Protein 4ZAC (pdb70)

Organism: Saccharomyces cerevisiae (strain ATCC 204508 / S288c) (NCBI:txid559292)

Solvent-accessible surface area: 74533 Å² total; per-residue (Å²): 164,131,195,38,53,14,4,24,49,7,69,10,0,10,35,17,0,69,81,39,111,0,14,22,69,1,95,47,98,1,45,11,86,27,7,0,0,0,0,0,1,44,0,2,39,70,73,49,26,0,0,2,0,97,62,5,110,63,40,65,183,20,20,5,14,0,0,0,0,0,0,0,11,3,45,165,146,61,7,41,14,0,2,4,0,6,2,5,45,35,92,34,139,18,73,11,54,94,3,3,30,44,1,17,47,1,50,77,33,118,80,43,79,44,97,87,32,92,84,115,63,6,36,0,13,70,57,84,40,72,81,120,111,3,85,4,105,79,16,8,4,0,50,0,3,39,33,8,40,14,92,0,0,0,12,6,0,0,1,0,1,37,17,42,88,142,166,20,26,3,4,19,45,17,37,0,10,12,30,56,45,48,41,0,0,0,37,2,57,160,44,73,14,4,71,72,0,0,47,36,34,38,87,94,70,104,21,81,109,0,30,0,0,0,0,0,2,3,1,2,0,0,5,1,0,6,21,7,23,4,75,116,43,61,18,4,6,38,15,0,0,6,7,26,60,73,30,0,29,2,1,94,2,77,78,23,106,7,58,0,0,2,20,0,0,0,0,0,0,2,28,0,9,24,100,74,65,71,106,3,4,16,10,0,31,5,3,0,7,0,22,85,111,71,18,118,102,8,9,14,1,38,0,73,2,4,0,23,43,66,90,0,14,0,1,0,4,0,5,0,20,35,8,0,6,13,0,1,2,50,0,4,4,10,0,0,10,0,2,46,40,0,45,84,34,8,5,4,14,18,7,1,8,1,2,16,57,0,1,1,2,4,1,0,0,26,0,28,21,85,3,0,25,14,45,142,24,50,25,129,102,2,5,116,90,0,0,41,38,0,5,163,48,62,22,1,25,19,0,2,2,0,0,0,0,0,33,54,0,57,1,47,54,27,159,30,0,5,7,0,1,4,0,4,3,5,6,34,62,43,18,44,41,19,108,121,10,60,0,9,63,47,0,1,8,2,34,27,36,92,58,44,176,87,110,90,0,6,0,0,0,0,9,0,3,6,96,40,4,3,109,148,76,27,79,29,24,15,3,26,2,117,100,5,14,68,125,53,28,14,51,94,0,65,138,15,32,172,161,7,36,12,152,164,138,198,38,54,15,5,23,48,9,67,10,1,10,33,19,0,66,87,42,107,1,13,91,77,31,98,122,104,14,39,10,83,68,82,0,0,63,55,0,36,148,8,1,93,71,71,71,36,0,3,2,0,97,65,5,114,66,39,68,170,31,20,4,17,0,0,0,0,0,0,0,11,4,38,172,135,48,6,38,13,0,1,3,0,8,1,5,46,32,91,34,134,21,72,10,76,94,2,4,36,44,1,21,104,1,60,164,88,112,83,27,25,25,46,22,26,51,23,104,63,5,37,0,15,73,57,35,25,8,69,95,105,0,91,2,115,80,14,9,4,0,49,6,26,101,34,8,38,14,100,0,0,0,12,6,0,0,1,0,2,40,16,41,90,75,126,19,25,3,4,20,43,18,35,0,11,17,28,52,44,47,45,0,0,0,33,6,44,134,44,64,13,4,66,71,0,0,45,34,33,37,70,80,68,96,23,78,106,0,29,0,0,0,0,0,2,3,1,2,0,0,6,0,0,5,22,8,20,4,73,117,42,64,15,4,5,34,16,0,0,6,11,25,60,74,16,0,30,1,4,29,2,40,36,19,50,6,41,0,0,1,18,0,0,0,0,0,0,0,25,0,8,39,97,72,68,71,108,3,4,15,9,2,27,3,12,22,116,39,57,146,110,72,16,123,105,8,16,14,0,38,0,72,2,5,0,23,43,64,65,0,15,0,1,0,4,1,6,9,102,38,9,0,6,14,1,0,3,48,0,4,4,8,0,0,9,0,21,37,41,0,100,124,40,58,10,19,14,72,10,2,8,1,1,18,92,15,22,1,24,45,2,0,0,37,0,44,25,145,21,0,28,81,75,183,25,51,24,131,107,1,5,120,91,0,0,41,38,0,7,124,59,52,22,2,12,15,1,8,26,0,0,0,0,0,58,59,0,59,1,52,55,49,169,29,0,68,92,0,33,94,77,13,19,73,98,120,81,46,60,42,68,11,109,86,5,69,0,9,34,37,0,20,105,0,35,83,48,101,91,40,193,93,57,100,0,33,3,18,0,0,9,0,3,68,116,45,4,2,104,146,73,72,143,71,128,24,122,65,73,119,109,19,120,94,167,54,80,13,66,115,31,85,137,9,105,175,192,118,59,131,154,253,86,49,16,4,23,47,8,74,31,1,8,70,18,0,62,93,39,107,1,13,92,74,32,100,124,101,12,44,10,90,68,77,0,1,64,51,0,37,147,8,2,94,69,68,69,38,0,4,1,0,93,60,6,117,63,39,69,93,32,21,5,14,0,0,0,0,0,0,0,10,3,52,169,113,64,7,39,13,0,1,3,0,7,1,5,47,36,91,34,139,19,71,12,78,95,3,5,35,40,0,19,99,1,55,158,91,136,80,45,78,49,100,92,33,91,90,113,66,5,35,0,12,74,57,84,41,74,84,75,136,3,86,4,100,80,15,8,4,0,51,6,25,100,36,8,36,14,89,0,0,0,12,5,0,0,1,0,2,39,16,43,90,141,144,22,26,3,4,21,46,17,36,0,9,12,30,57,44,47,48,0,0,0,33,4,46,138,49,66,13,5,48,56,1,0,39,15,29,8,43,50,9,83,10,75,85,0,33,0,0,0,0,0,1,2,1,2,0,0,5,0,0,5,20,7,21,5,54,66,43,58,18,4,6,35,16,0,0,7,9,25,60,80,28,0,29,2,1,94,2,79,78,21,102,7,57,0,0,2,18,0,0,0,0,1,0,3,30,0,10,14,18,71,71,70,114,2,2,15,11,2,27,3,12,22,115,41,55,142,111,69,14,118,102,8,8,30,0,38,0,83,2,4,0,22,40,68,84,0,11,0,2,0,4,0,6,9,101,37,9,0,7,13,0,1,4,50,0,3,5,9,0,0,9,0,24,39,3,0,105,73,25,52,11,20,15,75,11,2,9,1,2,18,94,16,21,1,25,45,0,0,0,37,0,41,26,168,20,0,41,73,72,183,25,49,23,130,104,1,5,92,83,0,0,9,23,0,4,91,19,48,20,1,16,16,0,8,26,0,0,0,0,1,55,54,0,58,1,51,55,48,171,32,0,67,91,0,34,92,76,12,19,73,100,119,80,47,60,43,71,10,105,79,4,68,3,9,40,40,0,21,105,1,35,85,45,94,90,40,128,37,80,73,0,34,2,18,0,0,8,0,2,67,122,50,4,2,99,150,86,74,141,70,131,26,122,67,71,120,108,18,122,96,145,56,78,8,60,122,30,84,146,17,108,167,189,115,60,123,149,179,123,194,42,53,15,5,23,47,8,66,9,1,8,33,18,0,67,91,41,110,0,14,22,67,0,100,45,106,1,47,11,85,30,7,0,0,0,0,0,0,42,0,2,46,70,74,49,26,0,0,2,0,96,66,4,115,63,39,67,168,7,23,4,13,0,0,0,0,0,0,0,10,4,46,162,143,61,7,43,13,0,2,3,0,7,1,6,47,36,92,36,137,19,72,11,80,94,2,4,36,44,0,20,104,1,55,155,89,135,80,46,80,45,104,91,39,92,79,110,82,5,34,0,13,73,51,82,38,57,80,116,128,1,86,3,111,80,15,8,5,0,48,0,4,38,34,9,39,13,97,0,0,0,13,6,0,0,1,0,2,34,18,44,84,133,134,18,26,3,4,20,45,17,37,0,8,15,32,52,44,47,48,0,0,0,34,4,48,136,46,69,14,5,48,53,1,0,36,14,30,8,42,48,11,81,10,80,95,0,31,0,0,0,0,0,2,2,1,1,0,0,5,0,0,6,21,7,22,3,51,67,43,60,17,4,7,36,16,0,0,6,9,26,59,74,30,0,28,4,1,95,2,78,75,25,92,6,59,0,0,4,20,0,0,0,0,0,0,2,31,0,9,13,17,68,67,69,111,3,3,15,11,0,28,4,3,0,7,0,20,82,112,62,17,121,94,9,7,30,1,39,1,80,2,5,0,21,44,72,84,0,15,0,2,0,4,0,5,0,21,38,9,0,7,12,1,1,2,51,0,3,5,9,0,0,9,0,22,36,4,0,104,69,17,58,11,20,17,73,8,2,8,1,2,18,62,0,0,0,2,4,1,0,0,38,0,44,24,160,20,0,24,81,76,170,20,49,26,134,106,1,6,96,87,0,0,9,26,0,7,92,20,50,20,1,14,16,0,1,1,0,0,0,0,0,58,50,0,60,1,50,55,26,152,30,0,6,3,0,1,5,0,4,3,5,6,34,64,43,18,41,42,11,106,75,5,56,0,9,40,38,0,2,9,2,38,26,39,93,59,45,138,36,65,70,0,6,1,0,0,0,10,0,2,7,100,45,5,1,90,149,79,29,102,30,21,11,2,18,2,113,81,4,14,68,160,54,25,14,51,93,0,69,136,13,31,171,163,8,38,10,152

Sequence (2010 aa):
MRKLNPALEFRDFIQVVLKDEDDLIEITEEIDPNLEVGAIMRKAYESHLPAPLFKNLKGASKDLFSILGCPAGLRSKEKGDHGRIAHHLGLDPKTTIIKEIIDYLLECKEKEPLPPITVPVSSAPCKTHILSEEKIHLQSSLPTPYLHVSDGGKYLQTYGMWILQTPDKKWTNWSIARGMVVDDKHITGLVIKPQHIRRQIADSSWAAIGKANNEIPFALCFGVPPAAILVSSSMPIPEGVSESDYVGAILGESVPVVKCETNDLMVPATSEMVFEGTLSLTDTHLLEGPFGEMHGYVFKSQGHPCPLYTVKAMMSYRDNAILPVSNPGLCTDETHTLIGSLVATEAKELAIESSGLPILDAFMPYEAQALWLILKVDLKGLQALKTTPEEFCKKVGDIYFRRTKVGFIVHEIILVADDIDIFNFKEVIWAYVTRHTPVADQMAFDDDVTSFPLAPFVSQSSRSKTMKGGKCCVTNCIFRQQYERSSFDYITCNFEKGYPKGLVDKVNENWKRYGYKMRKLNPALEFRDFIQVLKDEDDLIEITEEEIDPNLEEVGAIMRKAYESHLPAPLFKNLKGASKDLFSILGCPAGLRSKEKGDHGRIAHHLGLDPKTTIKEIIDYLLECKEKEPLPPITVPVSSAPCKTHILSEEKIHLQQSSLPTPYLHVSDGGKYLQTYGMWILQTPDKKWTNWSIARGMVVDDKHITGLVIKPQHIRQIADSSWAAIGKANNEIPFALCFGVPPAAILVSSSMPIPEGVSESDYVGAILGESVPVVKCETNDLMVPATSEMVFEGTLSLTDTHLLEGPFGEMHGYVFKSQGHPCPLYTVKAMMSYRDNAILPVSNPGLCTDETHTLIGSLVATEAKELAIESGLPILDAFMPYEAQALWLILKVDLKGLQALKTTPEEFCKKVGDIYFRTKVGFIVHEIILVADDIDIFNFKEVIWAYVTRHTPVADQMAFDDVTSFPLAPFVSQSSRSKTMKGGKCVTNCIFRQQYERSFDYITCNFEKGYPKGLVDKVNENWKRYYGGYKKLNPALEFRDFIQVVLKDEDDLIEITEEIDPNLEVGAIMRKAYESHLPAPLFKNLKGASKDLFSILGCPAGLRSKEKGDHGRIAHHLGLDPKTTIKEIIDYLLECKEKEPLPPITVPVSSAPCKTHILSEEKIHLQSSLPTPYLHVSDGGKYLQTYGMWILQTPDKKWTNWSIARGMVVDDKHITGLVIKPQHIRQIADSSWAAIGKANEIPFALCFGVPPAAILVSSSMPIPEGVSESDYVGAILGESVPVVKCETNDLMVPATSEMVFEGTLSLTDTHLEGPFGEEMHGYVFKSQGHPCPLYTVKAMMSYRDNAILPVSNPGLCTDETHTLIGSLVATEAKELAIESGLPILDAFMPYEAQALWLILKVDLKGLQALKTTPEEFCKKVGDIYFRTKVGFIVHEIILVADDIDIFNFKEVIWAYVTRHTPVADQMAFDDVTTSFPLAPFVSQSSRSKTMKGGKCCVTNCIFRQQYERSSFDYITCNFEKGYPKGLVDKVNENWKRYGYKMRKLNPALEFRDFIQVVLKDEDDLIEITEEIDPNLEEVGAIMRKAYESHLPAPLFKNLKGASKDLFSILGCPAGLRSKEKGDHGRIAHHLGLDPKTTIKEIIDYLLECKEKEEPLPPITVPVSSAPCKTHILSEEKIHLQSSLPTPYLHVSDGGKYLQTYGMWILQTPDKKWTNWSIARGMVVDDKHITGLVIKPQHIRQIADSSWAAIGKANEIPFALCFGVPPAAILVSSSMPIPEGVSESDYVGAILGESVPVVKCETNDLMVPATSEMVFEGTLSLTDTHLLEGPFGEMHGYVFKSQGHPCPLYTVKAMMSYRDNAILPVSNPGLCTDETHTLIGSLVATEAKELAIESSGLPILDAFMPYEAQALWLILKVDLKGLQALKTTPEEFCKKVGDIYFRTKVGFIVHEIILVADDIDIFNFKEVIWAYVTRHTPVADQMAFDDVTSSFPLAPFVSQSSRSKTMMKGGKCCVTNCIFRQQYERSFDYITCNFEKGYPKGLVDKVNENWKRYGYK

CATH classification: 1.20.5.4570

GO terms:
  GO:1901067 ferulate catabolic process (P, EXP)
  GO:0016831 carboxy-lyase activity (F, IDA)
  GO:0033494 ferulate metabolic process (P, IDA)
  GO:0005737 cytoplasm (C, HDA)
  GO:0016831 carboxy-lyase activity (F, IMP)
  GO:0033494 ferulate metabolic process (P, IMP)
  GO:0046281 cinnamic acid catabolic process (P, IMP)

InterPro domains:
  IPR002830 UbiD decarboxylyase family [PTHR30108] (6-501)
  IPR002830 UbiD decarboxylyase family [TIGR00148] (10-463)
  IPR032903 Ferulic acid decarboxylase-like [MF_01983] (6-502)
  IPR048304 3-octaprenyl-4-hydroxybenzoate carboxy-lyase-like, Rift-related domain [PF01977] (119-320)
  IPR049381 3-octaprenyl-4-hydroxybenzoate carboxy-lyase-like, C-terminal domain [PF20696] (328-464)
  IPR049383 3-octaprenyl-4-hydroxybenzoate carboxy-lyase-like, N-terminal domain [PF20695] (14-102)

B-factor: mean 24.87, std 8.39, range [11.47, 72.24]

Secondary structure (DSSP, 8-state):
-PPP-TTT-HHHHHHHHHHTT-EEEE-S-B-TBTHHHHHHHHHHHTTPPEEEE--BTT--SSEEEEEE-TT----GGG-TTHHHHHHTT--TT--HHHHHHHHHHHTTSPP---EE--GGG-GGGSEEE-GGG--GGGS---B-STT-SS-EEESSEEEEEE-TTSS-EEEE---EEE-SSSEEEE---TTSHHHHHHHHHHTTT-TT-EEEEEEES--HHHHHHHTS-PPTT--HHHHHHHHHTSPPEEEE-SSSS-EEETT-SEEEEEEEEEEEEEEE-----TTSEEETT--EEEEEEEEEEEEE-TTEEEEE----SSSSHHHHTHHHHHHHHHHHHHHHHT--EEEEE--GGGTT-EEEEEE-HHHHHHT---HHHHHHHHHHHHTTSSTTTT--EEEEEETTS-TT-HHHHHHHHHHHS-TTTTEEEE-SSBPPTTSHHHHTSTHHHH-B--EEEEEES-GGGGTS----EE-SHHHHS-HHHHHHHHHHHHHHT--/-----TTT-HHHHHHHHHHTT-EEEE-S-B-TBTHHHHHHHHHHHTTPPEEEE--BTT--SSS-EEEE-TT----GGG-TTHHHHHHTT--TT--HHHHHHHHHHHTTSPP---EE--GGG-GGGSEEE-GGG--GGGS---B-STT-SS---BSS-EEEEE-TTSS-EEEE---EEE-SSSEEEE---TTSHHHHHHHHHHTTT-TT-EEEEEEES--HHHHHHHTS-PPTT--HHHHHHHHHTSPPEEEE-SSSS-EEETT-SEEEEEEEEEEEEEEE-----TTS---TT--EEEEEEEEEEEEE-TT-EEEE----SSSSHHHHTHHHHHHHHHHHHHHHTT--EEEEE--GGGTT-EEEEEE-HHHHHHT---HHHHHHHHHHHHHTSGGGTT--EEEEEETTS-TT-HHHHHHHHHHHS-TTTTEEEE-SSBPPTTSHHHHTSTHHHH-B--EEEEEES-GGGGTS-------SHHHHS-HHHHHHHHHHHHHHT--/---TTT-HHHHHHHHHHTT-EEEE-S-B-TBTHHHHHHHHHHHTT-PEEEE--BTT--SSEEEEEE-TT----GGG-TTHHHHHHTT--TT--HHHHHHHHHHHTTSPP---EE--GGG-GGGSEEE-GGG--GGGS---B-STT-SS---BSS-EEEEE-TTSS-EEEE---EEE-SSSEEEE---TTSHHHHHHHHHHTTT-TT-EEEEEEES--HHHHHHHTS-PPTT--HHHHHHHHHTSPPEEEE-SSSS-EEETT-SEEEEEEEEEEEEEEE-----TTS---TT--EEEEEEEEEEEEE-TTEEEEE----SSSSHIIIIIIHHHHHHHHHHHHHHT--EEEEE--GGGTT-EEEEEE-HHHHHHT---HHHHHHHHHHHHHTSGGGTT--EEEEEETTS-TT-HHHHHHHHHHHS-TTTTEEEE-SSBP-TTSHHHHTSTHHHH-B--EEEEEES-GGGGTS-------SHHHHS-HHHHHHHHHHHHHHT--/-----TTT-HHHHHHHHHHTT-EEEE-S-B-TBTHHHHHHHHHHHTTPPEEEES-BTT--SSS-EEEE-TT----GGG-TTHHHHHHTT--TT--HHHHHHHHHHHTTSPP---EE--GGG-GGGSEEE-GGG--GGGS---B-STT-SS-EEESSEEEEEE-TTSS-EEEE---EEE-SSSEEEE---TTSHHHHHHHHHHTTT-TT-EEEEEEES--HHHHHHHTS-PPTT--HHHHHHHHHTSPPEEEE-SSSS-EEETT-SEEEEEEEEEEEEEEE-----TTSEE-TT--EEEEEEEEEEEEE-TT-EEEE----SSSSHHHHTHHHHHHHHHHHHHHHTT--EEEEE--GGGTT-EEEEEE-HHHHHHT---HHHHHHHHHHHHHTSGGGTT--EEEEEETTS-TT-HHHHHHHHHHHS-TTTTEEEE-SSBPPTTSHHHHTSTHHHH-B--EEEEEES-GGGGTS---EEE-SHHHHS-HHHHHHHHHHHHHHT--

Foldseek 3Di:
DDDAQLLAALVSLQVVCVVVVQEDEAADEAELEARLLVVLVVCLVQQGHWYWDLHYVLDDQFQAIETEFQQGAHDQVQARRQSVCSNLRHRSNDDLQRSLVLLVVLVPFFFAAADEDDLVPFQQFVFKFFQVPQFPVSHSAHPNDPQKPARWLFDQKWKWFAAPVRQAIEIAGWIWGDDGRFKIFTDLDPPDVSVVRLVNCVVVPRQAFGKMKIFFRGSSLRSLLNLACDDPSHHSQRSSCSSSVHHFHWHADPPDGDTHRRNTAKMWIGGKHQPDWDWHTDAADLAADGDHPPTDIGIMTGTGMMGGHGNGYGYHYRHHQDDGCCFSRNFSNLQSVLVVLCVVVVFQFDGWTQDRNNSSQEIETAGALVSLQVVVDFLVVVFVVSCVSQLADPSNARYAEYEYEYNVAPVHDVVRVVVLVVPQFDPPVQKDWDFAGFHNLPPCVCVVDCVNVVRTTNGIYGYSYHRCSSHDDDDDADPDLCGRDDPVVSVVCVVCVVVVPDD/DPDAQQLFALVSLQVVCVVLVQEDEAADEAELEARVQVVLVVCQVQQGHWYWDCHYDLADQFQAIATEFQQGFHDQVQARRQSLCSNLRHRSNQDLQRVLVVLVVLVPFFFAAADEDPLVLFLQFPDKFFQVRQFPVSHSAHPNDPQKPARWLFDQWWKWFAAPVRQEIETAGWIWGDDGRFKIWTDQDPPDVSVVRLVNCVVVPRQAFGKMKIFFRGRSNRSLLNLACDDPSYYSQRSSCSSSVHHFYWHADPPDGDTDGRNTAKMWIGGKHQPAWDFHTDAADLAADGDHPPTDIGIMGGTRMMTGHGRGYGYHYRHHQDDGCQFSRNFSNLFSVLVVLCVVVVFQFDGWGQASNNSSQEIETAGELVSLQVVVDFLVVVFVVSCVSQQADPSNASYAEYEYHYNVAPVHPVVRVVVLVVPQFDPPVQKAWDFAGAHRLPPVVCVVDPVNVVRTTNGIYGYSYHRCSSHDDDDDADPDLCGRDPPVVSVVCVVCVVVVPDD/DQQLLQALVSLQVVCVVLVQEDEDADEAELEARVQVVLVVCLVQQGHWYWYCHYVLADQFQAIETEFQQRAHDQVQQRRQSVCSNLRHRSVDDLQNSLVLLVVLVVFFFAAADEDDLVVFQLFVFKFFQVRQFPVSHSAHPNDPQKPARKQFAQKWKWFAAPVRQEIEIAGWIWGDDGRFKIWTDDDPPDVSVVRLVNCVVVPRQAFTKMKIFFRGRSNLSLLNLACDDPSDHSQRSSCSSSVHGQYWHADPPDGDTGRRHTAKMWIFGKHQPPWDFHDDAADLAADGDHPPTDIGIMTGTGMMTGHGNGYGYHWRHHQDDGCLFSRNFSNLQSVLVVLCVVVVAQFDGWGQDSNNSSQEIETAGELVSLLVVVDFLVVVFVVSCCSQQQDPSNASHAEYEYHYNVAPVHDVVRVVVLQVPQFDPPVQKAWDFAGFHNLPDCVCVVDPVNVVRTTNGIYGYSYHRCSSHDDDDDADPDLCGRDPNVVSVVCVVCVVVVPHD/DDDAQLQQALVSLQVVCVVLVQEAEAADEAALEARVQVVLVVCLVVQGHWYWDLHYVLADQFQAIATEFQQGFHDQVQARRQSVCSNLRHRSNQHLQNVLVLLVVLVVFFFAAADEDDLVPQQQFVDKFFQVRQFPVSGSQHPNDPQKPARKLFAQKWKWFAAPVRQEIETAGWIWGDDGRFKIWTDQDPPDVSVVRLVNCVVVPNQAFGKIKIFFRGSSNLSLVNLACDDPSYHSQRSSCSSSVHHFYWHADPPDGDTDRSNTAKMWIGGKHQVDWDFHTDAADLAADGDHPPTDIGIMTGTGMMTGGGRGYGYHWRHHQDDGCQFSRNFSSLQSVLVVLCVVVVFQFDGWGQDSNNSSQEIETAGALVSLLVVVDFLVVVFVVSCVSQQADDSNASYAEYEYEYNVAPVHDVVRVVVLQVPQFDPPVQKAWDFAGFHNLPPCVCVVDPVNVVRTTNHIYGYSYHRCSSHDDDDDADPDLCGRDDPVVSVVCVVCVVVVPPD

Nearest PDB structures (foldseek):
  4zac-assembly2_B  TM=1.002E+00  e=0.000E+00  Saccharomyces cerevisiae S288C
  6evf-assembly1_B  TM=9.993E-01  e=0.000E+00  Saccharomyces cerevisiae S288C
  6eve-assembly3_C  TM=9.989E-01  e=0.000E+00  Saccharomyces cerevisiae S288C
  8y64-assembly1_B  TM=9.781E-01  e=0.000E+00  Saccharomyces cerevisiae
  4s13-assembly4_H  TM=9.914E-01  e=1.159E-102  Saccharomyces cerevisiae S288C

Structure (mmCIF, N/CA/C/O backbone):
data_4ZAC
#
_entry.id   4ZAC
#
_cell.length_a   114.410
_cell.length_b   96.180
_cell.length_c   116.640
_cell.angle_alpha   90.00
_cell.angle_beta   96.58
_cell.angle_gamma   90.00
#
_symmetry.space_group_name_H-M   'P 1 21 1'
#
loop_
_entity.id
_entity.type
_entity.pdbx_description
1 polymer 'Ferulic acid decarboxylase 1'
2 non-polymer 'SODIUM ION'
3 non-polymer 'POTASSIUM ION'
4 non-polymer 'MANGANESE (II) ION'
5 non-polymer '1-deoxy-5-O-phosphono-1-(3,3,4,5-tetramethyl-9,11-dioxo-2,3,8,9,10,11-hexahydro-7H-quinolino[1,8-fg]pteridin-12-ium-7-y l)-D-ribitol'
6 water water
#
loop_
_atom_site.group_PDB
_atom_site.id
_atom_site.type_symbol
_atom_site.label_atom_id
_atom_site.label_alt_id
_atom_site.label_comp_id
_atom_site.label_asym_id
_atom_site.label_entity_id
_atom_site.label_seq_id
_atom_site.pdbx_PDB_ins_code
_atom_site.Cartn_x
_atom_site.Cartn_y
_atom_site.Cartn_z
_atom_site.occupancy
_atom_site.B_iso_or_equiv
_atom_site.auth_seq_id
_atom_site.auth_comp_id
_atom_site.auth_asym_id
_atom_site.auth_atom_id
_atom_site.pdbx_PDB_model_num
ATOM 1 N N . MET A 1 1 ? 62.775 32.459 57.129 1.00 26.22 1 MET A N 1
ATOM 2 C CA . MET A 1 1 ? 63.130 30.988 57.282 1.00 25.52 1 MET A CA 1
ATOM 3 C C . MET A 1 1 ? 62.744 30.190 55.984 1.00 20.51 1 MET A C 1
ATOM 4 O O . MET A 1 1 ? 61.757 30.500 55.313 1.00 20.96 1 MET A O 1
ATOM 9 N N . ARG A 1 2 ? 63.535 29.157 55.629 1.00 20.96 2 ARG A N 1
ATOM 10 C CA . ARG A 1 2 ? 63.213 28.273 54.507 1.00 21.19 2 ARG A CA 1
ATOM 11 C C . ARG A 1 2 ? 61.820 27.631 54.673 1.00 20.63 2 ARG A C 1
ATOM 12 O O . ARG A 1 2 ? 61.304 27.539 55.775 1.00 20.18 2 ARG A O 1
ATOM 20 N N . LYS A 1 3 ? 61.264 27.135 53.577 1.00 20.40 3 LYS A N 1
ATOM 21 C CA . LYS A 1 3 ? 60.013 26.432 53.646 1.00 22.31 3 LYS A CA 1
ATOM 22 C C . LYS A 1 3 ? 60.377 25.065 54.343 1.00 21.91 3 LYS A C 1
ATOM 23 O O . LYS A 1 3 ? 61.313 24.388 53.913 1.00 22.22 3 LYS A O 1
ATOM 29 N N . LEU A 1 4 ? 59.608 24.726 55.373 1.00 20.83 4 LEU A N 1
ATOM 30 C CA . LEU A 1 4 ? 59.995 23.521 56.162 1.00 20.75 4 LEU A CA 1
ATOM 31 C C . LEU A 1 4 ? 59.218 22.331 55.613 1.00 18.03 4 LEU A C 1
ATOM 32 O O . LEU A 1 4 ? 58.004 22.439 55.305 1.00 20.72 4 LEU A O 1
ATOM 37 N N . ASN A 1 5 ? 59.926 21.189 55.561 1.00 19.48 5 ASN A N 1
ATOM 38 C CA . ASN A 1 5 ? 59.335 19.946 55.113 1.00 17.67 5 ASN A CA 1
ATOM 39 C C . ASN A 1 5 ? 59.666 18.900 56.210 1.00 16.97 5 ASN A C 1
ATOM 40 O O . ASN A 1 5 ? 60.638 18.149 56.081 1.00 19.81 5 ASN A O 1
ATOM 45 N N . PRO A 1 6 ? 58.875 18.958 57.256 1.00 18.12 6 PRO A N 1
ATOM 46 C CA . PRO A 1 6 ? 59.233 18.121 58.441 1.00 16.49 6 PRO A CA 1
ATOM 47 C C . PRO A 1 6 ? 59.021 16.611 58.115 1.00 18.45 6 PRO A C 1
ATOM 48 O O . PRO A 1 6 ? 59.597 15.813 58.913 1.00 18.49 6 PRO A O 1
ATOM 52 N N . ALA A 1 7 ? 58.230 16.229 57.127 1.00 17.09 7 ALA A N 1
ATOM 53 C CA . ALA A 1 7 ? 58.145 14.755 56.786 1.00 17.49 7 ALA A CA 1
ATOM 54 C C . ALA A 1 7 ? 59.437 14.279 56.201 1.00 16.77 7 ALA A C 1
ATOM 55 O O . ALA A 1 7 ? 59.838 13.094 56.354 1.00 16.48 7 ALA A O 1
ATOM 57 N N . LEU A 1 8 ? 60.112 15.143 55.419 1.00 15.79 8 LEU A N 1
ATOM 58 C CA . LEU A 1 8 ? 61.259 14.767 54.716 1.00 16.83 8 LEU A CA 1
ATOM 59 C C . LEU A 1 8 ? 62.601 14.974 55.429 1.00 15.55 8 LEU A C 1
ATOM 60 O O . LEU A 1 8 ? 63.583 14.326 55.122 1.00 18.42 8 LEU A O 1
ATOM 65 N N . GLU A 1 9 ? 62.663 15.968 56.327 1.00 15.60 9 GLU A N 1
ATOM 66 C CA . GLU A 1 9 ? 63.916 16.393 56.930 1.00 15.94 9 GLU A CA 1
ATOM 67 C C . GLU A 1 9 ? 63.754 16.432 58.414 1.00 15.59 9 GLU A C 1
ATOM 68 O O . GLU A 1 9 ? 62.937 17.157 59.024 1.00 16.31 9 GLU A O 1
ATOM 74 N N . PHE A 1 10 ? 64.562 15.591 59.088 1.00 16.01 10 PHE A N 1
ATOM 75 C CA . PHE A 1 10 ? 64.522 15.600 60.557 1.00 14.78 10 PHE A CA 1
ATOM 76 C C . PHE A 1 10 ? 64.808 16.937 61.211 1.00 16.36 10 PHE A C 1
ATOM 77 O O . PHE A 1 10 ? 64.119 17.306 62.165 1.00 16.51 10 PHE A O 1
ATOM 85 N N . ARG A 1 11 ? 65.686 17.685 60.570 1.00 18.17 11 ARG A N 1
ATOM 86 C CA . ARG A 1 11 ? 65.993 19.011 61.109 1.00 21.65 11 ARG A CA 1
ATOM 87 C C . ARG A 1 11 ? 64.910 20.030 60.850 1.00 18.80 11 ARG A C 1
ATOM 88 O O . ARG A 1 11 ? 64.756 20.984 61.671 1.00 19.65 11 ARG A O 1
ATOM 96 N N . ASP A 1 12 ? 64.133 19.844 59.779 1.00 19.91 12 ASP A N 1
ATOM 97 C CA . ASP A 1 12 ? 62.935 20.703 59.588 1.00 17.69 12 ASP A CA 1
ATOM 98 C C . ASP A 1 12 ? 61.878 20.374 60.608 1.00 19.30 12 ASP A C 1
ATOM 99 O O . ASP A 1 12 ? 61.145 21.242 61.048 1.00 18.62 12 ASP A O 1
ATOM 104 N N . PHE A 1 13 ? 61.760 19.048 60.962 1.00 16.50 13 PHE A N 1
ATOM 105 C CA . PHE A 1 13 ? 60.834 18.635 62.051 1.00 16.69 13 PHE A CA 1
ATOM 106 C C . PHE A 1 13 ? 61.162 19.305 63.363 1.00 15.78 13 PHE A C 1
ATOM 107 O O . PHE A 1 13 ? 60.318 19.876 63.994 1.00 16.99 13 PHE A O 1
ATOM 115 N N . ILE A 1 14 ? 62.462 19.346 63.677 1.00 16.93 14 ILE A N 1
ATOM 116 C CA . ILE A 1 14 ? 62.873 19.977 64.896 1.00 18.19 14 ILE A CA 1
ATOM 117 C C . ILE A 1 14 ? 62.574 21.483 64.835 1.00 19.87 14 ILE A C 1
ATOM 118 O O . ILE A 1 14 ? 62.047 22.080 65.791 1.00 17.80 14 ILE A O 1
ATOM 123 N N . GLN A 1 15 ? 62.819 22.043 63.669 1.00 19.19 15 GLN A N 1
ATOM 124 C CA . GLN A 1 15 ? 62.498 23.532 63.565 1.00 19.02 15 GLN A CA 1
ATOM 125 C C . GLN A 1 15 ? 60.998 23.805 63.672 1.00 19.85 15 GLN A C 1
ATOM 126 O O . GLN A 1 15 ? 60.584 24.807 64.300 1.00 21.30 15 GLN A O 1
ATOM 132 N N A VAL A 1 16 ? 60.142 22.964 63.074 0.50 19.61 16 VAL A N 1
ATOM 133 N N B VAL A 1 16 ? 60.135 22.968 63.052 0.50 19.37 16 VAL A N 1
ATOM 134 C CA A VAL A 1 16 ? 58.725 23.263 63.130 0.50 20.60 16 VAL A CA 1
ATOM 135 C CA B VAL A 1 16 ? 58.708 23.253 63.146 0.50 19.89 16 VAL A CA 1
ATOM 136 C C A VAL A 1 16 ? 58.233 23.117 64.600 0.50 19.65 16 VAL A C 1
ATOM 137 C C B VAL A 1 16 ? 58.294 23.170 64.627 0.50 19.32 16 VAL A C 1
ATOM 138 O O A VAL A 1 16 ? 57.338 23.828 65.022 0.50 20.62 16 VAL A O 1
ATOM 139 O O B VAL A 1 16 ? 57.493 23.950 65.076 0.50 20.38 16 VAL A O 1
ATOM 146 N N . LEU A 1 17 ? 58.837 22.191 65.383 1.00 17.58 17 LEU A N 1
ATOM 147 C CA . LEU A 1 17 ? 58.476 22.077 66.805 1.00 17.87 17 LEU A CA 1
ATOM 148 C C . LEU A 1 17 ? 58.901 23.378 67.582 1.00 19.04 17 LEU A C 1
ATOM 149 O O . LEU A 1 17 ? 58.102 23.880 68.358 1.00 20.86 17 LEU A O 1
ATOM 154 N N . LYS A 1 18 ? 60.064 23.876 67.229 1.00 19.61 18 LYS A N 1
ATOM 155 C CA . LYS A 1 18 ? 60.510 25.173 67.863 1.00 23.23 18 LYS A CA 1
ATOM 156 C C . LYS A 1 18 ? 59.551 26.295 67.504 1.00 23.90 18 LYS A C 1
ATOM 157 O O . LYS A 1 18 ? 59.107 27.071 68.375 1.00 26.48 18 LYS A O 1
ATOM 163 N N . ASP A 1 19 ? 59.133 26.371 66.230 1.00 23.91 19 ASP A N 1
ATOM 164 C CA . ASP A 1 19 ? 58.167 27.381 65.806 1.00 25.57 19 ASP A CA 1
ATOM 165 C C . ASP A 1 19 ? 56.818 27.272 66.465 1.00 25.18 19 ASP A C 1
ATOM 166 O O . ASP A 1 19 ? 56.086 28.277 66.629 1.00 24.32 19 ASP A O 1
ATOM 171 N N . GLU A 1 20 ? 56.422 26.073 66.892 1.00 22.32 20 GLU A N 1
ATOM 172 C CA . GLU A 1 20 ? 55.186 25.936 67.678 1.00 21.85 20 GLU A CA 1
ATOM 173 C C . GLU A 1 20 ? 55.388 25.942 69.204 1.00 21.78 20 GLU A C 1
ATOM 174 O O . GLU A 1 20 ? 54.463 25.534 69.957 1.00 23.47 20 GLU A O 1
ATOM 180 N N . ASP A 1 21 ? 56.587 26.312 69.670 1.00 22.77 21 ASP A N 1
ATOM 181 C CA . ASP A 1 21 ? 56.896 26.375 71.100 1.00 22.99 21 ASP A CA 1
ATOM 182 C C . ASP A 1 21 ? 56.719 24.968 71.732 1.00 24.95 21 ASP A C 1
ATOM 183 O O . ASP A 1 21 ? 56.165 24.837 72.839 1.00 25.35 21 ASP A O 1
ATOM 188 N N . ASP A 1 22 ? 57.163 23.958 70.979 1.00 20.73 22 ASP A N 1
ATOM 189 C CA . ASP A 1 22 ? 56.898 22.569 71.415 1.00 20.56 22 ASP A CA 1
ATOM 190 C C . ASP A 1 22 ? 58.195 21.818 71.503 1.00 20.28 22 ASP A C 1
ATOM 191 O O . ASP A 1 22 ? 58.221 20.561 71.420 1.00 19.62 22 ASP A O 1
ATOM 196 N N . LEU A 1 23 ? 59.289 22.560 71.680 1.00 20.31 23 LEU A N 1
ATOM 197 C CA . LEU A 1 23 ? 60.615 21.988 71.800 1.00 20.75 23 LEU A CA 1
ATOM 198 C C . LEU A 1 23 ? 61.427 22.852 72.777 1.00 24.29 23 LEU A C 1
ATOM 199 O O . LEU A 1 23 ? 61.480 24.063 72.588 1.00 23.37 23 LEU A O 1
ATOM 204 N N . ILE A 1 24 ? 62.027 22.223 73.767 1.00 20.84 24 ILE A N 1
ATOM 205 C CA . ILE A 1 24 ? 62.821 22.979 74.796 1.00 20.59 24 ILE A CA 1
ATOM 206 C C . ILE A 1 24 ? 64.267 22.576 74.525 1.00 23.89 24 ILE A C 1
ATOM 207 O O . ILE A 1 24 ? 64.641 21.435 74.671 1.00 22.83 24 ILE A O 1
ATOM 212 N N . GLU A 1 25 ? 65.159 23.537 74.204 1.00 23.89 25 GLU A N 1
ATOM 213 C CA . GLU A 1 25 ? 66.554 23.199 73.984 1.00 24.84 25 GLU A CA 1
ATOM 214 C C . GLU A 1 25 ? 67.246 23.363 75.326 1.00 25.51 25 GLU A C 1
ATOM 215 O O . GLU A 1 25 ? 67.299 24.514 75.883 1.00 26.43 25 GLU A O 1
ATOM 221 N N . ILE A 1 26 ? 67.723 22.261 75.847 1.00 23.43 26 ILE A N 1
ATOM 222 C CA . ILE A 1 26 ? 68.229 22.213 77.202 1.00 23.82 26 ILE A CA 1
ATOM 223 C C . ILE A 1 26 ? 69.750 22.294 77.066 1.00 25.35 26 ILE A C 1
ATOM 224 O O . ILE A 1 26 ? 70.391 21.443 76.525 1.00 25.79 26 ILE A O 1
ATOM 229 N N . THR A 1 27 ? 70.322 23.455 77.499 1.00 26.74 27 THR A N 1
ATOM 230 C CA . THR A 1 27 ? 71.769 23.638 77.259 1.00 28.63 27 THR A CA 1
ATOM 231 C C . THR A 1 27 ? 72.625 23.404 78.505 1.00 27.82 27 THR A C 1
ATOM 232 O O . THR A 1 27 ? 73.805 23.247 78.378 1.00 29.50 27 THR A O 1
ATOM 236 N N . GLU A 1 28 ? 72.021 23.288 79.667 1.00 27.26 28 GLU A N 1
ATOM 237 C CA . GLU A 1 28 ? 72.819 22.798 80.794 1.00 27.60 28 GLU A CA 1
ATOM 238 C C . GLU A 1 28 ? 73.201 21.327 80.671 1.00 31.00 28 GLU A C 1
ATOM 239 O O . GLU A 1 28 ? 72.586 20.614 79.834 1.00 27.95 28 GLU A O 1
ATOM 245 N N . GLU A 1 29 ? 74.226 20.889 81.419 1.00 26.43 29 GLU A N 1
ATOM 246 C CA . GLU A 1 29 ? 74.654 19.521 81.281 1.00 26.45 29 GLU A CA 1
ATOM 247 C C . GLU A 1 29 ? 73.686 18.553 81.964 1.00 24.15 29 GLU A C 1
ATOM 248 O O . GLU A 1 29 ? 73.192 18.757 83.093 1.00 25.51 29 GLU A O 1
ATOM 254 N N . ILE A 1 30 ? 73.309 17.548 81.142 1.00 23.72 30 ILE A N 1
ATOM 255 C CA . ILE A 1 30 ? 72.376 16.523 81.538 1.00 20.94 30 ILE A CA 1
ATOM 256 C C . ILE A 1 30 ? 73.082 15.189 81.350 1.00 18.90 30 ILE A C 1
ATOM 257 O O . ILE A 1 30 ? 73.811 14.911 80.362 1.00 21.31 30 ILE A O 1
ATOM 262 N N . ASP A 1 31 ? 72.877 14.348 82.365 1.00 19.31 31 ASP A N 1
ATOM 263 C CA . ASP A 1 31 ? 73.521 13.053 82.391 1.00 21.00 31 ASP A CA 1
ATOM 264 C C . ASP A 1 31 ? 72.696 12.002 81.615 1.00 19.51 31 ASP A C 1
ATOM 265 O O . ASP A 1 31 ? 71.523 11.849 81.918 1.00 20.43 31 ASP A O 1
ATOM 270 N N . PRO A 1 32 ? 73.276 11.353 80.660 1.00 20.94 32 PRO A N 1
ATOM 271 C CA . PRO A 1 32 ? 72.546 10.238 79.977 1.00 18.25 32 PRO A CA 1
ATOM 272 C C . PRO A 1 32 ? 72.199 9.085 80.902 1.00 21.73 32 PRO A C 1
ATOM 273 O O . PRO A 1 32 ? 71.323 8.303 80.564 1.00 20.14 32 PRO A O 1
ATOM 277 N N . ASN A 1 33 ? 72.864 8.990 82.098 1.00 18.97 33 ASN A N 1
ATOM 278 C CA . ASN A 1 33 ? 72.468 7.970 83.080 1.00 21.96 33 ASN A CA 1
ATOM 279 C C . ASN A 1 33 ? 71.282 8.475 83.902 1.00 20.75 33 ASN A C 1
ATOM 280 O O . ASN A 1 33 ? 71.379 9.389 84.738 1.00 20.74 33 ASN A O 1
ATOM 285 N N . LEU A 1 34 ? 70.094 7.977 83.501 1.00 19.33 34 LEU A N 1
ATOM 286 C CA . LEU A 1 34 ? 68.780 8.224 84.091 1.00 18.87 34 LEU A CA 1
ATOM 287 C C . LEU A 1 34 ? 68.152 9.603 83.883 1.00 18.11 34 LEU A C 1
ATOM 288 O O . LEU A 1 34 ? 66.919 9.737 83.781 1.00 18.50 34 LEU A O 1
ATOM 293 N N . GLU A 1 35 ? 69.002 10.662 83.875 1.00 17.78 35 GLU A N 1
ATOM 294 C CA . GLU A 1 35 ? 68.416 11.976 83.935 1.00 18.72 35 GLU A CA 1
ATOM 295 C C . GLU A 1 35 ? 67.676 12.330 82.637 1.00 18.12 35 GLU A C 1
ATOM 296 O O . GLU A 1 35 ? 66.629 12.869 82.715 1.00 19.85 35 GLU A O 1
ATOM 302 N N . VAL A 1 36 ? 68.246 11.953 81.484 1.00 17.98 36 VAL A N 1
ATOM 303 C CA . VAL A 1 36 ? 67.532 12.129 80.222 1.00 18.25 36 VAL A CA 1
ATOM 304 C C . VAL A 1 36 ? 66.174 11.336 80.278 1.00 16.65 36 VAL A C 1
ATOM 305 O O . VAL A 1 36 ? 65.133 11.961 79.980 1.00 16.90 36 VAL A O 1
ATOM 309 N N . GLY A 1 37 ? 66.210 10.093 80.731 1.00 16.65 37 GLY A N 1
ATOM 310 C CA . GLY A 1 37 ? 64.933 9.293 80.731 1.00 17.04 37 GLY A CA 1
ATOM 311 C C . GLY A 1 37 ? 63.934 9.924 81.650 1.00 16.59 37 GLY A C 1
ATOM 312 O O . GLY A 1 37 ? 62.734 10.024 81.345 1.00 16.31 37 GLY A O 1
ATOM 313 N N . ALA A 1 38 ? 64.365 10.397 82.865 1.00 16.75 38 ALA A N 1
ATOM 314 C CA . ALA A 1 38 ? 63.394 11.052 83.751 1.00 16.74 38 ALA A CA 1
ATOM 315 C C . ALA A 1 38 ? 62.798 12.319 83.268 1.00 16.63 38 ALA A C 1
ATOM 316 O O . ALA A 1 38 ? 61.560 12.502 83.384 1.00 18.07 38 ALA A O 1
ATOM 318 N N . ILE A 1 39 ? 63.618 13.176 82.639 1.00 15.78 39 ILE A N 1
ATOM 319 C CA . ILE A 1 39 ? 63.086 14.400 82.034 1.00 16.63 39 ILE A CA 1
ATOM 320 C C . ILE A 1 39 ? 62.041 14.030 80.921 1.00 14.83 39 ILE A C 1
ATOM 321 O O . ILE A 1 39 ? 60.932 14.593 80.895 1.00 16.69 39 ILE A O 1
ATOM 326 N N . MET A 1 40 ? 62.430 13.030 80.140 1.00 16.84 40 MET A N 1
ATOM 327 C CA . MET A 1 40 ? 61.450 12.556 79.104 1.00 15.76 40 MET A CA 1
ATOM 328 C C . MET A 1 40 ? 60.188 12.042 79.712 1.00 16.90 40 MET A C 1
ATOM 329 O O . MET A 1 40 ? 59.092 12.419 79.211 1.00 16.93 40 MET A O 1
ATOM 334 N N . ARG A 1 41 ? 60.218 11.231 80.773 1.00 15.36 41 ARG A N 1
ATOM 335 C CA . ARG A 1 41 ? 58.970 10.784 81.317 1.00 15.66 41 ARG A CA 1
ATOM 336 C C . ARG A 1 41 ? 58.116 11.914 81.868 1.00 16.62 41 ARG A C 1
ATOM 337 O O . ARG A 1 41 ? 56.895 11.881 81.746 1.00 17.29 41 ARG A O 1
ATOM 345 N N . LYS A 1 42 ? 58.752 12.887 82.558 1.00 16.86 42 LYS A N 1
ATOM 346 C CA . LYS A 1 42 ? 57.928 14.011 83.057 1.00 17.41 42 LYS A CA 1
ATOM 347 C C . LYS A 1 42 ? 57.268 14.765 81.881 1.00 16.50 42 LYS A C 1
ATOM 348 O O . LYS A 1 42 ? 56.143 15.102 81.981 1.00 18.68 42 LYS A O 1
ATOM 354 N N . ALA A 1 43 ? 57.993 14.907 80.775 1.00 17.32 43 ALA A N 1
ATOM 355 C CA . ALA A 1 43 ? 57.433 15.633 79.615 1.00 16.42 43 ALA A CA 1
ATOM 356 C C . ALA A 1 43 ? 56.300 14.804 78.974 1.00 17.39 43 ALA A C 1
ATOM 357 O O . ALA A 1 43 ? 55.230 15.333 78.697 1.00 18.05 43 ALA A O 1
ATOM 359 N N . TYR A 1 44 ? 56.551 13.517 78.745 1.00 16.76 44 TYR A N 1
ATOM 360 C CA . TYR A 1 44 ? 55.404 12.693 78.163 1.00 16.75 44 TYR A CA 1
ATOM 361 C C . TYR A 1 44 ? 54.134 12.766 78.970 1.00 17.49 44 TYR A C 1
ATOM 362 O O . TYR A 1 44 ? 52.991 12.875 78.464 1.00 18.67 44 TYR A O 1
ATOM 371 N N . GLU A 1 45 ? 54.313 12.702 80.298 1.00 16.91 45 GLU A N 1
ATOM 372 C CA . GLU A 1 45 ? 53.160 12.410 81.172 1.00 18.76 45 GLU A CA 1
ATOM 373 C C . GLU A 1 45 ? 52.347 13.661 81.363 1.00 19.20 45 GLU A C 1
ATOM 374 O O . GLU A 1 45 ? 51.188 13.552 81.749 1.00 22.85 45 GLU A O 1
ATOM 380 N N . SER A 1 46 ? 52.906 14.828 81.124 1.00 19.23 46 SER A N 1
ATOM 381 C CA . SER A 1 46 ? 52.076 16.074 81.216 1.00 21.87 46 SER A CA 1
ATOM 382 C C . SER A 1 46 ? 51.847 16.638 79.857 1.00 21.34 46 SER A C 1
ATOM 383 O O . SER A 1 46 ? 51.390 17.797 79.703 1.00 20.75 46 SER A O 1
ATOM 386 N N . HIS A 1 47 ? 52.149 15.848 78.816 1.00 19.29 47 HIS A N 1
ATOM 387 C CA . HIS A 1 47 ? 51.978 16.311 77.403 1.00 18.46 47 HIS A CA 1
ATOM 388 C C . HIS A 1 47 ? 52.686 17.626 77.122 1.00 20.06 47 HIS A C 1
ATOM 389 O O . HIS A 1 47 ? 52.137 18.612 76.583 1.00 20.49 47 HIS A O 1
ATOM 396 N N . LEU A 1 48 ? 53.937 17.690 77.571 1.00 16.76 48 LEU A N 1
ATOM 397 C CA . LEU A 1 48 ? 54.704 18.956 77.497 1.00 18.26 48 LEU A CA 1
ATOM 398 C C . LEU A 1 48 ? 55.625 18.964 76.317 1.00 18.27 48 LEU A C 1
ATOM 399 O O . LEU A 1 48 ? 55.853 17.900 75.699 1.00 19.48 48 LEU A O 1
ATOM 404 N N . PRO A 1 49 ? 56.189 20.126 75.946 1.00 18.56 49 PRO A N 1
ATOM 405 C CA . PRO A 1 49 ? 57.161 20.186 74.874 1.00 18.48 49 PRO A CA 1
ATOM 406 C C . PRO A 1 49 ? 58.297 19.138 74.911 1.00 18.01 49 PRO A C 1
ATOM 407 O O . PRO A 1 49 ? 58.791 18.670 75.985 1.00 20.16 49 PRO A O 1
ATOM 411 N N . ALA A 1 50 ? 58.736 18.787 73.736 1.00 18.92 50 ALA A N 1
ATOM 412 C CA . ALA A 1 50 ? 59.784 17.757 73.609 1.00 18.38 50 ALA A CA 1
ATOM 413 C C . ALA A 1 50 ? 61.153 18.357 74.068 1.00 19.20 50 ALA A C 1
ATOM 414 O O . ALA A 1 50 ? 61.519 19.442 73.662 1.00 19.20 50 ALA A O 1
ATOM 416 N N . PRO A 1 51 ? 61.913 17.620 74.898 1.00 18.03 51 PRO A N 1
ATOM 417 C CA . PRO A 1 51 ? 63.278 18.077 75.302 1.00 17.41 51 PRO A CA 1
ATOM 418 C C . PRO A 1 51 ? 64.270 17.799 74.255 1.00 19.60 51 PRO A C 1
ATOM 419 O O . PRO A 1 51 ? 64.382 16.675 73.713 1.00 17.82 51 PRO A O 1
ATOM 423 N N . LEU A 1 52 ? 65.090 18.805 73.934 1.00 17.58 52 LEU A N 1
ATOM 424 C CA . LEU A 1 52 ? 66.244 18.591 73.121 1.00 17.72 52 LEU A CA 1
ATOM 425 C C . LEU A 1 52 ? 67.510 18.841 73.972 1.00 20.20 52 LEU A C 1
ATOM 426 O O . LEU A 1 52 ? 67.859 19.997 74.268 1.00 20.08 52 LEU A O 1
ATOM 431 N N . PHE A 1 53 ? 68.212 17.776 74.242 1.00 19.83 53 PHE A N 1
ATOM 432 C CA . PHE A 1 53 ? 69.373 17.831 75.151 1.00 20.42 53 PHE A CA 1
ATOM 433 C C . PHE A 1 53 ? 70.579 18.130 74.320 1.00 20.38 53 PHE A C 1
ATOM 434 O O . PHE A 1 53 ? 71.114 17.305 73.597 1.00 20.29 53 PHE A O 1
ATOM 442 N N . LYS A 1 54 ? 71.091 19.385 74.439 1.00 22.87 54 LYS A N 1
ATOM 443 C CA . LYS A 1 54 ? 72.171 19.830 73.615 1.00 22.67 54 LYS A CA 1
ATOM 444 C C . LYS A 1 54 ? 73.520 19.625 74.272 1.00 26.12 54 LYS A C 1
ATOM 445 O O . LYS A 1 54 ? 74.590 19.763 73.601 1.00 28.82 54 LYS A O 1
ATOM 451 N N . ASN A 1 55 ? 73.526 19.292 75.560 1.00 22.88 55 ASN A N 1
ATOM 452 C CA . ASN A 1 55 ? 74.779 19.204 76.295 1.00 24.28 55 ASN A CA 1
ATOM 453 C C . ASN A 1 55 ? 74.701 17.975 77.187 1.00 20.85 55 ASN A C 1
ATOM 454 O O . ASN A 1 55 ? 74.444 18.080 78.408 1.00 24.42 55 ASN A O 1
ATOM 459 N N . LEU A 1 56 ? 75.074 16.809 76.642 1.00 20.86 56 LEU A N 1
ATOM 460 C CA . LEU A 1 56 ? 75.043 15.630 77.481 1.00 22.16 56 LEU A CA 1
ATOM 461 C C . LEU A 1 56 ? 76.420 15.410 78.072 1.00 22.62 56 LEU A C 1
ATOM 462 O O . LEU A 1 56 ? 77.439 15.485 77.364 1.00 22.98 56 LEU A O 1
ATOM 467 N N . LYS A 1 57 ? 76.399 15.008 79.350 1.00 22.77 57 LYS A N 1
ATOM 468 C CA . LYS A 1 57 ? 77.669 14.590 79.993 1.00 25.78 57 LYS A CA 1
ATOM 469 C C . LYS A 1 57 ? 78.362 13.499 79.180 1.00 26.56 57 LYS A C 1
ATOM 470 O O . LYS A 1 57 ? 77.768 12.472 78.786 1.00 26.26 57 LYS A O 1
ATOM 476 N N . GLY A 1 58 ? 79.651 13.710 78.857 1.00 25.47 58 GLY A N 1
ATOM 477 C CA . GLY A 1 58 ? 80.338 12.723 78.051 1.00 26.38 58 GLY A CA 1
ATOM 478 C C . GLY A 1 58 ? 80.220 12.845 76.527 1.00 25.50 58 GLY A C 1
ATOM 479 O O . GLY A 1 58 ? 80.828 12.045 75.828 1.00 27.92 58 GLY A O 1
ATOM 480 N N . ALA A 1 59 ? 79.419 13.768 75.990 1.00 23.16 59 ALA A N 1
ATOM 481 C CA . ALA A 1 59 ? 79.362 13.951 74.555 1.00 23.56 59 ALA A CA 1
ATOM 482 C C . ALA A 1 59 ? 80.535 14.738 73.947 1.00 26.84 59 ALA A C 1
ATOM 483 O O . ALA A 1 59 ? 81.154 15.553 74.660 1.00 28.45 59 ALA A O 1
ATOM 485 N N . SER A 1 60 ? 80.843 14.431 72.689 1.00 28.47 60 SER A N 1
ATOM 486 C CA . SER A 1 60 ? 81.715 15.216 71.834 1.00 29.70 60 SER A CA 1
ATOM 487 C C . SER A 1 60 ? 80.851 16.286 71.185 1.00 31.72 60 SER A C 1
ATOM 488 O O . SER A 1 60 ? 79.623 16.259 71.309 1.00 27.07 60 SER A O 1
ATOM 491 N N . LYS A 1 61 ? 81.445 17.251 70.479 1.00 30.86 61 LYS A N 1
ATOM 492 C CA . LYS A 1 61 ? 80.542 18.218 69.874 1.00 33.73 61 LYS A CA 1
ATOM 493 C C . LYS A 1 61 ? 79.678 17.583 68.801 1.00 29.28 61 LYS A C 1
ATOM 494 O O . LYS A 1 61 ? 78.518 18.031 68.670 1.00 33.07 61 LYS A O 1
ATOM 500 N N . ASP A 1 62 ? 80.131 16.546 68.103 1.00 24.59 62 ASP A N 1
ATOM 501 C CA . ASP A 1 62 ? 79.213 16.004 67.091 1.00 22.52 62 ASP A CA 1
ATOM 502 C C . ASP A 1 62 ? 78.380 14.814 67.619 1.00 22.25 62 ASP A C 1
ATOM 503 O O . ASP A 1 62 ? 77.356 14.534 67.006 1.00 24.82 62 ASP A O 1
ATOM 508 N N . LEU A 1 63 ? 78.864 14.096 68.639 1.00 21.19 63 LEU A N 1
ATOM 509 C CA . LEU A 1 63 ? 78.186 12.840 69.013 1.00 20.43 63 LEU A CA 1
ATOM 510 C C . LEU A 1 63 ? 77.884 12.940 70.514 1.00 20.33 63 LEU A C 1
ATOM 511 O O . LEU A 1 63 ? 78.766 12.624 71.372 1.00 20.81 63 LEU A O 1
ATOM 516 N N . PHE A 1 64 ? 76.645 13.282 70.949 1.00 21.88 64 PHE A N 1
ATOM 517 C CA . PHE A 1 64 ? 75.538 13.719 70.114 1.00 20.08 64 PHE A CA 1
ATOM 518 C C . PHE A 1 64 ? 74.660 14.432 71.043 1.00 18.93 64 PHE A C 1
ATOM 519 O O . PHE A 1 64 ? 74.858 14.374 72.271 1.00 19.68 64 PHE A O 1
ATOM 527 N N . SER A 1 65 ? 73.632 15.081 70.498 1.00 18.51 65 SER A N 1
ATOM 528 C CA . SER A 1 65 ? 72.534 15.666 71.241 1.00 17.63 65 SER A CA 1
ATOM 529 C C . SER A 1 65 ? 71.443 14.573 71.222 1.00 16.38 65 SER A C 1
ATOM 530 O O . SER A 1 65 ? 71.607 13.576 70.516 1.00 19.35 65 SER A O 1
ATOM 533 N N . ILE A 1 66 ? 70.486 14.722 72.052 1.00 16.87 66 ILE A N 1
ATOM 534 C CA . ILE A 1 66 ? 69.276 13.762 72.071 1.00 16.10 66 ILE A CA 1
ATOM 535 C C . ILE A 1 66 ? 68.020 14.606 71.904 1.00 17.74 66 ILE A C 1
ATOM 536 O O . ILE A 1 66 ? 67.783 15.603 72.640 1.00 18.54 66 ILE A O 1
ATOM 541 N N . LEU A 1 67 ? 67.122 14.185 71.001 1.00 15.68 67 LEU A N 1
ATOM 542 C CA . LEU A 1 67 ? 65.775 14.696 70.947 1.00 16.83 67 LEU A CA 1
ATOM 543 C C . LEU A 1 67 ? 64.855 13.619 71.598 1.00 16.87 67 LEU A C 1
ATOM 544 O O . LEU A 1 67 ? 64.775 12.513 71.086 1.00 17.34 67 LEU A O 1
ATOM 549 N N . GLY A 1 68 ? 64.279 13.938 72.743 1.00 16.25 68 GLY A N 1
ATOM 550 C CA . GLY A 1 68 ? 63.307 13.031 73.431 1.00 16.70 68 GLY A CA 1
ATOM 551 C C . GLY A 1 68 ? 61.901 13.300 72.907 1.00 15.89 68 GLY A C 1
ATOM 552 O O . GLY A 1 68 ? 61.490 14.417 72.563 1.00 17.50 68 GLY A O 1
ATOM 553 N N . CYS A 1 69 ? 61.068 12.257 73.051 1.00 15.04 69 CYS A N 1
ATOM 554 C CA . CYS A 1 69 ? 59.602 12.437 72.880 1.00 16.15 69 CYS A CA 1
ATOM 555 C C . CYS A 1 69 ? 59.191 12.875 71.464 1.00 14.67 69 CYS A C 1
ATOM 556 O O . CYS A 1 69 ? 58.315 13.687 71.358 1.00 17.60 69 CYS A O 1
ATOM 559 N N . PRO A 1 70 ? 59.810 12.346 70.387 1.00 15.04 70 PRO A N 1
AT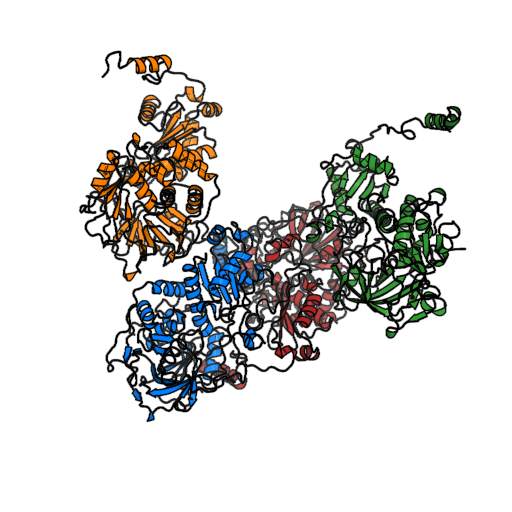OM 560 C CA . PRO A 1 70 ? 59.518 12.787 69.013 1.00 14.66 70 PRO A CA 1
ATOM 561 C C . PRO A 1 70 ? 58.079 12.567 68.587 1.00 16.28 70 PRO A C 1
ATOM 562 O O . PRO A 1 70 ? 57.590 13.300 67.730 1.00 16.37 70 PRO A O 1
ATOM 566 N N . ALA A 1 71 ? 57.363 11.615 69.202 1.00 15.98 71 ALA A N 1
ATOM 567 C CA . ALA A 1 71 ? 55.918 11.505 68.916 1.00 17.43 71 ALA A CA 1
ATOM 568 C C . ALA A 1 71 ? 55.068 11.433 70.149 1.00 17.72 71 ALA A C 1
ATOM 569 O O . ALA A 1 71 ? 53.970 10.825 70.205 1.00 18.43 71 ALA A O 1
ATOM 571 N N . GLY A 1 72 ? 55.500 12.143 71.154 1.00 17.26 72 GLY A N 1
ATOM 572 C CA . GLY A 1 72 ? 54.702 12.437 72.326 1.00 16.63 72 GLY A CA 1
ATOM 573 C C . GLY A 1 72 ? 53.513 13.370 72.004 1.00 17.01 72 GLY A C 1
ATOM 574 O O . GLY A 1 72 ? 53.451 13.970 70.925 1.00 17.13 72 GLY A O 1
ATOM 575 N N . LEU A 1 73 ? 52.514 13.373 72.898 1.00 16.70 73 LEU A N 1
ATOM 576 C CA . LEU A 1 73 ? 51.330 14.299 72.748 1.00 17.51 73 LEU A CA 1
ATOM 577 C C . LEU A 1 73 ? 51.631 15.623 73.393 1.00 17.55 73 LEU A C 1
ATOM 578 O O . LEU A 1 73 ? 52.579 15.766 74.233 1.00 19.10 73 LEU A O 1
ATOM 583 N N . ARG A 1 74 ? 50.879 16.599 72.929 1.00 17.03 74 ARG A N 1
ATOM 584 C CA . ARG A 1 74 ? 51.025 17.961 73.465 1.00 18.53 74 ARG A CA 1
ATOM 585 C C . ARG A 1 74 ? 49.686 18.606 73.695 1.00 19.95 74 ARG A C 1
ATOM 586 O O . ARG A 1 74 ? 48.637 18.040 73.466 1.00 20.08 74 ARG A O 1
ATOM 594 N N . SER A 1 75 ? 49.705 19.910 74.025 1.00 21.69 75 SER A N 1
ATOM 595 C CA . SER A 1 75 ? 48.398 20.513 74.372 1.00 25.45 75 SER A CA 1
ATOM 596 C C . SER A 1 75 ? 47.471 20.592 73.168 1.00 23.66 75 SER A C 1
ATOM 597 O O . SER A 1 75 ? 47.920 20.723 71.994 1.00 23.05 75 SER A O 1
ATOM 600 N N . LYS A 1 76 ? 46.206 20.400 73.504 1.00 26.17 76 LYS A N 1
ATOM 601 C CA . LYS A 1 76 ? 45.106 20.454 72.511 1.00 27.85 76 LYS A CA 1
ATOM 602 C C . LYS A 1 76 ? 45.088 21.728 71.730 1.00 28.75 76 LYS A C 1
ATOM 603 O O . LYS A 1 76 ? 44.878 21.687 70.528 1.00 28.42 76 LYS A O 1
ATOM 609 N N . GLU A 1 77 ? 45.448 22.875 72.354 1.00 30.46 77 GLU A N 1
ATOM 610 C CA . GLU A 1 77 ? 45.383 24.144 71.581 1.00 32.17 77 GLU A CA 1
ATOM 611 C C . GLU A 1 77 ? 46.318 24.137 70.382 1.00 30.96 77 GLU A C 1
ATOM 612 O O . GLU A 1 77 ? 46.027 24.764 69.409 1.00 31.87 77 GLU A O 1
ATOM 618 N N . LYS A 1 78 ? 47.425 23.422 70.428 1.00 27.98 78 LYS A N 1
ATOM 619 C CA . LYS A 1 78 ? 48.247 23.457 69.230 1.00 27.20 78 LYS A CA 1
ATOM 620 C C . LYS A 1 78 ? 48.138 22.198 68.332 1.00 24.41 78 LYS A C 1
ATOM 621 O O . LYS A 1 78 ? 48.919 22.102 67.405 1.00 23.56 78 LYS A O 1
ATOM 627 N N . GLY A 1 79 ? 47.185 21.321 68.630 1.00 23.57 79 GLY A N 1
ATOM 628 C CA . GLY A 1 79 ? 47.033 20.056 67.853 1.00 22.06 79 GLY A CA 1
ATOM 629 C C . GLY A 1 79 ? 47.680 19.008 68.738 1.00 18.40 79 GLY A C 1
ATOM 630 O O . GLY A 1 79 ? 48.906 18.933 68.753 1.00 19.41 79 GLY A O 1
ATOM 631 N N . ASP A 1 80 ? 46.895 18.270 69.490 1.00 20.04 80 ASP A N 1
ATOM 632 C CA . ASP A 1 80 ? 47.556 17.352 70.477 1.00 19.45 80 ASP A CA 1
ATOM 633 C C . ASP A 1 80 ? 48.362 16.244 69.797 1.00 16.86 80 ASP A C 1
ATOM 634 O O . ASP A 1 80 ? 49.343 15.797 70.382 1.00 17.29 80 ASP A O 1
ATOM 639 N N . HIS A 1 81 ? 48.063 15.892 68.518 1.00 17.32 81 HIS A N 1
ATOM 640 C CA . HIS A 1 81 ? 48.863 14.870 67.735 1.00 17.90 81 HIS A CA 1
ATOM 641 C C . HIS A 1 81 ? 49.695 15.592 66.743 1.00 16.58 81 HIS A C 1
ATOM 642 O O . HIS A 1 81 ? 50.158 14.976 65.764 1.00 17.20 81 HIS A O 1
ATOM 649 N N . GLY A 1 82 ? 50.029 16.895 67.030 1.00 15.58 82 GLY A N 1
ATOM 650 C CA . GLY A 1 82 ? 50.843 17.610 66.014 1.00 15.54 82 GLY A CA 1
ATOM 651 C C . GLY A 1 82 ? 52.177 17.012 65.710 1.00 16.31 82 GLY A C 1
ATOM 652 O O . GLY A 1 82 ? 52.617 17.009 64.542 1.00 18.09 82 GLY A O 1
ATOM 653 N N . ARG A 1 83 ? 52.823 16.354 66.679 1.00 15.72 83 ARG A N 1
ATOM 654 C CA . ARG A 1 83 ? 54.137 15.782 66.318 1.00 15.93 83 ARG A CA 1
ATOM 655 C C . ARG A 1 83 ? 54.034 14.621 65.373 1.00 15.25 83 ARG A C 1
ATOM 656 O O . ARG A 1 83 ? 54.850 14.464 64.488 1.00 16.19 83 ARG A O 1
ATOM 664 N N . ILE A 1 84 ? 52.941 13.833 65.563 1.00 16.72 84 ILE A N 1
ATOM 665 C CA . ILE A 1 84 ? 52.647 12.724 64.614 1.00 15.75 84 ILE A CA 1
ATOM 666 C C . ILE A 1 84 ? 52.268 13.305 63.260 1.00 15.71 84 ILE A C 1
ATOM 667 O O . ILE A 1 84 ? 52.789 12.880 62.225 1.00 16.50 84 ILE A O 1
ATOM 672 N N . ALA A 1 85 ? 51.426 14.347 63.270 1.00 15.42 85 ALA A N 1
ATOM 673 C CA . ALA A 1 85 ? 51.023 14.985 61.971 1.00 16.52 85 ALA A CA 1
ATOM 674 C C . ALA A 1 85 ? 52.281 15.487 61.214 1.00 16.40 85 ALA A C 1
ATOM 675 O O . ALA A 1 85 ? 52.380 15.298 59.978 1.00 15.88 85 ALA A O 1
ATOM 677 N N . HIS A 1 86 ? 53.249 16.011 61.940 1.00 15.40 86 HIS A N 1
ATOM 678 C CA . HIS A 1 86 ? 54.436 16.540 61.284 1.00 16.10 86 HIS A CA 1
ATOM 679 C C . HIS A 1 86 ? 55.296 15.467 60.717 1.00 16.86 86 HIS A C 1
ATOM 680 O O . HIS A 1 86 ? 56.028 15.731 59.753 1.00 18.52 86 HIS A O 1
ATOM 687 N N . HIS A 1 87 ? 55.204 14.210 61.260 1.00 16.01 87 HIS A N 1
ATOM 688 C CA . HIS A 1 87 ? 55.974 13.169 60.613 1.00 16.55 87 HIS A CA 1
ATOM 689 C C . HIS A 1 87 ? 55.448 12.865 59.190 1.00 16.36 87 HIS A C 1
ATOM 690 O O . HIS A 1 87 ? 56.155 12.248 58.369 1.00 18.57 87 HIS A O 1
ATOM 697 N N . LEU A 1 88 ? 54.208 13.302 58.917 1.00 16.12 88 LEU A N 1
ATOM 698 C CA . LEU A 1 88 ? 53.591 12.973 57.632 1.00 16.96 88 LEU A CA 1
ATOM 699 C C . LEU A 1 88 ? 53.396 14.271 56.816 1.00 18.02 88 LEU A C 1
ATOM 700 O O . LEU A 1 88 ? 52.822 14.166 55.703 1.00 20.76 88 LEU A O 1
ATOM 705 N N . GLY A 1 89 ? 53.876 15.396 57.320 1.00 17.41 89 GLY A N 1
ATOM 706 C CA . GLY A 1 89 ? 53.700 16.692 56.600 1.00 19.22 89 GLY A CA 1
ATOM 707 C C . GLY A 1 89 ? 52.293 17.182 56.631 1.00 20.90 89 GLY A C 1
ATOM 708 O O . GLY A 1 89 ? 51.889 17.959 55.716 1.00 23.92 89 GLY A O 1
ATOM 709 N N . LEU A 1 90 ? 51.443 16.773 57.554 1.00 17.09 90 LEU A N 1
ATOM 710 C CA . LEU A 1 90 ? 50.059 17.176 57.668 1.00 17.55 90 LEU A CA 1
ATOM 711 C C . LEU A 1 90 ? 49.972 18.403 58.552 1.00 19.14 90 LEU A C 1
ATOM 712 O O . LEU A 1 90 ? 50.838 18.687 59.404 1.00 19.43 90 LEU A O 1
ATOM 717 N N . ASP A 1 91 ? 48.810 19.090 58.465 1.00 18.74 91 ASP A N 1
ATOM 718 C CA . ASP A 1 91 ? 48.618 20.242 59.392 1.00 21.36 91 ASP A CA 1
ATOM 719 C C . ASP A 1 91 ? 48.749 19.788 60.811 1.00 21.69 91 ASP A C 1
ATOM 720 O O . ASP A 1 91 ? 48.246 18.698 61.192 1.00 18.84 91 ASP A O 1
ATOM 725 N N . PRO A 1 92 ? 49.316 20.638 61.671 1.00 19.47 92 PRO A N 1
ATOM 726 C CA . PRO A 1 92 ? 49.428 20.143 63.066 1.00 22.18 92 PRO A CA 1
ATOM 727 C C . PRO A 1 92 ? 48.153 19.915 63.798 1.00 20.95 92 PRO A C 1
ATOM 728 O O . PRO A 1 92 ? 48.241 19.255 64.811 1.00 21.40 92 PRO A O 1
ATOM 732 N N . LYS A 1 93 ? 46.995 20.509 63.402 1.00 20.16 93 LYS A N 1
ATOM 733 C CA . LYS A 1 93 ? 45.772 20.248 64.080 1.00 21.83 93 LYS A CA 1
ATOM 734 C C . LYS A 1 93 ? 44.998 19.056 63.508 1.00 19.74 93 LYS A C 1
ATOM 735 O O . LYS A 1 93 ? 43.850 18.853 63.875 1.00 21.25 93 LYS A O 1
ATOM 741 N N . THR A 1 94 ? 45.575 18.344 62.533 1.00 19.97 94 THR A N 1
ATOM 742 C CA . THR A 1 94 ? 44.966 17.087 61.989 1.00 20.01 94 THR A CA 1
ATOM 743 C C . THR A 1 94 ? 44.595 16.146 63.136 1.00 20.03 94 THR A C 1
ATOM 744 O O . THR A 1 94 ? 45.404 15.894 64.007 1.00 21.05 94 THR A O 1
ATOM 748 N N . THR A 1 95 ? 43.409 15.554 63.069 1.00 19.04 95 THR A N 1
ATOM 749 C CA . THR A 1 95 ? 42.985 14.592 64.076 1.00 18.59 95 THR A CA 1
ATOM 750 C C . THR A 1 95 ? 43.643 13.222 63.823 1.00 18.28 95 THR A C 1
ATOM 751 O O . THR A 1 95 ? 44.098 12.920 62.740 1.00 18.97 95 THR A O 1
ATOM 755 N N A ILE A 1 96 ? 43.624 12.386 64.847 0.50 17.79 96 ILE A N 1
ATOM 756 N N B ILE A 1 96 ? 43.570 12.369 64.849 0.50 18.44 96 ILE A N 1
ATOM 757 C CA A ILE A 1 96 ? 44.189 11.016 64.634 0.50 16.87 96 ILE A CA 1
ATOM 758 C CA B ILE A 1 96 ? 44.119 10.975 64.673 0.50 18.43 96 ILE A CA 1
ATOM 759 C C A ILE A 1 96 ? 43.392 10.250 63.568 0.50 16.02 96 ILE A C 1
ATOM 760 C C B ILE A 1 96 ? 43.383 10.249 63.569 0.50 16.74 96 ILE A C 1
ATOM 761 O O A ILE A 1 96 ? 44.006 9.510 62.778 0.50 16.07 96 ILE A O 1
ATOM 762 O O B ILE A 1 96 ? 44.021 9.544 62.766 0.50 16.67 96 ILE A O 1
ATOM 771 N N . LYS A 1 97 ? 42.071 10.409 63.491 1.00 16.30 97 LYS A N 1
ATOM 772 C CA . LYS A 1 97 ? 41.293 9.719 62.419 1.00 17.29 97 LYS A CA 1
ATOM 773 C C . LYS A 1 97 ? 41.820 10.162 61.090 1.00 16.41 97 LYS A C 1
ATOM 774 O O . LYS A 1 97 ? 42.012 9.381 60.145 1.00 17.96 97 LYS A O 1
ATOM 780 N N . GLU A 1 98 ? 42.093 11.499 60.941 1.00 15.25 98 GLU A N 1
ATOM 781 C CA . GLU A 1 98 ? 42.603 11.945 59.661 1.00 15.90 98 GLU A CA 1
ATOM 782 C C . GLU A 1 98 ? 43.989 11.477 59.338 1.00 16.20 98 GLU A C 1
ATOM 783 O O . GLU A 1 98 ? 44.324 11.262 58.160 1.00 16.37 98 GLU A O 1
ATOM 789 N N . ILE A 1 99 ? 44.843 11.358 60.352 1.00 15.44 99 ILE A N 1
ATOM 790 C CA . ILE A 1 99 ? 46.178 10.808 60.135 1.00 16.44 99 ILE A CA 1
ATOM 791 C C . ILE A 1 99 ? 46.052 9.345 59.628 1.00 14.65 99 ILE A C 1
ATOM 792 O O . ILE A 1 99 ? 46.681 8.955 58.641 1.00 15.14 99 ILE A O 1
ATOM 797 N N . ILE A 1 100 ? 45.223 8.564 60.282 1.00 14.83 100 ILE A N 1
ATOM 798 C CA . ILE A 1 100 ? 45.069 7.120 59.891 1.00 14.57 100 ILE A CA 1
ATOM 799 C C . ILE A 1 100 ? 44.478 7.059 58.494 1.00 14.44 100 ILE A C 1
ATOM 800 O O . ILE A 1 100 ? 44.977 6.300 57.699 1.00 16.14 100 ILE A O 1
ATOM 805 N N . ASP A 1 101 ? 43.484 7.888 58.181 1.00 14.80 101 ASP A N 1
ATOM 806 C CA . ASP A 1 101 ? 42.859 7.849 56.875 1.00 15.85 101 ASP A CA 1
ATOM 807 C C . ASP A 1 101 ? 43.844 8.282 55.784 1.00 14.78 101 ASP A C 1
ATOM 808 O O . ASP A 1 101 ? 43.769 7.737 54.665 1.00 17.46 101 ASP A O 1
ATOM 813 N N . TYR A 1 102 ? 44.721 9.253 56.081 1.00 15.26 102 TYR A N 1
ATOM 814 C CA . TYR A 1 102 ? 45.703 9.650 55.130 1.00 16.13 102 TYR A CA 1
ATOM 815 C C . TYR A 1 102 ? 46.658 8.484 54.883 1.00 17.70 102 TYR A C 1
ATOM 816 O O . TYR A 1 102 ? 47.063 8.229 53.739 1.00 16.21 102 TYR A O 1
ATOM 825 N N . LEU A 1 103 ? 47.082 7.792 55.941 1.00 15.79 103 LEU A N 1
ATOM 826 C CA . LEU A 1 103 ? 48.005 6.656 55.643 1.00 14.97 103 LEU A CA 1
ATOM 827 C C . LEU A 1 103 ? 47.327 5.579 54.787 1.00 15.61 103 LEU A C 1
ATOM 828 O O . LEU A 1 103 ? 47.973 5.039 53.843 1.00 15.95 103 LEU A O 1
ATOM 833 N N . LEU A 1 104 ? 46.039 5.360 54.982 1.00 16.09 104 LEU A N 1
ATOM 834 C CA . LEU A 1 104 ? 45.331 4.386 54.138 1.00 16.91 104 LEU A CA 1
ATOM 835 C C . LEU A 1 104 ? 45.242 4.855 52.683 1.00 17.23 104 LEU A C 1
ATOM 836 O O . LEU A 1 104 ? 45.491 4.084 51.739 1.00 17.87 104 LEU A O 1
ATOM 841 N N . GLU A 1 105 ? 44.967 6.156 52.537 1.00 17.56 105 GLU A N 1
ATOM 842 C CA . GLU A 1 105 ? 44.870 6.683 51.134 1.00 17.76 105 GLU A CA 1
ATOM 843 C C . GLU A 1 105 ? 46.218 6.542 50.465 1.00 19.13 105 GLU A C 1
ATOM 844 O O . GLU A 1 105 ? 46.230 6.341 49.215 1.00 20.24 105 GLU A O 1
ATOM 850 N N . CYS A 1 106 ? 47.294 6.791 51.183 1.00 15.93 106 CYS A N 1
ATOM 851 C CA . CYS A 1 106 ? 48.617 6.687 50.576 1.00 17.33 106 CYS A CA 1
ATOM 852 C C . CYS A 1 106 ? 48.986 5.291 50.061 1.00 17.46 106 CYS A C 1
ATOM 853 O O . CYS A 1 106 ? 49.880 5.181 49.213 1.00 17.75 106 CYS A O 1
ATOM 856 N N . LYS A 1 107 ? 48.290 4.255 50.503 1.00 17.60 107 LYS A N 1
ATOM 857 C CA . LYS A 1 107 ? 48.517 2.854 50.009 1.00 17.59 107 LYS A CA 1
ATOM 858 C C . LYS A 1 107 ? 48.084 2.747 48.548 1.00 19.01 107 LYS A C 1
ATOM 859 O O . LYS A 1 107 ? 48.648 1.887 47.898 1.00 20.82 107 LYS A O 1
ATOM 865 N N . GLU A 1 108 ? 47.199 3.644 48.085 1.00 18.71 108 GLU A N 1
ATOM 866 C CA . GLU A 1 108 ? 46.856 3.584 46.622 1.00 21.78 108 GLU A CA 1
ATOM 867 C C . GLU A 1 108 ? 47.584 4.555 45.775 1.00 22.14 108 GLU A C 1
ATOM 868 O O . GLU A 1 108 ? 47.404 4.594 44.503 1.00 23.17 108 GLU A O 1
ATOM 874 N N . LYS A 1 109 ? 48.397 5.381 46.377 1.00 17.62 109 LYS A N 1
ATOM 875 C CA . LYS A 1 109 ? 49.282 6.253 45.593 1.00 19.06 109 LYS A CA 1
ATOM 876 C C . LYS A 1 109 ? 50.390 5.450 44.921 1.00 21.54 109 LYS A C 1
ATOM 877 O O . LYS A 1 109 ? 50.863 4.390 45.368 1.00 21.26 109 LYS A O 1
ATOM 883 N N . GLU A 1 110 ? 50.873 5.936 43.774 1.00 19.69 110 GLU A N 1
ATOM 884 C CA . GLU A 1 110 ? 52.014 5.271 43.156 1.00 22.11 110 GLU A CA 1
ATOM 885 C C . GLU A 1 110 ? 53.231 5.204 44.093 1.00 21.15 110 GLU A C 1
ATOM 886 O O . GLU A 1 110 ? 53.646 6.208 44.629 1.00 19.38 110 GLU A O 1
ATOM 892 N N . PRO A 1 111 ? 53.785 4.016 44.293 1.00 21.94 111 PRO A N 1
ATOM 893 C CA . PRO A 1 111 ? 54.985 3.933 45.144 1.00 23.24 111 PRO A CA 1
ATOM 894 C C . PRO A 1 111 ? 56.118 4.617 44.452 1.00 23.30 111 PRO A C 1
ATOM 895 O O . PRO A 1 111 ? 56.270 4.525 43.209 1.00 22.50 111 PRO A O 1
ATOM 899 N N . LEU A 1 112 ? 56.986 5.281 45.220 1.00 22.02 112 LEU A N 1
ATOM 900 C CA . LEU A 1 112 ? 58.124 6.058 44.614 1.00 21.35 112 LEU A CA 1
ATOM 901 C C . LEU A 1 112 ? 59.390 5.508 45.291 1.00 22.14 112 LEU A C 1
ATOM 902 O O . LEU A 1 112 ? 59.673 5.862 46.405 1.00 21.10 112 LEU A O 1
ATOM 907 N N . PRO A 1 113 ? 60.136 4.674 44.613 1.00 22.67 113 PRO A N 1
ATOM 908 C CA . PRO A 1 113 ? 61.357 4.084 45.218 1.00 22.23 113 PRO A CA 1
ATOM 909 C C . PRO A 1 113 ? 62.409 5.120 45.446 1.00 22.83 113 PRO A C 1
ATOM 910 O O . PRO A 1 113 ? 62.369 6.188 44.849 1.00 24.09 113 PRO A O 1
ATOM 914 N N . PRO A 1 114 ? 63.374 4.833 46.320 1.00 20.77 114 PRO A N 1
ATOM 915 C CA . PRO A 1 114 ? 64.346 5.844 46.711 1.00 20.06 114 PRO A CA 1
ATOM 916 C C . PRO A 1 114 ? 65.183 6.282 45.525 1.00 21.37 114 PRO A C 1
ATOM 917 O O . PRO A 1 114 ? 65.355 5.519 44.587 1.00 23.05 114 PRO A O 1
ATOM 921 N N . ILE A 1 115 ? 65.733 7.473 45.673 1.00 21.45 115 ILE A N 1
ATOM 922 C CA . ILE A 1 115 ? 66.654 7.973 44.612 1.00 21.27 115 ILE A CA 1
ATOM 923 C C . ILE A 1 115 ? 68.012 8.167 45.224 1.00 21.39 115 ILE A C 1
ATOM 924 O O . ILE A 1 115 ? 68.161 8.847 46.211 1.00 20.80 115 ILE A O 1
ATOM 929 N N . THR A 1 116 ? 69.012 7.687 44.494 1.00 23.24 116 THR A N 1
ATOM 930 C CA . THR A 1 116 ? 70.412 7.796 44.898 1.00 25.24 116 THR A CA 1
ATOM 931 C C . THR A 1 116 ? 70.867 9.190 44.555 1.00 27.52 116 THR A C 1
ATOM 932 O O . THR A 1 116 ? 70.600 9.656 43.450 1.00 27.46 116 THR A O 1
ATOM 936 N N . VAL A 1 117 ? 71.485 9.829 45.524 1.00 25.66 117 VAL A N 1
ATOM 937 C CA . VAL A 1 117 ? 71.995 11.174 45.367 1.00 26.02 117 VAL A CA 1
ATOM 938 C C . VAL A 1 117 ? 73.469 11.116 45.565 1.00 26.49 117 VAL A C 1
ATOM 939 O O . VAL A 1 117 ? 74.006 10.165 46.128 1.00 26.00 117 VAL A O 1
ATOM 943 N N . PRO A 1 118 ? 74.183 12.161 45.081 1.00 27.23 118 PRO A N 1
ATOM 944 C CA . PRO A 1 118 ? 75.641 12.043 45.279 1.00 29.58 118 PRO A CA 1
ATOM 945 C C . PRO A 1 118 ? 76.097 12.132 46.766 1.00 29.32 118 PRO A C 1
ATOM 946 O O . PRO A 1 118 ? 75.472 12.831 47.619 1.00 30.73 118 PRO A O 1
ATOM 950 N N . VAL A 1 119 ? 77.180 11.442 47.093 1.00 29.86 119 VAL A N 1
ATOM 951 C CA . VAL A 1 119 ? 77.742 11.517 48.455 1.00 30.68 119 VAL A CA 1
ATOM 952 C C . VAL A 1 119 ? 78.073 12.906 48.942 1.00 34.99 119 VAL A C 1
ATOM 953 O O . VAL A 1 119 ? 77.843 13.270 50.107 1.00 29.66 119 VAL A O 1
ATOM 957 N N . SER A 1 120 ? 78.601 13.730 48.034 1.00 36.41 120 SER A N 1
ATOM 958 C CA . SER A 1 120 ? 78.926 15.106 48.404 1.00 39.38 120 SER A CA 1
ATOM 959 C C . SER A 1 120 ? 77.639 15.898 48.812 1.00 40.91 120 SER A C 1
ATOM 960 O O . SER A 1 120 ? 77.681 16.902 49.508 1.00 42.92 120 SER A O 1
ATOM 963 N N . SER A 1 121 ? 76.473 15.443 48.385 1.00 40.47 121 SER A N 1
ATOM 964 C CA . SER A 1 121 ? 75.230 16.107 48.751 1.00 41.30 121 SER A CA 1
ATOM 965 C C . SER A 1 121 ? 74.489 15.377 49.942 1.00 40.48 121 SER A C 1
ATOM 966 O O . SER A 1 121 ? 73.289 15.620 50.197 1.00 42.78 121 SER A O 1
ATOM 969 N N . ALA A 1 122 ? 75.199 14.496 50.680 1.00 33.88 122 ALA A N 1
ATOM 970 C CA . ALA A 1 122 ? 74.517 13.713 51.762 1.00 27.41 122 ALA A CA 1
ATOM 971 C C . ALA A 1 122 ? 75.081 14.097 53.095 1.00 24.44 122 ALA A C 1
ATOM 972 O O . ALA A 1 122 ? 76.247 13.748 53.412 1.00 25.00 122 ALA A O 1
ATOM 974 N N . PRO A 1 123 ? 74.304 14.774 53.913 1.00 22.93 123 PRO A N 1
ATOM 975 C CA . PRO A 1 123 ? 74.874 15.146 55.200 1.00 21.69 123 PRO A CA 1
ATOM 976 C C . PRO A 1 123 ? 75.345 13.968 56.091 1.00 22.01 123 PRO A C 1
ATOM 977 O O . PRO A 1 123 ? 76.278 14.094 56.913 1.00 23.00 123 PRO A O 1
ATOM 981 N N . CYS A 1 124 ? 74.686 12.809 55.890 1.00 22.38 124 CYS A N 1
ATOM 982 C CA . CYS A 1 124 ? 75.066 11.615 56.692 1.00 22.40 124 CYS A CA 1
ATOM 983 C C . CYS A 1 124 ? 76.479 11.130 56.420 1.00 23.96 124 CYS A C 1
ATOM 984 O O . CYS A 1 124 ? 77.000 10.281 57.164 1.00 23.50 124 CYS A O 1
ATOM 987 N N . LYS A 1 125 ? 77.150 11.712 55.394 1.00 22.52 125 LYS A N 1
ATOM 988 C CA . LYS A 1 125 ? 78.438 11.252 55.014 1.00 23.56 125 LYS A CA 1
ATOM 989 C C . LYS A 1 125 ? 79.473 12.287 55.339 1.00 24.08 125 LYS A C 1
ATOM 990 O O . LYS A 1 125 ? 80.643 12.127 54.944 1.00 25.40 125 LYS A O 1
ATOM 996 N N . THR A 1 126 ? 79.102 13.261 56.159 1.00 22.68 126 THR A N 1
ATOM 997 C CA . THR A 1 126 ? 80.034 14.313 56.522 1.00 25.15 126 THR A CA 1
ATOM 998 C C . THR A 1 126 ? 81.267 13.773 57.198 1.00 26.23 126 THR A C 1
ATOM 999 O O . THR A 1 126 ? 82.392 14.269 56.942 1.00 26.91 126 THR A O 1
ATOM 1003 N N . HIS A 1 127 ? 81.086 12.909 58.207 1.00 23.80 127 HIS A N 1
ATOM 1004 C CA . HIS A 1 127 ? 82.201 12.240 58.909 1.00 22.60 127 HIS A CA 1
ATOM 1005 C C . HIS A 1 127 ? 82.042 10.769 58.726 1.00 25.71 127 HIS A C 1
ATOM 1006 O O . HIS A 1 127 ? 80.884 10.251 58.868 1.00 23.65 127 HIS A O 1
ATOM 1013 N N . ILE A 1 128 ? 83.108 10.111 58.336 1.00 22.86 128 ILE A N 1
ATOM 1014 C CA . ILE A 1 128 ? 83.039 8.642 58.056 1.00 24.21 128 ILE A CA 1
ATOM 1015 C C . ILE A 1 128 ? 84.092 7.965 58.927 1.00 27.85 128 ILE A C 1
ATOM 1016 O O . ILE A 1 128 ? 85.285 8.329 58.896 1.00 27.01 128 ILE A O 1
ATOM 1021 N N . LEU A 1 129 ? 83.694 6.955 59.712 1.00 24.93 129 LEU A N 1
ATOM 1022 C CA . LEU A 1 129 ? 84.627 6.237 60.549 1.00 26.28 129 LEU A CA 1
ATOM 1023 C C . LEU A 1 129 ? 84.760 4.788 60.084 1.00 28.20 129 LEU A C 1
ATOM 1024 O O . LEU A 1 129 ? 83.753 4.072 59.877 1.00 28.06 129 LEU A O 1
ATOM 1029 N N . SER A 1 130 ? 86.003 4.305 59.936 1.00 27.17 130 SER A N 1
ATOM 1030 C CA . SER A 1 130 ? 86.195 2.915 59.622 1.00 26.94 130 SER A CA 1
ATOM 1031 C C . SER A 1 130 ? 86.238 2.116 60.968 1.00 25.67 130 SER A C 1
ATOM 1032 O O . SER A 1 130 ? 86.152 2.657 62.071 1.00 27.24 130 SER A O 1
ATOM 1035 N N . GLU A 1 131 ? 86.368 0.843 60.806 1.00 26.73 131 GLU A N 1
ATOM 1036 C CA . GLU A 1 131 ? 86.126 -0.113 61.893 1.00 28.47 131 GLU A CA 1
ATOM 1037 C C . GLU A 1 131 ? 86.981 0.163 63.109 1.00 29.77 131 GLU A C 1
ATOM 1038 O O . GLU A 1 131 ? 86.519 0.112 64.274 1.00 27.48 131 GLU A O 1
ATOM 1044 N N . GLU A 1 132 ? 88.255 0.581 62.891 1.00 30.25 132 GLU A N 1
ATOM 1045 C CA . GLU A 1 132 ? 89.117 0.755 64.002 1.00 32.23 132 GLU A CA 1
ATOM 1046 C C . GLU A 1 132 ? 88.744 1.962 64.851 1.00 32.16 132 GLU A C 1
ATOM 1047 O O . GLU A 1 132 ? 89.114 2.019 66.049 1.00 33.15 132 GLU A O 1
ATOM 1053 N N . LYS A 1 133 ? 87.925 2.902 64.303 1.00 28.26 133 LYS A N 1
ATOM 1054 C CA . LYS A 1 133 ? 87.547 4.084 65.026 1.00 28.30 133 LYS A CA 1
ATOM 1055 C C . LYS A 1 133 ? 86.166 3.908 65.676 1.00 25.65 133 LYS A C 1
ATOM 1056 O O . LYS A 1 133 ? 85.672 4.808 66.271 1.00 30.20 133 LYS A O 1
ATOM 1062 N N . ILE A 1 134 ? 85.598 2.724 65.543 1.00 26.91 134 ILE A N 1
ATOM 1063 C CA . ILE A 1 134 ? 84.276 2.489 66.228 1.00 25.81 134 ILE A CA 1
ATOM 1064 C C . ILE A 1 134 ? 84.526 2.290 67.699 1.00 25.46 134 ILE A C 1
ATOM 1065 O O . ILE A 1 134 ? 85.187 1.294 68.043 1.00 25.38 134 ILE A O 1
ATOM 1070 N N . HIS A 1 135 ? 83.907 3.113 68.547 1.00 24.42 135 HIS A N 1
ATOM 1071 C CA . HIS A 1 135 ? 83.999 2.966 70.016 1.00 25.08 135 HIS A CA 1
ATOM 1072 C C . HIS A 1 135 ? 82.634 3.284 70.616 1.00 21.91 135 HIS A C 1
ATOM 1073 O O . HIS A 1 135 ? 82.394 4.385 71.085 1.00 25.39 135 HIS A O 1
ATOM 1080 N N . LEU A 1 136 ? 81.754 2.283 70.532 1.00 24.57 136 LEU A N 1
ATOM 1081 C CA . LEU A 1 136 ? 80.361 2.502 70.950 1.00 23.07 136 LEU A CA 1
ATOM 1082 C C . LEU A 1 136 ? 80.268 2.889 72.409 1.00 22.33 136 LEU A C 1
ATOM 1083 O O . LEU A 1 136 ? 79.365 3.613 72.835 1.00 22.08 136 LEU A O 1
ATOM 1088 N N . GLN A 1 137 ? 81.204 2.399 73.259 1.00 23.03 137 GLN A N 1
ATOM 1089 C CA . GLN A 1 137 ? 81.154 2.761 74.659 1.00 25.72 137 GLN A CA 1
ATOM 1090 C C . GLN A 1 137 ? 81.532 4.215 74.926 1.00 27.29 137 GLN A C 1
ATOM 1091 O O . GLN A 1 137 ? 81.264 4.714 76.007 1.00 29.61 137 GLN A O 1
ATOM 1097 N N A SER A 1 138 ? 82.080 4.891 73.905 0.50 26.28 138 SER A N 1
ATOM 1098 N N B SER A 1 138 ? 82.047 4.949 73.947 0.50 27.43 138 SER A N 1
ATOM 1099 C CA A SER A 1 138 ? 82.389 6.314 74.021 0.50 25.33 138 SER A CA 1
ATOM 1100 C CA B SER A 1 138 ? 82.333 6.354 74.209 0.50 27.04 138 SER A CA 1
ATOM 1101 C C A SER A 1 138 ? 81.195 7.200 73.955 0.50 23.65 138 SER A C 1
ATOM 1102 C C B SER A 1 138 ? 81.235 7.280 73.779 0.50 25.08 138 SER A C 1
ATOM 1103 O O A SER A 1 138 ? 81.247 8.313 74.459 0.50 23.33 138 SER A O 1
ATOM 1104 O O B SER A 1 138 ? 81.388 8.496 73.823 0.50 23.49 138 SER A O 1
ATOM 1109 N N . LEU A 1 139 ? 80.127 6.716 73.293 1.00 24.23 139 LEU A N 1
ATOM 1110 C CA . LEU A 1 139 ? 78.956 7.530 72.979 1.00 21.82 139 LEU A CA 1
ATOM 1111 C C . LEU A 1 139 ? 78.204 7.806 74.244 1.00 22.90 139 LEU A C 1
ATOM 1112 O O . LEU A 1 139 ? 78.200 6.901 75.095 1.00 21.39 139 LEU A O 1
ATOM 1117 N N . PRO A 1 140 ? 77.513 8.956 74.336 1.00 21.00 140 PRO A N 1
ATOM 1118 C CA . PRO A 1 140 ? 76.716 9.239 75.547 1.00 20.66 140 PRO A CA 1
ATOM 1119 C C . PRO A 1 140 ? 75.310 8.603 75.431 1.00 19.84 140 PRO A C 1
ATOM 1120 O O . PRO A 1 140 ? 74.313 9.298 75.529 1.00 20.07 140 PRO A O 1
ATOM 1124 N N . THR A 1 141 ? 75.338 7.315 75.228 1.00 20.76 141 THR A N 1
ATOM 1125 C CA . THR A 1 141 ? 74.061 6.523 75.129 1.00 19.20 141 THR A CA 1
ATOM 1126 C C . THR A 1 141 ? 73.312 6.673 76.430 1.00 18.60 141 THR A C 1
ATOM 1127 O O . THR A 1 141 ? 73.902 6.513 77.499 1.00 19.43 141 THR A O 1
ATOM 1131 N N . PRO A 1 142 ? 71.972 6.842 76.383 1.00 18.28 142 PRO A N 1
ATOM 1132 C CA . PRO A 1 142 ? 71.193 6.929 77.598 1.00 16.61 142 PRO A CA 1
ATOM 1133 C C . PRO A 1 142 ? 70.968 5.582 78.290 1.00 17.47 142 PRO A C 1
ATOM 1134 O O . PRO A 1 142 ? 70.827 4.586 77.619 1.00 18.73 142 PRO A O 1
ATOM 1138 N N . TYR A 1 143 ? 70.950 5.633 79.639 1.00 16.59 143 TYR A N 1
ATOM 1139 C CA . TYR A 1 143 ? 70.450 4.535 80.458 1.00 16.18 143 TYR A CA 1
ATOM 1140 C C . TYR A 1 143 ? 69.111 4.984 80.965 1.00 15.53 143 TYR A C 1
ATOM 1141 O O . TYR A 1 143 ? 68.947 5.930 81.763 1.00 18.58 143 TYR A O 1
ATOM 1150 N N . LEU A 1 144 ? 68.088 4.452 80.270 1.00 14.95 144 LEU A N 1
ATOM 1151 C CA . LEU A 1 144 ? 66.734 5.061 80.281 1.00 16.87 144 LEU A CA 1
ATOM 1152 C C . LEU A 1 144 ? 65.843 4.743 81.454 1.00 16.73 144 LEU A C 1
ATOM 1153 O O . LEU A 1 144 ? 65.159 5.699 81.895 1.00 18.30 144 LEU A O 1
ATOM 1158 N N . HIS A 1 145 ? 65.883 3.521 81.960 1.00 16.63 145 HIS A N 1
ATOM 1159 C CA . HIS A 1 145 ? 65.031 3.213 83.144 1.00 17.49 145 HIS A CA 1
ATOM 1160 C C . HIS A 1 145 ? 65.941 2.501 84.165 1.00 17.26 145 HIS A C 1
ATOM 1161 O O . HIS A 1 145 ? 66.846 1.729 83.807 1.00 18.37 145 HIS A O 1
ATOM 1168 N N . VAL A 1 146 ? 65.561 2.701 85.408 1.00 16.20 146 VAL A N 1
ATOM 1169 C CA . VAL A 1 146 ? 66.168 1.877 86.476 1.00 16.60 146 VAL A CA 1
ATOM 1170 C C . VAL A 1 146 ? 66.027 0.400 86.144 1.00 17.72 146 VAL A C 1
ATOM 1171 O O . VAL A 1 146 ? 64.917 -0.039 85.702 1.00 18.27 146 VAL A O 1
ATOM 1175 N N . SER A 1 147 ? 67.079 -0.415 86.319 1.00 18.84 147 SER A N 1
ATOM 1176 C CA . SER A 1 147 ? 67.029 -1.834 86.052 1.00 19.21 147 SER A CA 1
ATOM 1177 C C . SER A 1 147 ? 67.016 -2.261 84.623 1.00 17.97 147 SER A C 1
ATOM 1178 O O . SER A 1 147 ? 66.991 -3.493 84.364 1.00 19.21 147 SER A O 1
ATOM 1181 N N . ASP A 1 148 ? 67.144 -1.334 83.677 1.00 17.72 148 ASP A N 1
ATOM 1182 C CA . ASP A 1 148 ? 67.353 -1.746 82.338 1.00 16.36 148 ASP A CA 1
ATOM 1183 C C . ASP A 1 148 ? 68.660 -2.594 82.263 1.00 17.64 148 ASP A C 1
ATOM 1184 O O . ASP A 1 148 ? 69.632 -2.367 83.011 1.00 18.77 148 ASP A O 1
ATOM 1189 N N . GLY A 1 149 ? 68.708 -3.520 81.323 1.00 18.30 149 GLY A N 1
ATOM 1190 C CA . GLY A 1 149 ? 69.920 -4.382 81.267 1.00 19.86 149 GLY A CA 1
ATOM 1191 C C . GLY A 1 149 ? 71.117 -3.752 80.538 1.00 22.07 149 GLY A C 1
ATOM 1192 O O . GLY A 1 149 ? 72.184 -4.426 80.443 1.00 24.28 149 GLY A O 1
ATOM 1193 N N . GLY A 1 150 ? 70.936 -2.588 79.906 1.00 20.94 150 GLY A N 1
ATOM 1194 C CA . GLY A 1 150 ? 72.064 -1.865 79.307 1.00 19.76 150 GLY A CA 1
ATOM 1195 C C . GLY A 1 150 ? 71.607 -0.505 78.848 1.00 18.26 150 GLY A C 1
ATOM 1196 O O . GLY A 1 150 ? 70.460 -0.059 79.147 1.00 17.50 150 GLY A O 1
ATOM 1197 N N . LYS A 1 151 ? 72.553 0.142 78.169 1.00 18.97 151 LYS A N 1
ATOM 1198 C CA . LYS A 1 151 ? 72.232 1.435 77.616 1.00 17.40 151 LYS A CA 1
ATOM 1199 C C . LYS A 1 151 ? 71.639 1.273 76.216 1.00 18.06 151 LYS A C 1
ATOM 1200 O O . LYS A 1 151 ? 72.273 0.716 75.313 1.00 18.53 151 LYS A O 1
ATOM 1206 N N . TYR A 1 152 ? 70.407 1.794 76.016 1.00 16.63 152 TYR A N 1
ATOM 1207 C CA . TYR A 1 152 ? 69.710 1.511 74.763 1.00 16.88 152 TYR A CA 1
ATOM 1208 C C . TYR A 1 152 ? 69.945 2.654 73.789 1.00 17.07 152 TYR A C 1
ATOM 1209 O O . TYR A 1 152 ? 69.331 3.710 73.912 1.00 20.37 152 TYR A O 1
ATOM 1218 N N . LEU A 1 153 ? 70.867 2.443 72.914 1.00 17.05 153 LEU A N 1
ATOM 1219 C CA . LEU A 1 153 ? 71.186 3.388 71.792 1.00 17.09 153 LEU A CA 1
ATOM 1220 C C . LEU A 1 153 ? 70.052 3.439 70.771 1.00 17.51 153 LEU A C 1
ATOM 1221 O O . LEU A 1 153 ? 69.695 4.516 70.239 1.00 17.31 153 LEU A O 1
ATOM 1226 N N . GLN A 1 154 ? 69.433 2.293 70.520 1.00 15.16 154 GLN A N 1
ATOM 1227 C CA . GLN A 1 154 ? 68.408 2.171 69.465 1.00 14.45 154 GLN A CA 1
ATOM 1228 C C . GLN A 1 154 ? 66.991 2.065 70.103 1.00 16.59 154 GLN A C 1
ATOM 1229 O O . GLN A 1 154 ? 66.514 0.965 70.522 1.00 15.70 154 GLN A O 1
ATOM 1235 N N . THR A 1 155 ? 66.358 3.255 70.186 1.00 14.06 155 THR A N 1
ATOM 1236 C CA . THR A 1 155 ? 64.939 3.250 70.502 1.00 14.74 155 THR A CA 1
ATOM 1237 C C . THR A 1 155 ? 64.123 3.970 69.443 1.00 16.03 155 THR A C 1
ATOM 1238 O O . THR A 1 155 ? 62.901 3.900 69.492 1.00 16.49 155 THR A O 1
ATOM 1242 N N . TYR A 1 156 ? 64.764 4.778 68.574 1.00 14.26 156 TYR A N 1
ATOM 1243 C CA . TYR A 1 156 ? 63.949 5.511 67.555 1.00 13.94 156 TYR A CA 1
ATOM 1244 C C . TYR A 1 156 ? 64.745 5.708 66.284 1.00 15.75 156 TYR A C 1
ATOM 1245 O O . TYR A 1 156 ? 64.679 6.764 65.577 1.00 15.74 156 TYR A O 1
ATOM 1254 N N . GLY A 1 157 ? 65.503 4.681 65.997 1.00 14.24 157 GLY A N 1
ATOM 1255 C CA . GLY A 1 157 ? 66.239 4.536 64.698 1.00 15.85 157 GLY A CA 1
ATOM 1256 C C . GLY A 1 157 ? 65.637 3.440 63.857 1.00 16.93 157 GLY A C 1
ATOM 1257 O O . GLY A 1 157 ? 64.744 2.660 64.302 1.00 16.21 157 GLY A O 1
ATOM 1258 N N . MET A 1 158 ? 66.144 3.359 62.648 1.00 15.52 158 MET A N 1
ATOM 1259 C CA . MET A 1 158 ? 65.617 2.449 61.667 1.00 15.47 158 MET A CA 1
ATOM 1260 C C . MET A 1 158 ? 66.655 1.434 61.330 1.00 17.39 158 MET A C 1
ATOM 1261 O O . MET A 1 158 ? 67.748 1.792 60.848 1.00 15.27 158 MET A O 1
ATOM 1266 N N . TRP A 1 159 ? 66.263 0.154 61.474 1.00 16.48 159 TRP A N 1
ATOM 1267 C CA . TRP A 1 159 ? 67.069 -0.940 60.949 1.00 15.45 159 TRP A CA 1
ATOM 1268 C C . TRP A 1 159 ? 66.671 -1.179 59.495 1.00 15.66 159 TRP A C 1
ATOM 1269 O O . TRP A 1 159 ? 65.516 -1.277 59.146 1.00 16.15 159 TRP A O 1
ATOM 1280 N N . ILE A 1 160 ? 67.714 -1.405 58.669 1.00 14.59 160 ILE A N 1
ATOM 1281 C CA . ILE A 1 160 ? 67.557 -1.676 57.267 1.00 15.31 160 ILE A CA 1
ATOM 1282 C C . ILE A 1 160 ? 68.188 -3.031 57.007 1.00 15.04 160 ILE A C 1
ATOM 1283 O O . ILE A 1 160 ? 69.375 -3.245 57.328 1.00 16.73 160 ILE A O 1
ATOM 1288 N N . LEU A 1 161 ? 67.369 -3.935 56.645 1.00 15.32 161 LEU A N 1
ATOM 1289 C CA . LEU A 1 161 ? 67.846 -5.299 56.162 1.00 16.37 161 LEU A CA 1
ATOM 1290 C C . LEU A 1 161 ? 67.231 -5.551 54.840 1.00 18.31 161 LEU A C 1
ATOM 1291 O O . LEU A 1 161 ? 66.091 -5.156 54.582 1.00 20.08 161 LEU A O 1
ATOM 1296 N N . GLN A 1 162 ? 67.913 -6.342 54.005 1.00 16.68 162 GLN A N 1
ATOM 1297 C CA . GLN A 1 162 ? 67.372 -6.663 52.677 1.00 16.47 162 GLN A CA 1
ATOM 1298 C C . GLN A 1 162 ? 67.499 -8.184 52.451 1.00 17.58 162 GLN A C 1
ATOM 1299 O O . GLN A 1 162 ? 68.448 -8.822 52.967 1.00 20.07 162 GLN A O 1
ATOM 1305 N N . THR A 1 163 ? 66.570 -8.743 51.745 1.00 18.79 163 THR A N 1
ATOM 1306 C CA . THR A 1 163 ? 66.586 -10.241 51.447 1.00 19.43 163 THR A CA 1
ATOM 1307 C C . THR A 1 163 ? 67.778 -10.544 50.541 1.00 20.11 163 THR A C 1
ATOM 1308 O O . THR A 1 163 ? 68.335 -9.655 49.821 1.00 19.32 163 THR A O 1
ATOM 1312 N N . PRO A 1 164 ? 68.185 -11.825 50.531 1.00 20.67 164 PRO A N 1
ATOM 1313 C CA . PRO A 1 164 ? 69.403 -12.103 49.740 1.00 22.36 164 PRO A CA 1
ATOM 1314 C C . PRO A 1 164 ? 69.156 -11.905 48.245 1.00 21.85 164 PRO A C 1
ATOM 1315 O O . PRO A 1 164 ? 70.129 -11.557 47.560 1.00 22.31 164 PRO A O 1
ATOM 1319 N N . ASP A 1 165 ? 67.936 -12.059 47.827 1.00 23.06 165 ASP A N 1
ATOM 1320 C CA . ASP A 1 165 ? 67.535 -11.902 46.376 1.00 25.06 165 ASP A CA 1
ATOM 1321 C C . ASP A 1 165 ? 67.325 -10.433 46.005 1.00 26.23 165 ASP A C 1
ATOM 1322 O O . ASP A 1 165 ? 67.056 -10.129 44.835 1.00 25.26 165 ASP A O 1
ATOM 1327 N N . LYS A 1 166 ? 67.475 -9.544 47.000 1.00 23.93 166 LYS A N 1
ATOM 1328 C CA . LYS A 1 166 ? 67.429 -8.059 46.869 1.00 23.85 166 LYS A CA 1
ATOM 1329 C C . LYS A 1 166 ? 66.065 -7.555 46.544 1.00 22.88 166 LYS A C 1
ATOM 1330 O O . LYS A 1 166 ? 65.962 -6.337 46.267 1.00 24.87 166 LYS A O 1
ATOM 1336 N N . LYS A 1 167 ? 65.030 -8.365 46.593 1.00 21.78 167 LYS A N 1
ATOM 1337 C CA . LYS A 1 167 ? 63.708 -7.909 46.142 1.00 21.37 167 LYS A CA 1
ATOM 1338 C C . LYS A 1 167 ? 62.995 -7.081 47.206 1.00 22.72 167 LYS A C 1
ATOM 1339 O O . LYS A 1 167 ? 61.995 -6.445 46.882 1.00 23.34 167 LYS A O 1
ATOM 1345 N N . TRP A 1 168 ? 63.402 -7.250 48.471 1.00 19.82 168 TRP A N 1
ATOM 1346 C CA . TRP A 1 168 ? 62.575 -6.681 49.646 1.00 17.58 168 TRP A CA 1
ATOM 1347 C C . TRP A 1 168 ? 63.581 -6.081 50.569 1.00 16.36 168 TRP A C 1
ATOM 1348 O O . TRP A 1 168 ? 64.500 -6.743 51.116 1.00 17.91 168 TRP A O 1
ATOM 1359 N N . THR A 1 169 ? 63.402 -4.771 50.802 1.00 18.10 169 THR A N 1
ATOM 1360 C CA . THR A 1 169 ? 64.241 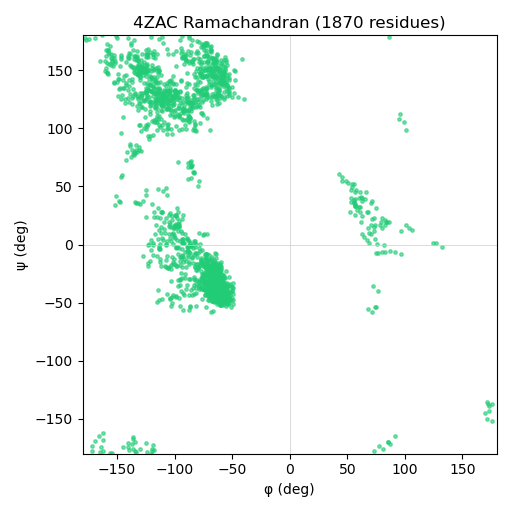-4.122 51.755 1.00 15.91 169 THR A CA 1
ATOM 1361 C C . THR A 1 169 ? 63.294 -3.661 52.846 1.00 17.07 169 THR A C 1
ATOM 1362 O O . THR A 1 169 ? 62.354 -2.912 52.611 1.00 15.79 169 THR A O 1
ATOM 1366 N N . ASN A 1 170 ? 63.598 -4.077 54.082 1.00 15.74 170 ASN A N 1
ATOM 1367 C CA . ASN A 1 170 ? 62.641 -3.717 55.167 1.00 16.29 170 ASN A CA 1
ATOM 1368 C C . ASN A 1 170 ? 63.253 -2.665 56.080 1.00 15.29 170 ASN A C 1
ATOM 1369 O O . ASN A 1 170 ? 64.431 -2.704 56.373 1.00 15.99 170 ASN A O 1
ATOM 1374 N N . TRP A 1 171 ? 62.437 -1.685 56.450 1.00 14.12 171 TRP A N 1
ATOM 1375 C CA . TRP A 1 171 ? 62.810 -0.675 57.436 1.00 14.16 171 TRP A CA 1
ATOM 1376 C C . TRP A 1 171 ? 61.866 -0.900 58.666 1.00 14.54 171 TRP A C 1
ATOM 1377 O O . TRP A 1 171 ? 60.643 -0.845 58.554 1.00 13.96 171 TRP A O 1
ATOM 1388 N N . SER A 1 172 ? 62.494 -0.999 59.833 1.00 14.51 172 SER A N 1
ATOM 1389 C CA . SER A 1 172 ? 61.728 -1.242 61.080 1.00 14.84 172 SER A CA 1
ATOM 1390 C C . SER A 1 172 ? 62.449 -0.792 62.313 1.00 14.41 172 SER A C 1
ATOM 1391 O O . SER A 1 172 ? 63.634 -0.570 62.341 1.00 16.54 172 SER A O 1
ATOM 1394 N N . ILE A 1 173 ? 61.648 -0.512 63.331 1.00 14.41 173 ILE A N 1
ATOM 1395 C CA . ILE A 1 173 ? 62.199 -0.166 64.651 1.00 14.73 173 ILE A CA 1
ATOM 1396 C C . ILE A 1 173 ? 62.165 -1.475 65.513 1.00 14.82 173 ILE A C 1
ATOM 1397 O O . ILE A 1 173 ? 61.158 -2.150 65.597 1.00 16.75 173 ILE A O 1
ATOM 1402 N N . ALA A 1 174 ? 63.304 -1.751 66.145 1.00 14.55 174 ALA A N 1
ATOM 1403 C CA . ALA A 1 174 ? 63.365 -2.801 67.200 1.00 14.57 174 ALA A CA 1
ATOM 1404 C C . ALA A 1 174 ? 64.422 -2.347 68.158 1.00 15.46 174 ALA A C 1
ATOM 1405 O O . ALA A 1 174 ? 65.467 -1.777 67.790 1.00 17.09 174 ALA A O 1
ATOM 1407 N N . ARG A 1 175 ? 64.199 -2.576 69.437 1.00 15.74 175 ARG A N 1
ATOM 1408 C CA . ARG A 1 175 ? 65.152 -1.961 70.420 1.00 14.00 175 ARG A CA 1
ATOM 1409 C C . ARG A 1 175 ? 66.553 -2.626 70.318 1.00 16.55 175 ARG A C 1
ATOM 1410 O O . ARG A 1 175 ? 66.695 -3.739 69.900 1.00 17.70 175 ARG A O 1
ATOM 1418 N N . GLY A 1 176 ? 67.528 -1.795 70.637 1.00 15.68 176 GLY A N 1
ATOM 1419 C CA . GLY A 1 176 ? 68.933 -2.285 70.662 1.00 15.33 176 GLY A CA 1
ATOM 1420 C C . GLY A 1 176 ? 69.760 -1.591 71.710 1.00 14.69 176 GLY A C 1
ATOM 1421 O O . GLY A 1 176 ? 69.722 -0.341 71.925 1.00 16.31 176 GLY A O 1
ATOM 1422 N N . MET A 1 177 ? 70.534 -2.456 72.440 1.00 16.77 177 MET A N 1
ATOM 1423 C CA . MET A 1 177 ? 71.404 -1.918 73.536 1.00 17.45 177 MET A CA 1
ATOM 1424 C C . MET A 1 177 ? 72.861 -2.196 73.162 1.00 17.17 177 MET A C 1
ATOM 1425 O O . MET A 1 177 ? 73.200 -3.167 72.512 1.00 16.34 177 MET A O 1
ATOM 1430 N N . VAL A 1 178 ? 73.699 -1.289 73.690 1.00 17.24 178 VAL A N 1
ATOM 1431 C CA . VAL A 1 178 ? 75.143 -1.417 73.482 1.00 18.43 178 VAL A CA 1
ATOM 1432 C C . VAL A 1 178 ? 75.660 -2.536 74.417 1.00 18.39 178 VAL A C 1
ATOM 1433 O O . VAL A 1 178 ? 75.318 -2.551 75.597 1.00 21.15 178 VAL A O 1
ATOM 1437 N N . VAL A 1 179 ? 76.417 -3.420 73.827 1.00 18.92 179 VAL A N 1
ATOM 1438 C CA . VAL A 1 179 ? 77.074 -4.604 74.525 1.00 20.36 179 VAL A CA 1
ATOM 1439 C C . VAL A 1 179 ? 78.527 -4.299 74.844 1.00 22.84 179 VAL A C 1
ATOM 1440 O O . VAL A 1 179 ? 78.987 -4.535 75.962 1.00 23.87 179 VAL A O 1
ATOM 1444 N N . ASP A 1 180 ? 79.247 -3.747 73.901 1.00 21.10 180 ASP A N 1
ATOM 1445 C CA . ASP A 1 180 ? 80.671 -3.462 74.136 1.00 23.67 180 ASP A CA 1
ATOM 1446 C C . ASP A 1 180 ? 81.053 -2.456 73.068 1.00 25.09 180 ASP A C 1
ATOM 1447 O O . ASP A 1 180 ? 80.194 -1.846 72.428 1.00 24.63 180 ASP A O 1
ATOM 1452 N N . ASP A 1 181 ? 82.353 -2.205 72.902 1.00 24.86 181 ASP A N 1
ATOM 1453 C CA . ASP A 1 181 ? 82.708 -1.094 72.001 1.00 24.38 181 ASP A CA 1
ATOM 1454 C C . ASP A 1 181 ? 82.368 -1.352 70.548 1.00 24.28 181 ASP A C 1
ATOM 1455 O O . ASP A 1 181 ? 82.404 -0.420 69.780 1.00 26.54 181 ASP A O 1
ATOM 1460 N N . LYS A 1 182 ? 82.132 -2.594 70.123 1.00 22.01 182 LYS A N 1
ATOM 1461 C CA . LYS A 1 182 ? 81.867 -2.868 68.770 1.00 23.00 182 LYS A CA 1
ATOM 1462 C C . LYS A 1 182 ? 80.463 -3.509 68.500 1.00 21.16 182 LYS A C 1
ATOM 1463 O O . LYS A 1 182 ? 80.172 -3.794 67.349 1.00 23.36 182 LYS A O 1
ATOM 1469 N N . HIS A 1 183 ? 79.760 -3.898 69.539 1.00 20.11 183 HIS A N 1
ATOM 1470 C CA . HIS A 1 183 ? 78.496 -4.627 69.321 1.00 19.06 183 HIS A CA 1
ATOM 1471 C C . HIS A 1 183 ? 77.279 -4.080 69.989 1.00 18.33 183 HIS A C 1
ATOM 1472 O O . HIS A 1 183 ? 77.362 -3.480 71.024 1.00 18.10 183 HIS A O 1
ATOM 1479 N N . ILE A 1 184 ? 76.127 -4.351 69.339 1.00 19.13 184 ILE A N 1
ATOM 1480 C CA . ILE A 1 184 ? 74.774 -4.037 69.874 1.00 17.28 184 ILE A CA 1
ATOM 1481 C C . ILE A 1 184 ? 73.990 -5.362 69.870 1.00 16.90 184 ILE A C 1
ATOM 1482 O O . ILE A 1 184 ? 74.225 -6.275 69.056 1.00 18.56 184 ILE A O 1
ATOM 1487 N N . THR A 1 185 ? 73.084 -5.482 70.826 1.00 16.93 185 THR A N 1
ATOM 1488 C CA . THR A 1 185 ? 72.148 -6.635 70.778 1.00 17.68 185 THR A CA 1
ATOM 1489 C C . THR A 1 185 ? 70.766 -6.073 70.901 1.00 17.17 185 THR A C 1
ATOM 1490 O O . THR A 1 185 ? 70.526 -5.038 71.509 1.00 18.65 185 THR A O 1
ATOM 1494 N N . GLY A 1 186 ? 69.793 -6.815 70.349 1.00 18.40 186 GLY A N 1
ATOM 1495 C CA . GLY A 1 186 ? 68.393 -6.267 70.422 1.00 20.20 186 GLY A CA 1
ATOM 1496 C C . GLY A 1 186 ? 67.430 -7.360 69.985 1.00 21.76 186 GLY A C 1
ATOM 1497 O O . GLY A 1 186 ? 67.879 -8.428 69.520 1.00 21.78 186 GLY A O 1
ATOM 1498 N N . LEU A 1 187 ? 66.145 -7.024 70.045 1.00 20.37 187 LEU A N 1
ATOM 1499 C CA . LEU A 1 187 ? 65.084 -7.993 69.721 1.00 19.29 187 LEU A CA 1
ATOM 1500 C C . LEU A 1 187 ? 65.028 -8.255 68.197 1.00 21.04 187 LEU A C 1
ATOM 1501 O O . LEU A 1 187 ? 64.966 -7.311 67.352 1.00 19.90 187 LEU A O 1
ATOM 1506 N N . VAL A 1 188 ? 65.122 -9.537 67.805 1.00 20.14 188 VAL A N 1
ATOM 1507 C CA . VAL A 1 188 ? 64.932 -9.920 66.445 1.00 19.84 188 VAL A CA 1
ATOM 1508 C C . VAL A 1 188 ? 63.949 -11.166 66.497 1.00 21.76 188 VAL A C 1
ATOM 1509 O O . VAL A 1 188 ? 64.377 -12.328 66.382 1.00 23.29 188 VAL A O 1
ATOM 1513 N N . ILE A 1 189 ? 62.696 -10.852 66.650 1.00 20.04 189 ILE A N 1
ATOM 1514 C CA . ILE A 1 189 ? 61.692 -11.865 67.038 1.00 22.94 189 ILE A CA 1
ATOM 1515 C C . ILE A 1 189 ? 60.608 -12.096 66.037 1.00 21.83 189 ILE A C 1
ATOM 1516 O O . ILE A 1 189 ? 60.163 -11.155 65.378 1.00 18.88 189 ILE A O 1
ATOM 1521 N N . LYS A 1 190 ? 60.136 -13.351 65.881 1.00 21.45 190 LYS A N 1
ATOM 1522 C CA . LYS A 1 190 ? 58.858 -13.546 65.155 1.00 21.63 190 LYS A CA 1
ATOM 1523 C C . LYS A 1 190 ? 57.748 -12.771 65.845 1.00 22.42 190 LYS A C 1
ATOM 1524 O O . LYS A 1 190 ? 57.754 -12.684 67.100 1.00 25.21 190 LYS A O 1
ATOM 1530 N N . PRO A 1 191 ? 56.745 -12.260 65.085 1.00 21.07 191 PRO A N 1
ATOM 1531 C CA . PRO A 1 191 ? 56.552 -12.395 63.630 1.00 18.49 191 PRO A CA 1
ATOM 1532 C C . PRO A 1 191 ? 57.168 -11.211 62.832 1.00 16.63 191 PRO A C 1
ATOM 1533 O O . PRO A 1 191 ? 56.792 -10.988 61.672 1.00 18.37 191 PRO A O 1
ATOM 1537 N N . GLN A 1 192 ? 58.114 -10.542 63.440 1.00 16.84 192 GLN A N 1
ATOM 1538 C CA . GLN A 1 192 ? 58.602 -9.272 62.850 1.00 16.83 192 GLN A CA 1
ATOM 1539 C C . GLN A 1 192 ? 59.373 -9.511 61.562 1.00 17.08 192 GLN A C 1
ATOM 1540 O O . GLN A 1 192 ? 60.080 -10.546 61.398 1.00 16.57 192 GLN A O 1
ATOM 1546 N N . HIS A 1 193 ? 59.326 -8.503 60.659 1.00 15.99 193 HIS A N 1
ATOM 1547 C CA . HIS A 1 193 ? 60.021 -8.724 59.389 1.00 14.76 193 HIS A CA 1
ATOM 1548 C C . HIS A 1 193 ? 61.539 -8.746 59.535 1.00 15.68 193 HIS A C 1
ATOM 1549 O O . HIS A 1 193 ? 62.195 -9.334 58.661 1.00 16.14 193 HIS A O 1
ATOM 1556 N N . ILE A 1 194 ? 62.096 -8.067 60.502 1.00 15.35 194 ILE A N 1
ATOM 1557 C CA . ILE A 1 194 ? 63.569 -8.108 60.654 1.00 17.11 194 ILE A CA 1
ATOM 1558 C C . ILE A 1 194 ? 64.000 -9.595 60.869 1.00 18.53 194 ILE A C 1
ATOM 1559 O O . ILE A 1 194 ? 64.994 -10.024 60.370 1.00 17.21 194 ILE A O 1
ATOM 1564 N N A ARG A 1 195 ? 63.213 -10.392 61.573 0.50 17.34 195 ARG A N 1
ATOM 1565 N N B ARG A 1 195 ? 63.179 -10.319 61.624 0.50 17.07 195 ARG A N 1
ATOM 1566 C CA A ARG A 1 195 ? 63.580 -11.815 61.733 0.50 17.77 195 ARG A CA 1
ATOM 1567 C CA B ARG A 1 195 ? 63.360 -11.757 61.866 0.50 17.64 195 ARG A CA 1
ATOM 1568 C C A ARG A 1 195 ? 63.167 -12.665 60.556 0.50 18.36 195 ARG A C 1
ATOM 1569 C C B ARG A 1 195 ? 63.214 -12.534 60.602 0.50 17.90 195 ARG A C 1
ATOM 1570 O O A ARG A 1 195 ? 63.751 -13.702 60.287 0.50 17.07 195 ARG A O 1
ATOM 1571 O O B ARG A 1 195 ? 64.096 -13.358 60.310 0.50 16.15 195 ARG A O 1
ATOM 1586 N N . GLN A 1 196 ? 62.111 -12.264 59.863 1.00 17.81 196 GLN A N 1
ATOM 1587 C CA . GLN A 1 196 ? 61.811 -12.991 58.619 1.00 19.58 196 GLN A CA 1
ATOM 1588 C C . GLN A 1 196 ? 62.960 -12.809 57.606 1.00 19.81 196 GLN A C 1
ATOM 1589 O O . GLN A 1 196 ? 63.420 -13.795 56.991 1.00 19.57 196 GLN A O 1
ATOM 1595 N N . ILE A 1 197 ? 63.497 -11.609 57.514 1.00 19.06 197 ILE A N 1
ATOM 1596 C CA . ILE A 1 197 ? 64.572 -11.413 56.539 1.00 17.71 197 ILE A CA 1
ATOM 1597 C C . ILE A 1 197 ? 65.902 -12.104 57.096 1.00 18.37 197 ILE A C 1
ATOM 1598 O O . ILE A 1 197 ? 66.599 -12.774 56.339 1.00 20.04 197 ILE A O 1
ATOM 1603 N N . ALA A 1 198 ? 66.143 -11.997 58.403 1.00 17.37 198 ALA A N 1
ATOM 1604 C CA . ALA A 1 198 ? 67.393 -12.614 58.932 1.00 17.69 198 ALA A CA 1
ATOM 1605 C C . ALA A 1 198 ? 67.254 -14.145 58.704 1.00 19.75 198 ALA A C 1
ATOM 1606 O O . ALA A 1 198 ? 68.231 -14.769 58.340 1.00 19.69 198 ALA A O 1
ATOM 1608 N N . ASP A 1 199 ? 66.056 -14.680 58.817 1.00 20.33 199 ASP A N 1
ATOM 1609 C CA . ASP A 1 199 ? 65.840 -16.130 58.614 1.00 22.03 199 ASP A CA 1
ATOM 1610 C C . ASP A 1 199 ? 66.101 -16.493 57.173 1.00 22.84 199 ASP A C 1
ATOM 1611 O O . ASP A 1 199 ? 66.521 -17.644 56.882 1.00 24.23 199 ASP A O 1
ATOM 1616 N N A SER A 1 200 ? 65.850 -15.565 56.259 0.50 20.51 200 SER A N 1
ATOM 1617 N N B SER A 1 200 ? 65.880 -15.556 56.262 0.50 21.28 200 SER A N 1
ATOM 1618 C CA A SER A 1 200 ? 66.105 -15.845 54.812 0.50 20.38 200 SER A CA 1
ATOM 1619 C CA B SER A 1 200 ? 66.137 -15.812 54.810 0.50 21.69 200 SER A CA 1
ATOM 1620 C C A SER A 1 200 ? 67.585 -15.998 54.563 0.50 20.02 200 SER A C 1
ATOM 1621 C C B SER A 1 200 ? 67.601 -15.960 54.528 0.50 20.85 200 SER A C 1
ATOM 1622 O O A SER A 1 200 ? 67.973 -16.857 53.726 0.50 22.24 200 SER A O 1
ATOM 1623 O O B SER A 1 200 ? 67.998 -16.751 53.636 0.50 23.00 200 SER A O 1
ATOM 1628 N N . TRP A 1 201 ? 68.429 -15.243 55.255 1.00 19.57 201 TRP A N 1
ATOM 1629 C CA . TRP A 1 201 ? 69.870 -15.338 55.140 1.00 20.09 201 TRP A CA 1
ATOM 1630 C C . TRP A 1 201 ? 70.289 -16.684 55.784 1.00 21.02 201 TRP A C 1
ATOM 1631 O O . TRP A 1 201 ? 71.234 -17.297 55.304 1.00 23.43 201 TRP A O 1
ATOM 1642 N N . ALA A 1 202 ? 69.666 -16.999 56.913 1.00 20.89 202 ALA A N 1
ATOM 1643 C CA . ALA A 1 202 ? 70.080 -18.256 57.535 1.00 20.91 202 ALA A CA 1
ATOM 1644 C C . ALA A 1 202 ? 69.790 -19.392 56.576 1.00 22.33 202 ALA A C 1
ATOM 1645 O O . ALA A 1 202 ? 70.560 -20.350 56.577 1.00 23.19 202 ALA A O 1
ATOM 1647 N N . ALA A 1 203 ? 68.696 -19.294 55.852 1.00 21.95 203 ALA A N 1
ATOM 1648 C CA . ALA A 1 203 ? 68.240 -20.408 54.971 1.00 23.03 203 ALA A CA 1
ATOM 1649 C C . ALA A 1 203 ? 69.236 -20.646 53.873 1.00 24.20 203 ALA A C 1
ATOM 1650 O O . ALA A 1 203 ? 69.193 -21.720 53.290 1.00 26.40 203 ALA A O 1
ATOM 1652 N N . ILE A 1 204 ? 70.125 -19.717 53.542 1.00 26.15 204 ILE A N 1
ATOM 1653 C CA . ILE A 1 204 ? 71.132 -19.964 52.498 1.00 27.91 204 ILE A CA 1
ATOM 1654 C C . ILE A 1 204 ? 72.514 -20.096 53.109 1.00 27.84 204 ILE A C 1
ATOM 1655 O O . ILE A 1 204 ? 73.556 -19.933 52.432 1.00 26.75 204 ILE A O 1
ATOM 1660 N N . GLY A 1 205 ? 72.584 -20.383 54.433 1.00 26.22 205 GLY A N 1
ATOM 1661 C CA . GLY A 1 205 ? 73.918 -20.595 55.011 1.00 25.78 205 GLY A CA 1
ATOM 1662 C C . GLY A 1 205 ? 74.685 -19.411 55.477 1.00 26.06 205 GLY A C 1
ATOM 1663 O O . GLY A 1 205 ? 75.867 -19.438 55.704 1.00 26.66 205 GLY A O 1
ATOM 1664 N N . LYS A 1 206 ? 73.947 -18.295 55.706 1.00 23.19 206 LYS A N 1
ATOM 1665 C CA . LYS A 1 206 ? 74.619 -17.036 56.059 1.00 23.09 206 LYS A CA 1
ATOM 1666 C C . LYS A 1 206 ? 74.025 -16.459 57.328 1.00 25.74 206 LYS A C 1
ATOM 1667 O O . LYS A 1 206 ? 73.910 -15.200 57.530 1.00 28.11 206 LYS A O 1
ATOM 1673 N N . ALA A 1 207 ? 73.685 -17.339 58.271 1.00 23.60 207 ALA A N 1
ATOM 1674 C CA . ALA A 1 207 ? 73.099 -16.807 59.534 1.00 22.68 207 ALA A CA 1
ATOM 1675 C C . ALA A 1 207 ? 74.019 -15.889 60.373 1.00 23.24 207 ALA A C 1
ATOM 1676 O O . ALA A 1 207 ? 73.537 -15.167 61.288 1.00 24.80 207 ALA A O 1
ATOM 1678 N N A ASN A 1 208 ? 75.337 -15.958 60.195 0.50 23.81 208 ASN A N 1
ATOM 1679 N N B ASN A 1 208 ? 75.316 -15.984 60.128 0.50 23.96 208 ASN A N 1
ATOM 1680 C CA A ASN A 1 208 ? 76.288 -15.186 61.005 0.50 25.40 208 ASN A CA 1
ATOM 1681 C CA B ASN A 1 208 ? 76.294 -15.268 60.882 0.50 25.30 208 ASN A CA 1
ATOM 1682 C C A ASN A 1 208 ? 76.796 -13.936 60.278 0.50 25.46 208 ASN A C 1
ATOM 1683 C C B ASN A 1 208 ? 76.714 -13.939 60.320 0.50 25.01 208 ASN A C 1
ATOM 1684 O O A ASN A 1 208 ? 77.638 -13.200 60.805 0.50 25.20 208 ASN A O 1
ATOM 1685 O O B ASN A 1 208 ? 77.414 -13.167 61.029 0.50 22.80 208 ASN A O 1
ATOM 1694 N N . GLU A 1 209 ? 76.250 -13.639 59.090 1.00 24.22 209 GLU A N 1
ATOM 1695 C CA . GLU A 1 209 ? 76.831 -12.541 58.309 1.00 26.46 209 GLU A CA 1
ATOM 1696 C C . GLU A 1 209 ? 75.737 -11.712 57.551 1.00 25.74 209 GLU A C 1
ATOM 1697 O O . GLU A 1 209 ? 75.790 -11.513 56.336 1.00 30.19 209 GLU A O 1
ATOM 1703 N N . ILE A 1 210 ? 74.716 -11.307 58.268 1.00 23.39 210 ILE A N 1
ATOM 1704 C CA . ILE A 1 210 ? 73.568 -10.641 57.626 1.00 20.15 210 ILE A CA 1
ATOM 1705 C C . ILE A 1 210 ? 73.836 -9.118 57.564 1.00 21.29 210 ILE A C 1
ATOM 1706 O O . ILE A 1 210 ? 73.996 -8.493 58.603 1.00 18.17 210 ILE A O 1
ATOM 1711 N N . PRO A 1 211 ? 73.974 -8.517 56.372 1.00 21.05 211 PRO A N 1
ATOM 1712 C CA . PRO A 1 211 ? 74.302 -7.071 56.353 1.00 19.76 211 PRO A CA 1
ATOM 1713 C C . PRO A 1 211 ? 73.116 -6.267 56.994 1.00 18.37 211 PRO A C 1
ATOM 1714 O O . PRO A 1 211 ? 71.954 -6.627 56.797 1.00 17.71 211 PRO A O 1
ATOM 1718 N N . PHE A 1 212 ? 73.477 -5.207 57.688 1.00 16.89 212 PHE A N 1
ATOM 1719 C CA . PHE A 1 212 ? 72.450 -4.259 58.177 1.00 18.37 212 PHE A CA 1
ATOM 1720 C C . PHE A 1 212 ? 72.996 -2.869 58.172 1.00 16.20 212 PHE A C 1
ATOM 1721 O O . PHE A 1 212 ? 74.222 -2.597 58.079 1.00 18.00 212 PHE A O 1
ATOM 1729 N N . ALA A 1 213 ? 72.051 -1.914 58.204 1.00 15.60 213 ALA A N 1
ATOM 1730 C CA . ALA A 1 213 ? 72.405 -0.598 58.605 1.00 17.06 213 ALA A CA 1
ATOM 1731 C C . ALA A 1 213 ? 71.387 -0.127 59.653 1.00 17.09 213 ALA A C 1
ATOM 1732 O O . ALA A 1 213 ? 70.297 -0.670 59.718 1.00 17.35 213 ALA A O 1
ATOM 1734 N N . LEU A 1 214 ? 71.839 0.775 60.473 1.00 17.13 214 LEU A N 1
ATOM 1735 C CA . LEU A 1 214 ? 71.028 1.378 61.536 1.00 16.07 214 LEU A CA 1
ATOM 1736 C C . LEU A 1 214 ? 71.121 2.862 61.425 1.00 18.06 214 LEU A C 1
ATOM 1737 O O . LEU A 1 214 ? 72.190 3.423 61.549 1.00 16.84 214 LEU A O 1
ATOM 1742 N N . CYS A 1 215 ? 69.979 3.497 61.184 1.00 16.79 215 CYS A N 1
ATOM 1743 C CA . CYS A 1 215 ? 69.976 4.934 60.853 1.00 16.55 215 CYS A CA 1
ATOM 1744 C C . CYS A 1 215 ? 69.179 5.721 61.835 1.00 16.49 215 CYS A C 1
ATOM 1745 O O . CYS A 1 215 ? 68.028 5.363 62.175 1.00 17.23 215 CYS A O 1
ATOM 1748 N N . PHE A 1 216 ? 69.742 6.819 62.336 1.00 15.30 216 PHE A N 1
ATOM 1749 C CA . PHE A 1 216 ? 69.051 7.667 63.290 1.00 14.48 216 PHE A CA 1
ATOM 1750 C C . PHE A 1 216 ? 68.767 9.049 62.693 1.00 19.00 216 PHE A C 1
ATOM 1751 O O . PHE A 1 216 ? 69.642 9.551 61.951 1.00 16.76 216 PHE A O 1
ATOM 1759 N N . GLY A 1 217 ? 67.666 9.672 63.075 1.00 17.20 217 GLY A N 1
ATOM 1760 C CA . GLY A 1 217 ? 67.297 10.989 62.510 1.00 17.37 217 GLY A CA 1
ATOM 1761 C C . GLY A 1 217 ? 67.051 10.909 61.067 1.00 18.50 217 GLY A C 1
ATOM 1762 O O . GLY A 1 217 ? 67.346 11.875 60.285 1.00 17.83 217 GLY A O 1
ATOM 1763 N N . VAL A 1 218 ? 66.427 9.807 60.586 1.00 15.35 218 VAL A N 1
ATOM 1764 C CA . VAL A 1 218 ? 65.973 9.641 59.222 1.00 16.70 218 VAL A CA 1
ATOM 1765 C C . VAL A 1 218 ? 64.806 10.598 59.008 1.00 15.98 218 VAL A C 1
ATOM 1766 O O . VAL A 1 218 ? 64.232 11.162 59.984 1.00 16.72 218 VAL A O 1
ATOM 1770 N N . PRO A 1 219 ? 64.418 10.795 57.722 1.00 18.54 219 PRO A N 1
ATOM 1771 C CA . PRO A 1 219 ? 63.155 11.518 57.388 1.00 17.83 219 PRO A CA 1
ATOM 1772 C C . PRO A 1 219 ? 62.059 11.024 58.273 1.00 18.70 219 PRO A C 1
ATOM 1773 O O . PRO A 1 219 ? 61.845 9.788 58.375 1.00 16.81 219 PRO A O 1
ATOM 1777 N N . PRO A 1 220 ? 61.380 11.919 58.956 1.00 16.78 220 PRO A N 1
ATOM 1778 C CA . PRO A 1 220 ? 60.372 11.514 59.905 1.00 16.38 220 PRO A CA 1
ATOM 1779 C C . PRO A 1 220 ? 59.336 10.589 59.327 1.00 15.31 220 PRO A C 1
ATOM 1780 O O . PRO A 1 220 ? 58.836 9.668 59.976 1.00 16.76 220 PRO A O 1
ATOM 1784 N N . ALA A 1 221 ? 58.982 10.801 58.051 1.00 13.65 221 ALA A N 1
ATOM 1785 C CA . ALA A 1 221 ? 57.989 9.873 57.454 1.00 15.57 221 ALA A CA 1
ATOM 1786 C C . ALA A 1 221 ? 58.514 8.432 57.462 1.00 14.31 221 ALA A C 1
ATOM 1787 O O . ALA A 1 221 ? 57.673 7.495 57.622 1.00 13.92 221 ALA A O 1
ATOM 1789 N N . ALA A 1 222 ? 59.808 8.260 57.255 1.00 14.42 222 ALA A N 1
ATOM 1790 C CA . ALA A 1 222 ? 60.443 6.901 57.215 1.00 14.18 222 ALA A CA 1
ATOM 1791 C C . ALA A 1 222 ? 60.414 6.279 58.641 1.00 15.95 222 ALA A C 1
ATOM 1792 O O . ALA A 1 222 ? 60.183 5.047 58.729 1.00 16.42 222 ALA A O 1
ATOM 1794 N N . ILE A 1 223 ? 60.677 7.048 59.699 1.00 14.58 223 ILE A N 1
ATOM 1795 C CA . ILE A 1 223 ? 60.646 6.400 61.062 1.00 14.64 223 ILE A CA 1
ATOM 1796 C C . ILE A 1 223 ? 59.239 5.999 61.422 1.00 14.57 223 ILE A C 1
ATOM 1797 O O . ILE A 1 223 ? 58.998 4.939 62.046 1.00 15.07 223 ILE A O 1
ATOM 1802 N N . LEU A 1 224 ? 58.257 6.756 60.953 1.00 14.47 224 LEU A N 1
ATOM 1803 C CA . LEU A 1 224 ? 56.923 6.376 61.235 1.00 14.70 224 LEU A CA 1
ATOM 1804 C C . LEU A 1 224 ? 56.530 5.069 60.530 1.00 14.10 224 LEU A C 1
ATOM 1805 O O . LEU A 1 224 ? 55.964 4.157 61.144 1.00 15.05 224 LEU A O 1
ATOM 1810 N N . VAL A 1 225 ? 56.823 4.997 59.235 1.00 13.76 225 VAL A N 1
ATOM 1811 C CA . VAL A 1 225 ? 56.457 3.728 58.519 1.00 14.29 225 VAL A CA 1
ATOM 1812 C C . VAL A 1 225 ? 57.361 2.545 59.013 1.00 13.35 225 VAL A C 1
ATOM 1813 O O . VAL A 1 225 ? 56.869 1.377 59.009 1.00 15.01 225 VAL A O 1
ATOM 1817 N N . SER A 1 226 ? 58.568 2.845 59.523 1.00 14.27 226 SER A N 1
ATOM 1818 C CA . SER A 1 226 ? 59.379 1.796 60.198 1.00 14.45 226 SER A CA 1
ATOM 1819 C C . SER A 1 226 ? 58.571 1.142 61.330 1.00 14.61 226 SER A C 1
ATOM 1820 O O . SER A 1 226 ? 58.801 -0.089 61.594 1.00 14.52 226 SER A O 1
ATOM 1823 N N A SER A 1 227 ? 57.685 1.884 62.019 0.50 14.19 227 SER A N 1
ATOM 1824 N N B SER A 1 227 ? 57.681 1.904 61.976 0.50 15.75 227 SER A N 1
ATOM 1825 C CA A SER A 1 227 ? 56.913 1.356 63.134 0.50 13.59 227 SER A CA 1
ATOM 1826 C CA B SER A 1 227 ? 56.914 1.472 63.113 0.50 16.22 227 SER A CA 1
ATOM 1827 C C A SER A 1 227 ? 55.567 0.742 62.704 0.50 13.76 227 SER A C 1
ATOM 1828 C C B SER A 1 227 ? 55.600 0.796 62.707 0.50 15.38 227 SER A C 1
ATOM 1829 O O A SER A 1 227 ? 54.746 0.310 63.547 0.50 15.17 227 SER A O 1
ATOM 1830 O O B SER A 1 227 ? 54.844 0.368 63.586 0.50 16.71 227 SER A O 1
ATOM 1835 N N . MET A 1 228 ? 55.325 0.719 61.390 1.00 13.27 228 MET A N 1
ATOM 1836 C CA . MET A 1 228 ? 54.002 0.276 60.884 1.00 12.97 228 MET A CA 1
ATOM 1837 C C . MET A 1 228 ? 54.055 -1.141 60.282 1.00 14.67 228 MET A C 1
ATOM 1838 O O . MET A 1 228 ? 55.008 -1.443 59.534 1.00 15.36 228 MET A O 1
ATOM 1843 N N . PRO A 1 229 ? 53.086 -1.988 60.594 1.00 15.78 229 PRO A N 1
ATOM 1844 C CA . PRO A 1 229 ? 53.114 -3.365 60.104 1.00 15.94 229 PRO A CA 1
ATOM 1845 C C . PRO A 1 229 ? 52.483 -3.440 58.720 1.00 15.71 229 PRO A C 1
ATOM 1846 O O . PRO A 1 229 ? 51.389 -3.996 58.588 1.00 17.10 229 PRO A O 1
ATOM 1850 N N . ILE A 1 230 ? 53.187 -2.911 57.722 1.00 14.83 230 ILE A N 1
ATOM 1851 C CA . ILE A 1 230 ? 52.689 -3.049 56.336 1.00 15.58 230 ILE A CA 1
ATOM 1852 C C . ILE A 1 230 ? 52.998 -4.491 55.878 1.00 16.59 230 ILE A C 1
ATOM 1853 O O . ILE A 1 230 ? 53.666 -5.237 56.573 1.00 17.85 230 ILE A O 1
ATOM 1858 N N . PRO A 1 231 ? 52.449 -4.895 54.737 1.00 19.16 231 PRO A N 1
ATOM 1859 C CA . PRO A 1 231 ? 52.519 -6.302 54.389 1.00 18.66 231 PRO A CA 1
ATOM 1860 C C . PRO A 1 231 ? 53.894 -6.834 54.123 1.00 19.73 231 PRO A C 1
ATOM 1861 O O . PRO A 1 231 ? 54.818 -6.133 53.745 1.00 19.23 231 PRO A O 1
ATOM 1865 N N . GLU A 1 232 ? 54.056 -8.144 54.391 1.00 20.32 232 GLU A N 1
ATOM 1866 C CA . GLU A 1 232 ? 55.324 -8.748 54.024 1.00 22.24 232 GLU A CA 1
ATOM 1867 C C . GLU A 1 232 ? 55.658 -8.605 52.543 1.00 21.34 232 GLU A C 1
ATOM 1868 O O . GLU A 1 232 ? 54.746 -8.604 51.691 1.00 22.30 232 GLU A O 1
ATOM 1874 N N . GLY A 1 233 ? 56.961 -8.502 52.302 1.00 22.02 233 GLY A N 1
ATOM 1875 C CA . GLY A 1 233 ? 57.457 -8.346 50.974 1.00 22.70 233 GLY A CA 1
ATOM 1876 C C . GLY A 1 233 ? 57.370 -6.929 50.430 1.00 23.46 233 GLY A C 1
ATOM 1877 O O . GLY A 1 233 ? 57.809 -6.679 49.322 1.00 24.65 233 GLY A O 1
ATOM 1878 N N . VAL A 1 234 ? 56.737 -6.003 51.148 1.00 20.67 234 VAL A N 1
ATOM 1879 C CA . VAL A 1 234 ? 56.543 -4.625 50.670 1.00 19.84 234 VAL A CA 1
ATOM 1880 C C . VAL A 1 234 ? 57.667 -3.791 51.259 1.00 18.05 234 VAL A C 1
ATOM 1881 O O . VAL A 1 234 ? 57.875 -3.781 52.449 1.00 19.52 234 VAL A O 1
ATOM 1885 N N . SER A 1 235 ? 58.468 -3.068 50.438 1.00 18.63 235 SER A N 1
ATOM 1886 C CA . SER A 1 235 ? 59.600 -2.341 50.979 1.00 17.48 235 SER A CA 1
ATOM 1887 C C . SER A 1 235 ? 59.024 -1.000 51.502 1.00 18.92 235 SER A C 1
ATOM 1888 O O . SER A 1 235 ? 58.431 -0.221 50.696 1.00 19.08 235 SER A O 1
ATOM 1891 N N . GLU A 1 236 ? 59.302 -0.719 52.785 1.00 17.35 236 GLU A N 1
ATOM 1892 C CA . GLU A 1 236 ? 58.753 0.499 53.434 1.00 17.33 236 GLU A CA 1
ATOM 1893 C C . GLU A 1 236 ? 59.139 1.721 52.560 1.00 15.44 236 GLU A C 1
ATOM 1894 O O . GLU A 1 236 ? 58.360 2.649 52.456 1.00 16.52 236 GLU A O 1
ATOM 1900 N N . SER A 1 237 ? 60.360 1.741 52.028 1.00 15.84 237 SER A N 1
ATOM 1901 C CA . SER A 1 237 ? 60.897 2.925 51.340 1.00 16.13 237 SER A CA 1
ATOM 1902 C C . SER A 1 237 ? 59.935 3.411 50.276 1.00 16.13 237 SER A C 1
ATOM 1903 O O . SER A 1 237 ? 59.876 4.654 50.111 1.00 17.38 237 SER A O 1
ATOM 1906 N N . ASP A 1 238 ? 59.292 2.491 49.533 1.00 16.45 238 ASP A N 1
ATOM 1907 C CA . ASP A 1 238 ? 58.489 2.937 48.377 1.00 18.19 238 ASP A CA 1
ATOM 1908 C C . ASP A 1 238 ? 57.120 3.562 48.839 1.00 17.01 238 ASP A C 1
ATOM 1909 O O . ASP A 1 238 ? 56.635 4.479 48.212 1.00 18.20 238 ASP A O 1
ATOM 1914 N N . TYR A 1 239 ? 56.623 3.105 49.982 1.00 15.72 239 TYR A N 1
ATOM 1915 C CA . TYR A 1 239 ? 55.373 3.699 50.551 1.00 15.33 239 TYR A CA 1
ATOM 1916 C C . TYR A 1 239 ? 55.716 5.010 51.240 1.00 14.84 239 TYR A C 1
ATOM 1917 O O . TYR A 1 239 ? 54.953 5.956 51.154 1.00 16.81 239 TYR A O 1
ATOM 1926 N N . VAL A 1 240 ? 56.895 5.062 51.880 1.00 14.40 240 VAL A N 1
ATOM 1927 C CA . VAL A 1 240 ? 57.409 6.372 52.396 1.00 14.44 240 VAL A CA 1
ATOM 1928 C C . VAL A 1 240 ? 57.464 7.376 51.223 1.00 13.30 240 VAL A C 1
ATOM 1929 O O . VAL A 1 240 ? 57.025 8.538 51.394 1.00 15.93 240 VAL A O 1
ATOM 1933 N N . GLY A 1 241 ? 57.969 6.968 50.060 1.00 14.82 241 GLY A N 1
ATOM 1934 C CA . GLY A 1 241 ? 58.106 7.943 48.924 1.00 16.75 241 GLY A CA 1
ATOM 1935 C C . GLY A 1 241 ? 56.674 8.377 48.484 1.00 17.88 241 GLY A C 1
ATOM 1936 O O . GLY A 1 241 ? 56.446 9.581 48.282 1.00 19.50 241 GLY A O 1
ATOM 1937 N N . ALA A 1 242 ? 55.674 7.474 48.492 1.00 16.75 242 ALA A N 1
ATOM 1938 C CA . ALA A 1 242 ? 54.268 7.895 48.179 1.00 17.52 242 ALA A CA 1
ATOM 1939 C C . ALA A 1 242 ? 53.738 8.849 49.240 1.00 19.46 242 ALA A C 1
ATOM 1940 O O . ALA A 1 242 ? 53.008 9.819 48.900 1.00 21.45 242 ALA A O 1
ATOM 1942 N N . ILE A 1 243 ? 54.076 8.626 50.516 1.00 17.16 243 ILE A N 1
ATOM 1943 C CA . ILE A 1 243 ? 53.615 9.588 51.568 1.00 16.61 243 ILE A CA 1
ATOM 1944 C C . ILE A 1 243 ? 54.273 10.970 51.361 1.00 17.60 243 ILE A C 1
ATOM 1945 O O . ILE A 1 243 ? 53.592 12.029 51.600 1.00 21.04 243 ILE A O 1
ATOM 1950 N N . LEU A 1 244 ? 55.522 10.996 50.948 1.00 17.38 244 LEU A N 1
ATOM 1951 C CA . LEU A 1 244 ? 56.281 12.229 50.882 1.00 18.31 244 LEU A CA 1
ATOM 1952 C C . LEU A 1 244 ? 55.906 12.925 49.552 1.00 19.67 244 LEU A C 1
ATOM 1953 O O . LEU A 1 244 ? 56.164 14.172 49.403 1.00 22.33 244 LEU A O 1
ATOM 1958 N N . GLY A 1 245 ? 55.360 12.191 48.615 1.00 21.92 245 GLY A N 1
ATOM 1959 C CA . GLY A 1 245 ? 55.204 12.743 47.223 1.00 20.70 245 GLY A CA 1
ATOM 1960 C C . GLY A 1 245 ? 56.525 12.830 46.482 1.00 23.21 245 GLY A C 1
ATOM 1961 O O . GLY A 1 245 ? 56.571 13.459 45.388 1.00 22.17 245 GLY A O 1
ATOM 1962 N N . GLU A 1 246 ? 57.633 12.215 47.002 1.00 19.02 246 GLU A N 1
ATOM 1963 C CA . GLU A 1 246 ? 58.894 12.230 46.345 1.00 19.31 246 GLU A CA 1
ATOM 1964 C C . GLU A 1 246 ? 59.733 11.065 46.879 1.00 20.09 246 GLU A C 1
ATOM 1965 O O . GLU A 1 246 ? 59.492 10.636 47.990 1.00 22.05 246 GLU A O 1
ATOM 1971 N N . SER A 1 247 ? 60.573 10.552 46.002 1.00 20.44 247 SER A N 1
ATOM 1972 C CA . SER A 1 247 ? 61.495 9.436 46.361 1.00 20.41 247 SER A CA 1
ATOM 1973 C C . SER A 1 247 ? 62.362 9.886 47.544 1.00 19.92 247 SER A C 1
ATOM 1974 O O . SER A 1 247 ? 62.881 11.009 47.619 1.00 21.89 247 SER A O 1
ATOM 1977 N N . VAL A 1 248 ? 62.534 8.991 48.521 1.00 18.67 248 VAL A N 1
ATOM 1978 C CA . VAL A 1 248 ? 63.567 9.289 49.581 1.00 18.70 248 VAL A CA 1
ATOM 1979 C C . VAL A 1 248 ? 64.967 9.346 48.998 1.00 17.34 248 VAL A C 1
ATOM 1980 O O . VAL A 1 248 ? 65.396 8.403 48.352 1.00 17.58 248 VAL A O 1
ATOM 1984 N N . PRO A 1 249 ? 65.692 10.426 49.270 1.00 17.92 249 PRO A N 1
ATOM 1985 C CA . PRO A 1 249 ? 67.102 10.523 48.797 1.00 19.51 249 PRO A CA 1
ATOM 1986 C C . PRO A 1 249 ? 67.976 9.596 49.649 1.00 19.30 249 PRO A C 1
ATOM 1987 O O . PRO A 1 249 ? 67.914 9.710 50.898 1.00 18.48 249 PRO A O 1
ATOM 1991 N N . VAL A 1 250 ? 68.727 8.780 48.978 1.00 18.48 250 VAL A N 1
ATOM 1992 C CA . VAL A 1 250 ? 69.542 7.761 49.675 1.00 18.97 250 VAL A CA 1
ATOM 1993 C C . VAL A 1 250 ? 70.972 7.773 49.099 1.00 21.69 250 VAL A C 1
ATOM 1994 O O . VAL A 1 250 ? 71.259 8.251 47.957 1.00 23.09 250 VAL A O 1
ATOM 1998 N N . VAL A 1 251 ? 71.861 7.197 49.892 1.00 20.02 251 VAL A N 1
ATOM 1999 C CA . VAL A 1 251 ? 73.232 6.934 49.487 1.00 21.27 251 VAL A CA 1
ATOM 2000 C C . VAL A 1 251 ? 73.682 5.593 49.927 1.00 21.70 251 VAL A C 1
ATOM 2001 O O . VAL A 1 251 ? 73.142 5.023 50.903 1.00 19.21 251 VAL A O 1
ATOM 2005 N N . LYS A 1 252 ? 74.640 5.004 49.215 1.00 22.82 252 LYS A N 1
ATOM 2006 C CA . LYS A 1 252 ? 75.076 3.695 49.593 1.00 21.45 252 LYS A CA 1
ATOM 2007 C C . LYS A 1 252 ? 75.910 3.645 50.882 1.00 21.17 252 LYS A C 1
ATOM 2008 O O . LYS A 1 252 ? 76.760 4.534 51.152 1.00 22.21 252 LYS A O 1
ATOM 2014 N N . CYS A 1 253 ? 75.752 2.569 51.634 1.00 21.61 253 CYS A N 1
ATOM 2015 C CA . CYS A 1 253 ? 76.622 2.355 52.764 1.00 22.95 253 CYS A CA 1
ATOM 2016 C C . CYS A 1 253 ? 78.139 2.254 52.315 1.00 25.12 253 CYS A C 1
ATOM 2017 O O . CYS A 1 253 ? 78.469 1.808 51.178 1.00 26.56 253 CYS A O 1
ATOM 2020 N N . GLU A 1 254 ? 78.988 2.549 53.280 1.00 26.40 254 GLU A N 1
ATOM 2021 C CA . GLU A 1 254 ? 80.452 2.350 53.102 1.00 28.01 254 GLU A CA 1
ATOM 2022 C C . GLU A 1 254 ? 80.805 0.902 52.896 1.00 29.16 254 GLU A C 1
ATOM 2023 O O . GLU A 1 254 ? 81.653 0.602 52.014 1.00 30.71 254 GLU A O 1
ATOM 2029 N N . THR A 1 255 ? 80.219 -0.017 53.678 1.00 27.42 255 THR A N 1
ATOM 2030 C CA . THR A 1 255 ? 80.705 -1.397 53.742 1.00 27.72 255 THR A CA 1
ATOM 2031 C C . THR A 1 255 ? 79.804 -2.493 53.210 1.00 26.54 255 THR A C 1
ATOM 2032 O O . THR A 1 255 ? 80.112 -3.722 53.264 1.00 25.79 255 THR A O 1
ATOM 2036 N N . ASN A 1 256 ? 78.603 -2.127 52.741 1.00 24.75 256 ASN A N 1
ATOM 2037 C CA . ASN A 1 256 ? 77.707 -3.067 52.118 1.00 21.84 256 ASN A CA 1
ATOM 2038 C C . ASN A 1 256 ? 76.842 -2.292 51.073 1.00 22.11 256 ASN A C 1
ATOM 2039 O O . ASN A 1 256 ? 77.056 -1.081 50.859 1.00 26.81 256 ASN A O 1
ATOM 2044 N N . ASP A 1 257 ? 75.998 -3.009 50.370 1.00 23.95 257 ASP A N 1
ATOM 2045 C CA . ASP A 1 257 ? 75.212 -2.441 49.283 1.00 26.50 257 ASP A CA 1
ATOM 2046 C C . ASP A 1 257 ? 73.836 -1.859 49.748 1.00 23.30 257 ASP A C 1
ATOM 2047 O O . ASP A 1 257 ? 73.084 -1.309 48.902 1.00 24.46 257 ASP A O 1
ATOM 2052 N N . LEU A 1 258 ? 73.605 -1.838 51.084 1.00 21.55 258 LEU A N 1
ATOM 2053 C CA . LEU A 1 258 ? 72.344 -1.116 51.517 1.00 18.89 258 LEU A CA 1
ATOM 2054 C C . LEU A 1 258 ? 72.369 0.411 51.286 1.00 19.46 258 LEU A C 1
ATOM 2055 O O . LEU A 1 258 ? 73.392 1.082 51.357 1.00 21.43 258 LEU A O 1
ATOM 2060 N N . MET A 1 259 ? 71.192 0.945 51.053 1.00 20.22 259 MET A N 1
ATOM 2061 C CA . MET A 1 259 ? 71.033 2.382 50.758 1.00 20.21 259 MET A CA 1
ATOM 2062 C C . MET A 1 259 ? 70.440 3.013 52.045 1.00 20.87 259 MET A C 1
ATOM 2063 O O . MET A 1 259 ? 69.478 2.428 52.587 1.00 23.38 259 MET A O 1
ATOM 2068 N N . VAL A 1 260 ? 70.966 4.108 52.543 1.00 17.95 260 VAL A N 1
ATOM 2069 C CA . VAL A 1 260 ? 70.512 4.738 53.742 1.00 17.42 260 VAL A CA 1
ATOM 2070 C C . VAL A 1 260 ? 70.043 6.174 53.404 1.00 20.07 260 VAL A C 1
ATOM 2071 O O . VAL A 1 260 ? 70.532 6.770 52.397 1.00 17.39 260 VAL A O 1
ATOM 2075 N N . PRO A 1 261 ? 69.141 6.744 54.187 1.00 18.88 261 PRO A N 1
ATOM 2076 C CA . PRO A 1 261 ? 68.626 8.096 53.874 1.00 18.07 261 PRO A CA 1
ATOM 2077 C C . PRO A 1 261 ? 69.792 9.065 53.954 1.00 19.37 261 PRO A C 1
ATOM 2078 O O . PRO A 1 261 ? 70.553 9.133 54.953 1.00 17.70 261 PRO A O 1
ATOM 2082 N N . ALA A 1 262 ? 69.942 9.888 52.874 1.00 19.65 262 ALA A N 1
ATOM 2083 C CA . ALA A 1 262 ? 71.043 10.811 52.860 1.00 20.37 262 ALA A CA 1
ATOM 2084 C C . ALA A 1 262 ? 71.063 11.832 53.975 1.00 20.98 262 ALA A C 1
ATOM 2085 O O . ALA A 1 262 ? 72.134 12.347 54.314 1.00 21.64 262 ALA A O 1
ATOM 2087 N N . THR A 1 263 ? 69.908 12.208 54.525 1.00 18.84 263 THR A N 1
ATOM 2088 C CA . THR A 1 263 ? 69.897 13.194 55.567 1.00 18.58 263 THR A CA 1
ATOM 2089 C C . THR A 1 263 ? 69.861 12.597 56.982 1.00 18.55 263 THR A C 1
ATOM 2090 O O . THR A 1 263 ? 69.611 13.307 57.927 1.00 20.96 263 THR A O 1
ATOM 2094 N N . SER A 1 264 ? 70.162 11.284 57.074 1.00 18.00 264 SER A N 1
ATOM 2095 C CA . SER A 1 264 ? 70.234 10.711 58.453 1.00 16.87 264 SER A CA 1
ATOM 2096 C C . SER A 1 264 ? 71.241 11.509 59.291 1.00 19.36 264 SER A C 1
ATOM 2097 O O . SER A 1 264 ? 72.321 11.969 58.805 1.00 19.86 264 SER A O 1
ATOM 2100 N N . GLU A 1 265 ? 71.000 11.550 60.579 1.00 18.41 265 GLU A N 1
ATOM 2101 C CA . GLU A 1 265 ? 71.951 12.147 61.502 1.00 17.95 265 GLU A CA 1
ATOM 2102 C C . GLU A 1 265 ? 73.189 11.264 61.731 1.00 19.81 265 GLU A C 1
ATOM 2103 O O . GLU A 1 265 ? 74.329 11.758 61.852 1.00 18.86 265 GLU A O 1
ATOM 2109 N N . MET A 1 266 ? 72.946 9.949 61.896 1.00 18.84 266 MET A N 1
ATOM 2110 C CA . MET A 1 266 ? 74.014 8.954 62.186 1.00 18.07 266 MET A CA 1
ATOM 2111 C C . MET A 1 266 ? 73.637 7.673 61.471 1.00 18.51 266 MET A C 1
ATOM 2112 O O . MET A 1 266 ? 72.404 7.313 61.430 1.00 18.27 266 MET A O 1
ATOM 2117 N N . VAL A 1 267 ? 74.644 6.974 60.917 1.00 17.10 267 VAL A N 1
ATOM 2118 C CA . VAL A 1 267 ? 74.396 5.701 60.313 1.00 16.94 267 VAL A CA 1
ATOM 2119 C C . VAL A 1 267 ? 75.408 4.735 60.893 1.00 19.01 267 VAL A C 1
ATOM 2120 O O . VAL A 1 267 ? 76.601 5.019 60.802 1.00 19.67 267 VAL A O 1
ATOM 2124 N N . PHE A 1 268 ? 74.915 3.578 61.360 1.00 17.96 268 PHE A N 1
ATOM 2125 C CA . PHE A 1 268 ? 75.879 2.485 61.763 1.00 19.16 268 PHE A CA 1
ATOM 2126 C C . PHE A 1 268 ? 75.697 1.377 60.764 1.00 19.16 268 PHE A C 1
ATOM 2127 O O . PHE A 1 268 ? 74.567 1.083 60.338 1.00 20.64 268 PHE A O 1
ATOM 2135 N N . GLU A 1 269 ? 76.764 0.658 60.429 1.00 18.04 269 GLU A N 1
ATOM 2136 C CA . GLU A 1 269 ? 76.645 -0.404 59.434 1.00 19.95 269 GLU A CA 1
ATOM 2137 C C . GLU A 1 269 ? 77.441 -1.597 59.950 1.00 18.46 269 GLU A C 1
ATOM 2138 O O . GLU A 1 269 ? 78.411 -1.409 60.682 1.00 21.10 269 GLU A O 1
ATOM 2144 N N . GLY A 1 270 ? 77.028 -2.751 59.526 1.00 18.43 270 GLY A N 1
ATOM 2145 C CA . GLY A 1 270 ? 77.816 -4.014 59.881 1.00 17.35 270 GLY A CA 1
ATOM 2146 C C . GLY A 1 270 ? 77.102 -5.243 59.502 1.00 19.35 270 GLY A C 1
ATOM 2147 O O . GLY A 1 270 ? 76.391 -5.324 58.457 1.00 20.83 270 GLY A O 1
ATOM 2148 N N . THR A 1 271 ? 77.371 -6.295 60.301 1.00 19.63 271 THR A N 1
ATOM 2149 C CA . THR A 1 271 ? 76.657 -7.556 60.075 1.00 19.92 271 THR A CA 1
ATOM 2150 C C . THR A 1 271 ? 76.037 -8.039 61.373 1.00 16.21 271 THR A C 1
ATOM 2151 O O . THR A 1 271 ? 76.572 -7.756 62.487 1.00 19.03 271 THR A O 1
ATOM 2155 N N . LEU A 1 272 ? 74.903 -8.721 61.191 1.00 17.89 272 LEU A N 1
ATOM 2156 C CA . LEU A 1 272 ? 74.104 -9.292 62.305 1.00 20.22 272 LEU A CA 1
ATOM 2157 C C . LEU A 1 272 ? 74.445 -10.808 62.267 1.00 19.46 272 LEU A C 1
ATOM 2158 O O . LEU A 1 272 ? 74.419 -11.403 61.200 1.00 21.18 272 LEU A O 1
ATOM 2163 N N . SER A 1 273 ? 74.564 -11.398 63.499 1.00 20.01 273 SER A N 1
ATOM 2164 C CA . SER A 1 273 ? 74.675 -12.892 63.597 1.00 21.02 273 SER A CA 1
ATOM 2165 C C . SER A 1 273 ? 73.558 -13.481 64.448 1.00 20.89 273 SER A C 1
ATOM 2166 O O . SER A 1 273 ? 73.358 -12.933 65.545 1.00 20.76 273 SER A O 1
ATOM 2169 N N . LEU A 1 274 ? 72.776 -14.417 63.865 1.00 18.81 274 LEU A N 1
ATOM 2170 C CA . LEU A 1 274 ? 71.750 -15.157 64.630 1.00 20.95 274 LEU A CA 1
ATOM 2171 C C . LEU A 1 274 ? 72.386 -16.255 65.549 1.00 20.66 274 LEU A C 1
ATOM 2172 O O . LEU A 1 274 ? 71.708 -16.663 66.498 1.00 22.57 274 LEU A O 1
ATOM 2177 N N . THR A 1 275 ? 73.630 -16.598 65.270 1.00 21.44 275 THR A N 1
ATOM 2178 C CA . THR A 1 275 ? 74.262 -17.704 66.034 1.00 22.66 275 THR A CA 1
ATOM 2179 C C . THR A 1 275 ? 75.193 -17.188 67.092 1.00 24.24 275 THR A C 1
ATOM 2180 O O . THR A 1 275 ? 75.498 -17.943 68.048 1.00 26.60 275 THR A O 1
ATOM 2184 N N . ASP A 1 276 ? 75.600 -15.933 67.078 1.00 20.44 276 ASP A N 1
ATOM 2185 C CA . ASP A 1 276 ? 76.361 -15.369 68.181 1.00 23.22 276 ASP A CA 1
ATOM 2186 C C . ASP A 1 276 ? 75.402 -14.513 68.944 1.00 24.23 276 ASP A C 1
ATOM 2187 O O . ASP A 1 276 ? 74.971 -13.459 68.416 1.00 24.78 276 ASP A O 1
ATOM 2192 N N . THR A 1 277 ? 75.042 -14.920 70.161 1.00 20.69 277 THR A N 1
ATOM 2193 C CA . THR A 1 277 ? 73.986 -14.198 70.863 1.00 19.42 277 THR A CA 1
ATOM 2194 C C . THR A 1 277 ? 74.496 -13.686 72.240 1.00 21.72 277 THR A C 1
ATOM 2195 O O . THR A 1 277 ? 75.590 -14.034 72.778 1.00 22.05 277 THR A O 1
ATOM 2199 N N . HIS A 1 278 ? 73.730 -12.837 72.850 1.00 20.61 278 HIS A N 1
ATOM 2200 C CA . HIS A 1 278 ? 74.147 -12.191 74.054 1.00 19.83 278 HIS A CA 1
ATOM 2201 C C . HIS A 1 278 ? 72.932 -11.864 74.878 1.00 20.92 278 HIS A C 1
ATOM 2202 O O . HIS A 1 278 ? 71.841 -11.544 74.330 1.00 20.03 278 HIS A O 1
ATOM 2209 N N A LEU A 1 279 ? 73.083 -11.888 76.210 0.50 20.83 279 LEU A N 1
ATOM 2210 N N B LEU A 1 279 ? 73.059 -11.879 76.218 0.50 20.29 279 LEU A N 1
ATOM 2211 C CA A LEU A 1 279 ? 72.016 -11.451 77.092 0.50 20.54 279 LEU A CA 1
ATOM 2212 C CA B LEU A 1 279 ? 71.921 -11.513 77.068 0.50 19.35 279 LEU A CA 1
ATOM 2213 C C A LEU A 1 279 ? 71.553 -10.036 76.707 0.50 19.37 279 LEU A C 1
ATOM 2214 C C B LEU A 1 279 ? 71.522 -10.054 76.799 0.50 18.50 279 LEU A C 1
ATOM 2215 O O A LEU A 1 279 ? 72.391 -9.119 76.500 0.50 20.85 279 LEU A O 1
ATOM 2216 O O B LEU A 1 279 ? 72.351 -9.132 76.786 0.50 19.69 279 LEU A O 1
ATOM 2225 N N . GLU A 1 280 ? 70.232 -9.852 76.575 1.00 18.76 280 GLU A N 1
ATOM 2226 C CA . GLU A 1 280 ? 69.679 -8.505 76.204 1.00 19.09 280 GLU A CA 1
ATOM 2227 C C . GLU A 1 280 ? 68.528 -8.268 77.167 1.00 19.35 280 GLU A C 1
ATOM 2228 O O . GLU A 1 280 ? 67.817 -9.209 77.564 1.00 19.54 280 GLU A O 1
ATOM 2234 N N . GLY A 1 281 ? 68.334 -6.979 77.441 1.00 18.90 281 GLY A N 1
ATOM 2235 C CA . GLY A 1 281 ? 67.260 -6.559 78.325 1.00 19.85 281 GLY A CA 1
ATOM 2236 C C . GLY A 1 281 ? 67.604 -6.906 79.811 1.00 18.89 281 GLY A C 1
ATOM 2237 O O . GLY A 1 281 ? 68.748 -7.243 80.144 1.00 20.25 281 GLY A O 1
ATOM 2238 N N . PRO A 1 282 ? 66.682 -6.613 80.702 1.00 19.89 282 PRO A N 1
ATOM 2239 C CA . PRO A 1 282 ? 65.337 -6.142 80.332 1.00 19.72 282 PRO A CA 1
ATOM 2240 C C . PRO A 1 282 ? 65.332 -4.650 79.947 1.00 17.57 282 PRO A C 1
ATOM 2241 O O . PRO A 1 282 ? 66.389 -3.939 79.991 1.00 19.27 282 PRO A O 1
ATOM 2245 N N . PHE A 1 283 ? 64.152 -4.229 79.485 1.00 17.52 283 PHE A N 1
ATOM 2246 C CA . PHE A 1 283 ? 64.032 -2.835 79.062 1.00 16.26 283 PHE A CA 1
ATOM 2247 C C . PHE A 1 283 ? 62.638 -2.372 79.432 1.00 18.01 283 PHE A C 1
ATOM 2248 O O . PHE A 1 283 ? 61.678 -3.149 79.286 1.00 19.66 283 PHE A O 1
ATOM 2256 N N . GLY A 1 284 ? 62.546 -1.181 80.015 1.00 16.88 284 GLY A N 1
ATOM 2257 C CA . GLY A 1 284 ? 61.188 -0.640 80.396 1.00 18.74 284 GLY A CA 1
ATOM 2258 C C . GLY A 1 284 ? 60.416 -0.533 79.108 1.00 20.09 284 GLY A C 1
ATOM 2259 O O . GLY A 1 284 ? 60.817 0.170 78.115 1.00 20.76 284 GLY A O 1
ATOM 2260 N N . GLU A 1 285 ? 59.253 -1.140 79.116 1.00 18.72 285 GLU A N 1
ATOM 2261 C CA . GLU A 1 285 ? 58.539 -1.356 77.859 1.00 18.93 285 GLU A CA 1
ATOM 2262 C C . GLU A 1 285 ? 57.104 -0.652 77.834 1.00 17.76 285 GLU A C 1
ATOM 2263 O O . GLU A 1 285 ? 56.687 0.053 78.757 1.00 17.33 285 GLU A O 1
ATOM 2269 N N . MET A 1 286 ? 56.430 -0.878 76.723 1.00 15.17 286 MET A N 1
ATOM 2270 C CA . MET A 1 286 ? 55.181 -0.268 76.351 1.00 14.32 286 MET A CA 1
ATOM 2271 C C . MET A 1 286 ? 54.049 -0.509 77.316 1.00 14.46 286 MET A C 1
ATOM 2272 O O . MET A 1 286 ? 53.052 0.190 77.270 1.00 15.46 286 MET A O 1
ATOM 2277 N N . HIS A 1 287 ? 54.172 -1.551 78.202 1.00 15.61 287 HIS A N 1
ATOM 2278 C CA . HIS A 1 287 ? 53.074 -1.731 79.155 1.00 14.57 287 HIS A CA 1
ATOM 2279 C C . HIS A 1 287 ? 53.337 -1.115 80.532 1.00 14.66 287 HIS A C 1
ATOM 2280 O O . HIS A 1 287 ? 52.511 -1.193 81.430 1.00 15.62 287 HIS A O 1
ATOM 2287 N N . GLY A 1 288 ? 54.550 -0.527 80.702 1.00 14.82 288 GLY A N 1
ATOM 2288 C CA . GLY A 1 288 ? 54.835 0.395 81.903 1.00 15.78 288 GLY A CA 1
ATOM 2289 C C . GLY A 1 288 ? 55.739 -0.312 82.932 1.00 15.38 288 GLY A C 1
ATOM 2290 O O . GLY A 1 288 ? 55.772 0.218 84.006 1.00 16.75 288 GLY A O 1
ATOM 2291 N N . TYR A 1 289 ? 56.369 -1.455 82.617 1.00 15.94 289 TYR A N 1
ATOM 2292 C CA . TYR A 1 289 ? 57.175 -2.171 83.649 1.00 14.95 289 TYR A CA 1
ATOM 2293 C C . TYR A 1 289 ? 58.605 -2.448 83.134 1.00 16.20 289 TYR A C 1
ATOM 2294 O O . TYR A 1 289 ? 58.832 -2.799 81.951 1.00 17.51 289 TYR A O 1
ATOM 2303 N N . VAL A 1 290 ? 59.547 -2.448 84.088 1.00 17.48 290 VAL A N 1
ATOM 2304 C CA . VAL A 1 290 ? 60.763 -3.227 83.970 1.00 16.66 290 VAL A CA 1
ATOM 2305 C C . VAL A 1 290 ? 60.637 -4.425 84.903 1.00 18.55 290 VAL A C 1
ATOM 2306 O O . VAL A 1 290 ? 60.535 -4.243 86.121 1.00 18.41 290 VAL A O 1
ATOM 2310 N N . PHE A 1 291 ? 60.644 -5.640 84.355 1.00 19.73 291 PHE A N 1
ATOM 2311 C CA . PHE A 1 291 ? 60.680 -6.871 85.210 1.00 19.06 291 PHE A CA 1
ATOM 2312 C C . PHE A 1 291 ? 62.135 -7.257 85.277 1.00 22.94 291 PHE A C 1
ATOM 2313 O O . PHE A 1 291 ? 62.805 -7.545 84.285 1.00 21.65 291 PHE A O 1
ATOM 2321 N N . LYS A 1 292 ? 62.592 -7.265 86.521 1.00 25.98 292 LYS A N 1
ATOM 2322 C CA . LYS A 1 292 ? 64.101 -7.309 86.821 1.00 28.71 292 LYS A CA 1
ATOM 2323 C C . LYS A 1 292 ? 64.650 -8.607 86.479 1.00 31.30 292 LYS A C 1
ATOM 2324 O O . LYS A 1 292 ? 64.043 -9.659 86.766 1.00 34.16 292 LYS A O 1
ATOM 2330 N N . SER A 1 293 ? 65.859 -8.535 85.846 1.00 33.14 293 SER A N 1
ATOM 2331 C CA . SER A 1 293 ? 66.780 -9.637 85.587 1.00 37.17 293 SER A CA 1
ATOM 2332 C C . SER A 1 293 ? 66.026 -10.579 84.743 1.00 39.46 293 SER A C 1
ATOM 2333 O O . SER A 1 293 ? 66.196 -11.814 84.786 1.00 39.71 293 SER A O 1
ATOM 2336 N N . GLN A 1 294 ? 65.143 -10.012 83.927 1.00 38.85 294 GLN A N 1
ATOM 2337 C CA . GLN A 1 294 ? 64.368 -10.860 83.063 1.00 40.00 294 GLN A CA 1
ATOM 2338 C C . GLN A 1 294 ? 64.869 -10.616 81.607 1.00 39.22 294 GLN A C 1
ATOM 2339 O O . GLN A 1 294 ? 64.064 -10.513 80.672 1.00 35.38 294 GLN A O 1
ATOM 2345 N N . GLY A 1 295 ? 66.207 -10.599 81.445 1.00 40.00 295 GLY A N 1
ATOM 2346 C CA . GLY A 1 295 ? 66.898 -10.562 80.120 1.00 38.59 295 GLY A CA 1
ATOM 2347 C C . GLY A 1 295 ? 67.201 -11.962 79.550 1.00 40.73 295 GLY A C 1
ATOM 2348 O O . GLY A 1 295 ? 67.372 -13.001 80.319 1.00 42.16 295 GLY A O 1
ATOM 2349 N N . HIS A 1 296 ? 67.392 -12.006 78.221 1.00 34.47 296 HIS A N 1
ATOM 2350 C CA . HIS A 1 296 ? 67.294 -13.321 77.502 1.00 33.37 296 HIS A CA 1
ATOM 2351 C C . HIS A 1 296 ? 68.161 -13.149 76.288 1.00 29.72 296 HIS A C 1
ATOM 2352 O O . HIS A 1 296 ? 68.261 -11.974 75.796 1.00 27.83 296 HIS A O 1
ATOM 2359 N N . PRO A 1 297 ? 68.722 -14.266 75.734 1.00 26.10 297 PRO A N 1
ATOM 2360 C CA . PRO A 1 297 ? 69.693 -14.018 74.709 1.00 22.17 297 PRO A CA 1
ATOM 2361 C C . PRO A 1 297 ? 69.072 -13.512 73.398 1.00 19.35 297 PRO A C 1
ATOM 2362 O O . PRO A 1 297 ? 67.995 -13.927 72.998 1.00 24.37 297 PRO A O 1
ATOM 2366 N N . CYS A 1 298 ? 69.806 -12.630 72.736 1.00 19.34 298 CYS A N 1
ATOM 2367 C CA . CYS A 1 298 ? 69.357 -12.089 71.438 1.00 19.11 298 CYS A CA 1
ATOM 2368 C C . CYS A 1 298 ? 70.571 -12.015 70.544 1.00 19.14 298 CYS A C 1
ATOM 2369 O O . CYS A 1 298 ? 71.734 -11.982 70.973 1.00 20.26 298 CYS A O 1
ATOM 2372 N N . PRO A 1 299 ? 70.316 -11.855 69.212 1.00 17.16 299 PRO A N 1
ATOM 2373 C CA . PRO A 1 299 ? 71.419 -11.812 68.245 1.00 18.83 299 PRO A CA 1
ATOM 2374 C C . PRO A 1 299 ? 72.368 -10.603 68.440 1.00 19.21 299 PRO A C 1
ATOM 2375 O O . PRO A 1 299 ? 72.002 -9.603 69.080 1.00 19.44 299 PRO A O 1
ATOM 2379 N N . LEU A 1 300 ? 73.595 -10.717 67.947 1.00 18.76 300 LEU A N 1
ATOM 2380 C CA . LEU A 1 300 ? 74.559 -9.654 68.078 1.00 18.06 300 LEU A CA 1
ATOM 2381 C C . LEU A 1 300 ? 74.790 -9.012 66.708 1.00 19.90 300 LEU A C 1
ATOM 2382 O O . LEU A 1 300 ? 75.082 -9.661 65.713 1.00 20.90 300 LEU A O 1
ATOM 2387 N N . TYR A 1 301 ? 74.763 -7.690 66.737 1.00 19.04 301 TYR A N 1
ATOM 2388 C CA . TYR A 1 301 ? 75.112 -6.830 65.572 1.00 17.39 301 TYR A CA 1
ATOM 2389 C C . TYR A 1 301 ? 76.542 -6.332 65.791 1.00 19.06 301 TYR A C 1
ATOM 2390 O O . TYR A 1 301 ? 76.839 -5.752 66.850 1.00 18.85 301 TYR A O 1
ATOM 2399 N N . THR A 1 302 ? 77.436 -6.588 64.800 1.00 19.08 302 THR A N 1
ATOM 2400 C CA . THR A 1 302 ? 78.788 -6.109 64.882 1.00 19.79 302 THR A CA 1
ATOM 2401 C C . THR A 1 302 ? 78.840 -4.835 63.987 1.00 18.70 302 THR A C 1
ATOM 2402 O O . THR A 1 302 ? 78.500 -4.942 62.816 1.00 21.36 302 THR A O 1
ATOM 2406 N N . VAL A 1 303 ? 79.207 -3.748 64.622 1.00 18.01 303 VAL A N 1
ATOM 2407 C CA . VAL A 1 303 ? 79.325 -2.434 63.930 1.00 18.66 303 VAL A CA 1
ATOM 2408 C C . VAL A 1 303 ? 80.731 -2.346 63.320 1.00 21.93 303 VAL A C 1
ATOM 2409 O O . VAL A 1 303 ? 81.756 -2.535 63.998 1.00 25.32 303 VAL A O 1
ATOM 2413 N N . LYS A 1 304 ? 80.716 -2.177 62.005 1.00 22.16 304 LYS A N 1
ATOM 2414 C CA . LYS A 1 304 ? 81.988 -2.120 61.205 1.00 23.01 304 LYS A CA 1
ATOM 2415 C C . LYS A 1 304 ? 82.267 -0.762 60.606 1.00 25.00 304 LYS A C 1
ATOM 2416 O O . LYS A 1 304 ? 83.419 -0.532 60.090 1.00 25.00 304 LYS A O 1
ATOM 2422 N N . ALA A 1 305 ? 81.272 0.124 60.624 1.00 21.41 305 ALA A N 1
ATOM 2423 C CA . ALA A 1 305 ? 81.488 1.477 60.054 1.00 20.70 305 ALA A CA 1
ATOM 2424 C C . ALA A 1 305 ? 80.396 2.373 60.561 1.00 21.96 305 ALA A C 1
ATOM 2425 O O . ALA A 1 305 ? 79.331 1.896 60.984 1.00 20.53 305 ALA A O 1
ATOM 2427 N N A MET A 1 306 ? 80.687 3.665 60.577 0.50 20.90 306 MET A N 1
ATOM 2428 N N B MET A 1 306 ? 80.682 3.669 60.640 0.50 21.33 306 MET A N 1
ATOM 2429 C CA A MET A 1 306 ? 79.747 4.651 61.029 0.50 20.50 306 MET A CA 1
ATOM 2430 C CA B MET A 1 306 ? 79.637 4.619 60.966 0.50 21.13 306 MET A CA 1
ATOM 2431 C C A MET A 1 306 ? 79.884 5.853 60.100 0.50 21.79 306 MET A C 1
ATOM 2432 C C B MET A 1 306 ? 79.890 5.978 60.342 0.50 22.62 306 MET A C 1
ATOM 2433 O O A MET A 1 306 ? 80.960 6.057 59.531 0.50 20.23 306 MET A O 1
ATOM 2434 O O B MET A 1 306 ? 81.028 6.424 60.214 0.50 21.46 306 MET A O 1
ATOM 2443 N N . SER A 1 307 ? 78.795 6.622 59.945 1.00 21.26 307 SER A N 1
ATOM 2444 C CA . SER A 1 307 ? 78.920 7.995 59.385 1.00 21.11 307 SER A CA 1
ATOM 2445 C C . SER A 1 307 ? 77.969 8.916 60.088 1.00 21.05 307 SER A C 1
ATOM 2446 O O . SER A 1 307 ? 76.961 8.448 60.666 1.00 20.78 307 SER A O 1
ATOM 2449 N N . TYR A 1 308 ? 78.270 10.204 60.122 1.00 19.51 308 TYR A N 1
ATOM 2450 C CA . TYR A 1 308 ? 77.378 11.070 60.799 1.00 18.78 308 TYR A CA 1
ATOM 2451 C C . TYR A 1 308 ? 77.533 12.479 60.318 1.00 21.51 308 TYR A C 1
ATOM 2452 O O . TYR A 1 308 ? 78.523 12.786 59.625 1.00 22.00 308 TYR A O 1
ATOM 2461 N N . ARG A 1 309 ? 76.545 13.269 60.674 1.00 22.15 309 ARG A N 1
ATOM 2462 C CA . ARG A 1 309 ? 76.468 14.753 60.445 1.00 22.48 309 ARG A CA 1
ATOM 2463 C C . ARG A 1 309 ? 77.295 15.469 61.467 1.00 23.35 309 ARG A C 1
ATOM 2464 O O . ARG A 1 309 ? 77.468 15.048 62.622 1.00 21.90 309 ARG A O 1
ATOM 2472 N N . ASP A 1 310 ? 77.698 16.703 61.115 1.00 24.76 310 ASP A N 1
ATOM 2473 C CA . ASP A 1 310 ? 78.054 17.596 62.238 1.00 24.89 310 ASP A CA 1
ATOM 2474 C C . ASP A 1 310 ? 76.935 17.835 63.226 1.00 22.60 310 ASP A C 1
ATOM 2475 O O . ASP A 1 310 ? 75.753 17.987 62.807 1.00 22.32 310 ASP A O 1
ATOM 2480 N N . ASN A 1 311 ? 77.234 17.931 64.536 1.00 20.85 311 ASN A N 1
ATOM 2481 C CA . ASN A 1 311 ? 76.313 18.327 65.598 1.00 20.48 311 ASN A CA 1
ATOM 2482 C C . ASN A 1 311 ? 75.102 17.313 65.543 1.00 21.56 311 ASN A C 1
ATOM 2483 O O . ASN A 1 311 ? 73.953 17.745 65.535 1.00 20.74 311 ASN A O 1
ATOM 2488 N N . ALA A 1 312 ? 75.461 16.036 65.458 1.00 20.09 312 ALA A N 1
ATOM 2489 C CA . ALA A 1 312 ? 74.387 14.983 65.261 1.00 19.91 312 ALA A CA 1
ATOM 2490 C C . ALA A 1 312 ? 73.415 14.908 66.417 1.00 19.35 312 ALA A C 1
ATOM 2491 O O . ALA A 1 312 ? 73.798 15.134 67.612 1.00 20.61 312 ALA A O 1
ATOM 2493 N N . ILE A 1 313 ? 72.129 14.473 66.095 1.00 18.95 313 ILE A N 1
ATOM 2494 C CA . ILE A 1 313 ? 71.089 14.421 67.072 1.00 18.36 313 ILE A CA 1
ATOM 2495 C C . ILE A 1 313 ? 70.541 12.948 67.045 1.00 17.92 313 ILE A C 1
ATOM 2496 O O . ILE A 1 313 ? 70.229 12.436 65.998 1.00 20.21 313 ILE A O 1
ATOM 2501 N N . LEU A 1 314 ? 70.527 12.297 68.209 1.00 18.54 314 LEU A N 1
ATOM 2502 C CA . LEU A 1 314 ? 69.904 10.948 68.421 1.00 16.23 314 LEU A CA 1
ATOM 2503 C C . LEU A 1 314 ? 68.515 11.167 68.918 1.00 16.03 314 LEU A C 1
ATOM 2504 O O . LEU A 1 314 ? 68.306 11.669 70.015 1.00 17.37 314 LEU A O 1
ATOM 2509 N N . PRO A 1 315 ? 67.467 10.797 68.118 1.00 14.73 315 PRO A N 1
ATOM 2510 C CA . PRO A 1 315 ? 66.125 10.831 68.682 1.00 15.35 315 PRO A CA 1
ATOM 2511 C C . PRO A 1 315 ? 65.951 9.545 69.575 1.00 14.69 315 PRO A C 1
ATOM 2512 O O . PRO A 1 315 ? 66.534 8.493 69.267 1.00 14.95 315 PRO A O 1
ATOM 2516 N N . VAL A 1 316 ? 65.168 9.679 70.642 1.00 14.60 316 VAL A N 1
ATOM 2517 C CA . VAL A 1 316 ? 65.059 8.609 71.681 1.00 13.96 316 VAL A CA 1
ATOM 2518 C C . VAL A 1 316 ? 63.585 8.572 72.053 1.00 15.74 316 VAL A C 1
ATOM 2519 O O . VAL A 1 316 ? 62.900 9.607 72.191 1.00 14.45 316 VAL A O 1
ATOM 2523 N N . SER A 1 317 ? 63.129 7.335 72.260 1.00 15.88 317 SER A N 1
ATOM 2524 C CA . SER A 1 317 ? 61.819 7.086 72.904 1.00 14.86 317 SER A CA 1
ATOM 2525 C C . SER A 1 317 ? 62.130 6.280 74.223 1.00 15.95 317 SER A C 1
ATOM 2526 O O . SER A 1 317 ? 62.959 5.405 74.275 1.00 17.26 317 SER A O 1
ATOM 2529 N N . ASN A 1 318 ? 61.447 6.717 75.271 1.00 16.16 318 ASN A N 1
ATOM 2530 C CA . ASN A 1 318 ? 61.618 6.105 76.578 1.00 15.39 318 ASN A CA 1
ATOM 2531 C C . ASN A 1 318 ? 60.263 5.596 77.077 1.00 15.36 318 ASN A C 1
ATOM 2532 O O . ASN A 1 318 ? 59.454 6.324 77.632 1.00 18.21 318 ASN A O 1
ATOM 2537 N N . PRO A 1 319 ? 59.975 4.314 76.752 1.00 16.00 319 PRO A N 1
ATOM 2538 C CA . PRO A 1 319 ? 58.613 3.764 76.919 1.00 16.09 319 PRO A CA 1
ATOM 2539 C C . PRO A 1 319 ? 58.259 3.566 78.357 1.00 16.48 319 PRO A C 1
ATOM 2540 O O . PRO A 1 319 ? 59.103 3.349 79.258 1.00 16.54 319 PRO A O 1
ATOM 2544 N N . GLY A 1 320 ? 56.962 3.557 78.559 1.00 15.31 320 GLY A N 1
ATOM 2545 C CA . GLY A 1 320 ? 56.445 3.275 79.917 1.00 16.27 320 GLY A CA 1
ATOM 2546 C C . GLY A 1 320 ? 54.965 3.469 79.996 1.00 16.61 320 GLY A C 1
ATOM 2547 O O . GLY A 1 320 ? 54.222 3.007 79.145 1.00 15.40 320 GLY A O 1
ATOM 2548 N N . LEU A 1 321 ? 54.502 4.057 81.089 1.00 15.37 321 LEU A N 1
ATOM 2549 C CA . LEU A 1 321 ? 53.082 4.396 81.234 1.00 17.22 321 LEU A CA 1
ATOM 2550 C C . LEU A 1 321 ? 52.682 5.281 80.057 1.00 18.28 321 LEU A C 1
ATOM 2551 O O . LEU A 1 321 ? 53.484 5.983 79.445 1.00 18.47 321 LEU A O 1
ATOM 2556 N N . CYS A 1 322 ? 51.417 5.231 79.716 1.00 16.05 322 CYS A N 1
ATOM 2557 C CA . CYS A 1 322 ? 50.994 6.094 78.628 1.00 16.49 322 CYS A CA 1
ATOM 2558 C C . CYS A 1 322 ? 51.287 7.605 78.961 1.00 19.06 322 CYS A C 1
ATOM 2559 O O . CYS A 1 322 ? 51.262 7.971 80.153 1.00 20.04 322 CYS A O 1
ATOM 2562 N N . THR A 1 323 ? 51.664 8.447 78.027 1.00 18.17 323 THR A N 1
ATOM 2563 C CA . THR A 1 323 ? 51.568 8.114 76.527 1.00 15.50 323 THR A CA 1
ATOM 2564 C C . THR A 1 323 ? 52.882 8.457 75.886 1.00 16.67 323 THR A C 1
ATOM 2565 O O . THR A 1 323 ? 53.412 9.588 76.022 1.00 18.37 323 THR A O 1
ATOM 2569 N N . ASP A 1 324 ? 53.496 7.474 75.181 1.00 15.41 324 ASP A N 1
ATOM 2570 C CA . ASP A 1 324 ? 54.729 7.764 74.477 1.00 14.81 324 ASP A CA 1
ATOM 2571 C C . ASP A 1 324 ? 54.616 7.083 73.058 1.00 14.46 324 ASP A C 1
ATOM 2572 O O . ASP A 1 324 ? 53.494 6.715 72.715 1.00 14.03 324 ASP A O 1
ATOM 2577 N N . GLU A 1 325 ? 55.737 7.001 72.337 1.00 14.89 325 GLU A N 1
ATOM 2578 C CA . GLU A 1 325 ? 55.702 6.491 70.984 1.00 15.63 325 GLU A CA 1
ATOM 2579 C C . GLU A 1 325 ? 55.168 5.062 70.879 1.00 15.15 325 GLU A C 1
ATOM 2580 O O . GLU A 1 325 ? 54.768 4.641 69.818 1.00 15.18 325 GLU A O 1
ATOM 2586 N N . THR A 1 326 ? 55.365 4.277 71.969 1.00 13.94 326 THR A N 1
ATOM 2587 C CA . THR A 1 326 ? 54.882 2.880 71.861 1.00 14.95 326 THR A CA 1
ATOM 2588 C C . THR A 1 326 ? 53.355 2.865 71.923 1.00 17.53 326 THR A C 1
ATOM 2589 O O . THR A 1 326 ? 52.787 1.799 71.748 1.00 19.25 326 THR A O 1
ATOM 2593 N N . HIS A 1 327 ? 52.700 3.994 72.212 1.00 12.92 327 HIS A N 1
ATOM 2594 C CA . HIS A 1 327 ? 51.253 4.078 72.151 1.00 13.84 327 HIS A CA 1
ATOM 2595 C C . HIS A 1 327 ? 50.816 4.816 70.931 1.00 15.88 327 HIS A C 1
ATOM 2596 O O . HIS A 1 327 ? 49.927 4.400 70.212 1.00 15.69 327 HIS A O 1
ATOM 2603 N N . THR A 1 328 ? 51.481 5.996 70.699 1.00 13.85 328 THR A N 1
ATOM 2604 C CA . THR A 1 328 ? 51.040 6.871 69.610 1.00 15.00 328 THR A CA 1
ATOM 2605 C C . THR A 1 328 ? 51.466 6.316 68.266 1.00 15.34 328 THR A C 1
ATOM 2606 O O . THR A 1 328 ? 50.760 6.606 67.246 1.00 18.86 328 THR A O 1
ATOM 2610 N N . LEU A 1 329 ? 52.573 5.602 68.151 1.00 12.62 329 LEU A N 1
ATOM 2611 C CA . LEU A 1 329 ? 52.967 5.056 66.862 1.00 15.34 329 LEU A CA 1
ATOM 2612 C C . LEU A 1 329 ? 52.617 3.560 66.876 1.00 16.00 329 LEU A C 1
ATOM 2613 O O . LEU A 1 329 ? 51.858 3.112 65.986 1.00 16.21 329 LEU A O 1
ATOM 2618 N N . ILE A 1 330 ? 53.032 2.753 67.851 1.00 15.74 330 ILE A N 1
ATOM 2619 C CA . ILE A 1 330 ? 52.809 1.336 67.672 1.00 14.30 330 ILE A CA 1
ATOM 2620 C C . ILE A 1 330 ? 51.280 1.094 67.612 1.00 15.87 330 ILE A C 1
ATOM 2621 O O . ILE A 1 330 ? 50.787 0.438 66.735 1.00 15.82 330 ILE A O 1
ATOM 2626 N N . GLY A 1 331 ? 50.578 1.611 68.586 1.00 16.21 331 GLY A N 1
ATOM 2627 C CA . GLY A 1 331 ? 49.099 1.365 68.673 1.00 16.70 331 GLY A CA 1
ATOM 2628 C C . GLY A 1 331 ? 48.364 1.978 67.504 1.00 16.77 331 GLY A C 1
ATOM 2629 O O . GLY A 1 331 ? 47.523 1.270 66.923 1.00 16.74 331 GLY A O 1
ATOM 2630 N N . SER A 1 332 ? 48.631 3.236 67.104 1.00 15.76 332 SER A N 1
ATOM 2631 C CA . SER A 1 332 ? 47.855 3.805 66.039 1.00 15.14 332 SER A CA 1
ATOM 2632 C C . SER A 1 332 ? 48.161 3.167 64.702 1.00 14.35 332 SER A C 1
ATOM 2633 O O . SER A 1 332 ? 47.308 3.157 63.808 1.00 14.92 332 SER A O 1
ATOM 2636 N N . LEU A 1 333 ? 49.385 2.662 64.558 1.00 12.75 333 LEU A N 1
ATOM 2637 C CA . LEU A 1 333 ? 49.702 2.072 63.261 1.00 12.90 333 LEU A CA 1
ATOM 2638 C C . LEU A 1 333 ? 49.208 0.616 63.158 1.00 13.26 333 LEU A C 1
ATOM 2639 O O . LEU A 1 333 ? 48.812 0.176 62.040 1.00 14.66 333 LEU A O 1
ATOM 2644 N N . VAL A 1 334 ? 49.097 -0.124 64.287 1.00 13.46 334 VAL A N 1
ATOM 2645 C CA . VAL A 1 334 ? 48.294 -1.402 64.302 1.00 13.09 334 VAL A CA 1
ATOM 2646 C C . VAL A 1 334 ? 46.866 -1.010 63.968 1.00 12.27 334 VAL A C 1
ATOM 2647 O O . VAL A 1 334 ? 46.239 -1.702 63.153 1.00 15.03 334 VAL A O 1
ATOM 2651 N N . ALA A 1 335 ? 46.338 0.082 64.587 1.00 12.60 335 ALA A N 1
ATOM 2652 C CA . ALA A 1 335 ? 44.888 0.419 64.320 1.00 14.53 335 ALA A CA 1
ATOM 2653 C C . ALA A 1 335 ? 44.710 0.738 62.813 1.00 13.67 335 ALA A C 1
ATOM 2654 O O . ALA A 1 335 ? 43.666 0.353 62.266 1.00 14.95 335 ALA A O 1
ATOM 2656 N N . THR A 1 336 ? 45.681 1.402 62.183 1.00 14.03 336 THR A N 1
ATOM 2657 C CA . THR A 1 336 ? 45.621 1.735 60.746 1.00 14.05 336 THR A CA 1
ATOM 2658 C C . THR A 1 336 ? 45.509 0.437 59.922 1.00 13.33 336 THR A C 1
ATOM 2659 O O . THR A 1 336 ? 44.609 0.285 59.014 1.00 14.15 336 THR A O 1
ATOM 2663 N N . GLU A 1 337 ? 46.426 -0.501 60.181 1.00 13.28 337 GLU A N 1
ATOM 2664 C CA . GLU A 1 337 ? 46.327 -1.783 59.461 1.00 14.59 337 GLU A CA 1
ATOM 2665 C C . GLU A 1 337 ? 45.130 -2.591 59.859 1.00 13.08 337 GLU A C 1
ATOM 2666 O O . GLU A 1 337 ? 44.647 -3.478 59.066 1.00 15.31 337 GLU A O 1
ATOM 2672 N N . ALA A 1 338 ? 44.618 -2.431 61.100 1.00 13.44 338 ALA A N 1
ATOM 2673 C CA . ALA A 1 338 ? 43.346 -3.172 61.500 1.00 15.04 338 ALA A CA 1
ATOM 2674 C C . ALA A 1 338 ? 42.166 -2.619 60.736 1.00 15.14 338 ALA A C 1
ATOM 2675 O O . ALA A 1 338 ? 41.273 -3.393 60.381 1.00 15.22 338 ALA A O 1
ATOM 2677 N N . LYS A 1 339 ? 42.180 -1.349 60.412 1.00 15.25 339 LYS A N 1
ATOM 2678 C CA . LYS A 1 339 ? 41.099 -0.743 59.571 1.00 15.06 339 LYS A CA 1
ATOM 2679 C C . LYS A 1 339 ? 41.234 -1.343 58.133 1.00 13.90 339 LYS A C 1
ATOM 2680 O O . LYS A 1 339 ? 40.225 -1.741 57.512 1.00 15.07 339 LYS A O 1
ATOM 2686 N N . GLU A 1 340 ? 42.452 -1.413 57.662 1.00 14.52 340 GLU A N 1
ATOM 2687 C CA . GLU A 1 340 ? 42.704 -1.972 56.333 1.00 15.05 340 GLU A CA 1
ATOM 2688 C C . GLU A 1 340 ? 42.264 -3.408 56.276 1.00 15.31 340 GLU A C 1
ATOM 2689 O O . GLU A 1 340 ? 41.663 -3.840 55.280 1.00 16.45 340 GLU A O 1
ATOM 2695 N N . LEU A 1 341 ? 42.495 -4.190 57.344 1.00 14.39 341 LEU A N 1
ATOM 2696 C CA . LEU A 1 341 ? 42.067 -5.590 57.355 1.00 14.83 341 LEU A CA 1
ATOM 2697 C C . LEU A 1 341 ? 40.506 -5.683 57.425 1.00 15.13 341 LEU A C 1
ATOM 2698 O O . LEU A 1 341 ? 39.920 -6.616 56.881 1.00 17.16 341 LEU A O 1
ATOM 2703 N N . ALA A 1 342 ? 39.869 -4.762 58.133 1.00 14.28 342 ALA A N 1
ATOM 2704 C CA . ALA A 1 342 ? 38.384 -4.741 58.158 1.00 15.01 342 ALA A CA 1
ATOM 2705 C C . ALA A 1 342 ? 37.853 -4.522 56.736 1.00 15.96 342 ALA A C 1
ATOM 2706 O O . ALA A 1 342 ? 36.864 -5.189 56.305 1.00 16.33 342 ALA A O 1
ATOM 2708 N N . ILE A 1 343 ? 38.480 -3.578 56.064 1.00 16.25 343 ILE A N 1
ATOM 2709 C CA . ILE A 1 343 ? 38.079 -3.290 54.644 1.00 16.75 343 ILE A CA 1
ATOM 2710 C C . ILE A 1 343 ? 38.297 -4.517 53.736 1.00 17.63 343 ILE A C 1
ATOM 2711 O O . ILE A 1 343 ? 37.415 -4.961 52.966 1.00 18.42 343 ILE A O 1
ATOM 2716 N N . GLU A 1 344 ? 39.467 -5.153 53.890 1.00 16.37 344 GLU A N 1
ATOM 2717 C CA . GLU A 1 344 ? 39.732 -6.334 53.079 1.00 20.18 344 GLU A CA 1
ATOM 2718 C C . GLU A 1 344 ? 38.842 -7.407 53.379 1.00 20.07 344 GLU A C 1
ATOM 2719 O O . GLU A 1 344 ? 38.472 -8.218 52.431 1.00 23.15 344 GLU A O 1
ATOM 2725 N N A SER A 1 345 ? 38.423 -7.550 54.645 0.50 17.20 345 SER A N 1
ATOM 2726 N N B SER A 1 345 ? 38.430 -7.564 54.650 0.50 19.01 345 SER A N 1
ATOM 2727 C CA A SER A 1 345 ? 37.608 -8.732 55.027 0.50 15.85 345 SER A CA 1
ATOM 2728 C CA B SER A 1 345 ? 37.574 -8.732 55.012 0.50 18.73 345 SER A CA 1
ATOM 2729 C C A SER A 1 345 ? 36.078 -8.468 54.955 0.50 16.81 345 SER A C 1
ATOM 2730 C C B SER A 1 345 ? 36.085 -8.487 54.784 0.50 18.84 345 SER A C 1
ATOM 2731 O O A SER A 1 345 ? 35.260 -9.387 55.206 0.50 17.17 345 SER A O 1
ATOM 2732 O O B SER A 1 345 ? 35.305 -9.435 54.754 0.50 19.55 345 SER A O 1
ATOM 2737 N N . GLY A 1 346 ? 35.704 -7.228 54.644 1.00 16.17 346 GLY A N 1
ATOM 2738 C CA . GLY A 1 346 ? 34.284 -6.784 54.543 1.00 17.01 346 GLY A CA 1
ATOM 2739 C C . GLY A 1 346 ? 33.515 -6.655 55.838 1.00 18.55 346 GLY A C 1
ATOM 2740 O O . GLY A 1 346 ? 32.283 -6.516 55.828 1.00 20.54 346 GLY A O 1
ATOM 2741 N N . LEU A 1 347 ? 34.257 -6.516 56.962 1.00 17.36 347 LEU A N 1
ATOM 2742 C CA . LEU A 1 347 ? 33.524 -6.266 58.246 1.00 15.35 347 LEU A CA 1
ATOM 2743 C C . LEU A 1 347 ? 32.949 -4.820 58.218 1.00 17.21 347 LEU A C 1
ATOM 2744 O O . LEU A 1 347 ? 33.597 -3.864 57.664 1.00 18.46 347 LEU A O 1
ATOM 2749 N N . PRO A 1 348 ? 31.814 -4.623 58.884 1.00 18.12 348 PRO A N 1
ATOM 2750 C CA . PRO A 1 348 ? 31.143 -3.344 58.808 1.00 15.74 348 PRO A CA 1
ATOM 2751 C C . PRO A 1 348 ? 31.722 -2.388 59.890 1.00 16.99 348 PRO A C 1
ATOM 2752 O O . PRO A 1 348 ? 31.077 -2.058 60.854 1.00 18.66 348 PRO A O 1
ATOM 2756 N N . ILE A 1 349 ? 32.952 -1.959 59.652 1.00 15.45 349 ILE A N 1
ATOM 2757 C CA . ILE A 1 349 ? 33.720 -1.143 60.599 1.00 16.76 349 ILE A CA 1
ATOM 2758 C C . ILE A 1 349 ? 33.949 0.243 60.039 1.00 19.62 349 ILE A C 1
ATOM 2759 O O . ILE A 1 349 ? 34.300 0.391 58.816 1.00 19.53 349 ILE A O 1
ATOM 2764 N N . LEU A 1 350 ? 33.751 1.280 60.847 1.00 17.03 350 LEU A N 1
ATOM 2765 C CA . LEU A 1 350 ? 34.001 2.652 60.402 1.00 18.08 350 LEU A CA 1
ATOM 2766 C C . LEU A 1 350 ? 35.397 3.070 60.743 1.00 18.91 350 LEU A C 1
ATOM 2767 O O . LEU A 1 350 ? 36.055 3.665 59.867 1.00 20.61 350 LEU A O 1
ATOM 2772 N N . ASP A 1 351 ? 35.878 2.719 61.968 1.00 17.12 351 ASP A N 1
ATOM 2773 C CA . ASP A 1 351 ? 37.232 3.147 62.406 1.00 16.29 351 ASP A CA 1
ATOM 2774 C C . ASP A 1 351 ? 37.763 2.186 63.469 1.00 14.13 351 ASP A C 1
ATOM 2775 O O . ASP A 1 351 ? 37.016 1.370 64.008 1.00 14.34 351 ASP A O 1
ATOM 2780 N N . ALA A 1 352 ? 39.087 2.241 63.615 1.00 13.07 352 ALA A N 1
ATOM 2781 C CA . ALA A 1 352 ? 39.737 1.414 64.631 1.00 14.61 352 ALA A CA 1
ATOM 2782 C C . ALA A 1 352 ? 40.758 2.298 65.364 1.00 13.75 352 ALA A C 1
ATOM 2783 O O . ALA A 1 352 ? 41.314 3.226 64.833 1.00 15.39 352 ALA A O 1
ATOM 2785 N N . PHE A 1 353 ? 40.989 1.949 66.649 1.00 12.42 353 PHE A N 1
ATOM 2786 C CA . PHE A 1 353 ? 41.929 2.709 67.457 1.00 12.62 353 PHE A CA 1
ATOM 2787 C C . PHE A 1 353 ? 42.403 1.909 68.648 1.00 14.22 353 PHE A C 1
ATOM 2788 O O . PHE A 1 353 ? 41.640 1.077 69.134 1.00 13.36 353 PHE A O 1
ATOM 2796 N N . MET A 1 354 ? 43.655 2.169 69.090 1.00 12.72 354 MET A N 1
ATOM 2797 C CA . MET A 1 354 ? 44.138 1.532 70.337 1.00 12.83 354 MET A CA 1
ATOM 2798 C C . MET A 1 354 ? 44.324 2.599 71.375 1.00 12.24 354 MET A C 1
ATOM 2799 O O . MET A 1 354 ? 45.307 3.350 71.345 1.00 14.24 354 MET A O 1
ATOM 2804 N N . PRO A 1 355 ? 43.391 2.714 72.273 1.00 12.60 355 PRO A N 1
ATOM 2805 C CA . PRO A 1 355 ? 43.530 3.806 73.287 1.00 15.80 355 PRO A CA 1
ATOM 2806 C C . PRO A 1 355 ? 44.831 3.736 74.052 1.00 12.17 355 PRO A C 1
ATOM 2807 O O . PRO A 1 355 ? 45.335 2.677 74.467 1.00 14.19 355 PRO A O 1
ATOM 2811 N N . TYR A 1 356 ? 45.381 4.917 74.234 1.00 13.70 356 TYR A N 1
ATOM 2812 C CA . TYR A 1 356 ? 46.706 5.038 74.891 1.00 15.81 356 TYR A CA 1
ATOM 2813 C C . TYR A 1 356 ? 46.645 4.602 76.345 1.00 14.81 356 TYR A C 1
ATOM 2814 O O . TYR A 1 356 ? 47.551 3.894 76.849 1.00 15.49 356 TYR A O 1
ATOM 2823 N N . GLU A 1 357 ? 45.485 4.898 76.938 1.00 14.75 357 GLU A N 1
ATOM 2824 C CA . GLU A 1 357 ? 45.328 4.488 78.372 1.00 14.64 357 GLU A CA 1
ATOM 2825 C C . GLU A 1 357 ? 45.311 3.014 78.562 1.00 16.20 357 GLU A C 1
ATOM 2826 O O . GLU A 1 357 ? 45.513 2.547 79.714 1.00 16.54 357 GLU A O 1
ATOM 2832 N N . ALA A 1 358 ? 45.036 2.218 77.532 1.00 14.90 358 ALA A N 1
ATOM 2833 C CA . ALA A 1 358 ? 45.090 0.763 77.644 1.00 14.51 358 ALA A CA 1
ATOM 2834 C C . ALA A 1 358 ? 46.427 0.172 77.165 1.00 13.60 358 ALA A C 1
ATOM 2835 O O . ALA A 1 358 ? 46.541 -1.018 77.012 1.00 15.23 358 ALA A O 1
ATOM 2837 N N . GLN A 1 359 ? 47.465 1.045 77.081 1.00 14.27 359 GLN A N 1
ATOM 2838 C CA . GLN A 1 359 ? 48.848 0.594 76.880 1.00 13.48 359 GLN A CA 1
ATOM 2839 C C . GLN A 1 359 ? 48.983 -0.264 75.651 1.00 13.85 359 GLN A C 1
ATOM 2840 O O . GLN A 1 359 ? 49.734 -1.186 75.594 1.00 15.03 359 GLN A O 1
ATOM 2846 N N . ALA A 1 360 ? 48.194 0.100 74.628 1.00 15.08 360 ALA A N 1
ATOM 2847 C CA . ALA A 1 360 ? 48.253 -0.618 73.328 1.00 13.02 360 ALA A CA 1
ATOM 2848 C C . ALA A 1 360 ? 47.968 -2.106 73.466 1.00 15.17 360 ALA A C 1
ATOM 2849 O O . ALA A 1 360 ? 48.442 -2.922 72.642 1.00 16.79 360 ALA A O 1
ATOM 2851 N N . LEU A 1 361 ? 47.092 -2.434 74.436 1.00 12.93 361 LEU A N 1
ATOM 2852 C CA . LEU A 1 361 ? 46.540 -3.793 74.572 1.00 11.90 361 LEU A CA 1
ATOM 2853 C C . LEU A 1 361 ? 45.083 -3.860 74.039 1.00 13.23 361 LEU A C 1
ATOM 2854 O O . LEU A 1 361 ? 44.667 -5.015 73.767 1.00 14.33 361 LEU A O 1
ATOM 2859 N N . TRP A 1 362 ? 44.361 -2.738 73.949 1.00 12.64 362 TRP A N 1
ATOM 2860 C CA . TRP A 1 362 ? 42.937 -2.801 73.547 1.00 12.51 362 TRP A CA 1
ATOM 2861 C C . TRP A 1 362 ? 42.874 -2.246 72.148 1.00 13.31 362 TRP A C 1
ATOM 2862 O O . TRP A 1 362 ? 43.379 -1.118 71.853 1.00 15.53 362 TRP A O 1
ATOM 2873 N N . LEU A 1 363 ? 42.098 -2.924 71.289 1.00 12.30 363 LEU A N 1
ATOM 2874 C CA . LEU A 1 363 ? 41.752 -2.369 69.953 1.00 12.85 363 LEU A CA 1
ATOM 2875 C C . LEU A 1 363 ? 40.255 -2.201 69.954 1.00 12.75 363 LEU A C 1
ATOM 2876 O O . LEU A 1 363 ? 39.498 -3.187 70.143 1.00 13.74 363 LEU A O 1
ATOM 2881 N N . ILE A 1 364 ? 39.849 -0.941 69.740 1.00 12.18 364 ILE A N 1
ATOM 2882 C CA . ILE A 1 364 ? 38.427 -0.639 69.729 1.00 12.24 364 ILE A CA 1
ATOM 2883 C C . ILE A 1 364 ? 38.036 -0.584 68.243 1.00 13.78 364 ILE A C 1
ATOM 2884 O O . ILE A 1 364 ? 38.712 0.109 67.424 1.00 14.06 364 ILE A O 1
ATOM 2889 N N . LEU A 1 365 ? 36.946 -1.264 67.889 1.00 13.05 365 LEU A N 1
ATOM 2890 C CA . LEU A 1 365 ? 36.385 -1.121 66.509 1.00 13.27 365 LEU A CA 1
ATOM 2891 C C . LEU A 1 365 ? 34.999 -0.492 66.594 1.00 15.25 365 LEU A C 1
ATOM 2892 O O . LEU A 1 365 ? 34.123 -0.995 67.304 1.00 14.70 365 LEU A O 1
ATOM 2897 N N . LYS A 1 366 ? 34.873 0.593 65.841 1.00 14.04 366 LYS A N 1
ATOM 2898 C CA . LYS A 1 366 ? 33.610 1.349 65.774 1.00 15.76 366 LYS A CA 1
ATOM 2899 C C . LYS A 1 366 ? 32.806 0.685 64.671 1.00 16.42 366 LYS A C 1
ATOM 2900 O O . LYS A 1 366 ? 33.214 0.774 63.513 1.00 15.94 366 LYS A O 1
ATOM 2906 N N . VAL A 1 367 ? 31.674 0.106 65.025 1.00 14.01 367 VAL A N 1
ATOM 2907 C CA . VAL A 1 367 ? 30.904 -0.701 64.086 1.00 13.87 367 VAL A CA 1
ATOM 2908 C C . VAL A 1 367 ? 29.747 0.164 63.523 1.00 15.46 367 VAL A C 1
ATOM 2909 O O . VAL A 1 367 ? 29.026 0.860 64.240 1.00 16.85 367 VAL A O 1
ATOM 2913 N N . ASP A 1 368 ? 29.657 0.067 62.162 1.00 15.52 368 ASP A N 1
ATOM 2914 C CA . ASP A 1 368 ? 28.511 0.679 61.420 1.00 15.12 368 ASP A CA 1
ATOM 2915 C C . ASP A 1 368 ? 27.251 -0.173 61.719 1.00 16.28 368 ASP A C 1
ATOM 2916 O O . ASP A 1 368 ? 27.161 -1.321 61.263 1.00 17.78 368 ASP A O 1
ATOM 2921 N N . LEU A 1 369 ? 26.296 0.375 62.508 1.00 16.03 369 LEU A N 1
ATOM 2922 C CA . LEU A 1 369 ? 25.209 -0.458 62.963 1.00 17.06 369 LEU A CA 1
ATOM 2923 C C . LEU A 1 369 ? 24.320 -0.868 61.809 1.00 17.01 369 LEU A C 1
ATOM 2924 O O . LEU A 1 369 ? 23.825 -1.946 61.817 1.00 16.14 369 LEU A O 1
ATOM 2929 N N . LYS A 1 370 ? 24.102 0.029 60.832 1.00 18.73 370 LYS A N 1
ATOM 2930 C CA . LYS A 1 370 ? 23.270 -0.481 59.702 1.00 19.76 370 LYS A CA 1
ATOM 2931 C C . LYS A 1 370 ? 23.937 -1.602 58.909 1.00 17.70 370 LYS A C 1
ATOM 2932 O O . LYS A 1 370 ? 23.275 -2.581 58.521 1.00 17.91 370 LYS A O 1
ATOM 2938 N N . GLY A 1 371 ? 25.280 -1.527 58.667 1.00 17.19 371 GLY A N 1
ATOM 2939 C CA . GLY A 1 371 ? 25.960 -2.646 58.102 1.00 17.32 371 GLY A CA 1
ATOM 2940 C C . GLY A 1 371 ? 25.887 -3.886 58.973 1.00 16.16 371 GLY A C 1
ATOM 2941 O O . GLY A 1 371 ? 25.795 -4.990 58.512 1.00 14.73 371 GLY A O 1
ATOM 2942 N N . LEU A 1 372 ? 25.988 -3.703 60.287 1.00 16.33 372 LEU A N 1
ATOM 2943 C CA . LEU A 1 372 ? 25.857 -4.899 61.152 1.00 16.60 372 LEU A CA 1
ATOM 2944 C C . LEU A 1 372 ? 24.436 -5.501 61.051 1.00 14.17 372 LEU A C 1
ATOM 2945 O O . LEU A 1 372 ? 24.274 -6.688 60.978 1.00 16.52 372 LEU A O 1
ATOM 2950 N N . GLN A 1 373 ? 23.426 -4.631 61.055 1.00 14.90 373 GLN A N 1
ATOM 2951 C CA . GLN A 1 373 ? 22.061 -5.085 60.922 1.00 17.89 373 GLN A CA 1
ATOM 2952 C C . GLN A 1 373 ? 21.835 -5.823 59.607 1.00 17.76 373 GLN A C 1
ATOM 2953 O O . GLN A 1 373 ? 21.069 -6.806 59.587 1.00 19.16 373 GLN A O 1
ATOM 2959 N N . ALA A 1 374 ? 22.531 -5.405 58.546 1.00 16.56 374 ALA A N 1
ATOM 2960 C CA . ALA A 1 374 ? 22.420 -6.134 57.252 1.00 19.73 374 ALA A CA 1
ATOM 2961 C C . ALA A 1 374 ? 22.870 -7.612 57.339 1.00 18.63 374 ALA A C 1
ATOM 2962 O O . ALA A 1 374 ? 22.492 -8.493 56.542 1.00 20.42 374 ALA A O 1
ATOM 2964 N N . LEU A 1 375 ? 23.786 -7.917 58.271 1.00 18.75 375 LEU A N 1
ATOM 2965 C CA . LEU A 1 375 ? 24.271 -9.269 58.445 1.00 17.80 375 LEU A CA 1
ATOM 2966 C C . LEU A 1 375 ? 23.238 -10.201 59.110 1.00 18.96 375 LEU A C 1
ATOM 2967 O O . LEU A 1 375 ? 23.444 -11.416 59.064 1.00 22.01 375 LEU A O 1
ATOM 2972 N N . LYS A 1 376 ? 22.244 -9.609 59.795 1.00 20.17 376 LYS A N 1
ATOM 2973 C CA . LYS A 1 376 ? 21.235 -10.377 60.585 1.00 20.70 376 LYS A CA 1
ATOM 2974 C C . LYS A 1 376 ? 21.929 -11.454 61.414 1.00 23.68 376 LYS A C 1
ATOM 2975 O O . LYS A 1 376 ? 21.616 -12.676 61.293 1.00 22.65 376 LYS A O 1
ATOM 2981 N N . THR A 1 377 ? 22.850 -10.995 62.268 1.00 19.91 377 THR A N 1
ATOM 2982 C CA . THR A 1 377 ? 23.655 -11.932 63.035 1.00 21.67 377 THR A CA 1
ATOM 2983 C C . THR A 1 377 ? 23.438 -11.745 64.561 1.00 21.71 377 THR A C 1
ATOM 2984 O O . THR A 1 377 ? 22.506 -11.084 65.011 1.00 23.23 377 THR A O 1
ATOM 2988 N N . THR A 1 378 ? 24.249 -12.452 65.357 1.00 22.18 378 THR A N 1
ATOM 2989 C CA . THR A 1 378 ? 24.123 -12.334 66.793 1.00 21.95 378 THR A CA 1
ATOM 2990 C C . THR A 1 378 ? 25.491 -11.952 67.339 1.00 21.60 378 THR A C 1
ATOM 2991 O O . THR A 1 378 ? 26.469 -12.114 66.641 1.00 20.42 378 THR A O 1
ATOM 2995 N N . PRO A 1 379 ? 25.530 -11.551 68.559 1.00 20.31 379 PRO A N 1
ATOM 2996 C CA . PRO A 1 379 ? 26.779 -11.152 69.154 1.00 20.63 379 PRO A CA 1
ATOM 2997 C C . PRO A 1 379 ? 27.745 -12.276 69.237 1.00 21.19 379 PRO A C 1
ATOM 2998 O O . PRO A 1 379 ? 28.950 -12.067 68.993 1.00 20.22 379 PRO A O 1
ATOM 3002 N N . GLU A 1 380 ? 27.255 -13.483 69.556 1.00 20.36 380 GLU A N 1
ATOM 3003 C CA . GLU A 1 380 ? 28.196 -14.611 69.643 1.00 23.21 380 GLU A CA 1
ATOM 3004 C C . GLU A 1 380 ? 28.845 -14.902 68.259 1.00 21.39 380 GLU A C 1
ATOM 3005 O O . GLU A 1 380 ? 30.051 -15.132 68.193 1.00 22.92 380 GLU A O 1
ATOM 3011 N N . GLU A 1 381 ? 28.078 -14.880 67.201 1.00 18.29 381 GLU A N 1
ATOM 3012 C CA . GLU A 1 381 ? 28.608 -15.185 65.880 1.00 17.12 381 GLU A CA 1
ATOM 3013 C C . GLU A 1 381 ? 29.543 -14.046 65.437 1.00 17.27 381 GLU A C 1
ATOM 3014 O O . GLU A 1 381 ? 30.585 -14.291 64.804 1.00 18.90 381 GLU A O 1
ATOM 3020 N N . PHE A 1 382 ? 29.145 -12.821 65.714 1.00 15.67 382 PHE A N 1
ATOM 3021 C CA . PHE A 1 382 ? 29.978 -11.667 65.226 1.00 15.40 382 PHE A CA 1
ATOM 3022 C C . PHE A 1 382 ? 31.300 -11.564 65.960 1.00 15.51 382 PHE A C 1
ATOM 3023 O O . PHE A 1 382 ? 32.335 -11.279 65.324 1.00 16.38 382 PHE A O 1
ATOM 3031 N N . CYS A 1 383 ? 3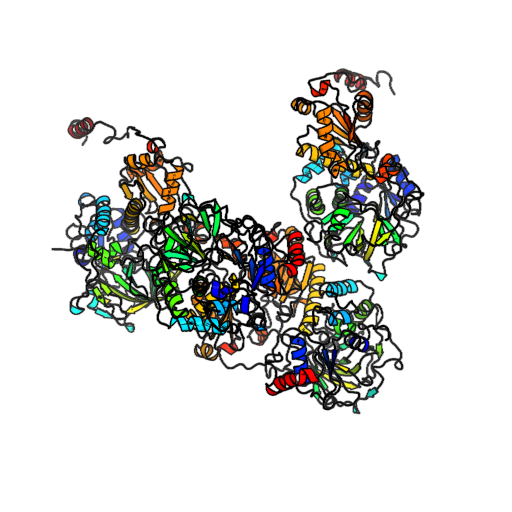1.261 -11.776 67.275 1.00 16.49 383 CYS A N 1
ATOM 3032 C CA . CYS A 1 383 ? 32.499 -11.765 68.096 1.00 17.96 383 CYS A CA 1
ATOM 3033 C C . CYS A 1 383 ? 33.443 -12.835 67.562 1.00 16.25 383 CYS A C 1
ATOM 3034 O O . CYS A 1 383 ? 34.659 -12.598 67.450 1.00 16.34 383 CYS A O 1
ATOM 3037 N N . LYS A 1 384 ? 32.888 -14.044 67.240 1.00 14.20 384 LYS A N 1
ATOM 3038 C CA . LYS A 1 384 ? 33.742 -15.080 66.694 1.00 15.43 384 LYS A CA 1
ATOM 3039 C C . LYS A 1 384 ? 34.336 -14.704 65.390 1.00 17.21 384 LYS A C 1
ATOM 3040 O O . LYS A 1 384 ? 35.537 -14.840 65.174 1.00 16.22 384 LYS A O 1
ATOM 3046 N N . LYS A 1 385 ? 33.504 -14.162 64.517 1.00 16.04 385 LYS A N 1
ATOM 3047 C CA . LYS A 1 385 ? 34.013 -13.746 63.209 1.00 16.68 385 LYS A CA 1
ATOM 3048 C C . LYS A 1 385 ? 35.162 -12.746 63.312 1.00 15.46 385 LYS A C 1
ATOM 3049 O O . LYS A 1 385 ? 36.159 -12.815 62.604 1.00 15.59 385 LYS A O 1
ATOM 3055 N N . VAL A 1 386 ? 34.947 -11.742 64.193 1.00 14.51 386 VAL A N 1
ATOM 3056 C CA . VAL A 1 386 ? 35.932 -10.680 64.336 1.00 13.52 386 VAL A CA 1
ATOM 3057 C C . VAL A 1 386 ? 37.274 -11.196 64.927 1.00 13.99 386 VAL A C 1
ATOM 3058 O O . VAL A 1 386 ? 38.334 -10.912 64.403 1.00 14.73 386 VAL A O 1
ATOM 3062 N N . GLY A 1 387 ? 37.184 -12.036 65.994 1.00 13.35 387 GLY A N 1
ATOM 3063 C CA . GLY A 1 387 ? 38.382 -12.549 66.642 1.00 13.69 387 GLY A CA 1
ATOM 3064 C C . GLY A 1 387 ? 39.125 -13.430 65.686 1.00 14.47 387 GLY A C 1
ATOM 3065 O O . GLY A 1 387 ? 40.378 -13.401 65.612 1.00 15.19 387 GLY A O 1
ATOM 3066 N N . ASP A 1 388 ? 38.361 -14.173 64.870 1.00 14.96 388 ASP A N 1
ATOM 3067 C CA . ASP A 1 388 ? 39.043 -15.053 63.853 1.00 15.84 388 ASP A CA 1
ATOM 3068 C C . ASP A 1 388 ? 39.756 -14.291 62.763 1.00 16.83 388 ASP A C 1
ATOM 3069 O O . ASP A 1 388 ? 40.808 -14.750 62.287 1.00 20.16 388 ASP A O 1
ATOM 3074 N N . ILE A 1 389 ? 39.248 -13.085 62.419 1.00 14.84 389 ILE A N 1
ATOM 3075 C CA . ILE A 1 389 ? 39.941 -12.257 61.468 1.00 15.00 389 ILE A CA 1
ATOM 3076 C C . ILE A 1 389 ? 41.206 -11.652 62.015 1.00 15.71 389 ILE A C 1
ATOM 3077 O O . ILE A 1 389 ? 42.189 -11.529 61.269 1.00 17.64 389 ILE A O 1
ATOM 3082 N N . TYR A 1 390 ? 41.217 -11.192 63.273 1.00 15.73 390 TYR A N 1
ATOM 3083 C CA . TYR A 1 390 ? 42.386 -10.485 63.770 1.00 14.62 390 TYR A CA 1
ATOM 3084 C C . TYR A 1 390 ? 43.400 -11.280 64.540 1.00 15.82 390 TYR A C 1
ATOM 3085 O O . TYR A 1 390 ? 44.613 -10.960 64.472 1.00 17.45 390 TYR A O 1
ATOM 3094 N N . PHE A 1 391 ? 42.950 -12.262 65.314 1.00 15.12 391 PHE A N 1
ATOM 3095 C CA . PHE A 1 391 ? 43.927 -12.817 66.299 1.00 15.09 391 PHE A CA 1
ATOM 3096 C C . PHE A 1 391 ? 44.867 -13.855 65.714 1.00 16.02 391 PHE A C 1
ATOM 3097 O O . PHE A 1 391 ? 45.707 -14.383 66.461 1.00 18.06 391 PHE A O 1
ATOM 3105 N N A ARG A 1 392 ? 44.801 -14.226 64.430 0.50 16.18 392 ARG A N 1
ATOM 3106 N N B ARG A 1 392 ? 44.639 -14.109 64.415 0.50 16.77 392 ARG A N 1
ATOM 3107 C CA A ARG A 1 392 ? 45.898 -15.111 63.993 0.50 15.69 392 ARG A CA 1
ATOM 3108 C CA B ARG A 1 392 ? 45.433 -15.028 63.681 0.50 17.71 392 ARG A CA 1
ATOM 3109 C C A ARG A 1 392 ? 46.738 -14.402 62.915 0.50 17.63 392 ARG A C 1
ATOM 3110 C C B ARG A 1 392 ? 46.243 -14.293 62.597 0.50 18.98 392 ARG A C 1
ATOM 3111 O O A ARG A 1 392 ? 47.368 -15.047 62.066 0.50 17.36 392 ARG A O 1
ATOM 3112 O O B ARG A 1 392 ? 46.552 -14.878 61.549 0.50 17.21 392 ARG A O 1
ATOM 3127 N N . THR A 1 393 ? 46.671 -13.058 62.902 1.00 17.79 393 THR A N 1
ATOM 3128 C CA . THR A 1 393 ? 47.438 -12.284 61.909 1.00 19.29 393 THR A CA 1
ATOM 3129 C C . THR A 1 393 ? 48.528 -11.510 62.646 1.00 16.61 393 THR A C 1
ATOM 3130 O O . THR A 1 393 ? 48.479 -11.302 63.890 1.00 19.15 393 THR A O 1
ATOM 3134 N N . LYS A 1 394 ? 49.563 -11.156 61.927 1.00 16.30 394 LYS A N 1
ATOM 3135 C CA . LYS A 1 394 ? 50.639 -10.375 62.528 1.00 16.34 394 LYS A CA 1
ATOM 3136 C C . LYS A 1 394 ? 50.029 -9.019 63.058 1.00 17.26 394 LYS A C 1
ATOM 3137 O O . LYS A 1 394 ? 50.490 -8.516 64.064 1.00 18.02 394 LYS A O 1
ATOM 3143 N N . VAL A 1 395 ? 49.142 -8.359 62.298 1.00 18.73 395 VAL A N 1
ATOM 3144 C CA . VAL A 1 395 ? 48.527 -7.101 62.751 1.00 18.73 395 VAL A CA 1
ATOM 3145 C C . VAL A 1 395 ? 47.892 -7.231 64.149 1.00 17.70 395 VAL A C 1
ATOM 3146 O O . VAL A 1 395 ? 47.921 -6.306 65.010 1.00 19.37 395 VAL A O 1
ATOM 3150 N N . GLY A 1 396 ? 47.323 -8.415 64.448 1.00 16.55 396 GLY A N 1
ATOM 3151 C CA . GLY A 1 396 ? 46.638 -8.664 65.733 1.00 16.33 396 GLY A CA 1
ATOM 3152 C C . GLY A 1 396 ? 47.573 -9.067 66.898 1.00 15.15 396 GLY A C 1
ATOM 3153 O O . GLY A 1 396 ? 47.075 -9.296 68.025 1.00 16.02 396 GLY A O 1
ATOM 3154 N N . PHE A 1 397 ? 48.879 -9.211 66.611 1.00 15.19 397 PHE A N 1
ATOM 3155 C CA . PHE A 1 397 ? 49.808 -9.848 67.583 1.00 16.27 397 PHE A CA 1
ATOM 3156 C C . PHE A 1 397 ? 49.812 -9.186 68.965 1.00 14.30 397 PHE A C 1
ATOM 3157 O O . PHE A 1 397 ? 49.626 -9.889 69.976 1.00 15.48 397 PHE A O 1
ATOM 3165 N N . ILE A 1 398 ? 49.912 -7.849 68.963 1.00 13.76 398 ILE A N 1
ATOM 3166 C CA . ILE A 1 398 ? 50.011 -7.150 70.225 1.00 13.35 398 ILE A CA 1
ATOM 3167 C C . ILE A 1 398 ? 48.678 -7.010 70.981 1.00 12.94 398 ILE A C 1
ATOM 3168 O O . ILE A 1 398 ? 48.678 -6.666 72.191 1.00 14.27 398 ILE A O 1
ATOM 3173 N N . VAL A 1 399 ? 47.596 -7.251 70.259 1.00 14.05 399 VAL A N 1
ATOM 3174 C CA . VAL A 1 399 ? 46.251 -6.939 70.823 1.00 13.84 399 VAL A CA 1
ATOM 3175 C C . VAL A 1 399 ? 45.780 -8.061 71.668 1.00 14.48 399 VAL A C 1
ATOM 3176 O O . VAL A 1 399 ? 45.701 -9.166 71.198 1.00 14.49 399 VAL A O 1
ATOM 3180 N N . HIS A 1 400 ? 45.346 -7.781 72.907 1.00 14.10 400 HIS A N 1
ATOM 3181 C CA . HIS A 1 400 ? 44.714 -8.797 73.701 1.00 14.36 400 HIS A CA 1
ATOM 3182 C C . HIS A 1 400 ? 43.236 -8.669 73.897 1.00 14.10 400 HIS A C 1
ATOM 3183 O O . HIS A 1 400 ? 42.629 -9.663 74.297 1.00 15.64 400 HIS A O 1
ATOM 3190 N N . GLU A 1 401 ? 42.643 -7.493 73.688 1.00 13.92 401 GLU A N 1
ATOM 3191 C CA . GLU A 1 401 ? 41.158 -7.375 73.863 1.00 14.32 401 GLU A CA 1
ATOM 3192 C C . GLU A 1 401 ? 40.724 -6.501 72.718 1.00 14.95 401 GLU A C 1
ATOM 3193 O O . GLU A 1 401 ? 41.197 -5.369 72.520 1.00 14.60 401 GLU A O 1
ATOM 3199 N N . ILE A 1 402 ? 39.792 -7.065 71.915 1.00 11.78 402 ILE A N 1
ATOM 3200 C CA . ILE A 1 402 ? 39.120 -6.280 70.836 1.00 11.92 402 ILE A CA 1
ATOM 3201 C C . ILE A 1 402 ? 37.734 -5.935 71.397 1.00 13.02 402 ILE A C 1
ATOM 3202 O O . ILE A 1 402 ? 37.035 -6.834 71.851 1.00 14.04 402 ILE A O 1
ATOM 3207 N N . ILE A 1 403 ? 37.438 -4.642 71.377 1.00 13.09 403 ILE A N 1
ATOM 3208 C CA . ILE A 1 403 ? 36.161 -4.146 71.971 1.00 13.58 403 ILE A CA 1
ATOM 3209 C C . ILE A 1 403 ? 35.314 -3.646 70.784 1.00 14.16 403 ILE A C 1
ATOM 3210 O O . ILE A 1 403 ? 35.773 -2.763 70.029 1.00 14.77 403 ILE A O 1
ATOM 3215 N N . LEU A 1 404 ? 34.074 -4.121 70.746 1.00 13.44 404 LEU A N 1
ATOM 3216 C CA . LEU A 1 404 ? 33.200 -3.689 69.619 1.00 14.09 404 LEU A CA 1
ATOM 3217 C C . LEU A 1 404 ? 32.163 -2.698 70.148 1.00 14.89 404 LEU A C 1
ATOM 3218 O O . LEU A 1 404 ? 31.522 -2.968 71.153 1.00 15.24 404 LEU A O 1
ATOM 3223 N N . VAL A 1 405 ? 32.108 -1.517 69.523 1.00 13.44 405 VAL A N 1
ATOM 3224 C CA . VAL A 1 405 ? 31.144 -0.518 70.012 1.00 14.39 405 VAL A CA 1
ATOM 3225 C C . VAL A 1 405 ? 30.373 0.040 68.854 1.00 14.29 405 VAL A C 1
ATOM 3226 O O . VAL A 1 405 ? 30.851 -0.011 67.678 1.00 14.00 405 VAL A O 1
ATOM 3230 N N . ALA A 1 406 ? 29.170 0.592 69.132 1.00 14.35 406 ALA A N 1
ATOM 3231 C CA . ALA A 1 406 ? 28.398 1.236 68.035 1.00 16.05 406 ALA A CA 1
ATOM 3232 C C . ALA A 1 406 ? 29.017 2.499 67.526 1.00 17.11 406 ALA A C 1
ATOM 3233 O O . ALA A 1 406 ? 29.885 3.125 68.141 1.00 15.82 406 ALA A O 1
ATOM 3235 N N . ASP A 1 407 ? 28.433 2.979 66.413 1.00 17.30 407 ASP A N 1
ATOM 3236 C CA . ASP A 1 407 ? 28.864 4.156 65.780 1.00 17.79 407 ASP A CA 1
ATOM 3237 C C . ASP A 1 407 ? 28.496 5.467 66.437 1.00 19.07 407 ASP A C 1
ATOM 3238 O O . ASP A 1 407 ? 28.774 6.553 65.870 1.00 20.40 407 ASP A O 1
ATOM 3243 N N . ASP A 1 408 ? 27.926 5.451 67.667 1.00 17.05 408 ASP A N 1
ATOM 3244 C CA . ASP A 1 408 ? 27.802 6.707 68.422 1.00 17.15 408 ASP A CA 1
ATOM 3245 C C . ASP A 1 408 ? 28.956 7.002 69.364 1.00 17.02 408 ASP A C 1
ATOM 3246 O O . ASP A 1 408 ? 28.982 8.054 70.038 1.00 21.23 408 ASP A O 1
ATOM 3251 N N . ILE A 1 409 ? 29.956 6.109 69.370 1.00 14.74 409 ILE A N 1
ATOM 3252 C CA . ILE A 1 409 ? 31.114 6.365 70.221 1.00 15.87 409 ILE A CA 1
ATOM 3253 C C . ILE A 1 409 ? 32.267 6.929 69.494 1.00 17.82 409 ILE A C 1
ATOM 3254 O O . ILE A 1 409 ? 32.730 6.342 68.466 1.00 17.31 409 ILE A O 1
ATOM 3259 N N . ASP A 1 410 ? 32.808 8.035 70.019 1.00 17.01 410 ASP A N 1
ATOM 3260 C CA . ASP A 1 410 ? 34.046 8.576 69.417 1.00 18.55 410 ASP A CA 1
ATOM 3261 C C . ASP A 1 410 ? 35.229 7.785 70.052 1.00 15.50 410 ASP A C 1
ATOM 3262 O O . ASP A 1 410 ? 35.645 7.986 71.217 1.00 15.66 410 ASP A O 1
ATOM 3267 N N . ILE A 1 411 ? 35.692 6.785 69.275 1.00 14.37 411 ILE A N 1
ATOM 3268 C CA . ILE A 1 411 ? 36.672 5.882 69.857 1.00 14.75 411 ILE A CA 1
ATOM 3269 C C . ILE A 1 411 ? 38.002 6.503 70.077 1.00 14.29 411 ILE A C 1
ATOM 3270 O O . ILE A 1 411 ? 38.899 5.893 70.706 1.00 15.29 411 ILE A O 1
ATOM 3275 N N . PHE A 1 412 ? 38.210 7.704 69.576 1.00 13.85 412 PHE A N 1
ATOM 3276 C CA . PHE A 1 412 ? 39.506 8.392 69.770 1.00 15.93 412 PHE A CA 1
ATOM 3277 C C . PHE A 1 412 ? 39.495 9.200 71.043 1.00 16.76 412 PHE A C 1
ATOM 3278 O O . PHE A 1 412 ? 40.475 9.878 71.352 1.00 17.75 412 PHE A O 1
ATOM 3286 N N . ASN A 1 413 ? 38.342 9.193 71.744 1.00 16.91 413 ASN A N 1
ATOM 3287 C CA . ASN A 1 413 ? 38.179 9.931 73.016 1.00 16.62 413 ASN A CA 1
ATOM 3288 C C . ASN A 1 413 ? 37.956 8.948 74.134 1.00 16.41 413 ASN A C 1
ATOM 3289 O O . ASN A 1 413 ? 36.918 8.277 74.184 1.00 15.95 413 ASN A O 1
ATOM 3294 N N . PHE A 1 414 ? 38.996 8.752 74.957 1.00 17.69 414 PHE A N 1
ATOM 3295 C CA . PHE A 1 414 ? 38.832 7.666 75.978 1.00 17.00 414 PHE A CA 1
ATOM 3296 C C . PHE A 1 414 ? 37.683 7.866 76.944 1.00 17.78 414 PHE A C 1
ATOM 3297 O O . PHE A 1 414 ? 37.188 6.882 77.498 1.00 17.74 414 PHE A O 1
ATOM 3305 N N . LYS A 1 415 ? 37.238 9.121 77.152 1.00 18.39 415 LYS A N 1
ATOM 3306 C CA . LYS A 1 415 ? 36.066 9.333 77.992 1.00 17.22 415 LYS A CA 1
ATOM 3307 C C . LYS A 1 415 ? 34.852 8.572 77.420 1.00 17.19 415 LYS A C 1
ATOM 3308 O O . LYS A 1 415 ? 34.053 7.988 78.182 1.00 19.79 415 LYS A O 1
ATOM 3314 N N . GLU A 1 416 ? 34.705 8.527 76.091 1.00 18.17 416 GLU A N 1
ATOM 3315 C CA . GLU A 1 416 ? 33.547 7.830 75.503 1.00 16.58 416 GLU A CA 1
ATOM 3316 C C . GLU A 1 416 ? 33.812 6.344 75.530 1.00 16.72 416 GLU A C 1
ATOM 3317 O O . GLU A 1 416 ? 32.891 5.537 75.711 1.00 15.73 416 GLU A O 1
ATOM 3323 N N . VAL A 1 417 ? 35.095 5.929 75.275 1.00 15.20 417 VAL A N 1
ATOM 3324 C CA . VAL A 1 417 ? 35.393 4.486 75.243 1.00 15.59 417 VAL A CA 1
ATOM 3325 C C . VAL A 1 417 ? 35.165 3.851 76.589 1.00 13.14 417 VAL A C 1
ATOM 3326 O O . VAL A 1 417 ? 34.480 2.807 76.663 1.00 14.99 417 VAL A O 1
ATOM 3330 N N . ILE A 1 418 ? 35.633 4.516 77.683 1.00 15.97 418 ILE A N 1
ATOM 3331 C CA . ILE A 1 418 ? 35.503 3.799 79.001 1.00 13.24 418 ILE A CA 1
ATOM 3332 C C . ILE A 1 418 ? 34.004 3.771 79.421 1.00 13.43 418 ILE A C 1
ATOM 3333 O O . ILE A 1 418 ? 33.534 2.796 79.934 1.00 14.48 418 ILE A O 1
ATOM 3338 N N . TRP A 1 419 ? 33.258 4.844 79.025 1.00 15.59 419 TRP A N 1
ATOM 3339 C CA . TRP A 1 419 ? 31.844 4.843 79.308 1.00 14.62 419 TRP A CA 1
ATOM 3340 C C . TRP A 1 419 ? 31.174 3.690 78.600 1.00 15.07 419 TRP A C 1
ATOM 3341 O O . TRP A 1 419 ? 30.406 2.902 79.188 1.00 16.39 419 TRP A O 1
ATOM 3352 N N . ALA A 1 420 ? 31.487 3.548 77.325 1.00 14.18 420 ALA A N 1
ATOM 3353 C CA . ALA A 1 420 ? 30.782 2.484 76.586 1.00 14.02 420 ALA A CA 1
ATOM 3354 C C . ALA A 1 420 ? 31.271 1.098 77.064 1.00 14.71 420 ALA A C 1
ATOM 3355 O O . ALA A 1 420 ? 30.485 0.171 77.170 1.00 15.61 420 ALA A O 1
ATOM 3357 N N . TYR A 1 421 ? 32.561 0.969 77.435 1.00 14.44 421 TYR A N 1
ATOM 3358 C CA . TYR A 1 421 ? 33.028 -0.309 77.939 1.00 13.00 421 TYR A CA 1
ATOM 3359 C C . TYR A 1 421 ? 32.276 -0.726 79.210 1.00 15.22 421 TYR A C 1
ATOM 3360 O O . TYR A 1 421 ? 31.780 -1.863 79.275 1.00 16.81 421 TYR A O 1
ATOM 3369 N N . VAL A 1 422 ? 32.217 0.172 80.188 1.00 14.70 422 VAL A N 1
ATOM 3370 C CA . VAL A 1 422 ? 31.645 -0.288 81.466 1.00 15.28 422 VAL A CA 1
ATOM 3371 C C . VAL A 1 422 ? 30.145 -0.407 81.366 1.00 15.62 422 VAL A C 1
ATOM 3372 O O . VAL A 1 422 ? 29.568 -1.233 82.093 1.00 15.43 422 VAL A O 1
ATOM 3376 N N . THR A 1 423 ? 29.516 0.434 80.552 1.00 15.70 423 THR A N 1
ATOM 3377 C CA . THR A 1 423 ? 28.043 0.379 80.570 1.00 13.21 423 THR A CA 1
ATOM 3378 C C . THR A 1 423 ? 27.368 -0.547 79.558 1.00 15.20 423 THR A C 1
ATOM 3379 O O . THR A 1 423 ? 26.174 -0.822 79.628 1.00 15.61 423 THR A O 1
ATOM 3383 N N . ARG A 1 424 ? 28.132 -1.037 78.571 1.00 13.09 424 ARG A N 1
ATOM 3384 C CA . ARG A 1 424 ? 27.458 -1.728 77.441 1.00 16.23 424 ARG A CA 1
ATOM 3385 C C . ARG A 1 424 ? 27.899 -3.192 77.310 1.00 17.31 424 ARG A C 1
ATOM 3386 O O . ARG A 1 424 ? 27.385 -3.894 76.467 1.00 18.74 424 ARG A O 1
ATOM 3394 N N . HIS A 1 425 ? 28.802 -3.702 78.153 1.00 16.76 425 HIS A N 1
ATOM 3395 C CA . HIS A 1 425 ? 29.083 -5.143 78.112 1.00 17.54 425 HIS A CA 1
ATOM 3396 C C . HIS A 1 425 ? 28.851 -5.752 79.537 1.00 16.99 425 HIS A C 1
ATOM 3397 O O . HIS A 1 425 ? 29.176 -5.099 80.540 1.00 15.98 425 HIS A O 1
ATOM 3404 N N . THR A 1 426 ? 28.242 -6.918 79.513 1.00 16.07 426 THR A N 1
ATOM 3405 C CA . THR A 1 426 ? 28.114 -7.668 80.762 1.00 15.68 426 THR A CA 1
ATOM 3406 C C . THR A 1 426 ? 29.454 -8.343 81.027 1.00 14.55 426 THR A C 1
ATOM 3407 O O . THR A 1 426 ? 29.970 -9.156 80.282 1.00 14.76 426 THR A O 1
ATOM 3411 N N . PRO A 1 427 ? 30.037 -8.106 82.220 1.00 13.97 427 PRO A N 1
ATOM 3412 C CA . PRO A 1 427 ? 31.296 -8.800 82.561 1.00 17.01 427 PRO A CA 1
ATOM 3413 C C . PRO A 1 427 ? 31.160 -10.291 82.390 1.00 17.21 427 PRO A C 1
ATOM 3414 O O . PRO A 1 427 ? 30.159 -10.918 82.865 1.00 18.60 427 PRO A O 1
ATOM 3418 N N . VAL A 1 428 ? 32.173 -10.860 81.693 1.00 16.19 428 VAL A N 1
ATOM 3419 C CA . VAL A 1 428 ? 32.310 -12.284 81.369 1.00 17.29 428 VAL A CA 1
ATOM 3420 C C . VAL A 1 428 ? 31.359 -12.782 80.257 1.00 18.76 428 VAL A C 1
ATOM 3421 O O . VAL A 1 428 ? 31.807 -13.308 79.224 1.00 18.14 428 VAL A O 1
ATOM 3425 N N . ALA A 1 429 ? 30.067 -12.523 80.474 1.00 18.93 429 ALA A N 1
ATOM 3426 C CA . ALA A 1 429 ? 29.018 -13.024 79.577 1.00 16.95 429 ALA A CA 1
ATOM 3427 C C . ALA A 1 429 ? 29.164 -12.426 78.209 1.00 18.38 429 ALA A C 1
ATOM 3428 O O . ALA A 1 429 ? 28.879 -13.162 77.271 1.00 18.41 429 ALA A O 1
ATOM 3430 N N . ASP A 1 430 ? 29.584 -11.188 78.091 1.00 16.56 430 ASP A N 1
ATOM 3431 C CA . ASP A 1 430 ? 29.749 -10.582 76.764 1.00 15.81 430 ASP A CA 1
ATOM 3432 C C . ASP A 1 430 ? 31.220 -10.610 76.293 1.00 16.45 430 ASP A C 1
ATOM 3433 O O . ASP A 1 430 ? 31.584 -9.898 75.360 1.00 17.57 430 ASP A O 1
ATOM 3438 N N . GLN A 1 431 ? 32.072 -11.448 76.894 1.00 15.34 431 GLN A N 1
ATOM 3439 C CA . GLN A 1 431 ? 33.416 -11.573 76.449 1.00 15.52 431 GLN A CA 1
ATOM 3440 C C . GLN A 1 431 ? 33.676 -12.975 75.863 1.00 18.21 431 GLN A C 1
ATOM 3441 O O . GLN A 1 431 ? 33.221 -14.000 76.452 1.00 21.20 431 GLN A O 1
ATOM 3447 N N . MET A 1 432 ? 34.265 -13.051 74.692 1.00 15.02 432 MET A N 1
ATOM 3448 C CA . MET A 1 432 ? 34.598 -14.352 74.098 1.00 15.36 432 MET A CA 1
ATOM 3449 C C . MET A 1 432 ? 36.098 -14.577 74.159 1.00 16.85 432 MET A C 1
ATOM 3450 O O . MET A 1 432 ? 36.898 -13.824 73.493 1.00 16.58 432 MET A O 1
ATOM 3455 N N . ALA A 1 433 ? 36.510 -15.605 74.910 1.00 14.71 433 ALA A N 1
ATOM 3456 C CA . ALA A 1 433 ? 37.934 -15.935 74.972 1.00 15.92 433 ALA A CA 1
ATOM 3457 C C . ALA A 1 433 ? 38.395 -16.630 73.681 1.00 15.75 433 ALA A C 1
ATOM 3458 O O . ALA A 1 433 ? 37.666 -17.433 73.111 1.00 18.10 433 ALA A O 1
ATOM 3460 N N . PHE A 1 434 ? 39.674 -16.402 73.335 1.00 15.11 434 PHE A N 1
ATOM 3461 C CA . PHE A 1 434 ? 40.306 -17.038 72.242 1.00 15.48 434 PHE A CA 1
ATOM 3462 C C . PHE A 1 434 ? 41.531 -17.697 72.847 1.00 17.72 434 PHE A C 1
ATOM 3463 O O . PHE A 1 434 ? 42.492 -17.007 73.233 1.00 19.16 434 PHE A O 1
ATOM 3471 N N . ASP A 1 435 ? 41.324 -19.033 73.027 1.00 20.48 435 ASP A N 1
ATOM 3472 C CA . ASP A 1 435 ? 42.336 -19.760 73.853 1.00 22.93 435 ASP A CA 1
ATOM 3473 C C . ASP A 1 435 ? 43.468 -20.332 73.033 1.00 23.32 435 ASP A C 1
ATOM 3474 O O . ASP A 1 435 ? 44.539 -20.663 73.630 1.00 26.78 435 ASP A O 1
ATOM 3479 N N A ASP A 1 436 ? 43.353 -20.468 71.726 0.50 22.75 436 ASP A N 1
ATOM 3480 N N B ASP A 1 436 ? 43.207 -20.403 71.718 0.50 23.87 436 ASP A N 1
ATOM 3481 C CA A ASP A 1 436 ? 44.422 -21.196 70.968 0.50 22.14 436 ASP A CA 1
ATOM 3482 C CA B ASP A 1 436 ? 43.956 -21.121 70.645 0.50 24.72 436 ASP A CA 1
ATOM 3483 C C A ASP A 1 436 ? 45.377 -20.224 70.318 0.50 21.91 436 ASP A C 1
ATOM 3484 C C B ASP A 1 436 ? 44.910 -20.214 69.887 0.50 24.46 436 ASP A C 1
ATOM 3485 O O A ASP A 1 436 ? 46.482 -20.585 69.850 0.50 22.65 436 ASP A O 1
ATOM 3486 O O B ASP A 1 436 ? 45.567 -20.628 68.892 0.50 26.79 436 ASP A O 1
ATOM 3495 N N . VAL A 1 437 ? 44.988 -18.955 70.265 1.00 21.01 437 VAL A N 1
ATOM 3496 C CA . VAL A 1 437 ? 45.750 -18.013 69.448 1.00 18.75 437 VAL A CA 1
ATOM 3497 C C . VAL A 1 437 ? 47.071 -17.596 70.124 1.00 17.48 437 VAL A C 1
ATOM 3498 O O . VAL A 1 437 ? 47.245 -17.830 71.305 1.00 22.03 437 VAL A O 1
ATOM 3502 N N . THR A 1 438 ? 48.028 -17.107 69.308 1.00 19.83 438 THR A N 1
ATOM 3503 C CA . THR A 1 438 ? 49.333 -16.717 69.924 1.00 20.21 438 THR A CA 1
ATOM 3504 C C . THR A 1 438 ? 49.219 -15.523 70.833 1.00 19.96 438 THR A C 1
ATOM 3505 O O . THR A 1 438 ? 48.652 -14.519 70.419 1.00 18.72 438 THR A O 1
ATOM 3509 N N . SER A 1 439 ? 49.717 -15.708 72.074 1.00 19.05 439 SER A N 1
ATOM 3510 C CA . SER A 1 439 ? 49.736 -14.585 73.037 1.00 18.54 439 SER A CA 1
ATOM 3511 C C . SER A 1 439 ? 50.813 -13.626 72.757 1.00 19.95 439 SER A C 1
ATOM 3512 O O . SER A 1 439 ? 51.847 -13.951 72.135 1.00 21.44 439 SER A O 1
ATOM 3515 N N . PHE A 1 440 ? 50.644 -12.382 73.182 1.00 16.98 440 PHE A N 1
ATOM 3516 C CA . PHE A 1 440 ? 51.746 -11.453 73.011 1.00 16.35 440 PHE A CA 1
ATOM 3517 C C . PHE A 1 440 ? 52.687 -11.619 74.229 1.00 18.09 440 PHE A C 1
ATOM 3518 O O . PHE A 1 440 ? 52.312 -11.381 75.361 1.00 18.20 440 PHE A O 1
ATOM 3526 N N . PRO A 1 441 ? 53.947 -12.015 73.967 1.00 20.00 441 PRO A N 1
ATOM 3527 C CA . PRO A 1 441 ? 54.796 -12.341 75.145 1.00 22.77 441 PRO A CA 1
ATOM 3528 C C . PRO A 1 441 ? 55.127 -11.192 76.067 1.00 20.60 441 PRO A C 1
ATOM 3529 O O . PRO A 1 441 ? 55.378 -11.484 77.270 1.00 24.23 441 PRO A O 1
ATOM 3533 N N . LEU A 1 442 ? 55.052 -9.959 75.604 1.00 20.25 442 LEU A N 1
ATOM 3534 C CA . LEU A 1 442 ? 55.365 -8.807 76.454 1.00 20.60 442 LEU A CA 1
ATOM 3535 C C . LEU A 1 442 ? 54.219 -8.428 77.328 1.00 17.15 442 LEU A C 1
ATOM 3536 O O . LEU A 1 442 ? 54.479 -7.714 78.304 1.00 19.80 442 LEU A O 1
ATOM 3541 N N . ALA A 1 443 ? 52.952 -8.863 77.093 1.00 16.52 443 ALA A N 1
ATOM 3542 C CA . ALA A 1 443 ? 51.878 -8.416 77.995 1.00 17.25 443 ALA A CA 1
ATOM 3543 C C . ALA A 1 443 ? 52.216 -8.914 79.406 1.00 17.40 443 ALA A C 1
ATOM 3544 O O . ALA A 1 443 ? 52.516 -10.078 79.580 1.00 17.84 443 ALA A O 1
ATOM 3546 N N . PRO A 1 444 ? 52.115 -8.028 80.387 1.00 16.64 444 PRO A N 1
ATOM 3547 C CA . PRO A 1 444 ? 52.606 -8.466 81.728 1.00 16.45 444 PRO A CA 1
ATOM 3548 C C . PRO A 1 444 ? 51.785 -9.586 82.290 1.00 18.13 444 PRO A C 1
ATOM 3549 O O . PRO A 1 444 ? 52.338 -10.418 83.031 1.00 16.09 444 PRO A O 1
ATOM 3553 N N . PHE A 1 445 ? 50.439 -9.634 82.075 1.00 16.60 445 PHE A N 1
ATOM 3554 C CA . PHE A 1 445 ? 49.728 -10.754 82.594 1.00 15.78 445 PHE A CA 1
ATOM 3555 C C . PHE A 1 445 ? 50.085 -12.053 81.929 1.00 17.53 445 PHE A C 1
ATOM 3556 O O . PHE A 1 445 ? 49.752 -13.123 82.471 1.00 18.81 445 PHE A O 1
ATOM 3564 N N . VAL A 1 446 ? 50.694 -12.004 80.726 1.00 16.20 446 VAL A N 1
ATOM 3565 C CA . VAL A 1 446 ? 51.227 -13.220 80.070 1.00 17.61 446 VAL A CA 1
ATOM 3566 C C . VAL A 1 446 ? 52.603 -13.525 80.681 1.00 20.41 446 VAL A C 1
ATOM 3567 O O . VAL A 1 446 ? 52.848 -14.630 81.154 1.00 19.54 446 VAL A O 1
ATOM 3571 N N . SER A 1 447 ? 53.471 -12.541 80.689 1.00 17.89 447 SER A N 1
ATOM 3572 C CA . SER A 1 447 ? 54.933 -12.835 80.991 1.00 18.90 447 SER A CA 1
ATOM 3573 C C . SER A 1 447 ? 55.057 -13.230 82.492 1.00 19.12 447 SER A C 1
ATOM 3574 O O . SER A 1 447 ? 55.973 -14.049 82.790 1.00 21.39 447 SER A O 1
ATOM 3577 N N . GLN A 1 448 ? 54.152 -12.737 83.332 1.00 17.55 448 GLN A N 1
ATOM 3578 C CA . GLN A 1 448 ? 54.230 -13.015 84.790 1.00 18.60 448 GLN A CA 1
ATOM 3579 C C . GLN A 1 448 ? 53.302 -14.133 85.155 1.00 20.55 448 GLN A C 1
ATOM 3580 O O . GLN A 1 448 ? 52.802 -14.179 86.319 1.00 24.96 448 GLN A O 1
ATOM 3586 N N . SER A 1 449 ? 52.986 -15.016 84.201 1.00 19.51 449 SER A N 1
ATOM 3587 C CA . SER A 1 449 ? 52.085 -16.114 84.488 1.00 20.76 449 SER A CA 1
ATOM 3588 C C . SER A 1 449 ? 52.645 -17.387 83.819 1.00 21.88 449 SER A C 1
ATOM 3589 O O . SER A 1 449 ? 53.509 -17.333 82.958 1.00 21.70 449 SER A O 1
ATOM 3592 N N . SER A 1 450 ? 52.010 -18.551 84.133 1.00 23.54 450 SER A N 1
ATOM 3593 C CA . SER A 1 450 ? 52.407 -19.778 83.410 1.00 27.34 450 SER A CA 1
ATOM 3594 C C . SER A 1 450 ? 52.110 -19.746 81.917 1.00 25.99 450 SER A C 1
ATOM 3595 O O . SER A 1 450 ? 52.674 -20.514 81.093 1.00 25.39 450 SER A O 1
ATOM 3598 N N . ARG A 1 451 ? 51.251 -18.793 81.475 1.00 23.78 451 ARG A N 1
ATOM 3599 C CA . ARG A 1 451 ? 51.086 -18.612 80.056 1.00 22.21 451 ARG A CA 1
ATOM 3600 C C . ARG A 1 451 ? 52.393 -18.239 79.299 1.00 23.23 451 ARG A C 1
ATOM 3601 O O . ARG A 1 451 ? 52.501 -18.404 78.101 1.00 24.71 451 ARG A O 1
ATOM 3609 N N . SER A 1 452 ? 53.398 -17.718 80.011 1.00 21.94 452 SER A N 1
ATOM 3610 C CA . SER A 1 452 ? 54.627 -17.360 79.360 1.00 23.97 452 SER A CA 1
ATOM 3611 C C . SER A 1 452 ? 55.233 -18.675 78.780 1.00 24.97 452 SER A C 1
ATOM 3612 O O . SER A 1 452 ? 56.048 -18.562 77.893 1.00 27.62 452 SER A O 1
ATOM 3615 N N . LYS A 1 453 ? 54.948 -19.801 79.413 1.00 25.91 453 LYS A N 1
ATOM 3616 C CA . LYS A 1 453 ? 55.490 -21.098 78.872 1.00 30.39 453 LYS A CA 1
ATOM 3617 C C . LYS A 1 453 ? 54.703 -21.664 77.753 1.00 31.70 453 LYS A C 1
ATOM 3618 O O . LYS A 1 453 ? 55.291 -22.289 76.891 1.00 30.70 453 LYS A O 1
ATOM 3624 N N . THR A 1 454 ? 53.375 -21.496 77.728 1.00 31.10 454 THR A N 1
ATOM 3625 C CA . THR A 1 454 ? 52.564 -22.103 76.614 1.00 33.35 454 THR A CA 1
ATOM 3626 C C . THR A 1 454 ? 52.452 -21.168 75.448 1.00 33.14 454 THR A C 1
ATOM 3627 O O . THR A 1 454 ? 52.390 -21.554 74.271 1.00 34.88 454 THR A O 1
ATOM 3631 N N . MET A 1 455 ? 52.376 -19.874 75.755 1.00 27.12 455 MET A N 1
ATOM 3632 C CA . MET A 1 455 ? 52.367 -18.822 74.750 1.00 29.19 455 MET A CA 1
ATOM 3633 C C . MET A 1 455 ? 51.059 -18.802 73.951 1.00 22.51 455 MET A C 1
ATOM 3634 O O . MET A 1 455 ? 51.086 -18.265 72.852 1.00 22.25 455 MET A O 1
ATOM 3639 N N . LYS A 1 456 ? 50.031 -19.440 74.461 1.00 22.10 456 LYS A N 1
ATOM 3640 C CA . LYS A 1 456 ? 48.751 -19.428 73.778 1.00 21.71 456 LYS A CA 1
ATOM 3641 C C . LYS A 1 456 ? 47.654 -18.844 74.656 1.00 19.82 456 LYS A C 1
ATOM 3642 O O . LYS A 1 456 ? 47.544 -19.099 75.879 1.00 19.41 456 LYS A O 1
ATOM 3648 N N . GLY A 1 457 ? 46.757 -18.156 73.965 1.00 20.03 457 GLY A N 1
ATOM 3649 C CA . GLY A 1 457 ? 45.487 -17.755 74.622 1.00 18.43 457 GLY A CA 1
ATOM 3650 C C . GLY A 1 457 ? 45.591 -16.452 75.405 1.00 17.51 457 GLY A C 1
ATOM 3651 O O . GLY A 1 457 ? 46.452 -15.641 75.162 1.00 17.99 457 GLY A O 1
ATOM 3652 N N . GLY A 1 458 ? 44.529 -16.172 76.174 1.00 16.77 458 GLY A N 1
ATOM 3653 C CA . GLY A 1 458 ? 44.491 -14.974 76.969 1.00 16.26 458 GLY A CA 1
ATOM 3654 C C . GLY A 1 458 ? 44.047 -13.723 76.153 1.00 15.64 458 GLY A C 1
ATOM 3655 O O . GLY A 1 458 ? 44.253 -12.630 76.630 1.00 16.41 458 GLY A O 1
ATOM 3656 N N . LYS A 1 459 ? 43.374 -13.943 75.030 1.00 15.77 459 LYS A N 1
ATOM 3657 C CA . LYS A 1 459 ? 42.874 -12.821 74.245 1.00 13.03 459 LYS A CA 1
ATOM 3658 C C . LYS A 1 459 ? 41.362 -12.925 74.269 1.00 14.50 459 LYS A C 1
ATOM 3659 O O . LYS A 1 459 ? 40.796 -13.986 74.554 1.00 16.41 459 LYS A O 1
ATOM 3665 N N A CYS A 1 460 ? 40.672 -11.793 74.168 0.50 14.25 460 CYS A N 1
ATOM 3666 N N B CYS A 1 460 ? 40.731 -11.856 73.782 0.50 14.57 460 CYS A N 1
ATOM 3667 C CA A CYS A 1 460 ? 39.194 -11.862 74.021 0.50 13.16 460 CYS A CA 1
ATOM 3668 C CA B CYS A 1 460 ? 39.292 -11.673 73.998 0.50 13.63 460 CYS A CA 1
ATOM 3669 C C A CYS A 1 460 ? 38.630 -10.785 73.116 0.50 13.30 460 CYS A C 1
ATOM 3670 C C B CYS A 1 460 ? 38.657 -10.762 72.967 0.50 13.98 460 CYS A C 1
ATOM 3671 O O A CYS A 1 460 ? 39.286 -9.768 72.890 0.50 11.72 460 CYS A O 1
ATOM 3672 O O B CYS A 1 460 ? 39.257 -9.839 72.525 0.50 14.28 460 CYS A O 1
ATOM 3677 N N . VAL A 1 461 ? 37.428 -11.078 72.556 1.00 14.25 461 VAL A N 1
ATOM 3678 C CA . VAL A 1 461 ? 36.564 -10.035 71.902 1.00 13.84 461 VAL A CA 1
ATOM 3679 C C . VAL A 1 461 ? 35.434 -9.720 72.875 1.00 15.82 461 VAL A C 1
ATOM 3680 O O . VAL A 1 461 ? 34.758 -10.617 73.399 1.00 15.79 461 VAL A O 1
ATOM 3684 N N . THR A 1 462 ? 35.303 -8.423 73.172 1.00 13.88 462 THR A N 1
ATOM 3685 C CA . THR A 1 462 ? 34.248 -7.991 74.107 1.00 16.29 462 THR A CA 1
ATOM 3686 C C . THR A 1 462 ? 33.208 -7.204 73.362 1.00 14.82 462 THR A C 1
ATOM 3687 O O . THR A 1 462 ? 33.487 -6.235 72.661 1.00 16.31 462 THR A O 1
ATOM 3691 N N . ASN A 1 463 ? 31.975 -7.660 73.500 1.00 13.64 463 ASN A N 1
ATOM 3692 C CA . ASN A 1 463 ? 30.830 -7.048 72.819 1.00 14.85 463 ASN A CA 1
ATOM 3693 C C . ASN A 1 463 ? 30.241 -5.918 73.654 1.00 15.58 463 ASN A C 1
ATOM 3694 O O . ASN A 1 463 ? 29.646 -6.174 74.712 1.00 15.74 463 ASN A O 1
ATOM 3699 N N . CYS A 1 464 ? 30.402 -4.660 73.186 1.00 13.36 464 CYS A N 1
ATOM 3700 C CA . CYS A 1 464 ? 29.824 -3.543 73.850 1.00 15.07 464 CYS A CA 1
ATOM 3701 C C . CYS A 1 464 ? 28.746 -2.926 72.895 1.00 14.88 464 CYS A C 1
ATOM 3702 O O . CYS A 1 464 ? 28.554 -1.700 72.911 1.00 17.08 464 CYS A O 1
ATOM 3705 N N . ILE A 1 465 ? 28.124 -3.808 72.091 1.00 13.44 465 ILE A N 1
ATOM 3706 C CA . ILE A 1 465 ? 26.978 -3.428 71.246 1.00 14.35 465 ILE A CA 1
ATOM 3707 C C . ILE A 1 465 ? 25.726 -3.994 71.947 1.00 14.56 465 ILE A C 1
ATOM 3708 O O . ILE A 1 465 ? 25.592 -5.179 72.117 1.00 16.25 465 ILE A O 1
ATOM 3713 N N . PHE A 1 466 ? 24.725 -3.099 72.210 1.00 15.57 466 PHE A N 1
ATOM 3714 C CA . PHE A 1 466 ? 23.506 -3.605 72.842 1.00 16.99 466 PHE A CA 1
ATOM 3715 C C . PHE A 1 466 ? 22.817 -4.608 71.901 1.00 17.31 466 PHE A C 1
ATOM 3716 O O . PHE A 1 466 ? 22.855 -4.460 70.683 1.00 16.78 466 PHE A O 1
ATOM 3724 N N . ARG A 1 467 ? 22.082 -5.573 72.445 1.00 17.33 467 ARG A N 1
ATOM 3725 C CA . ARG A 1 467 ? 21.491 -6.609 71.608 1.00 19.73 467 ARG A CA 1
ATOM 3726 C C . ARG A 1 467 ? 20.558 -5.987 70.560 1.00 16.88 467 ARG A C 1
ATOM 3727 O O . ARG A 1 467 ? 20.605 -6.416 69.384 1.00 17.56 467 ARG A O 1
ATOM 3735 N N . GLN A 1 468 ? 19.837 -4.907 70.923 1.00 16.92 468 GLN A N 1
ATOM 3736 C CA . GLN A 1 468 ? 18.939 -4.283 69.935 1.00 17.74 468 GLN A CA 1
ATOM 3737 C C . GLN A 1 468 ? 19.664 -3.679 68.753 1.00 17.42 468 GLN A C 1
ATOM 3738 O O . GLN A 1 468 ? 19.146 -3.665 67.622 1.00 19.91 468 GLN A O 1
ATOM 3744 N N . GLN A 1 469 ? 20.890 -3.249 68.978 1.00 16.53 469 GLN A N 1
ATOM 3745 C CA . GLN A 1 469 ? 21.703 -2.601 67.914 1.00 15.98 469 GLN A CA 1
ATOM 3746 C C . GLN A 1 469 ? 22.081 -3.625 66.864 1.00 16.49 469 GLN A C 1
ATOM 3747 O O . GLN A 1 469 ? 22.444 -3.166 65.739 1.00 16.80 469 GLN A O 1
ATOM 3753 N N . TYR A 1 470 ? 22.053 -4.948 67.169 1.00 17.02 470 TYR A N 1
ATOM 3754 C CA . TYR A 1 470 ? 22.279 -5.939 66.101 1.00 17.22 470 TYR A CA 1
ATOM 3755 C C . TYR A 1 470 ? 21.066 -6.034 65.140 1.00 18.62 470 TYR A C 1
ATOM 3756 O O . TYR A 1 470 ? 21.122 -6.642 64.053 1.00 18.92 470 TYR A O 1
ATOM 3765 N N . GLU A 1 471 ? 19.929 -5.494 65.592 1.00 18.60 471 GLU A N 1
ATOM 3766 C CA . GLU A 1 471 ? 18.634 -5.720 64.867 1.00 22.16 471 GLU A CA 1
ATOM 3767 C C . GLU A 1 471 ? 18.017 -4.457 64.244 1.00 22.10 471 GLU A C 1
ATOM 3768 O O . GLU A 1 471 ? 17.508 -4.550 63.099 1.00 21.81 471 GLU A O 1
ATOM 3774 N N . ARG A 1 472 ? 18.055 -3.294 64.890 1.00 19.80 472 ARG A N 1
ATOM 3775 C CA . ARG A 1 472 ? 17.257 -2.129 64.397 1.00 20.32 472 ARG A CA 1
ATOM 3776 C C . ARG A 1 472 ? 17.705 -0.901 65.111 1.00 22.53 472 ARG A C 1
ATOM 3777 O O . ARG A 1 472 ? 18.494 -0.998 66.056 1.00 20.40 472 ARG A O 1
ATOM 3785 N N A SER A 1 473 ? 17.165 0.250 64.694 0.50 21.00 473 SER A N 1
ATOM 3786 N N B SER A 1 473 ? 17.211 0.268 64.677 0.50 21.46 473 SER A N 1
ATOM 3787 C CA A SER A 1 473 ? 17.378 1.530 65.345 0.50 22.89 473 SER A CA 1
ATOM 3788 C CA B SER A 1 473 ? 17.513 1.537 65.334 0.50 23.76 473 SER A CA 1
ATOM 3789 C C A SER A 1 473 ? 17.133 1.433 66.838 0.50 21.43 473 SER A C 1
ATOM 3790 C C B SER A 1 473 ? 17.187 1.416 66.810 0.50 22.10 473 SER A C 1
ATOM 3791 O O A SER A 1 473 ? 16.185 0.761 67.281 0.50 22.41 473 SER A O 1
ATOM 3792 O O B SER A 1 473 ? 16.236 0.725 67.216 0.50 22.85 473 SER A O 1
ATOM 3797 N N . PHE A 1 474 ? 18.007 2.105 67.571 1.00 22.11 474 PHE A N 1
ATOM 3798 C CA . PHE A 1 474 ? 17.834 2.081 69.042 1.00 18.96 474 PHE A CA 1
ATOM 3799 C C . PHE A 1 474 ? 18.221 3.449 69.554 1.00 19.86 474 PHE A C 1
ATOM 3800 O O . PHE A 1 474 ? 19.386 3.802 69.656 1.00 21.60 474 PHE A O 1
ATOM 3808 N N . ASP A 1 475 ? 17.200 4.335 69.714 1.00 20.11 475 ASP A N 1
ATOM 3809 C CA . ASP A 1 475 ? 17.486 5.749 69.953 1.00 22.34 475 ASP A CA 1
ATOM 3810 C C . ASP A 1 475 ? 17.328 5.972 71.462 1.00 23.02 475 ASP A C 1
ATOM 3811 O O . ASP A 1 475 ? 16.267 5.751 71.991 1.00 24.53 475 ASP A O 1
ATOM 3816 N N . TYR A 1 476 ? 18.434 6.307 72.113 1.00 19.07 476 TYR A N 1
ATOM 3817 C CA . TYR A 1 476 ? 18.497 6.663 73.546 1.00 17.11 476 TYR A CA 1
ATOM 3818 C C . TYR A 1 476 ? 19.210 7.973 73.651 1.00 17.97 476 TYR A C 1
ATOM 3819 O O . TYR A 1 476 ? 19.905 8.520 72.744 1.00 18.55 476 TYR A O 1
ATOM 3828 N N . ILE A 1 477 ? 19.058 8.602 74.818 1.00 18.72 477 ILE A N 1
ATOM 3829 C CA . ILE A 1 477 ? 19.664 9.855 75.049 1.00 17.47 477 ILE A CA 1
ATOM 3830 C C . ILE A 1 477 ? 20.959 9.633 75.858 1.00 16.06 477 ILE A C 1
ATOM 3831 O O . ILE A 1 477 ? 20.947 8.916 76.881 1.00 18.41 477 ILE A O 1
ATOM 3836 N N . THR A 1 478 ? 22.001 10.284 75.393 1.00 17.83 478 THR A N 1
ATOM 3837 C CA . THR A 1 478 ? 23.321 10.269 76.089 1.00 17.59 478 THR A CA 1
ATOM 3838 C C . THR A 1 478 ? 23.356 11.493 77.004 1.00 20.62 478 THR A C 1
ATOM 3839 O O . THR A 1 478 ? 23.212 12.628 76.573 1.00 19.76 478 THR A O 1
ATOM 3843 N N . CYS A 1 479 ? 23.432 11.209 78.315 1.00 17.81 479 CYS A N 1
ATOM 3844 C CA . CYS A 1 479 ? 23.176 12.244 79.368 1.00 19.79 479 CYS A CA 1
ATOM 3845 C C . CYS A 1 479 ? 24.430 13.037 79.639 1.00 22.56 479 CYS A C 1
ATOM 3846 O O . CYS A 1 479 ? 25.037 12.962 80.725 1.00 19.28 479 CYS A O 1
ATOM 3849 N N . ASN A 1 480 ? 24.854 13.854 78.659 1.00 19.93 480 ASN A N 1
ATOM 3850 C CA . ASN A 1 480 ? 25.902 14.820 78.986 1.00 20.45 480 ASN A CA 1
ATOM 3851 C C . ASN A 1 480 ? 25.455 16.165 78.334 1.00 18.74 480 ASN A C 1
ATOM 3852 O O . ASN A 1 480 ? 24.314 16.256 77.850 1.00 23.16 480 ASN A O 1
ATOM 3857 N N . PHE A 1 481 ? 26.276 17.188 78.412 1.00 20.45 481 PHE A N 1
ATOM 3858 C CA . PHE A 1 481 ? 25.803 18.469 77.967 1.00 20.16 481 PHE A CA 1
ATOM 3859 C C . PHE A 1 481 ? 25.698 18.524 76.449 1.00 21.08 481 PHE A C 1
ATOM 3860 O O . PHE A 1 481 ? 24.622 18.836 75.942 1.00 24.45 481 PHE A O 1
ATOM 3868 N N . GLU A 1 482 ? 26.818 18.188 75.793 1.00 22.49 482 GLU A N 1
ATOM 3869 C CA . GLU A 1 482 ? 26.904 18.355 74.294 1.00 24.75 482 GLU A CA 1
ATOM 3870 C C . GLU A 1 482 ? 25.983 17.471 73.518 1.00 25.32 482 GLU A C 1
ATOM 3871 O O . GLU A 1 482 ? 25.427 17.917 72.471 1.00 25.65 482 GLU A O 1
ATOM 3877 N N . LYS A 1 483 ? 25.730 16.233 74.000 1.00 22.28 483 LYS A N 1
ATOM 3878 C CA . LYS A 1 483 ? 24.847 15.271 73.326 1.00 20.97 483 LYS A CA 1
ATOM 3879 C C . LYS A 1 483 ? 23.439 15.154 73.871 1.00 22.86 483 LYS A C 1
ATOM 3880 O O . LYS A 1 483 ? 22.540 14.653 73.213 1.00 23.10 483 LYS A O 1
ATOM 3886 N N . GLY A 1 484 ? 23.253 15.655 75.096 1.00 21.12 484 GLY A N 1
ATOM 3887 C CA . GLY A 1 484 ? 22.014 15.303 75.766 1.00 20.88 484 GLY A CA 1
ATOM 3888 C C . GLY A 1 484 ? 20.938 16.319 75.444 1.00 21.53 484 GLY A C 1
ATOM 3889 O O . GLY A 1 484 ? 19.782 16.032 75.647 1.00 22.56 484 GLY A O 1
ATOM 3890 N N . TYR A 1 485 ? 21.311 17.490 74.891 1.00 20.44 485 TYR A N 1
ATOM 3891 C CA . TYR A 1 485 ? 20.299 18.582 74.820 1.00 20.01 485 TYR A CA 1
ATOM 3892 C C . TYR A 1 485 ? 20.284 19.072 73.339 1.00 22.82 485 TYR A C 1
ATOM 3893 O O . TYR A 1 485 ? 21.268 18.883 72.633 1.00 24.37 485 TYR A O 1
ATOM 3902 N N . PRO A 1 486 ? 19.172 19.660 72.898 1.00 24.42 486 PRO A N 1
ATOM 3903 C CA . PRO A 1 486 ? 19.134 20.158 71.492 1.00 25.36 486 PRO A CA 1
ATOM 3904 C C . PRO A 1 486 ? 20.215 21.269 71.226 1.00 26.85 486 PRO A C 1
ATOM 3905 O O . PRO A 1 486 ? 20.620 22.018 72.101 1.00 24.06 486 PRO A O 1
ATOM 3909 N N . LYS A 1 487 ? 20.681 21.340 69.981 1.00 26.82 487 LYS A N 1
ATOM 3910 C CA . LYS A 1 487 ? 21.793 22.207 69.642 1.00 29.80 487 LYS A CA 1
ATOM 3911 C C . LYS A 1 487 ? 21.438 23.664 69.994 1.00 28.29 487 LYS A C 1
ATOM 3912 O O . LYS A 1 487 ? 22.290 24.392 70.446 1.00 28.68 487 LYS A O 1
ATOM 3918 N N . GLY A 1 488 ? 20.164 24.037 69.865 1.00 26.08 488 GLY A N 1
ATOM 3919 C CA . GLY A 1 488 ? 19.803 25.467 70.058 1.00 28.84 488 GLY A CA 1
ATOM 3920 C C . GLY A 1 488 ? 20.004 25.796 71.547 1.00 28.10 488 GLY A C 1
ATOM 3921 O O . GLY A 1 488 ? 20.443 26.911 71.928 1.00 29.97 488 GLY A O 1
ATOM 3922 N N . LEU A 1 489 ? 19.672 24.813 72.401 1.00 27.30 489 LEU A N 1
ATOM 3923 C CA . LEU A 1 489 ? 19.849 24.998 73.831 1.00 25.75 489 LEU A CA 1
ATOM 3924 C C . LEU A 1 489 ? 21.304 24.996 74.232 1.00 23.45 489 LEU A C 1
ATOM 3925 O O . LEU A 1 489 ? 21.763 25.839 75.047 1.00 24.17 489 LEU A O 1
ATOM 3930 N N . VAL A 1 490 ? 22.087 24.033 73.757 1.00 22.98 490 VAL A N 1
ATOM 3931 C CA . VAL A 1 490 ? 23.515 24.036 73.957 1.00 24.85 490 VAL A CA 1
ATOM 3932 C C . VAL A 1 490 ? 24.144 25.394 73.562 1.00 26.31 490 VAL A C 1
ATOM 3933 O O . VAL A 1 490 ? 24.957 25.996 74.285 1.00 24.72 490 VAL A O 1
ATOM 3937 N N . ASP A 1 491 ? 23.727 25.871 72.402 1.00 28.30 491 ASP A N 1
ATOM 3938 C CA . ASP A 1 491 ? 24.324 27.161 71.958 1.00 28.89 491 ASP A CA 1
ATOM 3939 C C . ASP A 1 491 ? 23.877 28.324 72.834 1.00 27.72 491 ASP A C 1
ATOM 3940 O O . ASP A 1 491 ? 24.668 29.236 73.137 1.00 31.55 491 ASP A O 1
ATOM 3945 N N . LYS A 1 492 ? 22.617 28.323 73.229 1.00 27.59 492 LYS A N 1
ATOM 3946 C CA . LYS A 1 492 ? 22.113 29.369 74.132 1.00 28.57 492 LYS A CA 1
ATOM 3947 C C . LYS A 1 492 ? 22.914 29.340 75.431 1.00 27.84 492 LYS A C 1
ATOM 3948 O O . LYS A 1 492 ? 23.396 30.378 75.964 1.00 27.20 492 LYS A O 1
ATOM 3954 N N . VAL A 1 493 ? 23.014 28.132 76.002 1.00 26.82 493 VAL A N 1
ATOM 3955 C CA . VAL A 1 493 ? 23.786 28.041 77.229 1.00 24.78 493 VAL A CA 1
ATOM 3956 C C . VAL A 1 493 ? 25.217 28.538 77.113 1.00 26.87 493 VAL A C 1
ATOM 3957 O O . VAL A 1 493 ? 25.752 29.315 77.960 1.00 25.10 493 VAL A O 1
ATOM 3961 N N . ASN A 1 494 ? 25.887 28.096 76.041 1.00 28.13 494 ASN A N 1
ATOM 3962 C CA . ASN A 1 494 ? 27.275 28.548 75.806 1.00 30.50 494 ASN A CA 1
ATOM 3963 C C . ASN A 1 494 ? 27.342 30.074 75.588 1.00 31.39 494 ASN A C 1
ATOM 3964 O O . ASN A 1 494 ? 28.272 30.674 76.084 1.00 31.41 494 ASN A O 1
ATOM 3969 N N . GLU A 1 495 ? 26.328 30.656 74.962 1.00 31.32 495 GLU A N 1
ATOM 3970 C CA . GLU A 1 495 ? 26.372 32.111 74.637 1.00 35.57 495 GLU A CA 1
ATOM 3971 C C . GLU A 1 495 ? 26.200 32.894 75.892 1.00 33.98 495 GLU A C 1
ATOM 3972 O O . GLU A 1 495 ? 26.805 33.954 76.010 1.00 32.69 495 GLU A O 1
ATOM 3978 N N . ASN A 1 496 ? 25.310 32.423 76.798 1.00 31.25 496 ASN A N 1
ATOM 3979 C CA . ASN A 1 496 ? 24.986 33.125 78.079 1.00 30.45 496 ASN A CA 1
ATOM 3980 C C . ASN A 1 496 ? 25.844 32.839 79.277 1.00 29.71 496 ASN A C 1
ATOM 3981 O O . ASN A 1 496 ? 25.657 33.448 80.330 1.00 31.06 496 ASN A O 1
ATOM 3986 N N . TRP A 1 497 ? 26.799 31.957 79.071 1.00 28.00 497 TRP A N 1
ATOM 3987 C CA . TRP A 1 497 ? 27.634 31.390 80.153 1.00 29.88 497 TRP A CA 1
ATOM 3988 C C . TRP A 1 497 ? 28.211 32.501 80.989 1.00 31.59 497 TRP A C 1
ATOM 3989 O O . TRP A 1 497 ? 28.065 32.570 82.234 1.00 30.29 497 TRP A O 1
ATOM 4000 N N . LYS A 1 498 ? 28.886 33.430 80.299 1.00 32.35 498 LYS A N 1
ATOM 4001 C CA . LYS A 1 498 ? 29.534 34.526 80.996 1.00 33.96 498 LYS A CA 1
ATOM 4002 C C . LYS A 1 498 ? 28.493 35.439 81.672 1.00 31.80 498 LYS A C 1
ATOM 4003 O O . LYS A 1 498 ? 28.724 35.832 82.812 1.00 33.69 498 LYS A O 1
ATOM 4009 N N . ARG A 1 499 ? 27.403 35.774 81.001 1.00 31.58 499 ARG A N 1
ATOM 4010 C CA . ARG A 1 499 ? 26.372 36.614 81.544 1.00 32.61 499 ARG A CA 1
ATOM 4011 C C . ARG A 1 499 ? 25.745 35.965 82.818 1.00 33.34 499 ARG A C 1
ATOM 4012 O O . ARG A 1 499 ? 25.395 36.676 83.795 1.00 32.03 499 ARG A O 1
ATOM 4020 N N . TYR A 1 500 ? 25.649 34.615 82.848 1.00 31.79 500 TYR A N 1
ATOM 4021 C CA . TYR A 1 500 ? 25.131 33.980 84.082 1.00 31.88 500 TYR A CA 1
ATOM 4022 C C . TYR A 1 500 ? 25.994 34.366 85.284 1.00 31.17 500 TYR A C 1
ATOM 4023 O O . TYR A 1 500 ? 25.487 34.442 86.419 1.00 33.30 500 TYR A O 1
ATOM 4032 N N . GLY A 1 501 ? 27.290 34.559 85.028 1.00 32.18 501 GLY A N 1
ATOM 4033 C CA . GLY A 1 501 ? 28.249 34.797 86.071 1.00 32.73 501 GLY A CA 1
ATOM 4034 C C . GLY A 1 501 ? 29.424 33.857 86.099 1.00 33.50 501 GLY A C 1
ATOM 4035 O O . GLY A 1 501 ? 30.262 34.014 86.999 1.00 35.15 501 GLY A O 1
ATOM 4036 N N . TYR A 1 502 ? 29.529 32.901 85.164 1.00 32.90 502 TYR A N 1
ATOM 4037 C CA . TYR A 1 502 ? 30.692 31.982 85.170 1.00 33.12 502 TYR A CA 1
ATOM 4038 C C . TYR A 1 502 ? 31.960 32.762 84.676 1.00 36.91 502 TYR A C 1
ATOM 4039 O O . TYR A 1 502 ? 31.830 33.503 83.689 1.00 38.34 502 TYR A O 1
ATOM 4048 N N . LYS A 1 503 ? 33.093 32.612 85.387 1.00 41.70 503 LYS A N 1
ATOM 4049 C CA . LYS A 1 503 ? 34.336 33.441 85.252 1.00 45.36 503 LYS A CA 1
ATOM 4050 C C . LYS A 1 503 ? 35.453 32.592 84.728 1.00 46.52 503 LYS A C 1
ATOM 4051 O O . LYS A 1 503 ? 35.241 31.881 83.759 1.00 49.65 503 LYS A O 1
ATOM 4053 N N . MET B 1 1 ? 25.295 -18.622 29.435 1.00 62.42 1 MET B N 1
ATOM 4054 C CA . MET B 1 1 ? 24.790 -17.424 30.184 1.00 61.88 1 MET B CA 1
ATOM 4055 C C . MET B 1 1 ? 24.263 -17.807 31.577 1.00 60.40 1 MET B C 1
ATOM 4056 O O . MET B 1 1 ? 23.347 -18.650 31.670 1.00 61.37 1 MET B O 1
ATOM 4061 N N . ARG B 1 2 ? 24.858 -17.218 32.635 1.00 57.82 2 ARG B N 1
ATOM 4062 C CA . ARG B 1 2 ? 24.282 -17.131 34.029 1.00 54.77 2 ARG B CA 1
ATOM 4063 C C . ARG B 1 2 ? 22.745 -16.803 34.019 1.00 51.56 2 ARG B C 1
ATOM 4064 O O . ARG B 1 2 ? 22.225 -16.293 33.008 1.00 53.05 2 ARG B O 1
ATOM 4072 N N . LYS B 1 3 ? 22.010 -17.091 35.087 1.00 47.46 3 LYS B N 1
ATOM 4073 C CA . LYS B 1 3 ? 20.706 -16.458 35.257 1.00 43.94 3 LYS B CA 1
ATOM 4074 C C . LYS B 1 3 ? 20.924 -14.908 35.397 1.00 40.06 3 LYS B C 1
ATOM 4075 O O . LYS B 1 3 ? 21.705 -14.485 36.224 1.00 39.97 3 LYS B O 1
ATOM 4081 N N . LEU B 1 4 ? 20.241 -14.096 34.616 1.00 33.68 4 LEU B N 1
ATOM 4082 C CA . LEU B 1 4 ? 20.520 -12.645 34.671 1.00 28.45 4 LEU B CA 1
ATOM 4083 C C . LEU B 1 4 ? 19.648 -11.992 35.712 1.00 26.38 4 LEU B C 1
ATOM 4084 O O . LEU B 1 4 ? 18.489 -12.351 35.914 1.00 25.13 4 LEU B O 1
ATOM 4089 N N . ASN B 1 5 ? 20.193 -10.925 36.363 1.00 23.27 5 ASN B N 1
ATOM 4090 C CA . ASN B 1 5 ? 19.391 -10.181 37.347 1.00 22.30 5 ASN B CA 1
ATOM 4091 C C . ASN B 1 5 ? 19.601 -8.681 37.030 1.00 21.36 5 ASN B C 1
ATOM 4092 O O . ASN B 1 5 ? 20.570 -8.033 37.507 1.00 19.95 5 ASN B O 1
ATOM 4097 N N . PRO B 1 6 ? 18.805 -8.160 36.108 1.00 18.72 6 PRO B N 1
ATOM 4098 C CA . PRO B 1 6 ? 19.098 -6.853 35.550 1.00 17.72 6 PRO B CA 1
ATOM 4099 C C . PRO B 1 6 ? 18.769 -5.709 36.606 1.00 18.07 6 PRO B C 1
ATOM 4100 O O . PRO B 1 6 ? 19.296 -4.633 36.410 1.00 19.40 6 PRO B O 1
ATOM 4104 N N . ALA B 1 7 ? 17.951 -5.998 37.622 1.00 17.30 7 ALA B N 1
ATOM 4105 C CA . ALA B 1 7 ? 17.685 -4.952 38.681 1.00 17.33 7 ALA B CA 1
ATOM 4106 C C . ALA B 1 7 ? 18.927 -4.766 39.495 1.00 17.78 7 ALA B C 1
ATOM 4107 O O . ALA B 1 7 ? 19.178 -3.632 40.041 1.00 17.96 7 ALA B O 1
ATOM 4109 N N . LEU B 1 8 ? 19.691 -5.856 39.643 1.00 16.66 8 LEU B N 1
ATOM 4110 C CA . LEU B 1 8 ? 20.849 -5.899 40.594 1.00 16.49 8 LEU B CA 1
ATOM 4111 C C . LEU B 1 8 ? 22.164 -5.586 39.979 1.00 19.04 8 LEU B C 1
ATOM 4112 O O . LEU B 1 8 ? 23.038 -5.018 40.626 1.00 19.66 8 LEU B O 1
ATOM 4117 N N . GLU B 1 9 ? 22.304 -5.928 38.672 1.00 18.22 9 GLU B N 1
ATOM 4118 C CA . GLU B 1 9 ? 23.573 -5.795 38.013 1.00 19.31 9 GLU B CA 1
ATOM 4119 C C . GLU B 1 9 ? 23.469 -5.049 36.703 1.00 19.35 9 GLU B C 1
ATOM 4120 O O . GLU B 1 9 ? 22.720 -5.455 35.802 1.00 19.90 9 GLU B O 1
ATOM 4126 N N . PHE B 1 10 ? 24.206 -3.948 36.597 1.00 17.66 10 PHE B N 1
ATOM 4127 C CA . PHE B 1 10 ? 24.149 -3.106 35.370 1.00 16.27 10 PHE B CA 1
ATOM 4128 C C . PHE B 1 10 ? 24.558 -3.924 34.128 1.00 17.83 10 PHE B C 1
ATOM 4129 O O . PHE B 1 10 ? 23.948 -3.757 33.050 1.00 18.07 10 PHE B O 1
ATOM 4137 N N . ARG B 1 11 ? 25.564 -4.775 34.276 1.00 20.27 11 ARG B N 1
ATOM 4138 C CA . ARG B 1 11 ? 26.026 -5.551 33.092 1.00 21.31 11 ARG B CA 1
ATOM 4139 C C . ARG B 1 11 ? 24.922 -6.616 32.760 1.00 22.27 11 ARG B C 1
ATOM 4140 O O . ARG B 1 11 ? 24.834 -6.986 31.564 1.00 21.03 11 ARG B O 1
ATOM 4148 N N . ASP B 1 12 ? 24.124 -7.091 33.685 1.00 18.77 12 ASP B N 1
ATOM 4149 C CA . ASP B 1 12 ? 23.017 -8.001 33.344 1.00 19.80 12 ASP B CA 1
ATOM 4150 C C . ASP B 1 12 ? 21.910 -7.265 32.668 1.00 21.63 12 ASP B C 1
ATOM 4151 O O . ASP B 1 12 ? 21.253 -7.823 31.755 1.00 21.50 12 ASP B O 1
ATOM 4156 N N . PHE B 1 13 ? 21.700 -5.989 33.044 1.00 20.00 13 PHE B N 1
ATOM 4157 C CA . PHE B 1 13 ? 20.725 -5.127 32.331 1.00 19.99 13 PHE B CA 1
ATOM 4158 C C . PHE B 1 13 ? 21.185 -4.970 30.868 1.00 20.22 13 PHE B C 1
ATOM 4159 O O . PHE B 1 13 ? 20.341 -5.113 29.928 1.00 23.04 13 PHE B O 1
ATOM 4167 N N . ILE B 1 14 ? 22.467 -4.741 30.629 1.00 18.12 14 ILE B N 1
ATOM 4168 C CA . ILE B 1 14 ? 22.969 -4.513 29.224 1.00 19.73 14 ILE B CA 1
ATOM 4169 C C . ILE B 1 14 ? 22.649 -5.904 28.515 1.00 21.37 14 ILE B C 1
ATOM 4170 O O . ILE B 1 14 ? 22.212 -5.920 27.375 1.00 24.06 14 ILE B O 1
ATOM 4175 N N . GLN B 1 15 ? 23.005 -7.032 29.164 1.00 21.06 15 GLN B N 1
ATOM 4176 C CA . GLN B 1 15 ? 22.843 -8.342 28.489 1.00 22.06 15 GLN B CA 1
ATOM 4177 C C . GLN B 1 15 ? 21.375 -8.590 28.160 1.00 22.86 15 GLN B C 1
ATOM 4178 O O . GLN B 1 15 ? 21.084 -9.081 27.010 1.00 25.76 15 GLN B O 1
ATOM 4184 N N . VAL B 1 16 ? 20.429 -8.320 29.064 1.00 21.15 16 VAL B N 1
ATOM 4185 C CA . VAL B 1 16 ? 19.013 -8.541 28.770 1.00 22.71 16 VAL B CA 1
ATOM 4186 C C . VAL B 1 16 ? 18.564 -7.702 27.548 1.00 24.44 16 VAL B C 1
ATOM 4187 O O . VAL B 1 16 ? 17.728 -8.170 26.729 1.00 24.82 16 VAL B O 1
ATOM 4191 N N . LEU B 1 17 ? 19.035 -6.451 27.451 1.00 21.99 17 LEU B N 1
ATOM 4192 C CA . LEU B 1 17 ? 18.671 -5.635 26.315 1.00 20.97 17 LEU B CA 1
ATOM 4193 C C . LEU B 1 17 ? 19.244 -6.279 25.016 1.00 23.12 17 LEU B C 1
ATOM 4194 O O . LEU B 1 17 ? 18.563 -6.201 23.972 1.00 25.10 17 LEU B O 1
ATOM 4199 N N . LYS B 1 18 ? 20.466 -6.758 25.066 1.00 22.19 18 LYS B N 1
ATOM 4200 C CA . LYS B 1 18 ? 21.064 -7.463 23.862 1.00 24.60 18 LYS B CA 1
ATOM 4201 C C . LYS B 1 18 ? 20.198 -8.640 23.499 1.00 26.90 18 LYS B C 1
ATOM 4202 O O . LYS B 1 18 ? 19.948 -8.898 22.308 1.00 27.44 18 LYS B O 1
ATOM 4208 N N . ASP B 1 19 ? 19.749 -9.379 24.479 1.00 26.47 19 ASP B N 1
ATOM 4209 C CA . ASP B 1 19 ? 18.866 -10.545 24.226 1.00 27.27 19 ASP B CA 1
ATOM 4210 C C . ASP B 1 19 ? 17.548 -10.213 23.636 1.00 29.50 19 ASP B C 1
ATOM 4211 O O . ASP B 1 19 ? 16.903 -11.105 23.026 1.00 31.97 19 ASP B O 1
ATOM 4216 N N . GLU B 1 20 ? 17.103 -8.969 23.756 1.00 25.61 20 GLU B N 1
ATOM 4217 C CA . GLU B 1 20 ? 15.828 -8.532 23.272 1.00 24.83 20 GLU B CA 1
ATOM 4218 C C . GLU B 1 20 ? 16.036 -7.720 22.015 1.00 24.80 20 GLU B C 1
ATOM 4219 O O . GLU B 1 20 ? 15.111 -7.038 21.608 1.00 26.07 20 GLU B O 1
ATOM 4225 N N . ASP B 1 21 ? 17.219 -7.714 21.501 1.00 24.07 21 ASP B N 1
ATOM 4226 C CA . ASP B 1 21 ? 17.531 -6.949 20.268 1.00 25.97 21 ASP B CA 1
ATOM 4227 C C . ASP B 1 21 ? 17.271 -5.473 20.459 1.00 26.89 21 ASP B C 1
ATOM 4228 O O . ASP B 1 21 ? 16.927 -4.722 19.498 1.00 26.60 21 ASP B O 1
ATOM 4233 N N . ASP B 1 22 ? 17.503 -5.056 21.719 1.00 22.63 22 ASP B N 1
ATOM 4234 C CA . ASP B 1 22 ? 17.184 -3.643 22.091 1.00 21.49 22 ASP B CA 1
ATOM 4235 C C . ASP B 1 22 ? 18.461 -2.886 22.449 1.00 23.13 22 ASP B C 1
ATOM 4236 O O . ASP B 1 22 ? 18.406 -1.843 23.154 1.00 22.64 22 ASP B O 1
ATOM 4241 N N . LEU B 1 23 ? 19.581 -3.326 21.952 1.00 22.26 23 LEU B N 1
ATOM 4242 C CA . LEU B 1 23 ? 20.842 -2.736 22.213 1.00 24.43 23 LEU B CA 1
ATOM 4243 C C . LEU B 1 23 ? 21.742 -2.857 21.003 1.00 25.89 23 LEU B C 1
ATOM 4244 O O . LEU B 1 23 ? 21.967 -3.960 20.560 1.00 26.69 23 LEU B O 1
ATOM 4249 N N . ILE B 1 24 ? 22.278 -1.761 20.516 1.00 22.45 24 ILE B N 1
ATOM 4250 C CA . ILE B 1 24 ? 23.194 -1.811 19.384 1.00 22.82 24 ILE B CA 1
ATOM 4251 C C . ILE B 1 24 ? 24.574 -1.472 19.843 1.00 22.85 24 ILE B C 1
ATOM 4252 O O . ILE B 1 24 ? 24.852 -0.312 20.309 1.00 23.91 24 ILE B O 1
ATOM 4257 N N . GLU B 1 25 ? 25.514 -2.430 19.618 1.00 23.42 25 GLU B N 1
ATOM 4258 C CA . GLU B 1 25 ? 26.916 -2.242 19.922 1.00 27.34 25 GLU B CA 1
ATOM 4259 C C . GLU B 1 25 ? 27.636 -1.511 18.803 1.00 28.38 25 GLU B C 1
ATOM 4260 O O . GLU B 1 25 ? 27.878 -2.089 17.736 1.00 28.06 25 GLU B O 1
ATOM 4266 N N . ILE B 1 26 ? 27.974 -0.259 19.006 1.00 24.27 26 ILE B N 1
ATOM 4267 C CA . ILE B 1 26 ? 28.500 0.572 17.919 1.00 22.91 26 ILE B CA 1
ATOM 4268 C C . ILE B 1 26 ? 29.991 0.499 18.045 1.00 25.19 26 ILE B C 1
ATOM 4269 O O . ILE B 1 26 ? 30.569 1.022 19.009 1.00 22.20 26 ILE B O 1
ATOM 4274 N N . THR B 1 27 ? 30.640 -0.190 17.060 1.00 25.35 27 THR B N 1
ATOM 4275 C CA . THR B 1 27 ? 32.066 -0.327 17.048 1.00 26.24 27 THR B CA 1
ATOM 4276 C C . THR B 1 27 ? 32.846 0.678 16.243 1.00 27.03 27 THR B C 1
ATOM 4277 O O . THR B 1 27 ? 34.050 0.794 16.436 1.00 27.20 27 THR B O 1
ATOM 4281 N N A GLU B 1 28 ? 32.230 1.421 15.357 0.50 26.75 28 GLU B N 1
ATOM 4282 N N B GLU B 1 28 ? 32.154 1.408 15.373 0.50 27.43 28 GLU B N 1
ATOM 4283 C CA A GLU B 1 28 ? 33.084 2.382 14.689 0.50 27.33 28 GLU B CA 1
ATOM 4284 C CA B GLU B 1 28 ? 32.789 2.513 14.647 0.50 28.65 28 GLU B CA 1
ATOM 4285 C C A GLU B 1 28 ? 33.271 3.558 15.631 0.50 27.39 28 GLU B C 1
ATOM 4286 C C B GLU B 1 28 ? 33.213 3.615 15.634 0.50 28.07 28 GLU B C 1
ATOM 4287 O O A GLU B 1 28 ? 32.506 3.691 16.638 0.50 25.60 28 GLU B O 1
ATOM 4288 O O B GLU B 1 28 ? 32.576 3.726 16.716 0.50 26.09 28 GLU B O 1
ATOM 4299 N N . GLU B 1 29 ? 34.278 4.367 15.293 1.00 26.72 29 GLU B N 1
ATOM 4300 C CA . GLU B 1 29 ? 34.675 5.470 16.087 1.00 26.26 29 GLU B CA 1
ATOM 4301 C C . GLU B 1 29 ? 33.599 6.577 16.090 1.00 25.81 29 GLU B C 1
ATOM 4302 O O . GLU B 1 29 ? 33.160 7.054 15.074 1.00 26.60 29 GLU B O 1
ATOM 4308 N N . ILE B 1 30 ? 33.199 7.012 17.288 1.00 24.68 30 ILE B N 1
ATOM 4309 C CA . ILE B 1 30 ? 32.124 8.044 17.444 1.00 21.60 30 ILE B CA 1
ATOM 4310 C C . ILE B 1 30 ? 32.692 9.137 18.315 1.00 21.79 30 ILE B C 1
ATOM 4311 O O . ILE B 1 30 ? 33.422 8.848 19.290 1.00 22.23 30 ILE B O 1
ATOM 4316 N N . ASP B 1 31 ? 32.423 10.405 17.997 1.00 20.19 31 ASP B N 1
ATOM 4317 C CA . ASP B 1 31 ? 33.012 11.480 18.688 1.00 20.81 31 ASP B CA 1
ATOM 4318 C C . ASP B 1 31 ? 32.057 11.808 19.864 1.00 20.54 31 ASP B C 1
ATOM 4319 O O . ASP B 1 31 ? 30.911 12.112 19.678 1.00 21.51 31 ASP B O 1
ATOM 4324 N N . PRO B 1 32 ? 32.599 11.817 21.067 1.00 19.92 32 PRO B N 1
ATOM 4325 C CA . PRO B 1 32 ? 31.747 12.338 22.179 1.00 20.15 32 PRO B CA 1
ATOM 4326 C C . PRO B 1 32 ? 31.325 13.779 22.044 1.00 19.90 32 PRO B C 1
ATOM 4327 O O . PRO B 1 32 ? 30.311 14.152 22.645 1.00 20.28 32 PRO B O 1
ATOM 4331 N N . ASN B 1 33 ? 31.947 14.582 21.188 1.00 21.47 33 ASN B N 1
ATOM 4332 C CA . ASN B 1 33 ? 31.517 15.960 20.894 1.00 20.30 33 ASN B CA 1
ATOM 4333 C C . ASN B 1 33 ? 30.399 15.891 19.869 1.00 21.71 33 ASN B C 1
ATOM 4334 O O . ASN B 1 33 ? 30.653 15.595 18.700 1.00 20.87 33 ASN B O 1
ATOM 4339 N N . LEU B 1 34 ? 29.152 16.067 20.337 1.00 18.77 34 LEU B N 1
ATOM 4340 C CA . LEU B 1 34 ? 27.854 16.073 19.597 1.00 18.70 34 LEU B CA 1
ATOM 4341 C C . LEU B 1 34 ? 27.388 14.777 19.014 1.00 17.57 34 LEU B C 1
ATOM 4342 O O . LEU B 1 34 ? 26.229 14.542 19.026 1.00 18.03 34 LEU B O 1
ATOM 4347 N N A GLU B 1 35 ? 28.280 13.929 18.487 0.50 17.81 35 GLU B N 1
ATOM 4348 N N B GLU B 1 35 ? 28.303 13.955 18.511 0.50 18.82 35 GLU B N 1
ATOM 4349 C CA A GLU B 1 35 ? 27.780 12.715 17.787 0.50 17.04 35 GLU B CA 1
ATOM 4350 C CA B GLU B 1 35 ? 27.843 12.767 17.802 0.50 18.96 35 GLU B CA 1
ATOM 4351 C C A GLU B 1 35 ? 27.076 11.747 18.683 0.50 17.64 35 GLU B C 1
ATOM 4352 C C B GLU B 1 35 ? 27.112 11.778 18.670 0.50 18.74 35 GLU B C 1
ATOM 4353 O O A GLU B 1 35 ? 26.005 11.222 18.317 0.50 17.14 35 GLU B O 1
ATOM 4354 O O B GLU B 1 35 ? 26.042 11.291 18.269 0.50 18.44 35 GLU B O 1
ATOM 4365 N N . VAL B 1 36 ? 27.625 11.514 19.885 1.00 16.74 36 VAL B N 1
ATOM 4366 C CA . VAL B 1 36 ? 26.916 10.649 20.821 1.00 18.15 36 VAL B CA 1
ATOM 4367 C C . VAL B 1 36 ? 25.500 11.217 21.036 1.00 16.97 36 VAL B C 1
ATOM 4368 O O . VAL B 1 36 ? 24.530 10.451 21.031 1.00 16.98 36 VAL B O 1
ATOM 4372 N N . GLY B 1 37 ? 25.431 12.471 21.410 1.00 17.34 37 GLY B N 1
ATOM 4373 C CA . GLY B 1 37 ? 24.115 13.088 21.730 1.00 14.44 37 GLY B CA 1
ATOM 4374 C C . GLY B 1 37 ? 23.124 12.989 20.547 1.00 16.12 37 GLY B C 1
ATOM 4375 O O . GLY B 1 37 ? 21.963 12.699 20.748 1.00 17.69 37 GLY B O 1
ATOM 4376 N N . ALA B 1 38 ? 23.649 13.199 19.312 1.00 16.65 38 ALA B N 1
ATOM 4377 C CA . ALA B 1 38 ? 22.709 13.143 18.178 1.00 16.67 38 ALA B CA 1
ATOM 4378 C C . ALA B 1 38 ? 22.186 11.761 17.883 1.00 16.97 38 ALA B C 1
ATOM 4379 O O . ALA B 1 38 ? 21.044 11.557 17.644 1.00 16.86 38 ALA B O 1
ATOM 4381 N N . ILE B 1 39 ? 23.044 10.749 17.944 1.00 17.26 39 ILE B N 1
ATOM 4382 C CA . ILE B 1 39 ? 22.644 9.331 17.799 1.00 16.49 39 ILE B CA 1
ATOM 4383 C C . ILE B 1 39 ? 21.669 9.011 18.891 1.00 18.66 39 ILE B C 1
ATOM 4384 O O . ILE B 1 39 ? 20.667 8.382 18.635 1.00 18.14 39 ILE B O 1
ATOM 4389 N N . MET B 1 40 ? 21.931 9.504 20.157 1.00 17.13 40 MET B N 1
ATOM 4390 C CA . MET B 1 40 ? 20.934 9.234 21.188 1.00 18.06 40 MET B CA 1
ATOM 4391 C C . MET B 1 40 ? 19.527 9.859 20.911 1.00 14.71 40 MET B C 1
ATOM 4392 O O . MET B 1 40 ? 18.507 9.201 21.099 1.00 16.60 40 MET B O 1
ATOM 4397 N N . ARG B 1 41 ? 19.541 11.099 20.491 1.00 16.73 41 ARG B N 1
ATOM 4398 C CA . ARG B 1 41 ? 18.290 11.821 20.151 1.00 17.19 41 ARG B CA 1
ATOM 4399 C C . ARG B 1 41 ? 17.517 11.065 19.035 1.00 17.51 41 ARG B C 1
ATOM 4400 O O . ARG B 1 41 ? 16.324 10.899 19.191 1.00 18.19 41 ARG B O 1
ATOM 4408 N N . LYS B 1 42 ? 18.220 10.624 18.015 1.00 18.14 42 LYS B N 1
ATOM 4409 C CA . LYS B 1 42 ? 17.548 9.879 16.956 1.00 18.79 42 LYS B CA 1
ATOM 4410 C C . LYS B 1 42 ? 16.892 8.644 17.537 1.00 18.50 42 LYS B C 1
ATOM 4411 O O . LYS B 1 42 ? 15.702 8.369 17.257 1.00 19.07 42 LYS B O 1
ATOM 4417 N N . ALA B 1 43 ? 17.653 7.892 18.378 1.00 17.91 43 ALA B N 1
ATOM 4418 C CA . ALA B 1 43 ? 17.119 6.643 18.955 1.00 19.87 43 ALA B CA 1
ATOM 4419 C C . ALA B 1 43 ? 15.939 6.905 19.889 1.00 19.91 43 ALA B C 1
ATOM 4420 O O . ALA B 1 43 ? 14.921 6.182 19.874 1.00 20.65 43 ALA B O 1
ATOM 4422 N N . TYR B 1 44 ? 16.051 7.912 20.765 1.00 19.57 44 TYR B N 1
ATOM 4423 C CA . TYR B 1 44 ? 14.880 8.135 21.655 1.00 19.60 44 TYR B CA 1
ATOM 4424 C C . TYR B 1 44 ? 13.606 8.494 20.872 1.00 18.65 44 TYR B C 1
ATOM 4425 O O . TYR B 1 44 ? 12.520 8.003 21.209 1.00 19.97 44 TYR B O 1
ATOM 4434 N N . GLU B 1 45 ? 13.752 9.361 19.875 1.00 19.93 45 GLU B N 1
ATOM 4435 C CA . GLU B 1 45 ? 12.615 10.016 19.227 1.00 20.86 45 GLU B CA 1
ATOM 4436 C C . GLU B 1 45 ? 11.857 9.001 18.323 1.00 23.63 45 GLU B C 1
ATOM 4437 O O . GLU B 1 45 ? 10.654 9.195 18.142 1.00 26.22 45 GLU B O 1
ATOM 4443 N N . SER B 1 46 ? 12.555 7.982 17.845 1.00 20.78 46 SER B N 1
ATOM 4444 C CA . SER B 1 46 ? 11.804 6.883 17.155 1.00 22.83 46 SER B CA 1
ATOM 4445 C C . SER B 1 46 ? 11.658 5.627 17.966 1.00 24.79 46 SER B C 1
ATOM 4446 O O . SER B 1 46 ? 11.251 4.620 17.417 1.00 23.36 46 SER B O 1
ATOM 4449 N N . HIS B 1 47 ? 11.909 5.718 19.302 1.00 21.71 47 HIS B N 1
ATOM 4450 C CA . HIS B 1 47 ? 11.737 4.515 20.152 1.00 21.30 47 HIS B CA 1
ATOM 4451 C C . HIS B 1 47 ? 12.563 3.330 19.698 1.00 20.73 47 HIS B C 1
ATOM 4452 O O . HIS B 1 47 ? 12.087 2.194 19.590 1.00 23.22 47 HIS B O 1
ATOM 4459 N N . LEU B 1 48 ? 13.830 3.582 19.386 1.00 20.10 48 LEU B N 1
ATOM 4460 C CA . LEU B 1 48 ? 14.732 2.614 18.802 1.00 21.10 48 LEU B CA 1
ATOM 4461 C C . LEU B 1 48 ? 15.672 2.027 19.826 1.00 20.99 48 LEU B C 1
ATOM 4462 O O . LEU B 1 48 ? 15.807 2.637 20.944 1.00 22.40 48 LEU B O 1
ATOM 4467 N N . PRO B 1 49 ? 16.344 0.895 19.531 1.00 20.98 49 PRO B N 1
ATOM 4468 C CA . PRO B 1 49 ? 17.314 0.273 20.494 1.00 19.36 49 PRO B CA 1
ATOM 4469 C C . PRO B 1 49 ? 18.309 1.319 21.064 1.00 19.49 49 PRO B C 1
ATOM 4470 O O . PRO B 1 49 ? 18.742 2.327 20.435 1.00 20.66 49 PRO B O 1
ATOM 4474 N N . ALA B 1 50 ? 18.711 0.987 22.290 1.00 20.92 50 ALA B N 1
ATOM 4475 C CA . ALA B 1 50 ? 19.750 1.817 22.898 1.00 19.84 50 ALA B CA 1
ATOM 4476 C C . ALA B 1 50 ? 21.117 1.669 22.319 1.00 18.22 50 ALA B C 1
ATOM 4477 O O . ALA B 1 50 ? 21.544 0.548 22.044 1.00 21.23 50 ALA B O 1
ATOM 4479 N N . PRO B 1 51 ? 21.824 2.807 22.067 1.00 18.63 51 PRO B N 1
ATOM 4480 C CA . PRO B 1 51 ? 23.173 2.680 21.536 1.00 19.35 51 PRO B CA 1
ATOM 4481 C C . PRO B 1 51 ? 24.184 2.416 22.645 1.00 21.36 51 PRO B C 1
ATOM 4482 O O . PRO B 1 51 ? 24.171 3.109 23.694 1.00 19.86 51 PRO B O 1
ATOM 4486 N N . LEU B 1 52 ? 25.125 1.503 22.403 1.00 20.16 52 LEU B N 1
ATOM 4487 C CA . LEU B 1 52 ? 26.235 1.227 23.364 1.00 20.94 52 LEU B CA 1
ATOM 4488 C C . LEU B 1 52 ? 27.441 1.612 22.513 1.00 23.03 52 LEU B C 1
ATOM 4489 O O . LEU B 1 52 ? 27.827 0.865 21.564 1.00 23.81 52 LEU B O 1
ATOM 4494 N N . PHE B 1 53 ? 28.060 2.756 22.836 1.00 19.35 53 PHE B N 1
ATOM 4495 C CA . PHE B 1 53 ? 29.189 3.219 22.055 1.00 19.20 53 PHE B CA 1
ATOM 4496 C C . PHE B 1 53 ? 30.455 2.594 22.610 1.00 21.46 53 PHE B C 1
ATOM 4497 O O . PHE B 1 53 ? 30.908 2.917 23.680 1.00 21.58 53 PHE B O 1
ATOM 4505 N N . LYS B 1 54 ? 31.033 1.610 21.894 1.00 20.54 54 LYS B N 1
ATOM 4506 C CA . LYS B 1 54 ? 32.252 0.950 22.365 1.00 23.94 54 LYS B CA 1
ATOM 4507 C C . LYS B 1 54 ? 33.533 1.586 21.966 1.00 23.22 54 LYS B C 1
ATOM 4508 O O . LYS B 1 54 ? 34.588 1.092 22.444 1.00 26.94 54 LYS B O 1
ATOM 4514 N N . ASN B 1 55 ? 33.526 2.565 21.047 1.00 23.49 55 ASN B N 1
ATOM 4515 C CA . ASN B 1 55 ? 34.745 3.153 20.525 1.00 24.75 55 ASN B CA 1
ATOM 4516 C C . ASN B 1 55 ? 34.624 4.617 20.402 1.00 23.09 55 ASN B C 1
ATOM 4517 O O . ASN B 1 55 ? 34.433 5.154 19.311 1.00 26.62 55 ASN B O 1
ATOM 4522 N N . LEU B 1 56 ? 34.696 5.320 21.559 1.00 22.03 56 LEU B N 1
ATOM 4523 C CA . LEU B 1 56 ? 34.720 6.740 21.551 1.00 22.42 56 LEU B CA 1
ATOM 4524 C C . LEU B 1 56 ? 36.018 7.303 21.200 1.00 23.06 56 LEU B C 1
ATOM 4525 O O . LEU B 1 56 ? 37.067 6.920 21.750 1.00 23.25 56 LEU B O 1
ATOM 4530 N N . LYS B 1 57 ? 35.985 8.368 20.405 1.00 22.71 57 LYS B N 1
ATOM 4531 C CA . LYS B 1 57 ? 37.186 9.073 20.129 1.00 26.05 57 LYS B CA 1
ATOM 4532 C C . LYS B 1 57 ? 37.760 9.596 21.440 1.00 26.08 57 LYS B C 1
ATOM 4533 O O . LYS B 1 57 ? 37.046 10.273 22.218 1.00 26.81 57 LYS B O 1
ATOM 4539 N N . GLY B 1 58 ? 39.062 9.302 21.681 1.00 24.89 58 GLY B N 1
ATOM 4540 C CA . GLY B 1 58 ? 39.731 9.832 22.860 1.00 26.59 58 GLY B CA 1
ATOM 4541 C C . GLY B 1 58 ? 39.615 8.845 24.053 1.00 26.87 58 GLY B C 1
ATOM 4542 O O . GLY B 1 58 ? 40.242 9.100 25.054 1.00 29.48 58 GLY B O 1
ATOM 4543 N N . ALA B 1 59 ? 38.861 7.756 23.970 1.00 23.44 59 ALA B N 1
ATOM 4544 C CA . ALA B 1 59 ? 38.750 6.827 25.155 1.00 23.37 59 ALA B CA 1
ATOM 4545 C C . ALA B 1 59 ? 40.026 5.997 25.341 1.00 26.53 59 ALA B C 1
ATOM 4546 O O . ALA B 1 59 ? 40.786 5.744 24.343 1.00 24.51 59 ALA B O 1
ATOM 4548 N N . SER B 1 60 ? 40.241 5.527 26.570 1.00 23.86 60 SER B N 1
ATOM 4549 C CA . SER B 1 60 ? 41.203 4.420 26.770 1.00 25.43 60 SER B CA 1
ATOM 4550 C C . SER B 1 60 ? 40.412 3.170 26.745 1.00 25.06 60 SER B C 1
ATOM 4551 O O . SER B 1 60 ? 39.148 3.169 26.688 1.00 26.14 60 SER B O 1
ATOM 4554 N N . LYS B 1 61 ? 41.063 2.017 26.886 1.00 26.99 61 LYS B N 1
ATOM 4555 C CA . LYS B 1 61 ? 40.310 0.797 26.833 1.00 26.69 61 LYS B CA 1
ATOM 4556 C C . LYS B 1 61 ? 39.320 0.664 28.042 1.00 23.48 61 LYS B C 1
ATOM 4557 O O . LYS B 1 61 ? 38.180 0.156 27.901 1.00 28.09 61 LYS B O 1
ATOM 4563 N N . ASP B 1 62 ? 39.757 1.166 29.184 1.00 22.86 62 ASP B N 1
ATOM 4564 C CA . ASP B 1 62 ? 38.856 1.049 30.329 1.00 21.65 62 ASP B CA 1
ATOM 4565 C C . ASP B 1 62 ? 37.914 2.281 30.497 1.00 21.28 62 ASP B C 1
ATOM 4566 O O . ASP B 1 62 ? 36.835 2.067 31.124 1.00 21.41 62 ASP B O 1
ATOM 4571 N N . LEU B 1 63 ? 38.315 3.459 30.000 1.00 19.28 63 LEU B N 1
ATOM 4572 C CA . LEU B 1 63 ? 37.520 4.716 30.350 1.00 19.44 63 LEU B CA 1
ATOM 4573 C C . LEU B 1 63 ? 37.271 5.442 28.989 1.00 19.14 63 LEU B C 1
ATOM 4574 O O . LEU B 1 63 ? 38.136 6.145 28.548 1.00 18.34 63 LEU B O 1
ATOM 4579 N N . PHE B 1 64 ? 36.085 5.350 28.441 1.00 18.54 64 PHE B N 1
ATOM 4580 C CA . PHE B 1 64 ? 35.025 4.387 28.875 1.00 17.16 64 PHE B CA 1
ATOM 4581 C C . PHE B 1 64 ? 34.083 4.250 27.631 1.00 18.63 64 PHE B C 1
ATOM 4582 O O . PHE B 1 64 ? 34.299 4.984 26.637 1.00 18.72 64 PHE B O 1
ATOM 4590 N N . SER B 1 65 ? 33.214 3.245 27.672 1.00 18.08 65 SER B N 1
ATOM 4591 C CA . SER B 1 65 ? 32.140 3.087 26.661 1.00 18.02 65 SER B CA 1
ATOM 4592 C C . SER B 1 65 ? 30.977 3.956 27.205 1.00 18.59 65 SER B C 1
ATOM 4593 O O . SER B 1 65 ? 31.044 4.358 28.364 1.00 18.93 65 SER B O 1
ATOM 4596 N N . ILE B 1 66 ? 30.017 4.270 26.345 1.00 17.32 66 ILE B N 1
ATOM 4597 C CA . ILE B 1 66 ? 28.782 4.941 26.798 1.00 18.06 66 ILE B CA 1
ATOM 4598 C C . ILE B 1 66 ? 27.605 4.093 26.503 1.00 18.75 66 ILE B C 1
ATOM 4599 O O . ILE B 1 66 ? 27.510 3.612 25.356 1.00 20.13 66 ILE B O 1
ATOM 4604 N N . LEU B 1 67 ? 26.639 3.950 27.472 1.00 16.48 67 LEU B N 1
ATOM 4605 C CA . LEU B 1 67 ? 25.337 3.374 27.162 1.00 16.51 67 LEU B CA 1
ATOM 4606 C C . LEU B 1 67 ? 24.392 4.530 27.100 1.00 18.48 67 LEU B C 1
ATOM 4607 O O . LEU B 1 67 ? 24.167 5.146 28.170 1.00 17.45 67 LEU B O 1
ATOM 4612 N N . GLY B 1 68 ? 23.793 4.824 25.913 1.00 16.62 68 GLY B N 1
ATOM 4613 C CA . GLY B 1 68 ? 22.754 5.938 25.831 1.00 16.61 68 GLY B CA 1
ATOM 4614 C C . GLY B 1 68 ? 21.387 5.349 26.040 1.00 18.33 68 GLY B C 1
ATOM 4615 O O . GLY B 1 68 ? 21.115 4.205 25.798 1.00 19.19 68 GLY B O 1
ATOM 4616 N N . CYS B 1 69 ? 20.469 6.215 26.503 1.00 18.12 69 CYS B N 1
ATOM 4617 C CA . CYS B 1 69 ? 19.054 5.886 26.518 1.00 18.61 69 CYS B CA 1
ATOM 4618 C C . CYS B 1 69 ? 18.672 4.713 27.338 1.00 17.08 69 CYS B C 1
ATOM 4619 O O . CYS B 1 69 ? 17.845 3.888 27.019 1.00 17.03 69 CYS B O 1
ATOM 4622 N N . PRO B 1 70 ? 19.233 4.639 28.577 1.00 1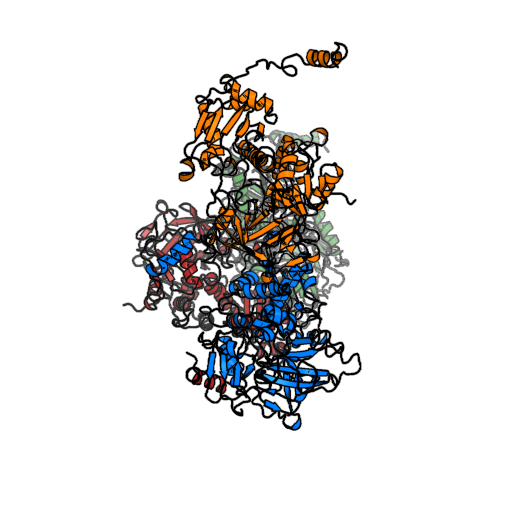6.94 70 PRO B N 1
ATOM 4623 C CA . PRO B 1 70 ? 18.949 3.506 29.455 1.00 16.75 70 PRO B CA 1
ATOM 4624 C C . PRO B 1 70 ? 17.488 3.355 29.844 1.00 16.41 70 PRO B C 1
ATOM 4625 O O . PRO B 1 70 ? 17.105 2.234 30.227 1.00 17.91 70 PRO B O 1
ATOM 4629 N N . ALA B 1 71 ? 16.709 4.429 29.811 1.00 17.29 71 ALA B N 1
ATOM 4630 C CA . ALA B 1 71 ? 15.295 4.280 30.078 1.00 18.27 71 ALA B CA 1
ATOM 4631 C C . ALA B 1 71 ? 14.406 4.977 29.037 1.00 19.92 71 ALA B C 1
ATOM 4632 O O . ALA B 1 71 ? 13.301 5.440 29.321 1.00 20.18 71 ALA B O 1
ATOM 4634 N N . GLY B 1 72 ? 14.910 4.914 27.789 1.00 18.43 72 GLY B N 1
ATOM 4635 C CA . GLY B 1 72 ? 14.071 5.373 26.645 1.00 17.79 72 GLY B CA 1
ATOM 4636 C C . GLY B 1 72 ? 13.039 4.263 26.409 1.00 16.74 72 GLY B C 1
ATOM 4637 O O . GLY B 1 72 ? 13.069 3.081 26.864 1.00 19.67 72 GLY B O 1
ATOM 4638 N N . LEU B 1 73 ? 12.081 4.652 25.546 1.00 18.90 73 LEU B N 1
ATOM 4639 C CA . LEU B 1 73 ? 11.016 3.661 25.120 1.00 19.55 73 LEU B CA 1
ATOM 4640 C C . LEU B 1 73 ? 11.424 2.959 23.840 1.00 19.54 73 LEU B C 1
ATOM 4641 O O . LEU B 1 73 ? 12.319 3.397 23.110 1.00 22.52 73 LEU B O 1
ATOM 4646 N N . ARG B 1 74 ? 10.726 1.822 23.657 1.00 20.73 74 ARG B N 1
ATOM 4647 C CA . ARG B 1 74 ? 11.009 1.002 22.512 1.00 20.93 74 ARG B CA 1
ATOM 4648 C C . ARG B 1 74 ? 9.684 0.457 21.947 1.00 20.94 74 ARG B C 1
ATOM 4649 O O . ARG B 1 74 ? 8.604 0.881 22.317 1.00 22.74 74 ARG B O 1
ATOM 4657 N N . SER B 1 75 ? 9.886 -0.410 20.955 1.00 23.87 75 SER B N 1
ATOM 4658 C CA . SER B 1 75 ? 8.666 -0.873 20.242 1.00 27.87 75 SER B CA 1
ATOM 4659 C C . SER B 1 75 ? 7.683 -1.564 21.156 1.00 27.43 75 SER B C 1
ATOM 4660 O O . SER B 1 75 ? 8.057 -2.307 22.066 1.00 26.47 75 SER B O 1
ATOM 4663 N N . LYS B 1 76 ? 6.409 -1.314 20.887 1.00 28.72 76 LYS B N 1
ATOM 4664 C CA . LYS B 1 76 ? 5.358 -1.984 21.634 1.00 30.18 76 LYS B CA 1
ATOM 4665 C C . LYS B 1 76 ? 5.441 -3.509 21.633 1.00 30.33 76 LYS B C 1
ATOM 4666 O O . LYS B 1 76 ? 5.076 -4.085 22.620 1.00 28.79 76 LYS B O 1
ATOM 4672 N N . GLU B 1 77 ? 5.865 -4.161 20.548 1.00 30.85 77 GLU B N 1
ATOM 4673 C CA . GLU B 1 77 ? 5.889 -5.625 20.475 1.00 35.26 77 GLU B CA 1
ATOM 4674 C C . GLU B 1 77 ? 6.830 -6.223 21.551 1.00 35.51 77 GLU B C 1
ATOM 4675 O O . GLU B 1 77 ? 6.559 -7.293 22.126 1.00 35.85 77 GLU B O 1
ATOM 4681 N N . LYS B 1 78 ? 7.910 -5.482 21.849 1.00 33.47 78 LYS B N 1
ATOM 4682 C CA . LYS B 1 78 ? 8.930 -5.910 22.884 1.00 32.97 78 LYS B CA 1
ATOM 4683 C C . LYS B 1 78 ? 8.547 -5.474 24.296 1.00 29.83 78 LYS B C 1
ATOM 4684 O O . LYS B 1 78 ? 9.228 -5.922 25.222 1.00 31.07 78 LYS B O 1
ATOM 4690 N N . GLY B 1 79 ? 7.489 -4.663 24.466 1.00 26.04 79 GLY B N 1
ATOM 4691 C CA . GLY B 1 79 ? 7.042 -4.033 25.763 1.00 24.72 79 GLY B CA 1
ATOM 4692 C C . GLY B 1 79 ? 7.714 -2.639 25.709 1.00 24.15 79 GLY B C 1
ATOM 4693 O O . GLY B 1 79 ? 8.971 -2.507 25.752 1.00 23.41 79 GLY B O 1
ATOM 4694 N N . ASP B 1 80 ? 6.867 -1.638 25.498 1.00 22.39 80 ASP B N 1
ATOM 4695 C CA . ASP B 1 80 ? 7.415 -0.315 25.200 1.00 24.00 80 ASP B CA 1
ATOM 4696 C C . ASP B 1 80 ? 8.170 0.316 26.388 1.00 21.18 80 ASP B C 1
ATOM 4697 O O . ASP B 1 80 ? 9.160 1.053 26.132 1.00 21.16 80 ASP B O 1
ATOM 4702 N N . HIS B 1 81 ? 7.781 -0.118 27.576 1.00 22.07 81 HIS B N 1
ATOM 4703 C CA . HIS B 1 81 ? 8.506 0.343 28.818 1.00 20.46 81 HIS B CA 1
ATOM 4704 C C . HIS B 1 81 ? 9.442 -0.726 29.318 1.00 20.00 81 HIS B C 1
ATOM 4705 O O . HIS B 1 81 ? 9.770 -0.658 30.527 1.00 19.62 81 HIS B O 1
ATOM 4712 N N . GLY B 1 82 ? 9.942 -1.676 28.451 1.00 18.66 82 GLY B N 1
ATOM 4713 C CA . GLY B 1 82 ? 10.696 -2.815 28.956 1.00 18.88 82 GLY B CA 1
ATOM 4714 C C . GLY B 1 82 ? 11.981 -2.295 29.591 1.00 18.77 82 GLY B C 1
ATOM 4715 O O . GLY B 1 82 ? 12.432 -2.977 30.550 1.00 20.76 82 GLY B O 1
ATOM 4716 N N . ARG B 1 83 ? 12.549 -1.161 29.123 1.00 19.76 83 ARG B N 1
ATOM 4717 C CA . ARG B 1 83 ? 13.816 -0.799 29.784 1.00 20.35 83 ARG B CA 1
ATOM 4718 C C . ARG B 1 83 ? 13.541 -0.425 31.239 1.00 20.09 83 ARG B C 1
ATOM 4719 O O . ARG B 1 83 ? 14.388 -0.724 32.094 1.00 21.04 83 ARG B O 1
ATOM 4727 N N . ILE B 1 84 ? 12.482 0.332 31.503 1.00 20.18 84 ILE B N 1
ATOM 4728 C CA . ILE B 1 84 ? 12.177 0.688 32.875 1.00 20.38 84 ILE B CA 1
ATOM 4729 C C . ILE B 1 84 ? 11.834 -0.585 33.682 1.00 22.96 84 ILE B C 1
ATOM 4730 O O . ILE B 1 84 ? 12.272 -0.803 34.839 1.00 19.90 84 ILE B O 1
ATOM 4735 N N . ALA B 1 85 ? 11.008 -1.488 33.092 1.00 18.62 85 ALA B N 1
ATOM 4736 C CA . ALA B 1 85 ? 10.683 -2.728 33.754 1.00 20.44 85 ALA B CA 1
ATOM 4737 C C . ALA B 1 85 ? 11.938 -3.468 34.169 1.00 18.91 85 ALA B C 1
ATOM 4738 O O . ALA B 1 85 ? 11.967 -4.037 35.298 1.00 20.19 85 ALA B O 1
ATOM 4740 N N . HIS B 1 86 ? 12.935 -3.553 33.289 1.00 20.05 86 HIS B N 1
ATOM 4741 C CA . HIS B 1 86 ? 14.141 -4.258 33.632 1.00 19.34 86 HIS B CA 1
ATOM 4742 C C . HIS B 1 86 ? 14.945 -3.587 34.794 1.00 21.06 86 HIS B C 1
ATOM 4743 O O . HIS B 1 86 ? 15.669 -4.301 35.461 1.00 21.50 86 HIS B O 1
ATOM 4750 N N . HIS B 1 87 ? 14.872 -2.273 34.992 1.00 19.72 87 HIS B N 1
ATOM 4751 C CA . HIS B 1 87 ? 15.529 -1.715 36.195 1.00 18.84 87 HIS B CA 1
ATOM 4752 C C . HIS B 1 87 ? 14.937 -2.326 37.497 1.00 19.36 87 HIS B C 1
ATOM 4753 O O . HIS B 1 87 ? 15.597 -2.237 38.556 1.00 19.23 87 HIS B O 1
ATOM 4760 N N . LEU B 1 88 ? 13.711 -2.866 37.477 1.00 19.32 88 LEU B N 1
ATOM 4761 C CA . LEU B 1 88 ? 13.048 -3.432 38.615 1.00 17.93 88 LEU B CA 1
ATOM 4762 C C . LEU B 1 88 ? 12.961 -4.975 38.555 1.00 19.75 88 LEU B C 1
ATOM 4763 O O . LEU B 1 88 ? 12.335 -5.559 39.465 1.00 21.48 88 LEU B O 1
ATOM 4768 N N . GLY B 1 89 ? 13.482 -5.590 37.501 1.00 21.31 89 GLY B N 1
ATOM 4769 C CA . GLY B 1 89 ? 13.440 -7.081 37.421 1.00 24.70 89 GLY B CA 1
ATOM 4770 C C . GLY B 1 89 ? 12.069 -7.603 37.002 1.00 26.17 89 GLY B C 1
ATOM 4771 O O . GLY B 1 89 ? 11.775 -8.771 37.218 1.00 26.30 89 GLY B O 1
ATOM 4772 N N . LEU B 1 90 ? 11.237 -6.721 36.441 1.00 24.32 90 LEU B N 1
ATOM 4773 C CA . LEU B 1 90 ? 9.877 -7.107 36.051 1.00 23.15 90 LEU B CA 1
ATOM 4774 C C . LEU B 1 90 ? 9.859 -7.606 34.609 1.00 21.55 90 LEU B C 1
ATOM 4775 O O . LEU B 1 90 ? 10.766 -7.379 33.810 1.00 24.02 90 LEU B O 1
ATOM 4780 N N . ASP B 1 91 ? 8.740 -8.295 34.267 1.00 22.48 91 ASP B N 1
ATOM 4781 C CA . ASP B 1 91 ? 8.608 -8.749 32.889 1.00 23.91 91 ASP B CA 1
ATOM 4782 C C . ASP B 1 91 ? 8.716 -7.536 31.954 1.00 23.40 91 ASP B C 1
ATOM 4783 O O . ASP B 1 91 ? 8.095 -6.528 32.206 1.00 24.23 91 ASP B O 1
ATOM 4788 N N . PRO B 1 92 ? 9.372 -7.710 30.811 1.00 24.04 92 PRO B N 1
ATOM 4789 C CA . PRO B 1 92 ? 9.532 -6.554 29.894 1.00 25.02 92 PRO B CA 1
ATOM 4790 C C . PRO B 1 92 ? 8.189 -5.996 29.348 1.00 24.42 92 PRO B C 1
ATOM 4791 O O . PRO B 1 92 ? 8.182 -4.855 28.871 1.00 24.44 92 PRO B O 1
ATOM 4795 N N . LYS B 1 93 ? 7.066 -6.764 29.363 1.00 23.62 93 LYS B N 1
ATOM 4796 C CA . LYS B 1 93 ? 5.832 -6.209 28.858 1.00 26.62 93 LYS B CA 1
ATOM 4797 C C . LYS B 1 93 ? 4.957 -5.589 29.873 1.00 25.18 93 LYS B C 1
ATOM 4798 O O . LYS B 1 93 ? 3.834 -5.158 29.589 1.00 26.16 93 LYS B O 1
ATOM 4804 N N . THR B 1 94 ? 5.427 -5.522 31.136 1.00 25.06 94 THR B N 1
ATOM 4805 C CA . THR B 1 94 ? 4.734 -4.796 32.160 1.00 23.86 94 THR B CA 1
ATOM 4806 C C . THR B 1 94 ? 4.436 -3.342 31.736 1.00 23.73 94 THR B C 1
ATOM 4807 O O . THR B 1 94 ? 5.333 -2.652 31.262 1.00 23.66 94 THR B O 1
ATOM 4811 N N . THR B 1 95 ? 3.183 -2.919 31.900 1.00 21.47 95 THR B N 1
ATOM 4812 C CA . THR B 1 95 ? 2.791 -1.552 31.583 1.00 23.85 95 THR B CA 1
ATOM 4813 C C . THR B 1 95 ? 3.298 -0.561 32.639 1.00 22.81 95 THR B C 1
ATOM 4814 O O . THR B 1 95 ? 3.600 -0.967 33.755 1.00 23.57 95 THR B O 1
ATOM 4818 N N . ILE B 1 96 ? 3.320 0.721 32.287 1.00 24.87 96 ILE B N 1
ATOM 4819 C CA . ILE B 1 96 ? 3.781 1.717 33.240 1.00 22.97 96 ILE B CA 1
ATOM 4820 C C . ILE B 1 96 ? 2.824 1.784 34.410 1.00 22.59 96 ILE B C 1
ATOM 4821 O O . ILE B 1 96 ? 3.298 1.966 35.546 1.00 20.01 96 ILE B O 1
ATOM 4826 N N . LYS B 1 97 ? 1.503 1.630 34.218 1.00 21.40 97 LYS B N 1
ATOM 4827 C CA . LYS B 1 97 ? 0.612 1.562 35.347 1.00 23.99 97 LYS B CA 1
ATOM 4828 C C . LYS B 1 97 ? 1.013 0.412 36.305 1.00 23.17 97 LYS B C 1
ATOM 4829 O O . LYS B 1 97 ? 0.998 0.556 37.561 1.00 22.92 97 LYS B O 1
ATOM 4835 N N . GLU B 1 98 ? 1.301 -0.752 35.753 1.00 22.57 98 GLU B N 1
ATOM 4836 C CA . GLU B 1 98 ? 1.742 -1.869 36.550 1.00 23.13 98 GLU B CA 1
ATOM 4837 C C . GLU B 1 98 ? 3.108 -1.578 37.300 1.00 21.19 98 GLU B C 1
ATOM 4838 O O . GLU B 1 98 ? 3.278 -2.056 38.405 1.00 22.77 98 GLU B O 1
ATOM 4844 N N . ILE B 1 99 ? 4.012 -0.898 36.617 1.00 19.89 99 ILE B N 1
ATOM 4845 C CA . ILE B 1 99 ? 5.350 -0.551 37.254 1.00 19.45 99 ILE B CA 1
ATOM 4846 C C . ILE B 1 99 ? 5.086 0.342 38.445 1.00 19.62 99 ILE B C 1
ATOM 4847 O O . ILE B 1 99 ? 5.627 0.105 39.562 1.00 20.90 99 ILE B O 1
ATOM 4852 N N . ILE B 1 100 ? 4.261 1.393 38.241 1.00 18.70 100 ILE B N 1
ATOM 4853 C CA . ILE B 1 100 ? 3.944 2.318 39.319 1.00 19.02 100 ILE B CA 1
ATOM 4854 C C . ILE B 1 100 ? 3.335 1.524 40.495 1.00 20.46 100 ILE B C 1
ATOM 4855 O O . ILE B 1 100 ? 3.746 1.643 41.619 1.00 19.24 100 ILE B O 1
ATOM 4860 N N . ASP B 1 101 ? 2.312 0.667 40.235 1.00 20.50 101 ASP B N 1
ATOM 4861 C CA . ASP B 1 101 ? 1.729 -0.063 41.323 1.00 20.15 101 ASP B CA 1
ATOM 4862 C C . ASP B 1 101 ? 2.718 -1.019 42.052 1.00 20.31 101 ASP B C 1
ATOM 4863 O O . ASP B 1 101 ? 2.590 -1.203 43.283 1.00 22.56 101 ASP B O 1
ATOM 4868 N N . TYR B 1 102 ? 3.643 -1.591 41.298 1.00 20.20 102 TYR B N 1
ATOM 4869 C CA . TYR B 1 102 ? 4.672 -2.468 41.838 1.00 20.48 102 TYR B CA 1
ATOM 4870 C C . TYR B 1 102 ? 5.558 -1.638 42.777 1.00 19.50 102 TYR B C 1
ATOM 4871 O O . TYR B 1 102 ? 5.889 -2.099 43.898 1.00 20.10 102 TYR B O 1
ATOM 4880 N N . LEU B 1 103 ? 5.959 -0.423 42.337 1.00 19.95 103 LEU B N 1
ATOM 4881 C CA . LEU B 1 103 ? 6.758 0.433 43.272 1.00 20.07 103 LEU B CA 1
ATOM 4882 C C . LEU B 1 103 ? 6.026 0.717 44.573 1.00 19.17 103 LEU B C 1
ATOM 4883 O O . LEU B 1 103 ? 6.626 0.721 45.664 1.00 19.30 103 LEU B O 1
ATOM 4888 N N . LEU B 1 104 ? 4.698 0.990 44.512 1.00 20.85 104 LEU B N 1
ATOM 4889 C CA . LEU B 1 104 ? 3.875 1.158 45.708 1.00 22.42 104 LEU B CA 1
ATOM 4890 C C . LEU B 1 104 ? 3.791 -0.111 46.516 1.00 22.01 104 LEU B C 1
ATOM 4891 O O . LEU B 1 104 ? 3.881 0.023 47.725 1.00 23.21 104 LEU B O 1
ATOM 4896 N N . GLU B 1 105 ? 3.677 -1.295 45.862 1.00 23.98 105 GLU B N 1
ATOM 4897 C CA . GLU B 1 105 ? 3.726 -2.578 46.627 1.00 24.21 105 GLU B CA 1
ATOM 4898 C C . GLU B 1 105 ? 5.053 -2.753 47.394 1.00 24.81 105 GLU B C 1
ATOM 4899 O O . GLU B 1 105 ? 5.053 -3.268 48.515 1.00 26.07 105 GLU B O 1
ATOM 4905 N N . CYS B 1 106 ? 6.153 -2.284 46.809 1.00 22.33 106 CYS B N 1
ATOM 4906 C CA . CYS B 1 106 ? 7.458 -2.498 47.391 1.00 22.37 106 CYS B CA 1
ATOM 4907 C C . CYS B 1 106 ? 7.587 -1.638 48.657 1.00 21.38 106 CYS B C 1
ATOM 4908 O O . CYS B 1 106 ? 8.470 -1.892 49.480 1.00 22.54 106 CYS B O 1
ATOM 4911 N N . LYS B 1 107 ? 6.773 -0.584 48.806 1.00 22.05 107 LYS B N 1
ATOM 4912 C CA . LYS B 1 107 ? 6.842 0.238 49.999 1.00 22.14 107 LYS B CA 1
ATOM 4913 C C . LYS B 1 107 ? 6.425 -0.537 51.248 1.00 26.76 107 LYS B C 1
ATOM 4914 O O . LYS B 1 107 ? 6.727 -0.080 52.374 1.00 27.51 107 LYS B O 1
ATOM 4920 N N . GLU B 1 108 ? 5.717 -1.652 51.047 1.00 26.81 108 GLU B N 1
ATOM 4921 C CA . GLU B 1 108 ? 5.174 -2.426 52.136 1.00 31.27 108 GLU B CA 1
ATOM 4922 C C . GLU B 1 108 ? 6.134 -3.560 52.490 1.00 30.98 108 GLU B C 1
ATOM 4923 O O . GLU B 1 108 ? 5.967 -4.258 53.533 1.00 32.01 108 GLU B O 1
ATOM 4929 N N . LYS B 1 109 ? 7.137 -3.788 51.656 1.00 28.51 109 LYS B N 1
ATOM 4930 C CA . LYS B 1 109 ? 8.116 -4.811 51.947 1.00 26.66 109 LYS B CA 1
ATOM 4931 C C . LYS B 1 109 ? 9.164 -4.356 53.001 1.00 26.94 109 LYS B C 1
ATOM 4932 O O . LYS B 1 109 ? 9.369 -3.133 53.220 1.00 25.54 109 LYS B O 1
ATOM 4938 N N . GLU B 1 110 ? 9.825 -5.336 53.629 1.00 27.70 110 GLU B N 1
ATOM 4939 C CA . GLU B 1 110 ? 10.843 -5.023 54.627 1.00 29.48 110 GLU B CA 1
ATOM 4940 C C . GLU B 1 110 ? 12.024 -4.265 53.994 1.00 24.28 110 GLU B C 1
ATOM 4941 O O . GLU B 1 110 ? 12.621 -4.790 53.108 1.00 25.73 110 GLU B O 1
ATOM 4947 N N . PRO B 1 111 ? 12.326 -3.060 54.462 1.00 26.11 111 PRO B N 1
ATOM 4948 C CA . PRO B 1 111 ? 13.556 -2.390 53.904 1.00 23.95 111 PRO B CA 1
ATOM 4949 C C . PRO B 1 111 ? 14.797 -3.150 54.270 1.00 22.94 111 PRO B C 1
ATOM 4950 O O . PRO B 1 111 ? 14.837 -3.680 55.371 1.00 25.59 111 PRO B O 1
ATOM 4954 N N . LEU B 1 112 ? 15.796 -3.218 53.415 1.00 20.31 112 LEU B N 1
ATOM 4955 C CA . LEU B 1 112 ? 17.032 -4.034 53.704 1.00 21.09 112 LEU B CA 1
ATOM 4956 C C . LEU B 1 112 ? 18.172 -3.032 53.538 1.00 19.20 112 LEU B C 1
ATOM 4957 O O . LEU B 1 112 ? 18.409 -2.565 52.433 1.00 21.24 112 LEU B O 1
ATOM 4962 N N . PRO B 1 113 ? 18.918 -2.737 54.583 1.00 21.84 113 PRO B N 1
ATOM 4963 C CA . PRO B 1 113 ? 20.059 -1.837 54.445 1.00 21.51 113 PRO B CA 1
ATOM 4964 C C . PRO B 1 113 ? 21.196 -2.491 53.665 1.00 19.72 113 PRO B C 1
ATOM 4965 O O . PRO B 1 113 ? 21.284 -3.704 53.664 1.00 19.15 113 PRO B O 1
ATOM 4969 N N . PRO B 1 114 ? 22.068 -1.661 53.097 1.00 18.33 114 PRO B N 1
ATOM 4970 C CA . PRO B 1 114 ? 23.174 -2.290 52.300 1.00 16.88 114 PRO B CA 1
ATOM 4971 C C . PRO B 1 114 ? 24.138 -3.117 53.159 1.00 17.05 114 PRO B C 1
ATOM 4972 O O . PRO B 1 114 ? 24.346 -2.836 54.379 1.00 17.95 114 PRO B O 1
ATOM 4976 N N . ILE B 1 115 ? 24.668 -4.145 52.491 1.00 16.36 115 ILE B N 1
ATOM 4977 C CA . ILE B 1 115 ? 25.651 -5.033 53.127 1.00 15.27 115 ILE B CA 1
ATOM 4978 C C . ILE B 1 115 ? 27.015 -4.841 52.578 1.00 16.81 115 ILE B C 1
ATOM 4979 O O . ILE B 1 115 ? 27.316 -4.743 51.369 1.00 15.67 115 ILE B O 1
ATOM 4984 N N . THR B 1 116 ? 27.940 -4.672 53.519 1.00 15.43 116 THR B N 1
ATOM 4985 C CA . THR B 1 116 ? 29.339 -4.417 53.188 1.00 13.96 116 THR B CA 1
ATOM 4986 C C . THR B 1 116 ? 29.942 -5.772 52.777 1.00 15.64 116 THR B C 1
ATOM 4987 O O . THR B 1 116 ? 29.636 -6.851 53.395 1.00 17.77 116 THR B O 1
ATOM 4991 N N . VAL B 1 117 ? 30.668 -5.706 51.648 1.00 16.05 117 VAL B N 1
ATOM 4992 C CA . VAL B 1 117 ? 31.361 -6.956 51.157 1.00 16.43 117 VAL B CA 1
ATOM 4993 C C . VAL B 1 117 ? 32.859 -6.755 51.126 1.00 16.33 117 VAL B C 1
ATOM 4994 O O . VAL B 1 117 ? 33.394 -5.611 51.149 1.00 18.44 117 VAL B O 1
ATOM 4998 N N . PRO B 1 118 ? 33.632 -7.864 51.030 1.00 16.20 118 PRO B N 1
ATOM 4999 C CA . PRO B 1 118 ? 35.084 -7.675 50.978 1.00 16.95 118 PRO B CA 1
ATOM 5000 C C . PRO B 1 118 ? 35.516 -6.938 49.744 1.00 18.32 118 PRO B C 1
ATOM 5001 O O . PRO B 1 118 ? 34.868 -7.070 48.672 1.00 19.82 118 PRO B O 1
ATOM 5005 N N . VAL B 1 119 ? 36.512 -6.128 49.862 1.00 19.41 119 VAL B N 1
ATOM 5006 C CA . VAL B 1 119 ? 36.921 -5.214 48.762 1.00 20.54 119 VAL B CA 1
ATOM 5007 C C . VAL B 1 119 ? 37.281 -6.012 47.463 1.00 23.55 119 VAL B C 1
ATOM 5008 O O . VAL B 1 119 ? 36.955 -5.575 46.316 1.00 22.31 119 VAL B O 1
ATOM 5012 N N . SER B 1 120 ? 37.804 -7.235 47.623 1.00 23.37 120 SER B N 1
ATOM 5013 C CA . SER B 1 120 ? 38.072 -8.158 46.460 1.00 27.93 120 SER B CA 1
ATOM 5014 C C . SER B 1 120 ? 36.805 -8.669 45.731 1.00 25.78 120 SER B C 1
ATOM 5015 O O . SER B 1 120 ? 36.894 -9.050 44.557 1.00 29.01 120 SER B O 1
ATOM 5018 N N . SER B 1 121 ? 35.587 -8.560 46.314 1.00 24.56 121 SER B N 1
ATOM 5019 C CA . SER B 1 121 ? 34.314 -8.890 45.730 1.00 25.53 121 SER B CA 1
ATOM 5020 C C . SER B 1 121 ? 33.699 -7.701 44.957 1.00 23.46 121 SER B C 1
ATOM 5021 O O . SER B 1 121 ? 32.556 -7.815 44.539 1.00 28.05 121 SER B O 1
ATOM 5024 N N . ALA B 1 122 ? 34.372 -6.583 44.969 1.00 20.40 122 ALA B N 1
ATOM 5025 C CA . ALA B 1 122 ? 33.805 -5.337 44.325 1.00 18.24 122 ALA B CA 1
ATOM 5026 C C . ALA B 1 122 ? 34.529 -4.981 43.078 1.00 17.57 122 ALA B C 1
ATOM 5027 O O . ALA B 1 122 ? 35.657 -4.387 43.011 1.00 20.17 122 ALA B O 1
ATOM 5029 N N . PRO B 1 123 ? 33.850 -5.262 41.919 1.00 19.61 123 PRO B N 1
ATOM 5030 C CA . PRO B 1 123 ? 34.472 -4.869 40.661 1.00 21.14 123 PRO B CA 1
ATOM 5031 C C . PRO B 1 123 ? 34.800 -3.390 40.547 1.00 21.07 123 PRO B C 1
ATOM 5032 O O . PRO B 1 123 ? 35.793 -3.054 39.890 1.00 20.41 123 PRO B O 1
ATOM 5036 N N . CYS B 1 124 ? 34.046 -2.486 41.277 1.00 19.47 124 CYS B N 1
ATOM 5037 C CA . CYS B 1 124 ? 34.339 -1.049 41.196 1.00 18.61 124 CYS B CA 1
ATOM 5038 C C . CYS B 1 124 ? 35.646 -0.692 41.803 1.00 18.07 124 CYS B C 1
ATOM 5039 O O . CYS B 1 124 ? 36.093 0.428 41.623 1.00 20.70 124 CYS B O 1
ATOM 5042 N N . LYS B 1 125 ? 36.277 -1.657 42.531 1.00 18.35 125 LYS B N 1
ATOM 5043 C CA . LYS B 1 125 ? 37.616 -1.353 43.089 1.00 18.44 125 LYS B CA 1
ATOM 5044 C C . LYS B 1 125 ? 38.740 -1.996 42.332 1.00 21.04 125 LYS B C 1
ATOM 5045 O O . LYS B 1 125 ? 39.873 -1.968 42.784 1.00 21.00 125 LYS B O 1
ATOM 5051 N N . THR B 1 126 ? 38.437 -2.422 41.105 1.00 19.81 126 THR B N 1
ATOM 5052 C CA . THR B 1 126 ? 39.502 -3.148 40.301 1.00 19.54 126 THR B CA 1
ATOM 5053 C C . THR B 1 126 ? 40.651 -2.212 40.042 1.00 19.81 126 THR B C 1
ATOM 5054 O O . THR B 1 126 ? 41.873 -2.592 40.218 1.00 21.58 126 THR B O 1
ATOM 5058 N N . HIS B 1 127 ? 40.399 -0.947 39.650 1.00 18.80 127 HIS B N 1
ATOM 5059 C CA . HIS B 1 127 ? 41.408 0.038 39.512 1.00 18.80 127 HIS B CA 1
ATOM 5060 C C . HIS B 1 127 ? 41.109 1.242 40.412 1.00 22.39 127 HIS B C 1
ATOM 5061 O O . HIS B 1 127 ? 39.953 1.716 40.429 1.00 19.74 127 HIS B O 1
ATOM 5068 N N . ILE B 1 128 ? 42.153 1.770 41.082 1.00 18.78 128 ILE B N 1
ATOM 5069 C CA . ILE B 1 128 ? 41.943 2.901 41.971 1.00 20.34 128 ILE B CA 1
ATOM 5070 C C . ILE B 1 128 ? 42.935 3.972 41.581 1.00 21.97 128 ILE B C 1
ATOM 5071 O O . ILE B 1 128 ? 44.178 3.693 41.483 1.00 23.36 128 ILE B O 1
ATOM 5076 N N . LEU B 1 129 ? 42.468 5.215 41.396 1.00 18.78 129 LEU B N 1
ATOM 5077 C CA . LEU B 1 129 ? 43.315 6.352 41.128 1.00 21.32 129 LEU B CA 1
ATOM 5078 C C . LEU B 1 129 ? 43.299 7.299 42.337 1.00 22.11 129 LEU B C 1
ATOM 5079 O O . LEU B 1 129 ? 42.247 7.708 42.855 1.00 21.65 129 LEU B O 1
ATOM 5084 N N . SER B 1 130 ? 44.511 7.631 42.819 1.00 20.34 130 SER B N 1
ATOM 5085 C CA . SER B 1 130 ? 44.611 8.642 43.801 1.00 21.90 130 SER B CA 1
ATOM 5086 C C . SER B 1 130 ? 44.569 10.016 43.252 1.00 23.39 130 SER B C 1
ATOM 5087 O O . SER B 1 130 ? 44.485 10.178 42.019 1.00 22.16 130 SER B O 1
ATOM 5090 N N . GLU B 1 131 ? 44.563 10.991 44.132 1.00 22.24 131 GLU B N 1
ATOM 5091 C CA . GLU B 1 131 ? 44.307 12.359 43.752 1.00 24.95 131 GLU B CA 1
ATOM 5092 C C . GLU B 1 131 ? 45.194 12.816 42.631 1.00 25.66 131 GLU B C 1
ATOM 5093 O O . GLU B 1 131 ? 44.746 13.447 41.694 1.00 24.73 131 GLU B O 1
ATOM 5099 N N . GLU B 1 132 ? 46.509 12.503 42.712 1.00 25.20 132 GLU B N 1
ATOM 5100 C CA . GLU B 1 132 ? 47.430 12.984 41.709 1.00 27.69 132 GLU B CA 1
ATOM 5101 C C . GLU B 1 132 ? 47.120 12.451 40.305 1.00 26.78 132 GLU B C 1
ATOM 5102 O O . GLU B 1 132 ? 47.526 13.060 39.335 1.00 29.81 132 GLU B O 1
ATOM 5108 N N . LYS B 1 133 ? 46.418 11.326 40.185 1.00 23.07 133 LYS B N 1
ATOM 5109 C CA . LYS B 1 133 ? 46.198 10.714 38.912 1.00 22.54 133 LYS B CA 1
ATOM 5110 C C . LYS B 1 133 ? 44.758 11.061 38.398 1.00 22.35 133 LYS B C 1
ATOM 5111 O O . LYS B 1 133 ? 44.348 10.545 37.377 1.00 24.40 133 LYS B O 1
ATOM 5117 N N . ILE B 1 134 ? 44.067 11.926 39.121 1.00 21.58 134 ILE B N 1
ATOM 5118 C CA . ILE B 1 134 ? 42.703 12.361 38.650 1.00 20.77 134 ILE B CA 1
ATOM 5119 C C . ILE B 1 134 ? 42.958 13.423 37.523 1.00 18.56 134 ILE B C 1
ATOM 5120 O O . ILE B 1 134 ? 43.451 14.533 37.791 1.00 22.94 134 ILE B O 1
ATOM 5125 N N . HIS B 1 135 ? 42.471 13.048 36.305 1.00 22.33 135 HIS B N 1
ATOM 5126 C CA . HIS B 1 135 ? 42.512 13.962 35.152 1.00 21.65 135 HIS B CA 1
ATOM 5127 C C . HIS B 1 135 ? 41.160 13.944 34.422 1.00 19.54 135 HIS B C 1
ATOM 5128 O O . HIS B 1 135 ? 41.025 13.366 33.421 1.00 21.20 135 HIS B O 1
ATOM 5135 N N . LEU B 1 136 ? 40.184 14.670 34.994 1.00 19.24 136 LEU B N 1
ATOM 5136 C CA . LEU B 1 136 ? 38.824 14.572 34.432 1.00 18.81 136 LEU B CA 1
ATOM 5137 C C . LEU B 1 136 ? 38.782 15.071 32.956 1.00 20.76 136 LEU B C 1
ATOM 5138 O O . LEU B 1 136 ? 37.909 14.602 32.223 1.00 20.63 136 LEU B O 1
ATOM 5143 N N A GLN B 1 137 ? 39.636 16.025 32.605 0.50 20.53 137 GLN B N 1
ATOM 5144 N N B GLN B 1 137 ? 39.670 15.960 32.517 0.50 20.20 137 GLN B N 1
ATOM 5145 C CA A GLN B 1 137 ? 39.579 16.630 31.264 0.50 22.19 137 GLN B CA 1
ATOM 5146 C CA B GLN B 1 137 ? 39.620 16.410 31.083 0.50 21.12 137 GLN B CA 1
ATOM 5147 C C A GLN B 1 137 ? 40.176 15.731 30.230 0.50 20.93 137 GLN B C 1
ATOM 5148 C C B GLN B 1 137 ? 40.026 15.316 30.072 0.50 20.20 137 GLN B C 1
ATOM 5149 O O A GLN B 1 137 ? 40.204 16.109 29.067 0.50 21.24 137 GLN B O 1
ATOM 5150 O O B GLN B 1 137 ? 39.579 15.352 28.920 0.50 20.30 137 GLN B O 1
ATOM 5161 N N A SER B 1 138 ? 40.696 14.575 30.674 0.50 21.80 138 SER B N 1
ATOM 5162 N N B SER B 1 138 ? 40.836 14.339 30.507 0.50 20.75 138 SER B N 1
ATOM 5163 C CA A SER B 1 138 ? 41.199 13.522 29.828 0.50 21.10 138 SER B CA 1
ATOM 5164 C CA B SER B 1 138 ? 41.267 13.229 29.689 0.50 21.68 138 SER B CA 1
ATOM 5165 C C A SER B 1 138 ? 40.152 12.503 29.438 0.50 21.64 138 SER B C 1
ATOM 5166 C C B SER B 1 138 ? 40.169 12.230 29.463 0.50 21.45 138 SER B C 1
ATOM 5167 O O A SER B 1 138 ? 40.355 11.802 28.483 0.50 22.83 138 SER B O 1
ATOM 5168 O O B SER B 1 138 ? 40.324 11.276 28.648 0.50 20.27 138 SER B O 1
ATOM 5173 N N . LEU B 1 139 ? 39.057 12.352 30.205 1.00 20.06 139 LEU B N 1
ATOM 5174 C CA . LEU B 1 139 ? 38.001 11.345 29.918 1.00 19.74 139 LEU B CA 1
ATOM 5175 C C . LEU B 1 139 ? 37.150 11.744 28.640 1.00 19.24 139 LEU B C 1
ATOM 5176 O O . LEU B 1 139 ? 37.007 12.941 28.360 1.00 20.90 139 LEU B O 1
ATOM 5181 N N . PRO B 1 140 ? 36.608 10.750 27.946 1.00 19.42 140 PRO B N 1
ATOM 5182 C CA . PRO B 1 140 ? 35.769 11.071 26.732 1.00 19.99 140 PRO B CA 1
ATOM 5183 C C . PRO B 1 140 ? 34.354 11.501 27.079 1.00 17.89 140 PRO B C 1
ATOM 5184 O O . PRO B 1 140 ? 33.377 10.908 26.604 1.00 21.14 140 PRO B O 1
ATOM 5188 N N . THR B 1 141 ? 34.293 12.475 28.006 1.00 19.27 141 THR B N 1
ATOM 5189 C CA . THR B 1 141 ? 32.957 12.965 28.404 1.00 18.18 141 THR B CA 1
ATOM 5190 C C . THR B 1 141 ? 32.217 13.501 27.199 1.00 17.94 141 THR B C 1
ATOM 5191 O O . THR B 1 141 ? 32.762 14.261 26.455 1.00 20.01 141 THR B O 1
ATOM 5195 N N . PRO B 1 142 ? 30.922 13.236 27.122 1.00 18.34 142 PRO B N 1
ATOM 5196 C CA . PRO B 1 142 ? 30.179 13.791 25.982 1.00 17.84 142 PRO B CA 1
ATOM 5197 C C . PRO B 1 142 ? 29.837 15.288 26.113 1.00 19.17 142 PRO B C 1
ATOM 5198 O O . PRO B 1 142 ? 29.542 15.781 27.211 1.00 18.78 142 PRO B O 1
ATOM 5202 N N . TYR B 1 143 ? 29.809 15.949 24.968 1.00 16.81 143 TYR B N 1
ATOM 5203 C CA . TYR B 1 143 ? 29.284 17.282 24.839 1.00 15.60 143 TYR B CA 1
ATOM 5204 C C . TYR B 1 143 ? 27.933 17.042 24.113 1.00 18.02 143 TYR B C 1
ATOM 5205 O O . TYR B 1 143 ? 27.876 16.727 22.889 1.00 17.69 143 TYR B O 1
ATOM 5214 N N . LEU B 1 144 ? 26.844 17.118 24.895 1.00 16.98 144 LEU B N 1
ATOM 5215 C CA . LEU B 1 144 ? 25.643 16.442 24.473 1.00 15.48 144 LEU B CA 1
ATOM 5216 C C . LEU B 1 144 ? 24.760 17.323 23.549 1.00 17.74 144 LEU B C 1
ATOM 5217 O O . LEU B 1 144 ? 24.115 16.761 22.704 1.00 18.28 144 LEU B O 1
ATOM 5222 N N . HIS B 1 145 ? 24.591 18.588 23.896 1.00 16.90 145 HIS B N 1
ATOM 5223 C CA . HIS B 1 145 ? 23.827 19.464 23.032 1.00 16.39 145 HIS B CA 1
ATOM 5224 C C . HIS B 1 145 ? 24.623 20.652 22.597 1.00 17.96 145 HIS B C 1
ATOM 5225 O O . HIS B 1 145 ? 25.459 21.176 23.358 1.00 18.28 145 HIS B O 1
ATOM 5232 N N . VAL B 1 146 ? 24.310 21.171 21.385 1.00 17.82 146 VAL B N 1
ATOM 5233 C CA . VAL B 1 146 ? 24.871 22.422 20.965 1.00 16.99 146 VAL B CA 1
ATOM 5234 C C . VAL B 1 146 ? 24.568 23.482 22.023 1.00 18.68 146 VAL B C 1
ATOM 5235 O O . VAL B 1 146 ? 23.441 23.539 22.570 1.00 18.66 146 VAL B O 1
ATOM 5239 N N . SER B 1 147 ? 25.534 24.311 22.346 1.00 17.43 147 SER B N 1
ATOM 5240 C CA . SER B 1 147 ? 25.457 25.401 23.271 1.00 19.01 147 SER B CA 1
ATOM 5241 C C . SER B 1 147 ? 25.345 24.975 24.739 1.00 17.40 147 SER B C 1
ATOM 5242 O O . SER B 1 147 ? 25.249 25.873 25.604 1.00 19.27 147 SER B O 1
ATOM 5245 N N . ASP B 1 148 ? 25.519 23.662 25.019 1.00 17.82 148 ASP B N 1
ATOM 5246 C CA . ASP B 1 148 ? 25.720 23.292 26.472 1.00 16.93 148 ASP B CA 1
ATOM 5247 C C . ASP B 1 148 ? 26.947 24.058 27.009 1.00 18.44 148 ASP B C 1
ATOM 5248 O O . ASP B 1 148 ? 27.896 24.362 26.285 1.00 20.52 148 ASP B O 1
ATOM 5253 N N . GLY B 1 149 ? 26.884 24.369 28.332 1.00 17.07 149 GLY B N 1
ATOM 5254 C CA . GLY B 1 149 ? 27.969 25.160 28.970 1.00 17.89 149 GLY B CA 1
ATOM 5255 C C . GLY B 1 149 ? 29.197 24.314 29.303 1.00 20.75 149 GLY B C 1
ATOM 5256 O O . GLY B 1 149 ? 30.222 24.852 29.813 1.00 21.08 149 GLY B O 1
ATOM 5257 N N . GLY B 1 150 ? 29.124 23.024 29.140 1.00 19.48 150 GLY B N 1
ATOM 5258 C CA . GLY B 1 150 ? 30.323 22.170 29.469 1.00 19.23 150 GLY B CA 1
ATOM 5259 C C . GLY B 1 150 ? 29.971 20.756 29.049 1.00 18.10 150 GLY B C 1
ATOM 5260 O O . GLY B 1 150 ? 28.852 20.465 28.489 1.00 16.39 150 GLY B O 1
ATOM 5261 N N . LYS B 1 151 ? 30.947 19.858 29.200 1.00 16.42 151 LYS B N 1
ATOM 5262 C CA . LYS B 1 151 ? 30.743 18.443 29.001 1.00 16.47 151 LYS B CA 1
ATOM 5263 C C . LYS B 1 151 ? 30.132 17.815 30.200 1.00 16.74 151 LYS B C 1
ATOM 5264 O O . LYS B 1 151 ? 30.666 17.868 31.350 1.00 17.59 151 LYS B O 1
ATOM 5270 N N . TYR B 1 152 ? 28.938 17.262 30.032 1.00 16.08 152 TYR B N 1
ATOM 5271 C CA . TYR B 1 152 ? 28.219 16.653 31.171 1.00 15.83 152 TYR B CA 1
ATOM 5272 C C . TYR B 1 152 ? 28.499 15.204 31.402 1.00 17.97 152 TYR B C 1
ATOM 5273 O O . TYR B 1 152 ? 27.957 14.327 30.757 1.00 21.24 152 TYR B O 1
ATOM 5282 N N . LEU B 1 153 ? 29.378 14.959 32.361 1.00 16.06 153 LEU B N 1
ATOM 5283 C CA . LEU B 1 153 ? 29.688 13.604 32.765 1.00 15.81 153 LEU B CA 1
ATOM 5284 C C . LEU B 1 153 ? 28.595 12.958 33.532 1.00 16.39 153 LEU B C 1
ATOM 5285 O O . LEU B 1 153 ? 28.407 11.725 33.436 1.00 16.06 153 LEU B O 1
ATOM 5290 N N . GLN B 1 154 ? 27.942 13.764 34.369 1.00 14.23 154 GLN B N 1
ATOM 5291 C CA . GLN B 1 154 ? 26.876 13.200 35.221 1.00 14.27 154 GLN B CA 1
ATOM 5292 C C . GLN B 1 154 ? 25.495 13.517 34.705 1.00 14.93 154 GLN B C 1
ATOM 5293 O O . GLN B 1 154 ? 24.986 14.604 34.911 1.00 14.93 154 GLN B O 1
ATOM 5299 N N . THR B 1 155 ? 24.931 12.565 33.926 1.00 13.36 155 THR B N 1
ATOM 5300 C CA . THR B 1 155 ? 23.536 12.588 33.615 1.00 13.06 155 THR B CA 1
ATOM 5301 C C . THR B 1 155 ? 22.804 11.359 34.041 1.00 14.90 155 THR B C 1
ATOM 5302 O O . THR B 1 155 ? 21.573 11.372 34.027 1.00 17.49 155 THR B O 1
ATOM 5306 N N . TYR B 1 156 ? 23.466 10.255 34.391 1.00 15.05 156 TYR B N 1
ATOM 5307 C CA . TYR B 1 156 ? 22.754 9.066 34.862 1.00 14.42 156 TYR B CA 1
ATOM 5308 C C . TYR B 1 156 ? 23.545 8.301 35.870 1.00 15.91 156 TYR B C 1
ATOM 5309 O O . TYR B 1 156 ? 23.529 7.086 35.908 1.00 16.72 156 TYR B O 1
ATOM 5318 N N . GLY B 1 157 ? 24.255 9.058 36.700 1.00 15.74 157 GLY B N 1
ATOM 5319 C CA . GLY B 1 157 ? 24.850 8.417 37.913 1.00 14.50 157 GLY B CA 1
ATOM 5320 C C . GLY B 1 157 ? 24.184 8.905 39.165 1.00 14.07 157 GLY B C 1
ATOM 5321 O O . GLY B 1 157 ? 23.268 9.757 39.129 1.00 15.40 157 GLY B O 1
ATOM 5322 N N . MET B 1 158 ? 24.647 8.346 40.286 1.00 14.80 158 MET B N 1
ATOM 5323 C CA . MET B 1 158 ? 23.961 8.542 41.584 1.00 15.15 158 MET B CA 1
ATOM 5324 C C . MET B 1 158 ? 24.958 9.349 42.437 1.00 14.18 158 MET B C 1
ATOM 5325 O O . MET B 1 158 ? 26.099 8.891 42.701 1.00 15.28 158 MET B O 1
ATOM 5330 N N . TRP B 1 159 ? 24.517 10.511 42.923 1.00 12.71 159 TRP B N 1
ATOM 5331 C CA . TRP B 1 159 ? 25.201 11.220 44.039 1.00 12.89 159 TRP B CA 1
ATOM 5332 C C . TRP B 1 159 ? 24.756 10.598 45.357 1.00 12.74 159 TRP B C 1
ATOM 5333 O O . TRP B 1 159 ? 23.593 10.306 45.613 1.00 15.60 159 TRP B O 1
ATOM 5344 N N . ILE B 1 160 ? 25.815 10.338 46.169 1.00 14.06 160 ILE B N 1
ATOM 5345 C CA . ILE B 1 160 ? 25.600 9.749 47.543 1.00 13.44 160 ILE B CA 1
ATOM 5346 C C . ILE B 1 160 ? 26.108 10.806 48.542 1.00 14.77 160 ILE B C 1
ATOM 5347 O O . ILE B 1 160 ? 27.270 11.222 48.483 1.00 14.96 160 ILE B O 1
ATOM 5352 N N . LEU B 1 161 ? 25.185 11.282 49.371 1.00 15.19 161 LEU B N 1
ATOM 5353 C CA . LEU B 1 161 ? 25.561 12.209 50.503 1.00 15.49 161 LEU B CA 1
ATOM 5354 C C . LEU B 1 161 ? 24.945 11.602 51.719 1.00 15.59 161 LEU B C 1
ATOM 5355 O O . LEU B 1 161 ? 23.872 10.988 51.661 1.00 18.79 161 LEU B O 1
ATOM 5360 N N . GLN B 1 162 ? 25.545 11.825 52.914 1.00 15.38 162 GLN B N 1
ATOM 5361 C CA . GLN B 1 162 ? 24.933 11.353 54.118 1.00 16.14 162 GLN B CA 1
ATOM 5362 C C . GLN B 1 162 ? 24.909 12.521 55.169 1.00 15.77 162 GLN B C 1
ATOM 5363 O O . GLN B 1 162 ? 25.837 13.368 55.129 1.00 17.94 162 GLN B O 1
ATOM 5369 N N . THR B 1 163 ? 23.872 12.506 55.965 1.00 18.03 163 THR B N 1
ATOM 5370 C CA . THR B 1 163 ? 23.825 13.553 57.045 1.00 20.39 163 THR B CA 1
ATOM 5371 C C . THR B 1 163 ? 24.976 13.410 58.009 1.00 22.03 163 THR B C 1
ATOM 5372 O O . THR B 1 163 ? 25.513 12.329 58.225 1.00 21.91 163 THR B O 1
ATOM 5376 N N . PRO B 1 164 ? 25.353 14.532 58.656 1.00 22.72 164 PRO B N 1
ATOM 5377 C CA . PRO B 1 164 ? 26.429 14.440 59.679 1.00 25.31 164 PRO B CA 1
ATOM 5378 C C . PRO B 1 164 ? 26.096 13.506 60.791 1.00 24.83 164 PRO B C 1
ATOM 5379 O O . PRO B 1 164 ? 27.000 12.907 61.301 1.00 26.90 164 PRO B O 1
ATOM 5383 N N . ASP B 1 165 ? 24.828 13.314 61.147 1.00 22.25 165 ASP B N 1
ATOM 5384 C CA . ASP B 1 165 ? 24.437 12.396 62.212 1.00 25.73 165 ASP B CA 1
ATOM 5385 C C . ASP B 1 165 ? 24.368 10.931 61.786 1.00 26.81 165 ASP B C 1
ATOM 5386 O O . ASP B 1 165 ? 23.959 10.029 62.584 1.00 25.97 165 ASP B O 1
ATOM 5391 N N . LYS B 1 166 ? 24.692 10.698 60.485 1.00 25.99 166 LYS B N 1
ATOM 5392 C CA . LYS B 1 166 ? 24.688 9.334 59.855 1.00 25.85 166 LYS B CA 1
ATOM 5393 C C . LYS B 1 166 ? 23.367 8.695 59.674 1.00 24.90 166 LYS B C 1
ATOM 5394 O O . LYS B 1 166 ? 23.264 7.517 59.222 1.00 25.52 166 LYS B O 1
ATOM 5400 N N . LYS B 1 167 ? 22.261 9.351 60.051 1.00 21.11 167 LYS B N 1
ATOM 5401 C CA . LYS B 1 167 ? 20.998 8.678 60.129 1.00 22.74 167 LYS B CA 1
ATOM 5402 C C . LYS B 1 167 ? 20.352 8.508 58.711 1.00 20.88 167 LYS B C 1
ATOM 5403 O O . LYS B 1 167 ? 19.438 7.697 58.537 1.00 23.57 167 LYS B O 1
ATOM 5409 N N . TRP B 1 168 ? 20.843 9.323 57.785 1.00 20.01 168 TRP B N 1
ATOM 5410 C CA . TRP B 1 168 ? 20.142 9.389 56.464 1.00 18.08 168 TRP B CA 1
ATOM 5411 C C . TRP B 1 168 ? 21.227 9.478 55.416 1.00 16.14 168 TRP B C 1
ATOM 5412 O O . TRP B 1 168 ? 22.012 10.418 55.397 1.00 16.09 168 TRP B O 1
ATOM 5423 N N . THR B 1 169 ? 21.139 8.547 54.452 1.00 15.48 169 THR B N 1
ATOM 5424 C CA . THR B 1 169 ? 22.077 8.579 53.329 1.00 16.04 169 THR B CA 1
ATOM 5425 C C . THR B 1 169 ? 21.164 8.683 52.106 1.00 14.72 169 THR B C 1
ATOM 5426 O O . THR B 1 169 ? 20.226 7.849 51.959 1.00 16.44 169 THR B O 1
ATOM 5430 N N . ASN B 1 170 ? 21.384 9.735 51.337 1.00 14.56 170 ASN B N 1
ATOM 5431 C CA . ASN B 1 170 ? 20.508 10.026 50.190 1.00 15.06 170 ASN B CA 1
ATOM 5432 C C . ASN B 1 170 ? 21.246 9.653 48.851 1.00 13.35 170 ASN B C 1
ATOM 5433 O O . ASN B 1 170 ? 22.406 9.922 48.662 1.00 14.32 170 ASN B O 1
ATOM 5438 N N . TRP B 1 171 ? 20.509 8.905 47.994 1.00 13.80 171 TRP B N 1
ATOM 5439 C CA . TRP B 1 171 ? 20.956 8.638 46.626 1.00 13.30 171 TRP B CA 1
ATOM 5440 C C . TRP B 1 171 ? 20.030 9.406 45.663 1.00 12.30 171 TRP B C 1
ATOM 5441 O O . TRP B 1 171 ? 18.808 9.249 45.754 1.00 13.49 171 TRP B O 1
ATOM 5452 N N . SER B 1 172 ? 20.649 10.204 44.800 1.00 13.82 172 SER B N 1
ATOM 5453 C CA . SER B 1 172 ? 19.863 10.990 43.868 1.00 14.01 172 SER B CA 1
ATOM 5454 C C . SER B 1 172 ? 20.677 11.287 42.585 1.00 15.02 172 SER B C 1
ATOM 5455 O O . SER B 1 172 ? 21.898 11.283 42.522 1.00 15.27 172 SER B O 1
ATOM 5458 N N . ILE B 1 173 ? 19.900 11.692 41.532 1.00 14.13 173 ILE B N 1
ATOM 5459 C CA . ILE B 1 173 ? 20.509 12.162 40.267 1.00 14.10 173 ILE B CA 1
ATOM 5460 C C . ILE B 1 173 ? 20.335 13.684 40.202 1.00 14.88 173 ILE B C 1
ATOM 5461 O O . ILE B 1 173 ? 19.251 14.180 40.499 1.00 16.65 173 ILE B O 1
ATOM 5466 N N . ALA B 1 174 ? 21.425 14.376 39.857 1.00 13.21 174 ALA B N 1
ATOM 5467 C CA . ALA B 1 174 ? 21.393 15.788 39.527 1.00 14.82 174 ALA B CA 1
ATOM 5468 C C . ALA B 1 174 ? 22.479 15.995 38.531 1.00 15.00 174 ALA B C 1
ATOM 5469 O O . ALA B 1 174 ? 23.516 15.309 38.620 1.00 18.27 174 ALA B O 1
ATOM 5471 N N . ARG B 1 175 ? 22.280 16.915 37.598 1.00 14.19 175 ARG B N 1
ATOM 5472 C CA . ARG B 1 175 ? 23.275 16.964 36.468 1.00 14.66 175 ARG B CA 1
ATOM 5473 C C . ARG B 1 175 ? 24.610 17.503 36.980 1.00 15.60 175 ARG B C 1
ATOM 5474 O O . ARG B 1 175 ? 24.688 18.282 38.005 1.00 16.38 175 ARG B O 1
ATOM 5482 N N . GLY B 1 176 ? 25.683 17.060 36.363 1.00 14.74 176 GLY B N 1
ATOM 5483 C CA . GLY B 1 176 ? 27.015 17.542 36.726 1.00 14.69 176 GLY B CA 1
ATOM 5484 C C . GLY B 1 176 ? 27.895 17.648 35.512 1.00 14.67 176 GLY B C 1
ATOM 5485 O O . GLY B 1 176 ? 27.967 16.709 34.680 1.00 16.35 176 GLY B O 1
ATOM 5486 N N . MET B 1 177 ? 28.601 18.766 35.427 1.00 13.68 177 MET B N 1
ATOM 5487 C CA . MET B 1 177 ? 29.524 18.976 34.262 1.00 15.74 177 MET B CA 1
ATOM 5488 C C . MET B 1 177 ? 30.993 19.164 34.761 1.00 18.14 177 MET B C 1
ATOM 5489 O O . MET B 1 177 ? 31.237 19.697 35.843 1.00 18.33 177 MET B O 1
ATOM 5494 N N . VAL B 1 178 ? 31.898 18.735 33.911 1.00 17.38 178 VAL B N 1
ATOM 5495 C CA . VAL B 1 178 ? 33.318 18.839 34.258 1.00 17.01 178 VAL B CA 1
ATOM 5496 C C . VAL B 1 178 ? 33.758 20.292 34.110 1.00 18.97 178 VAL B C 1
ATOM 5497 O O . VAL B 1 178 ? 33.431 20.947 33.121 1.00 20.82 178 VAL B O 1
ATOM 5501 N N . VAL B 1 179 ? 34.495 20.781 35.122 1.00 19.43 179 VAL B N 1
ATOM 5502 C CA . VAL B 1 179 ? 35.003 22.136 35.169 1.00 18.77 179 VAL B CA 1
ATOM 5503 C C . VAL B 1 179 ? 36.441 22.203 34.809 1.00 23.38 179 VAL B C 1
ATOM 5504 O O . VAL B 1 179 ? 36.856 23.042 33.978 1.00 22.65 179 VAL B O 1
ATOM 5508 N N . ASP B 1 180 ? 37.178 21.274 35.344 1.00 21.62 180 ASP B N 1
ATOM 5509 C CA . ASP B 1 180 ? 38.629 21.226 35.030 1.00 23.19 180 ASP B CA 1
ATOM 5510 C C . ASP B 1 180 ? 39.122 19.849 35.400 1.00 23.27 180 ASP B C 1
ATOM 5511 O O . ASP B 1 180 ? 38.348 18.912 35.663 1.00 22.84 180 ASP B O 1
ATOM 5516 N N . ASP B 1 181 ? 40.465 19.670 35.551 1.00 22.99 181 ASP B N 1
ATOM 5517 C CA . ASP B 1 181 ? 40.902 18.335 35.787 1.00 23.62 181 ASP B CA 1
ATOM 5518 C C . ASP B 1 181 ? 40.504 17.705 37.118 1.00 20.76 181 ASP B C 1
ATOM 5519 O O . ASP B 1 181 ? 40.533 16.456 37.176 1.00 22.43 181 ASP B O 1
ATOM 5524 N N . LYS B 1 182 ? 40.121 18.478 38.116 1.00 20.04 182 LYS B N 1
ATOM 5525 C CA . LYS B 1 182 ? 39.766 17.915 39.396 1.00 21.45 182 LYS B CA 1
ATOM 5526 C C . LYS B 1 182 ? 38.351 18.256 39.882 1.00 19.39 182 LYS B C 1
ATOM 5527 O O . LYS B 1 182 ? 37.948 17.772 40.941 1.00 21.37 182 LYS B O 1
ATOM 5533 N N . HIS B 1 183 ? 37.593 19.029 39.124 1.00 18.80 183 HIS B N 1
ATOM 5534 C CA . HIS B 1 183 ? 36.288 19.519 39.654 1.00 18.41 183 HIS B CA 1
ATOM 5535 C C . HIS B 1 183 ? 35.148 19.291 38.694 1.00 18.58 183 HIS B C 1
ATOM 5536 O O . HIS B 1 183 ? 35.316 19.323 37.460 1.00 16.83 183 HIS B O 1
ATOM 5543 N N . ILE B 1 184 ? 33.994 19.123 39.348 1.00 17.31 184 ILE B N 1
ATOM 5544 C CA . ILE B 1 184 ? 32.688 19.038 38.675 1.00 15.48 184 ILE B CA 1
ATOM 5545 C C . ILE B 1 184 ? 31.827 20.102 39.319 1.00 18.03 184 ILE B C 1
ATOM 5546 O O . ILE B 1 184 ? 32.029 20.359 40.499 1.00 18.10 184 ILE B O 1
ATOM 5551 N N . THR B 1 185 ? 30.859 20.666 38.556 1.00 15.21 185 THR B N 1
ATOM 5552 C CA . THR B 1 185 ? 29.832 21.516 39.162 1.00 15.92 185 THR B CA 1
ATOM 5553 C C . THR B 1 185 ? 28.492 21.033 38.685 1.00 18.12 185 THR B C 1
ATOM 5554 O O . THR B 1 185 ? 28.395 20.491 37.586 1.00 17.95 185 THR B O 1
ATOM 5558 N N . GLY B 1 186 ? 27.498 21.226 39.506 1.00 19.71 186 GLY B N 1
ATOM 5559 C CA . GLY B 1 186 ? 26.158 20.824 39.126 1.00 19.32 186 GLY B CA 1
ATOM 5560 C C . GLY B 1 186 ? 25.100 21.412 39.981 1.00 19.87 186 GLY B C 1
ATOM 5561 O O . GLY B 1 186 ? 25.379 22.089 40.965 1.00 21.65 186 GLY B O 1
ATOM 5562 N N . LEU B 1 187 ? 23.858 21.039 39.676 1.00 21.12 187 LEU B N 1
ATOM 5563 C CA . LEU B 1 187 ? 22.684 21.657 40.386 1.00 20.07 187 LEU B CA 1
ATOM 5564 C C . LEU B 1 187 ? 22.557 21.052 41.729 1.00 20.27 187 LEU B C 1
ATOM 5565 O O . LEU B 1 187 ? 22.524 19.795 41.960 1.00 18.75 187 LEU B O 1
ATOM 5570 N N . VAL B 1 188 ? 22.494 21.970 42.738 1.00 18.03 188 VAL B N 1
ATOM 5571 C CA . VAL B 1 188 ? 22.236 21.549 44.112 1.00 19.19 188 VAL B CA 1
ATOM 5572 C C . VAL B 1 188 ? 21.168 22.511 44.645 1.00 20.37 188 VAL B C 1
ATOM 5573 O O . VAL B 1 188 ? 21.474 23.491 45.436 1.00 23.31 188 VAL B O 1
ATOM 5577 N N . ILE B 1 189 ? 19.921 22.205 44.294 1.00 18.14 189 ILE B N 1
ATOM 5578 C CA . ILE B 1 189 ? 18.890 23.269 44.478 1.00 20.13 189 ILE B CA 1
ATOM 5579 C C . ILE B 1 189 ? 17.876 22.794 45.459 1.00 19.33 189 ILE B C 1
ATOM 5580 O O . ILE B 1 189 ? 17.554 21.642 45.553 1.00 17.85 189 ILE B O 1
ATOM 5585 N N . LYS B 1 190 ? 17.266 23.770 46.184 1.00 21.15 190 LYS B N 1
ATOM 5586 C CA . LYS B 1 190 ? 16.126 23.410 47.003 1.00 20.55 190 LYS B CA 1
ATOM 5587 C C . LYS B 1 190 ? 14.980 23.059 46.090 1.00 19.04 190 LYS B C 1
ATOM 5588 O O . LYS B 1 190 ? 14.865 23.666 45.022 1.00 22.90 190 LYS B O 1
ATOM 5594 N N . PRO B 1 191 ? 14.086 22.220 46.501 1.00 18.22 191 PRO B N 1
ATOM 5595 C CA . PRO B 1 191 ? 13.963 21.478 47.753 1.00 17.89 191 PRO B CA 1
ATOM 5596 C C . PRO B 1 191 ? 14.598 20.104 47.674 1.00 16.91 191 PRO B C 1
ATOM 5597 O O . PRO B 1 191 ? 14.229 19.199 48.465 1.00 17.38 191 PRO B O 1
ATOM 5601 N N . GLN B 1 192 ? 15.580 19.956 46.774 1.00 17.84 192 GLN B N 1
ATOM 5602 C CA . GLN B 1 192 ? 16.091 18.569 46.564 1.00 16.74 192 GLN B CA 1
ATOM 5603 C C . GLN B 1 192 ? 16.912 18.098 47.786 1.00 17.75 192 GLN B C 1
ATOM 5604 O O . GLN B 1 192 ? 17.465 18.897 48.555 1.00 17.27 192 GLN B O 1
ATOM 5610 N N . HIS B 1 193 ? 16.895 16.784 48.005 1.00 15.40 193 HIS B N 1
ATOM 5611 C CA . HIS B 1 193 ? 17.588 16.256 49.170 1.00 15.19 193 HIS B CA 1
ATOM 5612 C C . HIS B 1 193 ? 19.091 16.424 49.121 1.00 15.23 193 HIS B C 1
ATOM 5613 O O . HIS B 1 193 ? 19.682 16.536 50.199 1.00 16.42 193 HIS B O 1
ATOM 5620 N N . ILE B 1 194 ? 19.715 16.447 47.962 1.00 14.75 194 ILE B N 1
ATOM 5621 C CA . ILE B 1 194 ? 21.135 16.689 47.935 1.00 15.90 194 ILE B CA 1
ATOM 5622 C C . ILE B 1 194 ? 21.399 18.069 48.644 1.00 17.98 194 ILE B C 1
ATOM 5623 O O . ILE B 1 194 ? 22.370 18.209 49.358 1.00 18.31 194 ILE B O 1
ATOM 5628 N N . ARG B 1 195 ? 20.603 19.095 48.335 1.00 16.72 195 ARG B N 1
ATOM 5629 C CA . ARG B 1 195 ? 20.789 20.469 48.915 1.00 17.18 195 ARG B CA 1
ATOM 5630 C C . ARG B 1 195 ? 20.411 20.404 50.393 1.00 17.44 195 ARG B C 1
ATOM 5631 O O . ARG B 1 195 ? 21.088 21.017 51.229 1.00 19.04 195 ARG B O 1
ATOM 5639 N N . GLN B 1 196 ? 19.368 19.654 50.722 1.00 16.15 196 GLN B N 1
ATOM 5640 C CA . GLN B 1 196 ? 18.991 19.570 52.153 1.00 18.70 196 GLN B CA 1
ATOM 5641 C C . GLN B 1 196 ? 20.118 18.993 52.983 1.00 19.78 196 GLN B C 1
ATOM 5642 O O . GLN B 1 196 ? 20.457 19.511 54.119 1.00 20.18 196 GLN B O 1
ATOM 5648 N N . ILE B 1 197 ? 20.697 17.896 52.514 1.00 17.61 197 ILE B N 1
ATOM 5649 C CA . ILE B 1 197 ? 21.823 17.336 53.267 1.00 20.00 197 ILE B CA 1
ATOM 5650 C C . ILE B 1 197 ? 23.034 18.270 53.231 1.00 18.02 197 ILE B C 1
ATOM 5651 O O . ILE B 1 197 ? 23.680 18.380 54.263 1.00 19.30 197 ILE B O 1
ATOM 5656 N N . ALA B 1 198 ? 23.383 18.868 52.099 1.00 17.23 198 ALA B N 1
ATOM 5657 C CA . ALA B 1 198 ? 24.502 19.823 52.036 1.00 17.35 198 ALA B CA 1
ATOM 5658 C C . ALA B 1 198 ? 24.279 20.927 53.066 1.00 19.70 198 ALA B C 1
ATOM 5659 O O . ALA B 1 198 ? 25.249 21.327 53.768 1.00 19.45 198 ALA B O 1
ATOM 5661 N N . ASP B 1 199 ? 23.069 21.414 53.110 1.00 21.26 199 ASP B N 1
ATOM 5662 C CA . ASP B 1 199 ? 22.779 22.466 54.107 1.00 21.03 199 ASP B CA 1
ATOM 5663 C C . ASP B 1 199 ? 22.932 21.991 55.548 1.00 23.16 199 ASP B C 1
ATOM 5664 O O . ASP B 1 199 ? 23.323 22.807 56.438 1.00 23.32 199 ASP B O 1
ATOM 5669 N N A SER B 1 200 ? 22.666 20.714 55.806 0.50 20.50 200 SER B N 1
ATOM 5670 N N B SER B 1 200 ? 22.653 20.733 55.816 0.50 20.95 200 SER B N 1
ATOM 5671 C CA A SER B 1 200 ? 22.896 20.119 57.150 0.50 21.19 200 SER B CA 1
ATOM 5672 C CA B SER B 1 200 ? 22.926 20.233 57.161 0.50 21.64 200 SER B CA 1
ATOM 5673 C C A SER B 1 200 ? 24.388 20.059 57.549 0.50 21.61 200 SER B C 1
ATOM 5674 C C B SER B 1 200 ? 24.401 20.353 57.510 0.50 21.89 200 SER B C 1
ATOM 5675 O O A SER B 1 200 ? 24.712 20.081 58.782 0.50 21.26 200 SER B O 1
ATOM 5676 O O B SER B 1 200 ? 24.719 20.759 58.650 0.50 19.50 200 SER B O 1
ATOM 5681 N N . TRP B 1 201 ? 25.273 20.048 56.550 1.00 21.54 201 TRP B N 1
ATOM 5682 C CA . TRP B 1 201 ? 26.754 20.088 56.801 1.00 19.96 201 TRP B CA 1
ATOM 5683 C C . TRP B 1 201 ? 27.097 21.591 57.009 1.00 20.87 201 TRP B C 1
ATOM 5684 O O . TRP B 1 201 ? 27.920 21.903 57.915 1.00 22.33 201 TRP B O 1
ATOM 5695 N N . ALA B 1 202 ? 26.511 22.462 56.195 1.00 19.48 202 ALA B N 1
ATOM 5696 C CA . ALA B 1 202 ? 26.802 23.919 56.352 1.00 21.58 202 ALA B CA 1
ATOM 5697 C C . ALA B 1 202 ? 26.355 24.281 57.807 1.00 23.09 202 ALA B C 1
ATOM 5698 O O . ALA B 1 202 ? 27.047 25.106 58.461 1.00 26.43 202 ALA B O 1
ATOM 5700 N N . ALA B 1 203 ? 25.221 23.769 58.291 1.00 21.89 203 ALA B N 1
ATOM 5701 C CA . ALA B 1 203 ? 24.729 24.130 59.670 1.00 24.24 203 ALA B CA 1
ATOM 5702 C C . ALA B 1 203 ? 25.702 23.758 60.781 1.00 25.62 203 ALA B C 1
ATOM 5703 O O . ALA B 1 203 ? 25.562 24.359 61.870 1.00 27.13 203 ALA B O 1
ATOM 5705 N N . ILE B 1 204 ? 26.553 22.751 60.601 1.00 23.45 204 ILE B N 1
ATOM 5706 C CA . ILE B 1 204 ? 27.591 22.407 61.609 1.00 25.94 204 ILE B CA 1
ATOM 5707 C C . ILE B 1 204 ? 28.967 22.932 61.339 1.00 25.57 204 ILE B C 1
ATOM 5708 O O . ILE B 1 204 ? 29.991 22.389 61.862 1.00 27.06 204 ILE B O 1
ATOM 5713 N N . GLY B 1 205 ? 29.049 23.907 60.416 1.00 26.08 205 GLY B N 1
ATOM 5714 C CA . GLY B 1 205 ? 30.270 24.561 60.042 1.00 24.45 205 GLY B CA 1
ATOM 5715 C C . GLY B 1 205 ? 31.131 23.942 59.020 1.00 26.71 205 GLY B C 1
ATOM 5716 O O . GLY B 1 205 ? 32.317 24.201 58.945 1.00 25.59 205 GLY B O 1
ATOM 5717 N N . LYS B 1 206 ? 30.547 23.019 58.194 1.00 24.37 206 LYS B N 1
ATOM 5718 C CA . LYS B 1 206 ? 31.344 22.277 57.211 1.00 24.28 206 LYS B CA 1
ATOM 5719 C C . LYS B 1 206 ? 30.733 22.463 55.822 1.00 22.75 206 LYS B C 1
ATOM 5720 O O . LYS B 1 206 ? 30.863 21.569 54.991 1.00 26.01 206 LYS B O 1
ATOM 5726 N N . ALA B 1 207 ? 30.417 23.728 55.517 1.00 21.53 207 ALA B N 1
ATOM 5727 C CA . ALA B 1 207 ? 29.888 24.051 54.172 1.00 23.54 207 ALA B CA 1
ATOM 5728 C C . ALA B 1 207 ? 30.895 23.796 53.053 1.00 23.63 207 ALA B C 1
ATOM 5729 O O . ALA B 1 207 ? 30.448 23.620 51.888 1.00 26.70 207 ALA B O 1
ATOM 5731 N N A ASN B 1 208 ? 32.229 23.811 53.305 0.50 23.51 208 ASN B N 1
ATOM 5732 N N B ASN B 1 208 ? 32.185 23.748 53.373 0.50 22.62 208 ASN B N 1
ATOM 5733 C CA A ASN B 1 208 ? 33.253 23.662 52.237 0.50 24.83 208 ASN B CA 1
ATOM 5734 C CA B ASN B 1 208 ? 33.143 23.705 52.341 0.50 23.36 208 ASN B CA 1
ATOM 5735 C C A ASN B 1 208 ? 33.824 22.245 52.134 0.50 23.44 208 ASN B C 1
ATOM 5736 C C B ASN B 1 208 ? 33.713 22.312 52.106 0.50 22.20 208 ASN B C 1
ATOM 5737 O O A ASN B 1 208 ? 34.734 21.988 51.369 0.50 25.83 208 ASN B O 1
ATOM 5738 O O B ASN B 1 208 ? 34.479 22.164 51.174 0.50 23.96 208 ASN B O 1
ATOM 5747 N N . GLU B 1 209 ? 33.328 21.339 52.951 1.00 24.08 209 GLU B N 1
ATOM 5748 C CA . GLU B 1 209 ? 33.945 19.949 53.015 1.00 25.31 209 GLU B CA 1
ATOM 5749 C C . GLU B 1 209 ? 32.909 18.865 53.216 1.00 25.69 209 GLU B C 1
ATOM 5750 O O . GLU B 1 209 ? 32.997 18.009 54.076 1.00 27.72 209 GLU B O 1
ATOM 5756 N N . ILE B 1 210 ? 31.956 18.799 52.290 1.00 21.50 210 ILE B N 1
ATOM 5757 C CA . ILE B 1 210 ? 30.874 17.886 52.460 1.00 19.29 210 ILE B CA 1
ATOM 5758 C C . ILE B 1 210 ? 31.265 16.605 51.686 1.00 20.69 210 ILE B C 1
ATOM 5759 O O . ILE B 1 210 ? 31.423 16.650 50.471 1.00 18.88 210 ILE B O 1
ATOM 5764 N N . PRO B 1 211 ? 31.331 15.443 52.356 1.00 20.45 211 PRO B N 1
ATOM 5765 C CA . PRO B 1 211 ? 31.754 14.223 51.633 1.00 18.23 211 PRO B CA 1
ATOM 5766 C C . PRO B 1 211 ? 30.722 13.783 50.608 1.00 15.96 211 PRO B C 1
ATOM 5767 O O . PRO B 1 211 ? 29.543 13.961 50.829 1.00 14.35 211 PRO B O 1
ATOM 5771 N N . PHE B 1 212 ? 31.238 13.392 49.427 1.00 16.33 212 PHE B N 1
ATOM 5772 C CA . PHE B 1 212 ? 30.250 12.840 48.454 1.00 15.52 212 PHE B CA 1
ATOM 5773 C C . PHE B 1 212 ? 30.905 11.627 47.738 1.00 14.85 212 PHE B C 1
ATOM 5774 O O . PHE B 1 212 ? 32.119 11.479 47.689 1.00 15.26 212 PHE B O 1
ATOM 5782 N N . ALA B 1 213 ? 30.018 10.844 47.142 1.00 13.60 213 ALA B N 1
ATOM 5783 C CA . ALA B 1 213 ? 30.515 9.985 46.062 1.00 14.15 213 ALA B CA 1
ATOM 5784 C C . ALA B 1 213 ? 29.542 10.118 44.872 1.00 14.44 213 ALA B C 1
ATOM 5785 O O . ALA B 1 213 ? 28.414 10.506 45.038 1.00 15.96 213 ALA B O 1
ATOM 5787 N N . LEU B 1 214 ? 30.069 9.781 43.710 1.00 13.96 214 LEU B N 1
ATOM 5788 C CA . LEU B 1 214 ? 29.268 9.882 42.427 1.00 13.82 214 LEU B CA 1
ATOM 5789 C C . LEU B 1 214 ? 29.534 8.515 41.764 1.00 13.29 214 LEU B C 1
ATOM 5790 O O . LEU B 1 214 ? 30.676 8.213 41.393 1.00 14.63 214 LEU B O 1
ATOM 5795 N N . CYS B 1 215 ? 28.439 7.771 41.559 1.00 13.80 215 CYS B N 1
ATOM 5796 C CA . CYS B 1 215 ? 28.644 6.330 41.090 1.00 13.31 215 CYS B CA 1
ATOM 5797 C C . CYS B 1 215 ? 27.830 6.135 39.766 1.00 14.57 215 CYS B C 1
ATOM 5798 O O . CYS B 1 215 ? 26.654 6.551 39.640 1.00 16.20 215 CYS B O 1
ATOM 5801 N N . PHE B 1 216 ? 28.547 5.550 38.795 1.00 14.97 216 PHE B N 1
ATOM 5802 C CA . PHE B 1 216 ? 27.936 5.302 37.465 1.00 13.14 216 PHE B CA 1
ATOM 5803 C C . PHE B 1 216 ? 27.875 3.800 37.235 1.00 16.44 216 PHE B C 1
ATOM 5804 O O . PHE B 1 216 ? 28.755 3.027 37.693 1.00 16.32 216 PHE B O 1
ATOM 5812 N N . GLY B 1 217 ? 26.757 3.375 36.634 1.00 16.53 217 GLY B N 1
ATOM 5813 C CA . GLY B 1 217 ? 26.569 1.948 36.344 1.00 17.53 217 GLY B CA 1
ATOM 5814 C C . GLY B 1 217 ? 26.250 1.226 37.590 1.00 15.85 217 GLY B C 1
ATOM 5815 O O . GLY B 1 217 ? 26.604 0.043 37.763 1.00 16.85 217 GLY B O 1
ATOM 5816 N N . VAL B 1 218 ? 25.557 1.922 38.533 1.00 14.67 218 VAL B N 1
ATOM 5817 C CA . VAL B 1 218 ? 25.092 1.239 39.723 1.00 14.91 218 VAL B CA 1
ATOM 5818 C C . VAL B 1 218 ? 23.981 0.234 39.390 1.00 16.48 218 VAL B C 1
ATOM 5819 O O . VAL B 1 218 ? 23.431 0.234 38.278 1.00 17.22 218 VAL B O 1
ATOM 5823 N N . PRO B 1 219 ? 23.654 -0.681 40.323 1.00 18.20 219 PRO B N 1
ATOM 5824 C CA . PRO B 1 219 ? 22.447 -1.522 40.160 1.00 18.53 219 PRO B CA 1
ATOM 5825 C C . PRO B 1 219 ? 21.285 -0.698 39.584 1.00 18.24 219 PRO B C 1
ATOM 5826 O O . PRO B 1 219 ? 20.901 0.406 40.087 1.00 17.15 219 PRO B O 1
ATOM 5830 N N . PRO B 1 220 ? 20.705 -1.134 38.493 1.00 17.08 220 PRO B N 1
ATOM 5831 C CA . PRO B 1 220 ? 19.581 -0.420 37.904 1.00 16.86 220 PRO B CA 1
ATOM 5832 C C . PRO B 1 220 ? 18.497 -0.067 38.850 1.00 17.37 220 PRO B C 1
ATOM 5833 O O . PRO B 1 220 ? 17.967 1.056 38.724 1.00 16.54 220 PRO B O 1
ATOM 5837 N N . ALA B 1 221 ? 18.145 -0.905 39.821 1.00 16.73 221 ALA B N 1
ATOM 5838 C CA . ALA B 1 221 ? 17.074 -0.489 40.730 1.00 16.18 221 ALA B CA 1
ATOM 5839 C C . ALA B 1 221 ? 17.498 0.729 41.531 1.00 15.44 221 ALA B C 1
ATOM 5840 O O . ALA B 1 221 ? 16.676 1.579 41.846 1.00 17.62 221 ALA B O 1
ATOM 5842 N N . ALA B 1 222 ? 18.816 0.828 41.814 1.00 15.36 222 ALA B N 1
ATOM 5843 C CA . ALA B 1 222 ? 19.285 2.004 42.560 1.00 14.80 222 ALA B CA 1
ATOM 5844 C C . ALA B 1 222 ? 19.231 3.304 41.766 1.00 15.93 222 ALA B C 1
ATOM 5845 O O . ALA B 1 222 ? 18.897 4.362 42.316 1.00 16.68 222 ALA B O 1
ATOM 5847 N N . ILE B 1 223 ? 19.548 3.257 40.473 1.00 14.75 223 ILE B N 1
ATOM 5848 C CA . ILE B 1 223 ? 19.463 4.529 39.734 1.00 14.07 223 ILE B CA 1
ATOM 5849 C C . ILE B 1 223 ? 18.033 4.936 39.544 1.00 14.40 223 ILE B C 1
ATOM 5850 O O . ILE B 1 223 ? 17.724 6.115 39.545 1.00 15.61 223 ILE B O 1
ATOM 5855 N N . LEU B 1 224 ? 17.116 3.939 39.433 1.00 15.25 224 LEU B N 1
ATOM 5856 C CA . LEU B 1 224 ? 15.750 4.317 39.311 1.00 16.58 224 LEU B CA 1
ATOM 5857 C C . LEU B 1 224 ? 15.276 5.006 40.602 1.00 18.02 224 LEU B C 1
ATOM 5858 O O . LEU B 1 224 ? 14.677 6.104 40.550 1.00 16.94 224 LEU B O 1
ATOM 5863 N N . VAL B 1 225 ? 15.556 4.418 41.799 1.00 15.78 225 VAL B N 1
ATOM 5864 C CA . VAL B 1 225 ? 15.077 5.062 43.048 1.00 16.28 225 VAL B CA 1
ATOM 5865 C C . VAL B 1 225 ? 15.846 6.394 43.310 1.00 15.20 225 VAL B C 1
ATOM 5866 O O . VAL B 1 225 ? 15.303 7.323 43.948 1.00 16.26 225 VAL B O 1
ATOM 5870 N N . SER B 1 226 ? 17.029 6.509 42.757 1.00 15.65 226 SER B N 1
ATOM 5871 C CA . SER B 1 226 ? 17.754 7.767 42.809 1.00 14.54 226 SER B CA 1
ATOM 5872 C C . SER B 1 226 ? 16.963 8.896 42.157 1.00 16.46 226 SER B C 1
ATOM 5873 O O . SER B 1 226 ? 17.065 10.057 42.556 1.00 16.54 226 SER B O 1
ATOM 5876 N N A SER B 1 227 ? 16.140 8.572 41.131 0.50 15.04 227 SER B N 1
ATOM 5877 N N B SER B 1 227 ? 16.101 8.536 41.173 0.50 16.99 227 SER B N 1
ATOM 5878 C CA A SER B 1 227 ? 15.345 9.622 40.471 0.50 11.66 227 SER B CA 1
ATOM 5879 C CA B SER B 1 227 ? 15.275 9.517 40.447 0.50 16.06 227 SER B CA 1
ATOM 5880 C C A SER B 1 227 ? 13.951 9.746 41.104 0.50 14.07 227 SER B C 1
ATOM 5881 C C B SER B 1 227 ? 13.942 9.785 41.143 0.50 16.33 227 SER B C 1
ATOM 5882 O O A SER B 1 227 ? 13.135 10.420 40.537 0.50 15.94 227 SER B O 1
ATOM 5883 O O B SER B 1 227 ? 13.158 10.592 40.673 0.50 18.06 227 SER B O 1
ATOM 5888 N N . MET B 1 228 ? 13.677 9.110 42.254 1.00 14.43 228 MET B N 1
ATOM 5889 C CA . MET B 1 228 ? 12.305 9.035 42.787 1.00 15.88 228 MET B CA 1
ATOM 5890 C C . MET B 1 228 ? 12.256 9.936 44.057 1.00 13.94 228 MET B C 1
ATOM 5891 O O . MET B 1 228 ? 13.196 9.849 44.937 1.00 17.97 228 MET B O 1
ATOM 5896 N N . PRO B 1 229 ? 11.210 10.721 44.197 1.00 15.57 229 PRO B N 1
ATOM 5897 C CA . PRO B 1 229 ? 11.102 11.588 45.330 1.00 15.84 229 PRO B CA 1
ATOM 5898 C C . PRO B 1 229 ? 10.420 10.893 46.532 1.00 16.03 229 PRO B C 1
ATOM 5899 O O . PRO B 1 229 ? 9.284 11.255 46.980 1.00 19.78 229 PRO B O 1
ATOM 5903 N N . ILE B 1 230 ? 11.162 9.947 47.108 1.00 15.83 230 ILE B N 1
ATOM 5904 C CA . ILE B 1 230 ? 10.731 9.300 48.347 1.00 17.26 230 ILE B CA 1
ATOM 5905 C C . ILE B 1 230 ? 10.889 10.278 49.507 1.00 18.19 230 ILE B C 1
ATOM 5906 O O . ILE B 1 230 ? 11.499 11.314 49.381 1.00 17.66 230 ILE B O 1
ATOM 5911 N N . PRO B 1 231 ? 10.304 9.949 50.685 1.00 19.39 231 PRO B N 1
ATOM 5912 C CA . PRO B 1 231 ? 10.276 10.958 51.711 1.00 20.94 231 PRO B CA 1
ATOM 5913 C C . PRO B 1 231 ? 11.611 11.427 52.287 1.00 20.66 231 PRO B C 1
ATOM 5914 O O . PRO B 1 231 ? 12.625 10.683 52.265 1.00 20.31 231 PRO B O 1
ATOM 5918 N N . GLU B 1 232 ? 11.620 12.651 52.819 1.00 22.06 232 GLU B N 1
ATOM 5919 C CA . GLU B 1 232 ? 12.819 13.121 53.505 1.00 21.69 232 GLU B CA 1
ATOM 5920 C C . GLU B 1 232 ? 13.168 12.135 54.656 1.00 21.12 232 GLU B C 1
ATOM 5921 O O . GLU B 1 232 ? 12.259 11.547 55.342 1.00 21.17 232 GLU B O 1
ATOM 5927 N N . GLY B 1 233 ? 14.461 11.980 54.845 1.00 20.44 233 GLY B N 1
ATOM 5928 C CA . GLY B 1 233 ? 14.952 11.212 55.973 1.00 21.02 233 GLY B CA 1
ATOM 5929 C C . GLY B 1 233 ? 14.951 9.707 55.701 1.00 22.40 233 GLY B C 1
ATOM 5930 O O . GLY B 1 233 ? 15.383 8.971 56.544 1.00 24.24 233 GLY B O 1
ATOM 5931 N N . VAL B 1 234 ? 14.409 9.266 54.571 1.00 20.48 234 VAL B N 1
ATOM 5932 C CA . VAL B 1 234 ? 14.336 7.844 54.181 1.00 20.45 234 VAL B CA 1
ATOM 5933 C C . VAL B 1 234 ? 15.529 7.600 53.261 1.00 20.82 234 VAL B C 1
ATOM 5934 O O . VAL B 1 234 ? 15.649 8.277 52.202 1.00 19.67 234 VAL B O 1
ATOM 5938 N N . SER B 1 235 ? 16.351 6.584 53.569 1.00 17.78 235 SER B N 1
ATOM 5939 C CA . SER B 1 235 ? 17.502 6.323 52.737 1.00 16.97 235 SER B CA 1
ATOM 5940 C C . SER B 1 235 ? 17.104 5.463 51.558 1.00 18.22 235 SER B C 1
ATOM 5941 O O . SER B 1 235 ? 16.518 4.381 51.740 1.00 18.18 235 SER B O 1
ATOM 5944 N N . GLU B 1 236 ? 17.338 5.961 50.336 1.00 15.96 236 GLU B N 1
ATOM 5945 C CA . GLU B 1 236 ? 16.950 5.189 49.155 1.00 17.90 236 GLU B CA 1
ATOM 5946 C C . GLU B 1 236 ? 17.444 3.740 49.195 1.00 16.95 236 GLU B C 1
ATOM 5947 O O . GLU B 1 236 ? 16.759 2.824 48.717 1.00 17.87 236 GLU B O 1
ATOM 5953 N N . SER B 1 237 ? 18.644 3.556 49.735 1.00 16.51 237 SER B N 1
ATOM 5954 C CA . SER B 1 237 ? 19.281 2.268 49.735 1.00 16.70 237 SER B CA 1
ATOM 5955 C C . SER B 1 237 ? 18.436 1.175 50.333 1.00 18.94 237 SER B C 1
ATOM 5956 O O . SER B 1 237 ? 18.454 0.054 49.857 1.00 15.87 237 SER B O 1
ATOM 5959 N N . ASP B 1 238 ? 17.614 1.507 51.337 1.00 16.06 238 ASP B N 1
ATOM 5960 C CA . ASP B 1 238 ? 16.867 0.463 52.030 1.00 18.74 238 ASP B CA 1
ATOM 5961 C C . ASP B 1 238 ? 15.620 0.055 51.244 1.00 18.78 238 ASP B C 1
ATOM 5962 O O . ASP B 1 238 ? 15.257 -1.101 51.254 1.00 18.63 238 ASP B O 1
ATOM 5967 N N . TYR B 1 239 ? 15.054 1.013 50.491 1.00 17.92 239 TYR B N 1
ATOM 5968 C CA . TYR B 1 239 ? 13.896 0.713 49.630 1.00 17.98 239 TYR B CA 1
ATOM 5969 C C . TYR B 1 239 ? 14.419 -0.046 48.403 1.00 18.37 239 TYR B C 1
ATOM 5970 O O . TYR B 1 239 ? 13.793 -1.028 47.925 1.00 17.87 239 TYR B O 1
ATOM 5979 N N . VAL B 1 240 ? 15.582 0.352 47.908 1.00 17.02 240 VAL B N 1
ATOM 5980 C CA . VAL B 1 240 ? 16.207 -0.438 46.805 1.00 16.36 240 VAL B CA 1
ATOM 5981 C C . VAL B 1 240 ? 16.362 -1.890 47.264 1.00 18.50 240 VAL B C 1
ATOM 5982 O O . VAL B 1 240 ? 16.142 -2.861 46.458 1.00 18.87 240 VAL B O 1
ATOM 5986 N N . GLY B 1 241 ? 16.860 -2.057 48.490 1.00 16.73 241 GLY B N 1
ATOM 5987 C CA . GLY B 1 241 ? 16.981 -3.458 49.094 1.00 18.44 241 GLY B CA 1
ATOM 5988 C C . GLY B 1 241 ? 15.636 -4.188 48.981 1.00 19.36 241 GLY B C 1
ATOM 5989 O O . GLY B 1 241 ? 15.590 -5.336 48.582 1.00 22.38 241 GLY B O 1
ATOM 5990 N N . ALA B 1 242 ? 14.572 -3.525 49.356 1.00 19.39 242 ALA B N 1
ATOM 5991 C CA . ALA B 1 242 ? 13.204 -4.154 49.312 1.00 22.95 242 ALA B CA 1
ATOM 5992 C C . ALA B 1 242 ? 12.838 -4.536 47.884 1.00 24.03 242 ALA B C 1
ATOM 5993 O O . ALA B 1 242 ? 12.311 -5.652 47.634 1.00 24.89 242 ALA B O 1
ATOM 5995 N N . ILE B 1 243 ? 13.177 -3.657 46.935 1.00 21.54 243 ILE B N 1
ATOM 5996 C CA . ILE B 1 243 ? 12.877 -3.953 45.531 1.00 20.81 243 ILE B CA 1
ATOM 5997 C C . ILE B 1 243 ? 13.677 -5.117 45.054 1.00 21.19 243 ILE B C 1
ATOM 5998 O O . ILE B 1 243 ? 13.150 -6.005 44.297 1.00 22.49 243 ILE B O 1
ATOM 6003 N N . LEU B 1 244 ? 14.921 -5.187 45.457 1.00 19.81 244 LEU B N 1
ATOM 6004 C CA . LEU B 1 244 ? 15.795 -6.303 45.000 1.00 19.13 244 LEU B CA 1
ATOM 6005 C C . LEU B 1 244 ? 15.508 -7.644 45.715 1.00 21.64 244 LEU B C 1
ATOM 6006 O O . LEU B 1 244 ? 15.988 -8.678 45.215 1.00 24.29 244 LEU B O 1
ATOM 6011 N N . GLY B 1 245 ? 14.958 -7.522 46.916 1.00 19.70 245 GLY B N 1
ATOM 6012 C CA . GLY B 1 245 ? 14.751 -8.624 47.851 1.00 22.65 245 GLY B CA 1
ATOM 6013 C C . GLY B 1 245 ? 16.084 -9.053 48.479 1.00 25.62 245 GLY B C 1
ATOM 6014 O O . GLY B 1 245 ? 16.147 -10.135 49.063 1.00 27.07 245 GLY B O 1
ATOM 6015 N N . GLU B 1 246 ? 17.113 -8.215 48.396 1.00 22.12 246 GLU B N 1
ATOM 6016 C CA . GLU B 1 246 ? 18.364 -8.450 49.071 1.00 20.37 246 GLU B CA 1
ATOM 6017 C C . GLU B 1 246 ? 19.047 -7.098 49.286 1.00 21.06 246 GLU B C 1
ATOM 6018 O O . GLU B 1 246 ? 18.773 -6.126 48.537 1.00 19.67 246 GLU B O 1
ATOM 6024 N N . SER B 1 247 ? 19.904 -7.068 50.321 1.00 19.27 247 SER B N 1
ATOM 6025 C CA . SER B 1 247 ? 20.724 -5.867 50.570 1.00 18.51 247 SER B CA 1
ATOM 6026 C C . SER B 1 247 ? 21.576 -5.543 49.325 1.00 17.87 247 SER B C 1
ATOM 6027 O O . SER B 1 247 ? 22.238 -6.396 48.744 1.00 17.88 247 SER B O 1
ATOM 6030 N N . VAL B 1 248 ? 21.669 -4.264 49.036 1.00 18.62 248 VAL B N 1
ATOM 6031 C CA . VAL B 1 248 ? 22.656 -3.855 48.025 1.00 16.71 248 VAL B CA 1
ATOM 6032 C C . VAL B 1 248 ? 24.055 -4.091 48.528 1.00 18.28 248 VAL B C 1
ATOM 6033 O O . VAL B 1 248 ? 24.439 -3.602 49.599 1.00 16.36 248 VAL B O 1
ATOM 6037 N N . PRO B 1 249 ? 24.901 -4.793 47.777 1.00 15.37 249 PRO B N 1
ATOM 6038 C CA . PRO B 1 249 ? 26.333 -4.957 48.219 1.00 17.19 249 PRO B CA 1
ATOM 6039 C C . PRO B 1 249 ? 27.081 -3.672 48.007 1.00 15.30 249 PRO B C 1
ATOM 6040 O O . PRO B 1 249 ? 27.027 -3.112 46.894 1.00 15.84 249 PRO B O 1
ATOM 6044 N N . VAL B 1 250 ? 27.787 -3.243 49.105 1.00 14.94 250 VAL B N 1
ATOM 6045 C CA . VAL B 1 250 ? 28.545 -2.017 49.046 1.00 13.09 250 VAL B CA 1
ATOM 6046 C C . VAL B 1 250 ? 29.959 -2.131 49.583 1.00 13.85 250 VAL B C 1
ATOM 6047 O O . VAL B 1 250 ? 30.277 -3.070 50.286 1.00 15.89 250 VAL B O 1
ATOM 6051 N N . VAL B 1 251 ? 30.772 -1.172 49.217 1.00 12.67 251 VAL B N 1
ATOM 6052 C CA . VAL B 1 251 ? 32.098 -1.055 49.797 1.00 14.09 251 VAL B CA 1
ATOM 6053 C C . VAL B 1 251 ? 32.344 0.406 50.137 1.00 15.88 251 VAL B C 1
ATOM 6054 O O . VAL B 1 251 ? 31.713 1.322 49.554 1.00 15.49 251 VAL B O 1
ATOM 6058 N N . LYS B 1 252 ? 33.355 0.665 51.012 1.00 15.81 252 LYS B N 1
ATOM 6059 C CA . LYS B 1 252 ? 33.590 2.121 51.345 1.00 15.78 252 LYS B CA 1
ATOM 6060 C C . LYS B 1 252 ? 34.391 2.828 50.340 1.00 17.58 252 LYS B C 1
ATOM 6061 O O . LYS B 1 252 ? 35.242 2.225 49.711 1.00 17.49 252 LYS B O 1
ATOM 6067 N N . CYS B 1 253 ? 34.127 4.123 50.205 1.00 17.92 253 CYS B N 1
ATOM 6068 C CA . CYS B 1 253 ? 34.990 5.036 49.477 1.00 17.53 253 CYS B CA 1
ATOM 6069 C C . CYS B 1 253 ? 36.431 4.983 50.008 1.00 17.68 253 CYS B C 1
ATOM 6070 O O . CYS B 1 253 ? 36.703 4.485 51.140 1.00 17.47 253 CYS B O 1
ATOM 6073 N N . GLU B 1 254 ? 37.348 5.341 49.122 1.00 17.62 254 GLU B N 1
ATOM 6074 C CA . GLU B 1 254 ? 38.776 5.398 49.482 1.00 18.63 254 GLU B CA 1
ATOM 6075 C C . GLU B 1 254 ? 39.063 6.539 50.409 1.00 20.04 254 GLU B C 1
ATOM 6076 O O . GLU B 1 254 ? 40.031 6.407 51.265 1.00 20.88 254 GLU B O 1
ATOM 6082 N N . THR B 1 255 ? 38.358 7.659 50.272 1.00 19.71 255 THR B N 1
ATOM 6083 C CA . THR B 1 255 ? 38.786 8.919 50.978 1.00 19.14 255 THR B CA 1
ATOM 6084 C C . THR B 1 255 ? 37.726 9.447 51.939 1.00 17.94 255 THR B C 1
ATOM 6085 O O . THR B 1 255 ? 37.901 10.556 52.490 1.00 21.95 255 THR B O 1
ATOM 6089 N N . ASN B 1 256 ? 36.600 8.754 52.132 1.00 16.97 256 ASN B N 1
ATOM 6090 C CA . ASN B 1 256 ? 35.608 9.134 53.111 1.00 18.15 256 ASN B CA 1
ATOM 6091 C C . ASN B 1 256 ? 34.824 7.941 53.560 1.00 17.72 256 ASN B C 1
ATOM 6092 O O . ASN B 1 256 ? 35.172 6.767 53.199 1.00 18.65 256 ASN B O 1
ATOM 6097 N N . ASP B 1 257 ? 33.882 8.128 54.445 1.00 16.98 257 ASP B N 1
ATOM 6098 C CA . ASP B 1 257 ? 33.166 7.029 55.075 1.00 20.20 257 ASP B CA 1
ATOM 6099 C C . ASP B 1 257 ? 31.939 6.520 54.308 1.00 18.77 257 ASP B C 1
ATOM 6100 O O . ASP B 1 257 ? 31.287 5.572 54.717 1.00 19.78 257 ASP B O 1
ATOM 6105 N N . LEU B 1 258 ? 31.681 7.117 53.150 1.00 16.51 258 LEU B N 1
ATOM 6106 C CA . LEU B 1 258 ? 30.422 6.744 52.415 1.00 16.47 258 LEU B CA 1
ATOM 6107 C C . LEU B 1 258 ? 30.603 5.364 51.743 1.00 15.66 258 LEU B C 1
ATOM 6108 O O . LEU B 1 258 ? 31.710 4.967 51.398 1.00 17.72 258 LEU B O 1
ATOM 6113 N N . MET B 1 259 ? 29.480 4.696 51.592 1.00 16.03 259 MET B N 1
ATOM 6114 C CA . MET B 1 259 ? 29.485 3.364 50.971 1.00 16.63 259 MET B CA 1
ATOM 6115 C C . MET B 1 259 ? 28.896 3.459 49.564 1.00 17.41 259 MET B C 1
ATOM 6116 O O . MET B 1 259 ? 27.915 4.220 49.307 1.00 18.02 259 MET B O 1
ATOM 6121 N N . VAL B 1 260 ? 29.515 2.745 48.626 1.00 13.67 260 VAL B N 1
ATOM 6122 C CA . VAL B 1 260 ? 29.101 2.806 47.207 1.00 13.91 260 VAL B CA 1
ATOM 6123 C C . VAL B 1 260 ? 28.818 1.403 46.722 1.00 14.65 260 VAL B C 1
ATOM 6124 O O . VAL B 1 260 ? 29.382 0.401 47.222 1.00 14.05 260 VAL B O 1
ATOM 6128 N N . PRO B 1 261 ? 27.879 1.251 45.784 1.00 14.63 261 PRO B N 1
ATOM 6129 C CA . PRO B 1 261 ? 27.605 -0.126 45.263 1.00 14.33 261 PRO B CA 1
ATOM 6130 C C . PRO B 1 261 ? 28.846 -0.766 44.692 1.00 15.10 261 PRO B C 1
ATOM 6131 O O . PRO B 1 261 ? 29.610 -0.225 43.918 1.00 16.86 261 PRO B O 1
ATOM 6135 N N . ALA B 1 262 ? 29.020 -1.984 45.157 1.00 15.21 262 ALA B N 1
ATOM 6136 C CA . ALA B 1 262 ? 30.215 -2.804 44.796 1.00 16.37 262 ALA B CA 1
ATOM 6137 C C . ALA B 1 262 ? 30.333 -3.067 43.287 1.00 16.86 262 ALA B C 1
ATOM 6138 O O . ALA B 1 262 ? 31.413 -3.152 42.825 1.00 16.90 262 ALA B O 1
ATOM 6140 N N . THR B 1 263 ? 29.192 -3.053 42.625 1.00 15.75 263 THR B N 1
ATOM 6141 C CA . THR B 1 263 ? 29.265 -3.412 41.163 1.00 16.41 263 THR B CA 1
ATOM 6142 C C . THR B 1 263 ? 29.127 -2.185 40.328 1.00 17.85 263 THR B C 1
ATOM 6143 O O . THR B 1 263 ? 28.912 -2.316 39.087 1.00 20.66 263 THR B O 1
ATOM 6147 N N . SER B 1 264 ? 29.367 -0.984 40.885 1.00 17.09 264 SER B N 1
ATOM 6148 C CA . SER B 1 264 ? 29.422 0.239 40.022 1.00 15.59 264 SER B CA 1
ATOM 6149 C C . SER B 1 264 ? 30.466 0.154 38.959 1.00 17.01 264 SER B C 1
ATOM 6150 O O . SER B 1 264 ? 31.520 -0.495 39.145 1.00 17.31 264 SER B O 1
ATOM 6153 N N . GLU B 1 265 ? 30.223 0.749 37.805 1.00 17.38 265 GLU B N 1
ATOM 6154 C CA . GLU B 1 265 ? 31.272 0.810 36.818 1.00 14.73 265 GLU B CA 1
ATOM 6155 C C . GLU B 1 265 ? 32.359 1.729 37.186 1.00 15.56 265 GLU B C 1
ATOM 6156 O O . GLU B 1 265 ? 33.555 1.494 36.833 1.00 18.05 265 GLU B O 1
ATOM 6162 N N . MET B 1 266 ? 32.006 2.950 37.686 1.00 15.73 266 MET B N 1
ATOM 6163 C CA . MET B 1 266 ? 32.976 3.943 38.013 1.00 15.49 266 MET B CA 1
ATOM 6164 C C . MET B 1 266 ? 32.470 4.626 39.270 1.00 14.62 266 MET B C 1
ATOM 6165 O O . MET B 1 266 ? 31.252 4.883 39.372 1.00 15.56 266 MET B O 1
ATOM 6170 N N . VAL B 1 267 ? 33.422 5.014 40.102 1.00 15.65 267 VAL B N 1
ATOM 6171 C CA . VAL B 1 267 ? 33.074 5.773 41.376 1.00 15.01 267 VAL B CA 1
ATOM 6172 C C . VAL B 1 267 ? 34.031 6.952 41.394 1.00 15.70 267 VAL B C 1
ATOM 6173 O O . VAL B 1 267 ? 35.260 6.861 41.316 1.00 18.14 267 VAL B O 1
ATOM 6177 N N . PHE B 1 268 ? 33.477 8.138 41.559 1.00 14.97 268 PHE B N 1
ATOM 6178 C CA . PHE B 1 268 ? 34.299 9.313 41.790 1.00 15.45 268 PHE B CA 1
ATOM 6179 C C . PHE B 1 268 ? 33.946 9.835 43.204 1.00 17.06 268 PHE B C 1
ATOM 6180 O O . PHE B 1 268 ? 32.811 9.738 43.645 1.00 18.41 268 PHE B O 1
ATOM 6188 N N . GLU B 1 269 ? 34.958 10.274 43.991 1.00 15.84 269 GLU B N 1
ATOM 6189 C CA . GLU B 1 269 ? 34.618 10.615 45.409 1.00 15.27 269 GLU B CA 1
ATOM 6190 C C . GLU B 1 269 ? 35.423 11.828 45.801 1.00 16.39 269 GLU B C 1
ATOM 6191 O O . GLU B 1 269 ? 36.443 12.135 45.163 1.00 16.23 269 GLU B O 1
ATOM 6197 N N . GLY B 1 270 ? 34.962 12.551 46.791 1.00 16.69 270 GLY B N 1
ATOM 6198 C CA . GLY B 1 270 ? 35.744 13.748 47.188 1.00 17.40 270 GLY B CA 1
ATOM 6199 C C . GLY B 1 270 ? 34.863 14.550 48.160 1.00 17.33 270 GLY B C 1
ATOM 6200 O O . GLY B 1 270 ? 34.054 13.971 48.964 1.00 19.29 270 GLY B O 1
ATOM 6201 N N . THR B 1 271 ? 34.988 15.863 48.064 1.00 17.71 271 THR B N 1
ATOM 6202 C CA . THR B 1 271 ? 34.177 16.753 48.882 1.00 17.55 271 THR B CA 1
ATOM 6203 C C . THR B 1 271 ? 33.547 17.844 48.027 1.00 17.77 271 THR B C 1
ATOM 6204 O O . THR B 1 271 ? 34.114 18.283 46.988 1.00 19.32 271 THR B O 1
ATOM 6208 N N . LEU B 1 272 ? 32.319 18.218 48.451 1.00 18.40 272 LEU B N 1
ATOM 6209 C CA . LEU B 1 272 ? 31.546 19.264 47.786 1.00 17.72 272 LEU B CA 1
ATOM 6210 C C . LEU B 1 272 ? 31.721 20.554 48.690 1.00 17.98 272 LEU B C 1
ATOM 6211 O O . LEU B 1 272 ? 31.682 20.446 49.950 1.00 20.05 272 LEU B O 1
ATOM 6216 N N . SER B 1 273 ? 31.762 21.701 48.002 1.00 19.67 273 SER B N 1
ATOM 6217 C CA . SER B 1 273 ? 31.746 22.970 48.759 1.00 19.96 273 SER B CA 1
ATOM 6218 C C . SER B 1 273 ? 30.610 23.889 48.297 1.00 19.31 273 SER B C 1
ATOM 6219 O O . SER B 1 273 ? 30.484 24.150 47.084 1.00 20.68 273 SER B O 1
ATOM 6222 N N . LEU B 1 274 ? 29.836 24.407 49.250 1.00 19.18 274 LEU B N 1
ATOM 6223 C CA . LEU B 1 274 ? 28.810 25.391 48.887 1.00 19.04 274 LEU B CA 1
ATOM 6224 C C . LEU B 1 274 ? 29.383 26.817 48.823 1.00 21.34 274 LEU B C 1
ATOM 6225 O O . LEU B 1 274 ? 28.684 27.708 48.341 1.00 21.93 274 LEU B O 1
ATOM 6230 N N . THR B 1 275 ? 30.603 26.985 49.313 1.00 20.51 275 THR B N 1
ATOM 6231 C CA . THR B 1 275 ? 31.243 28.304 49.287 1.00 24.71 275 THR B CA 1
ATOM 6232 C C . THR B 1 275 ? 32.237 28.550 48.143 1.00 26.65 275 THR B C 1
ATOM 6233 O O . THR B 1 275 ? 32.736 29.664 47.969 1.00 29.82 275 THR B O 1
ATOM 6237 N N . ASP B 1 276 ? 32.491 27.553 47.310 1.00 22.73 276 ASP B N 1
ATOM 6238 C CA . ASP B 1 276 ? 33.433 27.698 46.199 1.00 24.61 276 ASP B CA 1
ATOM 6239 C C . ASP B 1 276 ? 32.514 27.267 45.044 1.00 24.17 276 ASP B C 1
ATOM 6240 O O . ASP B 1 276 ? 31.995 26.168 45.056 1.00 25.16 276 ASP B O 1
ATOM 6245 N N . THR B 1 277 ? 32.163 28.254 44.223 1.00 21.64 277 THR B N 1
ATOM 6246 C CA . THR B 1 277 ? 31.050 28.023 43.273 1.00 20.57 277 THR B CA 1
ATOM 6247 C C . THR B 1 277 ? 31.629 28.348 41.916 1.00 21.92 277 THR B C 1
ATOM 6248 O O . THR B 1 277 ? 32.704 29.042 41.758 1.00 22.01 277 THR B O 1
ATOM 6252 N N . HIS B 1 278 ? 30.929 27.899 40.870 1.00 20.05 278 HIS B N 1
ATOM 6253 C CA . HIS B 1 278 ? 31.415 28.143 39.523 1.00 19.84 278 HIS B CA 1
ATOM 6254 C C . HIS B 1 278 ? 30.218 28.224 38.585 1.00 20.87 278 HIS B C 1
ATOM 6255 O O . HIS B 1 278 ? 29.160 27.634 38.864 1.00 20.34 278 HIS B O 1
ATOM 6262 N N A LEU B 1 279 ? 30.428 28.934 37.475 0.50 20.10 279 LEU B N 1
ATOM 6263 N N B LEU B 1 279 ? 30.393 28.943 37.475 0.50 20.83 279 LEU B N 1
ATOM 6264 C CA A LEU B 1 279 ? 29.432 28.964 36.406 0.50 20.13 279 LEU B CA 1
ATOM 6265 C CA B LEU B 1 279 ? 29.297 29.087 36.498 0.50 21.06 279 LEU B CA 1
ATOM 6266 C C A LEU B 1 279 ? 29.037 27.538 36.043 0.50 19.37 279 LEU B C 1
ATOM 6267 C C B LEU B 1 279 ? 28.974 27.726 35.829 0.50 20.42 279 LEU B C 1
ATOM 6268 O O A LEU B 1 279 ? 29.935 26.682 35.818 0.50 18.63 279 LEU B O 1
ATOM 6269 O O B LEU B 1 279 ? 29.852 27.090 35.225 0.50 21.90 279 LEU B O 1
ATOM 6278 N N . GLU B 1 280 ? 27.734 27.267 36.005 1.00 18.61 280 GLU B N 1
ATOM 6279 C CA . GLU B 1 280 ? 27.326 25.900 35.554 1.00 19.01 280 GLU B CA 1
ATOM 6280 C C . GLU B 1 280 ? 26.231 26.092 34.478 1.00 18.19 280 GLU B C 1
ATOM 6281 O O . GLU B 1 280 ? 25.414 27.087 34.569 1.00 19.55 280 GLU B O 1
ATOM 6287 N N . GLY B 1 281 ? 26.233 25.144 33.542 1.00 18.16 281 GLY B N 1
ATOM 6288 C CA . GLY B 1 281 ? 25.151 25.185 32.484 1.00 18.28 281 GLY B CA 1
ATOM 6289 C C . GLY B 1 281 ? 25.495 26.261 31.431 1.00 20.03 281 GLY B C 1
ATOM 6290 O O . GLY B 1 281 ? 26.605 26.882 31.416 1.00 18.45 281 GLY B O 1
ATOM 6291 N N . PRO B 1 282 ? 24.585 26.520 30.514 1.00 18.19 282 PRO B N 1
ATOM 6292 C CA . PRO B 1 282 ? 23.273 25.848 30.428 1.00 19.21 282 PRO B CA 1
ATOM 6293 C C . PRO B 1 282 ? 23.407 24.376 30.001 1.00 17.12 282 PRO B C 1
ATOM 6294 O O . PRO B 1 282 ? 24.471 23.910 29.586 1.00 17.70 282 PRO B O 1
ATOM 6298 N N . PHE B 1 283 ? 22.292 23.638 30.101 1.00 18.23 283 PHE B N 1
ATOM 6299 C CA . PHE B 1 283 ? 22.232 22.243 29.691 1.00 16.87 283 PHE B CA 1
ATOM 6300 C C . PHE B 1 283 ? 20.889 22.076 29.017 1.00 18.88 283 PHE B C 1
ATOM 6301 O O . PHE B 1 283 ? 19.838 22.548 29.527 1.00 21.14 283 PHE B O 1
ATOM 6309 N N . GLY B 1 284 ? 20.940 21.370 27.908 1.00 17.14 284 GLY B N 1
ATOM 6310 C CA . GLY B 1 284 ? 19.625 20.994 27.258 1.00 18.83 284 GLY B CA 1
ATOM 6311 C C . GLY B 1 284 ? 18.846 20.120 28.155 1.00 20.92 284 GLY B C 1
ATOM 6312 O O . GLY B 1 284 ? 19.321 19.074 28.592 1.00 21.36 284 GLY B O 1
ATOM 6313 N N . GLU B 1 285 ? 17.618 20.541 28.460 1.00 19.07 285 GLU B N 1
ATOM 6314 C CA . GLU B 1 285 ? 16.950 20.009 29.630 1.00 19.55 285 GLU B CA 1
ATOM 6315 C C . GLU B 1 285 ? 15.601 19.387 29.273 1.00 18.75 285 GLU B C 1
ATOM 6316 O O . GLU B 1 285 ? 15.228 19.246 28.040 1.00 20.00 285 GLU B O 1
ATOM 6322 N N . MET B 1 286 ? 14.924 18.900 30.300 1.00 17.78 286 MET B N 1
ATOM 6323 C CA . MET B 1 286 ? 13.758 18.046 30.125 1.00 17.95 286 MET B CA 1
ATOM 6324 C C . MET B 1 286 ? 12.599 18.770 29.440 1.00 18.18 286 MET B C 1
ATOM 6325 O O . MET B 1 286 ? 11.623 18.046 29.061 1.00 18.48 286 MET B O 1
ATOM 6330 N N . HIS B 1 287 ? 12.667 20.067 29.303 1.00 17.57 287 HIS B N 1
ATOM 6331 C CA . HIS B 1 287 ? 11.541 20.681 28.611 1.00 16.50 287 HIS B CA 1
ATOM 6332 C C . HIS B 1 287 ? 11.833 20.987 27.152 1.00 18.98 287 HIS B C 1
ATOM 6333 O O . HIS B 1 287 ? 10.964 21.501 26.438 1.00 17.40 287 HIS B O 1
ATOM 6340 N N . GLY B 1 288 ? 13.023 20.550 26.681 1.00 18.15 288 GLY B N 1
ATOM 6341 C CA . GLY B 1 288 ? 13.402 20.611 25.192 1.00 17.10 288 GLY B CA 1
ATOM 6342 C C . GLY B 1 288 ? 14.238 21.797 24.747 1.00 16.01 288 GLY B C 1
ATOM 6343 O O . GLY B 1 288 ? 14.352 22.021 23.522 1.00 17.46 288 GLY B O 1
ATOM 6344 N N . TYR B 1 289 ? 14.809 22.594 25.674 1.00 15.34 289 TYR B N 1
ATOM 6345 C CA . TYR B 1 289 ? 15.550 23.757 25.276 1.00 15.62 289 TYR B CA 1
ATOM 6346 C C . TYR B 1 289 ? 17.036 23.803 25.844 1.00 17.14 289 TYR B C 1
ATOM 6347 O O . TYR B 1 289 ? 17.265 23.433 26.998 1.00 18.93 289 TYR B O 1
ATOM 6356 N N . VAL B 1 290 ? 17.956 24.348 25.039 1.00 16.34 290 VAL B N 1
ATOM 6357 C CA . VAL B 1 290 ? 19.134 24.993 25.661 1.00 17.25 290 VAL B CA 1
ATOM 6358 C C . VAL B 1 290 ? 18.949 26.500 25.520 1.00 19.19 290 VAL B C 1
ATOM 6359 O O . VAL B 1 290 ? 18.915 27.031 24.406 1.00 19.05 290 VAL B O 1
ATOM 6363 N N . PHE B 1 291 ? 18.833 27.191 26.620 1.00 19.13 291 PHE B N 1
ATOM 6364 C CA . PHE B 1 291 ? 18.890 28.653 26.635 1.00 19.46 291 PHE B CA 1
ATOM 6365 C C . PHE B 1 291 ? 20.325 29.131 26.762 1.00 23.33 291 PHE B C 1
ATOM 6366 O O . PHE B 1 291 ? 20.965 28.925 27.780 1.00 23.48 291 PHE B O 1
ATOM 6374 N N . LYS B 1 292 ? 20.801 29.690 25.646 1.00 25.75 292 LYS B N 1
ATOM 6375 C CA . LYS B 1 292 ? 22.277 29.972 25.428 1.00 28.00 292 LYS B CA 1
ATOM 6376 C C . LYS B 1 292 ? 22.762 30.947 26.385 1.00 28.84 292 LYS B C 1
ATOM 6377 O O . LYS B 1 292 ? 22.082 31.898 26.666 1.00 27.76 292 LYS B O 1
ATOM 6383 N N . SER B 1 293 ? 23.986 30.680 26.875 1.00 28.42 293 SER B N 1
ATOM 6384 C CA . SER B 1 293 ? 24.703 31.567 27.814 1.00 33.36 293 SER B CA 1
ATOM 6385 C C . SER B 1 293 ? 23.899 31.920 29.006 1.00 33.84 293 SER B C 1
ATOM 6386 O O . SER B 1 293 ? 24.042 33.032 29.563 1.00 38.30 293 SER B O 1
ATOM 6389 N N . GLN B 1 294 ? 22.982 31.068 29.424 1.00 30.33 294 GLN B N 1
ATOM 6390 C CA . GLN B 1 294 ? 22.243 31.317 30.647 1.00 31.67 294 GLN B CA 1
ATOM 6391 C C . GLN B 1 294 ? 22.708 30.371 31.735 1.00 33.17 294 GLN B C 1
ATOM 6392 O O . GLN B 1 294 ? 21.876 29.741 32.411 1.00 32.24 294 GLN B O 1
ATOM 6398 N N . GLY B 1 295 ? 24.032 30.276 31.911 1.00 34.64 295 GLY B N 1
ATOM 6399 C CA . GLY B 1 295 ? 24.575 29.520 33.091 1.00 31.84 295 GLY B CA 1
ATOM 6400 C C . GLY B 1 295 ? 24.396 30.313 34.391 1.00 32.55 295 GLY B C 1
ATOM 6401 O O . GLY B 1 295 ? 24.156 31.520 34.310 1.00 32.13 295 GLY B O 1
ATOM 6402 N N . HIS B 1 296 ? 24.589 29.713 35.569 1.00 29.95 296 HIS B N 1
ATOM 6403 C CA . HIS B 1 296 ? 24.339 30.409 36.867 1.00 31.84 296 HIS B CA 1
ATOM 6404 C C . HIS B 1 296 ? 25.309 29.724 37.823 1.00 28.45 296 HIS B C 1
ATOM 6405 O O . HIS B 1 296 ? 25.712 28.584 37.519 1.00 23.69 296 HIS B O 1
ATOM 6412 N N . PRO B 1 297 ? 25.679 30.386 38.960 1.00 27.03 297 PRO B N 1
ATOM 6413 C CA . PRO B 1 297 ? 26.755 29.719 39.767 1.00 24.30 297 PRO B CA 1
ATOM 6414 C C . PRO B 1 297 ? 26.182 28.523 40.533 1.00 20.97 297 PRO B C 1
ATOM 6415 O O . PRO B 1 297 ? 25.035 28.570 40.990 1.00 24.80 297 PRO B O 1
ATOM 6419 N N . CYS B 1 298 ? 26.975 27.499 40.675 1.00 20.10 298 CYS B N 1
ATOM 6420 C CA . CYS B 1 298 ? 26.637 26.288 41.386 1.00 18.50 298 CYS B CA 1
ATOM 6421 C C . CYS B 1 298 ? 27.839 25.824 42.220 1.00 17.01 298 CYS B C 1
ATOM 6422 O O . CYS B 1 298 ? 28.977 26.220 41.987 1.00 19.59 298 CYS B O 1
ATOM 6425 N N . PRO B 1 299 ? 27.616 24.937 43.179 1.00 17.73 299 PRO B N 1
ATOM 6426 C CA . PRO B 1 299 ? 28.713 24.456 44.036 1.00 19.35 299 PRO B CA 1
ATOM 6427 C C . PRO B 1 299 ? 29.716 23.658 43.251 1.00 19.22 299 PRO B C 1
ATOM 6428 O O . PRO B 1 299 ? 29.417 23.158 42.159 1.00 18.61 299 PRO B O 1
ATOM 6432 N N . LEU B 1 300 ? 30.913 23.529 43.808 1.00 17.91 300 LEU B N 1
ATOM 6433 C CA . LEU B 1 300 ? 31.979 22.794 43.179 1.00 18.39 300 LEU B CA 1
ATOM 6434 C C . LEU B 1 300 ? 32.290 21.495 43.930 1.00 18.10 300 LEU B C 1
ATOM 6435 O O . LEU B 1 300 ? 32.412 21.501 45.161 1.00 19.83 300 LEU B O 1
ATOM 6440 N N . TYR B 1 301 ? 32.364 20.356 43.207 1.00 18.42 301 TYR B N 1
ATOM 6441 C CA . TYR B 1 301 ? 32.737 19.139 43.748 1.00 16.93 301 TYR B CA 1
ATOM 6442 C C . TYR B 1 301 ? 34.182 18.913 43.395 1.00 18.97 301 TYR B C 1
ATOM 6443 O O . TYR B 1 301 ? 34.535 19.001 42.263 1.00 20.38 301 TYR B O 1
ATOM 6452 N N . THR B 1 302 ? 35.010 18.624 44.402 1.00 17.61 302 THR B N 1
ATOM 6453 C CA . THR B 1 302 ? 36.428 18.283 44.159 1.00 19.32 302 THR B CA 1
ATOM 6454 C C . THR B 1 302 ? 36.627 16.795 44.239 1.00 17.40 302 THR B C 1
ATOM 6455 O O . THR B 1 302 ? 36.252 16.134 45.225 1.00 19.03 302 THR B O 1
ATOM 6459 N N . VAL B 1 303 ? 37.088 16.252 43.136 1.00 17.37 303 VAL B N 1
ATOM 6460 C CA . VAL B 1 303 ? 37.292 14.761 43.066 1.00 18.40 303 VAL B CA 1
ATOM 6461 C C . VAL B 1 303 ? 38.719 14.467 43.628 1.00 19.51 303 VAL B C 1
ATOM 6462 O O . VAL B 1 303 ? 39.674 15.046 43.136 1.00 22.19 303 VAL B O 1
ATOM 6466 N N . LYS B 1 304 ? 38.724 13.633 44.646 1.00 17.98 304 LYS B N 1
ATOM 6467 C CA . LYS B 1 304 ? 39.953 13.253 45.355 1.00 19.56 304 LYS B CA 1
ATOM 6468 C C . LYS B 1 304 ? 40.410 11.862 45.027 1.00 19.59 304 LYS B C 1
ATOM 6469 O O . LYS B 1 304 ? 41.541 11.481 45.346 1.00 21.65 304 LYS B O 1
ATOM 6475 N N . ALA B 1 305 ? 39.525 11.007 44.519 1.00 19.04 305 ALA B N 1
ATOM 6476 C CA . ALA B 1 305 ? 39.874 9.660 44.094 1.00 18.02 305 ALA B CA 1
ATOM 6477 C C . ALA B 1 305 ? 38.846 9.189 43.128 1.00 17.48 305 ALA B C 1
ATOM 6478 O O . ALA B 1 305 ? 37.717 9.706 43.034 1.00 17.55 305 ALA B O 1
ATOM 6480 N N A MET B 1 306 ? 39.202 8.091 42.469 0.50 18.10 306 MET B N 1
ATOM 6481 N N B MET B 1 306 ? 39.250 8.214 42.315 0.50 16.62 306 MET B N 1
ATOM 6482 C CA A MET B 1 306 ? 38.364 7.523 41.438 0.50 19.30 306 MET B CA 1
ATOM 6483 C CA B MET B 1 306 ? 38.296 7.515 41.471 0.50 16.85 306 MET B CA 1
ATOM 6484 C C A MET B 1 306 ? 38.643 6.036 41.342 0.50 19.29 306 MET B C 1
ATOM 6485 C C B MET B 1 306 ? 38.595 6.029 41.557 0.50 17.80 306 MET B C 1
ATOM 6486 O O A MET B 1 306 ? 39.822 5.625 41.387 0.50 19.99 306 MET B O 1
ATOM 6487 O O B MET B 1 306 ? 39.681 5.620 41.957 0.50 17.68 306 MET B O 1
ATOM 6496 N N . SER B 1 307 ? 37.593 5.193 41.298 1.00 16.95 307 SER B N 1
ATOM 6497 C CA . SER B 1 307 ? 37.814 3.808 41.069 1.00 18.04 307 SER B CA 1
ATOM 6498 C C . SER B 1 307 ? 36.906 3.310 39.953 1.00 19.97 307 SER B C 1
ATOM 6499 O O . SER B 1 307 ? 35.858 3.868 39.658 1.00 18.20 307 SER B O 1
ATOM 6502 N N . TYR B 1 308 ? 37.362 2.263 39.246 1.00 17.48 308 TYR B N 1
ATOM 6503 C CA . TYR B 1 308 ? 36.536 1.744 38.167 1.00 17.29 308 TYR B CA 1
ATOM 6504 C C . TYR B 1 308 ? 36.851 0.310 37.819 1.00 18.82 308 TYR B C 1
ATOM 6505 O O . TYR B 1 308 ? 37.910 -0.216 38.167 1.00 18.09 308 TYR B O 1
ATOM 6514 N N . ARG B 1 309 ? 35.907 -0.269 37.103 1.00 17.79 309 ARG B N 1
ATOM 6515 C CA . ARG B 1 309 ? 36.029 -1.681 36.534 1.00 18.25 309 ARG B CA 1
ATOM 6516 C C . ARG B 1 309 ? 36.779 -1.630 35.223 1.00 19.40 309 ARG B C 1
ATOM 6517 O O . ARG B 1 309 ? 36.960 -0.606 34.574 1.00 20.45 309 ARG B O 1
ATOM 6525 N N . ASP B 1 310 ? 37.326 -2.804 34.851 1.00 19.29 310 ASP B N 1
ATOM 6526 C CA . ASP B 1 310 ? 37.880 -2.909 33.492 1.00 21.09 310 ASP B CA 1
ATOM 6527 C C . ASP B 1 310 ? 36.687 -2.698 32.496 1.00 18.19 310 ASP B C 1
ATOM 6528 O O . ASP B 1 310 ? 35.563 -3.115 32.734 1.00 19.05 310 ASP B O 1
ATOM 6533 N N . ASN B 1 311 ? 37.033 -2.019 31.415 1.00 20.17 311 ASN B N 1
ATOM 6534 C CA . ASN B 1 311 ? 36.131 -1.809 30.302 1.00 20.22 311 ASN B CA 1
ATOM 6535 C C . ASN B 1 311 ? 34.839 -1.184 30.837 1.00 17.25 311 ASN B C 1
ATOM 6536 O O . ASN B 1 311 ? 33.728 -1.619 30.507 1.00 19.97 311 ASN B O 1
ATOM 6541 N N . ALA B 1 312 ? 35.036 -0.111 31.587 1.00 18.84 312 ALA B N 1
ATOM 6542 C CA . ALA B 1 312 ? 33.882 0.515 32.262 1.00 19.16 312 ALA B CA 1
ATOM 6543 C C . ALA B 1 312 ? 32.950 1.220 31.226 1.00 18.10 312 ALA B C 1
ATOM 6544 O O . ALA B 1 312 ? 33.365 1.679 30.117 1.00 18.94 312 ALA B O 1
ATOM 6546 N N . ILE B 1 313 ? 31.712 1.346 31.662 1.00 18.50 313 ILE B N 1
ATOM 6547 C CA . ILE B 1 313 ? 30.606 1.932 30.830 1.00 18.33 313 ILE B CA 1
ATOM 6548 C C . ILE B 1 313 ? 29.913 3.091 31.563 1.00 18.53 313 ILE B C 1
ATOM 6549 O O . ILE B 1 313 ? 29.567 2.867 32.702 1.00 19.34 313 ILE B O 1
ATOM 6554 N N . LEU B 1 314 ? 29.862 4.252 30.923 1.00 17.31 314 LEU B N 1
ATOM 6555 C CA . LEU B 1 314 ? 29.150 5.395 31.474 1.00 16.30 314 LEU B CA 1
ATOM 6556 C C . LEU B 1 314 ? 27.738 5.330 30.906 1.00 16.79 314 LEU B C 1
ATOM 6557 O O . LEU B 1 314 ? 27.596 5.560 29.665 1.00 18.25 314 LEU B O 1
ATOM 6562 N N . PRO B 1 315 ? 26.701 5.142 31.684 1.00 15.90 315 PRO B N 1
ATOM 6563 C CA . PRO B 1 315 ? 25.348 5.386 31.152 1.00 15.67 315 PRO B CA 1
ATOM 6564 C C . PRO B 1 315 ? 25.074 6.882 31.100 1.00 15.63 315 PRO B C 1
ATOM 6565 O O . PRO B 1 315 ? 25.561 7.687 31.917 1.00 15.95 315 PRO B O 1
ATOM 6569 N N . VAL B 1 316 ? 24.324 7.295 30.049 1.00 14.30 316 VAL B N 1
ATOM 6570 C CA . VAL B 1 316 ? 24.171 8.679 29.754 1.00 14.89 316 VAL B CA 1
ATOM 6571 C C . VAL B 1 316 ? 22.686 8.888 29.408 1.00 16.37 316 VAL B C 1
ATOM 6572 O O . VAL B 1 316 ? 22.065 8.109 28.686 1.00 16.13 316 VAL B O 1
ATOM 6576 N N . SER B 1 317 ? 22.124 10.007 29.879 1.00 13.50 317 SER B N 1
ATOM 6577 C CA . SER B 1 317 ? 20.792 10.493 29.444 1.00 15.22 317 SER B CA 1
ATOM 6578 C C . SER B 1 317 ? 21.049 11.828 28.725 1.00 17.85 317 SER B C 1
ATOM 6579 O O . SER B 1 317 ? 21.770 12.703 29.203 1.00 17.76 317 SER B O 1
ATOM 6582 N N . ASN B 1 318 ? 20.420 12.003 27.564 1.00 15.77 318 ASN B N 1
ATOM 6583 C CA . ASN B 1 318 ? 20.592 13.250 26.858 1.00 14.69 318 ASN B CA 1
ATOM 6584 C C . ASN B 1 318 ? 19.199 13.895 26.676 1.00 17.25 318 ASN B C 1
ATOM 6585 O O . ASN B 1 318 ? 18.435 13.586 25.740 1.00 17.94 318 ASN B O 1
ATOM 6590 N N . PRO B 1 319 ? 18.809 14.772 27.603 1.00 16.30 319 PRO B N 1
ATOM 6591 C CA . PRO B 1 319 ? 17.365 15.240 27.617 1.00 17.41 319 PRO B CA 1
ATOM 6592 C C . PRO B 1 319 ? 16.996 16.162 26.489 1.00 18.51 319 PRO B C 1
ATOM 6593 O O . PRO B 1 319 ? 17.831 16.848 25.917 1.00 19.23 319 PRO B O 1
ATOM 6597 N N . GLY B 1 320 ? 15.678 16.256 26.288 1.00 17.72 320 GLY B N 1
ATOM 6598 C CA . GLY B 1 320 ? 15.186 17.256 25.378 1.00 16.38 320 GLY B CA 1
ATOM 6599 C C . GLY B 1 320 ? 13.708 16.990 25.176 1.00 17.68 320 GLY B C 1
ATOM 6600 O O . GLY B 1 320 ? 12.921 16.769 26.125 1.00 18.29 320 GLY B O 1
ATOM 6601 N N . LEU B 1 321 ? 13.327 17.080 23.866 1.00 18.38 321 LEU B N 1
ATOM 6602 C CA . LEU B 1 321 ? 11.907 16.780 23.530 1.00 18.61 321 LEU B CA 1
ATOM 6603 C C . LEU B 1 321 ? 11.517 15.383 24.038 1.00 20.78 321 LEU B C 1
ATOM 6604 O O . LEU B 1 321 ? 12.357 14.478 24.167 1.00 20.78 321 LEU B O 1
ATOM 6609 N N . CYS B 1 322 ? 10.210 15.149 24.242 1.00 19.04 322 CYS B N 1
ATOM 6610 C CA . CYS B 1 322 ? 9.871 13.803 24.618 1.00 21.75 322 CYS B CA 1
ATOM 6611 C C . CYS B 1 322 ? 10.317 12.771 23.561 1.00 20.75 322 CYS B C 1
ATOM 6612 O O . CYS B 1 322 ? 10.374 13.178 22.368 1.00 23.51 322 CYS B O 1
ATOM 6615 N N . THR B 1 323 ? 10.736 11.554 23.899 1.00 19.00 323 THR B N 1
ATOM 6616 C CA . THR B 1 323 ? 10.694 11.005 25.277 1.00 17.36 323 THR B CA 1
ATOM 6617 C C . THR B 1 323 ? 12.030 10.428 25.679 1.00 18.53 323 THR B C 1
ATOM 6618 O O . THR B 1 323 ? 12.635 9.645 24.986 1.00 19.61 323 THR B O 1
ATOM 6622 N N . ASP B 1 324 ? 12.553 10.904 26.842 1.00 17.37 324 ASP B N 1
ATOM 6623 C CA . ASP B 1 324 ? 13.789 10.358 27.360 1.00 17.70 324 ASP B CA 1
ATOM 6624 C C . ASP B 1 324 ? 13.589 10.094 28.910 1.00 16.95 324 ASP B C 1
ATOM 6625 O O . ASP B 1 324 ? 12.452 10.164 29.447 1.00 17.64 324 ASP B O 1
ATOM 6630 N N . GLU B 1 325 ? 14.725 9.780 29.633 1.00 15.02 325 GLU B N 1
ATOM 6631 C CA . GLU B 1 325 ? 14.565 9.470 31.042 1.00 16.54 325 GLU B CA 1
ATOM 6632 C C . GLU B 1 325 ? 14.023 10.612 31.882 1.00 15.84 325 GLU B C 1
ATOM 6633 O O . GLU B 1 325 ? 13.486 10.346 32.968 1.00 16.85 325 GLU B O 1
ATOM 6639 N N . THR B 1 326 ? 14.162 11.854 31.435 1.00 16.03 326 THR B N 1
ATOM 6640 C CA . THR B 1 326 ? 13.539 12.934 32.212 1.00 17.32 326 THR B CA 1
ATOM 6641 C C . THR B 1 326 ? 12.019 12.937 32.157 1.00 18.99 326 THR B C 1
ATOM 6642 O O . THR B 1 326 ? 11.387 13.680 32.883 1.00 22.76 326 THR B O 1
ATOM 6646 N N . HIS B 1 327 ? 11.446 12.169 31.250 1.00 16.56 327 HIS B N 1
ATOM 6647 C CA . HIS B 1 327 ? 10.010 11.979 31.223 1.00 16.26 327 HIS B CA 1
ATOM 6648 C C . HIS B 1 327 ? 9.647 10.656 31.751 1.00 17.83 327 HIS B C 1
ATOM 6649 O O . HIS B 1 327 ? 8.713 10.586 32.592 1.00 19.50 327 HIS B O 1
ATOM 6656 N N . THR B 1 328 ? 10.340 9.582 31.317 1.00 17.20 328 THR B N 1
ATOM 6657 C CA . THR B 1 328 ? 9.953 8.217 31.755 1.00 17.70 328 THR B CA 1
ATOM 6658 C C . THR B 1 328 ? 10.306 7.932 33.210 1.00 19.15 328 THR B C 1
ATOM 6659 O O . THR B 1 328 ? 9.553 7.246 33.870 1.00 22.44 328 THR B O 1
ATOM 6663 N N . LEU B 1 329 ? 11.365 8.536 33.731 1.00 16.11 329 LEU B N 1
ATOM 6664 C CA . LEU B 1 329 ? 11.694 8.288 35.168 1.00 18.05 329 LEU B CA 1
ATOM 6665 C C . LEU B 1 329 ? 11.239 9.484 35.964 1.00 17.00 329 LEU B C 1
ATOM 6666 O O . LEU B 1 329 ? 10.451 9.275 36.914 1.00 18.50 329 LEU B O 1
ATOM 6671 N N . ILE B 1 330 ? 11.582 10.723 35.594 1.00 17.59 330 ILE B N 1
ATOM 6672 C CA . ILE B 1 330 ? 11.310 11.792 36.539 1.00 17.27 330 ILE B CA 1
ATOM 6673 C C . ILE B 1 330 ? 9.775 11.840 36.622 1.00 19.96 330 ILE B C 1
ATOM 6674 O O . ILE B 1 330 ? 9.191 11.886 37.730 1.00 19.43 330 ILE B O 1
ATOM 6679 N N . GLY B 1 331 ? 9.136 11.876 35.458 1.00 18.53 331 GLY B N 1
ATOM 6680 C CA . GLY B 1 331 ? 7.681 12.007 35.514 1.00 19.34 331 GLY B CA 1
ATOM 6681 C C . GLY B 1 331 ? 6.944 10.841 36.122 1.00 17.10 331 GLY B C 1
ATOM 6682 O O . GLY B 1 331 ? 6.010 11.090 36.979 1.00 19.21 331 GLY B O 1
ATOM 6683 N N . SER B 1 332 ? 7.252 9.614 35.767 1.00 17.53 332 SER B N 1
ATOM 6684 C CA . SER B 1 332 ? 6.523 8.508 36.335 1.00 17.69 332 SER B CA 1
ATOM 6685 C C . SER B 1 332 ? 6.739 8.283 37.802 1.00 17.49 332 SER B C 1
ATOM 6686 O O . SER B 1 332 ? 5.907 7.698 38.471 1.00 18.32 332 SER B O 1
ATOM 6689 N N . LEU B 1 333 ? 7.961 8.719 38.245 1.00 17.96 333 LEU B N 1
ATOM 6690 C CA . LEU B 1 333 ? 8.220 8.559 39.674 1.00 17.25 333 LEU B CA 1
ATOM 6691 C C . LEU B 1 333 ? 7.633 9.672 40.504 1.00 17.53 333 LEU B C 1
ATOM 6692 O O . LEU B 1 333 ? 7.234 9.386 41.639 1.00 16.83 333 LEU B O 1
ATOM 6697 N N . VAL B 1 334 ? 7.521 10.897 39.972 1.00 16.41 334 VAL B N 1
ATOM 6698 C CA . VAL B 1 334 ? 6.615 11.830 40.606 1.00 18.34 334 VAL B CA 1
ATOM 6699 C C . VAL B 1 334 ? 5.178 11.264 40.627 1.00 16.66 334 VAL B C 1
ATOM 6700 O O . VAL B 1 334 ? 4.510 11.338 41.692 1.00 17.72 334 VAL B O 1
ATOM 6704 N N . ALA B 1 335 ? 4.710 10.689 39.507 1.00 17.00 335 ALA B N 1
ATOM 6705 C CA . ALA B 1 335 ? 3.352 10.045 39.521 1.00 18.38 335 ALA B CA 1
ATOM 6706 C C . ALA B 1 335 ? 3.180 8.993 40.607 1.00 18.75 335 ALA B C 1
ATOM 6707 O O . ALA B 1 335 ? 2.175 8.919 41.268 1.00 19.40 335 ALA B O 1
ATOM 6709 N N . THR B 1 336 ? 4.197 8.160 40.798 1.00 18.84 336 THR B N 1
ATOM 6710 C CA . THR B 1 336 ? 4.131 7.084 41.774 1.00 19.25 336 THR B CA 1
ATOM 6711 C C . THR B 1 336 ? 3.957 7.705 43.184 1.00 18.71 336 THR B C 1
ATOM 6712 O O . THR B 1 336 ? 3.074 7.353 43.915 1.00 19.83 336 THR B O 1
ATOM 6716 N N . GLU B 1 337 ? 4.783 8.688 43.523 1.00 18.37 337 GLU B N 1
ATOM 6717 C CA . GLU B 1 337 ? 4.638 9.320 44.796 1.00 19.05 337 GLU B CA 1
ATOM 6718 C C . GLU B 1 337 ? 3.404 10.211 44.918 1.00 19.62 337 GLU B C 1
ATOM 6719 O O . GLU B 1 337 ? 2.878 10.397 46.063 1.00 21.45 337 GLU B O 1
ATOM 6725 N N . ALA B 1 338 ? 2.910 10.684 43.766 1.00 17.93 338 ALA B N 1
ATOM 6726 C CA . ALA B 1 338 ? 1.658 11.405 43.851 1.00 18.71 338 ALA B CA 1
ATOM 6727 C C . ALA B 1 338 ? 0.505 10.495 44.172 1.00 20.56 338 ALA B C 1
ATOM 6728 O O . ALA B 1 338 ? -0.454 10.903 44.875 1.00 21.25 338 ALA B O 1
ATOM 6730 N N . LYS B 1 339 ? 0.540 9.337 43.622 1.00 19.86 339 LYS B N 1
ATOM 6731 C CA . LYS B 1 339 ? -0.465 8.289 43.904 1.00 21.84 339 LYS B CA 1
ATOM 6732 C C . LYS B 1 339 ? -0.418 7.920 45.392 1.00 24.38 339 LYS B C 1
ATOM 6733 O O . LYS B 1 339 ? -1.440 7.835 46.084 1.00 24.59 339 LYS B O 1
ATOM 6739 N N . GLU B 1 340 ? 0.786 7.732 45.887 1.00 23.15 340 GLU B N 1
ATOM 6740 C CA . GLU B 1 340 ? 0.948 7.385 47.289 1.00 22.88 340 GLU B CA 1
ATOM 6741 C C . GLU B 1 340 ? 0.430 8.546 48.172 1.00 23.18 340 GLU B C 1
ATOM 6742 O O . GLU B 1 340 ? -0.254 8.277 49.171 1.00 25.97 340 GLU B O 1
ATOM 6748 N N . LEU B 1 341 ? 0.691 9.815 47.837 1.00 22.06 341 LEU B N 1
ATOM 6749 C CA . LEU B 1 341 ? 0.231 10.962 48.631 1.00 22.63 341 LEU B CA 1
ATOM 6750 C C . LEU B 1 341 ? -1.328 11.026 48.548 1.00 26.05 341 LEU B C 1
ATOM 6751 O O . LEU B 1 341 ? -1.985 11.369 49.544 1.00 26.69 341 LEU B O 1
ATOM 6756 N N . ALA B 1 342 ? -1.892 10.654 47.411 1.00 23.41 342 ALA B N 1
ATOM 6757 C CA . ALA B 1 342 ? -3.402 10.673 47.324 1.00 27.00 342 ALA B CA 1
ATOM 6758 C C . ALA B 1 342 ? -3.927 9.640 48.291 1.00 28.76 342 ALA B C 1
ATOM 6759 O O . ALA B 1 342 ? -4.931 9.910 49.003 1.00 30.85 342 ALA B O 1
ATOM 6761 N N . ILE B 1 343 ? -3.365 8.424 48.261 1.00 27.62 343 ILE B N 1
ATOM 6762 C CA . ILE B 1 343 ? -3.891 7.408 49.152 1.00 32.07 343 ILE B CA 1
ATOM 6763 C C . ILE B 1 343 ? -3.704 7.836 50.621 1.00 34.01 343 ILE B C 1
ATOM 6764 O O . ILE B 1 343 ? -4.625 7.703 51.419 1.00 35.21 343 ILE B O 1
ATOM 6769 N N . GLU B 1 344 ? -2.547 8.395 50.977 1.00 33.21 344 GLU B N 1
ATOM 6770 C CA . GLU B 1 344 ? -2.343 8.856 52.358 1.00 35.80 344 GLU B CA 1
ATOM 6771 C C . GLU B 1 344 ? -3.231 10.062 52.761 1.00 35.26 344 GLU B C 1
ATOM 6772 O O . GLU B 1 344 ? -3.498 10.298 53.993 1.00 35.86 344 GLU B O 1
ATOM 6778 N N . SER B 1 345 ? -3.606 10.919 51.801 1.00 33.88 345 SER B N 1
ATOM 6779 C CA . SER B 1 345 ? -4.426 12.084 52.093 1.00 33.70 345 SER B CA 1
ATOM 6780 C C . SER B 1 345 ? -5.935 11.740 52.077 1.00 34.97 345 SER B C 1
ATOM 6781 O O . SER B 1 345 ? -6.738 12.642 52.288 1.00 36.76 345 SER B O 1
ATOM 6784 N N . GLY B 1 346 ? -6.280 10.482 51.785 1.00 33.08 346 GLY B N 1
ATOM 6785 C CA . GLY B 1 346 ? -7.677 10.054 51.507 1.00 37.28 346 GLY B CA 1
ATOM 6786 C C . GLY B 1 346 ? -8.356 10.672 50.283 1.00 36.11 346 GLY B C 1
ATOM 6787 O O . GLY B 1 346 ? -9.592 10.745 50.237 1.00 37.96 346 GLY B O 1
ATOM 6788 N N . LEU B 1 347 ? -7.595 11.122 49.280 1.00 35.11 347 LEU B N 1
ATOM 6789 C CA . LEU B 1 347 ? -8.223 11.607 47.988 1.00 33.03 347 LEU B CA 1
ATOM 6790 C C . LEU B 1 347 ? -8.711 10.448 47.125 1.00 32.87 347 LEU B C 1
ATOM 6791 O O . LEU B 1 347 ? -8.044 9.388 47.059 1.00 33.46 347 LEU B O 1
ATOM 6796 N N . PRO B 1 348 ? -9.853 10.626 46.400 1.00 30.43 348 PRO B N 1
ATOM 6797 C CA . PRO B 1 348 ? -10.418 9.502 45.623 1.00 30.08 348 PRO B CA 1
ATOM 6798 C C . PRO B 1 348 ? -9.712 9.379 44.250 1.00 30.05 348 PRO B C 1
ATOM 6799 O O . PRO B 1 348 ? -10.359 9.440 43.186 1.00 29.39 348 PRO B O 1
ATOM 6803 N N . ILE B 1 349 ? -8.401 9.123 44.272 1.00 27.72 349 ILE B N 1
ATOM 6804 C CA . ILE B 1 349 ? -7.627 9.011 43.051 1.00 28.51 349 ILE B CA 1
ATOM 6805 C C . ILE B 1 349 ? -7.344 7.550 42.788 1.00 27.28 349 ILE B C 1
ATOM 6806 O O . ILE B 1 349 ? -6.848 6.864 43.705 1.00 29.85 349 ILE B O 1
ATOM 6811 N N . LEU B 1 350 ? -7.564 7.108 41.568 1.00 24.50 350 LEU B N 1
ATOM 6812 C CA . LEU B 1 350 ? -7.293 5.750 41.146 1.00 25.60 350 LEU B CA 1
ATOM 6813 C C . LEU B 1 350 ? -5.859 5.618 40.615 1.00 25.85 350 LEU B C 1
ATOM 6814 O O . LEU B 1 350 ? -5.182 4.577 40.803 1.00 27.13 350 LEU B O 1
ATOM 6819 N N . ASP B 1 351 ? -5.413 6.638 39.897 1.00 24.93 351 ASP B N 1
ATOM 6820 C CA . ASP B 1 351 ? -4.098 6.572 39.210 1.00 23.64 351 ASP B CA 1
ATOM 6821 C C . ASP B 1 351 ? -3.610 7.978 38.933 1.00 22.37 351 ASP B C 1
ATOM 6822 O O . ASP B 1 351 ? -4.402 8.901 38.836 1.00 21.03 351 ASP B O 1
ATOM 6827 N N . ALA B 1 352 ? -2.279 8.115 38.794 1.00 21.52 352 ALA B N 1
ATOM 6828 C CA . ALA B 1 352 ? -1.626 9.385 38.468 1.00 19.88 352 ALA B CA 1
ATOM 6829 C C . ALA B 1 352 ? -0.596 9.097 37.380 1.00 18.06 352 ALA B C 1
ATOM 6830 O O . ALA B 1 352 ? -0.012 8.006 37.286 1.00 19.30 352 ALA B O 1
ATOM 6832 N N . PHE B 1 353 ? -0.409 10.104 36.526 1.00 19.44 353 PHE B N 1
ATOM 6833 C CA . PHE B 1 353 ? 0.567 9.927 35.405 1.00 18.48 353 PHE B CA 1
ATOM 6834 C C . PHE B 1 353 ? 0.997 11.296 34.931 1.00 19.16 353 PHE B C 1
ATOM 6835 O O . PHE B 1 353 ? 0.220 12.254 34.958 1.00 19.58 353 PHE B O 1
ATOM 6843 N N . MET B 1 354 ? 2.263 11.412 34.473 1.00 17.07 354 MET B N 1
ATOM 6844 C CA . MET B 1 354 ? 2.702 12.621 33.806 1.00 18.21 354 MET B CA 1
ATOM 6845 C C . MET B 1 354 ? 3.014 12.322 32.331 1.00 19.39 354 MET B C 1
ATOM 6846 O O . MET B 1 354 ? 4.022 11.679 31.960 1.00 17.61 354 MET B O 1
ATOM 6851 N N . PRO B 1 355 ? 2.088 12.712 31.420 1.00 18.22 355 PRO B N 1
ATOM 6852 C CA . PRO B 1 355 ? 2.230 12.333 30.040 1.00 20.28 355 PRO B CA 1
ATOM 6853 C C . PRO B 1 355 ? 3.519 12.885 29.486 1.00 17.73 355 PRO B C 1
ATOM 6854 O O . PRO B 1 355 ? 3.903 14.070 29.724 1.00 17.06 355 PRO B O 1
ATOM 6858 N N . TYR B 1 356 ? 4.191 12.037 28.707 1.00 17.18 356 TYR B N 1
ATOM 6859 C CA . TYR B 1 356 ? 5.524 12.449 28.171 1.00 17.17 356 TYR B CA 1
ATOM 6860 C C . TYR B 1 356 ? 5.422 13.592 27.141 1.00 19.23 356 TYR B C 1
ATOM 6861 O O . TYR B 1 356 ? 6.259 14.446 27.121 1.00 19.16 356 TYR B O 1
ATOM 6870 N N . GLU B 1 357 ? 4.274 13.684 26.430 1.00 18.28 357 GLU B N 1
ATOM 6871 C CA . GLU B 1 357 ? 4.094 14.783 25.505 1.00 19.83 357 GLU B CA 1
ATOM 6872 C C . GLU B 1 357 ? 4.008 16.168 26.211 1.00 19.40 357 GLU B C 1
ATOM 6873 O O . GLU B 1 357 ? 4.205 17.160 25.543 1.00 19.57 357 GLU B O 1
ATOM 6879 N N . ALA B 1 358 ? 3.712 16.215 27.522 1.00 18.95 358 ALA B N 1
ATOM 6880 C CA . ALA B 1 358 ? 3.620 17.494 28.240 1.00 17.33 358 ALA B CA 1
ATOM 6881 C C . ALA B 1 358 ? 4.964 17.756 28.984 1.00 18.27 358 ALA B C 1
ATOM 6882 O O . ALA B 1 358 ? 5.021 18.635 29.806 1.00 18.13 358 ALA B O 1
ATOM 6884 N N . GLN B 1 359 ? 5.979 17.001 28.574 1.00 17.62 359 GLN B N 1
ATOM 6885 C CA . GLN B 1 359 ? 7.378 17.276 29.068 1.00 17.08 359 GLN B CA 1
ATOM 6886 C C . GLN B 1 359 ? 7.499 17.238 30.575 1.00 16.97 359 GLN B C 1
ATOM 6887 O O . GLN B 1 359 ? 8.217 18.068 31.144 1.00 18.04 359 GLN B O 1
ATOM 6893 N N . ALA B 1 360 ? 6.728 16.350 31.211 1.00 19.24 360 ALA B N 1
ATOM 6894 C CA . ALA B 1 360 ? 6.720 16.217 32.663 1.00 19.36 360 ALA B CA 1
ATOM 6895 C C . ALA B 1 360 ? 6.376 17.505 33.377 1.00 19.01 360 ALA B C 1
ATOM 6896 O O . ALA B 1 360 ? 6.803 17.785 34.504 1.00 19.36 360 ALA B O 1
ATOM 6898 N N . LEU B 1 361 ? 5.498 18.343 32.774 1.00 16.99 361 LEU B N 1
ATOM 6899 C CA . LEU B 1 361 ? 4.898 19.512 33.465 1.00 17.67 361 LEU B CA 1
ATOM 6900 C C . LEU B 1 361 ? 3.455 19.286 33.900 1.00 17.95 361 LEU B C 1
ATOM 6901 O O . LEU B 1 361 ? 2.972 19.998 34.780 1.00 19.06 361 LEU B O 1
ATOM 6906 N N . TRP B 1 362 ? 2.808 18.266 33.320 1.00 17.57 362 TRP B N 1
ATOM 6907 C CA . TRP B 1 362 ? 1.366 18.006 33.620 1.00 18.07 362 TRP B CA 1
ATOM 6908 C C . TRP B 1 362 ? 1.271 16.737 34.464 1.00 17.99 362 TRP B C 1
ATOM 6909 O O . TRP B 1 362 ? 1.846 15.693 34.068 1.00 19.63 362 TRP B O 1
ATOM 6920 N N . LEU B 1 363 ? 0.496 16.759 35.573 1.00 18.03 363 LEU B N 1
ATOM 6921 C CA . LEU B 1 363 ? 0.225 15.560 36.313 1.00 16.90 363 LEU B CA 1
ATOM 6922 C C . LEU B 1 363 ? -1.290 15.367 36.173 1.00 17.93 363 LEU B C 1
ATOM 6923 O O . LEU B 1 363 ? -2.076 16.257 36.549 1.00 18.55 363 LEU B O 1
ATOM 6928 N N . ILE B 1 364 ? -1.647 14.195 35.656 1.00 16.38 364 ILE B N 1
ATOM 6929 C CA . ILE B 1 364 ? -3.085 13.871 35.485 1.00 17.61 364 ILE B CA 1
ATOM 6930 C C . ILE B 1 364 ? -3.464 12.965 36.650 1.00 21.00 364 ILE B C 1
ATOM 6931 O O . ILE B 1 364 ? -2.780 12.025 36.972 1.00 20.11 364 ILE B O 1
ATOM 6936 N N . LEU B 1 365 ? -4.581 13.293 37.286 1.00 19.54 365 LEU B N 1
ATOM 6937 C CA . LEU B 1 365 ? -5.137 12.479 38.348 1.00 20.14 365 LEU B CA 1
ATOM 6938 C C . LEU B 1 365 ? -6.468 11.974 37.914 1.00 20.97 365 LEU B C 1
ATOM 6939 O O . LEU B 1 365 ? -7.358 12.773 37.572 1.00 20.30 365 LEU B O 1
ATOM 6944 N N . LYS B 1 366 ? -6.554 10.658 37.873 1.00 20.95 366 LYS B N 1
ATOM 6945 C CA . LYS B 1 366 ? -7.824 9.962 37.460 1.00 22.61 366 LYS B CA 1
ATOM 6946 C C . LYS B 1 366 ? -8.639 9.750 38.703 1.00 22.69 366 LYS B C 1
ATOM 6947 O O . LYS B 1 366 ? -8.257 9.051 39.641 1.00 20.80 366 LYS B O 1
ATOM 6953 N N . VAL B 1 367 ? -9.843 10.303 38.691 1.00 23.17 367 VAL B N 1
ATOM 6954 C CA . VAL B 1 367 ? -10.603 10.477 39.903 1.00 23.40 367 VAL B CA 1
ATOM 6955 C C . VAL B 1 367 ? -11.737 9.435 39.880 1.00 24.99 367 VAL B C 1
ATOM 6956 O O . VAL B 1 367 ? -12.486 9.345 38.879 1.00 22.15 367 VAL B O 1
ATOM 6960 N N . ASP B 1 368 ? -11.874 8.731 41.023 1.00 25.38 368 ASP B N 1
ATOM 6961 C CA . ASP B 1 368 ? -12.948 7.723 41.240 1.00 26.89 368 ASP B CA 1
ATOM 6962 C C . ASP B 1 368 ? -14.230 8.492 41.490 1.00 26.96 368 ASP B C 1
ATOM 6963 O O . ASP B 1 368 ? -14.332 9.230 42.442 1.00 24.99 368 ASP B O 1
ATOM 6968 N N . LEU B 1 369 ? -15.176 8.404 40.538 1.00 26.63 369 LEU B N 1
ATOM 6969 C CA . LEU B 1 369 ? -16.338 9.327 40.648 1.00 27.12 369 LEU B CA 1
ATOM 6970 C C . LEU B 1 369 ? -17.247 8.978 41.833 1.00 28.04 369 LEU B C 1
ATOM 6971 O O . LEU B 1 369 ? -17.709 9.867 42.519 1.00 30.46 369 LEU B O 1
ATOM 6976 N N . LYS B 1 370 ? -17.402 7.693 42.112 1.00 29.65 370 LYS B N 1
ATOM 6977 C CA . LYS B 1 370 ? -18.102 7.341 43.325 1.00 31.57 370 LYS B CA 1
ATOM 6978 C C . LYS B 1 370 ? -17.487 7.975 44.577 1.00 30.13 370 LYS B C 1
ATOM 6979 O O . LYS B 1 370 ? -18.170 8.546 45.474 1.00 29.45 370 LYS B O 1
ATOM 6985 N N . GLY B 1 371 ? -16.131 7.929 44.673 1.00 30.21 371 GLY B N 1
ATOM 6986 C CA . GLY B 1 371 ? -15.484 8.488 45.841 1.00 27.54 371 GLY B CA 1
ATOM 6987 C C . GLY B 1 371 ? -15.609 9.980 45.848 1.00 27.70 371 GLY B C 1
ATOM 6988 O O . GLY B 1 371 ? -15.761 10.607 46.939 1.00 29.83 371 GLY B O 1
ATOM 6989 N N . LEU B 1 372 ? -15.539 10.605 44.660 1.00 25.91 372 LEU B N 1
ATOM 6990 C CA . LEU B 1 372 ? -15.636 12.071 44.631 1.00 25.45 372 LEU B CA 1
ATOM 6991 C C . LEU B 1 372 ? -17.083 12.483 45.105 1.00 25.07 372 LEU B C 1
ATOM 6992 O O . LEU B 1 372 ? -17.224 13.411 45.904 1.00 27.96 372 LEU B O 1
ATOM 6997 N N . GLN B 1 373 ? -18.070 11.751 44.588 1.00 26.26 373 GLN B N 1
ATOM 6998 C CA . GLN B 1 373 ? -19.524 12.065 44.874 1.00 28.50 373 GLN B CA 1
ATOM 6999 C C . GLN B 1 373 ? -19.778 11.864 46.386 1.00 30.80 373 GLN B C 1
ATOM 7000 O O . GLN B 1 373 ? -20.476 12.680 47.044 1.00 32.87 373 GLN B O 1
ATOM 7006 N N . ALA B 1 374 ? -19.105 10.885 46.967 1.00 32.26 374 ALA B N 1
ATOM 7007 C CA . ALA B 1 374 ? -19.187 10.704 48.466 1.00 34.52 374 ALA B CA 1
ATOM 7008 C C . ALA B 1 374 ? -18.574 11.813 49.293 1.00 36.08 374 ALA B C 1
ATOM 7009 O O . ALA B 1 374 ? -18.936 11.962 50.455 1.00 36.22 374 ALA B O 1
ATOM 7011 N N . LEU B 1 375 ? -17.742 12.693 48.700 1.00 36.29 375 LEU B N 1
ATOM 7012 C CA . LEU B 1 375 ? -17.284 13.873 49.416 1.00 36.05 375 LEU B CA 1
ATOM 7013 C C . LEU B 1 375 ? -18.314 14.988 49.489 1.00 36.71 375 LEU B C 1
ATOM 7014 O O . LEU B 1 375 ? -18.133 15.930 50.292 1.00 37.46 375 LEU B O 1
ATOM 7019 N N . LYS B 1 376 ? -19.346 14.951 48.632 1.00 36.35 376 LYS B N 1
ATOM 7020 C CA . LYS B 1 376 ? -20.356 16.008 48.581 1.00 38.06 376 LYS B CA 1
ATOM 7021 C C . LYS B 1 376 ? -19.705 17.389 48.519 1.00 37.38 376 LYS B C 1
ATOM 7022 O O . LYS B 1 376 ? -19.988 18.279 49.363 1.00 38.54 376 LYS B O 1
ATOM 7028 N N . THR B 1 377 ? -18.823 17.566 47.536 1.00 35.85 377 THR B N 1
ATOM 7029 C CA . THR B 1 377 ? -18.005 18.743 47.479 1.00 35.66 377 THR B CA 1
ATOM 7030 C C . THR B 1 377 ? -18.287 19.477 46.165 1.00 35.71 377 THR B C 1
ATOM 7031 O O . THR B 1 377 ? -19.106 19.035 45.353 1.00 37.00 377 THR B O 1
ATOM 7035 N N . THR B 1 378 ? -17.607 20.592 45.955 1.00 34.69 378 THR B N 1
ATOM 7036 C CA . THR B 1 378 ? -17.687 21.332 44.708 1.00 34.63 378 THR B CA 1
ATOM 7037 C C . THR B 1 378 ? -16.307 21.317 43.982 1.00 33.09 378 THR B C 1
ATOM 7038 O O . THR B 1 378 ? -15.263 21.091 44.639 1.00 33.28 378 THR B O 1
ATOM 7042 N N . PRO B 1 379 ? -16.277 21.656 42.674 1.00 31.99 379 PRO B N 1
ATOM 7043 C CA . PRO B 1 379 ? -15.007 21.817 41.940 1.00 31.97 379 PRO B CA 1
ATOM 7044 C C . PRO B 1 379 ? -14.084 22.831 42.594 1.00 32.48 379 PRO B C 1
ATOM 7045 O O . PRO B 1 379 ? -12.866 22.574 42.708 1.00 32.82 379 PRO B O 1
ATOM 7049 N N . GLU B 1 380 ? -14.595 23.989 42.982 1.00 31.38 380 GLU B N 1
ATOM 7050 C CA . GLU B 1 380 ? -13.750 24.928 43.702 1.00 32.35 380 GLU B CA 1
ATOM 7051 C C . GLU B 1 380 ? -13.094 24.369 44.952 1.00 33.31 380 GLU B C 1
ATOM 7052 O O . GLU B 1 380 ? -11.883 24.545 45.111 1.00 32.62 380 GLU B O 1
ATOM 7058 N N . GLU B 1 381 ? -13.836 23.713 45.847 1.00 31.45 381 GLU B N 1
ATOM 7059 C CA . GLU B 1 381 ? -13.244 23.201 47.063 1.00 31.19 381 GLU B CA 1
ATOM 7060 C C . GLU B 1 381 ? -12.283 22.044 46.778 1.00 29.39 381 GLU B C 1
ATOM 7061 O O . GLU B 1 381 ? -11.221 21.933 47.393 1.00 29.86 381 GLU B O 1
ATOM 7067 N N . PHE B 1 382 ? -12.637 21.195 45.831 1.00 28.20 382 PHE B N 1
ATOM 7068 C CA . PHE B 1 382 ? -11.791 20.031 45.519 1.00 26.36 382 PHE B CA 1
ATOM 7069 C C . PHE B 1 382 ? -10.485 20.433 44.834 1.00 26.68 382 PHE B C 1
ATOM 7070 O O . PHE B 1 382 ? -9.389 19.885 45.200 1.00 23.61 382 PHE B O 1
ATOM 7078 N N . CYS B 1 383 ? -10.549 21.436 43.969 1.00 25.77 383 CYS B N 1
ATOM 7079 C CA . CYS B 1 383 ? -9.328 21.911 43.287 1.00 24.46 383 CYS B CA 1
ATOM 7080 C C . CYS B 1 383 ? -8.418 22.560 44.313 1.00 26.62 383 CYS B C 1
ATOM 7081 O O . CYS B 1 383 ? -7.183 22.398 44.259 1.00 24.31 383 CYS B O 1
ATOM 7084 N N . LYS B 1 384 ? -8.985 23.370 45.222 1.00 25.22 384 LYS B N 1
ATOM 7085 C CA . LYS B 1 384 ? -8.118 23.952 46.227 1.00 25.55 384 LYS B CA 1
ATOM 7086 C C . LYS B 1 384 ? -7.493 22.865 47.130 1.00 27.02 384 LYS B C 1
ATOM 7087 O O . LYS B 1 384 ? -6.236 22.866 47.423 1.00 27.58 384 LYS B O 1
ATOM 7093 N N . LYS B 1 385 ? -8.296 21.906 47.541 1.00 24.66 385 LYS B N 1
ATOM 7094 C CA . LYS B 1 385 ? -7.763 20.827 48.393 1.00 27.57 385 LYS B CA 1
ATOM 7095 C C . LYS B 1 385 ? -6.618 20.105 47.693 1.00 26.12 385 LYS B C 1
ATOM 7096 O O . LYS B 1 385 ? -5.518 19.894 48.274 1.00 25.84 385 LYS B O 1
ATOM 7102 N N . VAL B 1 386 ? -6.851 19.749 46.416 1.00 22.97 386 VAL B N 1
ATOM 7103 C CA . VAL B 1 386 ? -5.814 18.987 45.698 1.00 21.75 386 VAL B CA 1
ATOM 7104 C C . VAL B 1 386 ? -4.553 19.878 45.462 1.00 23.81 386 VAL B C 1
ATOM 7105 O O . VAL B 1 386 ? -3.437 19.393 45.664 1.00 23.32 386 VAL B O 1
ATOM 7109 N N . GLY B 1 387 ? -4.701 21.154 45.087 1.00 22.25 387 GLY B N 1
ATOM 7110 C CA . GLY B 1 387 ? -3.504 21.955 44.839 1.00 23.19 387 GLY B CA 1
ATOM 7111 C C . GLY B 1 387 ? -2.736 22.199 46.160 1.00 24.59 387 GLY B C 1
ATOM 7112 O O . GLY B 1 387 ? -1.496 22.273 46.202 1.00 23.65 387 GLY B O 1
ATOM 7113 N N . ASP B 1 388 ? -3.494 22.372 47.230 1.00 25.12 388 ASP B N 1
ATOM 7114 C CA . ASP B 1 388 ? -2.753 22.489 48.539 1.00 25.90 388 ASP B CA 1
ATOM 7115 C C . ASP B 1 388 ? -1.956 21.258 48.918 1.00 27.32 388 ASP B C 1
ATOM 7116 O O . ASP B 1 388 ? -0.853 21.401 49.464 1.00 29.06 388 ASP B O 1
ATOM 7121 N N . ILE B 1 389 ? -2.447 20.084 48.583 1.00 25.91 389 ILE B N 1
ATOM 7122 C CA . ILE B 1 389 ? -1.780 18.786 48.962 1.00 25.12 389 ILE B CA 1
ATOM 7123 C C . ILE B 1 389 ? -0.534 18.647 48.158 1.00 26.24 389 ILE B C 1
ATOM 7124 O O . ILE B 1 389 ? 0.518 18.263 48.693 1.00 27.13 389 ILE B O 1
ATOM 7129 N N . TYR B 1 390 ? -0.615 18.995 46.874 1.00 23.80 390 TYR B N 1
ATOM 7130 C CA . TYR B 1 390 ? 0.546 18.731 45.985 1.00 22.38 390 TYR B CA 1
ATOM 7131 C C . TYR B 1 390 ? 1.481 19.873 45.756 1.00 23.18 390 TYR B C 1
ATOM 7132 O O . TYR B 1 390 ? 2.687 19.662 45.732 1.00 22.29 390 TYR B O 1
ATOM 7141 N N . PHE B 1 391 ? 0.992 21.089 45.674 1.00 21.30 391 PHE B N 1
ATOM 7142 C CA . PHE B 1 391 ? 1.929 22.222 45.292 1.00 20.54 391 PHE B CA 1
ATOM 7143 C C . PHE B 1 391 ? 2.708 22.752 46.492 1.00 20.60 391 PHE B C 1
ATOM 7144 O O . PHE B 1 391 ? 3.610 23.597 46.327 1.00 23.59 391 PHE B O 1
ATOM 7152 N N . ARG B 1 392 ? 2.309 22.287 47.694 1.00 21.84 392 ARG B N 1
ATOM 7153 C CA . ARG B 1 392 ? 3.006 22.797 48.862 1.00 23.49 392 ARG B CA 1
ATOM 7154 C C . ARG B 1 392 ? 3.901 21.708 49.425 1.00 24.67 392 ARG B C 1
ATOM 7155 O O . ARG B 1 392 ? 4.276 21.700 50.598 1.00 26.70 392 ARG B O 1
ATOM 7163 N N . THR B 1 393 ? 4.262 20.744 48.579 1.00 22.41 393 THR B N 1
ATOM 7164 C CA . THR B 1 393 ? 5.145 19.677 49.072 1.00 21.42 393 THR B CA 1
ATOM 7165 C C . THR B 1 393 ? 6.155 19.351 47.932 1.00 22.18 393 THR B C 1
ATOM 7166 O O . THR B 1 393 ? 5.976 19.762 46.784 1.00 22.28 393 THR B O 1
ATOM 7170 N N . LYS B 1 394 ? 7.272 18.718 48.317 1.00 20.49 394 LYS B N 1
ATOM 7171 C CA . LYS B 1 394 ? 8.372 18.495 47.358 1.00 19.00 394 LYS B CA 1
ATOM 7172 C C . LYS B 1 394 ? 7.958 17.630 46.207 1.00 19.14 394 LYS B C 1
ATOM 7173 O O . LYS B 1 394 ? 8.440 17.814 45.074 1.00 19.72 394 LYS B O 1
ATOM 7179 N N . VAL B 1 395 ? 7.065 16.676 46.471 1.00 18.27 395 VAL B N 1
ATOM 7180 C CA . VAL B 1 395 ? 6.605 15.809 45.367 1.00 19.94 395 VAL B CA 1
ATOM 7181 C C . VAL B 1 395 ? 6.011 16.666 44.193 1.00 21.93 395 VAL B C 1
ATOM 7182 O O . VAL B 1 395 ? 6.156 16.252 42.999 1.00 23.13 395 VAL B O 1
ATOM 7186 N N . GLY B 1 396 ? 5.326 17.767 44.514 1.00 19.56 396 GLY B N 1
ATOM 7187 C CA . GLY B 1 396 ? 4.762 18.612 43.458 1.00 18.23 396 GLY B CA 1
ATOM 7188 C C . GLY B 1 396 ? 5.706 19.600 42.805 1.00 19.39 396 GLY B C 1
ATOM 7189 O O . GLY B 1 396 ? 5.292 20.382 41.955 1.00 21.59 396 GLY B O 1
ATOM 7190 N N . PHE B 1 397 ? 7.011 19.609 43.167 1.00 18.18 397 PHE B N 1
ATOM 7191 C CA . PHE B 1 397 ? 7.942 20.645 42.753 1.00 19.74 397 PHE B CA 1
ATOM 7192 C C . PHE B 1 397 ? 7.996 20.833 41.209 1.00 18.26 397 PHE B C 1
ATOM 7193 O O . PHE B 1 397 ? 7.873 21.969 40.768 1.00 19.39 397 PHE B O 1
ATOM 7201 N N . ILE B 1 398 ? 8.126 19.747 40.453 1.00 18.03 398 ILE B N 1
ATOM 7202 C CA . ILE B 1 398 ? 8.341 19.934 38.988 1.00 18.40 398 ILE B CA 1
ATOM 7203 C C . ILE B 1 398 ? 6.980 20.207 38.274 1.00 19.52 398 ILE B C 1
ATOM 7204 O O . ILE B 1 398 ? 6.949 20.547 37.119 1.00 19.02 398 ILE B O 1
ATOM 7209 N N . VAL B 1 399 ? 5.889 20.011 38.985 1.00 18.52 399 VAL B N 1
ATOM 7210 C CA . VAL B 1 399 ? 4.552 19.959 38.295 1.00 18.17 399 VAL B CA 1
ATOM 7211 C C . VAL B 1 399 ? 4.023 21.369 38.251 1.00 18.95 399 VAL B C 1
ATOM 7212 O O . VAL B 1 399 ? 3.880 22.053 39.290 1.00 19.45 399 VAL B O 1
ATOM 7216 N N . HIS B 1 400 ? 3.574 21.819 37.069 1.00 17.61 400 HIS B N 1
ATOM 7217 C CA . HIS B 1 400 ? 2.976 23.137 36.941 1.00 19.48 400 HIS B CA 1
ATOM 7218 C C . HIS B 1 400 ? 1.490 23.107 36.638 1.00 18.85 400 HIS B C 1
ATOM 7219 O O . HIS B 1 400 ? 0.850 24.143 36.917 1.00 19.12 400 HIS B O 1
ATOM 7226 N N . GLU B 1 401 ? 0.995 21.968 36.155 1.00 18.54 401 GLU B N 1
ATOM 7227 C CA . GLU B 1 401 ? -0.475 21.876 35.964 1.00 17.53 401 GLU B CA 1
ATOM 7228 C C . GLU B 1 401 ? -0.944 20.565 36.431 1.00 18.00 401 GLU B C 1
ATOM 7229 O O . GLU B 1 401 ? -0.461 19.534 35.948 1.00 19.03 401 GLU B O 1
ATOM 7235 N N . ILE B 1 402 ? -1.933 20.537 37.323 1.00 16.76 402 ILE B N 1
ATOM 7236 C CA . ILE B 1 402 ? -2.537 19.269 37.757 1.00 18.33 402 ILE B CA 1
ATOM 7237 C C . ILE B 1 402 ? -3.940 19.194 37.079 1.00 18.63 402 ILE B C 1
ATOM 7238 O O . ILE B 1 402 ? -4.692 20.177 37.194 1.00 20.59 402 ILE B O 1
ATOM 7243 N N . ILE B 1 403 ? -4.171 18.164 36.328 1.00 17.64 403 ILE B N 1
ATOM 7244 C CA . ILE B 1 403 ? -5.495 18.041 35.621 1.00 17.90 403 ILE B CA 1
ATOM 7245 C C . ILE B 1 403 ? -6.236 16.891 36.218 1.00 18.30 403 ILE B C 1
ATOM 7246 O O . ILE B 1 403 ? -5.758 15.722 36.285 1.00 19.51 403 ILE B O 1
ATOM 7251 N N . LEU B 1 404 ? -7.497 17.202 36.596 1.00 19.00 404 LEU B N 1
ATOM 7252 C CA . LEU B 1 404 ? -8.376 16.209 37.233 1.00 19.43 404 LEU B CA 1
ATOM 7253 C C . LEU B 1 404 ? -9.364 15.767 36.183 1.00 20.15 404 LEU B C 1
ATOM 7254 O O . LEU B 1 404 ? -10.062 16.593 35.583 1.00 21.49 404 LEU B O 1
ATOM 7259 N N . VAL B 1 405 ? -9.345 14.478 35.952 1.00 18.57 405 VAL B N 1
ATOM 7260 C CA . VAL B 1 405 ? -10.308 13.788 34.999 1.00 20.61 405 VAL B CA 1
ATOM 7261 C C . VAL B 1 405 ? -11.086 12.649 35.701 1.00 21.46 405 VAL B C 1
ATOM 7262 O O . VAL B 1 405 ? -10.622 11.958 36.627 1.00 20.54 405 VAL B O 1
ATOM 7266 N N . ALA B 1 406 ? -12.293 12.352 35.167 1.00 20.89 406 ALA B N 1
ATOM 7267 C CA . ALA B 1 406 ? -13.032 11.251 35.743 1.00 23.34 406 ALA B CA 1
ATOM 7268 C C . ALA B 1 406 ? -12.411 9.892 35.301 1.00 21.03 406 ALA B C 1
ATOM 7269 O O . ALA B 1 406 ? -11.578 9.773 34.354 1.00 23.59 406 ALA B O 1
ATOM 7271 N N . ASP B 1 407 ? -12.936 8.837 35.931 1.00 24.22 407 ASP B N 1
ATOM 7272 C CA . ASP B 1 407 ? -12.491 7.486 35.700 1.00 24.81 407 ASP B CA 1
ATOM 7273 C C . ASP B 1 407 ? -12.850 6.808 34.364 1.00 27.48 407 ASP B C 1
ATOM 7274 O O . ASP B 1 407 ? -12.511 5.638 34.165 1.00 28.99 407 ASP B O 1
ATOM 7279 N N . ASP B 1 408 ? -13.406 7.561 33.379 1.00 26.54 408 ASP B N 1
ATOM 7280 C CA . ASP B 1 408 ? -13.532 6.992 32.024 1.00 26.49 408 ASP B CA 1
ATOM 7281 C C . ASP B 1 408 ? -12.377 7.315 31.193 1.00 23.91 408 ASP B C 1
ATOM 7282 O O . ASP B 1 408 ? -12.294 6.864 30.071 1.00 27.80 408 ASP B O 1
ATOM 7287 N N . ILE B 1 409 ? -11.363 8.046 31.739 1.00 22.74 409 ILE B N 1
ATOM 7288 C CA . ILE B 1 409 ? -10.220 8.419 30.885 1.00 22.60 409 ILE B CA 1
ATOM 7289 C C . ILE B 1 409 ? -9.027 7.516 31.231 1.00 23.30 409 ILE B C 1
ATOM 7290 O O . ILE B 1 409 ? -8.673 7.379 32.455 1.00 24.58 409 ILE B O 1
ATOM 7295 N N . ASP B 1 410 ? -8.462 6.918 30.201 1.00 24.25 410 ASP B N 1
ATOM 7296 C CA . ASP B 1 410 ? -7.200 6.137 30.349 1.00 21.61 410 ASP B CA 1
ATOM 7297 C C . ASP B 1 410 ? -6.064 7.176 30.336 1.00 22.26 410 ASP B C 1
ATOM 7298 O O . ASP B 1 410 ? -5.642 7.629 29.307 1.00 21.88 410 ASP B O 1
ATOM 7303 N N . ILE B 1 411 ? -5.597 7.562 31.546 1.00 22.47 411 ILE B N 1
ATOM 7304 C CA . ILE B 1 411 ? -4.655 8.650 31.616 1.00 22.57 411 ILE B CA 1
ATOM 7305 C C . ILE B 1 411 ? -3.257 8.306 31.115 1.00 21.46 411 ILE B C 1
ATOM 7306 O O . ILE B 1 411 ? -2.427 9.197 30.893 1.00 20.40 411 ILE B O 1
ATOM 7311 N N . PHE B 1 412 ? -3.043 7.029 30.835 1.00 20.28 412 PHE B N 1
ATOM 7312 C CA . PHE B 1 412 ? -1.763 6.599 30.187 1.00 22.43 412 PHE B CA 1
ATOM 7313 C C . PHE B 1 412 ? -1.797 6.638 28.666 1.00 24.37 412 PHE B C 1
ATOM 7314 O O . PHE B 1 412 ? -0.778 6.388 27.975 1.00 24.14 412 PHE B O 1
ATOM 7322 N N . ASN B 1 413 ? -2.941 7.139 28.106 1.00 23.32 413 ASN B N 1
ATOM 7323 C CA . ASN B 1 413 ? -3.021 7.238 26.675 1.00 24.02 413 ASN B CA 1
ATOM 7324 C C . ASN B 1 413 ? -3.270 8.719 26.362 1.00 23.22 413 ASN B C 1
ATOM 7325 O O . ASN B 1 413 ? -4.357 9.242 26.742 1.00 23.29 413 ASN B O 1
ATOM 7330 N N . PHE B 1 414 ? -2.307 9.362 25.760 1.00 21.60 414 PHE B N 1
ATOM 7331 C CA . PHE B 1 414 ? -2.380 10.815 25.664 1.00 21.81 414 PHE B CA 1
ATOM 7332 C C . PHE B 1 414 ? -3.518 11.205 24.690 1.00 22.34 414 PHE B C 1
ATOM 7333 O O . PHE B 1 414 ? -4.043 12.309 24.752 1.00 22.15 414 PHE B O 1
ATOM 7341 N N . LYS B 1 415 ? -3.869 10.278 23.794 1.00 22.49 415 LYS B N 1
ATOM 7342 C CA . LYS B 1 415 ? -5.093 10.591 22.988 1.00 24.29 415 LYS B CA 1
ATOM 7343 C C . LYS B 1 415 ? -6.335 10.869 23.851 1.00 23.52 415 LYS B C 1
ATOM 7344 O O . LYS B 1 415 ? -7.188 11.756 23.498 1.00 25.81 415 LYS B O 1
ATOM 7350 N N . GLU B 1 416 ? -6.567 10.081 24.899 1.00 23.64 416 GLU B N 1
ATOM 7351 C CA . GLU B 1 416 ? -7.743 10.310 25.704 1.00 22.18 416 GLU B CA 1
ATOM 7352 C C . GLU B 1 416 ? -7.508 11.509 26.629 1.00 22.50 416 GLU B C 1
ATOM 7353 O O . GLU B 1 416 ? -8.442 12.233 26.938 1.00 21.07 416 GLU B O 1
ATOM 7359 N N . VAL B 1 417 ? -6.238 11.752 27.072 1.00 19.36 417 VAL B N 1
ATOM 7360 C CA . VAL B 1 417 ? -6.025 12.892 27.928 1.00 19.56 417 VAL B CA 1
ATOM 7361 C C . VAL B 1 417 ? -6.283 14.193 27.215 1.00 17.77 417 VAL B C 1
ATOM 7362 O O . VAL B 1 417 ? -6.916 15.097 27.831 1.00 19.60 417 VAL B O 1
ATOM 7366 N N . ILE B 1 418 ? -5.774 14.334 25.992 1.00 18.09 418 ILE B N 1
ATOM 7367 C CA . ILE B 1 418 ? -5.883 15.624 25.303 1.00 18.32 418 ILE B CA 1
ATOM 7368 C C . ILE B 1 418 ? -7.355 15.851 24.918 1.00 19.57 418 ILE B C 1
ATOM 7369 O O . ILE B 1 418 ? -7.872 16.966 25.104 1.00 20.19 418 ILE B O 1
ATOM 7374 N N . TRP B 1 419 ? -8.041 14.766 24.592 1.00 19.62 419 TRP B N 1
ATOM 7375 C CA . TRP B 1 419 ? -9.539 14.895 24.374 1.00 20.23 419 TRP B CA 1
ATOM 7376 C C . TRP B 1 419 ? -10.257 15.423 25.613 1.00 19.88 419 TRP B C 1
ATOM 7377 O O . TRP B 1 419 ? -11.054 16.432 25.563 1.00 20.30 419 TRP B O 1
ATOM 7388 N N . ALA B 1 420 ? -10.006 14.813 26.747 1.00 19.72 420 ALA B N 1
ATOM 7389 C CA . ALA B 1 420 ? -10.640 15.263 28.000 1.00 19.63 420 ALA B CA 1
ATOM 7390 C C . ALA B 1 420 ? -10.220 16.673 28.371 1.00 19.06 420 ALA B C 1
ATOM 7391 O O . ALA B 1 420 ? -11.034 17.499 28.908 1.00 19.53 420 ALA B O 1
ATOM 7393 N N . TYR B 1 421 ? -8.929 16.998 28.152 1.00 18.90 421 TYR B N 1
ATOM 7394 C CA . TYR B 1 421 ? -8.481 18.306 28.494 1.00 18.27 421 TYR B CA 1
ATOM 7395 C C . TYR B 1 421 ? -9.252 19.404 27.712 1.00 19.93 421 TYR B C 1
ATOM 7396 O O . TYR B 1 421 ? -9.760 20.369 28.284 1.00 20.17 421 TYR B O 1
ATOM 7405 N N . VAL B 1 422 ? -9.293 19.264 26.400 1.00 19.70 422 VAL B N 1
ATOM 7406 C CA . VAL B 1 422 ? -9.822 20.387 25.623 1.00 18.99 422 VAL B CA 1
ATOM 7407 C C . VAL B 1 422 ? -11.351 20.383 25.755 1.00 18.74 422 VAL B C 1
ATOM 7408 O O . VAL B 1 422 ? -11.960 21.479 25.627 1.00 19.48 422 VAL B O 1
ATOM 7412 N N . THR B 1 423 ? -11.955 19.223 25.975 1.00 20.21 423 THR B N 1
ATOM 7413 C CA . THR B 1 423 ? -13.453 19.215 25.901 1.00 21.04 423 THR B CA 1
ATOM 7414 C C . THR B 1 423 ? -14.135 19.373 27.263 1.00 21.76 423 THR B C 1
ATOM 7415 O O . THR B 1 423 ? -15.356 19.707 27.343 1.00 21.68 423 THR B O 1
ATOM 7419 N N . ARG B 1 424 ? -13.414 19.141 28.355 1.00 19.30 424 ARG B N 1
ATOM 7420 C CA . ARG B 1 424 ? -14.064 19.168 29.655 1.00 20.36 424 ARG B CA 1
ATOM 7421 C C . ARG B 1 424 ? -13.686 20.285 30.631 1.00 22.91 424 ARG B C 1
ATOM 7422 O O . ARG B 1 424 ? -14.204 20.320 31.749 1.00 24.06 424 ARG B O 1
ATOM 7430 N N . HIS B 1 425 ? -12.786 21.190 30.258 1.00 19.34 425 HIS B N 1
ATOM 7431 C CA . HIS B 1 425 ? -12.584 22.332 31.100 1.00 20.19 425 HIS B CA 1
ATOM 7432 C C . HIS B 1 425 ? -12.853 23.584 30.285 1.00 19.47 425 HIS B C 1
ATOM 7433 O O . HIS B 1 425 ? -12.443 23.743 29.081 1.00 19.49 425 HIS B O 1
ATOM 7440 N N . THR B 1 426 ? -13.455 24.551 30.978 1.00 18.45 426 THR B N 1
ATOM 7441 C CA . THR B 1 426 ? -13.574 25.873 30.402 1.00 19.77 426 THR B CA 1
ATOM 7442 C C . THR B 1 426 ? -12.269 26.646 30.564 1.00 18.47 426 THR B C 1
ATOM 7443 O O . THR B 1 426 ? -11.820 26.862 31.715 1.00 20.70 426 THR B O 1
ATOM 7447 N N . PRO B 1 427 ? -11.720 27.149 29.464 1.00 19.32 427 PRO B N 1
ATOM 7448 C CA . PRO B 1 427 ? -10.428 27.877 29.606 1.00 20.42 427 PRO B CA 1
ATOM 7449 C C . PRO B 1 427 ? -10.578 29.001 30.660 1.00 22.80 427 PRO B C 1
ATOM 7450 O O . PRO B 1 427 ? -11.577 29.780 30.624 1.00 21.51 427 PRO B O 1
ATOM 7454 N N . VAL B 1 428 ? -9.546 29.105 31.504 1.00 19.98 428 VAL B N 1
ATOM 7455 C CA . VAL B 1 428 ? -9.451 30.071 32.605 1.00 22.73 428 VAL B CA 1
ATOM 7456 C C . VAL B 1 428 ? -10.428 29.842 33.725 1.00 22.07 428 VAL B C 1
ATOM 7457 O O . VAL B 1 428 ? -10.052 29.726 34.893 1.00 22.94 428 VAL B O 1
ATOM 7461 N N . ALA B 1 429 ? -11.708 29.797 33.382 1.00 20.95 429 ALA B N 1
ATOM 7462 C CA . ALA B 1 429 ? -12.717 29.648 34.439 1.00 23.36 429 ALA B CA 1
ATOM 7463 C C . ALA B 1 429 ? -12.588 28.392 35.268 1.00 22.66 429 ALA B C 1
ATOM 7464 O O . ALA B 1 429 ? -12.945 28.391 36.462 1.00 24.72 429 ALA B O 1
ATOM 7466 N N . ASP B 1 430 ? -12.155 27.306 34.673 1.00 21.49 430 ASP B N 1
ATOM 7467 C CA . ASP B 1 430 ? -12.083 25.992 35.350 1.00 20.53 430 ASP B CA 1
ATOM 7468 C C . ASP B 1 430 ? -10.636 25.736 35.810 1.00 20.85 430 ASP B C 1
ATOM 7469 O O . ASP B 1 430 ? -10.274 24.585 36.095 1.00 21.07 430 ASP B O 1
ATOM 7474 N N . GLN B 1 431 ? -9.841 26.795 35.827 1.00 19.11 431 GLN B N 1
ATOM 7475 C CA . GLN B 1 431 ? -8.401 26.703 36.231 1.00 19.89 431 GLN B CA 1
ATOM 7476 C C . GLN B 1 431 ? -8.189 27.522 37.512 1.00 22.22 431 GLN B C 1
ATOM 7477 O O . GLN B 1 431 ? -8.538 28.711 37.591 1.00 27.10 431 GLN B O 1
ATOM 7483 N N . MET B 1 432 ? -7.659 26.878 38.523 1.00 20.94 432 MET B N 1
ATOM 7484 C CA . MET B 1 432 ? -7.361 27.604 39.794 1.00 21.42 432 MET B CA 1
ATOM 7485 C C . MET B 1 432 ? -5.875 27.830 39.905 1.00 23.10 432 MET B C 1
ATOM 7486 O O . MET B 1 432 ? -5.080 26.850 39.974 1.00 22.91 432 MET B O 1
ATOM 7491 N N . ALA B 1 433 ? -5.506 29.134 39.917 1.00 22.06 433 ALA B N 1
ATOM 7492 C CA . ALA B 1 433 ? -4.072 29.511 40.062 1.00 24.91 433 ALA B CA 1
ATOM 7493 C C . ALA B 1 433 ? -3.613 29.333 41.488 1.00 24.96 433 ALA B C 1
ATOM 7494 O O . ALA B 1 433 ? -4.379 29.584 42.459 1.00 25.11 433 ALA B O 1
ATOM 7496 N N . PHE B 1 434 ? -2.356 28.908 41.615 1.00 23.73 434 PHE B N 1
ATOM 7497 C CA . PHE B 1 434 ? -1.655 28.893 42.920 1.00 24.89 434 PHE B CA 1
ATOM 7498 C C . PHE B 1 434 ? -0.517 29.853 42.774 1.00 27.04 434 PHE B C 1
ATOM 7499 O O . PHE B 1 434 ? 0.449 29.533 42.094 1.00 27.37 434 PHE B O 1
ATOM 7507 N N . ASP B 1 435 ? -0.640 31.042 43.390 1.00 29.33 435 ASP B N 1
ATOM 7508 C CA . ASP B 1 435 ? 0.369 32.141 43.182 1.00 33.46 435 ASP B CA 1
ATOM 7509 C C . ASP B 1 435 ? 1.486 32.150 44.211 1.00 33.19 435 ASP B C 1
ATOM 7510 O O . ASP B 1 435 ? 2.508 32.786 43.974 1.00 34.89 435 ASP B O 1
ATOM 7515 N N . ASP B 1 436 ? 1.307 31.435 45.314 1.00 32.51 436 ASP B N 1
ATOM 7516 C CA . ASP B 1 436 ? 2.300 31.560 46.380 1.00 35.02 436 ASP B CA 1
ATOM 7517 C C . ASP B 1 436 ? 3.208 30.384 46.543 1.00 34.74 436 ASP B C 1
ATOM 7518 O O . ASP B 1 436 ? 4.084 30.435 47.400 1.00 37.04 436 ASP B O 1
ATOM 7523 N N . VAL B 1 437 ? 3.089 29.345 45.686 1.00 28.05 437 VAL B N 1
ATOM 7524 C CA . VAL B 1 437 ? 3.796 28.113 45.857 1.00 26.43 437 VAL B CA 1
ATOM 7525 C C . VAL B 1 437 ? 5.124 28.196 45.109 1.00 25.07 437 VAL B C 1
ATOM 7526 O O . VAL B 1 437 ? 5.240 29.047 44.250 1.00 27.15 437 VAL B O 1
ATOM 7530 N N . THR B 1 438 ? 6.079 27.347 45.456 1.00 26.16 438 THR B N 1
ATOM 7531 C CA . THR B 1 438 ? 7.392 27.354 44.835 1.00 26.74 438 THR B CA 1
ATOM 7532 C C . THR B 1 438 ? 7.220 26.962 43.332 1.00 25.54 438 THR B C 1
ATOM 7533 O O . THR B 1 438 ? 6.657 25.936 43.060 1.00 25.09 438 THR B O 1
ATOM 7537 N N . SER B 1 439 ? 7.795 27.744 42.451 1.00 24.37 439 SER B N 1
ATOM 7538 C CA . SER B 1 439 ? 7.805 27.467 40.984 1.00 24.08 439 SER B CA 1
ATOM 7539 C C . SER B 1 439 ? 8.921 26.532 40.690 1.00 22.28 439 SER B C 1
ATOM 7540 O O . SER B 1 439 ? 9.903 26.418 41.440 1.00 24.67 439 SER B O 1
ATOM 7543 N N . PHE B 1 440 ? 8.812 25.766 39.576 1.00 21.53 440 PHE B N 1
ATOM 7544 C CA . PHE B 1 440 ? 9.896 24.973 39.142 1.00 22.52 440 PHE B CA 1
ATOM 7545 C C . PHE B 1 440 ? 10.848 25.851 38.303 1.00 24.47 440 PHE B C 1
ATOM 7546 O O . PHE B 1 440 ? 10.478 26.376 37.276 1.00 21.98 440 PHE B O 1
ATOM 7554 N N . PRO B 1 441 ? 12.137 26.020 38.745 1.00 22.98 441 PRO B N 1
ATOM 7555 C CA . PRO B 1 441 ? 12.942 27.084 38.020 1.00 23.24 441 PRO B CA 1
ATOM 7556 C C . PRO B 1 441 ? 13.333 26.661 36.616 1.00 22.25 441 PRO B C 1
ATOM 7557 O O . PRO B 1 441 ? 13.627 27.612 35.818 1.00 24.62 441 PRO B O 1
ATOM 7561 N N . LEU B 1 442 ? 13.275 25.364 36.290 1.00 21.08 442 LEU B N 1
ATOM 7562 C CA . LEU B 1 442 ? 13.667 24.897 34.966 1.00 22.16 442 LEU B CA 1
ATOM 7563 C C . LEU B 1 442 ? 12.506 25.152 33.960 1.00 20.90 442 LEU B C 1
ATOM 7564 O O . LEU B 1 442 ? 12.748 25.119 32.754 1.00 22.98 442 LEU B O 1
ATOM 7569 N N . ALA B 1 443 ? 11.280 25.333 34.410 1.00 19.44 443 ALA B N 1
ATOM 7570 C CA . ALA B 1 443 ? 10.192 25.437 33.390 1.00 19.57 443 ALA B CA 1
ATOM 7571 C C . ALA B 1 443 ? 10.500 26.652 32.537 1.00 19.78 443 ALA B C 1
ATOM 7572 O O . ALA B 1 443 ? 10.834 27.744 33.040 1.00 20.83 443 ALA B O 1
ATOM 7574 N N . PRO B 1 444 ? 10.419 26.529 31.180 1.00 17.24 444 PRO B N 1
ATOM 7575 C CA . PRO B 1 444 ? 10.890 27.674 30.390 1.00 19.45 444 PRO B CA 1
ATOM 7576 C C . PRO B 1 444 ? 10.034 28.945 30.522 1.00 20.40 444 PRO B C 1
ATOM 7577 O O . PRO B 1 444 ? 10.543 30.058 30.486 1.00 20.23 444 PRO B O 1
ATOM 7581 N N . PHE B 1 445 ? 8.710 28.796 30.795 1.00 18.97 445 PHE B N 1
ATOM 7582 C CA . PHE B 1 445 ? 7.922 29.986 31.002 1.00 19.78 445 PHE B CA 1
ATOM 7583 C C . PHE B 1 445 ? 8.250 30.649 32.355 1.00 22.16 445 PHE B C 1
ATOM 7584 O O . PHE B 1 445 ? 7.901 31.810 32.546 1.00 22.37 445 PHE B O 1
ATOM 7592 N N . VAL B 1 446 ? 8.933 29.919 33.223 1.00 20.36 446 VAL B N 1
ATOM 7593 C CA . VAL B 1 446 ? 9.418 30.514 34.462 1.00 20.43 446 VAL B CA 1
ATOM 7594 C C . VAL B 1 446 ? 10.789 31.155 34.208 1.00 20.13 446 VAL B C 1
ATOM 7595 O O . VAL B 1 446 ? 10.997 32.364 34.484 1.00 20.77 446 VAL B O 1
ATOM 7599 N N . SER B 1 447 ? 11.716 30.363 33.671 1.00 19.87 447 SER B N 1
ATOM 7600 C CA . SER B 1 447 ? 13.104 30.845 33.600 1.00 18.67 447 SER B CA 1
ATOM 7601 C C . SER B 1 447 ? 13.218 32.027 32.638 1.00 22.88 447 SER B C 1
ATOM 7602 O O . SER B 1 447 ? 14.057 32.885 32.805 1.00 23.27 447 SER B O 1
ATOM 7605 N N . GLN B 1 448 ? 12.368 32.061 31.609 1.00 19.68 448 GLN B N 1
ATOM 7606 C CA . GLN B 1 448 ? 12.447 33.212 30.691 1.00 20.45 448 GLN B CA 1
ATOM 7607 C C . GLN B 1 448 ? 11.422 34.319 30.967 1.00 22.65 448 GLN B C 1
ATOM 7608 O O . GLN B 1 448 ? 10.954 34.988 30.018 1.00 24.27 448 GLN B O 1
ATOM 7614 N N . SER B 1 449 ? 11.071 34.475 32.215 1.00 22.56 449 SER B N 1
ATOM 7615 C CA . SER B 1 449 ? 10.172 35.510 32.620 1.00 25.21 449 SER B CA 1
ATOM 7616 C C . SER B 1 449 ? 10.699 36.135 33.932 1.00 25.76 449 SER B C 1
ATOM 7617 O O . SER B 1 449 ? 11.658 35.638 34.537 1.00 27.47 449 SER B O 1
ATOM 7620 N N . SER B 1 450 ? 10.019 37.208 34.344 1.00 30.47 450 SER B N 1
ATOM 7621 C CA . SER B 1 450 ? 10.354 37.922 35.575 1.00 32.45 450 SER B CA 1
ATOM 7622 C C . SER B 1 450 ? 10.043 37.004 36.811 1.00 31.55 450 SER B C 1
ATOM 7623 O O . SER B 1 450 ? 10.601 37.148 37.938 1.00 32.01 450 SER B O 1
ATOM 7626 N N . ARG B 1 451 ? 9.227 35.945 36.620 1.00 29.21 451 ARG B N 1
ATOM 7627 C CA . ARG B 1 451 ? 9.044 34.991 37.717 1.00 28.28 451 ARG B CA 1
ATOM 7628 C C . ARG B 1 451 ? 10.337 34.269 38.112 1.00 28.31 451 ARG B C 1
ATOM 7629 O O . ARG B 1 451 ? 10.387 33.673 39.189 1.00 32.13 451 ARG B O 1
ATOM 7637 N N . SER B 1 452 ? 11.346 34.211 37.238 1.00 26.50 452 SER B N 1
ATOM 7638 C CA . SER B 1 452 ? 12.629 33.596 37.569 1.00 29.03 452 SER B CA 1
ATOM 7639 C C . SER B 1 452 ? 13.229 34.358 38.837 1.00 28.96 452 SER B C 1
ATOM 7640 O O . SER B 1 452 ? 14.026 33.792 39.536 1.00 34.13 452 SER B O 1
ATOM 7643 N N . LYS B 1 453 ? 12.871 35.592 39.027 1.00 32.99 453 LYS B N 1
ATOM 7644 C CA . LYS B 1 453 ? 13.422 36.374 40.196 1.00 36.79 453 LYS B CA 1
ATOM 7645 C C . LYS B 1 453 ? 12.645 36.064 41.524 1.00 37.31 453 LYS B C 1
ATOM 7646 O O . LYS B 1 453 ? 13.268 35.841 42.552 1.00 40.13 453 LYS B O 1
ATOM 7652 N N . THR B 1 454 ? 11.328 35.954 41.491 1.00 35.99 454 THR B N 1
ATOM 7653 C CA . THR B 1 454 ? 10.563 35.538 42.711 1.00 36.88 454 THR B CA 1
ATOM 7654 C C . THR B 1 454 ? 10.505 34.027 42.944 1.00 37.31 454 THR B C 1
ATOM 7655 O O . THR B 1 454 ? 10.413 33.556 44.075 1.00 36.37 454 THR B O 1
ATOM 7659 N N . MET B 1 455 ? 10.448 33.245 41.870 1.00 34.57 455 MET B N 1
ATOM 7660 C CA . MET B 1 455 ? 10.323 31.783 41.977 1.00 34.45 455 MET B CA 1
ATOM 7661 C C . MET B 1 455 ? 9.064 31.323 42.762 1.00 29.02 455 MET B C 1
ATOM 7662 O O . MET B 1 455 ? 9.069 30.242 43.379 1.00 29.86 455 MET B O 1
ATOM 7667 N N . LYS B 1 456 ? 8.022 32.154 42.691 1.00 27.79 456 LYS B N 1
ATOM 7668 C CA . LYS B 1 456 ? 6.724 31.791 43.179 1.00 28.59 456 LYS B CA 1
ATOM 7669 C C . LYS B 1 456 ? 5.658 31.809 42.108 1.00 24.47 456 LYS B C 1
ATOM 7670 O O . LYS B 1 456 ? 5.549 32.730 41.251 1.00 26.90 456 LYS B O 1
ATOM 7676 N N . GLY B 1 457 ? 4.783 30.841 42.250 1.00 24.48 457 GLY B N 1
ATOM 7677 C CA . GLY B 1 457 ? 3.495 30.940 41.484 1.00 23.37 457 GLY B CA 1
ATOM 7678 C C . GLY B 1 457 ? 3.598 30.255 40.142 1.00 22.65 457 GLY B C 1
ATOM 7679 O O . GLY B 1 457 ? 4.556 29.517 39.865 1.00 23.47 457 GLY B O 1
ATOM 7680 N N . GLY B 1 458 ? 2.609 30.585 39.300 1.00 24.53 458 GLY B N 1
ATOM 7681 C CA . GLY B 1 458 ? 2.552 29.994 37.940 1.00 22.18 458 GLY B CA 1
ATOM 7682 C C . GLY B 1 458 ? 2.128 28.536 37.840 1.00 22.64 458 GLY B C 1
ATOM 7683 O O . GLY B 1 458 ? 2.417 27.887 36.846 1.00 22.51 458 GLY B O 1
ATOM 7684 N N . LYS B 1 459 ? 1.407 28.021 38.835 1.00 19.78 459 LYS B N 1
ATOM 7685 C CA . LYS B 1 459 ? 0.920 26.635 38.840 1.00 18.40 459 LYS B CA 1
ATOM 7686 C C . LYS B 1 459 ? -0.594 26.706 38.839 1.00 19.37 459 LYS B C 1
ATOM 7687 O O . LYS B 1 459 ? -1.183 27.730 39.242 1.00 21.70 459 LYS B O 1
ATOM 7693 N N . CYS B 1 460 ? -1.209 25.601 38.435 1.00 19.69 460 CYS B N 1
ATOM 7694 C CA . CYS B 1 460 ? -2.707 25.605 38.491 1.00 21.04 460 CYS B CA 1
ATOM 7695 C C . CYS B 1 460 ? -3.198 24.213 38.617 1.00 19.52 460 CYS B C 1
ATOM 7696 O O . CYS B 1 460 ? -2.547 23.249 38.280 1.00 16.78 460 CYS B O 1
ATOM 7699 N N . VAL B 1 461 ? -4.447 24.095 39.131 1.00 18.29 461 VAL B N 1
ATOM 7700 C CA . VAL B 1 461 ? -5.207 22.901 39.056 1.00 20.02 461 VAL B CA 1
ATOM 7701 C C . VAL B 1 461 ? -6.322 23.153 38.026 1.00 19.70 461 VAL B C 1
ATOM 7702 O O . VAL B 1 461 ? -7.067 24.088 38.147 1.00 21.76 461 VAL B O 1
ATOM 7706 N N . THR B 1 462 ? -6.418 22.272 37.046 1.00 19.37 462 THR B N 1
ATOM 7707 C CA . THR B 1 462 ? -7.458 22.382 36.027 1.00 18.51 462 THR B CA 1
ATOM 7708 C C . THR B 1 462 ? -8.482 21.302 36.167 1.00 20.92 462 THR B C 1
ATOM 7709 O O . THR B 1 462 ? -8.178 20.102 36.164 1.00 18.76 462 THR B O 1
ATOM 7713 N N . ASN B 1 463 ? -9.738 21.726 36.351 1.00 19.02 463 ASN B N 1
ATOM 7714 C CA . ASN B 1 463 ? -10.826 20.791 36.560 1.00 21.99 463 ASN B CA 1
ATOM 7715 C C . ASN B 1 463 ? -11.420 20.372 35.213 1.00 20.55 463 ASN B C 1
ATOM 7716 O O . ASN B 1 463 ? -12.031 21.178 34.549 1.00 23.04 463 ASN B O 1
ATOM 7721 N N . CYS B 1 464 ? -11.205 19.109 34.854 1.00 19.22 464 CYS B N 1
ATOM 7722 C CA . CYS B 1 464 ? -11.743 18.512 33.654 1.00 19.94 464 CYS B CA 1
ATOM 7723 C C . CYS B 1 464 ? -12.811 17.462 34.010 1.00 20.71 464 CYS B C 1
ATOM 7724 O O . CYS B 1 464 ? -13.016 16.521 33.311 1.00 22.20 464 CYS B O 1
ATOM 7727 N N . ILE B 1 465 ? -13.470 17.667 35.157 1.00 20.76 465 ILE B N 1
ATOM 7728 C CA . ILE B 1 465 ? -14.581 16.734 35.615 1.00 20.50 465 ILE B CA 1
ATOM 7729 C C . ILE B 1 465 ? -15.865 17.622 35.482 1.00 21.56 465 ILE B C 1
ATOM 7730 O O . ILE B 1 465 ? -15.978 18.735 36.034 1.00 22.68 465 ILE B O 1
ATOM 7735 N N . PHE B 1 466 ? -16.820 17.107 34.700 1.00 22.48 466 PHE B N 1
ATOM 7736 C CA . PHE B 1 466 ? -18.057 17.888 34.525 1.00 22.65 466 PHE B CA 1
ATOM 7737 C C . PHE B 1 466 ? -18.735 18.086 35.866 1.00 22.05 466 PHE B C 1
ATOM 7738 O O . PHE B 1 466 ? -18.640 17.286 36.763 1.00 22.88 466 PHE B O 1
ATOM 7746 N N . ARG B 1 467 ? -19.469 19.185 35.969 1.00 24.09 467 ARG B N 1
ATOM 7747 C CA . ARG B 1 467 ? -20.063 19.565 37.245 1.00 24.14 467 ARG B CA 1
ATOM 7748 C C . ARG B 1 467 ? -20.979 18.431 37.737 1.00 24.43 467 ARG B C 1
ATOM 7749 O O . ARG B 1 467 ? -21.007 18.152 38.942 1.00 24.45 467 ARG B O 1
ATOM 7757 N N . GLN B 1 468 ? -21.741 17.828 36.836 1.00 25.79 468 GLN B N 1
ATOM 7758 C CA . GLN B 1 468 ? -22.625 16.712 37.241 1.00 24.33 468 GLN B CA 1
ATOM 7759 C C . GLN B 1 468 ? -21.884 15.520 37.815 1.00 27.54 468 GLN B C 1
ATOM 7760 O O . GLN B 1 468 ? -22.402 14.779 38.647 1.00 27.40 468 GLN B O 1
ATOM 7766 N N . GLN B 1 469 ? -20.615 15.351 37.416 1.00 25.07 469 GLN B N 1
ATOM 7767 C CA . GLN B 1 469 ? -19.866 14.171 37.899 1.00 23.68 469 GLN B CA 1
ATOM 7768 C C . GLN B 1 469 ? -19.486 14.350 39.360 1.00 24.75 469 GLN B C 1
ATOM 7769 O O . GLN B 1 469 ? -19.129 13.370 39.997 1.00 26.05 469 GLN B O 1
ATOM 7775 N N . TYR B 1 470 ? -19.537 15.560 39.901 1.00 24.39 470 TYR B N 1
ATOM 7776 C CA . TYR B 1 470 ? -19.329 15.768 41.325 1.00 26.41 470 TYR B CA 1
ATOM 7777 C C . TYR B 1 470 ? -20.561 15.336 42.153 1.00 27.88 470 TYR B C 1
ATOM 7778 O O . TYR B 1 470 ? -20.468 15.284 43.374 1.00 30.89 470 TYR B O 1
ATOM 7787 N N . GLU B 1 471 ? -21.684 15.188 41.457 1.00 28.00 471 GLU B N 1
ATOM 7788 C CA . GLU B 1 471 ? -22.994 14.952 42.143 1.00 31.26 471 GLU B CA 1
ATOM 7789 C C . GLU B 1 471 ? -23.536 13.591 41.939 1.00 29.04 471 GLU B C 1
ATOM 7790 O O . GLU B 1 471 ? -23.929 12.982 42.960 1.00 31.82 471 GLU B O 1
ATOM 7796 N N . ARG B 1 472 ? -23.561 13.052 40.716 1.00 28.58 472 ARG B N 1
ATOM 7797 C CA . ARG B 1 472 ? -24.278 11.780 40.433 1.00 31.71 472 ARG B CA 1
ATOM 7798 C C . ARG B 1 472 ? -23.863 11.138 39.129 1.00 31.49 472 ARG B C 1
ATOM 7799 O O . ARG B 1 472 ? -23.055 11.711 38.393 1.00 32.72 472 ARG B O 1
ATOM 7807 N N . SER B 1 473 ? -24.467 9.984 38.809 1.00 32.12 473 SER B N 1
ATOM 7808 C CA . SER B 1 473 ? -24.200 9.283 37.525 1.00 34.45 473 SER B CA 1
ATOM 7809 C C . SER B 1 473 ? -24.395 10.238 36.374 1.00 32.76 473 SER B C 1
ATOM 7810 O O . SER B 1 473 ? -25.315 11.059 36.417 1.00 33.84 473 SER B O 1
ATOM 7813 N N . PHE B 1 474 ? -23.549 10.107 35.345 1.00 32.01 474 PHE B N 1
ATOM 7814 C CA . PHE B 1 474 ? -23.739 10.964 34.154 1.00 29.12 474 PHE B CA 1
ATOM 7815 C C . PHE B 1 474 ? -23.322 10.158 33.017 1.00 31.50 474 PHE B C 1
ATOM 7816 O O . PHE B 1 474 ? -22.140 10.059 32.735 1.00 33.34 474 PHE B O 1
ATOM 7824 N N . ASP B 1 475 ? -24.285 9.505 32.359 1.00 30.40 475 ASP B N 1
ATOM 7825 C CA . ASP B 1 475 ? -23.941 8.509 31.318 1.00 33.22 475 ASP B CA 1
ATOM 7826 C C . ASP B 1 475 ? -24.050 9.196 29.978 1.00 31.56 475 ASP B C 1
ATOM 7827 O O . ASP B 1 475 ? -25.160 9.651 29.610 1.00 36.11 475 ASP B O 1
ATOM 7832 N N . TYR B 1 476 ? -22.942 9.391 29.288 1.00 29.58 476 TYR B N 1
ATOM 7833 C CA . TYR B 1 476 ? -22.908 9.933 27.928 1.00 24.64 476 TYR B CA 1
ATOM 7834 C C . TYR B 1 476 ? -22.203 8.945 27.020 1.00 27.13 476 TYR B C 1
ATOM 7835 O O . TYR B 1 476 ? -21.512 8.003 27.456 1.00 26.17 476 TYR B O 1
ATOM 7844 N N . ILE B 1 477 ? -22.370 9.118 25.720 1.00 22.69 477 ILE B N 1
ATOM 7845 C CA . ILE B 1 477 ? -21.710 8.275 24.765 1.00 24.79 477 ILE B CA 1
ATOM 7846 C C . ILE B 1 477 ? -20.425 8.926 24.310 1.00 26.12 477 ILE B C 1
ATOM 7847 O O . ILE B 1 477 ? -20.403 10.123 23.928 1.00 26.41 477 ILE B O 1
ATOM 7852 N N . THR B 1 478 ? -19.338 8.127 24.316 1.00 25.54 478 THR B N 1
ATOM 7853 C CA . THR B 1 478 ? -18.100 8.572 23.757 1.00 26.32 478 THR B CA 1
ATOM 7854 C C . THR B 1 478 ? -18.066 8.135 22.277 1.00 28.32 478 THR B C 1
ATOM 7855 O O . THR B 1 478 ? -18.131 6.902 21.951 1.00 26.94 478 THR B O 1
ATOM 7859 N N . CYS B 1 479 ? -17.973 9.139 21.393 1.00 26.69 479 CYS B N 1
ATOM 7860 C CA . CYS B 1 479 ? -18.196 8.971 19.936 1.00 27.32 479 CYS B CA 1
ATOM 7861 C C . CYS B 1 479 ? -16.945 8.484 19.193 1.00 25.63 479 CYS B C 1
ATOM 7862 O O . CYS B 1 479 ? -16.416 9.159 18.317 1.00 25.48 479 CYS B O 1
ATOM 7865 N N . ASN B 1 480 ? -16.480 7.269 19.558 1.00 26.06 480 ASN B N 1
ATOM 7866 C CA . ASN B 1 480 ? -15.525 6.603 18.702 1.00 28.35 480 ASN B CA 1
ATOM 7867 C C . ASN B 1 480 ? -15.976 5.144 18.433 1.00 27.96 480 ASN B C 1
ATOM 7868 O O . ASN B 1 480 ? -17.070 4.752 18.873 1.00 29.14 480 ASN B O 1
ATOM 7873 N N . PHE B 1 481 ? -15.148 4.371 17.723 1.00 27.72 481 PHE B N 1
ATOM 7874 C CA . PHE B 1 481 ? -15.572 2.988 17.306 1.00 27.90 481 PHE B CA 1
ATOM 7875 C C . PHE B 1 481 ? -15.686 2.046 18.532 1.00 30.14 481 PHE B C 1
ATOM 7876 O O . PHE B 1 481 ? -16.736 1.434 18.879 1.00 29.63 481 PHE B O 1
ATOM 7884 N N . GLU B 1 482 ? -14.557 1.912 19.248 1.00 30.03 482 GLU B N 1
ATOM 7885 C CA . GLU B 1 482 ? -14.496 0.887 20.302 1.00 33.04 482 GLU B CA 1
ATOM 7886 C C . GLU B 1 482 ? -15.397 1.196 21.480 1.00 29.97 482 GLU B C 1
ATOM 7887 O O . GLU B 1 482 ? -15.916 0.264 22.122 1.00 31.52 482 GLU B O 1
ATOM 7893 N N . LYS B 1 483 ? -15.588 2.485 21.829 1.00 31.25 483 LYS B N 1
ATOM 7894 C CA . LYS B 1 483 ? -16.441 2.802 23.005 1.00 29.63 483 LYS B CA 1
ATOM 7895 C C . LYS B 1 483 ? -17.896 3.215 22.703 1.00 31.35 483 LYS B C 1
ATOM 7896 O O . LYS B 1 483 ? -18.755 3.234 23.591 1.00 28.40 483 LYS B O 1
ATOM 7902 N N . GLY B 1 484 ? -18.097 3.611 21.466 1.00 29.14 484 GLY B N 1
ATOM 7903 C CA . GLY B 1 484 ? -19.397 4.233 21.049 1.00 31.47 484 GLY B CA 1
ATOM 7904 C C . GLY B 1 484 ? -20.523 3.228 20.739 1.00 32.30 484 GLY B C 1
ATOM 7905 O O . GLY B 1 484 ? -21.711 3.619 20.701 1.00 30.33 484 GLY B O 1
ATOM 7906 N N . TYR B 1 485 ? -20.143 1.989 20.439 1.00 31.50 485 TYR B N 1
ATOM 7907 C CA . TYR B 1 485 ? -21.070 0.940 19.831 1.00 29.79 485 TYR B CA 1
ATOM 7908 C C . TYR B 1 485 ? -21.086 -0.307 20.728 1.00 32.73 485 TYR B C 1
ATOM 7909 O O . TYR B 1 485 ? -20.078 -0.571 21.408 1.00 30.89 485 TYR B O 1
ATOM 7918 N N . PRO B 1 486 ? -22.221 -1.024 20.804 1.00 32.58 486 PRO B N 1
ATOM 7919 C CA . PRO B 1 486 ? -22.231 -2.293 21.533 1.00 32.57 486 PRO B CA 1
ATOM 7920 C C . PRO B 1 486 ? -21.056 -3.172 21.152 1.00 30.73 486 PRO B C 1
ATOM 7921 O O . PRO B 1 486 ? -20.668 -3.256 19.955 1.00 28.94 486 PRO B O 1
ATOM 7925 N N . LYS B 1 487 ? -20.511 -3.863 22.165 1.00 35.60 487 LYS B N 1
ATOM 7926 C CA . LYS B 1 487 ? -19.391 -4.841 21.997 1.00 37.62 487 LYS B CA 1
ATOM 7927 C C . LYS B 1 487 ? -19.759 -5.845 20.912 1.00 36.77 487 LYS B C 1
ATOM 7928 O O . LYS B 1 487 ? -18.943 -6.139 20.012 1.00 37.60 487 LYS B O 1
ATOM 7934 N N . GLY B 1 488 ? -21.003 -6.334 20.940 1.00 36.52 488 GLY B N 1
ATOM 7935 C CA . GLY B 1 488 ? -21.420 -7.285 19.828 1.00 35.05 488 GLY B CA 1
ATOM 7936 C C . GLY B 1 488 ? -21.271 -6.725 18.418 1.00 34.31 488 GLY B C 1
ATOM 7937 O O . GLY B 1 488 ? -20.771 -7.378 17.443 1.00 37.30 488 GLY B O 1
ATOM 7938 N N . LEU B 1 489 ? -21.656 -5.465 18.261 1.00 35.05 489 LEU B N 1
ATOM 7939 C CA . LEU B 1 489 ? -21.461 -4.752 16.975 1.00 30.66 489 LEU B CA 1
ATOM 7940 C C . LEU B 1 489 ? -20.003 -4.510 16.629 1.00 31.20 489 LEU B C 1
ATOM 7941 O O . LEU B 1 489 ? -19.557 -4.801 15.514 1.00 32.98 489 LEU B O 1
ATOM 7946 N N . VAL B 1 490 ? -19.208 -4.026 17.607 1.00 31.12 490 VAL B N 1
ATOM 7947 C CA . VAL B 1 490 ? -17.752 -3.836 17.364 1.00 33.07 490 VAL B CA 1
ATOM 7948 C C . VAL B 1 490 ? -17.094 -5.182 16.901 1.00 29.56 490 VAL B C 1
ATOM 7949 O O . VAL B 1 490 ? -16.320 -5.221 15.919 1.00 33.08 490 VAL B O 1
ATOM 7953 N N . ASP B 1 491 ? -17.411 -6.268 17.620 1.00 35.66 491 ASP B N 1
ATOM 7954 C CA . ASP B 1 491 ? -16.800 -7.594 17.250 1.00 35.86 491 ASP B CA 1
ATOM 7955 C C . ASP B 1 491 ? -17.246 -8.085 15.839 1.00 37.55 491 ASP B C 1
ATOM 7956 O O . ASP B 1 491 ? -16.407 -8.510 14.989 1.00 37.84 491 ASP B O 1
ATOM 7961 N N . LYS B 1 492 ? -18.566 -7.921 15.573 1.00 38.78 492 LYS B N 1
ATOM 7962 C CA . LYS B 1 492 ? -19.154 -8.161 14.221 1.00 37.67 492 LYS B CA 1
ATOM 7963 C C . LYS B 1 492 ? -18.430 -7.402 13.146 1.00 37.29 492 LYS B C 1
ATOM 7964 O O . LYS B 1 492 ? -17.961 -7.979 12.114 1.00 37.70 492 LYS B O 1
ATOM 7970 N N . VAL B 1 493 ? -18.247 -6.094 13.385 1.00 35.74 493 VAL B N 1
ATOM 7971 C CA . VAL B 1 493 ? -17.577 -5.296 12.386 1.00 31.83 493 VAL B CA 1
ATOM 7972 C C . VAL B 1 493 ? -16.109 -5.666 12.187 1.00 32.74 493 VAL B C 1
ATOM 7973 O O . VAL B 1 493 ? -15.572 -5.631 11.069 1.00 34.29 493 VAL B O 1
ATOM 7977 N N . ASN B 1 494 ? -15.401 -5.904 13.276 1.00 35.26 494 ASN B N 1
ATOM 7978 C CA . ASN B 1 494 ? -13.989 -6.295 13.155 1.00 36.32 494 ASN B CA 1
ATOM 7979 C C . ASN B 1 494 ? -13.846 -7.691 12.458 1.00 37.50 494 ASN B C 1
ATOM 7980 O O . ASN B 1 494 ? -12.940 -7.908 11.695 1.00 37.94 494 ASN B O 1
ATOM 7985 N N . GLU B 1 495 ? -14.779 -8.580 12.745 1.00 40.86 495 GLU B N 1
ATOM 7986 C CA . GLU B 1 495 ? -14.781 -9.963 12.226 1.00 43.35 495 GLU B CA 1
ATOM 7987 C C . GLU B 1 495 ? -15.102 -9.953 10.744 1.00 43.19 495 GLU B C 1
ATOM 7988 O O . GLU B 1 495 ? -14.504 -10.719 9.970 1.00 41.56 495 GLU B O 1
ATOM 7994 N N . ASN B 1 496 ? -15.969 -9.014 10.318 1.00 42.19 496 ASN B N 1
ATOM 7995 C CA . ASN B 1 496 ? -16.427 -8.940 8.897 1.00 41.43 496 ASN B CA 1
ATOM 7996 C C . ASN B 1 496 ? -15.623 -8.017 8.077 1.00 38.45 496 ASN B C 1
ATOM 7997 O O . ASN B 1 496 ? -15.838 -7.901 6.908 1.00 38.21 496 ASN B O 1
ATOM 8002 N N . TRP B 1 497 ? -14.677 -7.329 8.703 1.00 39.39 497 TRP B N 1
ATOM 8003 C CA . TRP B 1 497 ? -13.891 -6.287 8.029 1.00 36.06 497 TRP B CA 1
ATOM 8004 C C . TRP B 1 497 ? -13.192 -6.724 6.749 1.00 39.43 497 TRP B C 1
ATOM 8005 O O . TRP B 1 497 ? -13.197 -6.005 5.718 1.00 38.01 497 TRP B O 1
ATOM 8016 N N . LYS B 1 498 ? -12.587 -7.925 6.757 1.00 39.36 498 LYS B N 1
ATOM 8017 C CA . LYS B 1 498 ? -11.950 -8.380 5.492 1.00 41.73 498 LYS B CA 1
ATOM 8018 C C . LYS B 1 498 ? -13.017 -8.763 4.490 1.00 38.97 498 LYS B C 1
ATOM 8019 O O . LYS B 1 498 ? -12.850 -8.472 3.318 1.00 37.71 498 LYS B O 1
ATOM 8025 N N . ARG B 1 499 ? -14.066 -9.448 4.957 1.00 38.48 499 ARG B N 1
ATOM 8026 C CA . ARG B 1 499 ? -15.194 -9.824 4.091 1.00 37.65 499 ARG B CA 1
ATOM 8027 C C . ARG B 1 499 ? -15.844 -8.610 3.362 1.00 38.12 499 ARG B C 1
ATOM 8028 O O . ARG B 1 499 ? -16.244 -8.749 2.198 1.00 40.59 499 ARG B O 1
ATOM 8036 N N A TYR B 1 500 ? -15.926 -7.453 4.041 0.50 35.85 500 TYR B N 1
ATOM 8037 N N B TYR B 1 500 ? -15.998 -7.451 4.039 0.50 39.01 500 TYR B N 1
ATOM 8038 C CA A TYR B 1 500 ? -16.478 -6.199 3.457 0.50 32.78 500 TYR B CA 1
ATOM 8039 C CA B TYR B 1 500 ? -16.246 -6.163 3.319 0.50 38.67 500 TYR B CA 1
ATOM 8040 C C A TYR B 1 500 ? -15.631 -5.772 2.265 0.50 31.26 500 TYR B C 1
ATOM 8041 C C B TYR B 1 500 ? -14.879 -5.943 2.773 0.50 38.56 500 TYR B C 1
ATOM 8042 O O A TYR B 1 500 ? -16.103 -5.177 1.278 0.50 27.77 500 TYR B O 1
ATOM 8043 O O B TYR B 1 500 ? -13.953 -6.271 3.467 0.50 40.64 500 TYR B O 1
ATOM 8060 N N A GLY B 1 501 ? -14.348 -6.075 2.355 0.50 32.34 501 GLY B N 1
ATOM 8061 N N B GLY B 1 501 ? -14.670 -5.326 1.613 0.50 39.75 501 GLY B N 1
ATOM 8062 C CA A GLY B 1 501 ? -13.414 -5.701 1.296 0.50 32.82 501 GLY B CA 1
ATOM 8063 C CA B GLY B 1 501 ? -13.342 -5.457 1.033 0.50 37.97 501 GLY B CA 1
ATOM 8064 C C A GLY B 1 501 ? -12.180 -4.945 1.703 0.50 36.18 501 GLY B C 1
ATOM 8065 C C B GLY B 1 501 ? -12.123 -4.802 1.665 0.50 39.20 501 GLY B C 1
ATOM 8066 O O A GLY B 1 501 ? -11.385 -4.552 0.845 0.50 37.49 501 GLY B O 1
ATOM 8067 O O B GLY B 1 501 ? -11.225 -4.378 0.924 0.50 40.01 501 GLY B O 1
ATOM 8068 N N . TYR B 1 502 ? -12.046 -4.668 2.996 1.00 37.69 502 TYR B N 1
ATOM 8069 C CA . TYR B 1 502 ? -10.851 -3.945 3.546 1.00 39.70 502 TYR B CA 1
ATOM 8070 C C . TYR B 1 502 ? -9.583 -4.814 3.566 1.00 42.79 502 TYR B C 1
ATOM 8071 O O . TYR B 1 502 ? -9.574 -5.861 4.235 1.00 44.14 502 TYR B O 1
ATOM 8080 N N . LYS B 1 503 ? -8.565 -4.281 2.897 1.00 44.26 503 LYS B N 1
ATOM 8081 C CA . LYS B 1 503 ? -7.272 -4.886 2.673 1.00 47.95 503 LYS B CA 1
ATOM 8082 C C . LYS B 1 503 ? -6.311 -4.092 3.531 1.00 49.83 503 LYS B C 1
ATOM 8083 O O . LYS B 1 503 ? -5.647 -4.678 4.384 1.00 54.21 503 LYS B O 1
ATOM 8085 N N . LYS C 1 3 ? -2.083 -35.070 134.724 1.00 51.75 3 LYS C N 1
ATOM 8086 C CA . LYS C 1 3 ? -2.653 -34.396 133.514 1.00 51.48 3 LYS C CA 1
ATOM 8087 C C . LYS C 1 3 ? -1.595 -34.553 132.417 1.00 48.73 3 LYS C C 1
ATOM 8088 O O . LYS C 1 3 ? -0.461 -34.063 132.600 1.00 49.40 3 LYS C O 1
ATOM 8094 N N . LEU C 1 4 ? -1.931 -35.244 131.318 1.00 44.58 4 LEU C N 1
ATOM 8095 C CA . LEU C 1 4 ? -1.127 -35.165 130.062 1.00 40.61 4 LEU C CA 1
ATOM 8096 C C . LEU C 1 4 ? -1.249 -33.729 129.478 1.00 37.87 4 LEU C C 1
ATOM 8097 O O . LEU C 1 4 ? -2.295 -33.090 129.530 1.00 36.57 4 LEU C O 1
ATOM 8102 N N . ASN C 1 5 ? -0.145 -33.168 128.944 1.00 35.81 5 ASN C N 1
ATOM 8103 C CA . ASN C 1 5 ? -0.184 -31.822 128.322 1.00 33.62 5 ASN C CA 1
ATOM 8104 C C . ASN C 1 5 ? 0.535 -31.987 126.922 1.00 31.57 5 ASN C C 1
ATOM 8105 O O . ASN C 1 5 ? 1.765 -31.773 126.765 1.00 28.37 5 ASN C O 1
ATOM 8110 N N . PRO C 1 6 ? -0.219 -32.444 125.877 1.00 29.09 6 PRO C N 1
ATOM 8111 C CA . PRO C 1 6 ? 0.398 -32.780 124.601 1.00 28.29 6 PRO C CA 1
ATOM 8112 C C . PRO C 1 6 ? 0.936 -31.481 123.898 1.00 27.59 6 PRO C C 1
ATOM 8113 O O . PRO C 1 6 ? 1.766 -31.598 123.090 1.00 28.62 6 PRO C O 1
ATOM 8117 N N . ALA C 1 7 ? 0.476 -30.331 124.271 1.00 26.74 7 ALA C N 1
ATOM 8118 C CA . ALA C 1 7 ? 0.963 -29.111 123.565 1.00 28.25 7 ALA C CA 1
ATOM 8119 C C . ALA C 1 7 ? 2.368 -28.814 124.065 1.00 29.67 7 ALA C C 1
ATOM 8120 O O . ALA C 1 7 ? 3.192 -28.263 123.355 1.00 25.97 7 ALA C O 1
ATOM 8122 N N . LEU C 1 8 ? 2.587 -29.115 125.357 1.00 25.80 8 LEU C N 1
ATOM 8123 C CA . LEU C 1 8 ? 3.874 -28.735 126.047 1.00 26.26 8 LEU C CA 1
ATOM 8124 C C . LEU C 1 8 ? 4.860 -29.820 125.998 1.00 26.23 8 LEU C C 1
ATOM 8125 O O . LEU C 1 8 ? 6.049 -29.530 125.956 1.00 27.28 8 LEU C O 1
ATOM 8130 N N . GLU C 1 9 ? 4.457 -31.090 125.950 1.00 26.83 9 GLU C N 1
ATOM 8131 C CA . GLU C 1 9 ? 5.450 -32.163 125.883 1.00 29.24 9 GLU C CA 1
ATOM 8132 C C . GLU C 1 9 ? 5.230 -33.114 124.776 1.00 29.98 9 GLU C C 1
ATOM 8133 O O . GLU C 1 9 ? 4.145 -33.743 124.729 1.00 28.14 9 GLU C O 1
ATOM 8139 N N . PHE C 1 10 ? 6.231 -33.287 123.932 1.00 26.45 10 PHE C N 1
ATOM 8140 C CA . PHE C 1 10 ? 6.210 -34.225 122.876 1.00 29.14 10 PHE C CA 1
ATOM 8141 C C . PHE C 1 10 ? 5.854 -35.655 123.328 1.00 29.43 10 PHE C C 1
ATOM 8142 O O . PHE C 1 10 ? 5.067 -36.339 122.695 1.00 28.26 10 PHE C O 1
ATOM 8150 N N . ARG C 1 11 ? 6.405 -36.090 124.471 1.00 30.69 11 ARG C N 1
ATOM 8151 C CA . ARG C 1 11 ? 6.092 -37.459 124.948 1.00 30.98 11 ARG C CA 1
ATOM 8152 C C . ARG C 1 11 ? 4.651 -37.613 125.442 1.00 31.24 11 ARG C C 1
ATOM 8153 O O . ARG C 1 11 ? 4.103 -38.672 125.268 1.00 32.50 11 ARG C O 1
ATOM 8161 N N . ASP C 1 12 ? 4.057 -36.546 125.910 1.00 27.60 12 ASP C N 1
ATOM 8162 C CA . ASP C 1 12 ? 2.659 -36.555 126.318 1.00 29.57 12 ASP C CA 1
ATOM 8163 C C . ASP C 1 12 ? 1.736 -36.595 125.078 1.00 30.68 12 ASP C C 1
ATOM 8164 O O . ASP C 1 12 ? 0.655 -37.165 125.100 1.00 29.34 12 ASP C O 1
ATOM 8169 N N . PHE C 1 13 ? 2.219 -36.018 123.964 1.00 29.05 13 PHE C N 1
ATOM 8170 C CA . PHE C 1 13 ? 1.516 -36.115 122.700 1.00 28.26 13 PHE C CA 1
ATOM 8171 C C . PHE C 1 13 ? 1.480 -37.535 122.164 1.00 28.82 13 PHE C C 1
ATOM 8172 O O . PHE C 1 13 ? 0.401 -38.035 121.703 1.00 30.78 13 PHE C O 1
ATOM 8180 N N . ILE C 1 14 ? 2.576 -38.244 122.306 1.00 29.53 14 ILE C N 1
ATOM 8181 C CA . ILE C 1 14 ? 2.674 -39.574 121.843 1.00 31.60 14 ILE C CA 1
ATOM 8182 C C . ILE C 1 14 ? 1.659 -40.359 122.717 1.00 32.82 14 ILE C C 1
ATOM 8183 O O . ILE C 1 14 ? 0.897 -41.232 122.190 1.00 31.70 14 ILE C O 1
ATOM 8188 N N . GLN C 1 15 ? 1.609 -39.977 123.998 1.00 32.61 15 GLN C N 1
ATOM 8189 C CA . GLN C 1 15 ? 0.837 -40.819 124.971 1.00 32.45 15 GLN C CA 1
ATOM 8190 C C . GLN C 1 15 ? -0.640 -40.592 124.681 1.00 34.54 15 GLN C C 1
ATOM 8191 O O . GLN C 1 15 ? -1.357 -41.604 124.601 1.00 32.82 15 GLN C O 1
ATOM 8197 N N A VAL C 1 16 ? -1.067 -39.346 124.450 0.50 33.55 16 VAL C N 1
ATOM 8198 N N B VAL C 1 16 ? -1.080 -39.336 124.455 0.50 33.64 16 VAL C N 1
ATOM 8199 C CA A VAL C 1 16 ? -2.473 -39.096 124.122 0.50 34.97 16 VAL C CA 1
ATOM 8200 C CA B VAL C 1 16 ? -2.511 -39.092 124.136 0.50 35.14 16 VAL C CA 1
ATOM 8201 C C A VAL C 1 16 ? -2.898 -39.830 122.851 0.50 35.62 16 VAL C C 1
ATOM 8202 C C B VAL C 1 16 ? -2.942 -39.746 122.821 0.50 35.82 16 VAL C C 1
ATOM 8203 O O A VAL C 1 16 ? -4.024 -40.357 122.769 0.50 35.58 16 VAL C O 1
ATOM 8204 O O B VAL C 1 16 ? -4.123 -40.150 122.695 0.50 35.78 16 VAL C O 1
ATOM 8211 N N . LEU C 1 17 ? -2.021 -39.862 121.856 1.00 34.90 17 LEU C N 1
ATOM 8212 C CA . LEU C 1 17 ? -2.343 -40.560 120.646 1.00 34.96 17 LEU C CA 1
ATOM 8213 C C . LEU C 1 17 ? -2.514 -42.067 120.910 1.00 36.71 17 LEU C C 1
ATOM 8214 O O . LEU C 1 17 ? -3.462 -42.671 120.391 1.00 37.00 17 LEU C O 1
ATOM 8219 N N . LYS C 1 18 ? -1.635 -42.660 121.715 1.00 36.07 18 LYS C N 1
ATOM 8220 C CA . LYS C 1 18 ? -1.808 -44.067 122.128 1.00 38.37 18 LYS C CA 1
ATOM 8221 C C . LYS C 1 18 ? -3.168 -44.312 122.737 1.00 39.20 18 LYS C C 1
ATOM 8222 O O . LYS C 1 18 ? -3.817 -45.342 122.430 1.00 38.73 18 LYS C O 1
ATOM 8228 N N . ASP C 1 19 ? -3.585 -43.363 123.575 1.00 37.74 19 ASP C N 1
ATOM 8229 C CA . ASP C 1 19 ? -4.812 -43.460 124.339 1.00 39.58 19 ASP C CA 1
ATOM 8230 C C . ASP C 1 19 ? -6.044 -43.399 123.447 1.00 40.34 19 ASP C C 1
ATOM 8231 O O . ASP C 1 19 ? -7.172 -43.709 123.870 1.00 40.93 19 ASP C O 1
ATOM 8236 N N . GLU C 1 20 ? -5.832 -42.974 122.203 1.00 38.51 20 GLU C N 1
ATOM 8237 C CA . GLU C 1 20 ? -6.957 -42.730 121.309 1.00 36.78 20 GLU C CA 1
ATOM 8238 C C . GLU C 1 20 ? -6.843 -43.743 120.227 1.00 36.01 20 GLU C C 1
ATOM 8239 O O . GLU C 1 20 ? -7.496 -43.588 119.204 1.00 38.37 20 GLU C O 1
ATOM 8245 N N . ASP C 1 21 ? -5.990 -44.733 120.435 1.00 37.44 21 ASP C N 1
ATOM 8246 C CA . ASP C 1 21 ? -5.661 -45.776 119.459 1.00 38.96 21 ASP C CA 1
ATOM 8247 C C . ASP C 1 21 ? -5.221 -45.188 118.140 1.00 38.29 21 ASP C C 1
ATOM 8248 O O . ASP C 1 21 ? -5.522 -45.726 117.043 1.00 38.51 21 ASP C O 1
ATOM 8253 N N . ASP C 1 22 ? -4.434 -44.120 118.234 1.00 37.44 22 ASP C N 1
ATOM 8254 C CA . ASP C 1 22 ? -4.052 -43.364 117.007 1.00 36.48 22 ASP C CA 1
ATOM 8255 C C . ASP C 1 22 ? -2.553 -43.442 116.777 1.00 35.91 22 ASP C C 1
ATOM 8256 O O . ASP C 1 22 ? -1.979 -42.658 115.999 1.00 36.20 22 ASP C O 1
ATOM 8261 N N . LEU C 1 23 ? -1.944 -44.401 117.455 1.00 35.29 23 LEU C N 1
ATOM 8262 C CA . LEU C 1 23 ? -0.513 -44.702 117.285 1.00 36.22 23 LEU C CA 1
ATOM 8263 C C . LEU C 1 23 ? -0.220 -46.189 117.304 1.00 36.60 23 LEU C C 1
ATOM 8264 O O . LEU C 1 23 ? -0.699 -46.878 118.194 1.00 37.28 23 LEU C O 1
ATOM 8269 N N . ILE C 1 24 ? 0.553 -46.683 116.368 1.00 35.50 24 ILE C N 1
ATOM 8270 C CA . ILE C 1 24 ? 0.952 -48.092 116.318 1.00 35.88 24 ILE C CA 1
ATOM 8271 C C . ILE C 1 24 ? 2.429 -48.166 116.646 1.00 37.56 24 ILE C C 1
ATOM 8272 O O . ILE C 1 24 ? 3.241 -47.579 115.923 1.00 35.61 24 ILE C O 1
ATOM 8277 N N . GLU C 1 25 ? 2.813 -48.874 117.725 1.00 38.27 25 GLU C N 1
ATOM 8278 C CA . GLU C 1 25 ? 4.242 -48.975 118.025 1.00 39.23 25 GLU C CA 1
ATOM 8279 C C . GLU C 1 25 ? 4.763 -50.118 117.263 1.00 39.21 25 GLU C C 1
ATOM 8280 O O . GLU C 1 25 ? 4.409 -51.276 117.597 1.00 41.53 25 GLU C O 1
ATOM 8286 N N . ILE C 1 26 ? 5.555 -49.861 116.239 1.00 34.28 26 ILE C N 1
ATOM 8287 C CA . ILE C 1 26 ? 6.067 -50.923 115.465 1.00 35.02 26 ILE C CA 1
ATOM 8288 C C . ILE C 1 26 ? 7.349 -51.410 116.100 1.00 36.77 26 ILE C C 1
ATOM 8289 O O . ILE C 1 26 ? 8.417 -50.802 115.955 1.00 37.36 26 ILE C O 1
ATOM 8294 N N . THR C 1 27 ? 7.269 -52.581 116.760 1.00 38.38 27 THR C N 1
ATOM 8295 C CA . THR C 1 27 ? 8.507 -53.182 117.362 1.00 38.69 27 THR C CA 1
ATOM 8296 C C . THR C 1 27 ? 9.370 -54.085 116.488 1.00 38.91 27 THR C C 1
ATOM 8297 O O . THR C 1 27 ? 10.524 -54.378 116.858 1.00 41.50 27 THR C O 1
ATOM 8301 N N . GLU C 1 28 ? 8.883 -54.594 115.358 1.00 38.55 28 GLU C N 1
ATOM 8302 C CA . GLU C 1 28 ? 9.764 -55.338 114.473 1.00 38.26 28 GLU C CA 1
ATOM 8303 C C . GLU C 1 28 ? 10.730 -54.438 113.731 1.00 38.85 28 GLU C C 1
ATOM 8304 O O . GLU C 1 28 ? 10.553 -53.224 113.740 1.00 36.60 28 GLU C O 1
ATOM 8310 N N . GLU C 1 29 ? 11.692 -55.027 113.023 1.00 38.13 29 GLU C N 1
ATOM 8311 C CA . GLU C 1 29 ? 12.775 -54.223 112.458 1.00 39.07 29 GLU C CA 1
ATOM 8312 C C . GLU C 1 29 ? 12.259 -53.504 111.214 1.00 39.00 29 GLU C C 1
ATOM 8313 O O . GLU C 1 29 ? 11.832 -54.157 110.283 1.00 38.41 29 GLU C O 1
ATOM 8319 N N . ILE C 1 30 ? 12.456 -52.183 111.115 1.00 38.68 30 ILE C N 1
ATOM 8320 C CA . ILE C 1 30 ? 12.063 -51.444 109.879 1.00 36.07 30 ILE C CA 1
ATOM 8321 C C . ILE C 1 30 ? 13.241 -50.698 109.273 1.00 35.74 30 ILE C C 1
ATOM 8322 O O . ILE C 1 30 ? 13.999 -50.100 109.969 1.00 37.78 30 ILE C O 1
ATOM 8327 N N . ASP C 1 31 ? 13.433 -50.804 107.983 1.00 35.65 31 ASP C N 1
ATOM 8328 C CA . ASP C 1 31 ? 14.585 -50.199 107.355 1.00 32.01 31 ASP C CA 1
ATOM 8329 C C . ASP C 1 31 ? 14.273 -48.659 107.148 1.00 34.16 31 ASP C C 1
ATOM 8330 O O . ASP C 1 31 ? 13.312 -48.275 1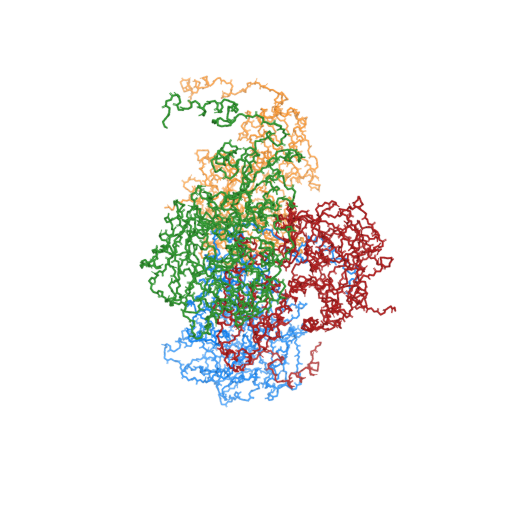06.409 1.00 33.75 31 ASP C O 1
ATOM 8335 N N . PRO C 1 32 ? 15.076 -47.772 107.767 1.00 32.54 32 PRO C N 1
ATOM 8336 C CA . PRO C 1 32 ? 15.017 -46.360 107.340 1.00 32.45 32 PRO C CA 1
ATOM 8337 C C . PRO C 1 32 ? 15.200 -46.103 105.855 1.00 31.18 32 PRO C C 1
ATOM 8338 O O . PRO C 1 32 ? 14.695 -45.048 105.404 1.00 32.89 32 PRO C O 1
ATOM 8342 N N . ASN C 1 33 ? 15.918 -46.940 105.087 1.00 33.75 33 ASN C N 1
ATOM 8343 C CA . ASN C 1 33 ? 15.985 -46.847 103.610 1.00 31.96 33 ASN C CA 1
ATOM 8344 C C . ASN C 1 33 ? 14.563 -47.245 102.993 1.00 34.20 33 ASN C C 1
ATOM 8345 O O . ASN C 1 33 ? 14.223 -48.464 102.848 1.00 32.40 33 ASN C O 1
ATOM 8350 N N . LEU C 1 34 ? 13.748 -46.214 102.657 1.00 31.91 34 LEU C N 1
ATOM 8351 C CA . LEU C 1 34 ? 12.437 -46.391 101.891 1.00 29.96 34 LEU C CA 1
ATOM 8352 C C . LEU C 1 34 ? 11.296 -46.922 102.717 1.00 32.88 34 LEU C C 1
ATOM 8353 O O . LEU C 1 34 ? 10.142 -46.489 102.565 1.00 30.55 34 LEU C O 1
ATOM 8358 N N . GLU C 1 35 ? 11.564 -47.873 103.608 1.00 31.48 35 GLU C N 1
ATOM 8359 C CA . GLU C 1 35 ? 10.473 -48.608 104.223 1.00 32.02 35 GLU C CA 1
ATOM 8360 C C . GLU C 1 35 ? 9.691 -47.760 105.224 1.00 30.58 35 GLU C C 1
ATOM 8361 O O . GLU C 1 35 ? 8.408 -47.746 105.255 1.00 31.74 35 GLU C O 1
ATOM 8367 N N . VAL C 1 36 ? 10.404 -46.942 106.007 1.00 29.17 36 VAL C N 1
ATOM 8368 C CA . VAL C 1 36 ? 9.775 -45.989 106.860 1.00 25.93 36 VAL C CA 1
ATOM 8369 C C . VAL C 1 36 ? 8.819 -45.087 106.015 1.00 26.64 36 VAL C C 1
ATOM 8370 O O . VAL C 1 36 ? 7.691 -44.854 106.375 1.00 27.69 36 VAL C O 1
ATOM 8374 N N . GLY C 1 37 ? 9.369 -44.564 104.963 1.00 26.08 37 GLY C N 1
ATOM 8375 C CA . GLY C 1 37 ? 8.585 -43.574 104.198 1.00 27.85 37 GLY C CA 1
ATOM 8376 C C . GLY C 1 37 ? 7.362 -44.250 103.554 1.00 28.09 37 GLY C C 1
ATOM 8377 O O . GLY C 1 37 ? 6.347 -43.596 103.456 1.00 28.55 37 GLY C O 1
ATOM 8378 N N . ALA C 1 38 ? 7.513 -45.468 103.010 1.00 30.36 38 ALA C N 1
ATOM 8379 C CA . ALA C 1 38 ? 6.370 -46.236 102.449 1.00 28.96 38 ALA C CA 1
ATOM 8380 C C . ALA C 1 38 ? 5.263 -46.461 103.452 1.00 30.98 38 ALA C C 1
ATOM 8381 O O . ALA C 1 38 ? 4.062 -46.147 103.178 1.00 30.83 38 ALA C O 1
ATOM 8383 N N . ILE C 1 39 ? 5.623 -46.915 104.649 1.00 28.38 39 ILE C N 1
ATOM 8384 C CA . ILE C 1 39 ? 4.655 -47.055 105.702 1.00 28.83 39 ILE C CA 1
ATOM 8385 C C . ILE C 1 39 ? 3.987 -45.773 106.023 1.00 28.25 39 ILE C C 1
ATOM 8386 O O . ILE C 1 39 ? 2.756 -45.728 106.261 1.00 28.74 39 ILE C O 1
ATOM 8391 N N . MET C 1 40 ? 4.778 -44.682 106.132 1.00 28.30 40 MET C N 1
ATOM 8392 C CA . MET C 1 40 ? 4.139 -43.419 106.379 1.00 24.06 40 MET C CA 1
ATOM 8393 C C . MET C 1 40 ? 3.110 -42.951 105.260 1.00 22.41 40 MET C C 1
ATOM 8394 O O . MET C 1 40 ? 2.074 -42.455 105.618 1.00 25.80 40 MET C O 1
ATOM 8399 N N . ARG C 1 41 ? 3.466 -43.109 104.010 1.00 24.28 41 ARG C N 1
ATOM 8400 C CA . ARG C 1 41 ? 2.577 -42.716 102.901 1.00 25.44 41 ARG C CA 1
ATOM 8401 C C . ARG C 1 41 ? 1.258 -43.539 103.008 1.00 28.54 41 ARG C C 1
ATOM 8402 O O . ARG C 1 41 ? 0.149 -42.958 102.940 1.00 27.95 41 ARG C O 1
ATOM 8410 N N . LYS C 1 42 ? 1.365 -44.839 103.363 1.00 29.80 42 LYS C N 1
ATOM 8411 C CA . LYS C 1 42 ? 0.122 -45.642 103.362 1.00 28.32 42 LYS C CA 1
ATOM 8412 C C . LYS C 1 42 ? -0.745 -45.085 104.443 1.00 28.75 42 LYS C C 1
ATOM 8413 O O . LYS C 1 42 ? -1.978 -44.954 104.318 1.00 29.58 42 LYS C O 1
ATOM 8419 N N . ALA C 1 43 ? -0.138 -44.782 105.591 1.00 27.43 43 ALA C N 1
ATOM 8420 C CA . ALA C 1 43 ? -0.887 -44.306 106.693 1.00 27.05 43 ALA C CA 1
ATOM 8421 C C . ALA C 1 43 ? -1.498 -42.960 106.462 1.00 28.14 43 ALA C C 1
ATOM 8422 O O . ALA C 1 43 ? -2.638 -42.710 106.838 1.00 28.70 43 ALA C O 1
ATOM 8424 N N . TYR C 1 44 ? -0.707 -42.019 105.907 1.00 27.49 44 TYR C N 1
ATOM 8425 C CA . TYR C 1 44 ? -1.303 -40.748 105.537 1.00 25.51 44 TYR C CA 1
ATOM 8426 C C . TYR C 1 44 ? -2.521 -40.876 104.587 1.00 25.40 44 TYR C C 1
ATOM 8427 O O . TYR C 1 44 ? -3.504 -40.190 104.805 1.00 27.48 44 TYR C O 1
ATOM 8436 N N . GLU C 1 45 ? -2.384 -41.671 103.548 1.00 29.84 45 GLU C N 1
ATOM 8437 C CA . GLU C 1 45 ? -3.327 -41.656 102.421 1.00 30.57 45 GLU C CA 1
ATOM 8438 C C . GLU C 1 45 ? -4.656 -42.313 102.791 1.00 34.22 45 GLU C C 1
ATOM 8439 O O . GLU C 1 45 ? -5.690 -41.935 102.218 1.00 34.16 45 GLU C O 1
ATOM 8445 N N . SER C 1 46 ? -4.648 -43.211 103.762 1.00 32.54 46 SER C N 1
ATOM 8446 C CA . SER C 1 46 ? -5.941 -43.752 104.287 1.00 34.19 46 SER C CA 1
ATOM 8447 C C . SER C 1 46 ? -6.338 -43.174 105.638 1.00 33.44 46 SER C C 1
ATOM 8448 O O . SER C 1 46 ? -7.187 -43.779 106.324 1.00 35.01 46 SER C O 1
ATOM 8451 N N . HIS C 1 47 ? -5.700 -42.046 106.067 1.00 31.32 47 HIS C N 1
ATOM 8452 C CA . HIS C 1 47 ? -5.968 -41.376 107.369 1.00 30.53 47 HIS C CA 1
ATOM 8453 C C . HIS C 1 47 ? -5.920 -42.424 108.552 1.00 28.85 47 HIS C C 1
ATOM 8454 O O . HIS C 1 47 ? -6.865 -42.523 109.358 1.00 31.15 47 HIS C O 1
ATOM 8461 N N . LEU C 1 48 ? -4.823 -43.162 108.623 1.00 32.07 48 LEU C N 1
ATOM 8462 C CA . LEU C 1 48 ? -4.640 -44.291 109.546 1.00 28.59 48 LEU C CA 1
ATOM 8463 C C . LEU C 1 48 ? -3.705 -43.838 110.638 1.00 32.80 48 LEU C C 1
ATOM 8464 O O . LEU C 1 48 ? -2.997 -42.802 110.494 1.00 33.38 48 LEU C O 1
ATOM 8469 N N . PRO C 1 49 ? -3.679 -44.610 111.752 1.00 33.49 49 PRO C N 1
ATOM 8470 C CA . PRO C 1 49 ? -2.891 -44.165 112.884 1.00 31.97 49 PRO C CA 1
ATOM 8471 C C . PRO C 1 49 ? -1.415 -43.914 112.497 1.00 29.44 49 PRO C C 1
ATOM 8472 O O . PRO C 1 49 ? -0.798 -44.561 111.600 1.00 31.77 49 PRO C O 1
ATOM 8476 N N . ALA C 1 50 ? -0.819 -43.111 113.361 1.00 30.62 50 ALA C N 1
ATOM 8477 C CA . ALA C 1 50 ? 0.588 -42.703 113.152 1.00 31.26 50 ALA C CA 1
ATOM 8478 C C . ALA C 1 50 ? 1.549 -43.822 113.580 1.00 31.16 50 ALA C C 1
ATOM 8479 O O . ALA C 1 50 ? 1.306 -44.420 114.662 1.00 32.28 50 ALA C O 1
ATOM 8481 N N . PRO C 1 51 ? 2.526 -44.161 112.740 1.00 32.11 51 PRO C N 1
ATOM 8482 C CA . PRO C 1 51 ? 3.498 -45.188 113.044 1.00 32.67 51 PRO C CA 1
ATOM 8483 C C . PRO C 1 51 ? 4.649 -44.648 113.894 1.00 35.36 51 PRO C C 1
ATOM 8484 O O . PRO C 1 51 ? 5.222 -43.619 113.524 1.00 34.66 51 PRO C O 1
ATOM 8488 N N . LEU C 1 52 ? 4.949 -45.333 115.019 1.00 32.46 52 LEU C N 1
ATOM 8489 C CA . LEU C 1 52 ? 6.103 -45.058 115.878 1.00 35.19 52 LEU C CA 1
ATOM 8490 C C . LEU C 1 52 ? 7.020 -46.261 115.714 1.00 35.87 52 LEU C C 1
ATOM 8491 O O . LEU C 1 52 ? 6.662 -47.428 116.105 1.00 36.16 52 LEU C O 1
ATOM 8496 N N . PHE C 1 53 ? 8.124 -46.027 115.028 1.00 32.73 53 PHE C N 1
ATOM 8497 C CA . PHE C 1 53 ? 9.077 -47.045 114.653 1.00 33.62 53 PHE C CA 1
ATOM 8498 C C . PHE C 1 53 ? 10.139 -47.169 115.730 1.00 35.16 53 PHE C C 1
ATOM 8499 O O . PHE C 1 53 ? 11.093 -46.347 115.775 1.00 31.06 53 PHE C O 1
ATOM 8507 N N . LYS C 1 54 ? 9.998 -48.217 116.539 1.00 35.76 54 LYS C N 1
ATOM 8508 C CA . LYS C 1 54 ? 10.925 -48.472 117.642 1.00 38.12 54 LYS C CA 1
ATOM 8509 C C . LYS C 1 54 ? 12.168 -49.227 117.304 1.00 37.96 54 LYS C C 1
ATOM 8510 O O . LYS C 1 54 ? 13.063 -49.316 118.133 1.00 40.72 54 LYS C O 1
ATOM 8516 N N . ASN C 1 55 ? 12.272 -49.807 116.128 1.00 37.02 55 ASN C N 1
ATOM 8517 C CA . ASN C 1 55 ? 13.336 -50.713 115.912 1.00 37.97 55 ASN C CA 1
ATOM 8518 C C . ASN C 1 55 ? 13.813 -50.513 114.503 1.00 35.55 55 ASN C C 1
ATOM 8519 O O . ASN C 1 55 ? 13.594 -51.341 113.595 1.00 36.89 55 ASN C O 1
ATOM 8524 N N . LEU C 1 56 ? 14.494 -49.382 114.306 1.00 36.25 56 LEU C N 1
ATOM 8525 C CA . LEU C 1 56 ? 15.053 -49.115 113.030 1.00 33.99 56 LEU C CA 1
ATOM 8526 C C . LEU C 1 56 ? 16.329 -49.822 112.783 1.00 36.02 56 LEU C C 1
ATOM 8527 O O . LEU C 1 56 ? 17.156 -49.866 113.673 1.00 37.34 56 LEU C O 1
ATOM 8532 N N . LYS C 1 57 ? 16.525 -50.322 111.559 1.00 36.02 57 LYS C N 1
ATOM 8533 C CA . LYS C 1 57 ? 17.737 -50.966 111.210 1.00 36.99 57 LYS C CA 1
ATOM 8534 C C . LYS C 1 57 ? 18.842 -49.924 111.351 1.00 38.22 57 LYS C C 1
ATOM 8535 O O . LYS C 1 57 ? 18.732 -48.770 110.844 1.00 36.80 57 LYS C O 1
ATOM 8541 N N . GLY C 1 58 ? 19.940 -50.338 112.001 1.00 36.99 58 GLY C N 1
ATOM 8542 C CA . GLY C 1 58 ? 21.055 -49.442 112.209 1.00 37.69 58 GLY C CA 1
ATOM 8543 C C . GLY C 1 58 ? 20.913 -48.494 113.379 1.00 36.53 58 GLY C C 1
ATOM 8544 O O . GLY C 1 58 ? 21.834 -47.703 113.628 1.00 39.38 58 GLY C O 1
ATOM 8545 N N . ALA C 1 59 ? 19.821 -48.521 114.124 1.00 35.48 59 ALA C N 1
ATOM 8546 C CA . ALA C 1 59 ? 19.716 -47.573 115.237 1.00 34.24 59 ALA C CA 1
ATOM 8547 C C . ALA C 1 59 ? 20.493 -48.066 116.495 1.00 38.23 59 ALA C C 1
ATOM 8548 O O . ALA C 1 59 ? 20.762 -49.253 116.601 1.00 37.36 59 ALA C O 1
ATOM 8550 N N . SER C 1 60 ? 20.742 -47.179 117.456 1.00 39.21 60 SER C N 1
ATOM 8551 C CA . SER C 1 60 ? 21.280 -47.515 118.791 1.00 40.64 60 SER C CA 1
ATOM 8552 C C . SER C 1 60 ? 20.126 -47.358 119.746 1.00 43.09 60 SER C C 1
ATOM 8553 O O . SER C 1 60 ? 19.046 -46.800 119.351 1.00 43.35 60 SER C O 1
ATOM 8556 N N . LYS C 1 61 ? 20.249 -47.818 121.003 1.00 42.83 61 LYS C N 1
ATOM 8557 C CA . LYS C 1 61 ? 19.043 -47.751 121.840 1.00 43.72 61 LYS C CA 1
ATOM 8558 C C . LYS C 1 61 ? 18.587 -46.300 122.037 1.00 42.28 61 LYS C C 1
ATOM 8559 O O . LYS C 1 61 ? 17.412 -46.022 122.264 1.00 43.11 61 LYS C O 1
ATOM 8561 N N . ASP C 1 62 ? 19.512 -45.370 121.920 1.00 39.83 62 ASP C N 1
ATOM 8562 C CA . ASP C 1 62 ? 19.118 -43.998 122.152 1.00 37.18 62 ASP C CA 1
ATOM 8563 C C . ASP C 1 62 ? 18.802 -43.192 120.855 1.00 33.45 62 ASP C C 1
ATOM 8564 O O . ASP C 1 62 ? 18.047 -42.261 120.921 1.00 32.54 62 ASP C O 1
ATOM 8569 N N . LEU C 1 63 ? 19.450 -43.521 119.767 1.00 31.69 63 LEU C N 1
ATOM 8570 C CA . LEU C 1 63 ? 19.324 -42.726 118.508 1.00 31.39 63 LEU C CA 1
ATOM 8571 C C . LEU C 1 63 ? 19.027 -43.665 117.383 1.00 30.05 63 LEU C C 1
ATOM 8572 O O . LEU C 1 63 ? 19.947 -44.240 116.808 1.00 30.55 63 LEU C O 1
ATOM 8577 N N . PHE C 1 64 ? 17.745 -43.728 116.927 1.00 28.91 64 PHE C N 1
ATOM 8578 C CA . PHE C 1 64 ? 16.593 -43.092 117.575 1.00 28.08 64 PHE C CA 1
ATOM 8579 C C . PHE C 1 64 ? 15.371 -43.855 117.036 1.00 22.63 64 PHE C C 1
ATOM 8580 O O . PHE C 1 64 ? 15.554 -44.664 116.111 1.00 29.86 64 PHE C O 1
ATOM 8588 N N . SER C 1 65 ? 14.257 -43.631 117.681 1.00 28.22 65 SER C N 1
ATOM 8589 C CA . SER C 1 65 ? 12.893 -44.076 117.174 1.00 29.24 65 SER C CA 1
ATOM 8590 C C . SER C 1 65 ? 12.411 -42.980 116.219 1.00 30.31 65 SER C C 1
ATOM 8591 O O . SER C 1 65 ? 12.980 -41.905 116.260 1.00 28.32 65 SER C O 1
ATOM 8594 N N . ILE C 1 66 ? 11.495 -43.325 115.303 1.00 28.36 66 ILE C N 1
ATOM 8595 C CA . ILE C 1 66 ? 10.876 -42.273 114.401 1.00 26.71 66 ILE C CA 1
ATOM 8596 C C . ILE C 1 66 ? 9.404 -42.292 114.706 1.00 28.60 66 ILE C C 1
ATOM 8597 O O . ILE C 1 66 ? 8.750 -43.422 114.701 1.00 28.18 66 ILE C O 1
ATOM 8602 N N . LEU C 1 67 ? 8.869 -41.129 114.988 1.00 25.49 67 LEU C N 1
ATOM 8603 C CA . LEU C 1 67 ? 7.440 -40.918 114.846 1.00 26.07 67 LEU C CA 1
ATOM 8604 C C . LEU C 1 67 ? 7.062 -40.352 113.477 1.00 27.90 67 LEU C C 1
ATOM 8605 O O . LEU C 1 67 ? 7.461 -39.225 113.143 1.00 29.20 67 LEU C O 1
ATOM 8610 N N . GLY C 1 68 ? 6.322 -41.135 112.675 1.00 28.11 68 GLY C N 1
ATOM 8611 C CA . GLY C 1 68 ? 5.811 -40.613 111.386 1.00 28.11 68 GLY C CA 1
ATOM 8612 C C . GLY C 1 68 ? 4.452 -39.973 111.512 1.00 25.98 68 GLY C C 1
ATOM 8613 O O . GLY C 1 68 ? 3.705 -40.292 112.382 1.00 25.22 68 GLY C O 1
ATOM 8614 N N . CYS C 1 69 ? 4.083 -39.085 110.579 1.00 25.32 69 CYS C N 1
ATOM 8615 C CA . CYS C 1 69 ? 2.679 -38.601 110.489 1.00 25.61 69 CYS C CA 1
ATOM 8616 C C . CYS C 1 69 ? 2.178 -37.787 111.682 1.00 23.91 69 CYS C C 1
ATOM 8617 O O . CYS C 1 69 ? 1.015 -37.765 112.115 1.00 28.21 69 CYS C O 1
ATOM 8620 N N . PRO C 1 70 ? 3.034 -36.921 112.248 1.00 25.47 70 PRO C N 1
ATOM 8621 C CA . PRO C 1 70 ? 2.602 -36.199 113.429 1.00 21.98 70 PRO C CA 1
ATOM 8622 C C . PRO C 1 70 ? 1.410 -35.260 113.292 1.00 23.66 70 PRO C C 1
ATOM 8623 O O . PRO C 1 70 ? 0.778 -34.937 114.270 1.00 26.21 70 PRO C O 1
ATOM 8627 N N . ALA C 1 71 ? 1.129 -34.770 112.084 1.00 25.06 71 ALA C N 1
ATOM 8628 C CA . ALA C 1 71 ? -0.116 -33.988 112.006 1.00 26.49 71 ALA C CA 1
ATOM 8629 C C . ALA C 1 71 ? -0.889 -34.458 110.773 1.00 27.25 71 ALA C C 1
ATOM 8630 O O . ALA C 1 71 ? -1.435 -33.624 110.008 1.00 28.42 71 ALA C O 1
ATOM 8632 N N . GLY C 1 72 ? -0.791 -35.747 110.505 1.00 27.09 72 GLY C N 1
ATOM 8633 C CA . GLY C 1 72 ? -1.675 -36.496 109.501 1.00 25.77 72 GLY C CA 1
ATOM 8634 C C . GLY C 1 72 ? -3.123 -36.418 110.013 1.00 27.39 72 GLY C C 1
ATOM 8635 O O . GLY C 1 72 ? -3.422 -36.049 111.203 1.00 28.84 72 GLY C O 1
ATOM 8636 N N . LEU C 1 73 ? -4.050 -36.724 109.081 1.00 25.95 73 LEU C N 1
ATOM 8637 C CA . LEU C 1 73 ? -5.472 -36.768 109.422 1.00 26.96 73 LEU C CA 1
ATOM 8638 C C . LEU C 1 73 ? -5.775 -38.227 109.847 1.00 25.05 73 LEU C C 1
ATOM 8639 O O . LEU C 1 73 ? -5.091 -39.205 109.502 1.00 28.21 73 LEU C O 1
ATOM 8644 N N . ARG C 1 74 ? -6.874 -38.324 110.575 1.00 29.91 74 ARG C N 1
ATOM 8645 C CA . ARG C 1 74 ? -7.291 -39.618 111.056 1.00 29.31 74 ARG C CA 1
ATOM 8646 C C . ARG C 1 74 ? -8.857 -39.688 110.909 1.00 30.02 74 ARG C C 1
ATOM 8647 O O . ARG C 1 74 ? -9.543 -38.773 110.387 1.00 30.02 74 ARG C O 1
ATOM 8655 N N . SER C 1 75 ? -9.429 -40.808 111.376 1.00 33.41 75 SER C N 1
ATOM 8656 C CA . SER C 1 75 ? -10.874 -41.018 111.048 1.00 35.47 75 SER C CA 1
ATOM 8657 C C . SER C 1 75 ? -11.712 -39.999 111.745 1.00 35.47 75 SER C C 1
ATOM 8658 O O . SER C 1 75 ? -11.354 -39.506 112.830 1.00 37.37 75 SER C O 1
ATOM 8661 N N . LYS C 1 76 ? -12.886 -39.701 111.182 1.00 35.46 76 LYS C N 1
ATOM 8662 C CA . LYS C 1 76 ? -13.717 -38.625 111.684 1.00 35.96 76 LYS C CA 1
ATOM 8663 C C . LYS C 1 76 ? -14.257 -38.923 113.048 1.00 36.71 76 LYS C C 1
ATOM 8664 O O . LYS C 1 76 ? -14.575 -37.982 113.759 1.00 34.28 76 LYS C O 1
ATOM 8670 N N . GLU C 1 77 ? -14.370 -40.208 113.413 1.00 39.26 77 GLU C N 1
ATOM 8671 C CA . GLU C 1 77 ? -15.022 -40.589 114.709 1.00 43.11 77 GLU C CA 1
ATOM 8672 C C . GLU C 1 77 ? -14.179 -40.071 115.902 1.00 42.82 77 GLU C C 1
ATOM 8673 O O . GLU C 1 77 ? -14.720 -39.490 116.890 1.00 44.65 77 GLU C O 1
ATOM 8676 N N . LYS C 1 78 ? -12.856 -40.222 115.724 1.00 42.07 78 LYS C N 1
ATOM 8677 C CA . LYS C 1 78 ? -11.812 -39.680 116.644 1.00 40.37 78 LYS C CA 1
ATOM 8678 C C . LYS C 1 78 ? -11.561 -38.149 116.644 1.00 38.33 78 LYS C C 1
ATOM 8679 O O . LYS C 1 78 ? -10.923 -37.652 117.580 1.00 38.00 78 LYS C O 1
ATOM 8685 N N . GLY C 1 79 ? -12.099 -37.397 115.670 1.00 36.19 79 GLY C N 1
ATOM 8686 C CA . GLY C 1 79 ? -11.771 -35.946 115.474 1.00 34.39 79 GLY C CA 1
ATOM 8687 C C . GLY C 1 79 ? -10.725 -36.002 114.321 1.00 30.85 79 GLY C C 1
ATOM 8688 O O . GLY C 1 79 ? -9.595 -36.474 114.537 1.00 29.37 79 GLY C O 1
ATOM 8689 N N . ASP C 1 80 ? -11.077 -35.634 113.074 1.00 30.13 80 ASP C N 1
ATOM 8690 C CA . ASP C 1 80 ? -10.128 -36.009 111.990 1.00 28.24 80 ASP C CA 1
ATOM 8691 C C . ASP C 1 80 ? -8.826 -35.094 111.959 1.00 27.54 80 ASP C C 1
ATOM 8692 O O . ASP C 1 80 ? -7.777 -35.580 111.442 1.00 26.32 80 ASP C O 1
ATOM 8697 N N . HIS C 1 81 ? -8.969 -33.956 112.617 1.00 27.77 81 HIS C N 1
ATOM 8698 C CA . HIS C 1 81 ? -7.874 -32.976 112.865 1.00 27.80 81 HIS C CA 1
ATOM 8699 C C . HIS C 1 81 ? -7.291 -33.137 114.266 1.00 27.97 81 HIS C C 1
ATOM 8700 O O . HIS C 1 81 ? -6.558 -32.305 114.671 1.00 26.54 81 HIS C O 1
ATOM 8707 N N . GLY C 1 82 ? -7.604 -34.274 114.943 1.00 26.48 82 GLY C N 1
ATOM 8708 C CA . GLY C 1 82 ? -7.184 -34.449 116.330 1.00 27.12 82 GLY C CA 1
ATOM 8709 C C . GLY C 1 82 ? -5.650 -34.303 116.495 1.00 25.62 82 GLY C C 1
ATOM 8710 O O . GLY C 1 82 ? -5.267 -33.765 117.537 1.00 28.08 82 GLY C O 1
ATOM 8711 N N . ARG C 1 83 ? -4.854 -34.817 115.582 1.00 26.02 83 ARG C N 1
ATOM 8712 C CA . ARG C 1 83 ? -3.362 -34.683 115.816 1.00 27.80 83 ARG C CA 1
ATOM 8713 C C . ARG C 1 83 ? -3.027 -33.169 115.895 1.00 28.69 83 ARG C C 1
ATOM 8714 O O . ARG C 1 83 ? -2.229 -32.737 116.752 1.00 31.69 83 ARG C O 1
ATOM 8722 N N . ILE C 1 84 ? -3.559 -32.352 114.975 1.00 28.87 84 ILE C N 1
ATOM 8723 C CA . ILE C 1 84 ? -3.388 -30.910 115.021 1.00 26.59 84 ILE C CA 1
ATOM 8724 C C . ILE C 1 84 ? -3.943 -30.266 116.249 1.00 28.00 84 ILE C C 1
ATOM 8725 O O . ILE C 1 84 ? -3.312 -29.416 116.862 1.00 27.28 84 ILE C O 1
ATOM 8730 N N . ALA C 1 85 ? -5.158 -30.646 116.656 1.00 25.13 85 ALA C N 1
ATOM 8731 C CA . ALA C 1 85 ? -5.698 -30.116 117.853 1.00 26.30 85 ALA C CA 1
ATOM 8732 C C . ALA C 1 85 ? -4.787 -30.426 119.069 1.00 23.10 85 ALA C C 1
ATOM 8733 O O . ALA C 1 85 ? -4.652 -29.563 119.876 1.00 26.53 85 ALA C O 1
ATOM 8735 N N . HIS C 1 86 ? -4.191 -31.611 119.093 1.00 27.39 86 HIS C N 1
ATOM 8736 C CA . HIS C 1 86 ? -3.334 -32.004 120.273 1.00 26.20 86 HIS C CA 1
ATOM 8737 C C . HIS C 1 86 ? -2.056 -31.124 120.261 1.00 29.39 86 HIS C C 1
ATOM 8738 O O . HIS C 1 86 ? -1.564 -30.728 121.364 1.00 30.43 86 HIS C O 1
ATOM 8745 N N . HIS C 1 87 ? -1.524 -30.762 119.079 1.00 27.14 87 HIS C N 1
ATOM 8746 C CA . HIS C 1 87 ? -0.367 -29.805 119.127 1.00 25.23 87 HIS C CA 1
ATOM 8747 C C . HIS C 1 87 ? -0.709 -28.539 119.876 1.00 23.88 87 HIS C C 1
ATOM 8748 O O . HIS C 1 87 ? 0.179 -27.802 120.373 1.00 28.08 87 HIS C O 1
ATOM 8755 N N . LEU C 1 88 ? -1.987 -28.175 119.997 1.00 25.81 88 LEU C N 1
ATOM 8756 C CA . LEU C 1 88 ? -2.375 -26.945 120.647 1.00 22.02 88 LEU C CA 1
ATOM 8757 C C . LEU C 1 88 ? -3.090 -27.158 122.028 1.00 25.31 88 LEU C C 1
ATOM 8758 O O . LEU C 1 88 ? -3.605 -26.197 122.569 1.00 27.58 88 LEU C O 1
ATOM 8763 N N . GLY C 1 89 ? -3.174 -28.407 122.456 1.00 27.50 89 GLY C N 1
ATOM 8764 C CA . GLY C 1 89 ? -3.967 -28.749 123.714 1.00 30.56 89 GLY C CA 1
ATOM 8765 C C . GLY C 1 89 ? -5.490 -28.550 123.621 1.00 32.23 89 GLY C C 1
ATOM 8766 O O . GLY C 1 89 ? -6.206 -28.302 124.652 1.00 30.93 89 GLY C O 1
ATOM 8767 N N . LEU C 1 90 ? -6.010 -28.669 122.396 1.00 28.65 90 LEU C N 1
ATOM 8768 C CA . LEU C 1 90 ? -7.465 -28.531 122.180 1.00 28.23 90 LEU C CA 1
ATOM 8769 C C . LEU C 1 90 ? -8.115 -29.898 122.217 1.00 25.65 90 LEU C C 1
ATOM 8770 O O . LEU C 1 90 ? -7.441 -30.956 121.971 1.00 28.52 90 LEU C O 1
ATOM 8775 N N . ASP C 1 91 ? -9.452 -29.881 122.436 1.00 29.69 91 ASP C N 1
ATOM 8776 C CA . ASP C 1 91 ? -10.258 -31.081 122.248 1.00 31.40 91 ASP C CA 1
ATOM 8777 C C . ASP C 1 91 ? -10.013 -31.804 120.951 1.00 30.57 91 ASP C C 1
ATOM 8778 O O . ASP C 1 91 ? -9.972 -31.189 119.930 1.00 32.31 91 ASP C O 1
ATOM 8783 N N . PRO C 1 92 ? -9.789 -33.101 120.942 1.00 32.98 92 PRO C N 1
ATOM 8784 C CA . PRO C 1 92 ? -9.474 -33.749 119.701 1.00 31.57 92 PRO C CA 1
ATOM 8785 C C . PRO C 1 92 ? -10.543 -33.637 118.590 1.00 31.24 92 PRO C C 1
ATOM 8786 O O . PRO C 1 92 ? -10.152 -33.834 117.390 1.00 30.78 92 PRO C O 1
ATOM 8790 N N . LYS C 1 93 ? -11.777 -33.239 118.967 1.00 31.14 93 LYS C N 1
ATOM 8791 C CA . LYS C 1 93 ? -12.889 -33.076 117.981 1.00 32.50 93 LYS C CA 1
ATOM 8792 C C . LYS C 1 93 ? -13.027 -31.632 117.448 1.00 31.77 93 LYS C C 1
ATOM 8793 O O . LYS C 1 93 ? -13.955 -31.285 116.699 1.00 32.05 93 LYS C O 1
ATOM 8799 N N . THR C 1 94 ? -12.110 -30.773 117.852 1.00 28.11 94 THR C N 1
ATOM 8800 C CA . THR C 1 94 ? -12.057 -29.437 117.345 1.00 30.25 94 THR C CA 1
ATOM 8801 C C . THR C 1 94 ? -11.805 -29.458 115.795 1.00 25.24 94 THR C C 1
ATOM 8802 O O . THR C 1 94 ? -11.017 -30.260 115.255 1.00 28.10 94 THR C O 1
ATOM 8806 N N . THR C 1 95 ? -12.606 -28.620 115.147 1.00 26.71 95 THR C N 1
ATOM 8807 C CA . THR C 1 95 ? -12.585 -28.564 113.668 1.00 28.24 95 THR C CA 1
ATOM 8808 C C . THR C 1 95 ? -11.438 -27.592 113.261 1.00 27.48 95 THR C C 1
ATOM 8809 O O . THR C 1 95 ? -11.018 -26.746 114.033 1.00 28.50 95 THR C O 1
ATOM 8813 N N . ILE C 1 96 ? -10.994 -27.776 112.025 1.00 28.62 96 ILE C N 1
ATOM 8814 C CA . ILE C 1 96 ? -9.863 -26.901 111.523 1.00 27.74 96 ILE C CA 1
ATOM 8815 C C . ILE C 1 96 ? -10.319 -25.468 111.583 1.00 24.58 96 ILE C C 1
ATOM 8816 O O . ILE C 1 96 ? -9.566 -24.574 111.921 1.00 23.33 96 ILE C O 1
ATOM 8821 N N . LYS C 1 97 ? -11.572 -25.119 111.251 1.00 24.07 97 LYS C N 1
ATOM 8822 C CA . LYS C 1 97 ? -12.012 -23.743 111.463 1.00 24.78 97 LYS C CA 1
ATOM 8823 C C . LYS C 1 97 ? -11.823 -23.214 112.912 1.00 24.73 97 LYS C C 1
ATOM 8824 O O . LYS C 1 97 ? -11.437 -22.061 113.122 1.00 24.30 97 LYS C O 1
ATOM 8830 N N . GLU C 1 98 ? -12.176 -24.065 113.876 1.00 24.42 98 GLU C N 1
ATOM 8831 C CA . GLU C 1 98 ? -12.058 -23.666 115.252 1.00 26.35 98 GLU C CA 1
ATOM 8832 C C . GLU C 1 98 ? -10.546 -23.595 115.603 1.00 23.24 98 GLU C C 1
ATOM 8833 O O . GLU C 1 98 ? -10.225 -22.781 116.479 1.00 26.48 98 GLU C O 1
ATOM 8839 N N . ILE C 1 99 ? -9.728 -24.489 115.074 1.00 24.80 99 ILE C N 1
ATOM 8840 C CA . ILE C 1 99 ? -8.261 -24.444 115.342 1.00 23.01 99 ILE C CA 1
ATOM 8841 C C . ILE C 1 99 ? -7.744 -23.059 114.847 1.00 25.34 99 ILE C C 1
ATOM 8842 O O . ILE C 1 99 ? -7.019 -22.283 115.537 1.00 23.63 99 ILE C O 1
ATOM 8847 N N . ILE C 1 100 ? -8.083 -22.710 113.614 1.00 24.76 100 ILE C N 1
ATOM 8848 C CA . ILE C 1 100 ? -7.570 -21.413 113.037 1.00 23.38 100 ILE C CA 1
ATOM 8849 C C . ILE C 1 100 ? -8.031 -20.205 113.853 1.00 19.75 100 ILE C C 1
ATOM 8850 O O . ILE C 1 100 ? -7.336 -19.287 114.243 1.00 25.70 100 ILE C O 1
ATOM 8855 N N . ASP C 1 101 ? -9.335 -20.252 114.298 1.00 24.83 101 ASP C N 1
ATOM 8856 C CA . ASP C 1 101 ? -9.855 -19.207 115.035 1.00 23.04 101 ASP C CA 1
ATOM 8857 C C . ASP C 1 101 ? -9.252 -19.113 116.498 1.00 21.87 101 ASP C C 1
ATOM 8858 O O . ASP C 1 101 ? -9.035 -18.008 116.960 1.00 24.73 101 ASP C O 1
ATOM 8863 N N . TYR C 1 102 ? -8.928 -20.269 117.071 1.00 23.38 102 TYR C N 1
ATOM 8864 C CA . TYR C 1 102 ? -8.164 -20.315 118.362 1.00 24.88 102 TYR C CA 1
ATOM 8865 C C . TYR C 1 102 ? -6.765 -19.648 118.199 1.00 23.60 102 TYR C C 1
ATOM 8866 O O . TYR C 1 102 ? -6.427 -18.736 118.988 1.00 25.78 102 TYR C O 1
ATOM 8875 N N . LEU C 1 103 ? -6.078 -19.984 117.113 1.00 23.17 103 LEU C N 1
ATOM 8876 C CA . LEU C 1 103 ? -4.747 -19.383 116.897 1.00 22.96 103 LEU C CA 1
ATOM 8877 C C . LEU C 1 103 ? -4.923 -17.910 116.805 1.00 22.29 103 LEU C C 1
ATOM 8878 O O . LEU C 1 103 ? -4.115 -17.089 117.321 1.00 25.48 103 LEU C O 1
ATOM 8883 N N . LEU C 1 104 ? -5.979 -17.419 116.097 1.00 22.08 104 LEU C N 1
ATOM 8884 C CA . LEU C 1 104 ? -6.164 -15.985 116.052 1.00 21.62 104 LEU C CA 1
ATOM 8885 C C . LEU C 1 104 ? -6.494 -15.340 117.407 1.00 26.68 104 LEU C C 1
ATOM 8886 O O . LEU C 1 104 ? -6.021 -14.290 117.706 1.00 24.53 104 LEU C O 1
ATOM 8891 N N . GLU C 1 105 ? -7.305 -16.005 118.216 1.00 25.97 105 GLU C N 1
ATOM 8892 C CA . GLU C 1 105 ? -7.576 -15.467 119.552 1.00 29.75 105 GLU C CA 1
ATOM 8893 C C . GLU C 1 105 ? -6.239 -15.385 120.330 1.00 26.51 105 GLU C C 1
ATOM 8894 O O . GLU C 1 105 ? -6.106 -14.446 121.119 1.00 28.39 105 GLU C O 1
ATOM 8900 N N . CYS C 1 106 ? -5.334 -16.325 120.124 1.00 26.87 106 CYS C N 1
ATOM 8901 C CA . CYS C 1 106 ? -4.076 -16.369 120.902 1.00 25.91 106 CYS C CA 1
ATOM 8902 C C . CYS C 1 106 ? -3.194 -15.222 120.534 1.00 27.45 106 CYS C C 1
ATOM 8903 O O . CYS C 1 106 ? -2.300 -14.799 121.332 1.00 27.45 106 CYS C O 1
ATOM 8906 N N . LYS C 1 107 ? -3.424 -14.623 119.362 1.00 26.51 107 LYS C N 1
ATOM 8907 C CA . LYS C 1 107 ? -2.687 -13.396 119.062 1.00 25.67 107 LYS C CA 1
ATOM 8908 C C . LYS C 1 107 ? -3.042 -12.199 119.952 1.00 28.53 107 LYS C C 1
ATOM 8909 O O . LYS C 1 107 ? -2.224 -11.288 120.042 1.00 28.28 107 LYS C O 1
ATOM 8915 N N . GLU C 1 108 ? -4.190 -12.215 120.674 1.00 30.81 108 GLU C N 1
ATOM 8916 C CA . GLU C 1 108 ? -4.618 -11.097 121.539 1.00 34.53 108 GLU C CA 1
ATOM 8917 C C . GLU C 1 108 ? -4.100 -11.381 122.981 1.00 33.02 108 GLU C C 1
ATOM 8918 O O . GLU C 1 108 ? -4.156 -10.503 123.818 1.00 36.65 108 GLU C O 1
ATOM 8924 N N . LYS C 1 109 ? -3.572 -12.568 123.241 1.00 32.51 109 LYS C N 1
ATOM 8925 C CA . LYS C 1 109 ? -3.131 -12.920 124.620 1.00 32.63 109 LYS C CA 1
ATOM 8926 C C . LYS C 1 109 ? -1.749 -12.291 124.831 1.00 33.91 109 LYS C C 1
ATOM 8927 O O . LYS C 1 109 ? -1.015 -12.024 123.886 1.00 33.75 109 LYS C O 1
ATOM 8933 N N . GLU C 1 110 ? -1.416 -11.973 126.087 1.00 33.75 110 GLU C N 1
ATOM 8934 C CA . GLU C 1 110 ? -0.079 -11.447 126.425 1.00 33.51 110 GLU C CA 1
ATOM 8935 C C . GLU C 1 110 ? 0.998 -12.465 126.035 1.00 30.74 110 GLU C C 1
ATOM 8936 O O . GLU C 1 110 ? 0.872 -13.656 126.319 1.00 30.96 110 GLU C O 1
ATOM 8942 N N . PRO C 1 111 ? 2.003 -12.033 125.286 1.00 30.95 111 PRO C N 1
ATOM 8943 C CA . PRO C 1 111 ? 3.016 -12.974 124.898 1.00 31.57 111 PRO C CA 1
ATOM 8944 C C . PRO C 1 111 ? 3.807 -13.341 126.148 1.00 30.07 111 PRO C C 1
ATOM 8945 O O . PRO C 1 111 ? 4.015 -12.496 126.982 1.00 33.48 111 PRO C O 1
ATOM 8949 N N . LEU C 1 112 ? 4.266 -14.566 126.190 1.00 31.41 112 LEU C N 1
ATOM 8950 C CA . LEU C 1 112 ? 5.001 -15.118 127.367 1.00 29.95 112 LEU C CA 1
ATOM 8951 C C . LEU C 1 112 ? 6.342 -15.616 126.918 1.00 27.90 112 LEU C C 1
ATOM 8952 O O . LEU C 1 112 ? 6.423 -16.694 126.360 1.00 29.83 112 LEU C O 1
ATOM 8957 N N . PRO C 1 113 ? 7.403 -14.859 127.196 1.00 29.25 113 PRO C N 1
ATOM 8958 C CA . PRO C 1 113 ? 8.749 -15.252 126.801 1.00 28.34 113 PRO C CA 1
ATOM 8959 C C . PRO C 1 113 ? 9.307 -16.515 127.501 1.00 28.00 113 PRO C C 1
ATOM 8960 O O . PRO C 1 113 ? 8.755 -16.956 128.506 1.00 30.97 113 PRO C O 1
ATOM 8964 N N . PRO C 1 114 ? 10.262 -17.174 126.898 1.00 28.26 114 PRO C N 1
ATOM 8965 C CA . PRO C 1 114 ? 10.709 -18.442 127.512 1.00 27.45 114 PRO C CA 1
ATOM 8966 C C . PRO C 1 114 ? 11.315 -18.233 128.897 1.00 28.95 114 PRO C C 1
ATOM 8967 O O . PRO C 1 114 ? 11.689 -17.089 129.264 1.00 27.57 114 PRO C O 1
ATOM 8971 N N . ILE C 1 115 ? 11.403 -19.359 129.637 1.00 27.68 115 ILE C N 1
ATOM 8972 C CA . ILE C 1 115 ? 11.946 -19.296 131.027 1.00 27.77 115 ILE C CA 1
ATOM 8973 C C . ILE C 1 115 ? 13.066 -20.298 131.002 1.00 25.74 115 ILE C C 1
ATOM 8974 O O . ILE C 1 115 ? 12.919 -21.501 130.577 1.00 26.65 115 ILE C O 1
ATOM 8979 N N . THR C 1 116 ? 14.213 -19.823 131.510 1.00 26.62 116 THR C N 1
ATOM 8980 C CA . THR C 1 116 ? 15.354 -20.681 131.556 1.00 27.60 116 THR C CA 1
ATOM 8981 C C . THR C 1 116 ? 15.205 -21.610 132.761 1.00 26.64 116 THR C C 1
ATOM 8982 O O . THR C 1 116 ? 14.907 -21.138 133.804 1.00 29.70 116 THR C O 1
ATOM 8986 N N . VAL C 1 117 ? 15.441 -22.885 132.547 1.00 28.70 117 VAL C N 1
ATOM 8987 C CA . VAL C 1 117 ? 15.316 -23.851 133.660 1.00 28.77 117 VAL C CA 1
ATOM 8988 C C . VAL C 1 117 ? 16.683 -24.484 133.886 1.00 30.08 117 VAL C C 1
ATOM 8989 O O . VAL C 1 117 ? 17.618 -24.465 133.042 1.00 28.65 117 VAL C O 1
ATOM 8993 N N . PRO C 1 118 ? 16.831 -25.180 135.052 1.00 30.23 118 PRO C N 1
ATOM 8994 C CA . PRO C 1 118 ? 18.214 -25.694 135.264 1.00 29.10 118 PRO C CA 1
ATOM 8995 C C . PRO C 1 118 ? 18.548 -26.851 134.329 1.00 27.89 118 PRO C C 1
ATOM 8996 O O . PRO C 1 118 ? 17.649 -27.571 133.885 1.00 29.40 118 PRO C O 1
ATOM 9000 N N . VAL C 1 119 ? 19.827 -27.016 133.975 1.00 26.03 119 VAL C N 1
ATOM 9001 C CA . VAL C 1 119 ? 20.268 -28.080 133.091 1.00 25.72 119 VAL C CA 1
ATOM 9002 C C . VAL C 1 119 ? 19.907 -29.480 133.616 1.00 26.76 119 VAL C C 1
ATOM 9003 O O . VAL C 1 119 ? 19.666 -30.391 132.865 1.00 24.45 119 VAL C O 1
ATOM 9007 N N . SER C 1 120 ? 20.011 -29.664 134.945 1.00 27.86 120 SER C N 1
ATOM 9008 C CA . SER C 1 120 ? 19.649 -30.940 135.558 1.00 31.07 120 SER C CA 1
ATOM 9009 C C . SER C 1 120 ? 18.149 -31.226 135.415 1.00 33.32 120 SER C C 1
ATOM 9010 O O . SER C 1 120 ? 17.751 -32.352 135.503 1.00 35.64 120 SER C O 1
ATOM 9013 N N . SER C 1 121 ? 17.307 -30.214 135.175 1.00 34.63 121 SER C N 1
ATOM 9014 C CA . SER C 1 121 ? 15.896 -30.520 134.974 1.00 37.76 121 SER C CA 1
ATOM 9015 C C . SER C 1 121 ? 15.522 -30.730 133.426 1.00 38.29 121 SER C C 1
ATOM 9016 O O . SER C 1 121 ? 14.364 -30.996 133.072 1.00 39.19 121 SER C O 1
ATOM 9019 N N . ALA C 1 122 ? 16.511 -30.641 132.521 1.00 34.12 122 ALA C N 1
ATOM 9020 C CA . ALA C 1 122 ? 16.295 -30.665 131.065 1.00 30.29 122 ALA C CA 1
ATOM 9021 C C . ALA C 1 122 ? 16.589 -31.994 130.458 1.00 29.41 122 ALA C C 1
ATOM 9022 O O . ALA C 1 122 ? 17.766 -32.337 130.293 1.00 29.57 122 ALA C O 1
ATOM 9024 N N . PRO C 1 123 ? 15.543 -32.769 129.988 1.00 28.20 123 PRO C N 1
ATOM 9025 C CA . PRO C 1 123 ? 15.950 -34.014 129.365 1.00 30.03 123 PRO C CA 1
ATOM 9026 C C . PRO C 1 123 ? 16.876 -33.954 128.173 1.00 28.85 123 PRO C C 1
ATOM 9027 O O . PRO C 1 123 ? 17.660 -34.907 127.920 1.00 27.83 123 PRO C O 1
ATOM 9031 N N . CYS C 1 124 ? 16.758 -32.893 127.363 1.00 29.57 124 CYS C N 1
ATOM 9032 C CA . CYS C 1 124 ? 17.579 -32.836 126.146 1.00 28.38 124 CYS C CA 1
ATOM 9033 C C . CYS C 1 124 ? 19.061 -32.751 126.445 1.00 30.05 124 CYS C C 1
ATOM 9034 O O . CYS C 1 124 ? 19.886 -32.855 125.507 1.00 32.20 124 CYS C O 1
ATOM 9037 N N . LYS C 1 125 ? 19.386 -32.585 127.757 1.00 29.94 125 LYS C N 1
ATOM 9038 C CA . LYS C 1 125 ? 20.808 -32.409 128.184 1.00 30.72 125 LYS C CA 1
ATOM 9039 C C . LYS C 1 125 ? 21.311 -33.715 128.785 1.00 31.50 125 LYS C C 1
ATOM 9040 O O . LYS C 1 125 ? 22.495 -33.845 129.169 1.00 33.29 125 LYS C O 1
ATOM 9046 N N . THR C 1 126 ? 20.474 -34.734 128.768 1.00 30.93 126 THR C N 1
ATOM 9047 C CA . THR C 1 126 ? 20.927 -36.053 129.272 1.00 29.55 126 THR C CA 1
ATOM 9048 C C . THR C 1 126 ? 22.292 -36.578 128.736 1.00 32.66 126 THR C C 1
ATOM 9049 O O . THR C 1 126 ? 23.169 -36.945 129.572 1.00 33.12 126 THR C O 1
ATOM 9053 N N . HIS C 1 127 ? 22.493 -36.605 127.425 1.00 29.07 127 HIS C N 1
ATOM 9054 C CA . HIS C 1 127 ? 23.664 -36.992 126.779 1.00 29.21 127 HIS C CA 1
ATOM 9055 C C . HIS C 1 127 ? 24.164 -35.821 125.962 1.00 33.36 127 HIS C C 1
ATOM 9056 O O . HIS C 1 127 ? 23.362 -35.198 125.246 1.00 30.49 127 HIS C O 1
ATOM 9063 N N . ILE C 1 128 ? 25.459 -35.508 126.083 1.00 32.73 128 ILE C N 1
ATOM 9064 C CA . ILE C 1 128 ? 26.074 -34.390 125.398 1.00 33.74 128 ILE C CA 1
ATOM 9065 C C . ILE C 1 128 ? 27.250 -34.931 124.579 1.00 36.36 128 ILE C C 1
ATOM 9066 O O . ILE C 1 128 ? 28.127 -35.682 125.116 1.00 35.48 128 ILE C O 1
ATOM 9071 N N . LEU C 1 129 ? 27.316 -34.600 123.277 1.00 31.57 129 LEU C N 1
ATOM 9072 C CA . LEU C 1 129 ? 28.432 -34.944 122.484 1.00 33.59 129 LEU C CA 1
ATOM 9073 C C . LEU C 1 129 ? 29.140 -33.676 122.111 1.00 35.26 129 LEU C C 1
ATOM 9074 O O . LEU C 1 129 ? 28.505 -32.661 121.793 1.00 35.00 129 LEU C O 1
ATOM 9079 N N . SER C 1 130 ? 30.464 -33.748 122.151 1.00 34.54 130 SER C N 1
ATOM 9080 C CA . SER C 1 130 ? 31.306 -32.606 121.773 1.00 34.62 130 SER C CA 1
ATOM 9081 C C . SER C 1 130 ? 31.626 -32.898 120.305 1.00 34.55 130 SER C C 1
ATOM 9082 O O . SER C 1 130 ? 31.305 -33.979 119.756 1.00 34.08 130 SER C O 1
ATOM 9085 N N . GLU C 1 131 ? 32.321 -31.977 119.665 1.00 36.02 131 GLU C N 1
ATOM 9086 C CA . GLU C 1 131 ? 32.505 -32.043 118.233 1.00 35.38 131 GLU C CA 1
ATOM 9087 C C . GLU C 1 131 ? 33.073 -33.355 117.681 1.00 36.63 131 GLU C C 1
ATOM 9088 O O . GLU C 1 131 ? 32.603 -33.840 116.665 1.00 34.97 131 GLU C O 1
ATOM 9094 N N . GLU C 1 132 ? 34.124 -33.925 118.332 1.00 34.46 132 GLU C N 1
ATOM 9095 C CA . GLU C 1 132 ? 34.819 -35.095 117.810 1.00 35.41 132 GLU C CA 1
ATOM 9096 C C . GLU C 1 132 ? 33.915 -36.335 117.844 1.00 34.41 132 GLU C C 1
ATOM 9097 O O . GLU C 1 132 ? 34.125 -37.315 117.086 1.00 37.63 132 GLU C O 1
ATOM 9099 N N . LYS C 1 133 ? 32.898 -36.270 118.691 1.00 35.07 133 LYS C N 1
ATOM 9100 C CA . LYS C 1 133 ? 31.913 -37.358 118.828 1.00 34.85 133 LYS C CA 1
ATOM 9101 C C . LYS C 1 133 ? 30.703 -37.251 117.817 1.00 34.03 133 LYS C C 1
ATOM 9102 O O . LYS C 1 133 ? 29.785 -38.088 117.889 1.00 34.84 133 LYS C O 1
ATOM 9108 N N . ILE C 1 134 ? 30.725 -36.232 116.919 1.00 32.69 134 ILE C N 1
ATOM 9109 C CA . ILE C 1 134 ? 29.533 -36.049 115.996 1.00 30.55 134 ILE C CA 1
ATOM 9110 C C . ILE C 1 134 ? 29.776 -36.976 114.815 1.00 31.86 134 ILE C C 1
ATOM 9111 O O . ILE C 1 134 ? 30.750 -36.811 114.118 1.00 30.80 134 ILE C O 1
ATOM 9116 N N . HIS C 1 135 ? 28.854 -37.912 114.553 1.00 32.04 135 HIS C N 1
ATOM 9117 C CA . HIS C 1 135 ? 28.912 -38.797 113.374 1.00 32.43 135 HIS C CA 1
ATOM 9118 C C . HIS C 1 135 ? 27.552 -38.918 112.680 1.00 31.69 135 HIS C C 1
ATOM 9119 O O . HIS C 1 135 ? 26.817 -39.873 112.902 1.00 29.99 135 HIS C O 1
ATOM 9126 N N . LEU C 1 136 ? 27.169 -37.888 111.916 1.00 30.28 136 LEU C N 1
ATOM 9127 C CA . LEU C 1 136 ? 25.761 -37.888 111.436 1.00 28.23 136 LEU C CA 1
ATOM 9128 C C . LEU C 1 136 ? 25.515 -39.067 110.509 1.00 29.92 136 LEU C C 1
ATOM 9129 O O . LEU C 1 136 ? 24.335 -39.549 110.415 1.00 30.57 136 LEU C O 1
ATOM 9134 N N . GLN C 1 137 ? 26.545 -39.523 109.777 1.00 32.01 137 GLN C N 1
ATOM 9135 C CA . GLN C 1 137 ? 26.362 -40.693 108.955 1.00 34.76 137 GLN C CA 1
ATOM 9136 C C . GLN C 1 137 ? 25.983 -41.954 109.761 1.00 34.74 137 GLN C C 1
ATOM 9137 O O . GLN C 1 137 ? 25.514 -42.892 109.184 1.00 37.03 137 GLN C O 1
ATOM 9143 N N A SER C 1 138 ? 26.197 -41.951 111.082 0.50 35.25 138 SER C N 1
ATOM 9144 N N B SER C 1 138 ? 26.201 -41.977 111.061 0.50 35.64 138 SER C N 1
ATOM 9145 C CA A SER C 1 138 ? 25.879 -43.100 111.992 0.50 33.95 138 SER C CA 1
ATOM 9146 C CA B SER C 1 138 ? 25.816 -43.170 111.818 0.50 34.73 138 SER C CA 1
ATOM 9147 C C A SER C 1 138 ? 24.448 -43.085 112.567 0.50 34.43 138 SER C C 1
ATOM 9148 C C B SER C 1 138 ? 24.348 -43.247 112.135 0.50 34.80 138 SER C C 1
ATOM 9149 O O A SER C 1 138 ? 24.035 -43.954 113.304 0.50 33.16 138 SER C O 1
ATOM 9150 O O B SER C 1 138 ? 23.843 -44.365 112.303 0.50 33.23 138 SER C O 1
ATOM 9155 N N . LEU C 1 139 ? 23.686 -42.070 112.222 1.00 33.44 139 LEU C N 1
ATOM 9156 C CA . LEU C 1 139 ? 22.288 -42.026 112.568 1.00 33.21 139 LEU C CA 1
ATOM 9157 C C . LEU C 1 139 ? 21.419 -42.819 111.537 1.00 30.48 139 LEU C C 1
ATOM 9158 O O . LEU C 1 139 ? 21.731 -42.870 110.363 1.00 29.80 139 LEU C O 1
ATOM 9163 N N . PRO C 1 140 ? 20.370 -43.482 112.020 1.00 31.92 140 PRO C N 1
ATOM 9164 C CA . PRO C 1 140 ? 19.483 -44.210 111.073 1.00 30.40 140 PRO C CA 1
ATOM 9165 C C . PRO C 1 140 ? 18.500 -43.208 110.369 1.00 30.89 140 PRO C C 1
ATOM 9166 O O . PRO C 1 140 ? 17.264 -43.364 110.429 1.00 33.30 140 PRO C O 1
ATOM 9170 N N . THR C 1 141 ? 19.072 -42.179 109.745 1.00 30.83 141 THR C N 1
ATOM 9171 C CA . THR C 1 141 ? 18.212 -41.136 109.090 1.00 29.19 141 THR C CA 1
ATOM 9172 C C . THR C 1 141 ? 17.463 -41.810 107.949 1.00 26.46 141 THR C C 1
ATOM 9173 O O . THR C 1 141 ? 18.025 -42.603 107.189 1.00 29.73 141 THR C O 1
ATOM 9177 N N . PRO C 1 142 ? 16.189 -41.394 107.725 1.00 27.06 142 PRO C N 1
ATOM 9178 C CA . PRO C 1 142 ? 15.384 -42.046 106.655 1.00 25.75 142 PRO C CA 1
ATOM 9179 C C . PRO C 1 142 ? 15.698 -41.453 105.283 1.00 25.84 142 PRO C C 1
ATOM 9180 O O . PRO C 1 142 ? 15.995 -40.252 105.183 1.00 27.71 142 PRO C O 1
ATOM 9184 N N . TYR C 1 143 ? 15.675 -42.321 104.260 1.00 27.33 143 TYR C N 1
ATOM 9185 C CA . TYR C 1 143 ? 15.792 -42.005 102.891 1.00 25.92 143 TYR C CA 1
ATOM 9186 C C . TYR C 1 143 ? 14.250 -42.156 102.521 1.00 29.15 143 TYR C C 1
ATOM 9187 O O . TYR C 1 143 ? 13.737 -43.273 102.342 1.00 27.42 143 TYR C O 1
ATOM 9196 N N . LEU C 1 144 ? 13.543 -41.022 102.439 1.00 27.41 144 LEU C N 1
ATOM 9197 C CA . LEU C 1 144 ? 12.110 -41.059 102.489 1.00 27.73 144 LEU C CA 1
ATOM 9198 C C . LEU C 1 144 ? 11.364 -41.355 101.168 1.00 29.53 144 LEU C C 1
ATOM 9199 O O . LEU C 1 144 ? 10.312 -42.032 101.160 1.00 29.01 144 LEU C O 1
ATOM 9204 N N . HIS C 1 145 ? 11.879 -40.830 100.073 1.00 25.62 145 HIS C N 1
ATOM 9205 C CA . HIS C 1 145 ? 11.309 -41.079 98.734 1.00 29.06 145 HIS C CA 1
ATOM 9206 C C . HIS C 1 145 ? 12.335 -41.599 97.786 1.00 28.44 145 HIS C C 1
ATOM 9207 O O . HIS C 1 145 ? 13.526 -41.231 97.854 1.00 30.30 145 HIS C O 1
ATOM 9214 N N . VAL C 1 146 ? 11.892 -42.416 96.838 1.00 27.73 146 VAL C N 1
ATOM 9215 C CA . VAL C 1 146 ? 12.711 -42.813 95.769 1.00 28.30 146 VAL C CA 1
ATOM 9216 C C . VAL C 1 146 ? 13.245 -41.555 95.046 1.00 29.70 146 VAL C C 1
ATOM 9217 O O . VAL C 1 146 ? 12.481 -40.527 94.869 1.00 28.32 146 VAL C O 1
ATOM 9221 N N . SER C 1 147 ? 14.530 -41.615 94.658 1.00 26.63 147 SER C N 1
ATOM 9222 C CA . SER C 1 147 ? 15.241 -40.492 94.069 1.00 28.05 147 SER C CA 1
ATOM 9223 C C . SER C 1 147 ? 15.450 -39.198 94.892 1.00 25.59 147 SER C C 1
ATOM 9224 O O . SER C 1 147 ? 15.950 -38.220 94.302 1.00 26.37 147 SER C O 1
ATOM 9227 N N . ASP C 1 148 ? 15.135 -39.184 96.189 1.00 25.96 148 ASP C N 1
ATOM 9228 C CA . ASP C 1 148 ? 15.550 -38.091 97.086 1.00 25.14 148 ASP C CA 1
ATOM 9229 C C . ASP C 1 148 ? 17.059 -37.943 96.964 1.00 27.43 148 ASP C C 1
ATOM 9230 O O . ASP C 1 148 ? 17.797 -38.970 96.778 1.00 29.38 148 ASP C O 1
ATOM 9235 N N . GLY C 1 149 ? 17.509 -36.702 97.024 1.00 26.61 149 GLY C N 1
ATOM 9236 C CA . GLY C 1 149 ? 18.970 -36.413 96.835 1.00 27.93 149 GLY C CA 1
ATOM 9237 C C . GLY C 1 149 ? 19.839 -36.756 98.080 1.00 28.35 149 GLY C C 1
ATOM 9238 O O . GLY C 1 149 ? 21.076 -36.635 98.011 1.00 30.94 149 GLY C O 1
ATOM 9239 N N . GLY C 1 150 ? 19.209 -37.161 99.161 1.00 27.95 150 GLY C N 1
ATOM 9240 C CA . GLY C 1 150 ? 19.912 -37.471 100.405 1.00 28.75 150 GLY C CA 1
ATOM 9241 C C . GLY C 1 150 ? 18.911 -37.968 101.422 1.00 28.52 150 GLY C C 1
ATOM 9242 O O . GLY C 1 150 ? 17.678 -38.100 101.159 1.00 24.60 150 GLY C O 1
ATOM 9243 N N . LYS C 1 151 ? 19.445 -38.358 102.581 1.00 27.41 151 LYS C N 1
ATOM 9244 C CA . LYS C 1 151 ? 18.649 -38.743 103.699 1.00 26.94 151 LYS C CA 1
ATOM 9245 C C . LYS C 1 151 ? 18.290 -37.492 104.453 1.00 25.25 151 LYS C C 1
ATOM 9246 O O . LYS C 1 151 ? 19.147 -36.716 104.909 1.00 24.65 151 LYS C O 1
ATOM 9252 N N . TYR C 1 152 ? 16.990 -37.265 104.593 1.00 23.07 152 TYR C N 1
ATOM 9253 C CA . TYR C 1 152 ? 16.464 -36.083 105.218 1.00 23.32 152 TYR C CA 1
ATOM 9254 C C . TYR C 1 152 ? 16.193 -36.284 106.683 1.00 25.70 152 TYR C C 1
ATOM 9255 O O . TYR C 1 152 ? 15.160 -36.786 107.076 1.00 29.16 152 TYR C O 1
ATOM 9264 N N . LEU C 1 153 ? 17.146 -35.812 107.508 1.00 24.49 153 LEU C N 1
ATOM 9265 C CA . LEU C 1 153 ? 17.006 -35.750 108.942 1.00 24.27 153 LEU C CA 1
ATOM 9266 C C . LEU C 1 153 ? 16.045 -34.747 109.400 1.00 23.77 153 LEU C C 1
ATOM 9267 O O . LEU C 1 153 ? 15.344 -34.959 110.365 1.00 25.33 153 LEU C O 1
ATOM 9272 N N . GLN C 1 154 ? 15.996 -33.594 108.707 1.00 23.94 154 GLN C N 1
ATOM 9273 C CA . GLN C 1 154 ? 15.246 -32.477 109.256 1.00 20.25 154 GLN C CA 1
ATOM 9274 C C . GLN C 1 154 ? 13.980 -32.345 108.301 1.00 22.67 154 GLN C C 1
ATOM 9275 O O . GLN C 1 154 ? 14.076 -31.728 107.284 1.00 23.67 154 GLN C O 1
ATOM 9281 N N . THR C 1 155 ? 12.878 -32.909 108.764 1.00 23.98 155 THR C N 1
ATOM 9282 C CA . THR C 1 155 ? 11.508 -32.661 108.172 1.00 24.49 155 THR C CA 1
ATOM 9283 C C . THR C 1 155 ? 10.566 -32.153 109.184 1.00 25.71 155 THR C C 1
ATOM 9284 O O . THR C 1 155 ? 9.491 -31.677 108.794 1.00 25.44 155 THR C O 1
ATOM 9288 N N . TYR C 1 156 ? 10.826 -32.308 110.498 1.00 24.25 156 TYR C N 1
ATOM 9289 C CA . TYR C 1 156 ? 9.840 -31.849 111.453 1.00 22.44 156 TYR C CA 1
ATOM 9290 C C . TYR C 1 156 ? 10.490 -31.435 112.760 1.00 22.49 156 TYR C C 1
ATOM 9291 O O . TYR C 1 156 ? 9.999 -31.624 113.858 1.00 24.22 156 TYR C O 1
ATOM 9300 N N . GLY C 1 157 ? 11.597 -30.766 112.587 1.00 20.95 157 GLY C N 1
ATOM 9301 C CA . GLY C 1 157 ? 12.245 -30.131 113.670 1.00 20.92 157 GLY C CA 1
ATOM 9302 C C . GLY C 1 157 ? 12.361 -28.675 113.429 1.00 24.07 157 GLY C C 1
ATOM 9303 O O . GLY C 1 157 ? 11.918 -28.159 112.380 1.00 24.51 157 GLY C O 1
ATOM 9304 N N . MET C 1 158 ? 12.930 -28.007 114.423 1.00 22.50 158 MET C N 1
ATOM 9305 C CA . MET C 1 158 ? 12.869 -26.578 114.513 1.00 21.35 158 MET C CA 1
ATOM 9306 C C . MET C 1 158 ? 14.298 -25.980 114.363 1.00 21.70 158 MET C C 1
ATOM 9307 O O . MET C 1 158 ? 15.151 -26.315 115.245 1.00 22.81 158 MET C O 1
ATOM 9312 N N . TRP C 1 159 ? 14.556 -25.156 113.313 1.00 19.04 159 TRP C N 1
ATOM 9313 C CA . TRP C 1 159 ? 15.777 -24.316 113.307 1.00 20.82 159 TRP C CA 1
ATOM 9314 C C . TRP C 1 159 ? 15.557 -23.077 114.156 1.00 19.56 159 TRP C C 1
ATOM 9315 O O . TRP C 1 159 ? 14.556 -22.324 114.087 1.00 20.49 159 TRP C O 1
ATOM 9326 N N . ILE C 1 160 ? 16.610 -22.731 114.965 1.00 18.87 160 ILE C N 1
ATOM 9327 C CA . ILE C 1 160 ? 16.599 -21.541 115.789 1.00 19.10 160 ILE C CA 1
ATOM 9328 C C . ILE C 1 160 ? 17.799 -20.677 115.361 1.00 20.74 160 ILE C C 1
ATOM 9329 O O . ILE C 1 160 ? 18.920 -21.174 115.291 1.00 20.51 160 ILE C O 1
ATOM 9334 N N . LEU C 1 161 ? 17.469 -19.480 114.890 1.00 21.21 161 LEU C N 1
ATOM 9335 C CA . LEU C 1 161 ? 18.462 -18.468 114.453 1.00 22.01 161 LEU C CA 1
ATOM 9336 C C . LEU C 1 161 ? 18.070 -17.225 115.135 1.00 20.50 161 LEU C C 1
ATOM 9337 O O . LEU C 1 161 ? 16.898 -16.894 115.406 1.00 23.32 161 LEU C O 1
ATOM 9342 N N . GLN C 1 162 ? 19.082 -16.463 115.516 1.00 21.36 162 GLN C N 1
ATOM 9343 C CA . GLN C 1 162 ? 18.792 -15.216 116.159 1.00 18.81 162 GLN C CA 1
ATOM 9344 C C . GLN C 1 162 ? 19.519 -14.048 115.445 1.00 19.75 162 GLN C C 1
ATOM 9345 O O . GLN C 1 162 ? 20.604 -14.252 114.975 1.00 22.30 162 GLN C O 1
ATOM 9351 N N . THR C 1 163 ? 18.922 -12.873 115.522 1.00 21.48 163 THR C N 1
ATOM 9352 C CA . THR C 1 163 ? 19.559 -11.644 114.871 1.00 23.62 163 THR C CA 1
ATOM 9353 C C . THR C 1 163 ? 20.858 -11.278 115.579 1.00 26.98 163 THR C C 1
ATOM 9354 O O . THR C 1 163 ? 20.998 -11.569 116.768 1.00 25.69 163 THR C O 1
ATOM 9358 N N . PRO C 1 164 ? 21.771 -10.579 114.913 1.00 26.38 164 PRO C N 1
ATOM 9359 C CA . PRO C 1 164 ? 22.955 -10.039 115.544 1.00 27.92 164 PRO C CA 1
ATOM 9360 C C . PRO C 1 164 ? 22.651 -9.130 116.701 1.00 28.00 164 PRO C C 1
ATOM 9361 O O . PRO C 1 164 ? 23.399 -9.249 117.692 1.00 31.94 164 PRO C O 1
ATOM 9365 N N . ASP C 1 165 ? 21.597 -8.293 116.664 1.00 28.26 165 ASP C N 1
ATOM 9366 C CA . ASP C 1 165 ? 21.281 -7.419 117.809 1.00 31.21 165 ASP C CA 1
ATOM 9367 C C . ASP C 1 165 ? 20.571 -8.184 118.961 1.00 31.02 165 ASP C C 1
ATOM 9368 O O . ASP C 1 165 ? 20.227 -7.558 119.961 1.00 31.15 165 ASP C O 1
ATOM 9373 N N . LYS C 1 166 ? 20.342 -9.503 118.784 1.00 28.50 166 LYS C N 1
ATOM 9374 C CA . LYS C 1 166 ? 19.678 -10.368 119.767 1.00 27.75 166 LYS C CA 1
ATOM 9375 C C . LYS C 1 166 ? 18.236 -10.108 120.020 1.00 27.83 166 LYS C C 1
ATOM 9376 O O . LYS C 1 166 ? 17.691 -10.823 120.863 1.00 26.41 166 LYS C O 1
ATOM 9382 N N . LYS C 1 167 ? 17.552 -9.173 119.317 1.00 25.69 167 LYS C N 1
ATOM 9383 C CA . LYS C 1 167 ? 16.192 -8.803 119.695 1.00 28.85 167 LYS C CA 1
ATOM 9384 C C . LYS C 1 167 ? 15.128 -9.695 119.016 1.00 26.62 167 LYS C C 1
ATOM 9385 O O . LYS C 1 167 ? 13.980 -9.657 119.411 1.00 29.25 167 LYS C O 1
ATOM 9391 N N . TRP C 1 168 ? 15.562 -10.578 118.151 1.00 25.58 168 TRP C N 1
ATOM 9392 C CA . TRP C 1 168 ? 14.595 -11.498 117.487 1.00 23.93 168 TRP C CA 1
ATOM 9393 C C . TRP C 1 168 ? 15.201 -12.861 117.312 1.00 22.23 168 TRP C C 1
ATOM 9394 O O . TRP C 1 168 ? 16.236 -13.006 116.677 1.00 22.07 168 TRP C O 1
ATOM 9405 N N . THR C 1 169 ? 14.530 -13.898 117.894 1.00 20.42 169 THR C N 1
ATOM 9406 C CA . THR C 1 169 ? 14.928 -15.208 117.683 1.00 21.99 169 THR C CA 1
ATOM 9407 C C . THR C 1 169 ? 13.776 -15.900 116.943 1.00 21.13 169 THR C C 1
ATOM 9408 O O . THR C 1 169 ? 12.605 -15.861 117.377 1.00 22.82 169 THR C O 1
ATOM 9412 N N . ASN C 1 170 ? 14.130 -16.447 115.812 1.00 20.56 170 ASN C N 1
ATOM 9413 C CA . ASN C 1 170 ? 13.156 -17.157 115.007 1.00 20.08 170 ASN C CA 1
ATOM 9414 C C . ASN C 1 170 ? 13.225 -18.643 115.118 1.00 20.80 170 ASN C C 1
ATOM 9415 O O . ASN C 1 170 ? 14.311 -19.291 115.115 1.00 19.25 170 ASN C O 1
ATOM 9420 N N . TRP C 1 171 ? 12.006 -19.282 115.179 1.00 19.91 171 TRP C N 1
ATOM 9421 C CA . TRP C 1 171 ? 11.900 -20.680 115.093 1.00 20.50 171 TRP C CA 1
ATOM 9422 C C . TRP C 1 171 ? 11.114 -20.986 113.760 1.00 17.58 171 TRP C C 1
ATOM 9423 O O . TRP C 1 171 ? 10.020 -20.448 113.625 1.00 19.32 171 TRP C O 1
ATOM 9434 N N . SER C 1 172 ? 11.676 -21.888 113.018 1.00 18.89 172 SER C N 1
ATOM 9435 C CA . SER C 1 172 ? 11.002 -22.370 111.778 1.00 18.79 172 SER C CA 1
ATOM 9436 C C . SER C 1 172 ? 11.405 -23.722 111.346 1.00 21.38 172 SER C C 1
ATOM 9437 O O . SER C 1 172 ? 12.444 -24.270 111.682 1.00 20.49 172 SER C O 1
ATOM 9440 N N . ILE C 1 173 ? 10.583 -24.330 110.441 1.00 18.44 173 ILE C N 1
ATOM 9441 C CA . ILE C 1 173 ? 10.939 -25.556 109.812 1.00 20.07 173 ILE C CA 1
ATOM 9442 C C . ILE C 1 173 ? 11.439 -25.262 108.392 1.00 21.45 173 ILE C C 1
ATOM 9443 O O . ILE C 1 173 ? 10.810 -24.449 107.671 1.00 23.43 173 ILE C O 1
ATOM 9448 N N . ALA C 1 174 ? 12.488 -25.919 107.989 1.00 22.78 174 ALA C N 1
ATOM 9449 C CA . ALA C 1 174 ? 12.971 -25.902 106.603 1.00 21.07 174 ALA C CA 1
ATOM 9450 C C . ALA C 1 174 ? 13.648 -27.166 106.424 1.00 23.14 174 ALA C C 1
ATOM 9451 O O . ALA C 1 174 ? 14.322 -27.565 107.397 1.00 25.14 174 ALA C O 1
ATOM 9453 N N . ARG C 1 175 ? 13.505 -27.828 105.267 1.00 19.32 175 ARG C N 1
ATOM 9454 C CA . ARG C 1 175 ? 14.069 -29.192 105.135 1.00 19.49 175 ARG C CA 1
ATOM 9455 C C . ARG C 1 175 ? 15.615 -29.166 105.244 1.00 21.69 175 ARG C C 1
ATOM 9456 O O . ARG C 1 175 ? 16.271 -28.164 104.859 1.00 21.85 175 ARG C O 1
ATOM 9464 N N . GLY C 1 176 ? 16.176 -30.260 105.726 1.00 20.98 176 GLY C N 1
ATOM 9465 C CA . GLY C 1 176 ? 17.692 -30.459 105.744 1.00 23.18 176 GLY C CA 1
ATOM 9466 C C . GLY C 1 176 ? 18.064 -31.906 105.596 1.00 22.44 176 GLY C C 1
ATOM 9467 O O . GLY C 1 176 ? 17.426 -32.798 106.232 1.00 23.65 176 GLY C O 1
ATOM 9468 N N . MET C 1 177 ? 19.037 -32.153 104.728 1.00 20.62 177 MET C N 1
ATOM 9469 C CA . MET C 1 177 ? 19.532 -33.498 104.452 1.00 22.01 177 MET C CA 1
ATOM 9470 C C . MET C 1 177 ? 20.974 -33.568 104.954 1.00 25.63 177 MET C C 1
ATOM 9471 O O . MET C 1 177 ? 21.742 -32.562 104.968 1.00 26.41 177 MET C O 1
ATOM 9476 N N . VAL C 1 178 ? 21.300 -34.782 105.339 1.00 26.86 178 VAL C N 1
ATOM 9477 C CA . VAL C 1 178 ? 22.717 -35.002 105.828 1.00 26.70 178 VAL C CA 1
ATOM 9478 C C . VAL C 1 178 ? 23.631 -35.048 104.621 1.00 25.91 178 VAL C C 1
ATOM 9479 O O . VAL C 1 178 ? 23.364 -35.732 103.620 1.00 27.17 178 VAL C O 1
ATOM 9483 N N . VAL C 1 179 ? 24.775 -34.324 104.691 1.00 26.04 179 VAL C N 1
ATOM 9484 C CA . VAL C 1 179 ? 25.757 -34.251 103.646 1.00 27.95 179 VAL C CA 1
ATOM 9485 C C . VAL C 1 179 ? 26.924 -35.192 103.902 1.00 30.35 179 VAL C C 1
ATOM 9486 O O . VAL C 1 179 ? 27.436 -35.838 102.981 1.00 32.40 179 VAL C O 1
ATOM 9490 N N . ASP C 1 180 ? 27.367 -35.168 105.139 1.00 30.51 180 ASP C N 1
ATOM 9491 C CA . ASP C 1 180 ? 28.519 -36.035 105.551 1.00 32.13 180 ASP C CA 1
ATOM 9492 C C . ASP C 1 180 ? 28.514 -36.026 107.049 1.00 31.46 180 ASP C C 1
ATOM 9493 O O . ASP C 1 180 ? 27.511 -35.728 107.695 1.00 32.26 180 ASP C O 1
ATOM 9498 N N . ASP C 1 181 ? 29.622 -36.457 107.686 1.00 32.36 181 ASP C N 1
ATOM 9499 C CA . ASP C 1 181 ? 29.477 -36.792 109.072 1.00 31.10 181 ASP C CA 1
ATOM 9500 C C . ASP C 1 181 ? 29.314 -35.614 109.949 1.00 28.09 181 ASP C C 1
ATOM 9501 O O . ASP C 1 181 ? 28.898 -35.773 111.062 1.00 30.03 181 ASP C O 1
ATOM 9506 N N . LYS C 1 182 ? 29.619 -34.423 109.467 1.00 28.60 182 LYS C N 1
ATOM 9507 C CA . LYS C 1 182 ? 29.422 -33.258 110.248 1.00 27.75 182 LYS C CA 1
ATOM 9508 C C . LYS C 1 182 ? 28.498 -32.151 109.664 1.00 26.65 182 LYS C C 1
ATOM 9509 O O . LYS C 1 182 ? 28.349 -31.123 110.314 1.00 26.62 182 LYS C O 1
ATOM 9515 N N . HIS C 1 183 ? 27.947 -32.377 108.474 1.00 25.07 183 HIS C N 1
ATOM 9516 C CA . HIS C 1 183 ? 27.269 -31.237 107.835 1.00 25.86 183 HIS C CA 1
ATOM 9517 C C . HIS C 1 183 ? 25.894 -31.633 107.361 1.00 24.70 183 HIS C C 1
ATOM 9518 O O . HIS C 1 183 ? 25.699 -32.765 106.952 1.00 23.20 183 HIS C O 1
ATOM 9525 N N . ILE C 1 184 ? 25.018 -30.601 107.379 1.00 24.30 184 ILE C N 1
ATOM 9526 C CA . ILE C 1 184 ? 23.628 -30.698 106.846 1.00 23.21 184 ILE C CA 1
ATOM 9527 C C . ILE C 1 184 ? 23.512 -29.576 105.792 1.00 22.33 184 ILE C C 1
ATOM 9528 O O . ILE C 1 184 ? 24.179 -28.536 105.908 1.00 25.95 184 ILE C O 1
ATOM 9533 N N . THR C 1 185 ? 22.672 -29.796 104.795 1.00 22.16 185 THR C N 1
ATOM 9534 C CA . THR C 1 185 ? 22.373 -28.704 103.846 1.00 22.24 185 THR C CA 1
ATOM 9535 C C . THR C 1 185 ? 20.854 -28.606 103.727 1.00 23.41 185 THR C C 1
ATOM 9536 O O . THR C 1 185 ? 20.185 -29.582 103.901 1.00 22.75 185 THR C O 1
ATOM 9540 N N . GLY C 1 186 ? 20.315 -27.417 103.525 1.00 25.41 186 GLY C N 1
ATOM 9541 C CA . GLY C 1 186 ? 18.842 -27.421 103.339 1.00 24.22 186 GLY C CA 1
ATOM 9542 C C . GLY C 1 186 ? 18.488 -26.082 102.729 1.00 26.13 186 GLY C C 1
ATOM 9543 O O . GLY C 1 186 ? 19.348 -25.217 102.439 1.00 23.92 186 GLY C O 1
ATOM 9544 N N . LEU C 1 187 ? 17.182 -25.871 102.598 1.00 26.26 187 LEU C N 1
ATOM 9545 C CA . LEU C 1 187 ? 16.714 -24.641 101.955 1.00 25.43 187 LEU C CA 1
ATOM 9546 C C . LEU C 1 187 ? 16.741 -23.475 102.908 1.00 22.08 187 LEU C C 1
ATOM 9547 O O . LEU C 1 187 ? 16.206 -23.535 104.077 1.00 23.72 187 LEU C O 1
ATOM 9552 N N . VAL C 1 188 ? 17.295 -22.338 102.423 1.00 19.42 188 VAL C N 1
ATOM 9553 C CA . VAL C 1 188 ? 17.295 -21.129 103.169 1.00 19.77 188 VAL C CA 1
ATOM 9554 C C . VAL C 1 188 ? 16.976 -20.043 102.095 1.00 21.03 188 VAL C C 1
ATOM 9555 O O . VAL C 1 188 ? 17.851 -19.370 101.487 1.00 21.67 188 VAL C O 1
ATOM 9559 N N . ILE C 1 189 ? 15.653 -19.880 101.860 1.00 22.74 189 ILE C N 1
ATOM 9560 C CA . ILE C 1 189 ? 15.218 -19.076 100.723 1.00 21.52 189 ILE C CA 1
ATOM 9561 C C . ILE C 1 189 ? 14.529 -17.836 101.117 1.00 19.93 189 ILE C C 1
ATOM 9562 O O . ILE C 1 189 ? 13.757 -17.777 102.078 1.00 19.94 189 ILE C O 1
ATOM 9567 N N . LYS C 1 190 ? 14.642 -16.759 100.306 1.00 19.95 190 LYS C N 1
ATOM 9568 C CA . LYS C 1 190 ? 13.782 -15.602 100.522 1.00 20.92 190 LYS C CA 1
ATOM 9569 C C . LYS C 1 190 ? 12.306 -16.026 100.144 1.00 20.30 190 LYS C C 1
ATOM 9570 O O . LYS C 1 190 ? 12.131 -16.869 99.295 1.00 21.54 190 LYS C O 1
ATOM 9576 N N . PRO C 1 191 ? 11.315 -15.494 100.833 1.00 19.81 191 PRO C N 1
ATOM 9577 C CA . PRO C 1 191 ? 11.296 -14.441 101.794 1.00 20.15 191 PRO C CA 1
ATOM 9578 C C . PRO C 1 191 ? 11.261 -14.971 103.312 1.00 18.00 191 PRO C C 1
ATOM 9579 O O . PRO C 1 191 ? 10.845 -14.256 104.236 1.00 21.17 191 PRO C O 1
ATOM 9583 N N . GLN C 1 192 ? 11.764 -16.163 103.477 1.00 18.33 192 GLN C N 1
ATOM 9584 C CA . GLN C 1 192 ? 11.598 -16.858 104.802 1.00 17.78 192 GLN C CA 1
ATOM 9585 C C . GLN C 1 192 ? 12.522 -16.197 105.806 1.00 19.79 192 GLN C C 1
ATOM 9586 O O . GLN C 1 192 ? 13.564 -15.630 105.473 1.00 19.43 192 GLN C O 1
ATOM 9592 N N . HIS C 1 193 ? 12.104 -16.228 107.082 1.00 17.37 193 HIS C N 1
ATOM 9593 C CA . HIS C 1 193 ? 12.868 -15.538 108.118 1.00 18.56 193 HIS C CA 1
ATOM 9594 C C . HIS C 1 193 ? 14.185 -16.223 108.383 1.00 16.07 193 HIS C C 1
ATOM 9595 O O . HIS C 1 193 ? 15.144 -15.474 108.767 1.00 22.12 193 HIS C O 1
ATOM 9602 N N . ILE C 1 194 ? 14.346 -17.500 108.103 1.00 18.08 194 ILE C N 1
ATOM 9603 C CA . ILE C 1 194 ? 15.656 -18.088 108.284 1.00 19.39 194 ILE C CA 1
ATOM 9604 C C . ILE C 1 194 ? 16.659 -17.347 107.365 1.00 22.52 194 ILE C C 1
ATOM 9605 O O . ILE C 1 194 ? 17.774 -16.983 107.730 1.00 24.01 194 ILE C O 1
ATOM 9610 N N . ARG C 1 195 ? 16.261 -17.133 106.125 1.00 20.21 195 ARG C N 1
ATOM 9611 C CA . ARG C 1 195 ? 17.127 -16.358 105.218 1.00 19.73 195 ARG C CA 1
ATOM 9612 C C . ARG C 1 195 ? 17.220 -14.889 105.606 1.00 19.01 195 ARG C C 1
ATOM 9613 O O . ARG C 1 195 ? 18.294 -14.260 105.480 1.00 20.49 195 ARG C O 1
ATOM 9621 N N . GLN C 1 196 ? 16.143 -14.229 106.008 1.00 19.79 196 GLN C N 1
ATOM 9622 C CA . GLN C 1 196 ? 16.203 -12.857 106.377 1.00 19.28 196 GLN C CA 1
ATOM 9623 C C . GLN C 1 196 ? 17.245 -12.624 107.512 1.00 23.00 196 GLN C C 1
ATOM 9624 O O . GLN C 1 196 ? 17.992 -11.628 107.502 1.00 20.98 196 GLN C O 1
ATOM 9630 N N . ILE C 1 197 ? 17.143 -13.480 108.532 1.00 20.08 197 ILE C N 1
ATOM 9631 C CA . ILE C 1 197 ? 18.143 -13.363 109.625 1.00 20.34 197 ILE C CA 1
ATOM 9632 C C . ILE C 1 197 ? 19.554 -13.748 109.170 1.00 18.37 197 ILE C C 1
ATOM 9633 O O . ILE C 1 197 ? 20.438 -13.005 109.507 1.00 22.40 197 ILE C O 1
ATOM 9638 N N . ALA C 1 198 ? 19.723 -14.811 108.407 1.00 18.02 198 ALA C N 1
ATOM 9639 C CA . ALA C 1 198 ? 21.037 -15.224 107.948 1.00 19.29 198 ALA C CA 1
ATOM 9640 C C . ALA C 1 198 ? 21.615 -14.006 107.126 1.00 19.82 198 ALA C C 1
ATOM 9641 O O . ALA C 1 198 ? 22.817 -13.655 107.306 1.00 20.27 198 ALA C O 1
ATOM 9643 N N . ASP C 1 199 ? 20.775 -13.312 106.355 1.00 20.57 199 ASP C N 1
ATOM 9644 C CA . ASP C 1 199 ? 21.343 -12.159 105.566 1.00 21.71 199 ASP C CA 1
ATOM 9645 C C . ASP C 1 199 ? 21.781 -11.060 106.487 1.00 22.09 199 ASP C C 1
ATOM 9646 O O . ASP C 1 199 ? 22.745 -10.333 106.147 1.00 22.08 199 ASP C O 1
ATOM 9651 N N A SER C 1 200 ? 21.130 -10.877 107.651 0.50 22.05 200 SER C N 1
ATOM 9652 N N B SER C 1 200 ? 21.114 -10.880 107.642 0.50 20.65 200 SER C N 1
ATOM 9653 C CA A SER C 1 200 ? 21.585 -9.784 108.539 0.50 23.33 200 SER C CA 1
ATOM 9654 C CA B SER C 1 200 ? 21.546 -9.794 108.536 0.50 21.11 200 SER C CA 1
ATOM 9655 C C A SER C 1 200 ? 23.009 -10.057 109.071 0.50 22.34 200 SER C C 1
ATOM 9656 C C B SER C 1 200 ? 22.981 -10.056 109.076 0.50 20.96 200 SER C C 1
ATOM 9657 O O A SER C 1 200 ? 23.783 -9.114 109.329 0.50 22.73 200 SER C O 1
ATOM 9658 O O B SER C 1 200 ? 23.734 -9.091 109.345 0.50 21.22 200 SER C O 1
ATOM 9663 N N . TRP C 1 201 ? 23.332 -11.314 109.302 1.00 19.93 201 TRP C N 1
ATOM 9664 C CA . TRP C 1 201 ? 24.680 -11.697 109.686 1.00 21.50 201 TRP C CA 1
ATOM 9665 C C . TRP C 1 201 ? 25.669 -11.455 108.536 1.00 21.82 201 TRP C C 1
ATOM 9666 O O . TRP C 1 201 ? 26.795 -11.044 108.774 1.00 21.69 201 TRP C O 1
ATOM 9677 N N . ALA C 1 202 ? 25.283 -11.813 107.331 1.00 19.15 202 ALA C N 1
ATOM 9678 C CA . ALA C 1 202 ? 26.193 -11.593 106.151 1.00 18.85 202 ALA C CA 1
ATOM 9679 C C . ALA C 1 202 ? 26.477 -10.084 106.017 1.00 19.66 202 ALA C C 1
ATOM 9680 O O . ALA C 1 202 ? 27.568 -9.689 105.587 1.00 20.02 202 ALA C O 1
ATOM 9682 N N . ALA C 1 203 ? 25.496 -9.259 106.292 1.00 19.31 203 ALA C N 1
ATOM 9683 C CA . ALA C 1 203 ? 25.654 -7.824 106.186 1.00 21.73 203 ALA C CA 1
ATOM 9684 C C . ALA C 1 203 ? 26.719 -7.223 107.088 1.00 24.29 203 ALA C C 1
ATOM 9685 O O . ALA C 1 203 ? 27.143 -6.097 106.859 1.00 23.43 203 ALA C O 1
ATOM 9687 N N . ILE C 1 204 ? 27.049 -7.934 108.154 1.00 22.69 204 ILE C N 1
ATOM 9688 C CA . ILE C 1 204 ? 28.085 -7.460 109.095 1.00 24.14 204 ILE C CA 1
ATOM 9689 C C . ILE C 1 204 ? 29.278 -8.326 109.058 1.00 23.69 204 ILE C C 1
ATOM 9690 O O . ILE C 1 204 ? 30.103 -8.339 109.974 1.00 24.74 204 ILE C O 1
ATOM 9695 N N . GLY C 1 205 ? 29.455 -9.029 107.948 1.00 23.41 205 GLY C N 1
ATOM 9696 C CA . GLY C 1 205 ? 30.686 -9.736 107.716 1.00 22.61 205 GLY C CA 1
ATOM 9697 C C . GLY C 1 205 ? 30.798 -11.075 108.342 1.00 24.13 205 GLY C C 1
ATOM 9698 O O . GLY C 1 205 ? 31.885 -11.686 108.404 1.00 23.87 205 GLY C O 1
ATOM 9699 N N . LYS C 1 206 ? 29.618 -11.644 108.690 1.00 23.58 206 LYS C N 1
ATOM 9700 C CA . LYS C 1 206 ? 29.646 -12.990 109.300 1.00 23.91 206 LYS C CA 1
ATOM 9701 C C . LYS C 1 206 ? 28.772 -13.993 108.547 1.00 24.65 206 LYS C C 1
ATOM 9702 O O . LYS C 1 206 ? 28.137 -14.910 109.139 1.00 24.52 206 LYS C O 1
ATOM 9708 N N . ALA C 1 207 ? 28.839 -13.938 107.201 1.00 21.66 207 ALA C N 1
ATOM 9709 C CA . ALA C 1 207 ? 28.001 -14.840 106.423 1.00 24.40 207 ALA C CA 1
ATOM 9710 C C . ALA C 1 207 ? 28.389 -16.267 106.574 1.00 26.04 207 ALA C C 1
ATOM 9711 O O . ALA C 1 207 ? 27.609 -17.169 106.226 1.00 26.68 207 ALA C O 1
ATOM 9713 N N . ASN C 1 208 ? 29.624 -16.560 107.052 1.00 24.33 208 ASN C N 1
ATOM 9714 C CA . ASN C 1 208 ? 30.029 -17.943 107.072 1.00 25.21 208 ASN C CA 1
ATOM 9715 C C . ASN C 1 208 ? 29.991 -18.590 108.481 1.00 23.87 208 ASN C C 1
ATOM 9716 O O . ASN C 1 208 ? 30.519 -19.719 108.640 1.00 26.43 208 ASN C O 1
ATOM 9721 N N . GLU C 1 209 ? 29.489 -17.850 109.443 1.00 25.81 209 GLU C N 1
ATOM 9722 C CA . GLU C 1 209 ? 29.562 -18.303 110.847 1.00 26.15 209 GLU C CA 1
ATOM 9723 C C . GLU C 1 209 ? 28.303 -17.836 111.630 1.00 25.70 209 GLU C C 1
ATOM 9724 O O . GLU C 1 209 ? 28.353 -17.074 112.614 1.00 30.76 209 GLU C O 1
ATOM 9730 N N . ILE C 1 210 ? 27.110 -18.234 111.152 1.00 23.36 210 ILE C N 1
ATOM 9731 C CA . ILE C 1 210 ? 25.876 -17.822 111.802 1.00 24.26 210 ILE C CA 1
ATOM 9732 C C . ILE C 1 210 ? 25.482 -18.922 112.826 1.00 21.11 210 ILE C C 1
ATOM 9733 O O . ILE C 1 210 ? 25.374 -20.089 112.413 1.00 22.43 210 ILE C O 1
ATOM 9738 N N . PRO C 1 211 ? 25.341 -18.515 114.085 1.00 23.85 211 PRO C N 1
ATOM 9739 C CA . PRO C 1 211 ? 25.006 -19.600 115.055 1.00 22.85 211 PRO C CA 1
ATOM 9740 C C . PRO C 1 211 ? 23.608 -20.149 114.774 1.00 22.78 211 PRO C C 1
ATOM 9741 O O . PRO C 1 211 ? 22.686 -19.356 114.489 1.00 22.66 211 PRO C O 1
ATOM 9745 N N . PHE C 1 212 ? 23.436 -21.449 115.024 1.00 20.21 212 PHE C N 1
ATOM 9746 C CA . PHE C 1 212 ? 22.070 -22.026 114.939 1.00 20.39 212 PHE C CA 1
ATOM 9747 C C . PHE C 1 212 ? 21.913 -23.130 115.972 1.00 21.22 212 PHE C C 1
ATOM 9748 O O . PHE C 1 212 ? 22.955 -23.718 116.380 1.00 21.19 212 PHE C O 1
ATOM 9756 N N . ALA C 1 213 ? 20.627 -23.509 116.273 1.00 21.42 213 ALA C N 1
ATOM 9757 C CA . ALA C 1 213 ? 20.379 -24.850 116.829 1.00 20.55 213 ALA C CA 1
ATOM 9758 C C . ALA C 1 213 ? 19.242 -25.527 116.058 1.00 22.15 213 ALA C C 1
ATOM 9759 O O . ALA C 1 213 ? 18.549 -24.770 115.324 1.00 23.66 213 ALA C O 1
ATOM 9761 N N . LEU C 1 214 ? 19.232 -26.843 116.021 1.00 22.14 214 LEU C N 1
ATOM 9762 C CA . LEU C 1 214 ? 18.220 -27.610 115.312 1.00 21.45 214 LEU C CA 1
ATOM 9763 C C . LEU C 1 214 ? 17.682 -28.582 116.362 1.00 22.48 214 LEU C C 1
ATOM 9764 O O . LEU C 1 214 ? 18.456 -29.421 116.934 1.00 23.19 214 LEU C O 1
ATOM 9769 N N . CYS C 1 215 ? 16.378 -28.519 116.557 1.00 21.35 215 CYS C N 1
ATOM 9770 C CA . CYS C 1 215 ? 15.781 -29.225 117.749 1.00 21.12 215 CYS C CA 1
ATOM 9771 C C . CYS C 1 215 ? 14.638 -30.119 117.302 1.00 24.26 215 CYS C C 1
ATOM 9772 O O . CYS C 1 215 ? 13.774 -29.668 116.491 1.00 24.39 215 CYS C O 1
ATOM 9775 N N . PHE C 1 216 ? 14.702 -31.382 117.734 1.00 22.69 216 PHE C N 1
ATOM 9776 C CA . PHE C 1 216 ? 13.684 -32.359 117.302 1.00 21.26 216 PHE C CA 1
ATOM 9777 C C . PHE C 1 216 ? 12.883 -32.821 118.486 1.00 25.50 216 PHE C C 1
ATOM 9778 O O . PHE C 1 216 ? 13.430 -32.894 119.607 1.00 24.34 216 PHE C O 1
ATOM 9786 N N . GLY C 1 217 ? 11.584 -33.048 118.264 1.00 23.91 217 GLY C N 1
ATOM 9787 C CA . GLY C 1 217 ? 10.757 -33.498 119.399 1.00 24.13 217 GLY C CA 1
ATOM 9788 C C . GLY C 1 217 ? 10.567 -32.388 120.388 1.00 24.69 217 GLY C C 1
ATOM 9789 O O . GLY C 1 217 ? 10.396 -32.586 121.619 1.00 27.90 217 GLY C O 1
ATOM 9790 N N . VAL C 1 218 ? 10.459 -31.150 119.893 1.00 25.72 218 VAL C N 1
ATOM 9791 C CA . VAL C 1 218 ? 10.156 -30.016 120.708 1.00 20.98 218 VAL C CA 1
ATOM 9792 C C . VAL C 1 218 ? 8.678 -30.044 121.166 1.00 23.56 218 VAL C C 1
ATOM 9793 O O . VAL C 1 218 ? 7.937 -30.921 120.654 1.00 26.00 218 VAL C O 1
ATOM 9797 N N . PRO C 1 219 ? 8.265 -29.132 122.044 1.00 24.60 219 PRO C N 1
ATOM 9798 C CA . PRO C 1 219 ? 6.871 -29.031 122.444 1.00 24.83 219 PRO C CA 1
ATOM 9799 C C . PRO C 1 219 ? 6.036 -28.887 121.224 1.00 27.86 219 PRO C C 1
ATOM 9800 O O . PRO C 1 219 ? 6.401 -28.087 120.323 1.00 25.40 219 PRO C O 1
ATOM 9804 N N . PRO C 1 220 ? 4.978 -29.665 121.136 1.00 25.41 220 PRO C N 1
ATOM 9805 C CA . PRO C 1 220 ? 4.200 -29.669 119.903 1.00 25.78 220 PRO C CA 1
ATOM 9806 C C . PRO C 1 220 ? 3.693 -28.261 119.576 1.00 23.24 220 PRO C C 1
ATOM 9807 O O . PRO C 1 220 ? 3.645 -27.939 118.345 1.00 24.55 220 PRO C O 1
ATOM 9811 N N . ALA C 1 221 ? 3.303 -27.443 120.526 1.00 22.25 221 ALA C N 1
ATOM 9812 C CA . ALA C 1 221 ? 2.846 -26.171 120.126 1.00 21.69 221 ALA C CA 1
ATOM 9813 C C . ALA C 1 221 ? 4.029 -25.369 119.421 1.00 23.98 221 ALA C C 1
ATOM 9814 O O . ALA C 1 221 ? 3.754 -24.565 118.507 1.00 23.89 221 ALA C O 1
ATOM 9816 N N . ALA C 1 222 ? 5.290 -25.617 119.845 1.00 21.66 222 ALA C N 1
ATOM 9817 C CA . ALA C 1 222 ? 6.383 -24.881 119.183 1.00 21.84 222 ALA C CA 1
ATOM 9818 C C . ALA C 1 222 ? 6.609 -25.347 117.724 1.00 20.91 222 ALA C C 1
ATOM 9819 O O . ALA C 1 222 ? 7.025 -24.520 116.872 1.00 25.32 222 ALA C O 1
ATOM 9821 N N . ILE C 1 223 ? 6.441 -26.653 117.436 1.00 21.81 223 ILE C N 1
ATOM 9822 C CA . ILE C 1 223 ? 6.709 -27.208 116.088 1.00 19.28 223 ILE C CA 1
ATOM 9823 C C . ILE C 1 223 ? 5.564 -26.619 115.220 1.00 22.91 223 ILE C C 1
ATOM 9824 O O . ILE C 1 223 ? 5.847 -26.217 114.039 1.00 22.86 223 ILE C O 1
ATOM 9829 N N . LEU C 1 224 ? 4.358 -26.439 115.823 1.00 22.07 224 LEU C N 1
ATOM 9830 C CA . LEU C 1 224 ? 3.283 -25.868 114.939 1.00 22.32 224 LEU C CA 1
ATOM 9831 C C . LEU C 1 224 ? 3.553 -24.405 114.595 1.00 22.76 224 LEU C C 1
ATOM 9832 O O . LEU C 1 224 ? 3.480 -23.969 113.384 1.00 22.48 224 LEU C O 1
ATOM 9837 N N . VAL C 1 225 ? 3.961 -23.601 115.571 1.00 21.43 225 VAL C N 1
ATOM 9838 C CA . VAL C 1 225 ? 4.195 -22.196 115.328 1.00 20.06 225 VAL C CA 1
ATOM 9839 C C . VAL C 1 225 ? 5.479 -22.001 114.481 1.00 18.00 225 VAL C C 1
ATOM 9840 O O . VAL C 1 225 ? 5.605 -21.028 113.698 1.00 19.83 225 VAL C O 1
ATOM 9844 N N . SER C 1 226 ? 6.410 -22.944 114.565 1.00 20.46 226 SER C N 1
ATOM 9845 C CA . SER C 1 226 ? 7.628 -22.952 113.664 1.00 19.79 226 SER C CA 1
ATOM 9846 C C . SER C 1 226 ? 7.199 -23.026 112.169 1.00 22.78 226 SER C C 1
ATOM 9847 O O . SER C 1 226 ? 7.900 -22.475 111.332 1.00 19.62 226 SER C O 1
ATOM 9850 N N A SER C 1 227 ? 6.059 -23.682 111.873 0.50 21.06 227 SER C N 1
ATOM 9851 N N B SER C 1 227 ? 6.057 -23.682 111.881 0.50 22.32 227 SER C N 1
ATOM 9852 C CA A SER C 1 227 ? 5.546 -23.785 110.486 0.50 20.96 227 SER C CA 1
ATOM 9853 C CA B SER C 1 227 ? 5.526 -23.804 110.504 0.50 23.16 227 SER C CA 1
ATOM 9854 C C A SER C 1 227 ? 4.628 -22.591 110.114 0.50 20.31 227 SER C C 1
ATOM 9855 C C B SER C 1 227 ? 4.614 -22.606 110.122 0.50 21.66 227 SER C C 1
ATOM 9856 O O A SER C 1 227 ? 4.011 -22.631 109.026 0.50 22.12 227 SER C O 1
ATOM 9857 O O B SER C 1 227 ? 4.000 -22.645 109.033 0.50 23.31 227 SER C O 1
ATOM 9862 N N . MET C 1 228 ? 4.457 -21.622 110.998 1.00 19.16 228 MET C N 1
ATOM 9863 C CA . MET C 1 228 ? 3.510 -20.528 110.820 1.00 19.94 228 MET C CA 1
ATOM 9864 C C . MET C 1 228 ? 4.173 -19.215 110.451 1.00 20.20 228 MET C C 1
ATOM 9865 O O . MET C 1 228 ? 5.206 -18.867 111.047 1.00 20.84 228 MET C O 1
ATOM 9870 N N . PRO C 1 229 ? 3.635 -18.475 109.440 1.00 20.43 229 PRO C N 1
ATOM 9871 C CA . PRO C 1 229 ? 4.308 -17.253 108.970 1.00 20.64 229 PRO C CA 1
ATOM 9872 C C . PRO C 1 229 ? 3.840 -16.094 109.774 1.00 20.17 229 PRO C C 1
ATOM 9873 O O . PRO C 1 229 ? 3.115 -15.200 109.338 1.00 23.01 229 PRO C O 1
ATOM 9877 N N . ILE C 1 230 ? 4.185 -16.067 111.089 1.00 18.94 230 ILE C N 1
ATOM 9878 C CA . ILE C 1 230 ? 3.867 -14.966 111.879 1.00 19.86 230 ILE C CA 1
ATOM 9879 C C . ILE C 1 230 ? 4.765 -13.776 111.525 1.00 22.73 230 ILE C C 1
ATOM 9880 O O . ILE C 1 230 ? 5.695 -13.914 110.748 1.00 23.97 230 ILE C O 1
ATOM 9885 N N . PRO C 1 231 ? 4.476 -12.617 112.117 1.00 24.24 231 PRO C N 1
ATOM 9886 C CA . PRO C 1 231 ? 5.160 -11.403 111.602 1.00 26.81 231 PRO C CA 1
ATOM 9887 C C . PRO C 1 231 ? 6.656 -11.335 111.829 1.00 27.97 231 PRO C C 1
ATOM 9888 O O . PRO C 1 231 ? 7.175 -11.957 112.762 1.00 26.01 231 PRO C O 1
ATOM 9892 N N . GLU C 1 232 ? 7.374 -10.683 110.905 1.00 27.70 232 GLU C N 1
ATOM 9893 C CA . GLU C 1 232 ? 8.785 -10.457 111.103 1.00 26.21 232 GLU C CA 1
ATOM 9894 C C . GLU C 1 232 ? 9.026 -9.700 112.383 1.00 26.11 232 GLU C C 1
ATOM 9895 O O . GLU C 1 232 ? 8.222 -8.846 112.869 1.00 27.53 232 GLU C O 1
ATOM 9901 N N . GLY C 1 233 ? 10.186 -10.049 112.950 1.00 27.33 233 GLY C N 1
ATOM 9902 C CA . GLY C 1 233 ? 10.584 -9.472 114.256 1.00 28.47 233 GLY C CA 1
ATOM 9903 C C . GLY C 1 233 ? 9.837 -10.037 115.485 1.00 28.34 233 GLY C C 1
ATOM 9904 O O . GLY C 1 233 ? 10.109 -9.555 116.654 1.00 29.41 233 GLY C O 1
ATOM 9905 N N . VAL C 1 234 ? 8.804 -10.877 115.287 1.00 26.33 234 VAL C N 1
ATOM 9906 C CA . VAL C 1 234 ? 8.164 -11.572 116.434 1.00 26.15 234 VAL C CA 1
ATOM 9907 C C . VAL C 1 234 ? 8.845 -12.870 116.720 1.00 24.68 234 VAL C C 1
ATOM 9908 O O . VAL C 1 234 ? 9.000 -13.717 115.805 1.00 24.14 234 VAL C O 1
ATOM 9912 N N . SER C 1 235 ? 9.349 -13.054 117.976 1.00 20.98 235 SER C N 1
ATOM 9913 C CA . SER C 1 235 ? 9.958 -14.318 118.278 1.00 23.58 235 SER C CA 1
ATOM 9914 C C . SER C 1 235 ? 8.870 -15.392 118.468 1.00 21.74 235 SER C C 1
ATOM 9915 O O . SER C 1 235 ? 7.993 -15.196 119.342 1.00 24.36 235 SER C O 1
ATOM 9918 N N . GLU C 1 236 ? 8.937 -16.482 117.720 1.00 22.48 236 GLU C N 1
ATOM 9919 C CA . GLU C 1 236 ? 7.857 -17.528 117.765 1.00 20.39 236 GLU C CA 1
ATOM 9920 C C . GLU C 1 236 ? 7.639 -18.024 119.251 1.00 23.30 236 GLU C C 1
ATOM 9921 O O . GLU C 1 236 ? 6.477 -18.186 119.741 1.00 23.76 236 GLU C O 1
ATOM 9927 N N . SER C 1 237 ? 8.782 -18.160 119.960 1.00 24.35 237 SER C N 1
ATOM 9928 C CA . SER C 1 237 ? 8.728 -18.645 121.395 1.00 22.65 237 SER C CA 1
ATOM 9929 C C . SER C 1 237 ? 7.712 -17.875 122.243 1.00 24.61 237 SER C C 1
ATOM 9930 O O . SER C 1 237 ? 7.036 -18.489 123.110 1.00 22.90 237 SER C O 1
ATOM 9933 N N . ASP C 1 238 ? 7.554 -16.570 122.038 1.00 23.10 238 ASP C N 1
ATOM 9934 C CA . ASP C 1 238 ? 6.652 -15.772 122.859 1.00 24.21 238 ASP C CA 1
ATOM 9935 C C . ASP C 1 238 ? 5.153 -16.019 122.566 1.00 24.36 238 ASP C C 1
ATOM 9936 O O . ASP C 1 238 ? 4.281 -15.914 123.436 1.00 24.91 238 ASP C O 1
ATOM 9941 N N . TYR C 1 239 ? 4.842 -16.229 121.286 1.00 24.18 239 TYR C N 1
ATOM 9942 C CA . TYR C 1 239 ? 3.489 -16.609 120.912 1.00 22.58 239 TYR C CA 1
ATOM 9943 C C . TYR C 1 239 ? 3.197 -18.058 121.287 1.00 22.91 239 TYR C C 1
ATOM 9944 O O . TYR C 1 239 ? 2.065 -18.363 121.705 1.00 26.57 239 TYR C O 1
ATOM 9953 N N . VAL C 1 240 ? 4.162 -18.942 121.221 1.00 21.38 240 VAL C N 1
ATOM 9954 C CA . VAL C 1 240 ? 4.042 -20.341 121.751 1.00 21.47 240 VAL C CA 1
ATOM 9955 C C . VAL C 1 240 ? 3.676 -20.231 123.222 1.00 23.04 240 VAL C C 1
ATOM 9956 O O . VAL C 1 240 ? 2.741 -20.905 123.674 1.00 22.74 240 VAL C O 1
ATOM 9960 N N . GLY C 1 241 ? 4.306 -19.303 123.947 1.00 24.45 241 GLY C N 1
ATOM 9961 C CA . GLY C 1 241 ? 3.978 -19.153 125.385 1.00 25.11 241 GLY C CA 1
ATOM 9962 C C . GLY C 1 241 ? 2.555 -18.759 125.571 1.00 27.37 241 GLY C C 1
ATOM 9963 O O . GLY C 1 241 ? 1.893 -19.356 126.422 1.00 26.41 241 GLY C O 1
ATOM 9964 N N . ALA C 1 242 ? 2.049 -17.750 124.791 1.00 25.42 242 ALA C N 1
ATOM 9965 C CA . ALA C 1 242 ? 0.619 -17.368 124.812 1.00 26.78 242 ALA C CA 1
ATOM 9966 C C . ALA C 1 242 ? -0.328 -18.532 124.535 1.00 26.94 242 ALA C C 1
ATOM 9967 O O . ALA C 1 242 ? -1.337 -18.705 125.277 1.00 30.10 242 ALA C O 1
ATOM 9969 N N . ILE C 1 243 ? -0.023 -19.405 123.592 1.00 24.32 243 ILE C N 1
ATOM 9970 C CA . ILE C 1 243 ? -0.870 -20.544 123.246 1.00 27.52 243 ILE C CA 1
ATOM 9971 C C . ILE C 1 243 ? -0.791 -21.581 124.395 1.00 28.99 243 ILE C C 1
ATOM 9972 O O . ILE C 1 243 ? -1.790 -22.198 124.765 1.00 29.54 243 ILE C O 1
ATOM 9977 N N . LEU C 1 244 ? 0.405 -21.760 124.954 1.00 27.23 244 LEU C N 1
ATOM 9978 C CA . LEU C 1 244 ? 0.561 -22.723 126.104 1.00 29.25 244 LEU C CA 1
ATOM 9979 C C . LEU C 1 244 ? -0.035 -22.215 127.406 1.00 30.74 244 LEU C C 1
ATOM 9980 O O . LEU C 1 244 ? -0.385 -23.069 128.239 1.00 31.07 244 LEU C O 1
ATOM 9985 N N . GLY C 1 245 ? -0.243 -20.904 127.559 1.00 28.93 245 GLY C N 1
ATOM 9986 C CA . GLY C 1 245 ? -0.635 -20.321 128.836 1.00 31.54 245 GLY C CA 1
ATOM 9987 C C . GLY C 1 245 ? 0.568 -20.250 129.815 1.00 33.16 245 GLY C C 1
ATOM 9988 O O . GLY C 1 245 ? 0.372 -19.843 130.973 1.00 32.87 245 GLY C O 1
ATOM 9989 N N . GLU C 1 246 ? 1.767 -20.700 129.390 1.00 31.35 246 GLU C N 1
ATOM 9990 C CA . GLU C 1 246 ? 2.989 -20.539 130.194 1.00 32.53 246 GLU C CA 1
ATOM 9991 C C . GLU C 1 246 ? 4.243 -20.493 129.297 1.00 30.73 246 GLU C C 1
ATOM 9992 O O . GLU C 1 246 ? 4.291 -21.065 128.172 1.00 30.38 246 GLU C O 1
ATOM 9998 N N . SER C 1 247 ? 5.308 -19.959 129.866 1.00 30.61 247 SER C N 1
ATOM 9999 C CA . SER C 1 247 ? 6.634 -19.895 129.123 1.00 26.74 247 SER C CA 1
ATOM 10000 C C . SER C 1 247 ? 7.169 -21.220 128.719 1.00 29.10 247 SER C C 1
ATOM 10001 O O . SER C 1 247 ? 7.041 -22.180 129.492 1.00 29.25 247 SER C O 1
ATOM 10004 N N . VAL C 1 248 ? 7.786 -21.317 127.541 1.00 23.85 248 VAL C N 1
ATOM 10005 C CA . VAL C 1 248 ? 8.398 -22.531 127.086 1.00 25.23 248 VAL C CA 1
ATOM 10006 C C . VAL C 1 248 ? 9.668 -22.645 127.986 1.00 25.95 248 VAL C C 1
ATOM 10007 O O . VAL C 1 248 ? 10.424 -21.682 128.057 1.00 24.77 248 VAL C O 1
ATOM 10011 N N . PRO C 1 249 ? 9.834 -23.800 128.647 1.00 27.07 249 PRO C N 1
ATOM 10012 C CA . PRO C 1 249 ? 11.109 -23.973 129.392 1.00 26.98 249 PRO C CA 1
ATOM 10013 C C . PRO C 1 249 ? 12.225 -24.205 128.418 1.00 22.83 249 PRO C C 1
ATOM 10014 O O . PRO C 1 249 ? 12.158 -25.077 127.558 1.00 25.06 249 PRO C O 1
ATOM 10018 N N . VAL C 1 250 ? 13.359 -23.512 128.658 1.00 24.56 250 VAL C N 1
ATOM 10019 C CA . VAL C 1 250 ? 14.464 -23.635 127.815 1.00 21.39 250 VAL C CA 1
ATOM 10020 C C . VAL C 1 250 ? 15.810 -23.688 128.556 1.00 23.60 250 VAL C C 1
ATOM 10021 O O . VAL C 1 250 ? 15.855 -23.273 129.735 1.00 25.61 250 VAL C O 1
ATOM 10025 N N . VAL C 1 251 ? 16.795 -24.196 127.847 1.00 24.56 251 VAL C N 1
ATOM 10026 C CA . VAL C 1 251 ? 18.182 -24.266 128.395 1.00 25.56 251 VAL C CA 1
ATOM 10027 C C . VAL C 1 251 ? 19.146 -23.730 127.349 1.00 26.27 251 VAL C C 1
ATOM 10028 O O . VAL C 1 251 ? 18.883 -23.825 126.144 1.00 24.64 251 VAL C O 1
ATOM 10032 N N . LYS C 1 252 ? 20.299 -23.188 127.765 1.00 25.79 252 LYS C N 1
ATOM 10033 C CA . LYS C 1 252 ? 21.264 -22.716 126.765 1.00 24.32 252 LYS C CA 1
ATOM 10034 C C . LYS C 1 252 ? 21.998 -23.836 126.058 1.00 26.48 252 LYS C C 1
ATOM 10035 O O . LYS C 1 252 ? 22.331 -24.911 126.631 1.00 24.34 252 LYS C O 1
ATOM 10041 N N . CYS C 1 253 ? 22.382 -23.564 124.785 1.00 21.34 253 CYS C N 1
ATOM 10042 C CA . CYS C 1 253 ? 23.156 -24.486 123.996 1.00 24.51 253 CYS C CA 1
ATOM 10043 C C . CYS C 1 253 ? 24.542 -24.638 124.667 1.00 24.46 253 CYS C C 1
ATOM 10044 O O . CYS C 1 253 ? 24.961 -23.749 125.426 1.00 27.10 253 CYS C O 1
ATOM 10047 N N . GLU C 1 254 ? 25.201 -25.726 124.339 1.00 28.50 254 GLU C N 1
ATOM 10048 C CA . GLU C 1 254 ? 26.600 -25.974 124.831 1.00 30.47 254 GLU C CA 1
ATOM 10049 C C . GLU C 1 254 ? 27.584 -24.998 124.231 1.00 32.47 254 GLU C C 1
ATOM 10050 O O . GLU C 1 254 ? 28.525 -24.580 124.899 1.00 31.87 254 GLU C O 1
ATOM 10056 N N . THR C 1 255 ? 27.387 -24.658 122.941 1.00 31.19 255 THR C N 1
ATOM 10057 C CA . THR C 1 255 ? 28.425 -23.953 122.140 1.00 30.25 255 THR C CA 1
ATOM 10058 C C . THR C 1 255 ? 28.062 -22.505 121.699 1.00 31.09 255 THR C C 1
ATOM 10059 O O . THR C 1 255 ? 28.897 -21.869 121.030 1.00 32.38 255 THR C O 1
ATOM 10063 N N . ASN C 1 256 ? 26.850 -22.024 121.998 1.00 27.68 256 ASN C N 1
ATOM 10064 C CA . ASN C 1 256 ? 26.426 -20.702 121.632 1.00 27.17 256 ASN C CA 1
ATOM 10065 C C . ASN C 1 256 ? 25.456 -20.254 122.640 1.00 27.09 256 ASN C C 1
ATOM 10066 O O . ASN C 1 256 ? 25.066 -21.083 123.536 1.00 27.88 256 ASN C O 1
ATOM 10071 N N . ASP C 1 257 ? 24.953 -19.025 122.478 1.00 25.13 257 ASP C N 1
ATOM 10072 C CA . ASP C 1 257 ? 24.006 -18.464 123.409 1.00 27.00 257 ASP C CA 1
ATOM 10073 C C . ASP C 1 257 ? 22.501 -18.647 123.075 1.00 22.73 257 ASP C C 1
ATOM 10074 O O . ASP C 1 257 ? 21.654 -18.083 123.810 1.00 25.01 257 ASP C O 1
ATOM 10079 N N . LEU C 1 258 ? 22.236 -19.497 122.056 1.00 24.05 258 LEU C N 1
ATOM 10080 C CA . LEU C 1 258 ? 20.804 -19.804 121.758 1.00 24.70 258 LEU C CA 1
ATOM 10081 C C . LEU C 1 258 ? 20.208 -20.666 122.869 1.00 25.09 258 LEU C C 1
ATOM 10082 O O . LEU C 1 258 ? 20.960 -21.444 123.485 1.00 25.74 258 LEU C O 1
ATOM 10087 N N . MET C 1 259 ? 18.897 -20.549 123.042 1.00 24.27 259 MET C N 1
ATOM 10088 C CA . MET C 1 259 ? 18.043 -21.186 124.133 1.00 24.24 259 MET C CA 1
ATOM 10089 C C . MET C 1 259 ? 17.215 -22.279 123.392 1.00 26.69 259 MET C C 1
ATOM 10090 O O . MET C 1 259 ? 16.668 -21.990 122.292 1.00 29.35 259 MET C O 1
ATOM 10095 N N . VAL C 1 260 ? 17.267 -23.529 123.806 1.00 23.69 260 VAL C N 1
ATOM 10096 C CA . VAL C 1 260 ? 16.585 -24.665 123.108 1.00 20.19 260 VAL C CA 1
ATOM 10097 C C . VAL C 1 260 ? 15.573 -25.222 124.087 1.00 23.89 260 VAL C C 1
ATOM 10098 O O . VAL C 1 260 ? 15.707 -25.039 125.302 1.00 22.17 260 VAL C O 1
ATOM 10102 N N . PRO C 1 261 ? 14.484 -25.766 123.579 1.00 23.10 261 PRO C N 1
ATOM 10103 C CA . PRO C 1 261 ? 13.469 -26.270 124.557 1.00 22.38 261 PRO C CA 1
ATOM 10104 C C . PRO C 1 261 ? 14.062 -27.403 125.374 1.00 18.87 261 PRO C C 1
ATOM 10105 O O . PRO C 1 261 ? 14.729 -28.307 124.804 1.00 23.36 261 PRO C O 1
ATOM 10109 N N . ALA C 1 262 ? 13.781 -27.292 126.668 1.00 25.17 262 ALA C N 1
ATOM 10110 C CA . ALA C 1 262 ? 14.386 -28.218 127.672 1.00 25.53 262 ALA C CA 1
ATOM 10111 C C . ALA C 1 262 ? 13.930 -29.626 127.485 1.00 26.50 262 ALA C C 1
ATOM 10112 O O . ALA C 1 262 ? 14.709 -30.567 127.689 1.00 28.36 262 ALA C O 1
ATOM 10114 N N . THR C 1 263 ? 12.702 -29.825 126.933 1.00 26.48 263 THR C N 1
ATOM 10115 C CA . THR C 1 263 ? 12.276 -31.203 126.651 1.00 28.39 263 THR C CA 1
ATOM 10116 C C . THR C 1 263 ? 12.458 -31.723 125.214 1.00 29.35 263 THR C C 1
ATOM 10117 O O . THR C 1 263 ? 11.899 -32.794 124.903 1.00 31.12 263 THR C O 1
ATOM 10121 N N . SER C 1 264 ? 13.298 -31.096 124.349 1.00 26.48 264 SER C N 1
ATOM 10122 C CA . SER C 1 264 ? 13.619 -31.711 123.104 1.00 25.46 264 SER C CA 1
ATOM 10123 C C . SER C 1 264 ? 14.139 -33.114 123.160 1.00 28.51 264 SER C C 1
ATOM 10124 O O . SER C 1 264 ? 14.987 -33.437 124.051 1.00 31.19 264 SER C O 1
ATOM 10127 N N . GLU C 1 265 ? 13.744 -33.962 122.218 1.00 24.98 265 GLU C N 1
ATOM 10128 C CA . GLU C 1 265 ? 14.392 -35.245 122.086 1.00 26.66 265 GLU C CA 1
ATOM 10129 C C . GLU C 1 265 ? 15.850 -35.103 121.744 1.00 26.90 265 GLU C C 1
ATOM 10130 O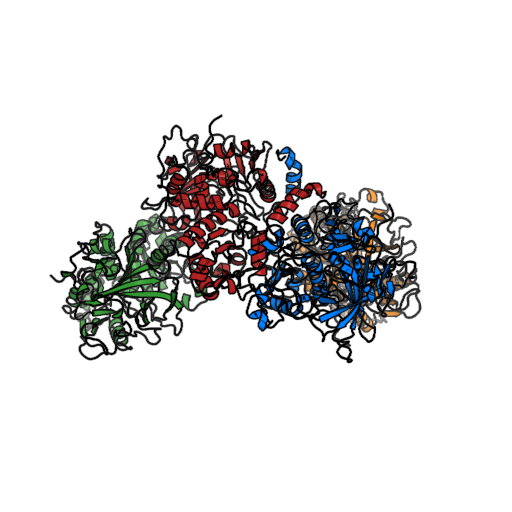 O . GLU C 1 265 ? 16.679 -35.900 122.214 1.00 28.89 265 GLU C O 1
ATOM 10136 N N . MET C 1 266 ? 16.196 -34.215 120.761 1.00 26.58 266 MET C N 1
ATOM 10137 C CA . MET C 1 266 ? 17.552 -34.172 120.246 1.00 24.51 266 MET C CA 1
ATOM 10138 C C . MET C 1 266 ? 17.825 -32.740 119.859 1.00 26.56 266 MET C C 1
ATOM 10139 O O . MET C 1 266 ? 16.913 -32.064 119.331 1.00 25.36 266 MET C O 1
ATOM 10144 N N . VAL C 1 267 ? 19.069 -32.287 120.096 1.00 25.19 267 VAL C N 1
ATOM 10145 C CA . VAL C 1 267 ? 19.436 -30.836 119.807 1.00 25.24 267 VAL C CA 1
ATOM 10146 C C . VAL C 1 267 ? 20.773 -30.903 119.087 1.00 27.14 267 VAL C C 1
ATOM 10147 O O . VAL C 1 267 ? 21.721 -31.612 119.503 1.00 25.58 267 VAL C O 1
ATOM 10151 N N . PHE C 1 268 ? 20.871 -30.197 117.944 1.00 25.91 268 PHE C N 1
ATOM 10152 C CA . PHE C 1 268 ? 22.090 -30.184 117.177 1.00 25.38 268 PHE C CA 1
ATOM 10153 C C . PHE C 1 268 ? 22.476 -28.699 117.125 1.00 25.51 268 PHE C C 1
ATOM 10154 O O . PHE C 1 268 ? 21.596 -27.829 117.042 1.00 24.72 268 PHE C O 1
ATOM 10162 N N . GLU C 1 269 ? 23.795 -28.411 117.316 1.00 23.95 269 GLU C N 1
ATOM 10163 C CA . GLU C 1 269 ? 24.190 -26.994 117.445 1.00 25.89 269 GLU C CA 1
ATOM 10164 C C . GLU C 1 269 ? 25.353 -26.801 116.496 1.00 22.19 269 GLU C C 1
ATOM 10165 O O . GLU C 1 269 ? 26.058 -27.741 116.181 1.00 24.65 269 GLU C O 1
ATOM 10171 N N . GLY C 1 270 ? 25.465 -25.574 115.956 1.00 23.00 270 GLY C N 1
ATOM 10172 C CA . GLY C 1 270 ? 26.609 -25.267 115.099 1.00 22.01 270 GLY C CA 1
ATOM 10173 C C . GLY C 1 270 ? 26.565 -23.890 114.477 1.00 19.36 270 GLY C C 1
ATOM 10174 O O . GLY C 1 270 ? 26.010 -22.904 115.035 1.00 21.29 270 GLY C O 1
ATOM 10175 N N . THR C 1 271 ? 27.230 -23.880 113.315 1.00 22.60 271 THR C N 1
ATOM 10176 C CA . THR C 1 271 ? 27.217 -22.612 112.553 1.00 22.64 271 THR C CA 1
ATOM 10177 C C . THR C 1 271 ? 26.765 -22.896 111.144 1.00 19.32 271 THR C C 1
ATOM 10178 O O . THR C 1 271 ? 27.150 -23.958 110.507 1.00 24.83 271 THR C O 1
ATOM 10182 N N . LEU C 1 272 ? 26.041 -21.889 110.622 1.00 22.37 272 LEU C N 1
ATOM 10183 C CA . LEU C 1 272 ? 25.532 -21.959 109.206 1.00 20.67 272 LEU C CA 1
ATOM 10184 C C . LEU C 1 272 ? 26.435 -21.003 108.350 1.00 19.69 272 LEU C C 1
ATOM 10185 O O . LEU C 1 272 ? 26.815 -19.969 108.811 1.00 22.25 272 LEU C O 1
ATOM 10190 N N . SER C 1 273 ? 26.783 -21.485 107.180 1.00 21.17 273 SER C N 1
ATOM 10191 C CA . SER C 1 273 ? 27.503 -20.601 106.224 1.00 21.04 273 SER C CA 1
ATOM 10192 C C . SER C 1 273 ? 26.659 -20.464 104.931 1.00 22.42 273 SER C C 1
ATOM 10193 O O . SER C 1 273 ? 26.304 -21.496 104.286 1.00 22.93 273 SER C O 1
ATOM 10196 N N . LEU C 1 274 ? 26.352 -19.189 104.635 1.00 22.28 274 LEU C N 1
ATOM 10197 C CA . LEU C 1 274 ? 25.577 -18.886 103.375 1.00 23.16 274 LEU C CA 1
ATOM 10198 C C . LEU C 1 274 ? 26.429 -19.007 102.187 1.00 26.24 274 LEU C C 1
ATOM 10199 O O . LEU C 1 274 ? 25.966 -19.208 101.018 1.00 28.22 274 LEU C O 1
ATOM 10204 N N . THR C 1 275 ? 27.713 -18.824 102.416 1.00 25.08 275 THR C N 1
ATOM 10205 C CA . THR C 1 275 ? 28.684 -18.794 101.294 1.00 27.40 275 THR C CA 1
ATOM 10206 C C . THR C 1 275 ? 29.432 -20.117 100.990 1.00 28.49 275 THR C C 1
ATOM 10207 O O . THR C 1 275 ? 30.104 -20.225 99.979 1.00 32.16 275 THR C O 1
ATOM 10211 N N . ASP C 1 276 ? 29.314 -21.166 101.823 1.00 26.65 276 ASP C N 1
ATOM 10212 C CA . ASP C 1 276 ? 29.821 -22.459 101.428 1.00 27.92 276 ASP C CA 1
ATOM 10213 C C . ASP C 1 276 ? 28.580 -23.226 101.128 1.00 29.33 276 ASP C C 1
ATOM 10214 O O . ASP C 1 276 ? 27.783 -23.395 102.043 1.00 29.41 276 ASP C O 1
ATOM 10219 N N . THR C 1 277 ? 28.489 -23.768 99.917 1.00 29.38 277 THR C N 1
ATOM 10220 C CA . THR C 1 277 ? 27.222 -24.402 99.514 1.00 29.06 277 THR C CA 1
ATOM 10221 C C . THR C 1 277 ? 27.472 -25.838 99.115 1.00 28.85 277 THR C C 1
ATOM 10222 O O . THR C 1 277 ? 28.598 -26.253 98.890 1.00 29.48 277 THR C O 1
ATOM 10226 N N . HIS C 1 278 ? 26.408 -26.642 99.099 1.00 26.53 278 HIS C N 1
ATOM 10227 C CA . HIS C 1 278 ? 26.464 -27.988 98.661 1.00 27.42 278 HIS C CA 1
ATOM 10228 C C . HIS C 1 278 ? 25.180 -28.295 97.797 1.00 27.66 278 HIS C C 1
ATOM 10229 O O . HIS C 1 278 ? 24.160 -27.708 98.062 1.00 27.91 278 HIS C O 1
ATOM 10236 N N . LEU C 1 279 ? 25.254 -29.248 96.894 1.00 28.66 279 LEU C N 1
ATOM 10237 C CA . LEU C 1 279 ? 24.055 -29.729 96.150 1.00 29.71 279 LEU C CA 1
ATOM 10238 C C . LEU C 1 279 ? 23.054 -30.317 97.170 1.00 29.11 279 LEU C C 1
ATOM 10239 O O . LEU C 1 279 ? 23.340 -31.280 97.893 1.00 30.63 279 LEU C O 1
ATOM 10244 N N . GLU C 1 280 ? 21.852 -29.765 97.181 1.00 28.88 280 GLU C N 1
ATOM 10245 C CA . GLU C 1 280 ? 20.838 -30.161 98.094 1.00 25.10 280 GLU C CA 1
ATOM 10246 C C . GLU C 1 280 ? 19.641 -30.644 97.222 1.00 26.03 280 GLU C C 1
ATOM 10247 O O . GLU C 1 280 ? 19.355 -30.046 96.172 1.00 23.56 280 GLU C O 1
ATOM 10253 N N . GLY C 1 281 ? 18.934 -31.662 97.684 1.00 27.43 281 GLY C N 1
ATOM 10254 C CA . GLY C 1 281 ? 17.715 -32.036 96.931 1.00 26.18 281 GLY C CA 1
ATOM 10255 C C . GLY C 1 281 ? 18.134 -32.969 95.836 1.00 27.29 281 GLY C C 1
ATOM 10256 O O . GLY C 1 281 ? 19.323 -33.282 95.651 1.00 26.81 281 GLY C O 1
ATOM 10257 N N . PRO C 1 282 ? 17.155 -33.450 95.049 1.00 24.45 282 PRO C N 1
ATOM 10258 C CA . PRO C 1 282 ? 15.721 -33.042 95.234 1.00 25.28 282 PRO C CA 1
ATOM 10259 C C . PRO C 1 282 ? 15.086 -33.743 96.443 1.00 25.32 282 PRO C C 1
ATOM 10260 O O . PRO C 1 282 ? 15.675 -34.706 97.068 1.00 26.71 282 PRO C O 1
ATOM 10264 N N . PHE C 1 283 ? 13.857 -33.338 96.783 1.00 25.01 283 PHE C N 1
ATOM 10265 C CA . PHE C 1 283 ? 13.185 -33.956 97.847 1.00 22.57 283 PHE C CA 1
ATOM 10266 C C . PHE C 1 283 ? 11.719 -34.046 97.429 1.00 26.16 283 PHE C C 1
ATOM 10267 O O . PHE C 1 283 ? 11.135 -33.058 96.883 1.00 25.83 283 PHE C O 1
ATOM 10275 N N . GLY C 1 284 ? 11.149 -35.196 97.718 1.00 25.53 284 GLY C N 1
ATOM 10276 C CA . GLY C 1 284 ? 9.676 -35.331 97.491 1.00 28.16 284 GLY C CA 1
ATOM 10277 C C . GLY C 1 284 ? 8.940 -34.318 98.298 1.00 26.69 284 GLY C C 1
ATOM 10278 O O . GLY C 1 284 ? 9.011 -34.301 99.546 1.00 27.21 284 GLY C O 1
ATOM 10279 N N A GLU C 1 285 ? 8.126 -33.493 97.642 0.50 25.32 285 GLU C N 1
ATOM 10280 N N B GLU C 1 285 ? 8.229 -33.434 97.568 0.50 26.21 285 GLU C N 1
ATOM 10281 C CA A GLU C 1 285 ? 7.628 -32.348 98.309 0.50 23.11 285 GLU C CA 1
ATOM 10282 C CA B GLU C 1 285 ? 7.750 -32.142 98.033 0.50 24.90 285 GLU C CA 1
ATOM 10283 C C A GLU C 1 285 ? 6.096 -32.176 98.315 0.50 23.15 285 GLU C C 1
ATOM 10284 C C B GLU C 1 285 ? 6.180 -32.090 98.166 0.50 23.82 285 GLU C C 1
ATOM 10285 O O A GLU C 1 285 ? 5.356 -33.089 97.900 0.50 23.58 285 GLU C O 1
ATOM 10286 O O B GLU C 1 285 ? 5.491 -33.054 97.717 0.50 23.58 285 GLU C O 1
ATOM 10297 N N . MET C 1 286 ? 5.685 -31.027 98.832 1.00 22.73 286 MET C N 1
ATOM 10298 C CA . MET C 1 286 ? 4.269 -30.749 99.176 1.00 21.08 286 MET C CA 1
ATOM 10299 C C . MET C 1 286 ? 3.340 -30.794 97.944 1.00 20.23 286 MET C C 1
ATOM 10300 O O . MET C 1 286 ? 2.161 -30.939 98.107 1.00 21.80 286 MET C O 1
ATOM 10305 N N . HIS C 1 287 ? 3.868 -30.733 96.741 1.00 20.49 287 HIS C N 1
ATOM 10306 C CA . HIS C 1 287 ? 2.963 -30.832 95.519 1.00 20.48 287 HIS C CA 1
ATOM 10307 C C . HIS C 1 287 ? 2.883 -32.194 94.949 1.00 21.98 287 HIS C C 1
ATOM 10308 O O . HIS C 1 287 ? 2.136 -32.474 93.979 1.00 22.88 287 HIS C O 1
ATOM 10315 N N . GLY C 1 288 ? 3.649 -33.133 95.527 1.00 22.35 288 GLY C N 1
ATOM 10316 C CA . GLY C 1 288 ? 3.504 -34.567 95.191 1.00 21.28 288 GLY C CA 1
ATOM 10317 C C . GLY C 1 288 ? 4.526 -35.150 94.243 1.00 20.01 288 GLY C C 1
ATOM 10318 O O . GLY C 1 288 ? 4.309 -36.270 93.729 1.00 20.24 288 GLY C O 1
ATOM 10319 N N . TYR C 1 289 ? 5.707 -34.458 94.027 1.00 21.89 289 TYR C N 1
ATOM 10320 C CA . TYR C 1 289 ? 6.689 -34.955 93.052 1.00 22.66 289 TYR C CA 1
ATOM 10321 C C . TYR C 1 289 ? 8.114 -35.008 93.643 1.00 22.78 289 TYR C C 1
ATOM 10322 O O . TYR C 1 289 ? 8.477 -34.098 94.432 1.00 22.86 289 TYR C O 1
ATOM 10331 N N . VAL C 1 290 ? 8.881 -35.986 93.163 1.00 23.70 290 VAL C N 1
ATOM 10332 C CA . VAL C 1 290 ? 10.336 -35.878 93.120 1.00 24.72 290 VAL C CA 1
ATOM 10333 C C . VAL C 1 290 ? 10.759 -35.676 91.695 1.00 22.72 290 VAL C C 1
ATOM 10334 O O . VAL C 1 290 ? 10.591 -36.553 90.791 1.00 23.80 290 VAL C O 1
ATOM 10338 N N . PHE C 1 291 ? 11.404 -34.529 91.470 1.00 23.76 291 PHE C N 1
ATOM 10339 C CA . PHE C 1 291 ? 11.954 -34.270 90.137 1.00 24.68 291 PHE C CA 1
ATOM 10340 C C . PHE C 1 291 ? 13.432 -34.698 90.206 1.00 28.47 291 PHE C C 1
ATOM 10341 O O . PHE C 1 291 ? 14.205 -34.040 90.891 1.00 28.72 291 PHE C O 1
ATOM 10349 N N . LYS C 1 292 ? 13.725 -35.800 89.524 1.00 31.12 292 LYS C N 1
ATOM 10350 C CA . LYS C 1 292 ? 15.003 -36.560 89.642 1.00 32.98 292 LYS C CA 1
ATOM 10351 C C . LYS C 1 292 ? 16.083 -35.683 89.177 1.00 34.19 292 LYS C C 1
ATOM 10352 O O . LYS C 1 292 ? 15.992 -34.970 88.139 1.00 34.64 292 LYS C O 1
ATOM 10358 N N . SER C 1 293 ? 17.170 -35.751 89.962 1.00 36.46 293 SER C N 1
ATOM 10359 C CA . SER C 1 293 ? 18.426 -35.119 89.590 1.00 38.13 293 SER C CA 1
ATOM 10360 C C . SER C 1 293 ? 18.256 -33.634 89.456 1.00 37.22 293 SER C C 1
ATOM 10361 O O . SER C 1 293 ? 19.014 -33.019 88.782 1.00 38.95 293 SER C O 1
ATOM 10364 N N . GLN C 1 294 ? 17.319 -33.034 90.167 1.00 36.66 294 GLN C N 1
ATOM 10365 C CA . GLN C 1 294 ? 17.167 -31.599 90.097 1.00 35.43 294 GLN C CA 1
ATOM 10366 C C . GLN C 1 294 ? 17.498 -30.956 91.435 1.00 37.01 294 GLN C C 1
ATOM 10367 O O . GLN C 1 294 ? 16.743 -30.073 91.945 1.00 36.58 294 GLN C O 1
ATOM 10373 N N . GLY C 1 295 ? 18.633 -31.364 92.007 1.00 37.30 295 GLY C N 1
ATOM 10374 C CA . GLY C 1 295 ? 19.176 -30.651 93.189 1.00 37.17 295 GLY C CA 1
ATOM 10375 C C . GLY C 1 295 ? 19.771 -29.286 92.807 1.00 38.92 295 GLY C C 1
ATOM 10376 O O . GLY C 1 295 ? 20.069 -29.030 91.614 1.00 39.76 295 GLY C O 1
ATOM 10377 N N . HIS C 1 296 ? 20.004 -28.440 93.814 1.00 37.07 296 HIS C N 1
ATOM 10378 C CA . HIS C 1 296 ? 20.518 -27.056 93.614 1.00 36.51 296 HIS C CA 1
ATOM 10379 C C . HIS C 1 296 ? 21.406 -26.679 94.813 1.00 34.97 296 HIS C C 1
ATOM 10380 O O . HIS C 1 296 ? 21.181 -27.205 95.891 1.00 31.81 296 HIS C O 1
ATOM 10387 N N . PRO C 1 297 ? 22.379 -25.753 94.632 1.00 33.66 297 PRO C N 1
ATOM 10388 C CA . PRO C 1 297 ? 23.319 -25.370 95.731 1.00 32.39 297 PRO C CA 1
ATOM 10389 C C . PRO C 1 297 ? 22.591 -24.696 96.881 1.00 30.19 297 PRO C C 1
ATOM 10390 O O . PRO C 1 297 ? 21.744 -23.861 96.646 1.00 31.05 297 PRO C O 1
ATOM 10394 N N . CYS C 1 298 ? 22.802 -25.199 98.109 1.00 28.68 298 CYS C N 1
ATOM 10395 C CA . CYS C 1 298 ? 22.228 -24.661 99.315 1.00 25.35 298 CYS C CA 1
ATOM 10396 C C . CYS C 1 298 ? 23.310 -24.427 100.379 1.00 23.83 298 CYS C C 1
ATOM 10397 O O . CYS C 1 298 ? 24.371 -25.011 100.278 1.00 24.08 298 CYS C O 1
ATOM 10400 N N . PRO C 1 299 ? 23.014 -23.550 101.337 1.00 22.57 299 PRO C N 1
ATOM 10401 C CA . PRO C 1 299 ? 24.008 -23.298 102.434 1.00 22.78 299 PRO C CA 1
ATOM 10402 C C . PRO C 1 299 ? 24.310 -24.586 103.218 1.00 24.38 299 PRO C C 1
ATOM 10403 O O . PRO C 1 299 ? 23.566 -25.528 103.219 1.00 22.10 299 PRO C O 1
ATOM 10407 N N . LEU C 1 300 ? 25.473 -24.568 103.883 1.00 23.79 300 LEU C N 1
ATOM 10408 C CA . LEU C 1 300 ? 25.982 -25.712 104.701 1.00 24.51 300 LEU C CA 1
ATOM 10409 C C . LEU C 1 300 ? 25.945 -25.358 106.149 1.00 23.28 300 LEU C C 1
ATOM 10410 O O . LEU C 1 300 ? 26.379 -24.288 106.619 1.00 23.24 300 LEU C O 1
ATOM 10415 N N . TYR C 1 301 ? 25.334 -26.236 106.921 1.00 24.01 301 TYR C N 1
ATOM 10416 C CA . TYR C 1 301 ? 25.284 -26.064 108.377 1.00 23.29 301 TYR C CA 1
ATOM 10417 C C . TYR C 1 301 ? 26.365 -27.026 108.920 1.00 23.35 301 TYR C C 1
ATOM 10418 O O . TYR C 1 301 ? 26.357 -28.213 108.593 1.00 24.79 301 TYR C O 1
ATOM 10427 N N . THR C 1 302 ? 27.294 -26.498 109.741 1.00 23.06 302 THR C N 1
ATOM 10428 C CA . THR C 1 302 ? 28.310 -27.386 110.335 1.00 23.58 302 THR C CA 1
ATOM 10429 C C . THR C 1 302 ? 27.850 -27.656 111.800 1.00 20.62 302 THR C C 1
ATOM 10430 O O . THR C 1 302 ? 27.597 -26.772 112.598 1.00 21.67 302 THR C O 1
ATOM 10434 N N . VAL C 1 303 ? 27.685 -28.959 112.067 1.00 23.83 303 VAL C N 1
ATOM 10435 C CA . VAL C 1 303 ? 27.268 -29.438 113.391 1.00 25.00 303 VAL C CA 1
ATOM 10436 C C . VAL C 1 303 ? 28.558 -29.614 114.268 1.00 24.87 303 VAL C C 1
ATOM 10437 O O . VAL C 1 303 ? 29.473 -30.368 113.884 1.00 29.14 303 VAL C O 1
ATOM 10441 N N . LYS C 1 304 ? 28.478 -28.885 115.364 1.00 24.18 304 LYS C N 1
ATOM 10442 C CA . LYS C 1 304 ? 29.627 -28.777 116.372 1.00 25.69 304 LYS C CA 1
ATOM 10443 C C . LYS C 1 304 ? 29.288 -29.437 117.712 1.00 28.80 304 LYS C C 1
ATOM 10444 O O . LYS C 1 304 ? 30.234 -29.614 118.575 1.00 29.08 304 LYS C O 1
ATOM 10450 N N . ALA C 1 305 ? 27.999 -29.735 117.985 1.00 27.04 305 ALA C N 1
ATOM 10451 C CA . ALA C 1 305 ? 27.667 -30.321 119.307 1.00 27.17 305 ALA C CA 1
ATOM 10452 C C . ALA C 1 305 ? 26.289 -30.968 119.114 1.00 29.27 305 ALA C C 1
ATOM 10453 O O . ALA C 1 305 ? 25.524 -30.536 118.226 1.00 29.15 305 ALA C O 1
ATOM 10455 N N A MET C 1 306 ? 25.971 -31.992 119.897 0.50 27.73 306 MET C N 1
ATOM 10456 N N B MET C 1 306 ? 25.986 -31.951 119.948 0.50 27.24 306 MET C N 1
ATOM 10457 C CA A MET C 1 306 ? 24.641 -32.610 119.848 0.50 27.92 306 MET C CA 1
ATOM 10458 C CA B MET C 1 306 ? 24.719 -32.657 119.915 0.50 26.91 306 MET C CA 1
ATOM 10459 C C A MET C 1 306 ? 24.314 -33.081 121.210 0.50 28.14 306 MET C C 1
ATOM 10460 C C B MET C 1 306 ? 24.365 -32.854 121.363 0.50 27.96 306 MET C C 1
ATOM 10461 O O A MET C 1 306 ? 25.215 -33.649 121.904 0.50 27.26 306 MET C O 1
ATOM 10462 O O B MET C 1 306 ? 25.256 -32.987 122.259 0.50 26.50 306 MET C O 1
ATOM 10471 N N . SER C 1 307 ? 23.081 -32.815 121.647 1.00 26.43 307 SER C N 1
ATOM 10472 C CA . SER C 1 307 ? 22.624 -33.336 122.938 1.00 26.73 307 SER C CA 1
ATOM 10473 C C . SER C 1 307 ? 21.341 -34.110 122.736 1.00 28.45 307 SER C C 1
ATOM 10474 O O . SER C 1 307 ? 20.528 -33.795 121.819 1.00 27.17 307 SER C O 1
ATOM 10477 N N . TYR C 1 308 ? 21.093 -35.132 123.570 1.00 24.81 308 TYR C N 1
ATOM 10478 C CA . TYR C 1 308 ? 19.818 -35.813 123.373 1.00 28.05 308 TYR C CA 1
ATOM 10479 C C . TYR C 1 308 ? 19.327 -36.581 124.636 1.00 30.77 308 TYR C C 1
ATOM 10480 O O . TYR C 1 308 ? 20.069 -36.716 125.574 1.00 30.84 308 TYR C O 1
ATOM 10489 N N . ARG C 1 309 ? 18.057 -36.999 124.605 1.00 29.24 309 ARG C N 1
ATOM 10490 C CA . ARG C 1 309 ? 17.373 -37.776 125.692 1.00 29.37 309 ARG C CA 1
ATOM 10491 C C . ARG C 1 309 ? 17.679 -39.220 125.552 1.00 29.90 309 ARG C C 1
ATOM 10492 O O . ARG C 1 309 ? 18.041 -39.713 124.507 1.00 31.42 309 ARG C O 1
ATOM 10500 N N . ASP C 1 310 ? 17.512 -39.986 126.665 1.00 32.14 310 ASP C N 1
ATOM 10501 C CA . ASP C 1 310 ? 17.458 -41.444 126.476 1.00 32.45 310 ASP C CA 1
ATOM 10502 C C . ASP C 1 310 ? 16.319 -41.854 125.516 1.00 29.45 310 ASP C C 1
ATOM 10503 O O . ASP C 1 310 ? 15.244 -41.300 125.654 1.00 32.40 310 ASP C O 1
ATOM 10508 N N . ASN C 1 311 ? 16.612 -42.823 124.622 1.00 30.63 311 ASN C N 1
ATOM 10509 C CA . ASN C 1 311 ? 15.588 -43.476 123.747 1.00 30.02 311 ASN C CA 1
ATOM 10510 C C . ASN C 1 311 ? 14.881 -42.339 122.967 1.00 30.71 311 ASN C C 1
ATOM 10511 O O . ASN C 1 311 ? 13.644 -42.233 122.953 1.00 31.69 311 ASN C O 1
ATOM 10516 N N . ALA C 1 312 ? 15.711 -41.524 122.344 1.00 29.86 312 ALA C N 1
ATOM 10517 C CA . ALA C 1 312 ? 15.190 -40.306 121.660 1.00 27.57 312 ALA C CA 1
ATOM 10518 C C . ALA C 1 312 ? 14.296 -40.753 120.498 1.00 24.69 312 ALA C C 1
ATOM 10519 O O . ALA C 1 312 ? 14.550 -41.796 119.795 1.00 25.71 312 ALA C O 1
ATOM 10521 N N . ILE C 1 313 ? 13.361 -39.867 120.169 1.00 28.86 313 ILE C N 1
ATOM 10522 C CA . ILE C 1 313 ? 12.482 -40.088 119.016 1.00 28.18 313 ILE C CA 1
ATOM 10523 C C . ILE C 1 313 ? 12.591 -38.897 117.986 1.00 27.62 313 ILE C C 1
ATOM 10524 O O . ILE C 1 313 ? 12.484 -37.813 118.425 1.00 27.23 313 ILE C O 1
ATOM 10529 N N . LEU C 1 314 ? 12.863 -39.201 116.709 1.00 28.02 314 LEU C N 1
ATOM 10530 C CA . LEU C 1 314 ? 12.867 -38.165 115.612 1.00 25.08 314 LEU C CA 1
ATOM 10531 C C . LEU C 1 314 ? 11.390 -38.137 115.081 1.00 24.01 314 LEU C C 1
ATOM 10532 O O . LEU C 1 314 ? 10.974 -39.125 114.525 1.00 26.68 314 LEU C O 1
ATOM 10537 N N . PRO C 1 315 ? 10.686 -37.030 115.224 1.00 24.00 315 PRO C N 1
ATOM 10538 C CA . PRO C 1 315 ? 9.466 -36.979 114.355 1.00 25.17 315 PRO C CA 1
ATOM 10539 C C . PRO C 1 315 ? 9.814 -36.653 112.917 1.00 23.93 315 PRO C C 1
ATOM 10540 O O . PRO C 1 315 ? 10.801 -35.891 112.656 1.00 23.76 315 PRO C O 1
ATOM 10544 N N . VAL C 1 316 ? 9.036 -37.233 111.977 1.00 23.35 316 VAL C N 1
ATOM 10545 C CA . VAL C 1 316 ? 9.346 -37.228 110.596 1.00 22.92 316 VAL C CA 1
ATOM 10546 C C . VAL C 1 316 ? 8.046 -36.889 109.794 1.00 25.31 316 VAL C C 1
ATOM 10547 O O . VAL C 1 316 ? 7.012 -37.398 110.124 1.00 23.74 316 VAL C O 1
ATOM 10551 N N . SER C 1 317 ? 8.163 -35.958 108.810 1.00 25.85 317 SER C N 1
ATOM 10552 C CA . SER C 1 317 ? 7.099 -35.682 107.818 1.00 25.74 317 SER C CA 1
ATOM 10553 C C . SER C 1 317 ? 7.626 -36.117 106.480 1.00 26.49 317 SER C C 1
ATOM 10554 O O . SER C 1 317 ? 8.787 -35.778 106.080 1.00 26.38 317 SER C O 1
ATOM 10557 N N . ASN C 1 318 ? 6.791 -36.863 105.712 1.00 23.55 318 ASN C N 1
ATOM 10558 C CA . ASN C 1 318 ? 7.187 -37.399 104.476 1.00 22.26 318 ASN C CA 1
ATOM 10559 C C . ASN C 1 318 ? 6.165 -36.846 103.404 1.00 25.31 318 ASN C C 1
ATOM 10560 O O . ASN C 1 318 ? 5.131 -37.505 103.175 1.00 27.54 318 ASN C O 1
ATOM 10565 N N . PRO C 1 319 ? 6.513 -35.721 102.746 1.00 25.01 319 PRO C N 1
ATOM 10566 C CA . PRO C 1 319 ? 5.450 -34.985 102.014 1.00 25.55 319 PRO C CA 1
ATOM 10567 C C . PRO C 1 319 ? 5.179 -35.634 100.696 1.00 25.23 319 PRO C C 1
ATOM 10568 O O . PRO C 1 319 ? 5.943 -36.427 100.127 1.00 24.41 319 PRO C O 1
ATOM 10572 N N . GLY C 1 320 ? 3.990 -35.326 100.147 1.00 23.89 320 GLY C N 1
ATOM 10573 C CA . GLY C 1 320 ? 3.728 -35.871 98.832 1.00 23.02 320 GLY C CA 1
ATOM 10574 C C . GLY C 1 320 ? 2.259 -35.453 98.480 1.00 22.64 320 GLY C C 1
ATOM 10575 O O . GLY C 1 320 ? 1.811 -34.368 98.779 1.00 22.57 320 GLY C O 1
ATOM 10576 N N . LEU C 1 321 ? 1.517 -36.398 97.910 1.00 23.79 321 LEU C N 1
ATOM 10577 C CA . LEU C 1 321 ? 0.088 -36.172 97.674 1.00 25.34 321 LEU C CA 1
ATOM 10578 C C . LEU C 1 321 ? -0.616 -35.885 98.923 1.00 27.17 321 LEU C C 1
ATOM 10579 O O . LEU C 1 321 ? -0.240 -36.323 100.049 1.00 26.70 321 LEU C O 1
ATOM 10584 N N . CYS C 1 322 ? -1.741 -35.184 98.837 1.00 22.86 322 CYS C N 1
ATOM 10585 C CA . CYS C 1 322 ? -2.459 -34.947 100.056 1.00 25.90 322 CYS C CA 1
ATOM 10586 C C . CYS C 1 322 ? -2.870 -36.322 100.764 1.00 26.99 322 CYS C C 1
ATOM 10587 O O . CYS C 1 322 ? -3.038 -37.361 100.110 1.00 29.77 322 CYS C O 1
ATOM 10590 N N . THR C 1 323 ? -2.924 -36.350 102.089 1.00 27.06 323 THR C N 1
ATOM 10591 C CA . THR C 1 323 ? -2.742 -35.229 102.918 1.00 25.63 323 THR C CA 1
ATOM 10592 C C . THR C 1 323 ? -1.624 -35.523 103.958 1.00 27.17 323 THR C C 1
ATOM 10593 O O . THR C 1 323 ? -1.729 -36.493 104.710 1.00 27.80 323 THR C O 1
ATOM 10597 N N . ASP C 1 324 ? -0.668 -34.589 104.103 1.00 24.13 324 ASP C N 1
ATOM 10598 C CA . ASP C 1 324 ? 0.378 -34.724 105.120 1.00 23.40 324 ASP C CA 1
ATOM 10599 C C . ASP C 1 324 ? 0.543 -33.315 105.796 1.00 24.30 324 ASP C C 1
ATOM 10600 O O . ASP C 1 324 ? -0.267 -32.367 105.578 1.00 21.66 324 ASP C O 1
ATOM 10605 N N . GLU C 1 325 ? 1.646 -33.108 106.557 1.00 22.03 325 GLU C N 1
ATOM 10606 C CA . GLU C 1 325 ? 1.833 -31.871 107.299 1.00 21.32 325 GLU C CA 1
ATOM 10607 C C . GLU C 1 325 ? 2.054 -30.627 106.411 1.00 20.59 325 GLU C C 1
ATOM 10608 O O . GLU C 1 325 ? 1.791 -29.543 106.810 1.00 22.10 325 GLU C O 1
ATOM 10614 N N . THR C 1 326 ? 2.539 -30.923 105.228 1.00 22.48 326 THR C N 1
ATOM 10615 C CA . THR C 1 326 ? 2.739 -29.804 104.281 1.00 23.63 326 THR C CA 1
ATOM 10616 C C . THR C 1 326 ? 1.366 -29.240 103.828 1.00 25.50 326 THR C C 1
ATOM 10617 O O . THR C 1 326 ? 1.272 -28.075 103.382 1.00 26.26 326 THR C O 1
ATOM 10621 N N . HIS C 1 327 ? 0.305 -30.005 104.029 1.00 21.32 327 HIS C N 1
ATOM 10622 C CA . HIS C 1 327 ? -1.079 -29.399 103.772 1.00 21.63 327 HIS C CA 1
ATOM 10623 C C . HIS C 1 327 ? -1.799 -28.999 105.024 1.00 22.05 327 HIS C C 1
ATOM 10624 O O . HIS C 1 327 ? -2.372 -27.955 105.103 1.00 21.89 327 HIS C O 1
ATOM 10631 N N . THR C 1 328 ? -1.777 -29.886 106.062 1.00 21.82 328 THR C N 1
ATOM 10632 C CA . THR C 1 328 ? -2.485 -29.535 107.242 1.00 22.53 328 THR C CA 1
ATOM 10633 C C . THR C 1 328 ? -1.852 -28.496 108.081 1.00 22.88 328 THR C C 1
ATOM 10634 O O . THR C 1 328 ? -2.527 -27.754 108.721 1.00 25.71 328 THR C O 1
ATOM 10638 N N . LEU C 1 329 ? -0.531 -28.452 108.132 1.00 21.20 329 LEU C N 1
ATOM 10639 C CA . LEU C 1 329 ? 0.047 -27.295 108.771 1.00 20.15 329 LEU C CA 1
ATOM 10640 C C . LEU C 1 329 ? 0.454 -26.158 107.838 1.00 20.80 329 LEU C C 1
ATOM 10641 O O . LEU C 1 329 ? 0.066 -25.082 108.124 1.00 22.13 329 LEU C O 1
ATOM 10646 N N . ILE C 1 330 ? 1.238 -26.388 106.799 1.00 20.79 330 ILE C N 1
ATOM 10647 C CA . ILE C 1 330 ? 1.669 -25.222 105.976 1.00 21.45 330 ILE C CA 1
ATOM 10648 C C . ILE C 1 330 ? 0.428 -24.530 105.475 1.00 23.28 330 ILE C C 1
ATOM 10649 O O . ILE C 1 330 ? 0.297 -23.338 105.582 1.00 21.04 330 ILE C O 1
ATOM 10654 N N . GLY C 1 331 ? -0.476 -25.278 104.862 1.00 21.57 331 GLY C N 1
ATOM 10655 C CA . GLY C 1 331 ? -1.632 -24.525 104.257 1.00 21.03 331 GLY C CA 1
ATOM 10656 C C . GLY C 1 331 ? -2.567 -23.917 105.267 1.00 22.07 331 GLY C C 1
ATOM 10657 O O . GLY C 1 331 ? -3.014 -22.764 105.141 1.00 20.03 331 GLY C O 1
ATOM 10658 N N . SER C 1 332 ? -2.917 -24.630 106.356 1.00 19.70 332 SER C N 1
ATOM 10659 C CA . SER C 1 332 ? -3.800 -23.980 107.275 1.00 20.73 332 SER C CA 1
ATOM 10660 C C . SER C 1 332 ? -3.218 -22.854 108.045 1.00 20.39 332 SER C C 1
ATOM 10661 O O . SER C 1 332 ? -3.917 -21.981 108.469 1.00 21.23 332 SER C O 1
ATOM 10664 N N . LEU C 1 333 ? -1.886 -22.864 108.238 1.00 20.78 333 LEU C N 1
ATOM 10665 C CA . LEU C 1 333 ? -1.306 -21.749 108.927 1.00 19.12 333 LEU C CA 1
ATOM 10666 C C . LEU C 1 333 ? -1.132 -20.539 108.018 1.00 18.08 333 LEU C C 1
ATOM 10667 O O . LEU C 1 333 ? -1.224 -19.427 108.472 1.00 19.84 333 LEU C O 1
ATOM 10672 N N . VAL C 1 334 ? -0.889 -20.749 106.746 1.00 18.53 334 VAL C N 1
ATOM 10673 C CA . VAL C 1 334 ? -0.999 -19.581 105.821 1.00 19.13 334 VAL C CA 1
ATOM 10674 C C . VAL C 1 334 ? -2.488 -19.072 105.798 1.00 20.45 334 VAL C C 1
ATOM 10675 O O . VAL C 1 334 ? -2.736 -17.886 105.905 1.00 18.82 334 VAL C O 1
ATOM 10679 N N . ALA C 1 335 ? -3.463 -20.028 105.828 1.00 20.67 335 ALA C N 1
ATOM 10680 C CA . ALA C 1 335 ? -4.836 -19.558 105.845 1.00 20.01 335 ALA C CA 1
ATOM 10681 C C . ALA C 1 335 ? -5.117 -18.773 107.097 1.00 19.89 335 ALA C C 1
ATOM 10682 O O . ALA C 1 335 ? -5.801 -17.784 107.097 1.00 18.63 335 ALA C O 1
ATOM 10684 N N . THR C 1 336 ? -4.580 -19.231 108.257 1.00 19.77 336 THR C N 1
ATOM 10685 C CA . THR C 1 336 ? -4.706 -18.386 109.467 1.00 17.60 336 THR C CA 1
ATOM 10686 C C . THR C 1 336 ? -4.219 -16.939 109.401 1.00 16.80 336 THR C C 1
ATOM 10687 O O . THR C 1 336 ? -4.898 -15.976 109.724 1.00 18.05 336 THR C O 1
ATOM 10691 N N . GLU C 1 337 ? -2.947 -16.817 108.924 1.00 18.58 337 GLU C N 1
ATOM 10692 C CA . GLU C 1 337 ? -2.455 -15.499 108.739 1.00 20.39 337 GLU C CA 1
ATOM 10693 C C . GLU C 1 337 ? -3.078 -14.708 107.579 1.00 18.91 337 GLU C C 1
ATOM 10694 O O . GLU C 1 337 ? -3.022 -13.532 107.604 1.00 20.27 337 GLU C O 1
ATOM 10700 N N . ALA C 1 338 ? -3.663 -15.425 106.589 1.00 19.42 338 ALA C N 1
ATOM 10701 C CA . ALA C 1 338 ? -4.442 -14.729 105.546 1.00 19.52 338 ALA C CA 1
ATOM 10702 C C . ALA C 1 338 ? -5.703 -14.132 106.105 1.00 18.71 338 ALA C C 1
ATOM 10703 O O . ALA C 1 338 ? -6.139 -13.015 105.753 1.00 18.16 338 ALA C O 1
ATOM 10705 N N . LYS C 1 339 ? -6.293 -14.872 107.073 1.00 19.57 339 LYS C N 1
ATOM 10706 C CA . LYS C 1 339 ? -7.492 -14.321 107.710 1.00 20.88 339 LYS C CA 1
ATOM 10707 C C . LYS C 1 339 ? -7.155 -13.084 108.555 1.00 19.91 339 LYS C C 1
ATOM 10708 O O . LYS C 1 339 ? -7.812 -12.069 108.525 1.00 20.36 339 LYS C O 1
ATOM 10714 N N . GLU C 1 340 ? -6.006 -13.161 109.254 1.00 21.95 340 GLU C N 1
ATOM 10715 C CA . GLU C 1 340 ? -5.534 -12.030 110.044 1.00 21.65 340 GLU C CA 1
ATOM 10716 C C . GLU C 1 340 ? -5.287 -10.800 109.104 1.00 21.84 340 GLU C C 1
ATOM 10717 O O . GLU C 1 340 ? -5.608 -9.692 109.416 1.00 21.67 340 GLU C O 1
ATOM 10723 N N . LEU C 1 341 ? -4.684 -11.048 107.972 1.00 20.92 341 LEU C N 1
ATOM 10724 C CA . LEU C 1 341 ? -4.370 -9.969 107.077 1.00 19.70 341 LEU C CA 1
ATOM 10725 C C . LEU C 1 341 ? -5.613 -9.372 106.484 1.00 21.98 341 LEU C C 1
ATOM 10726 O O . LEU C 1 341 ? -5.681 -8.223 106.269 1.00 21.13 341 LEU C O 1
ATOM 10731 N N . ALA C 1 342 ? -6.598 -10.221 106.227 1.00 20.26 342 ALA C N 1
ATOM 10732 C CA . ALA C 1 342 ? -7.860 -9.618 105.715 1.00 20.15 342 ALA C CA 1
ATOM 10733 C C . ALA C 1 342 ? -8.470 -8.701 106.769 1.00 22.28 342 ALA C C 1
ATOM 10734 O O . ALA C 1 342 ? -8.978 -7.653 106.487 1.00 23.08 342 ALA C O 1
ATOM 10736 N N . ILE C 1 343 ? -8.493 -9.159 108.011 1.00 23.74 343 ILE C N 1
ATOM 10737 C CA . ILE C 1 343 ? -9.039 -8.325 109.078 1.00 26.04 343 ILE C CA 1
ATOM 10738 C C . ILE C 1 343 ? -8.229 -7.012 109.196 1.00 25.69 343 ILE C C 1
ATOM 10739 O O . ILE C 1 343 ? -8.794 -5.928 109.281 1.00 26.36 343 ILE C O 1
ATOM 10744 N N . GLU C 1 344 ? -6.881 -7.099 109.125 1.00 25.05 344 GLU C N 1
ATOM 10745 C CA . GLU C 1 344 ? -6.111 -5.878 109.271 1.00 23.37 344 GLU C CA 1
ATOM 10746 C C . GLU C 1 344 ? -6.255 -4.949 108.076 1.00 25.15 344 GLU C C 1
ATOM 10747 O O . GLU C 1 344 ? -6.207 -3.762 108.204 1.00 24.49 344 GLU C O 1
ATOM 10753 N N . SER C 1 345 ? -6.469 -5.491 106.886 1.00 23.01 345 SER C N 1
ATOM 10754 C CA . SER C 1 345 ? -6.568 -4.661 105.724 1.00 24.39 345 SER C CA 1
ATOM 10755 C C . SER C 1 345 ? -8.015 -4.176 105.436 1.00 26.33 345 SER C C 1
ATOM 10756 O O . SER C 1 345 ? -8.205 -3.446 104.476 1.00 28.54 345 SER C O 1
ATOM 10759 N N . GLY C 1 346 ? -8.982 -4.666 106.208 1.00 25.27 346 GLY C N 1
ATOM 10760 C CA . GLY C 1 346 ? -10.331 -4.269 105.963 1.00 27.53 346 GLY C CA 1
ATOM 10761 C C . GLY C 1 346 ? -11.034 -5.051 104.864 1.00 28.41 346 GLY C C 1
ATOM 10762 O O . GLY C 1 346 ? -12.092 -4.596 104.384 1.00 31.40 346 GLY C O 1
ATOM 10763 N N . LEU C 1 347 ? -10.525 -6.209 104.468 1.00 26.11 347 LEU C N 1
ATOM 10764 C CA . LEU C 1 347 ? -11.257 -7.008 103.484 1.00 25.85 347 LEU C CA 1
ATOM 10765 C C . LEU C 1 347 ? -12.497 -7.672 104.156 1.00 27.78 347 LEU C C 1
ATOM 10766 O O . LEU C 1 347 ? -12.412 -8.148 105.311 1.00 28.40 347 LEU C O 1
ATOM 10771 N N . PRO C 1 348 ? -13.623 -7.812 103.419 1.00 26.90 348 PRO C N 1
ATOM 10772 C CA . PRO C 1 348 ? -14.829 -8.501 104.050 1.00 28.00 348 PRO C CA 1
ATOM 10773 C C . PRO C 1 348 ? -14.810 -10.042 104.010 1.00 27.99 348 PRO C C 1
ATOM 10774 O O . PRO C 1 348 ? -15.638 -10.719 103.318 1.00 26.50 348 PRO C O 1
ATOM 10778 N N . ILE C 1 349 ? -13.822 -10.657 104.664 1.00 23.17 349 ILE C N 1
ATOM 10779 C CA . ILE C 1 349 ? -13.580 -12.087 104.554 1.00 24.63 349 ILE C CA 1
ATOM 10780 C C . ILE C 1 349 ? -13.999 -12.741 105.843 1.00 25.96 349 ILE C C 1
ATOM 10781 O O . ILE C 1 349 ? -13.563 -12.304 106.965 1.00 29.19 349 ILE C O 1
ATOM 10786 N N . LEU C 1 350 ? -14.847 -13.756 105.764 1.00 23.25 350 LEU C N 1
ATOM 10787 C CA . LEU C 1 350 ? -15.274 -14.507 106.985 1.00 23.43 350 LEU C CA 1
ATOM 10788 C C . LEU C 1 350 ? -14.262 -15.566 107.344 1.00 23.22 350 LEU C C 1
ATOM 10789 O O . LEU C 1 350 ? -14.051 -15.821 108.518 1.00 27.54 350 LEU C O 1
ATOM 10794 N N . ASP C 1 351 ? -13.712 -16.321 106.362 1.00 22.19 351 ASP C N 1
ATOM 10795 C CA . ASP C 1 351 ? -12.806 -17.446 106.657 1.00 23.18 351 ASP C CA 1
ATOM 10796 C C . ASP C 1 351 ? -11.924 -17.652 105.465 1.00 22.33 351 ASP C C 1
ATOM 10797 O O . ASP C 1 351 ? -12.244 -17.174 104.374 1.00 21.40 351 ASP C O 1
ATOM 10802 N N . ALA C 1 352 ? -10.783 -18.272 105.722 1.00 19.95 352 ALA C N 1
ATOM 10803 C CA . ALA C 1 352 ? -9.812 -18.667 104.707 1.00 20.60 352 ALA C CA 1
ATOM 10804 C C . ALA C 1 352 ? -9.404 -20.067 104.889 1.00 20.24 352 ALA C C 1
ATOM 10805 O O . ALA C 1 352 ? -9.363 -20.558 106.043 1.00 22.24 352 ALA C O 1
ATOM 10807 N N . PHE C 1 353 ? -9.068 -20.799 103.822 1.00 17.08 353 PHE C N 1
ATOM 10808 C CA . PHE C 1 353 ? -8.614 -22.177 103.956 1.00 19.10 353 PHE C CA 1
ATOM 10809 C C . PHE C 1 353 ? -7.859 -22.526 102.685 1.00 18.10 353 PHE C C 1
ATOM 10810 O O . PHE C 1 353 ? -8.164 -21.994 101.612 1.00 20.32 353 PHE C O 1
ATOM 10818 N N . MET C 1 354 ? -6.911 -23.434 102.795 1.00 18.22 354 MET C N 1
ATOM 10819 C CA . MET C 1 354 ? -6.191 -23.968 101.667 1.00 18.28 354 MET C CA 1
ATOM 10820 C C . MET C 1 354 ? -6.544 -25.464 101.566 1.00 20.35 354 MET C C 1
ATOM 10821 O O . MET C 1 354 ? -6.051 -26.345 102.282 1.00 18.97 354 MET C O 1
ATOM 10826 N N . PRO C 1 355 ? -7.501 -25.804 100.676 1.00 20.21 355 PRO C N 1
ATOM 10827 C CA . PRO C 1 355 ? -7.873 -27.223 100.637 1.00 20.80 355 PRO C CA 1
ATOM 10828 C C . PRO C 1 355 ? -6.752 -28.178 100.324 1.00 21.45 355 PRO C C 1
ATOM 10829 O O . PRO C 1 355 ? -5.891 -27.929 99.466 1.00 20.27 355 PRO C O 1
ATOM 10833 N N . TYR C 1 356 ? -6.688 -29.307 101.032 1.00 21.56 356 TYR C N 1
ATOM 10834 C CA . TYR C 1 356 ? -5.603 -30.235 100.896 1.00 23.02 356 TYR C CA 1
ATOM 10835 C C . TYR C 1 356 ? -5.556 -30.845 99.530 1.00 21.82 356 TYR C C 1
ATOM 10836 O O . TYR C 1 356 ? -4.507 -31.079 98.995 1.00 22.22 356 TYR C O 1
ATOM 10845 N N . GLU C 1 357 ? -6.750 -31.016 98.886 1.00 21.60 357 GLU C N 1
ATOM 10846 C CA . GLU C 1 357 ? -6.765 -31.554 97.535 1.00 21.59 357 GLU C CA 1
ATOM 10847 C C . GLU C 1 357 ? -6.058 -30.696 96.469 1.00 20.31 357 GLU C C 1
ATOM 10848 O O . GLU C 1 357 ? -5.647 -31.256 95.451 1.00 21.80 357 GLU C O 1
ATOM 10854 N N . ALA C 1 358 ? -5.885 -29.381 96.773 1.00 20.91 358 ALA C N 1
ATOM 10855 C CA . ALA C 1 358 ? -5.227 -28.514 95.882 1.00 19.64 358 ALA C CA 1
ATOM 10856 C C . ALA C 1 358 ? -3.761 -28.370 96.307 1.00 19.90 358 ALA C C 1
ATOM 10857 O O . ALA C 1 358 ? -3.074 -27.496 95.795 1.00 22.88 358 ALA C O 1
ATOM 10859 N N . GLN C 1 359 ? -3.308 -29.297 97.174 1.00 19.08 359 GLN C N 1
ATOM 10860 C CA . GLN C 1 359 ? -1.809 -29.357 97.478 1.00 20.59 359 GLN C CA 1
ATOM 10861 C C . GLN C 1 359 ? -1.293 -28.030 97.973 1.00 21.27 359 GLN C C 1
ATOM 10862 O O . GLN C 1 359 ? -0.085 -27.714 97.727 1.00 20.96 359 GLN C O 1
ATOM 10868 N N . ALA C 1 360 ? -2.111 -27.320 98.762 1.00 19.06 360 ALA C N 1
ATOM 10869 C CA . ALA C 1 360 ? -1.757 -26.008 99.343 1.00 19.82 360 ALA C CA 1
ATOM 10870 C C . ALA C 1 360 ? -1.267 -24.972 98.288 1.00 21.74 360 ALA C C 1
ATOM 10871 O O . ALA C 1 360 ? -0.392 -24.119 98.586 1.00 21.38 360 ALA C O 1
ATOM 10873 N N . LEU C 1 361 ? -1.871 -25.000 97.095 1.00 18.35 361 LEU C N 1
ATOM 10874 C CA . LEU C 1 361 ? -1.618 -24.022 96.080 1.00 18.77 361 LEU C CA 1
ATOM 10875 C C . LEU C 1 361 ? -2.826 -23.020 95.963 1.00 17.41 361 LEU C C 1
ATOM 10876 O O . LEU C 1 361 ? -2.725 -21.917 95.462 1.00 20.57 361 LEU C O 1
ATOM 10881 N N . TRP C 1 362 ? -3.991 -23.452 96.463 1.00 16.78 362 TRP C N 1
ATOM 10882 C CA . TRP C 1 362 ? -5.214 -22.642 96.386 1.00 16.62 362 TRP C CA 1
ATOM 10883 C C . TRP C 1 362 ? -5.593 -22.062 97.737 1.00 16.89 362 TRP C C 1
ATOM 10884 O O . TRP C 1 362 ? -5.640 -22.790 98.748 1.00 19.28 362 TRP C O 1
ATOM 10895 N N . LEU C 1 363 ? -5.835 -20.788 97.748 1.00 15.90 363 LEU C N 1
ATOM 10896 C CA . LEU C 1 363 ? -6.389 -20.196 99.002 1.00 15.23 363 LEU C CA 1
ATOM 10897 C C . LEU C 1 363 ? -7.812 -19.759 98.690 1.00 17.48 363 LEU C C 1
ATOM 10898 O O . LEU C 1 363 ? -8.046 -18.905 97.801 1.00 17.71 363 LEU C O 1
ATOM 10903 N N . ILE C 1 364 ? -8.761 -20.321 99.446 1.00 17.66 364 ILE C N 1
ATOM 10904 C CA . ILE C 1 364 ? -10.165 -19.910 99.233 1.00 17.52 364 ILE C CA 1
ATOM 10905 C C . ILE C 1 364 ? -10.541 -18.915 100.287 1.00 19.24 364 ILE C C 1
ATOM 10906 O O . ILE C 1 364 ? -10.248 -19.132 101.512 1.00 19.03 364 ILE C O 1
ATOM 10911 N N . LEU C 1 365 ? -11.139 -17.829 99.861 1.00 16.57 365 LEU C N 1
ATOM 10912 C CA . LEU C 1 365 ? -11.593 -16.757 100.773 1.00 17.17 365 LEU C CA 1
ATOM 10913 C C . LEU C 1 365 ? -13.085 -16.719 100.708 1.00 20.40 365 LEU C C 1
ATOM 10914 O O . LEU C 1 365 ? -13.663 -16.450 99.644 1.00 21.09 365 LEU C O 1
ATOM 10919 N N . LYS C 1 366 ? -13.699 -16.902 101.877 1.00 18.91 366 LYS C N 1
ATOM 10920 C CA . LYS C 1 366 ? -15.170 -16.875 101.963 1.00 19.30 366 LYS C CA 1
ATOM 10921 C C . LYS C 1 366 ? -15.581 -15.444 102.253 1.00 20.23 366 LYS C C 1
ATOM 10922 O O . LYS C 1 366 ? -15.252 -14.832 103.297 1.00 20.69 366 LYS C O 1
ATOM 10928 N N . VAL C 1 367 ? -16.293 -14.820 101.311 1.00 18.39 367 VAL C N 1
ATOM 10929 C CA . VAL C 1 367 ? -16.593 -13.395 101.330 1.00 19.05 367 VAL C CA 1
ATOM 10930 C C . VAL C 1 367 ? -17.955 -13.146 101.957 1.00 23.39 367 VAL C C 1
ATOM 10931 O O . VAL C 1 367 ? -18.966 -13.692 101.507 1.00 21.14 367 VAL C O 1
ATOM 10935 N N . ASP C 1 368 ? -17.977 -12.211 102.892 1.00 23.14 368 ASP C N 1
ATOM 10936 C CA . ASP C 1 368 ? -19.297 -11.727 103.509 1.00 23.35 368 ASP C CA 1
ATOM 10937 C C . ASP C 1 368 ? -19.955 -10.807 102.483 1.00 22.00 368 ASP C C 1
ATOM 10938 O O . ASP C 1 368 ? -19.468 -9.721 102.128 1.00 22.83 368 ASP C O 1
ATOM 10943 N N . LEU C 1 369 ? -21.092 -11.270 101.953 1.00 22.97 369 LEU C N 1
ATOM 10944 C CA . LEU C 1 369 ? -21.691 -10.509 100.839 1.00 22.22 369 LEU C CA 1
ATOM 10945 C C . LEU C 1 369 ? -22.212 -9.150 101.254 1.00 23.24 369 LEU C C 1
ATOM 10946 O O . LEU C 1 369 ? -22.180 -8.216 100.443 1.00 24.14 369 LEU C O 1
ATOM 10951 N N . LYS C 1 370 ? -22.756 -9.033 102.462 1.00 25.26 370 LYS C N 1
ATOM 10952 C CA . LYS C 1 370 ? -23.229 -7.704 102.922 1.00 28.25 370 LYS C CA 1
ATOM 10953 C C . LYS C 1 370 ? -22.045 -6.776 102.978 1.00 28.69 370 LYS C C 1
ATOM 10954 O O . LYS C 1 370 ? -22.150 -5.667 102.599 1.00 27.75 370 LYS C O 1
ATOM 10960 N N . GLY C 1 371 ? -20.917 -7.304 103.473 1.00 28.30 371 GLY C N 1
ATOM 10961 C CA . GLY C 1 371 ? -19.674 -6.509 103.550 1.00 28.36 371 GLY C CA 1
ATOM 10962 C C . GLY C 1 371 ? -19.192 -6.112 102.158 1.00 26.78 371 GLY C C 1
ATOM 10963 O O . GLY C 1 371 ? -18.801 -4.955 101.908 1.00 27.68 371 GLY C O 1
ATOM 10964 N N . LEU C 1 372 ? -19.126 -7.099 101.226 1.00 23.51 372 LEU C N 1
ATOM 10965 C CA . LEU C 1 372 ? -18.710 -6.774 99.889 1.00 23.45 372 LEU C CA 1
ATOM 10966 C C . LEU C 1 372 ? -19.665 -5.755 99.259 1.00 22.97 372 LEU C C 1
ATOM 10967 O O . LEU C 1 372 ? -19.248 -4.850 98.536 1.00 23.57 372 LEU C O 1
ATOM 10972 N N . GLN C 1 373 ? -20.981 -5.896 99.511 1.00 22.18 373 GLN C N 1
ATOM 10973 C CA . GLN C 1 373 ? -21.921 -5.019 98.841 1.00 21.94 373 GLN C CA 1
ATOM 10974 C C . GLN C 1 373 ? -21.745 -3.566 99.353 1.00 25.66 373 GLN C C 1
ATOM 10975 O O . GLN C 1 373 ? -21.902 -2.607 98.564 1.00 26.97 373 GLN C O 1
ATOM 10981 N N . ALA C 1 374 ? -21.362 -3.468 100.621 1.00 29.64 374 ALA C N 1
ATOM 10982 C CA . ALA C 1 374 ? -21.130 -2.144 101.222 1.00 33.09 374 ALA C CA 1
ATOM 10983 C C . ALA C 1 374 ? -19.974 -1.439 100.487 1.00 34.40 374 ALA C C 1
ATOM 10984 O O . ALA C 1 374 ? -19.960 -0.245 100.476 1.00 36.69 374 ALA C O 1
ATOM 10986 N N . LEU C 1 375 ? -19.040 -2.157 99.846 1.00 34.18 375 LEU C N 1
ATOM 10987 C CA . LEU C 1 375 ? -17.923 -1.509 99.133 1.00 35.18 375 LEU C CA 1
ATOM 10988 C C . LEU C 1 375 ? -18.346 -0.822 97.838 1.00 35.78 375 LEU C C 1
ATOM 10989 O O . LEU C 1 375 ? -17.599 0.016 97.301 1.00 36.71 375 LEU C O 1
ATOM 10994 N N . LYS C 1 376 ? -19.515 -1.188 97.300 1.00 34.24 376 LYS C N 1
ATOM 10995 C CA . LYS C 1 376 ? -19.995 -0.733 95.966 1.00 35.53 376 LYS C CA 1
ATOM 10996 C C . LYS C 1 376 ? -18.848 -0.768 94.955 1.00 35.19 376 LYS C C 1
ATOM 10997 O O . LYS C 1 376 ? -18.435 0.246 94.353 1.00 35.43 376 LYS C O 1
ATOM 11003 N N . THR C 1 377 ? -18.338 -1.962 94.774 1.00 31.35 377 THR C N 1
ATOM 11004 C CA . THR C 1 377 ? -17.202 -2.207 93.940 1.00 31.99 377 THR C CA 1
ATOM 11005 C C . THR C 1 377 ? -17.567 -3.167 92.793 1.00 31.44 377 THR C C 1
ATOM 11006 O O . THR C 1 377 ? -18.754 -3.478 92.592 1.00 32.46 377 THR C O 1
ATOM 11010 N N . THR C 1 378 ? -16.584 -3.543 91.982 1.00 29.76 378 THR C N 1
ATOM 11011 C CA . THR C 1 378 ? -16.753 -4.426 90.831 1.00 29.51 378 THR C CA 1
ATOM 11012 C C . THR C 1 378 ? -15.789 -5.597 91.026 1.00 27.75 378 THR C C 1
ATOM 11013 O O . THR C 1 378 ? -14.812 -5.479 91.811 1.00 26.67 378 THR C O 1
ATOM 11017 N N . PRO C 1 379 ? -16.035 -6.699 90.292 1.00 27.13 379 PRO C N 1
ATOM 11018 C CA . PRO C 1 379 ? -15.163 -7.840 90.356 1.00 25.76 379 PRO C CA 1
ATOM 11019 C C . PRO C 1 379 ? -13.733 -7.438 90.003 1.00 25.58 379 PRO C C 1
ATOM 11020 O O . PRO C 1 379 ? -12.819 -7.894 90.683 1.00 25.48 379 PRO C O 1
ATOM 11024 N N . GLU C 1 380 ? -13.527 -6.584 89.006 1.00 26.85 380 GLU C N 1
ATOM 11025 C CA . GLU C 1 380 ? -12.146 -6.296 88.582 1.00 28.52 380 GLU C CA 1
ATOM 11026 C C . GLU C 1 380 ? -11.460 -5.492 89.669 1.00 27.03 380 GLU C C 1
ATOM 11027 O O . GLU C 1 380 ? -10.262 -5.775 89.964 1.00 27.17 380 GLU C O 1
ATOM 11033 N N . GLU C 1 381 ? -12.147 -4.529 90.309 1.00 25.27 381 GLU C N 1
ATOM 11034 C CA . GLU C 1 381 ? -11.533 -3.743 91.395 1.00 26.48 381 GLU C CA 1
ATOM 11035 C C . GLU C 1 381 ? -11.272 -4.592 92.588 1.00 25.57 381 GLU C C 1
ATOM 11036 O O . GLU C 1 381 ? -10.216 -4.460 93.206 1.00 24.08 381 GLU C O 1
ATOM 11042 N N . PHE C 1 382 ? -12.229 -5.461 92.925 1.00 23.28 382 PHE C N 1
ATOM 11043 C CA . PHE C 1 382 ? -12.012 -6.268 94.115 1.00 22.39 382 PHE C CA 1
ATOM 11044 C C . PHE C 1 382 ? -10.929 -7.286 93.932 1.00 21.20 382 PHE C C 1
ATOM 11045 O O . PHE C 1 382 ? -10.151 -7.453 94.874 1.00 21.68 382 PHE C O 1
ATOM 11053 N N . CYS C 1 383 ? -10.849 -7.989 92.786 1.00 19.70 383 CYS C N 1
ATOM 11054 C CA . CYS C 1 383 ? -9.806 -8.956 92.557 1.00 18.21 383 CYS C CA 1
ATOM 11055 C C . CYS C 1 383 ? -8.468 -8.319 92.568 1.00 19.49 383 CYS C C 1
ATOM 11056 O O . CYS C 1 383 ? -7.525 -8.895 93.119 1.00 20.66 383 CYS C O 1
ATOM 11059 N N . LYS C 1 384 ? -8.381 -7.093 92.021 1.00 19.27 384 LYS C N 1
ATOM 11060 C CA . LYS C 1 384 ? -7.046 -6.399 92.122 1.00 19.43 384 LYS C CA 1
ATOM 11061 C C . LYS C 1 384 ? -6.721 -6.100 93.573 1.00 20.79 384 LYS C C 1
ATOM 11062 O O . LYS C 1 384 ? -5.557 -6.313 93.973 1.00 22.06 384 LYS C O 1
ATOM 11068 N N . LYS C 1 385 ? -7.670 -5.559 94.349 1.00 19.44 385 LYS C N 1
ATOM 11069 C CA . LYS C 1 385 ? -7.464 -5.244 95.750 1.00 21.36 385 LYS C CA 1
ATOM 11070 C C . LYS C 1 385 ? -6.992 -6.472 96.549 1.00 22.44 385 LYS C C 1
ATOM 11071 O O . LYS C 1 385 ? -5.971 -6.388 97.303 1.00 21.33 385 LYS C O 1
ATOM 11077 N N . VAL C 1 386 ? -7.661 -7.615 96.355 1.00 20.00 386 VAL C N 1
ATOM 11078 C CA . VAL C 1 386 ? -7.293 -8.864 97.017 1.00 18.08 386 VAL C CA 1
ATOM 11079 C C . VAL C 1 386 ? -5.933 -9.383 96.623 1.00 18.83 386 VAL C C 1
ATOM 11080 O O . VAL C 1 386 ? -5.102 -9.786 97.523 1.00 20.24 386 VAL C O 1
ATOM 11084 N N . GLY C 1 387 ? -5.627 -9.446 95.307 1.00 17.52 387 GLY C N 1
ATOM 11085 C CA . GLY C 1 387 ? -4.376 -10.000 94.888 1.00 19.41 387 GLY C CA 1
ATOM 11086 C C . GLY C 1 387 ? -3.232 -9.074 95.378 1.00 19.50 387 GLY C C 1
ATOM 11087 O O . GLY C 1 387 ? -2.127 -9.563 95.736 1.00 20.43 387 GLY C O 1
ATOM 11088 N N . ASP C 1 388 ? -3.480 -7.787 95.371 1.00 19.09 388 ASP C N 1
ATOM 11089 C CA . ASP C 1 388 ? -2.407 -6.823 95.753 1.00 21.40 388 ASP C CA 1
ATOM 11090 C C . ASP C 1 388 ? -2.086 -7.006 97.242 1.00 21.74 388 ASP C C 1
ATOM 11091 O O . ASP C 1 388 ? -0.914 -6.914 97.647 1.00 22.39 388 ASP C O 1
ATOM 11096 N N . ILE C 1 389 ? -3.107 -7.246 98.047 1.00 20.35 389 ILE C N 1
ATOM 11097 C CA . ILE C 1 389 ? -2.845 -7.473 99.509 1.00 19.83 389 ILE C CA 1
ATOM 11098 C C . ILE C 1 389 ? -2.116 -8.767 99.818 1.00 20.99 389 ILE C C 1
ATOM 11099 O O . ILE C 1 389 ? -1.195 -8.799 100.685 1.00 21.39 389 ILE C O 1
ATOM 11104 N N . TYR C 1 390 ? -2.404 -9.867 99.113 1.00 15.92 390 TYR C N 1
ATOM 11105 C CA . TYR C 1 390 ? -1.850 -11.161 99.483 1.00 18.02 390 TYR C CA 1
ATOM 11106 C C . TYR C 1 390 ? -0.616 -11.464 98.670 1.00 20.50 390 TYR C C 1
ATOM 11107 O O . TYR C 1 390 ? 0.369 -11.978 99.233 1.00 19.65 390 TYR C O 1
ATOM 11116 N N . PHE C 1 391 ? -0.625 -11.265 97.317 1.00 19.80 391 PHE C N 1
ATOM 11117 C CA . PHE C 1 391 ? 0.494 -11.810 96.558 1.00 18.94 391 PHE C CA 1
ATOM 11118 C C . PHE C 1 391 ? 1.817 -10.982 96.657 1.00 19.64 391 PHE C C 1
ATOM 11119 O O . PHE C 1 391 ? 2.886 -11.449 96.213 1.00 21.30 391 PHE C O 1
ATOM 11127 N N . ARG C 1 392 ? 1.661 -9.770 97.182 1.00 18.21 392 ARG C N 1
ATOM 11128 C CA . ARG C 1 392 ? 2.788 -8.881 97.328 1.00 19.17 392 ARG C CA 1
ATOM 11129 C C . ARG C 1 392 ? 3.402 -8.912 98.726 1.00 19.85 392 ARG C C 1
ATOM 11130 O O . ARG C 1 392 ? 4.284 -8.145 98.965 1.00 20.56 392 ARG C O 1
ATOM 11138 N N . THR C 1 393 ? 2.988 -9.891 99.521 1.00 19.54 393 THR C N 1
ATOM 11139 C CA . THR C 1 393 ? 3.527 -10.029 100.905 1.00 20.28 393 THR C CA 1
ATOM 11140 C C . THR C 1 393 ? 3.870 -11.506 101.200 1.00 19.16 393 THR C C 1
ATOM 11141 O O . THR C 1 393 ? 3.457 -12.430 100.469 1.00 18.89 393 THR C O 1
ATOM 11145 N N . LYS C 1 394 ? 4.747 -11.743 102.233 1.00 18.27 394 LYS C N 1
ATOM 11146 C CA . LYS C 1 394 ? 5.206 -13.108 102.539 1.00 18.02 394 LYS C CA 1
ATOM 11147 C C . LYS C 1 394 ? 4.134 -14.128 102.773 1.00 16.13 394 LYS C C 1
ATOM 11148 O O . LYS C 1 394 ? 4.284 -15.249 102.341 1.00 17.53 394 LYS C O 1
ATOM 11154 N N . VAL C 1 395 ? 3.042 -13.716 103.408 1.00 19.12 395 VAL C N 1
ATOM 11155 C CA . VAL C 1 395 ? 1.991 -14.705 103.684 1.00 21.16 395 VAL C CA 1
ATOM 11156 C C . VAL C 1 395 ? 1.373 -15.302 102.416 1.00 18.79 395 VAL C C 1
ATOM 11157 O O . VAL C 1 395 ? 0.966 -16.452 102.452 1.00 22.43 395 VAL C O 1
ATOM 11161 N N . GLY C 1 396 ? 1.401 -14.541 101.305 1.00 20.74 396 GLY C N 1
ATOM 11162 C CA . GLY C 1 396 ? 0.995 -15.159 100.037 1.00 19.33 396 GLY C CA 1
ATOM 11163 C C . GLY C 1 396 ? 1.977 -15.960 99.250 1.00 21.61 396 GLY C C 1
ATOM 11164 O O . GLY C 1 396 ? 1.693 -16.306 98.145 1.00 19.45 396 GLY C O 1
ATOM 11165 N N . PHE C 1 397 ? 3.240 -16.142 99.728 1.00 20.07 397 PHE C N 1
ATOM 11166 C CA . PHE C 1 397 ? 4.263 -16.749 98.911 1.00 19.50 397 PHE C CA 1
ATOM 11167 C C . PHE C 1 397 ? 3.910 -18.070 98.309 1.00 18.30 397 PHE C C 1
ATOM 11168 O O . PHE C 1 397 ? 4.162 -18.247 97.140 1.00 20.09 397 PHE C O 1
ATOM 11176 N N . ILE C 1 398 ? 3.353 -19.046 99.081 1.00 17.79 398 ILE C N 1
ATOM 11177 C CA . ILE C 1 398 ? 3.088 -20.382 98.504 1.00 19.79 398 ILE C CA 1
ATOM 11178 C C . ILE C 1 398 ? 1.859 -20.435 97.609 1.00 18.39 398 ILE C C 1
ATOM 11179 O O . ILE C 1 398 ? 1.642 -21.425 96.935 1.00 19.96 398 ILE C O 1
ATOM 11184 N N . VAL C 1 399 ? 1.070 -19.392 97.692 1.00 18.84 399 VAL C N 1
ATOM 11185 C CA . VAL C 1 399 ? -0.281 -19.500 97.154 1.00 18.61 399 VAL C CA 1
ATOM 11186 C C . VAL C 1 399 ? -0.195 -19.051 95.679 1.00 19.50 399 VAL C C 1
ATOM 11187 O O . VAL C 1 399 ? 0.276 -17.963 95.381 1.00 19.27 399 VAL C O 1
ATOM 11191 N N . HIS C 1 400 ? -0.727 -19.888 94.761 1.00 18.25 400 HIS C N 1
ATOM 11192 C CA . HIS C 1 400 ? -0.698 -19.458 93.370 1.00 16.66 400 HIS C CA 1
ATOM 11193 C C . HIS C 1 400 ? -2.101 -19.067 92.842 1.00 16.25 400 HIS C C 1
ATOM 11194 O O . HIS C 1 400 ? -2.204 -18.418 91.793 1.00 18.37 400 HIS C O 1
ATOM 11201 N N . GLU C 1 401 ? -3.203 -19.496 93.518 1.00 17.87 401 GLU C N 1
ATOM 11202 C CA . GLU C 1 401 ? -4.535 -19.037 93.050 1.00 17.33 401 GLU C CA 1
ATOM 11203 C C . GLU C 1 401 ? -5.347 -18.718 94.300 1.00 16.98 401 GLU C C 1
ATOM 11204 O O . GLU C 1 401 ? -5.443 -19.580 95.227 1.00 19.11 401 GLU C O 1
ATOM 11210 N N . ILE C 1 402 ? -5.930 -17.537 94.312 1.00 16.76 402 ILE C N 1
ATOM 11211 C CA . ILE C 1 402 ? -6.839 -17.154 95.363 1.00 15.88 402 ILE C CA 1
ATOM 11212 C C . ILE C 1 402 ? -8.238 -17.222 94.682 1.00 16.34 402 ILE C C 1
ATOM 11213 O O . ILE C 1 402 ? -8.458 -16.601 93.633 1.00 19.24 402 ILE C O 1
ATOM 11218 N N . ILE C 1 403 ? -9.152 -17.928 95.354 1.00 16.99 403 ILE C N 1
ATOM 11219 C CA . ILE C 1 403 ? -10.530 -18.104 94.829 1.00 16.22 403 ILE C CA 1
ATOM 11220 C C . ILE C 1 403 ? -11.476 -17.404 95.802 1.00 18.86 403 ILE C C 1
ATOM 11221 O O . ILE C 1 403 ? -11.491 -17.734 97.016 1.00 19.01 403 ILE C O 1
ATOM 11226 N N . LEU C 1 404 ? -12.275 -16.477 95.243 1.00 18.19 404 LEU C N 1
ATOM 11227 C CA . LEU C 1 404 ? -13.240 -15.699 96.052 1.00 18.33 404 LEU C CA 1
ATOM 11228 C C . LEU C 1 404 ? -14.592 -16.389 95.842 1.00 18.82 404 LEU C C 1
ATOM 11229 O O . LEU C 1 404 ? -15.050 -16.494 94.731 1.00 20.06 404 LEU C O 1
ATOM 11234 N N . VAL C 1 405 ? -15.222 -16.729 96.942 1.00 16.97 405 VAL C N 1
ATOM 11235 C CA . VAL C 1 405 ? -16.626 -17.355 96.900 1.00 17.61 405 VAL C CA 1
ATOM 11236 C C . VAL C 1 405 ? -17.481 -16.617 97.859 1.00 20.08 405 VAL C C 1
ATOM 11237 O O . VAL C 1 405 ? -17.011 -16.050 98.866 1.00 20.28 405 VAL C O 1
ATOM 11241 N N . ALA C 1 406 ? -18.809 -16.642 97.626 1.00 17.20 406 ALA C N 1
ATOM 11242 C CA . ALA C 1 406 ? -19.710 -16.053 98.581 1.00 18.69 406 ALA C CA 1
ATOM 11243 C C . ALA C 1 406 ? -19.864 -16.895 99.871 1.00 17.33 406 ALA C C 1
ATOM 11244 O O . ALA C 1 406 ? -19.461 -18.069 100.004 1.00 20.57 406 ALA C O 1
ATOM 11246 N N . ASP C 1 407 ? -20.586 -16.277 100.789 1.00 20.95 407 ASP C N 1
ATOM 11247 C CA . ASP C 1 407 ? -20.728 -16.889 102.087 1.00 21.25 407 ASP C CA 1
ATOM 11248 C C . ASP C 1 407 ? -21.764 -18.039 102.175 1.00 23.11 407 ASP C C 1
ATOM 11249 O O . ASP C 1 407 ? -22.037 -18.541 103.292 1.00 24.93 407 ASP C O 1
ATOM 11254 N N . ASP C 1 408 ? -22.304 -18.537 101.027 1.00 19.93 408 ASP C N 1
ATOM 11255 C CA . ASP C 1 408 ? -22.963 -19.808 101.058 1.00 22.39 408 ASP C CA 1
ATOM 11256 C C . ASP C 1 408 ? -22.146 -21.039 100.870 1.00 21.96 408 ASP C C 1
ATOM 11257 O O . ASP C 1 408 ? -22.674 -22.179 100.836 1.00 24.38 408 ASP C O 1
ATOM 11262 N N . ILE C 1 409 ? -20.819 -20.906 100.675 1.00 19.84 409 ILE C N 1
ATOM 11263 C CA . ILE C 1 409 ? -19.998 -22.058 100.455 1.00 19.91 409 ILE C CA 1
ATOM 11264 C C . ILE C 1 409 ? -19.216 -22.364 101.740 1.00 21.19 409 ILE C C 1
ATOM 11265 O O . ILE C 1 409 ? -18.606 -21.410 102.279 1.00 23.84 409 ILE C O 1
ATOM 11270 N N . ASP C 1 410 ? -19.278 -23.625 102.172 1.00 22.07 410 ASP C N 1
ATOM 11271 C CA . ASP C 1 410 ? -18.437 -24.054 103.297 1.00 21.04 410 ASP C CA 1
ATOM 11272 C C . ASP C 1 410 ? -17.098 -24.356 102.670 1.00 18.78 410 ASP C C 1
ATOM 11273 O O . ASP C 1 410 ? -16.864 -25.428 102.055 1.00 17.86 410 ASP C O 1
ATOM 11278 N N . ILE C 1 411 ? -16.145 -23.397 102.885 1.00 21.08 411 ILE C N 1
ATOM 11279 C CA . ILE C 1 411 ? -14.849 -23.572 102.218 1.00 19.67 411 ILE C CA 1
ATOM 11280 C C . ILE C 1 411 ? -13.993 -24.678 102.814 1.00 19.84 411 ILE C C 1
ATOM 11281 O O . ILE C 1 411 ? -12.986 -25.103 102.216 1.00 18.93 411 ILE C O 1
ATOM 11286 N N . PHE C 1 412 ? -14.436 -25.229 103.960 1.00 20.68 412 PHE C N 1
ATOM 11287 C CA . PHE C 1 412 ? -13.749 -26.426 104.511 1.00 22.14 412 PHE C CA 1
ATOM 11288 C C . PHE C 1 412 ? -14.181 -27.769 103.986 1.00 21.39 412 PHE C C 1
ATOM 11289 O O . PHE C 1 412 ? -13.584 -28.775 104.314 1.00 25.15 412 PHE C O 1
ATOM 11297 N N . ASN C 1 413 ? -15.164 -27.726 103.081 1.00 20.39 413 ASN C N 1
ATOM 11298 C CA . ASN C 1 413 ? -15.684 -28.898 102.409 1.00 21.19 413 ASN C CA 1
ATOM 11299 C C . ASN C 1 413 ? -15.399 -28.805 100.890 1.00 20.90 413 ASN C C 1
ATOM 11300 O O . ASN C 1 413 ? -16.003 -27.987 100.189 1.00 21.17 413 ASN C O 1
ATOM 11305 N N . PHE C 1 414 ? -14.463 -29.632 100.448 1.00 20.75 414 PHE C N 1
ATOM 11306 C CA . PHE C 1 414 ? -13.953 -29.438 99.116 1.00 22.36 414 PHE C CA 1
ATOM 11307 C C . PHE C 1 414 ? -15.062 -29.807 98.117 1.00 23.04 414 PHE C C 1
ATOM 11308 O O . PHE C 1 414 ? -15.003 -29.378 96.998 1.00 23.12 414 PHE C O 1
ATOM 11316 N N . LYS C 1 415 ? -16.076 -30.570 98.546 1.00 21.91 415 LYS C N 1
ATOM 11317 C CA . LYS C 1 415 ? -17.203 -30.772 97.602 1.00 23.80 415 LYS C CA 1
ATOM 11318 C C . LYS C 1 415 ? -17.845 -29.448 97.240 1.00 22.32 415 LYS C C 1
ATOM 11319 O O . LYS C 1 415 ? -18.271 -29.261 96.074 1.00 22.67 415 LYS C O 1
ATOM 11325 N N . GLU C 1 416 ? -18.057 -28.553 98.207 1.00 19.66 416 GLU C N 1
ATOM 11326 C CA . GLU C 1 416 ? -18.653 -27.263 97.958 1.00 19.31 416 GLU C CA 1
ATOM 11327 C C . GLU C 1 416 ? -17.709 -26.350 97.187 1.00 18.21 416 GLU C C 1
ATOM 11328 O O . GLU C 1 416 ? -18.142 -25.583 96.300 1.00 18.99 416 GLU C O 1
ATOM 11334 N N . VAL C 1 417 ? -16.398 -26.427 97.534 1.00 17.84 417 VAL C N 1
ATOM 11335 C CA . VAL C 1 417 ? -15.430 -25.525 96.866 1.00 19.90 417 VAL C CA 1
ATOM 11336 C C . VAL C 1 417 ? -15.365 -25.869 95.366 1.00 18.22 417 VAL C C 1
ATOM 11337 O O . VAL C 1 417 ? -15.342 -24.914 94.556 1.00 18.52 417 VAL C O 1
ATOM 11341 N N . ILE C 1 418 ? -15.221 -27.138 95.019 1.00 18.47 418 ILE C N 1
ATOM 11342 C CA . ILE C 1 418 ? -15.012 -27.501 93.603 1.00 18.67 418 ILE C CA 1
ATOM 11343 C C . ILE C 1 418 ? -16.327 -27.141 92.866 1.00 19.22 418 ILE C C 1
ATOM 11344 O O . ILE C 1 418 ? -16.252 -26.683 91.709 1.00 16.81 418 ILE C O 1
ATOM 11349 N N . TRP C 1 419 ? -17.503 -27.373 93.479 1.00 17.00 419 TRP C N 1
ATOM 11350 C CA . TRP C 1 419 ? -18.763 -26.979 92.770 1.00 17.01 419 TRP C CA 1
ATOM 11351 C C . TRP C 1 419 ? -18.818 -25.478 92.488 1.00 18.34 419 TRP C C 1
ATOM 11352 O O . TRP C 1 419 ? -19.065 -25.030 91.404 1.00 18.03 419 TRP C O 1
ATOM 11363 N N . ALA C 1 420 ? -18.445 -24.644 93.463 1.00 18.49 420 ALA C N 1
ATOM 11364 C CA . ALA C 1 420 ? -18.457 -23.175 93.325 1.00 19.15 420 ALA C CA 1
ATOM 11365 C C . ALA C 1 420 ? -17.406 -22.813 92.280 1.00 18.45 420 ALA C C 1
ATOM 11366 O O . ALA C 1 420 ? -17.653 -21.904 91.457 1.00 18.62 420 ALA C O 1
ATOM 11368 N N . TYR C 1 421 ? -16.210 -23.471 92.318 1.00 17.27 421 TYR C N 1
ATOM 11369 C CA . TYR C 1 421 ? -15.148 -23.080 91.344 1.00 16.85 421 TYR C CA 1
ATOM 11370 C C . TYR C 1 421 ? -15.577 -23.304 89.908 1.00 17.95 421 TYR C C 1
ATOM 11371 O O . TYR C 1 421 ? -15.516 -22.343 89.144 1.00 18.59 421 TYR C O 1
ATOM 11380 N N . VAL C 1 422 ? -16.088 -24.481 89.604 1.00 17.09 422 VAL C N 1
ATOM 11381 C CA . VAL C 1 422 ? -16.433 -24.769 88.194 1.00 16.69 422 VAL C CA 1
ATOM 11382 C C . VAL C 1 422 ? -17.669 -24.063 87.739 1.00 16.98 422 VAL C C 1
ATOM 11383 O O . VAL C 1 422 ? -17.722 -23.632 86.555 1.00 19.63 422 VAL C O 1
ATOM 11387 N N . THR C 1 423 ? -18.583 -23.776 88.650 1.00 16.34 423 THR C N 1
ATOM 11388 C CA . THR C 1 423 ? -19.838 -23.232 88.173 1.00 17.91 423 THR C CA 1
ATOM 11389 C C . THR C 1 423 ? -19.964 -21.723 88.312 1.00 17.92 423 THR C C 1
ATOM 11390 O O . THR C 1 423 ? -20.851 -21.106 87.671 1.00 18.10 423 THR C O 1
ATOM 11394 N N . ARG C 1 424 ? -19.067 -21.055 89.066 1.00 16.83 424 ARG C N 1
ATOM 11395 C CA . ARG C 1 424 ? -19.240 -19.624 89.256 1.00 16.75 424 ARG C CA 1
ATOM 11396 C C . ARG C 1 424 ? -18.210 -18.730 88.653 1.00 19.36 424 ARG C C 1
ATOM 11397 O O . ARG C 1 424 ? -18.278 -17.528 88.809 1.00 21.44 424 ARG C O 1
ATOM 11405 N N . HIS C 1 425 ? -17.182 -19.317 88.058 1.00 17.60 425 HIS C N 1
ATOM 11406 C CA . HIS C 1 425 ? -16.229 -18.467 87.276 1.00 19.58 425 HIS C CA 1
ATOM 11407 C C . HIS C 1 425 ? -16.143 -18.842 85.832 1.00 17.71 425 HIS C C 1
ATOM 11408 O O . HIS C 1 425 ? -16.104 -20.015 85.478 1.00 17.66 425 HIS C O 1
ATOM 11415 N N . THR C 1 426 ? -15.991 -17.777 85.020 1.00 17.05 426 THR C N 1
ATOM 11416 C CA . THR C 1 426 ? -15.802 -17.984 83.583 1.00 17.57 426 THR C CA 1
ATOM 11417 C C . THR C 1 426 ? -14.331 -18.273 83.358 1.00 17.87 426 THR C C 1
ATOM 11418 O O . THR C 1 426 ? -13.522 -17.440 83.771 1.00 19.20 426 THR C O 1
ATOM 11422 N N . PRO C 1 427 ? -13.986 -19.402 82.776 1.00 18.96 427 PRO C N 1
ATOM 11423 C CA . PRO C 1 427 ? -12.548 -19.637 82.546 1.00 20.54 427 PRO C CA 1
ATOM 11424 C C . PRO C 1 427 ? -11.910 -18.483 81.819 1.00 22.28 427 PRO C C 1
ATOM 11425 O O . PRO C 1 427 ? -12.490 -17.932 80.826 1.00 22.12 427 PRO C O 1
ATOM 11429 N N . VAL C 1 428 ? -10.757 -18.103 82.340 1.00 21.33 428 VAL C N 1
ATOM 11430 C CA . VAL C 1 428 ? -9.938 -16.932 81.820 1.00 21.20 428 VAL C CA 1
ATOM 11431 C C . VAL C 1 428 ? -10.528 -15.607 82.114 1.00 21.42 428 VAL C C 1
ATOM 11432 O O . VAL C 1 428 ? -9.866 -14.763 82.736 1.00 22.32 428 VAL C O 1
ATOM 11436 N N . ALA C 1 429 ? -11.775 -15.346 81.664 1.00 19.54 429 ALA C N 1
ATOM 11437 C CA . ALA C 1 429 ? -12.340 -14.056 81.760 1.00 21.80 429 ALA C CA 1
ATOM 11438 C C . ALA C 1 429 ? -12.492 -13.631 83.215 1.00 22.63 429 ALA C C 1
ATOM 11439 O O . ALA C 1 429 ? -12.431 -12.445 83.508 1.00 22.62 429 ALA C O 1
ATOM 11441 N N . ASP C 1 430 ? -12.725 -14.577 84.138 1.00 21.53 430 ASP C N 1
ATOM 11442 C CA . ASP C 1 430 ? -12.917 -14.170 85.550 1.00 19.96 430 ASP C CA 1
ATOM 11443 C C . ASP C 1 430 ? -11.655 -14.449 86.350 1.00 20.65 430 ASP C C 1
ATOM 11444 O O . ASP C 1 430 ? -11.694 -14.521 87.566 1.00 22.61 430 ASP C O 1
ATOM 11449 N N . GLN C 1 431 ? -10.543 -14.558 85.679 1.00 21.37 431 GLN C N 1
ATOM 11450 C CA . GLN C 1 431 ? -9.275 -14.792 86.430 1.00 20.08 431 GLN C CA 1
ATOM 11451 C C . GLN C 1 431 ? -8.362 -13.567 86.189 1.00 22.59 431 GLN C C 1
ATOM 11452 O O . GLN C 1 431 ? -8.207 -13.084 85.025 1.00 25.42 431 GLN C O 1
ATOM 11458 N N . MET C 1 432 ? -7.772 -13.036 87.238 1.00 18.39 432 MET C N 1
ATOM 11459 C CA . MET C 1 432 ? -6.896 -11.862 87.033 1.00 19.77 432 MET C CA 1
ATOM 11460 C C . MET C 1 432 ? -5.478 -12.347 87.320 1.00 20.75 432 MET C C 1
ATOM 11461 O O . MET C 1 432 ? -5.160 -12.688 88.439 1.00 19.45 432 MET C O 1
ATOM 11466 N N . ALA C 1 433 ? -4.600 -12.339 86.292 1.00 20.40 433 ALA C N 1
ATOM 11467 C CA . ALA C 1 433 ? -3.178 -12.736 86.453 1.00 21.60 433 ALA C CA 1
ATOM 11468 C C . ALA C 1 433 ? -2.429 -11.639 87.196 1.00 22.07 433 ALA C C 1
ATOM 11469 O O . ALA C 1 433 ? -2.681 -10.464 87.024 1.00 22.52 433 ALA C O 1
ATOM 11471 N N . PHE C 1 434 ? -1.470 -12.076 88.014 1.00 22.59 434 PHE C N 1
ATOM 11472 C CA . PHE C 1 434 ? -0.548 -11.203 88.666 1.00 21.80 434 PHE C CA 1
ATOM 11473 C C . PHE C 1 434 ? 0.843 -11.637 88.158 1.00 23.93 434 PHE C C 1
ATOM 11474 O O . PHE C 1 434 ? 1.370 -12.699 88.570 1.00 23.39 434 PHE C O 1
ATOM 11482 N N . ASP C 1 435 ? 1.383 -10.773 87.263 1.00 27.15 435 ASP C N 1
ATOM 11483 C CA . ASP C 1 435 ? 2.599 -11.173 86.487 1.00 30.34 435 ASP C CA 1
ATOM 11484 C C . ASP C 1 435 ? 3.847 -10.719 87.144 1.00 29.17 435 ASP C C 1
ATOM 11485 O O . ASP C 1 435 ? 4.923 -11.223 86.762 1.00 30.25 435 ASP C O 1
ATOM 11490 N N . ASP C 1 436 ? 3.756 -9.742 88.043 1.00 27.86 436 ASP C N 1
ATOM 11491 C CA . ASP C 1 436 ? 5.011 -9.197 88.597 1.00 29.62 436 ASP C CA 1
ATOM 11492 C C . ASP C 1 436 ? 5.319 -9.549 90.024 1.00 30.64 436 ASP C C 1
ATOM 11493 O O . ASP C 1 436 ? 6.337 -9.082 90.593 1.00 34.41 436 ASP C O 1
ATOM 11498 N N . VAL C 1 437 ? 4.564 -10.474 90.594 1.00 23.58 437 VAL C N 1
ATOM 11499 C CA . VAL C 1 437 ? 4.777 -10.896 91.940 1.00 21.28 437 VAL C CA 1
ATOM 11500 C C . VAL C 1 437 ? 5.670 -12.115 92.019 1.00 21.08 437 VAL C C 1
ATOM 11501 O O . VAL C 1 437 ? 5.919 -12.815 91.040 1.00 23.35 437 VAL C O 1
ATOM 11505 N N . THR C 1 438 ? 6.226 -12.331 93.185 1.00 20.66 438 THR C N 1
ATOM 11506 C CA A THR C 1 438 ? 7.148 -13.428 93.320 0.50 23.64 438 THR C CA 1
ATOM 11507 C CA B THR C 1 438 ? 7.156 -13.437 93.307 0.50 24.18 438 THR C CA 1
ATOM 11508 C C . THR C 1 438 ? 6.375 -14.758 93.177 1.00 23.65 438 THR C C 1
ATOM 11509 O O . THR C 1 438 ? 5.374 -14.967 93.867 1.00 25.23 438 THR C O 1
ATOM 11516 N N . SER C 1 439 ? 6.884 -15.637 92.336 1.00 21.93 439 SER C N 1
ATOM 11517 C CA . SER C 1 439 ? 6.378 -17.019 92.233 1.00 22.29 439 SER C CA 1
ATOM 11518 C C . SER C 1 439 ? 6.862 -17.892 93.370 1.00 21.99 439 SER C C 1
ATOM 11519 O O . SER C 1 439 ? 7.953 -17.680 93.928 1.00 23.29 439 SER C O 1
ATOM 11522 N N . PHE C 1 440 ? 6.131 -18.965 93.649 1.00 21.20 440 PHE C N 1
ATOM 11523 C CA . PHE C 1 440 ? 6.598 -19.962 94.598 1.00 20.41 440 PHE C CA 1
ATOM 11524 C C . PHE C 1 440 ? 7.509 -20.969 93.858 1.00 22.38 440 PHE C C 1
ATOM 11525 O O . PHE C 1 440 ? 7.077 -21.717 92.973 1.00 22.15 440 PHE C O 1
ATOM 11533 N N . PRO C 1 441 ? 8.826 -21.031 94.209 1.00 21.63 441 PRO C N 1
ATOM 11534 C CA . PRO C 1 441 ? 9.702 -21.816 93.316 1.00 23.17 441 PRO C CA 1
ATOM 11535 C C . PRO C 1 441 ? 9.446 -23.333 93.337 1.00 22.92 441 PRO C C 1
ATOM 11536 O O . PRO C 1 441 ? 9.870 -24.022 92.372 1.00 24.07 441 PRO C O 1
ATOM 11540 N N . LEU C 1 442 ? 8.810 -23.845 94.390 1.00 24.73 442 LEU C N 1
ATOM 11541 C CA . LEU C 1 442 ? 8.468 -25.266 94.532 1.00 25.81 442 LEU C CA 1
ATOM 11542 C C . LEU C 1 442 ? 7.293 -25.703 93.632 1.00 25.21 442 LEU C C 1
ATOM 11543 O O . LEU C 1 442 ? 7.132 -26.891 93.359 1.00 25.80 442 LEU C O 1
ATOM 11548 N N . ALA C 1 443 ? 6.504 -24.747 93.144 1.00 23.92 443 ALA C N 1
ATOM 11549 C CA . ALA C 1 443 ? 5.284 -25.164 92.409 1.00 21.48 443 ALA C CA 1
ATOM 11550 C C . ALA C 1 443 ? 5.745 -25.846 91.116 1.00 21.85 443 ALA C C 1
ATOM 11551 O O . ALA C 1 443 ? 6.607 -25.324 90.412 1.00 21.74 443 ALA C O 1
ATOM 11553 N N . PRO C 1 444 ? 5.223 -27.054 90.816 1.00 21.84 444 PRO C N 1
ATOM 11554 C CA . PRO C 1 444 ? 5.834 -27.759 89.679 1.00 21.44 444 PRO C CA 1
ATOM 11555 C C . PRO C 1 444 ? 5.713 -27.061 88.332 1.00 21.71 444 PRO C C 1
ATOM 11556 O O . PRO C 1 444 ? 6.570 -27.123 87.467 1.00 22.11 444 PRO C O 1
ATOM 11560 N N . PHE C 1 445 ? 4.597 -26.350 88.141 1.00 19.38 445 PHE C N 1
ATOM 11561 C CA . PHE C 1 445 ? 4.416 -25.607 86.895 1.00 20.17 445 PHE C CA 1
ATOM 11562 C C . PHE C 1 445 ? 5.428 -24.428 86.828 1.00 22.64 445 PHE C C 1
ATOM 11563 O O . PHE C 1 445 ? 5.709 -23.926 85.735 1.00 23.58 445 PHE C O 1
ATOM 11571 N N . VAL C 1 446 ? 5.977 -24.013 87.977 1.00 20.84 446 VAL C N 1
ATOM 11572 C CA . VAL C 1 446 ? 7.009 -22.971 87.982 1.00 19.30 446 VAL C CA 1
ATOM 11573 C C . VAL C 1 446 ? 8.373 -23.655 87.771 1.00 20.96 446 VAL C C 1
ATOM 11574 O O . VAL C 1 446 ? 9.082 -23.335 86.783 1.00 22.37 446 VAL C O 1
ATOM 11578 N N . SER C 1 447 ? 8.670 -24.633 88.575 1.00 20.86 447 SER C N 1
ATOM 11579 C CA . SER C 1 447 ? 10.028 -25.216 88.512 1.00 23.11 447 SER C CA 1
ATOM 11580 C C . SER C 1 447 ? 10.324 -25.924 87.207 1.00 25.28 447 SER C C 1
ATOM 11581 O O . SER C 1 447 ? 11.499 -25.944 86.786 1.00 24.63 447 SER C O 1
ATOM 11584 N N . GLN C 1 448 ? 9.286 -26.476 86.544 1.00 23.22 448 GLN C N 1
ATOM 11585 C CA . GLN C 1 448 ? 9.480 -27.219 85.279 1.00 22.36 448 GLN C CA 1
ATOM 11586 C C . GLN C 1 448 ? 9.171 -26.322 84.079 1.00 24.07 448 GLN C C 1
ATOM 11587 O O . GLN C 1 448 ? 8.813 -26.786 82.997 1.00 26.38 448 GLN C O 1
ATOM 11593 N N . SER C 1 449 ? 9.293 -24.998 84.257 1.00 23.67 449 SER C N 1
ATOM 11594 C CA . SER C 1 449 ? 9.170 -24.075 83.174 1.00 24.31 449 SER C CA 1
ATOM 11595 C C . SER C 1 449 ? 10.254 -22.992 83.175 1.00 24.75 449 SER C C 1
ATOM 11596 O O . SER C 1 449 ? 11.032 -22.932 84.093 1.00 26.43 449 SER C O 1
ATOM 11599 N N . SER C 1 450 ? 10.226 -22.160 82.142 1.00 27.90 450 SER C N 1
ATOM 11600 C CA . SER C 1 450 ? 11.208 -21.077 82.084 1.00 30.88 450 SER C CA 1
ATOM 11601 C C . SER C 1 450 ? 10.897 -20.033 83.153 1.00 30.07 450 SER C C 1
ATOM 11602 O O . SER C 1 450 ? 11.763 -19.206 83.501 1.00 31.50 450 SER C O 1
ATOM 11605 N N . ARG C 1 451 ? 9.682 -20.065 83.761 1.00 26.68 451 ARG C N 1
ATOM 11606 C CA . ARG C 1 451 ? 9.458 -19.195 84.923 1.00 26.82 451 ARG C CA 1
ATOM 11607 C C . ARG C 1 451 ? 10.385 -19.469 86.108 1.00 27.92 451 ARG C C 1
ATOM 11608 O O . ARG C 1 451 ? 10.476 -18.641 87.021 1.00 28.35 451 ARG C O 1
ATOM 11616 N N . SER C 1 452 ? 11.055 -20.654 86.134 1.00 25.92 452 SER C N 1
ATOM 11617 C CA . SER C 1 452 ? 11.954 -21.023 87.186 1.00 28.19 452 SER C CA 1
ATOM 11618 C C . SER C 1 452 ? 13.143 -19.977 87.197 1.00 28.84 452 SER C C 1
ATOM 11619 O O . SER C 1 452 ? 13.711 -19.755 88.273 1.00 32.16 452 SER C O 1
ATOM 11622 N N . LYS C 1 453 ? 13.460 -19.458 86.037 1.00 30.27 453 LYS C N 1
ATOM 11623 C CA . LYS C 1 453 ? 14.579 -18.480 85.873 1.00 31.59 453 LYS C CA 1
ATOM 11624 C C . LYS C 1 453 ? 14.118 -17.091 86.214 1.00 30.36 453 LYS C C 1
ATOM 11625 O O . LYS C 1 453 ? 14.953 -16.223 86.474 1.00 32.83 453 LYS C O 1
ATOM 11631 N N . THR C 1 454 ? 12.849 -16.771 86.022 1.00 24.46 454 THR C N 1
ATOM 11632 C CA . THR C 1 454 ? 12.458 -15.391 86.306 1.00 24.67 454 THR C CA 1
ATOM 11633 C C . THR C 1 454 ? 11.904 -15.266 87.714 1.00 26.27 454 THR C C 1
ATOM 11634 O O . THR C 1 454 ? 11.990 -14.196 88.339 1.00 25.74 454 THR C O 1
ATOM 11638 N N . MET C 1 455 ? 11.304 -16.336 88.211 1.00 24.51 455 MET C N 1
ATOM 11639 C CA . MET C 1 455 ? 10.754 -16.354 89.576 1.00 26.13 455 MET C CA 1
ATOM 11640 C C . MET C 1 455 ? 9.646 -15.317 89.757 1.00 22.77 455 MET C C 1
ATOM 11641 O O . MET C 1 455 ? 9.432 -14.801 90.880 1.00 23.37 455 MET C O 1
ATOM 11646 N N . LYS C 1 456 ? 9.064 -14.848 88.657 1.00 22.56 456 LYS C N 1
ATOM 11647 C CA . LYS C 1 456 ? 7.928 -13.939 88.778 1.00 22.39 456 LYS C CA 1
ATOM 11648 C C . LYS C 1 456 ? 6.660 -14.398 88.046 1.00 22.60 456 LYS C C 1
ATOM 11649 O O . LYS C 1 456 ? 6.737 -15.016 86.990 1.00 23.30 456 LYS C O 1
ATOM 11655 N N . GLY C 1 457 ? 5.506 -14.006 88.627 1.00 23.22 457 GLY C N 1
ATOM 11656 C CA . GLY C 1 457 ? 4.272 -14.295 87.927 1.00 20.84 457 GLY C CA 1
ATOM 11657 C C . GLY C 1 457 ? 3.646 -15.624 88.167 1.00 20.57 457 GLY C C 1
ATOM 11658 O O . GLY C 1 457 ? 4.046 -16.428 89.047 1.00 21.51 457 GLY C O 1
ATOM 11659 N N . GLY C 1 458 ? 2.622 -15.858 87.334 1.00 20.70 458 GLY C N 1
ATOM 11660 C CA . GLY C 1 458 ? 1.972 -17.168 87.329 1.00 18.90 458 GLY C CA 1
ATOM 11661 C C . GLY C 1 458 ? 0.971 -17.348 88.487 1.00 17.74 458 GLY C C 1
ATOM 11662 O O . GLY C 1 458 ? 0.671 -18.509 88.832 1.00 19.71 458 GLY C O 1
ATOM 11663 N N . LYS C 1 459 ? 0.527 -16.262 89.059 1.00 18.75 459 LYS C N 1
ATOM 11664 C CA . LYS C 1 459 ? -0.463 -16.295 90.149 1.00 17.01 459 LYS C CA 1
ATOM 11665 C C . LYS C 1 459 ? -1.692 -15.647 89.640 1.00 18.54 459 LYS C C 1
ATOM 11666 O O . LYS C 1 459 ? -1.670 -14.861 88.707 1.00 20.88 459 LYS C O 1
ATOM 11672 N N A CYS C 1 460 ? -2.829 -16.013 90.200 0.50 18.16 460 CYS C N 1
ATOM 11673 N N B CYS C 1 460 ? -2.784 -15.883 90.353 0.50 20.12 460 CYS C N 1
ATOM 11674 C CA A CYS C 1 460 ? -4.045 -15.245 89.827 0.50 15.65 460 CYS C CA 1
ATOM 11675 C CA B CYS C 1 460 ? -4.084 -15.425 89.873 0.50 19.46 460 CYS C CA 1
ATOM 11676 C C A CYS C 1 460 ? -5.067 -15.207 90.961 0.50 15.91 460 CYS C C 1
ATOM 11677 C C B CYS C 1 460 ? -5.085 -15.230 91.005 0.50 18.10 460 CYS C C 1
ATOM 11678 O O A CYS C 1 460 ? -5.022 -16.045 91.889 0.50 16.55 460 CYS C O 1
ATOM 11679 O O B CYS C 1 460 ? -5.053 -16.000 91.987 0.50 18.31 460 CYS C O 1
ATOM 11684 N N . VAL C 1 461 ? -6.009 -14.275 90.847 1.00 17.08 461 VAL C N 1
ATOM 11685 C CA . VAL C 1 461 ? -7.225 -14.202 91.703 1.00 17.27 461 VAL C CA 1
ATOM 11686 C C . VAL C 1 461 ? -8.380 -14.628 90.792 1.00 18.84 461 VAL C C 1
ATOM 11687 O O . VAL C 1 461 ? -8.563 -14.030 89.705 1.00 19.80 461 VAL C O 1
ATOM 11691 N N . THR C 1 462 ? -9.106 -15.636 91.248 1.00 17.74 462 THR C N 1
ATOM 11692 C CA . THR C 1 462 ? -10.244 -16.154 90.394 1.00 18.53 462 THR C CA 1
ATOM 11693 C C . THR C 1 462 ? -11.548 -15.745 91.120 1.00 18.19 462 THR C C 1
ATOM 11694 O O . THR C 1 462 ? -11.825 -16.072 92.309 1.00 18.24 462 THR C O 1
ATOM 11698 N N . ASN C 1 463 ? -12.378 -15.021 90.376 1.00 18.62 463 ASN C N 1
ATOM 11699 C CA . ASN C 1 463 ? -13.620 -14.515 90.927 1.00 18.41 463 ASN C CA 1
ATOM 11700 C C . ASN C 1 463 ? -14.731 -15.551 90.779 1.00 18.81 463 ASN C C 1
ATOM 11701 O O . ASN C 1 463 ? -15.195 -15.815 89.660 1.00 20.10 463 ASN C O 1
ATOM 11706 N N . CYS C 1 464 ? -15.180 -16.158 91.897 1.00 18.09 464 CYS C N 1
ATOM 11707 C CA . CYS C 1 464 ? -16.305 -17.100 91.842 1.00 17.85 464 CYS C CA 1
ATOM 11708 C C . CYS C 1 464 ? -17.547 -16.512 92.546 1.00 18.69 464 CYS C C 1
ATOM 11709 O O . CYS C 1 464 ? -18.315 -17.235 93.168 1.00 20.12 464 CYS C O 1
ATOM 11712 N N . ILE C 1 465 ? -17.643 -15.196 92.548 1.00 18.32 465 ILE C N 1
ATOM 11713 C CA . ILE C 1 465 ? -18.773 -14.438 93.090 1.00 18.34 465 ILE C CA 1
ATOM 11714 C C . ILE C 1 465 ? -19.569 -13.900 91.882 1.00 19.87 465 ILE C C 1
ATOM 11715 O O . ILE C 1 465 ? -19.039 -13.251 91.000 1.00 19.57 465 ILE C O 1
ATOM 11720 N N . PHE C 1 466 ? -20.856 -14.296 91.818 1.00 20.12 466 PHE C N 1
ATOM 11721 C CA . PHE C 1 466 ? -21.670 -13.864 90.705 1.00 21.16 466 PHE C CA 1
ATOM 11722 C C . PHE C 1 466 ? -21.745 -12.327 90.706 1.00 19.33 466 PHE C C 1
ATOM 11723 O O . PHE C 1 466 ? -21.706 -11.673 91.781 1.00 20.44 466 PHE C O 1
ATOM 11731 N N . ARG C 1 467 ? -21.808 -11.739 89.504 1.00 21.77 467 ARG C N 1
ATOM 11732 C CA . ARG C 1 467 ? -21.892 -10.291 89.409 1.00 23.82 467 ARG C CA 1
ATOM 11733 C C . ARG C 1 467 ? -22.969 -9.672 90.282 1.00 22.12 467 ARG C C 1
ATOM 11734 O O . ARG C 1 467 ? -22.730 -8.684 91.003 1.00 22.71 467 ARG C O 1
ATOM 11742 N N . GLN C 1 468 ? -24.157 -10.312 90.370 1.00 21.89 468 GLN C N 1
ATOM 11743 C CA . GLN C 1 468 ? -25.244 -9.740 91.140 1.00 23.23 468 GLN C CA 1
ATOM 11744 C C . GLN C 1 468 ? -24.881 -9.669 92.640 1.00 20.98 468 GLN C C 1
ATOM 11745 O O . GLN C 1 468 ? -25.309 -8.784 93.361 1.00 24.25 468 GLN C O 1
ATOM 11751 N N . GLN C 1 469 ? -24.036 -10.614 93.093 1.00 20.99 469 GLN C N 1
ATOM 11752 C CA . GLN C 1 469 ? -23.696 -10.753 94.540 1.00 20.63 469 GLN C CA 1
ATOM 11753 C C . GLN C 1 469 ? -22.777 -9.556 94.960 1.00 23.21 469 GLN C C 1
ATOM 11754 O O . GLN C 1 469 ? -22.678 -9.290 96.160 1.00 22.42 469 GLN C O 1
ATOM 11760 N N . TYR C 1 470 ? -22.203 -8.829 94.015 1.00 22.09 470 TYR C N 1
ATOM 11761 C CA . TYR C 1 470 ? -21.488 -7.607 94.339 1.00 21.97 470 TYR C CA 1
ATOM 11762 C C . TYR C 1 470 ? -22.429 -6.436 94.646 1.00 24.64 470 TYR C C 1
ATOM 11763 O O . TYR C 1 470 ? -21.993 -5.365 95.155 1.00 24.37 470 TYR C O 1
ATOM 11772 N N . GLU C 1 471 ? -23.702 -6.643 94.255 1.00 23.66 471 GLU C N 1
ATOM 11773 C CA . GLU C 1 471 ? -24.683 -5.515 94.301 1.00 26.49 471 GLU C CA 1
ATOM 11774 C C . GLU C 1 471 ? -25.761 -5.727 95.288 1.00 27.78 471 GLU C C 1
ATOM 11775 O O . GLU C 1 471 ? -26.072 -4.798 96.031 1.00 29.43 471 GLU C O 1
ATOM 11781 N N . ARG C 1 472 ? -26.395 -6.886 95.329 1.00 24.76 472 ARG C N 1
ATOM 11782 C CA . ARG C 1 472 ? -27.589 -6.990 96.170 1.00 24.59 472 ARG C CA 1
ATOM 11783 C C . ARG C 1 472 ? -27.904 -8.476 96.378 1.00 27.77 472 ARG C C 1
ATOM 11784 O O . ARG C 1 472 ? -27.178 -9.385 95.852 1.00 27.22 472 ARG C O 1
ATOM 11792 N N A SER C 1 473 ? -29.025 -8.726 97.047 0.50 27.31 473 SER C N 1
ATOM 11793 N N B SER C 1 473 ? -28.968 -8.747 97.112 0.50 27.06 473 SER C N 1
ATOM 11794 C CA A SER C 1 473 ? -29.436 -10.085 97.416 0.50 27.74 473 SER C CA 1
ATOM 11795 C CA B SER C 1 473 ? -29.288 -10.124 97.437 0.50 26.92 473 SER C CA 1
ATOM 11796 C C A SER C 1 473 ? -29.646 -10.892 96.138 0.50 25.62 473 SER C C 1
ATOM 11797 C C B SER C 1 473 ? -29.496 -10.866 96.119 0.50 25.38 473 SER C C 1
ATOM 11798 O O A SER C 1 473 ? -30.216 -10.371 95.150 0.50 26.32 473 SER C O 1
ATOM 11799 O O B SER C 1 473 ? -29.875 -10.281 95.090 0.50 26.71 473 SER C O 1
ATOM 11804 N N . PHE C 1 474 ? -29.199 -12.147 96.148 1.00 25.74 474 PHE C N 1
ATOM 11805 C CA . PHE C 1 474 ? -29.413 -12.999 94.998 1.00 23.74 474 PHE C CA 1
ATOM 11806 C C . PHE C 1 474 ? -29.742 -14.377 95.522 1.00 23.29 474 PHE C C 1
ATOM 11807 O O . PHE C 1 474 ? -28.867 -15.130 95.900 1.00 23.56 474 PHE C O 1
ATOM 11815 N N . ASP C 1 475 ? -31.050 -14.681 95.572 1.00 23.92 475 ASP C N 1
ATOM 11816 C CA . ASP C 1 475 ? -31.572 -15.928 96.182 1.00 26.44 475 ASP C CA 1
ATOM 11817 C C . ASP C 1 475 ? -31.779 -16.934 95.053 1.00 24.60 475 ASP C C 1
ATOM 11818 O O . ASP C 1 475 ? -32.584 -16.684 94.144 1.00 26.97 475 ASP C O 1
ATOM 11823 N N . TYR C 1 476 ? -30.954 -17.990 95.040 1.00 20.94 476 TYR C N 1
ATOM 11824 C CA . TYR C 1 476 ? -31.101 -19.135 94.141 1.00 18.96 476 TYR C CA 1
ATOM 11825 C C . TYR C 1 476 ? -31.185 -20.401 94.978 1.00 19.90 476 TYR C C 1
ATOM 11826 O O . TYR C 1 476 ? -30.799 -20.445 96.184 1.00 19.14 476 TYR C O 1
ATOM 11835 N N . ILE C 1 477 ? -31.645 -21.496 94.364 1.00 18.40 477 ILE C N 1
ATOM 11836 C CA . ILE C 1 477 ? -31.752 -22.735 95.054 1.00 18.46 477 ILE C CA 1
ATOM 11837 C C . ILE C 1 477 ? -30.558 -23.588 94.752 1.00 17.90 477 ILE C C 1
ATOM 11838 O O . ILE C 1 477 ? -30.188 -23.730 93.592 1.00 19.86 477 ILE C O 1
ATOM 11843 N N . THR C 1 478 ? -29.902 -24.117 95.797 1.00 18.22 478 THR C N 1
ATOM 11844 C CA . THR C 1 478 ? -28.858 -25.119 95.655 1.00 18.81 478 THR C CA 1
ATOM 11845 C C . THR C 1 478 ? -29.529 -26.505 95.575 1.00 18.12 478 THR C C 1
ATOM 11846 O O . THR C 1 478 ? -30.192 -26.938 96.484 1.00 20.02 478 THR C O 1
ATOM 11850 N N . CYS C 1 479 ? -29.281 -27.243 94.488 1.00 17.49 479 CYS C N 1
ATOM 11851 C CA . CYS C 1 479 ? -30.055 -28.401 94.136 1.00 16.38 479 CYS C CA 1
ATOM 11852 C C . CYS C 1 479 ? -29.340 -29.639 94.631 1.00 18.66 479 CYS C C 1
ATOM 11853 O O . CYS C 1 479 ? -28.869 -30.504 93.889 1.00 17.52 479 CYS C O 1
ATOM 11856 N N . ASN C 1 480 ? -29.361 -29.785 95.971 1.00 19.49 480 ASN C N 1
ATOM 11857 C CA . ASN C 1 480 ? -29.010 -31.040 96.602 1.00 18.59 480 ASN C CA 1
ATOM 11858 C C . ASN C 1 480 ? -30.037 -31.357 97.648 1.00 21.37 480 ASN C C 1
ATOM 11859 O O . ASN C 1 480 ? -31.065 -30.696 97.700 1.00 22.78 480 ASN C O 1
ATOM 11864 N N . PHE C 1 481 ? -29.862 -32.466 98.350 1.00 17.21 481 PHE C N 1
ATOM 11865 C CA . PHE C 1 481 ? -30.887 -32.843 99.282 1.00 16.85 481 PHE C CA 1
ATOM 11866 C C . PHE C 1 481 ? -31.048 -31.893 100.489 1.00 18.75 481 PHE C C 1
ATOM 11867 O O . PHE C 1 481 ? -32.117 -31.329 100.733 1.00 19.71 481 PHE C O 1
ATOM 11875 N N . GLU C 1 482 ? -29.929 -31.730 101.199 1.00 20.61 482 GLU C N 1
ATOM 11876 C CA . GLU C 1 482 ? -30.014 -30.972 102.482 1.00 24.30 482 GLU C CA 1
ATOM 11877 C C . GLU C 1 482 ? -30.260 -29.513 102.304 1.00 23.19 482 GLU C C 1
ATOM 11878 O O . GLU C 1 482 ? -30.851 -28.850 103.185 1.00 24.77 482 GLU C O 1
ATOM 11884 N N . LYS C 1 483 ? -29.783 -28.905 101.207 1.00 22.82 483 LYS C N 1
ATOM 11885 C CA . LYS C 1 483 ? -30.006 -27.493 101.010 1.00 20.58 483 LYS C CA 1
ATOM 11886 C C . LYS C 1 483 ? -31.132 -27.178 100.028 1.00 21.34 483 LYS C C 1
ATOM 11887 O O . LYS C 1 483 ? -31.641 -26.075 100.068 1.00 21.31 483 LYS C O 1
ATOM 11893 N N . GLY C 1 484 ? -31.520 -28.180 99.243 1.00 20.03 484 GLY C N 1
ATOM 11894 C CA . GLY C 1 484 ? -32.510 -27.833 98.220 1.00 20.42 484 GLY C CA 1
ATOM 11895 C C . GLY C 1 484 ? -33.972 -27.836 98.653 1.00 21.17 484 GLY C C 1
ATOM 11896 O O . GLY C 1 484 ? -34.792 -27.276 97.978 1.00 22.41 484 GLY C O 1
ATOM 11897 N N . TYR C 1 485 ? -34.262 -28.472 99.816 1.00 20.79 485 TYR C N 1
ATOM 11898 C CA . TYR C 1 485 ? -35.657 -28.785 100.202 1.00 19.22 485 TYR C CA 1
ATOM 11899 C C . TYR C 1 485 ? -35.876 -28.156 101.599 1.00 21.38 485 TYR C C 1
ATOM 11900 O O . TYR C 1 485 ? -34.876 -27.994 102.331 1.00 21.95 485 TYR C O 1
ATOM 11909 N N . PRO C 1 486 ? -37.123 -27.847 101.930 1.00 22.55 486 PRO C N 1
ATOM 11910 C CA . PRO C 1 486 ? -37.403 -27.269 103.261 1.00 23.71 486 PRO C CA 1
ATOM 11911 C C . PRO C 1 486 ? -36.935 -28.249 104.311 1.00 22.69 486 PRO C C 1
ATOM 11912 O O . PRO C 1 486 ? -37.062 -29.457 104.190 1.00 21.05 486 PRO C O 1
ATOM 11916 N N . LYS C 1 487 ? -36.405 -27.708 105.415 1.00 24.19 487 LYS C N 1
ATOM 11917 C CA . LYS C 1 487 ? -35.867 -28.601 106.422 1.00 25.10 487 LYS C CA 1
ATOM 11918 C C . LYS C 1 487 ? -36.899 -29.607 106.971 1.00 22.55 487 LYS C C 1
ATOM 11919 O O . LYS C 1 487 ? -36.535 -30.697 107.321 1.00 23.23 487 LYS C O 1
ATOM 11925 N N . GLY C 1 488 ? -38.164 -29.201 107.065 1.00 22.22 488 GLY C N 1
ATOM 11926 C CA . GLY C 1 488 ? -39.233 -30.109 107.510 1.00 21.98 488 GLY C CA 1
ATOM 11927 C C . GLY C 1 488 ? -39.334 -31.325 106.629 1.00 22.55 488 GLY C C 1
ATOM 11928 O O . GLY C 1 488 ? -39.627 -32.481 107.098 1.00 23.83 488 GLY C O 1
ATOM 11929 N N . LEU C 1 489 ? -39.121 -31.070 105.294 1.00 23.05 489 LEU C N 1
ATOM 11930 C CA . LEU C 1 489 ? -39.168 -32.224 104.368 1.00 20.64 489 LEU C CA 1
ATOM 11931 C C . LEU C 1 489 ? -37.951 -33.054 104.427 1.00 19.01 489 LEU C C 1
ATOM 11932 O O . LEU C 1 489 ? -38.004 -34.289 104.426 1.00 20.51 489 LEU C O 1
ATOM 11937 N N . VAL C 1 490 ? -36.777 -32.421 104.593 1.00 19.41 490 VAL C N 1
ATOM 11938 C CA . VAL C 1 490 ? -35.544 -33.181 104.761 1.00 20.72 490 VAL C CA 1
ATOM 11939 C C . VAL C 1 490 ? -35.622 -34.154 105.973 1.00 20.10 490 VAL C C 1
ATOM 11940 O O . VAL C 1 490 ? -35.325 -35.349 105.932 1.00 21.08 490 VAL C O 1
ATOM 11944 N N . ASP C 1 491 ? -36.112 -33.563 107.058 1.00 21.81 491 ASP C N 1
ATOM 11945 C CA . ASP C 1 491 ? -36.293 -34.401 108.281 1.00 22.20 491 ASP C CA 1
ATOM 11946 C C . ASP C 1 491 ? -37.291 -35.533 108.098 1.00 21.89 491 ASP C C 1
ATOM 11947 O O . ASP C 1 491 ? -37.062 -36.604 108.639 1.00 24.54 491 ASP C O 1
ATOM 11952 N N . LYS C 1 492 ? -38.387 -35.265 107.411 1.00 22.18 492 LYS C N 1
ATOM 11953 C CA . LYS C 1 492 ? -39.414 -36.239 107.137 1.00 20.89 492 LYS C CA 1
ATOM 11954 C C . LYS C 1 492 ? -38.831 -37.380 106.333 1.00 22.99 492 LYS C C 1
ATOM 11955 O O . LYS C 1 492 ? -39.011 -38.568 106.615 1.00 21.08 492 LYS C O 1
ATOM 11961 N N . VAL C 1 493 ? -38.110 -37.031 105.259 1.00 22.51 493 VAL C N 1
ATOM 11962 C CA . VAL C 1 493 ? -37.519 -38.089 104.465 1.00 20.69 493 VAL C CA 1
ATOM 11963 C C . VAL C 1 493 ? -36.492 -38.916 105.252 1.00 21.46 493 VAL C C 1
ATOM 11964 O O . VAL C 1 493 ? -36.481 -40.102 105.156 1.00 23.75 493 VAL C O 1
ATOM 11968 N N . ASN C 1 494 ? -35.623 -38.292 106.031 1.00 22.67 494 ASN C N 1
ATOM 11969 C CA . ASN C 1 494 ? -34.641 -39.003 106.838 1.00 22.51 494 ASN C CA 1
ATOM 11970 C C . ASN C 1 494 ? -35.339 -39.904 107.899 1.00 21.54 494 ASN C C 1
ATOM 11971 O O . ASN C 1 494 ? -34.958 -41.046 108.078 1.00 23.02 494 ASN C O 1
ATOM 11976 N N . GLU C 1 495 ? -36.411 -39.403 108.477 1.00 24.78 495 GLU C N 1
ATOM 11977 C CA . GLU C 1 495 ? -37.199 -40.205 109.491 1.00 25.29 495 GLU C CA 1
ATOM 11978 C C . GLU C 1 495 ? -37.878 -41.420 108.888 1.00 28.84 495 GLU C C 1
ATOM 11979 O O . GLU C 1 495 ? -37.929 -42.478 109.519 1.00 27.84 495 GLU C O 1
ATOM 11985 N N . ASN C 1 496 ? -38.391 -41.294 107.625 1.00 24.06 496 ASN C N 1
ATOM 11986 C CA . ASN C 1 496 ? -39.072 -42.374 106.953 1.00 26.56 496 ASN C CA 1
ATOM 11987 C C . ASN C 1 496 ? -38.216 -43.224 106.060 1.00 23.58 496 ASN C C 1
ATOM 11988 O O . ASN C 1 496 ? -38.753 -44.182 105.509 1.00 23.73 496 ASN C O 1
ATOM 11993 N N . TRP C 1 497 ? -36.894 -42.954 105.966 1.00 23.36 497 TRP C N 1
ATOM 11994 C CA . TRP C 1 497 ? -35.994 -43.621 105.039 1.00 24.74 497 TRP C CA 1
ATOM 11995 C C . TRP C 1 497 ? -36.072 -45.137 105.170 1.00 26.68 497 TRP C C 1
ATOM 11996 O O . TRP C 1 497 ? -36.217 -45.874 104.176 1.00 26.19 497 TRP C O 1
ATOM 12007 N N . LYS C 1 498 ? -36.006 -45.649 106.421 1.00 25.05 498 LYS C N 1
ATOM 12008 C CA . LYS C 1 498 ? -36.060 -47.132 106.630 1.00 27.36 498 LYS C CA 1
ATOM 12009 C C . LYS C 1 498 ? -37.408 -47.704 106.359 1.00 24.87 498 LYS C C 1
ATOM 12010 O O . LYS C 1 498 ? -37.498 -48.779 105.764 1.00 29.26 498 LYS C O 1
ATOM 12016 N N . ARG C 1 499 ? -38.439 -46.973 106.722 1.00 23.70 499 ARG C N 1
ATOM 12017 C CA . ARG C 1 499 ? -39.775 -47.405 106.452 1.00 27.00 499 ARG C CA 1
ATOM 12018 C C . ARG C 1 499 ? -40.003 -47.539 104.917 1.00 28.30 499 ARG C C 1
ATOM 12019 O O . ARG C 1 499 ? -40.733 -48.442 104.431 1.00 29.29 499 ARG C O 1
ATOM 12027 N N . TYR C 1 500 ? -39.402 -46.608 104.179 1.00 27.77 500 TYR C N 1
ATOM 12028 C CA . TYR C 1 500 ? -39.529 -46.737 102.665 1.00 26.31 500 TYR C CA 1
ATOM 12029 C C . TYR C 1 500 ? -38.972 -48.048 102.156 1.00 26.39 500 TYR C C 1
ATOM 12030 O O . TYR C 1 500 ? -39.506 -48.572 101.170 1.00 27.40 500 TYR C O 1
ATOM 12039 N N . GLY C 1 501 ? -37.921 -48.584 102.769 1.00 24.82 501 GLY C N 1
ATOM 12040 C CA . GLY C 1 501 ? -37.315 -49.834 102.399 1.00 26.46 501 GLY C CA 1
ATOM 12041 C C . GLY C 1 501 ? -35.831 -49.746 102.292 1.00 26.16 501 GLY C C 1
ATOM 12042 O O . GLY C 1 501 ? -35.164 -50.776 102.008 1.00 29.60 501 GLY C O 1
ATOM 12043 N N . TYR C 1 502 ? -35.249 -48.567 102.497 1.00 25.80 502 TYR C N 1
ATOM 12044 C CA . TYR C 1 502 ? -33.786 -48.428 102.373 1.00 26.54 502 TYR C CA 1
ATOM 12045 C C . TYR C 1 502 ? -33.120 -49.145 103.563 1.00 31.48 502 TYR C C 1
ATOM 12046 O O . TYR C 1 502 ? -33.689 -49.072 104.636 1.00 32.66 502 TYR C O 1
ATOM 12055 N N . LYS C 1 503 ? -31.983 -49.796 103.327 1.00 34.23 503 LYS C N 1
ATOM 12056 C CA . LYS C 1 503 ? -31.399 -50.750 104.333 1.00 37.84 503 LYS C CA 1
ATOM 12057 C C . LYS C 1 503 ? -30.123 -50.187 104.922 1.00 41.60 503 LYS C C 1
ATOM 12058 O O . LYS C 1 503 ? -29.593 -49.172 104.457 1.00 44.45 503 LYS C O 1
ATOM 12060 N N . MET D 1 1 ? 30.487 38.137 109.494 1.00 64.46 1 MET D N 1
ATOM 12061 C CA . MET D 1 1 ? 29.143 37.502 109.744 1.00 63.63 1 MET D CA 1
ATOM 12062 C C . MET D 1 1 ? 29.302 36.232 110.606 1.00 61.68 1 MET D C 1
ATOM 12063 O O . MET D 1 1 ? 30.407 35.972 111.153 1.00 61.86 1 MET D O 1
ATOM 12068 N N . ARG D 1 2 ? 28.217 35.444 110.710 1.00 58.92 2 ARG D N 1
ATOM 12069 C CA . ARG D 1 2 ? 28.181 34.265 111.593 1.00 55.45 2 ARG D CA 1
ATOM 12070 C C . ARG D 1 2 ? 29.320 33.258 111.288 1.00 53.26 2 ARG D C 1
ATOM 12071 O O . ARG D 1 2 ? 29.811 33.134 110.111 1.00 53.07 2 ARG D O 1
ATOM 12079 N N . LYS D 1 3 ? 29.750 32.565 112.337 1.00 48.03 3 LYS D N 1
ATOM 12080 C CA . LYS D 1 3 ? 30.534 31.375 112.196 1.00 45.53 3 LYS D CA 1
ATOM 12081 C C . LYS D 1 3 ? 29.618 30.320 111.476 1.00 41.98 3 LYS D C 1
ATOM 12082 O O . LYS D 1 3 ? 28.423 30.197 111.786 1.00 42.65 3 LYS D O 1
ATOM 12088 N N . LEU D 1 4 ? 30.170 29.653 110.476 1.00 36.35 4 LEU D N 1
ATOM 12089 C CA . LEU D 1 4 ? 29.352 28.877 109.522 1.00 31.93 4 LEU D CA 1
ATOM 12090 C C . LEU D 1 4 ? 29.522 27.394 109.844 1.00 29.07 4 LEU D C 1
ATOM 12091 O O . LEU D 1 4 ? 30.614 26.965 110.166 1.00 27.14 4 LEU D O 1
ATOM 12096 N N . ASN D 1 5 ? 28.409 26.610 109.762 1.00 25.81 5 ASN D N 1
ATOM 12097 C CA . ASN D 1 5 ? 28.449 25.208 110.071 1.00 26.10 5 ASN D CA 1
ATOM 12098 C C . ASN D 1 5 ? 27.744 24.538 108.868 1.00 22.77 5 ASN D C 1
ATOM 12099 O O . ASN D 1 5 ? 26.541 24.296 108.879 1.00 24.50 5 ASN D O 1
ATOM 12104 N N . PRO D 1 6 ? 28.508 24.347 107.774 1.00 23.10 6 PRO D N 1
ATOM 12105 C CA . PRO D 1 6 ? 27.854 23.832 106.519 1.00 21.61 6 PRO D CA 1
ATOM 12106 C C . PRO D 1 6 ? 27.333 22.395 106.676 1.00 24.11 6 PRO D C 1
ATOM 12107 O O . PRO D 1 6 ? 26.445 22.026 105.914 1.00 23.59 6 PRO D O 1
ATOM 12111 N N . ALA D 1 7 ? 27.813 21.609 107.627 1.00 23.35 7 ALA D N 1
ATOM 12112 C CA . ALA D 1 7 ? 27.272 20.236 107.815 1.00 21.64 7 ALA D CA 1
ATOM 12113 C C . ALA D 1 7 ? 25.920 20.268 108.442 1.00 21.05 7 ALA D C 1
ATOM 12114 O O . ALA D 1 7 ? 25.109 19.380 108.224 1.00 21.07 7 ALA D O 1
ATOM 12116 N N . LEU D 1 8 ? 25.715 21.257 109.337 1.00 21.98 8 LEU D N 1
ATOM 12117 C CA . LEU D 1 8 ? 24.454 21.390 110.043 1.00 20.97 8 LEU D CA 1
ATOM 12118 C C . LEU D 1 8 ? 23.398 22.214 109.329 1.00 21.69 8 LEU D C 1
ATOM 12119 O O . LEU D 1 8 ? 22.201 21.919 109.506 1.00 23.79 8 LEU D O 1
ATOM 12124 N N . GLU D 1 9 ? 23.789 23.199 108.512 1.00 20.59 9 GLU D N 1
ATOM 12125 C CA . GLU D 1 9 ? 22.849 24.102 107.960 1.00 21.01 9 GLU D CA 1
ATOM 12126 C C . GLU D 1 9 ? 23.059 24.222 106.469 1.00 22.57 9 GLU D C 1
ATOM 12127 O O . GLU D 1 9 ? 24.124 24.672 106.011 1.00 22.12 9 GLU D O 1
ATOM 12133 N N . PHE D 1 10 ? 21.993 23.905 105.745 1.00 20.32 10 PHE D N 1
ATOM 12134 C CA . PHE D 1 10 ? 22.045 23.962 104.272 1.00 20.74 10 PHE D CA 1
ATOM 12135 C C . PHE D 1 10 ? 22.405 25.384 103.799 1.00 22.15 10 PHE D C 1
ATOM 12136 O O . PHE D 1 10 ? 23.207 25.572 102.852 1.00 21.78 10 PHE D O 1
ATOM 12144 N N . ARG D 1 11 ? 21.859 26.422 104.453 1.00 23.62 11 ARG D N 1
ATOM 12145 C CA . ARG D 1 11 ? 22.193 27.777 104.010 1.00 23.48 11 ARG D CA 1
ATOM 12146 C C . ARG D 1 11 ? 23.615 28.206 104.363 1.00 25.25 11 ARG D C 1
ATOM 12147 O O . ARG D 1 11 ? 24.178 29.076 103.651 1.00 25.16 11 ARG D O 1
ATOM 12155 N N . ASP D 1 12 ? 24.225 27.572 105.391 1.00 23.74 12 ASP D N 1
ATOM 12156 C CA . ASP D 1 12 ? 25.619 27.858 105.673 1.00 24.12 12 ASP D CA 1
ATOM 12157 C C . ASP D 1 12 ? 26.471 27.176 104.609 1.00 25.03 12 ASP D C 1
ATOM 12158 O O . ASP D 1 12 ? 27.538 27.686 104.249 1.00 23.85 12 ASP D O 1
ATOM 12163 N N . PHE D 1 13 ? 26.071 25.951 104.181 1.00 23.62 13 PHE D N 1
ATOM 12164 C CA . PHE D 1 13 ? 26.786 25.300 103.096 1.00 22.04 13 PHE D CA 1
ATOM 12165 C C . PHE D 1 13 ? 26.778 26.226 101.847 1.00 21.19 13 PHE D C 1
ATOM 12166 O O . PHE D 1 13 ? 27.822 26.389 101.218 1.00 24.96 13 PHE D O 1
ATOM 12174 N N . ILE D 1 14 ? 25.634 26.793 101.511 1.00 21.90 14 ILE D N 1
ATOM 12175 C CA . ILE D 1 14 ? 25.551 27.653 100.309 1.00 22.15 14 ILE D CA 1
ATOM 12176 C C . ILE D 1 14 ? 26.509 28.841 100.548 1.00 25.55 14 ILE D C 1
ATOM 12177 O O . ILE D 1 14 ? 27.236 29.214 99.648 1.00 24.36 14 ILE D O 1
ATOM 12182 N N . GLN D 1 15 ? 26.449 29.426 101.748 1.00 26.17 15 GLN D N 1
ATOM 12183 C CA . GLN D 1 15 ? 27.360 30.518 102.035 1.00 25.92 15 GLN D CA 1
ATOM 12184 C C . GLN D 1 15 ? 28.822 30.160 101.881 1.00 25.82 15 GLN D C 1
ATOM 12185 O O . GLN D 1 15 ? 29.543 30.948 101.268 1.00 27.06 15 GLN D O 1
ATOM 12191 N N A VAL D 1 16 ? 29.246 29.018 102.418 0.50 26.28 16 VAL D N 1
ATOM 12192 N N B VAL D 1 16 ? 29.296 29.035 102.431 0.50 25.18 16 VAL D N 1
ATOM 12193 C CA A VAL D 1 16 ? 30.661 28.607 102.345 0.50 27.42 16 VAL D CA 1
ATOM 12194 C CA B VAL D 1 16 ? 30.740 28.696 102.283 0.50 25.64 16 VAL D CA 1
ATOM 12195 C C A VAL D 1 16 ? 31.127 28.324 100.900 0.50 26.16 16 VAL D C 1
ATOM 12196 C C B VAL D 1 16 ? 31.077 28.539 100.794 0.50 24.50 16 VAL D C 1
ATOM 12197 O O A VAL D 1 16 ? 32.311 28.519 100.559 0.50 25.95 16 VAL D O 1
ATOM 12198 O O B VAL D 1 16 ? 32.110 29.025 100.297 0.50 22.45 16 VAL D O 1
ATOM 12205 N N . LEU D 1 17 ? 30.197 27.877 100.051 1.00 25.24 17 LEU D N 1
ATOM 12206 C CA . LEU D 1 17 ? 30.518 27.752 98.591 1.00 24.68 17 LEU D CA 1
ATOM 12207 C C . LEU D 1 17 ? 30.656 29.182 97.948 1.00 25.83 17 LEU D C 1
ATOM 12208 O O . LEU D 1 17 ? 31.545 29.384 97.131 1.00 26.19 17 LEU D O 1
ATOM 12213 N N . LYS D 1 18 ? 29.777 30.131 98.308 1.00 26.08 18 LYS D N 1
ATOM 12214 C CA . LYS D 1 18 ? 29.946 31.511 97.797 1.00 26.84 18 LYS D CA 1
ATOM 12215 C C . LYS D 1 18 ? 31.294 32.107 98.245 1.00 28.54 18 LYS D C 1
ATOM 12216 O O . LYS D 1 18 ? 32.049 32.665 97.417 1.00 29.36 18 LYS D O 1
ATOM 12222 N N . ASP D 1 19 ? 31.645 31.913 99.511 1.00 28.51 19 ASP D N 1
ATOM 12223 C CA . ASP D 1 19 ? 32.971 32.354 100.018 1.00 29.02 19 ASP D CA 1
ATOM 12224 C C . ASP D 1 19 ? 34.156 31.731 99.279 1.00 30.50 19 ASP D C 1
ATOM 12225 O O . ASP D 1 19 ? 35.261 32.302 99.268 1.00 30.11 19 ASP D O 1
ATOM 12230 N N . GLU D 1 20 ? 33.990 30.536 98.696 1.00 28.13 20 GLU D N 1
ATOM 12231 C CA . GLU D 1 20 ? 35.075 29.881 98.011 1.00 28.44 20 GLU D CA 1
ATOM 12232 C C . GLU D 1 20 ? 34.993 30.045 96.457 1.00 28.91 20 GLU D C 1
ATOM 12233 O O . GLU D 1 20 ? 35.639 29.261 95.703 1.00 30.07 20 GLU D O 1
ATOM 12239 N N . ASP D 1 21 ? 34.133 30.992 96.017 1.00 29.47 21 ASP D N 1
ATOM 12240 C CA . ASP D 1 21 ? 33.867 31.330 94.609 1.00 29.78 21 ASP D CA 1
ATOM 12241 C C . ASP D 1 21 ? 33.439 30.088 93.855 1.00 30.51 21 ASP D C 1
ATOM 12242 O O . ASP D 1 21 ? 33.805 29.853 92.663 1.00 29.50 21 ASP D O 1
ATOM 12247 N N . ASP D 1 22 ? 32.649 29.285 94.558 1.00 29.09 22 ASP D N 1
ATOM 12248 C CA . ASP D 1 22 ? 32.264 27.965 94.008 1.00 27.09 22 ASP D CA 1
ATOM 12249 C C . ASP D 1 22 ? 30.752 27.913 93.830 1.00 26.84 22 ASP D C 1
ATOM 12250 O O . ASP D 1 22 ? 30.165 26.848 93.749 1.00 26.32 22 ASP D O 1
ATOM 12255 N N . LEU D 1 23 ? 30.100 29.064 93.700 1.00 25.40 23 LEU D N 1
ATOM 12256 C CA . LEU D 1 23 ? 28.673 29.086 93.576 1.00 27.25 23 LEU D CA 1
ATOM 12257 C C . LEU D 1 23 ? 28.304 30.292 92.710 1.00 28.18 23 LEU D C 1
ATOM 12258 O O . LEU D 1 23 ? 28.840 31.376 92.943 1.00 29.74 23 LEU D O 1
ATOM 12263 N N . ILE D 1 24 ? 27.515 30.119 91.660 1.00 26.07 24 ILE D N 1
ATOM 12264 C CA . ILE D 1 24 ? 27.176 31.229 90.793 1.00 27.63 24 ILE D CA 1
ATOM 12265 C C . ILE D 1 24 ? 25.705 31.486 90.990 1.00 29.15 24 ILE D C 1
ATOM 12266 O O . ILE D 1 24 ? 24.885 30.577 90.754 1.00 26.07 24 ILE D O 1
ATOM 12271 N N . GLU D 1 25 ? 25.337 32.701 91.444 1.00 30.00 25 GLU D N 1
ATOM 12272 C CA . GLU D 1 25 ? 23.913 33.065 91.549 1.00 31.85 25 GLU D CA 1
ATOM 12273 C C . GLU D 1 25 ? 23.434 33.622 90.222 1.00 32.81 25 GLU D C 1
ATOM 12274 O O . GLU D 1 25 ? 23.802 34.781 89.801 1.00 31.88 25 GLU D O 1
ATOM 12280 N N . ILE D 1 26 ? 22.609 32.820 89.564 1.00 28.39 26 ILE D N 1
ATOM 12281 C CA . ILE D 1 26 ? 22.071 33.177 88.276 1.00 29.24 26 ILE D CA 1
ATOM 12282 C C . ILE D 1 26 ? 20.780 33.945 88.493 1.00 28.73 26 ILE D C 1
ATOM 12283 O O . ILE D 1 26 ? 19.755 33.380 88.965 1.00 29.44 26 ILE D O 1
ATOM 12288 N N . THR D 1 27 ? 20.823 35.273 88.227 1.00 30.30 27 THR D N 1
ATOM 12289 C CA . THR D 1 27 ? 19.611 36.083 88.464 1.00 31.26 27 THR D CA 1
ATOM 12290 C C . THR D 1 27 ? 18.795 36.216 87.198 1.00 31.03 27 THR D C 1
ATOM 12291 O O . THR D 1 27 ? 17.661 36.627 87.290 1.00 31.10 27 THR D O 1
ATOM 12295 N N . GLU D 1 28 ? 19.292 35.829 85.995 1.00 31.41 28 GLU D N 1
ATOM 12296 C CA . GLU D 1 28 ? 18.396 36.008 84.880 1.00 32.36 28 GLU D CA 1
ATOM 12297 C C . GLU D 1 28 ? 17.374 34.888 84.810 1.00 31.79 28 GLU D C 1
ATOM 12298 O O . GLU D 1 28 ? 17.536 33.876 85.526 1.00 31.40 28 GLU D O 1
ATOM 12304 N N . GLU D 1 29 ? 16.316 35.080 84.034 1.00 30.77 29 GLU D N 1
ATOM 12305 C CA . GLU D 1 29 ? 15.269 34.084 83.992 1.00 30.91 29 GLU D CA 1
ATOM 12306 C C . GLU D 1 29 ? 15.727 32.752 83.311 1.00 30.07 29 GLU D C 1
ATOM 12307 O O . GLU D 1 29 ? 16.227 32.751 82.169 1.00 29.48 29 GLU D O 1
ATOM 12313 N N . ILE D 1 30 ? 15.602 31.616 84.023 1.00 28.10 30 ILE D N 1
ATOM 12314 C CA . ILE D 1 30 ? 15.965 30.273 83.504 1.00 26.62 30 ILE D CA 1
ATOM 12315 C C . ILE D 1 30 ? 14.737 29.354 83.521 1.00 27.16 30 ILE D C 1
ATOM 12316 O O . ILE D 1 30 ? 13.969 29.393 84.484 1.00 24.48 30 ILE D O 1
ATOM 12321 N N . ASP D 1 31 ? 14.550 28.537 82.461 1.00 23.94 31 ASP D N 1
ATOM 12322 C CA . ASP D 1 31 ? 13.390 27.739 82.316 1.00 25.94 31 ASP D CA 1
ATOM 12323 C C . ASP D 1 31 ? 13.698 26.388 83.002 1.00 24.02 31 ASP D C 1
ATOM 12324 O O . ASP D 1 31 ? 14.753 25.792 82.733 1.00 26.85 31 ASP D O 1
ATOM 12329 N N . PRO D 1 32 ? 12.870 25.985 83.969 1.00 25.10 32 PRO D N 1
ATOM 12330 C CA . PRO D 1 32 ? 13.076 24.642 84.558 1.00 24.98 32 PRO D CA 1
ATOM 12331 C C . PRO D 1 32 ? 12.944 23.511 83.500 1.00 23.90 32 PRO D C 1
ATOM 12332 O O . PRO D 1 32 ? 13.478 22.399 83.713 1.00 23.64 32 PRO D O 1
ATOM 12336 N N . ASN D 1 33 ? 12.283 23.781 82.331 1.00 21.67 33 ASN D N 1
ATOM 12337 C CA . ASN D 1 33 ? 12.166 22.846 81.255 1.00 22.90 33 ASN D CA 1
ATOM 12338 C C . ASN D 1 33 ? 13.521 22.850 80.489 1.00 22.78 33 ASN D C 1
ATOM 12339 O O . ASN D 1 33 ? 13.835 23.768 79.711 1.00 23.38 33 ASN D O 1
ATOM 12344 N N . LEU D 1 34 ? 14.304 21.776 80.727 1.00 22.03 34 LEU D N 1
ATOM 12345 C CA . LEU D 1 34 ? 15.699 21.528 80.127 1.00 20.35 34 LEU D CA 1
ATOM 12346 C C . LEU D 1 34 ? 16.805 22.449 80.455 1.00 22.77 34 LEU D C 1
ATOM 12347 O O . LEU D 1 34 ? 17.912 22.001 80.646 1.00 22.19 34 LEU D O 1
ATOM 12352 N N A GLU D 1 35 ? 16.487 23.724 80.571 0.50 22.33 35 GLU D N 1
ATOM 12353 N N B GLU D 1 35 ? 16.615 23.768 80.552 0.50 21.85 35 GLU D N 1
ATOM 12354 C CA A GLU D 1 35 ? 17.537 24.716 80.676 0.50 23.12 35 GLU D CA 1
ATOM 12355 C CA B GLU D 1 35 ? 17.787 24.735 80.702 0.50 22.07 35 GLU D CA 1
ATOM 12356 C C A GLU D 1 35 ? 18.328 24.512 81.928 0.50 20.90 35 GLU D C 1
ATOM 12357 C C B GLU D 1 35 ? 18.456 24.621 82.062 0.50 20.71 35 GLU D C 1
ATOM 12358 O O A GLU D 1 35 ? 19.516 24.436 81.820 0.50 19.95 35 GLU D O 1
ATOM 12359 O O B GLU D 1 35 ? 19.665 24.775 82.232 0.50 20.21 35 GLU D O 1
ATOM 12370 N N . VAL D 1 36 ? 17.666 24.380 83.102 1.00 20.22 36 VAL D N 1
ATOM 12371 C CA . VAL D 1 36 ? 18.366 24.022 84.384 1.00 19.62 36 VAL D CA 1
ATOM 12372 C C . VAL D 1 36 ? 19.294 22.831 84.211 1.00 19.75 36 VAL D C 1
ATOM 12373 O O . VAL D 1 36 ? 20.456 22.897 84.617 1.00 19.21 36 VAL D O 1
ATOM 12377 N N . GLY D 1 37 ? 18.729 21.746 83.711 1.00 19.67 37 GLY D N 1
ATOM 12378 C CA . GLY D 1 37 ? 19.485 20.516 83.533 1.00 20.16 37 GLY D CA 1
ATOM 12379 C C . GLY D 1 37 ? 20.691 20.713 82.679 1.00 21.02 37 GLY D C 1
ATOM 12380 O O . GLY D 1 37 ? 21.778 20.206 82.974 1.00 19.70 37 GLY D O 1
ATOM 12381 N N . ALA D 1 38 ? 20.519 21.444 81.568 1.00 20.41 38 ALA D N 1
ATOM 12382 C CA . ALA D 1 38 ? 21.727 21.649 80.705 1.00 19.96 38 ALA D CA 1
ATOM 12383 C C . ALA D 1 38 ? 22.867 22.472 81.293 1.00 20.32 38 ALA D C 1
ATOM 12384 O O . ALA D 1 38 ? 24.024 22.105 81.229 1.00 20.03 38 ALA D O 1
ATOM 12386 N N . ILE D 1 39 ? 22.507 23.580 81.970 1.00 20.97 39 ILE D N 1
ATOM 12387 C CA . ILE D 1 39 ? 23.468 24.355 82.754 1.00 20.85 39 ILE D CA 1
ATOM 12388 C C . ILE D 1 39 ? 24.195 23.489 83.777 1.00 19.33 39 ILE D C 1
ATOM 12389 O O . ILE D 1 39 ? 25.427 23.500 83.903 1.00 21.07 39 ILE D O 1
ATOM 12394 N N . MET D 1 40 ? 23.400 22.673 84.483 1.00 19.18 40 MET D N 1
ATOM 12395 C CA . MET D 1 40 ? 24.005 21.743 85.495 1.00 17.10 40 MET D CA 1
ATOM 12396 C C . MET D 1 40 ? 25.026 20.766 84.826 1.00 17.72 40 MET D C 1
ATOM 12397 O O . MET D 1 40 ? 26.123 20.598 85.310 1.00 19.21 40 MET D O 1
ATOM 12402 N N . ARG D 1 41 ? 24.644 20.148 83.650 1.00 20.03 41 ARG D N 1
ATOM 12403 C CA . ARG D 1 41 ? 25.545 19.177 83.039 1.00 19.17 41 ARG D CA 1
ATOM 12404 C C . ARG D 1 41 ? 26.796 19.875 82.556 1.00 19.90 41 ARG D C 1
ATOM 12405 O O . ARG D 1 41 ? 27.918 19.361 82.747 1.00 20.95 41 ARG D O 1
ATOM 12413 N N . LYS D 1 42 ? 26.652 21.071 81.965 1.00 19.68 42 LYS D N 1
ATOM 12414 C CA . LYS D 1 42 ? 27.872 21.851 81.645 1.00 23.10 42 LYS D CA 1
ATOM 12415 C C . LYS D 1 42 ? 28.825 22.076 82.821 1.00 21.11 42 LYS D C 1
ATOM 12416 O O . LYS D 1 42 ? 30.062 21.886 82.762 1.00 23.17 42 LYS D O 1
ATOM 12422 N N . ALA D 1 43 ? 28.229 22.446 83.949 1.00 21.69 43 ALA D N 1
ATOM 12423 C CA . ALA D 1 43 ? 29.019 22.662 85.125 1.00 20.93 43 ALA D CA 1
ATOM 12424 C C . ALA D 1 43 ? 29.646 21.366 85.649 1.00 21.98 43 ALA D C 1
ATOM 12425 O O . ALA D 1 43 ? 30.766 21.352 86.087 1.00 23.07 43 ALA D O 1
ATOM 12427 N N . TYR D 1 44 ? 28.870 20.304 85.785 1.00 20.67 44 TYR D N 1
ATOM 12428 C CA . TYR D 1 44 ? 29.466 19.081 86.315 1.00 20.62 44 TYR D CA 1
ATOM 12429 C C . TYR D 1 44 ? 30.663 18.649 85.458 1.00 22.35 44 TYR D C 1
ATOM 12430 O O . TYR D 1 44 ? 31.680 18.201 85.985 1.00 21.66 44 TYR D O 1
ATOM 12439 N N . GLU D 1 45 ? 30.486 18.695 84.133 1.00 21.60 45 GLU D N 1
ATOM 12440 C CA . GLU D 1 45 ? 31.443 18.049 83.211 1.00 24.64 45 GLU D CA 1
ATOM 12441 C C . GLU D 1 45 ? 32.736 18.816 83.082 1.00 26.43 45 GLU D C 1
ATOM 12442 O O . GLU D 1 45 ? 33.715 18.200 82.758 1.00 27.99 45 GLU D O 1
ATOM 12448 N N . SER D 1 46 ? 32.745 20.088 83.461 1.00 25.61 46 SER D N 1
ATOM 12449 C CA . SER D 1 46 ? 34.017 20.837 83.479 1.00 26.21 46 SER D CA 1
ATOM 12450 C C . SER D 1 46 ? 34.418 21.157 84.907 1.00 25.17 46 SER D C 1
ATOM 12451 O O . SER D 1 46 ? 35.317 21.971 85.136 1.00 24.77 46 SER D O 1
ATOM 12454 N N . HIS D 1 47 ? 33.712 20.560 85.881 1.00 23.85 47 HIS D N 1
ATOM 12455 C CA . HIS D 1 47 ? 34.112 20.769 87.284 1.00 23.33 47 HIS D CA 1
ATOM 12456 C C . HIS D 1 47 ? 34.026 22.206 87.719 1.00 22.39 47 HIS D C 1
ATOM 12457 O O . HIS D 1 47 ? 34.962 22.754 88.358 1.00 25.04 47 HIS D O 1
ATOM 12464 N N . LEU D 1 48 ? 32.957 22.850 87.277 1.00 22.17 48 LEU D N 1
ATOM 12465 C CA . LEU D 1 48 ? 32.752 24.296 87.486 1.00 23.39 48 LEU D CA 1
ATOM 12466 C C . LEU D 1 48 ? 31.916 24.556 88.714 1.00 23.65 48 LEU D C 1
ATOM 12467 O O . LEU D 1 48 ? 31.253 23.621 89.262 1.00 23.15 48 LEU D O 1
ATOM 12472 N N . PRO D 1 49 ? 31.850 25.837 89.144 1.00 25.49 49 PRO D N 1
ATOM 12473 C CA . PRO D 1 49 ? 31.036 26.250 90.277 1.00 24.08 49 PRO D CA 1
ATOM 12474 C C . PRO D 1 49 ? 29.576 25.810 90.168 1.00 24.27 49 PRO D C 1
ATOM 12475 O O . PRO D 1 49 ? 29.004 25.669 89.116 1.00 23.87 49 PRO D O 1
ATOM 12479 N N . ALA D 1 50 ? 28.979 25.526 91.305 1.00 22.53 50 ALA D N 1
ATOM 12480 C CA . ALA D 1 50 ? 27.551 25.136 91.299 1.00 21.18 50 ALA D CA 1
ATOM 12481 C C . ALA D 1 50 ? 26.655 26.279 90.957 1.00 23.11 50 ALA D C 1
ATOM 12482 O O . ALA D 1 50 ? 26.891 27.435 91.491 1.00 23.28 50 ALA D O 1
ATOM 12484 N N . PRO D 1 51 ? 25.602 26.030 90.160 1.00 21.80 51 PRO D N 1
ATOM 12485 C CA . PRO D 1 51 ? 24.678 27.096 89.825 1.00 21.49 51 PRO D CA 1
ATOM 12486 C C . PRO D 1 51 ? 23.545 27.187 90.821 1.00 25.25 51 PRO D C 1
ATOM 12487 O O . PRO D 1 51 ? 22.987 26.146 91.210 1.00 24.59 51 PRO D O 1
ATOM 12491 N N . LEU D 1 52 ? 23.212 28.414 91.243 1.00 23.49 52 LEU D N 1
ATOM 12492 C CA . LEU D 1 52 ? 22.047 28.624 92.089 1.00 23.44 52 LEU D CA 1
ATOM 12493 C C . LEU D 1 52 ? 21.119 29.467 91.233 1.00 24.69 52 LEU D C 1
ATOM 12494 O O . LEU D 1 52 ? 21.415 30.633 90.977 1.00 26.20 52 LEU D O 1
ATOM 12499 N N . PHE D 1 53 ? 19.980 28.890 90.868 1.00 24.29 53 PHE D N 1
ATOM 12500 C CA . PHE D 1 53 ? 19.069 29.572 89.960 1.00 25.44 53 PHE D CA 1
ATOM 12501 C C . PHE D 1 53 ? 18.073 30.317 90.809 1.00 26.37 53 PHE D C 1
ATOM 12502 O O . PHE D 1 53 ? 17.201 29.725 91.420 1.00 27.54 53 PHE D O 1
ATOM 12510 N N . LYS D 1 54 ? 18.174 31.656 90.860 1.00 28.06 54 LYS D N 1
ATOM 12511 C CA . LYS D 1 54 ? 17.342 32.424 91.769 1.00 29.77 54 LYS D CA 1
ATOM 12512 C C . LYS D 1 54 ? 16.075 32.880 91.076 1.00 30.19 54 LYS D C 1
ATOM 12513 O O . LYS D 1 54 ? 15.201 33.369 91.762 1.00 32.89 54 LYS D O 1
ATOM 12519 N N . ASN D 1 55 ? 15.958 32.733 89.756 1.00 27.18 55 ASN D N 1
ATOM 12520 C CA . ASN D 1 55 ? 14.818 33.285 89.047 1.00 29.02 55 ASN D CA 1
ATOM 12521 C C . ASN D 1 55 ? 14.337 32.231 88.021 1.00 28.42 55 ASN D C 1
ATOM 12522 O O . ASN D 1 55 ? 14.636 32.356 86.817 1.00 31.71 55 ASN D O 1
ATOM 12527 N N . LEU D 1 56 ? 13.557 31.257 88.486 1.00 28.01 56 LEU D N 1
ATOM 12528 C CA . LEU D 1 56 ? 13.079 30.239 87.567 1.00 26.36 56 LEU D CA 1
ATOM 12529 C C . LEU D 1 56 ? 11.743 30.715 86.971 1.00 27.04 56 LEU D C 1
ATOM 12530 O O . LEU D 1 56 ? 10.878 31.188 87.709 1.00 26.69 56 LEU D O 1
ATOM 12535 N N . LYS D 1 57 ? 11.562 30.495 85.676 1.00 29.28 57 LYS D N 1
ATOM 12536 C CA . LYS D 1 57 ? 10.298 30.765 85.028 1.00 30.28 57 LYS D CA 1
ATOM 12537 C C . LYS D 1 57 ? 9.235 29.972 85.723 1.00 30.67 57 LYS D C 1
ATOM 12538 O O . LYS D 1 57 ? 9.335 28.715 85.860 1.00 32.03 57 LYS D O 1
ATOM 12544 N N . GLY D 1 58 ? 8.185 30.679 86.168 1.00 31.77 58 GLY D N 1
ATOM 12545 C CA . GLY D 1 58 ? 7.078 29.991 86.810 1.00 33.06 58 GLY D CA 1
ATOM 12546 C C . GLY D 1 58 ? 7.177 29.992 88.350 1.00 32.36 58 GLY D C 1
ATOM 12547 O O . GLY D 1 58 ? 6.278 29.528 88.991 1.00 35.40 58 GLY D O 1
ATOM 12548 N N . ALA D 1 59 ? 8.291 30.448 88.932 1.00 31.21 59 ALA D N 1
ATOM 12549 C CA . ALA D 1 59 ? 8.455 30.348 90.419 1.00 30.43 59 ALA D CA 1
ATOM 12550 C C . ALA D 1 59 ? 7.660 31.451 91.152 1.00 31.75 59 ALA D C 1
ATOM 12551 O O . ALA D 1 59 ? 7.493 32.575 90.599 1.00 31.69 59 ALA D O 1
ATOM 12553 N N . SER D 1 60 ? 7.247 31.161 92.395 1.00 30.40 60 SER D N 1
ATOM 12554 C CA . SER D 1 60 ? 6.825 32.223 93.298 1.00 31.91 60 SER D CA 1
ATOM 12555 C C . SER D 1 60 ? 8.043 32.781 94.068 1.00 31.67 60 SER D C 1
ATOM 12556 O O . SER D 1 60 ? 9.221 32.383 93.844 1.00 33.37 60 SER D O 1
ATOM 12559 N N . LYS D 1 61 ? 7.792 33.766 94.921 1.00 33.50 61 LYS D N 1
ATOM 12560 C CA . LYS D 1 61 ? 8.911 34.401 95.631 1.00 34.92 61 LYS D CA 1
ATOM 12561 C C . LYS D 1 61 ? 9.479 33.325 96.585 1.00 33.53 61 LYS D C 1
ATOM 12562 O O . LYS D 1 61 ? 10.631 33.401 96.969 1.00 35.64 61 LYS D O 1
ATOM 12568 N N . ASP D 1 62 ? 8.646 32.371 97.001 1.00 28.48 62 ASP D N 1
ATOM 12569 C CA . ASP D 1 62 ? 9.117 31.380 97.978 1.00 26.90 62 ASP D CA 1
ATOM 12570 C C . ASP D 1 62 ? 9.435 30.007 97.342 1.00 24.63 62 ASP D C 1
ATOM 12571 O O . ASP D 1 62 ? 10.295 29.302 97.895 1.00 25.61 62 ASP D O 1
ATOM 12576 N N . LEU D 1 63 ? 8.714 29.640 96.278 1.00 25.56 63 LEU D N 1
ATOM 12577 C CA . LEU D 1 63 ? 8.760 28.233 95.703 1.00 24.86 63 LEU D CA 1
ATOM 12578 C C . LEU D 1 63 ? 9.111 28.319 94.214 1.00 24.31 63 LEU D C 1
ATOM 12579 O O . LEU D 1 63 ? 8.245 28.646 93.423 1.00 26.47 63 LEU D O 1
ATOM 12584 N N . PHE D 1 64 ? 10.354 28.106 93.829 1.00 23.68 64 PHE D N 1
ATOM 12585 C CA . PHE D 1 64 ? 11.540 28.002 94.673 1.00 22.07 64 PHE D CA 1
ATOM 12586 C C . PHE D 1 64 ? 12.698 28.355 93.798 1.00 22.71 64 PHE D C 1
ATOM 12587 O O . PHE D 1 64 ? 12.517 28.434 92.568 1.00 23.04 64 PHE D O 1
ATOM 12595 N N . SER D 1 65 ? 13.873 28.513 94.422 1.00 22.09 65 SER D N 1
ATOM 12596 C CA . SER D 1 65 ? 15.131 28.576 93.705 1.00 24.07 65 SER D CA 1
ATOM 12597 C C . SER D 1 65 ? 15.598 27.118 93.592 1.00 23.19 65 SER D C 1
ATOM 12598 O O . SER D 1 65 ? 15.149 26.228 94.363 1.00 23.44 65 SER D O 1
ATOM 12601 N N . ILE D 1 66 ? 16.589 26.917 92.731 1.00 20.90 66 ILE D N 1
ATOM 12602 C CA . ILE D 1 66 ? 17.252 25.580 92.653 1.00 20.97 66 ILE D CA 1
ATOM 12603 C C . ILE D 1 66 ? 18.736 25.696 92.897 1.00 22.46 66 ILE D C 1
ATOM 12604 O O . ILE D 1 66 ? 19.372 26.573 92.336 1.00 21.05 66 ILE D O 1
ATOM 12609 N N . LEU D 1 67 ? 19.317 24.817 93.771 1.00 20.62 67 LEU D N 1
ATOM 12610 C CA . LEU D 1 67 ? 20.791 24.722 93.843 1.00 19.85 67 LEU D CA 1
ATOM 12611 C C . LEU D 1 67 ? 21.182 23.457 93.095 1.00 21.35 67 LEU D C 1
ATOM 12612 O O . LEU D 1 67 ? 20.772 22.325 93.484 1.00 21.77 67 LEU D O 1
ATOM 12617 N N . GLY D 1 68 ? 21.919 23.612 92.002 1.00 19.65 68 GLY D N 1
ATOM 12618 C CA . GLY D 1 68 ? 22.329 22.378 91.224 1.00 18.31 68 GLY D CA 1
ATOM 12619 C C . GLY D 1 68 ? 23.729 21.991 91.596 1.00 19.36 68 GLY D C 1
ATOM 12620 O O . GLY D 1 68 ? 24.514 22.776 92.153 1.00 20.82 68 GLY D O 1
ATOM 12621 N N . CYS D 1 69 ? 24.039 20.685 91.449 1.00 19.65 69 CYS D N 1
ATOM 12622 C CA . CYS D 1 69 ? 25.370 20.179 91.615 1.00 21.30 69 CYS D CA 1
ATOM 12623 C C . CYS D 1 69 ? 25.916 20.272 93.035 1.00 18.86 69 CYS D C 1
ATOM 12624 O O . CYS D 1 69 ? 27.104 20.569 93.231 1.00 19.52 69 CYS D O 1
ATOM 12627 N N . PRO D 1 70 ? 25.100 19.896 94.000 1.00 20.24 70 PRO D N 1
ATOM 12628 C CA . PRO D 1 70 ? 25.570 20.096 95.427 1.00 20.00 70 PRO D CA 1
ATOM 12629 C C . PRO D 1 70 ? 26.716 19.229 95.825 1.00 21.18 70 PRO D C 1
ATOM 12630 O O . PRO D 1 70 ? 27.414 19.576 96.768 1.00 20.12 70 PRO D O 1
ATOM 12634 N N . ALA D 1 71 ? 27.015 18.150 95.132 1.00 19.27 71 ALA D N 1
ATOM 12635 C CA . ALA D 1 71 ? 28.239 17.375 95.450 1.00 19.78 71 ALA D CA 1
ATOM 12636 C C . ALA D 1 71 ? 28.964 17.045 94.152 1.00 20.78 71 ALA D C 1
ATOM 12637 O O . ALA D 1 71 ? 29.639 16.058 94.073 1.00 22.62 71 ALA D O 1
ATOM 12639 N N . GLY D 1 72 ? 28.945 17.965 93.193 1.00 20.43 72 GLY D N 1
ATOM 12640 C CA . GLY D 1 72 ? 29.779 17.832 92.028 1.00 20.03 72 GLY D CA 1
ATOM 12641 C C . GLY D 1 72 ? 31.233 18.114 92.432 1.00 22.21 72 GLY D C 1
ATOM 12642 O O . GLY D 1 72 ? 31.524 18.631 93.527 1.00 22.66 72 GLY D O 1
ATOM 12643 N N . LEU D 1 73 ? 32.143 17.869 91.498 1.00 21.90 73 LEU D N 1
ATOM 12644 C CA . LEU D 1 73 ? 33.635 18.194 91.702 1.00 21.40 73 LEU D CA 1
ATOM 12645 C C . LEU D 1 73 ? 33.957 19.606 91.169 1.00 21.47 73 LEU D C 1
ATOM 12646 O O . LEU D 1 73 ? 33.238 20.226 90.356 1.00 22.90 73 LEU D O 1
ATOM 12651 N N . ARG D 1 74 ? 35.130 20.099 91.649 1.00 21.44 74 ARG D N 1
ATOM 12652 C CA . ARG D 1 74 ? 35.481 21.481 91.353 1.00 21.10 74 ARG D CA 1
ATOM 12653 C C . ARG D 1 74 ? 36.999 21.466 91.189 1.00 22.35 74 ARG D C 1
ATOM 12654 O O . ARG D 1 74 ? 37.614 20.421 91.207 1.00 23.57 74 ARG D O 1
ATOM 12662 N N . SER D 1 75 ? 37.536 22.668 91.026 1.00 24.80 75 SER D N 1
ATOM 12663 C CA . SER D 1 75 ? 38.968 22.710 90.731 1.00 28.30 75 SER D CA 1
ATOM 12664 C C . SER D 1 75 ? 39.815 22.215 91.846 1.00 28.69 75 SER D C 1
ATOM 12665 O O . SER D 1 75 ? 39.483 22.398 93.030 1.00 27.96 75 SER D O 1
ATOM 12668 N N . LYS D 1 76 ? 40.913 21.556 91.474 1.00 30.17 76 LYS D N 1
ATOM 12669 C CA . LYS D 1 76 ? 41.862 21.051 92.461 1.00 32.80 76 LYS D CA 1
ATOM 12670 C C . LYS D 1 76 ? 42.443 22.040 93.414 1.00 32.97 76 LYS D C 1
ATOM 12671 O O . LYS D 1 76 ? 42.673 21.691 94.583 1.00 31.06 76 LYS D O 1
ATOM 12677 N N . GLU D 1 77 ? 42.634 23.268 92.962 1.00 33.53 77 GLU D N 1
ATOM 12678 C CA . GLU D 1 77 ? 43.180 24.370 93.847 1.00 37.46 77 GLU D CA 1
ATOM 12679 C C . GLU D 1 77 ? 42.343 24.618 95.100 1.00 36.08 77 GLU D C 1
ATOM 12680 O O . GLU D 1 77 ? 42.875 24.872 96.179 1.00 36.09 77 GLU D O 1
ATOM 12686 N N . LYS D 1 78 ? 41.033 24.506 94.939 1.00 34.64 78 LYS D N 1
ATOM 12687 C CA . LYS D 1 78 ? 40.086 24.770 95.999 1.00 31.15 78 LYS D CA 1
ATOM 12688 C C . LYS D 1 78 ? 39.819 23.523 96.823 1.00 29.92 78 LYS D C 1
ATOM 12689 O O . LYS D 1 78 ? 39.058 23.610 97.795 1.00 31.48 78 LYS D O 1
ATOM 12695 N N . GLY D 1 79 ? 40.318 22.377 96.366 1.00 27.23 79 GLY D N 1
ATOM 12696 C CA . GLY D 1 79 ? 40.013 21.042 96.937 1.00 25.14 79 GLY D CA 1
ATOM 12697 C C . GLY D 1 79 ? 38.889 20.529 96.052 1.00 22.08 79 GLY D C 1
ATOM 12698 O O . GLY D 1 79 ? 37.701 20.968 96.151 1.00 24.91 79 GLY D O 1
ATOM 12699 N N . ASP D 1 80 ? 39.244 19.495 95.312 1.00 22.90 80 ASP D N 1
ATOM 12700 C CA . ASP D 1 80 ? 38.299 19.096 94.244 1.00 21.73 80 ASP D CA 1
ATOM 12701 C C . ASP D 1 80 ? 37.074 18.399 94.787 1.00 21.23 80 ASP D C 1
ATOM 12702 O O . ASP D 1 80 ? 36.016 18.467 94.118 1.00 22.21 80 ASP D O 1
ATOM 12707 N N . HIS D 1 81 ? 37.205 17.802 95.980 1.00 19.98 81 HIS D N 1
ATOM 12708 C CA . HIS D 1 81 ? 35.949 17.147 96.636 1.00 19.31 81 HIS D CA 1
ATOM 12709 C C . HIS D 1 81 ? 35.467 18.097 97.761 1.00 20.02 81 HIS D C 1
ATOM 12710 O O . HIS D 1 81 ? 34.879 17.622 98.752 1.00 21.31 81 HIS D O 1
ATOM 12717 N N . GLY D 1 82 ? 35.745 19.396 97.639 1.00 20.53 82 GLY D N 1
ATOM 12718 C CA . GLY D 1 82 ? 35.385 20.282 98.744 1.00 20.74 82 GLY D CA 1
ATOM 12719 C C . GLY D 1 82 ? 33.919 20.323 98.998 1.00 20.96 82 GLY D C 1
ATOM 12720 O O . GLY D 1 82 ? 33.510 20.542 100.174 1.00 22.77 82 GLY D O 1
ATOM 12721 N N . ARG D 1 83 ? 33.070 20.166 97.953 1.00 20.40 83 ARG D N 1
ATOM 12722 C CA . ARG D 1 83 ? 31.633 20.182 98.269 1.00 19.72 83 ARG D CA 1
ATOM 12723 C C . ARG D 1 83 ? 31.221 18.983 99.143 1.00 22.46 83 ARG D C 1
ATOM 12724 O O . ARG D 1 83 ? 30.347 19.170 100.055 1.00 22.35 83 ARG D O 1
ATOM 12732 N N . ILE D 1 84 ? 31.827 17.810 98.912 1.00 20.12 84 ILE D N 1
ATOM 12733 C CA . ILE D 1 84 ? 31.544 16.675 99.712 1.00 21.53 84 ILE D CA 1
ATOM 12734 C C . ILE D 1 84 ? 32.101 16.892 101.131 1.00 22.18 84 ILE D C 1
ATOM 12735 O O . ILE D 1 84 ? 31.405 16.620 102.122 1.00 21.25 84 ILE D O 1
ATOM 12740 N N . ALA D 1 85 ? 33.330 17.413 101.227 1.00 19.77 85 ALA D N 1
ATOM 12741 C CA . ALA D 1 85 ? 33.930 17.668 102.546 1.00 20.17 85 ALA D CA 1
ATOM 12742 C C . ALA D 1 85 ? 33.032 18.634 103.324 1.00 20.73 85 ALA D C 1
ATOM 12743 O O . ALA D 1 85 ? 32.859 18.411 104.517 1.00 20.91 85 ALA D O 1
ATOM 12745 N N . HIS D 1 86 ? 32.430 19.669 102.688 1.00 20.68 86 HIS D N 1
ATOM 12746 C CA . HIS D 1 86 ? 31.583 20.616 103.453 1.00 22.20 86 HIS D CA 1
ATOM 12747 C C . HIS D 1 86 ? 30.321 19.958 103.925 1.00 24.77 86 HIS D C 1
ATOM 12748 O O . HIS D 1 86 ? 29.750 20.412 104.902 1.00 23.99 86 HIS D O 1
ATOM 12755 N N . HIS D 1 87 ? 29.898 18.885 103.294 1.00 20.45 87 HIS D N 1
ATOM 12756 C CA . HIS D 1 87 ? 28.708 18.176 103.879 1.00 20.56 87 HIS D CA 1
ATOM 12757 C C . HIS D 1 87 ? 29.011 17.629 105.266 1.00 20.81 87 HIS D C 1
ATOM 12758 O O . HIS D 1 87 ? 28.056 17.342 106.022 1.00 20.53 87 HIS D O 1
ATOM 12765 N N . LEU D 1 88 ? 30.288 17.354 105.584 1.00 20.28 88 LEU D N 1
ATOM 12766 C CA . LEU D 1 88 ? 30.647 16.713 106.810 1.00 21.37 88 LEU D CA 1
ATOM 12767 C C . LEU D 1 88 ? 31.396 17.746 107.691 1.00 23.51 88 LEU D C 1
ATOM 12768 O O . LEU D 1 88 ? 31.908 17.350 108.725 1.00 24.43 88 LEU D O 1
ATOM 12773 N N . GLY D 1 89 ? 31.459 18.964 107.253 1.00 22.16 89 GLY D N 1
ATOM 12774 C CA . GLY D 1 89 ? 32.169 20.000 108.045 1.00 24.04 89 GLY D CA 1
ATOM 12775 C C . GLY D 1 89 ? 33.658 19.771 108.101 1.00 26.31 89 GLY D C 1
ATOM 12776 O O . GLY D 1 89 ? 34.354 20.225 109.081 1.00 27.81 89 GLY D O 1
ATOM 12777 N N . LEU D 1 90 ? 34.213 19.121 107.059 1.00 23.30 90 LEU D N 1
ATOM 12778 C CA . LEU D 1 90 ? 35.690 18.928 106.999 1.00 23.02 90 LEU D CA 1
ATOM 12779 C C . LEU D 1 90 ? 36.345 20.051 106.189 1.00 22.13 90 LEU D C 1
ATOM 12780 O O . LEU D 1 90 ? 35.694 20.800 105.473 1.00 24.40 90 LEU D O 1
ATOM 12785 N N . ASP D 1 91 ? 37.672 20.175 106.282 1.00 25.11 91 ASP D N 1
ATOM 12786 C CA . ASP D 1 91 ? 38.436 21.150 105.486 1.00 24.69 91 ASP D CA 1
ATOM 12787 C C . ASP D 1 91 ? 38.183 20.868 104.011 1.00 26.38 91 ASP D C 1
ATOM 12788 O O . ASP D 1 91 ? 38.146 19.712 103.637 1.00 24.94 91 ASP D O 1
ATOM 12793 N N . PRO D 1 92 ? 38.002 21.901 103.197 1.00 26.77 92 PRO D N 1
ATOM 12794 C CA . PRO D 1 92 ? 37.682 21.696 101.766 1.00 27.52 92 PRO D CA 1
ATOM 12795 C C . PRO D 1 92 ? 38.721 20.936 100.986 1.00 28.27 92 PRO D C 1
ATOM 12796 O O . PRO D 1 92 ? 38.396 20.373 99.925 1.00 26.72 92 PRO D O 1
ATOM 12800 N N . LYS D 1 93 ? 39.968 20.930 101.441 1.00 26.95 93 LYS D N 1
ATOM 12801 C CA . LYS D 1 93 ? 41.022 20.219 100.733 1.00 26.37 93 LYS D CA 1
ATOM 12802 C C . LYS D 1 93 ? 41.193 18.807 101.186 1.00 25.51 93 LYS D C 1
ATOM 12803 O O . LYS D 1 93 ? 42.086 18.110 100.717 1.00 26.12 93 LYS D O 1
ATOM 12809 N N . THR D 1 94 ? 40.282 18.289 102.015 1.00 25.17 94 THR D N 1
ATOM 12810 C CA . THR D 1 94 ? 40.375 16.909 102.463 1.00 23.75 94 THR D CA 1
ATOM 12811 C C . THR D 1 94 ? 40.174 15.953 101.242 1.00 23.01 94 THR D C 1
ATOM 12812 O O . THR D 1 94 ? 39.256 16.164 100.437 1.00 23.44 94 THR D O 1
ATOM 12816 N N . THR D 1 95 ? 40.975 14.906 101.187 1.00 21.33 95 THR D N 1
ATOM 12817 C CA . THR D 1 95 ? 40.863 14.012 100.027 1.00 22.23 95 THR D CA 1
ATOM 12818 C C . THR D 1 95 ? 39.705 13.058 100.181 1.00 23.29 95 THR D C 1
ATOM 12819 O O . THR D 1 95 ? 39.220 12.853 101.312 1.00 23.21 95 THR D O 1
ATOM 12823 N N . ILE D 1 96 ? 39.328 12.394 99.081 1.00 21.47 96 ILE D N 1
ATOM 12824 C CA . ILE D 1 96 ? 38.179 11.467 99.268 1.00 21.25 96 ILE D CA 1
ATOM 12825 C C . ILE D 1 96 ? 38.588 10.270 100.157 1.00 20.93 96 ILE D C 1
ATOM 12826 O O . ILE D 1 96 ? 37.757 9.773 100.946 1.00 20.14 96 ILE D O 1
ATOM 12831 N N . LYS D 1 97 ? 39.851 9.807 100.136 1.00 20.44 97 LYS D N 1
ATOM 12832 C CA . LYS D 1 97 ? 40.310 8.812 101.046 1.00 23.37 97 LYS D CA 1
ATOM 12833 C C . LYS D 1 97 ? 40.083 9.241 102.508 1.00 21.54 97 LYS D C 1
ATOM 12834 O O . LYS D 1 97 ? 39.640 8.451 103.329 1.00 22.18 97 LYS D O 1
ATOM 12840 N N . GLU D 1 98 ? 40.445 10.479 102.786 1.00 19.97 98 GLU D N 1
ATOM 12841 C CA . GLU D 1 98 ? 40.289 11.020 104.162 1.00 22.56 98 GLU D CA 1
ATOM 12842 C C . GLU D 1 98 ? 38.837 11.178 104.528 1.00 22.06 98 GLU D C 1
ATOM 12843 O O . GLU D 1 98 ? 38.475 10.937 105.694 1.00 22.21 98 GLU D O 1
ATOM 12849 N N . ILE D 1 99 ? 37.991 11.546 103.536 1.00 19.97 99 ILE D N 1
ATOM 12850 C CA . ILE D 1 99 ? 36.526 11.616 103.780 1.00 20.03 99 ILE D CA 1
ATOM 12851 C C . ILE D 1 99 ? 36.015 10.211 104.195 1.00 20.44 99 ILE D C 1
ATOM 12852 O O . ILE D 1 99 ? 35.291 10.065 105.154 1.00 20.81 99 ILE D O 1
ATOM 12857 N N . ILE D 1 100 ? 36.322 9.178 103.431 1.00 19.36 100 ILE D N 1
ATOM 12858 C CA . ILE D 1 100 ? 35.826 7.846 103.711 1.00 19.98 100 ILE D CA 1
ATOM 12859 C C . ILE D 1 100 ? 36.317 7.448 105.098 1.00 19.96 100 ILE D C 1
ATOM 12860 O O . ILE D 1 100 ? 35.574 6.892 105.841 1.00 20.67 100 ILE D O 1
ATOM 12865 N N . ASP D 1 101 ? 37.621 7.621 105.375 1.00 19.99 101 ASP D N 1
ATOM 12866 C CA . ASP D 1 101 ? 38.147 7.196 106.666 1.00 22.30 101 ASP D CA 1
ATOM 12867 C C . ASP D 1 101 ? 37.478 7.995 107.814 1.00 20.81 101 ASP D C 1
ATOM 12868 O O . ASP D 1 101 ? 37.301 7.407 108.882 1.00 21.86 101 ASP D O 1
ATOM 12873 N N . TYR D 1 102 ? 37.164 9.279 107.586 1.00 19.65 102 TYR D N 1
ATOM 12874 C CA . TYR D 1 102 ? 36.423 10.042 108.586 1.00 21.86 102 TYR D CA 1
ATOM 12875 C C . TYR D 1 102 ? 35.028 9.453 108.839 1.00 22.31 102 TYR D C 1
ATOM 12876 O O . TYR D 1 102 ? 34.578 9.270 110.013 1.00 21.49 102 TYR D O 1
ATOM 12885 N N . LEU D 1 103 ? 34.340 9.079 107.768 1.00 18.86 103 LEU D N 1
ATOM 12886 C CA . LEU D 1 103 ? 33.049 8.391 108.034 1.00 19.46 103 LEU D CA 1
ATOM 12887 C C . LEU D 1 103 ? 33.186 7.118 108.796 1.00 20.41 103 LEU D C 1
ATOM 12888 O O . LEU D 1 103 ? 32.314 6.772 109.629 1.00 21.33 103 LEU D O 1
ATOM 12893 N N . LEU D 1 104 ? 34.249 6.330 108.588 1.00 18.12 104 LEU D N 1
ATOM 12894 C CA . LEU D 1 104 ? 34.432 5.125 109.348 1.00 20.79 104 LEU D CA 1
ATOM 12895 C C . LEU D 1 104 ? 34.794 5.456 110.818 1.00 21.78 104 LEU D C 1
ATOM 12896 O O . LEU D 1 104 ? 34.342 4.762 111.684 1.00 23.85 104 LEU D O 1
ATOM 12901 N N . GLU D 1 105 ? 35.572 6.481 111.034 1.00 23.34 105 GLU D N 1
ATOM 12902 C CA . GLU D 1 105 ? 35.890 6.885 112.434 1.00 25.43 105 GLU D CA 1
ATOM 12903 C C . GLU D 1 105 ? 34.603 7.267 113.130 1.00 24.79 105 GLU D C 1
ATOM 12904 O O . GLU D 1 105 ? 34.397 6.925 114.332 1.00 26.27 105 GLU D O 1
ATOM 12910 N N . CYS D 1 106 ? 33.692 7.953 112.412 1.00 22.00 106 CYS D N 1
ATOM 12911 C CA . CYS D 1 106 ? 32.387 8.368 113.055 1.00 20.97 106 CYS D CA 1
ATOM 12912 C C . CYS D 1 106 ? 31.497 7.202 113.513 1.00 22.35 106 CYS D C 1
ATOM 12913 O O . CYS D 1 106 ? 30.609 7.413 114.357 1.00 22.09 106 CYS D O 1
ATOM 12916 N N . LYS D 1 107 ? 31.695 6.002 112.951 1.00 22.80 107 LYS D N 1
ATOM 12917 C CA . LYS D 1 107 ? 30.951 4.795 113.339 1.00 24.42 107 LYS D CA 1
ATOM 12918 C C . LYS D 1 107 ? 31.291 4.423 114.828 1.00 24.97 107 LYS D C 1
ATOM 12919 O O . LYS D 1 107 ? 30.570 3.622 115.439 1.00 28.10 107 LYS D O 1
ATOM 12925 N N . GLU D 1 108 ? 32.467 4.850 115.256 1.00 26.07 108 GLU D N 1
ATOM 12926 C CA . GLU D 1 108 ? 32.933 4.498 116.632 1.00 29.95 108 GLU D CA 1
ATOM 12927 C C . GLU D 1 108 ? 32.493 5.590 117.636 1.00 30.72 108 GLU D C 1
ATOM 12928 O O . GLU D 1 108 ? 32.664 5.403 118.814 1.00 31.45 108 GLU D O 1
ATOM 12934 N N . LYS D 1 109 ? 31.920 6.704 117.221 1.00 26.88 109 LYS D N 1
ATOM 12935 C CA . LYS D 1 109 ? 31.507 7.784 118.111 1.00 27.05 109 LYS D CA 1
ATOM 12936 C C . LYS D 1 109 ? 30.144 7.441 118.687 1.00 27.70 109 LYS D C 1
ATOM 12937 O O . LYS D 1 109 ? 29.376 6.676 118.105 1.00 27.03 109 LYS D O 1
ATOM 12943 N N A GLU D 1 110 ? 29.777 8.120 119.801 0.50 27.40 110 GLU D N 1
ATOM 12944 N N B GLU D 1 110 ? 29.82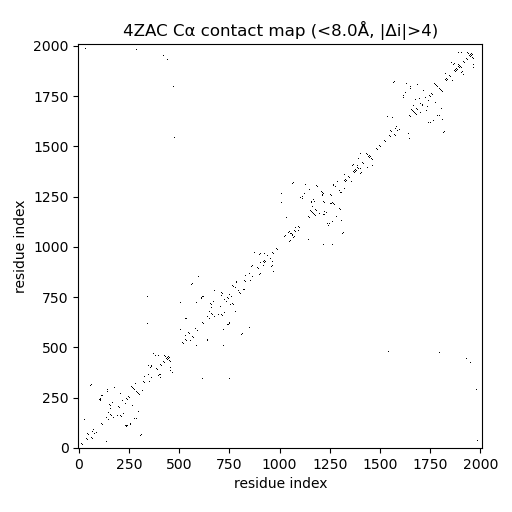8 7.895 119.899 0.50 28.07 110 GLU D N 1
ATOM 12945 C CA A GLU D 1 110 ? 28.435 7.930 120.410 0.50 28.32 110 GLU D CA 1
ATOM 12946 C CA B GLU D 1 110 ? 28.492 7.571 120.425 0.50 29.05 110 GLU D CA 1
ATOM 12947 C C A GLU D 1 110 ? 27.319 8.335 119.430 0.50 27.30 110 GLU D C 1
ATOM 12948 C C B GLU D 1 110 ? 27.382 8.215 119.522 0.50 28.09 110 GLU D C 1
ATOM 12949 O O A GLU D 1 110 ? 27.381 9.419 118.895 0.50 26.23 110 GLU D O 1
ATOM 12950 O O B GLU D 1 110 ? 27.535 9.334 119.065 0.50 26.69 110 GLU D O 1
ATOM 12961 N N . PRO D 1 111 ? 26.348 7.444 119.168 1.00 27.09 111 PRO D N 1
ATOM 12962 C CA . PRO D 1 111 ? 25.262 8.005 118.286 1.00 28.14 111 PRO D CA 1
ATOM 12963 C C . PRO D 1 111 ? 24.484 9.042 119.057 1.00 28.43 111 PRO D C 1
ATOM 12964 O O . PRO D 1 111 ? 24.359 8.922 120.332 1.00 27.31 111 PRO D O 1
ATOM 12968 N N . LEU D 1 112 ? 23.940 10.060 118.384 1.00 25.95 112 LEU D N 1
ATOM 12969 C CA . LEU D 1 112 ? 23.243 11.141 119.078 1.00 23.99 112 LEU D CA 1
ATOM 12970 C C . LEU D 1 112 ? 21.873 11.298 118.394 1.00 25.26 112 LEU D C 1
ATOM 12971 O O . LEU D 1 112 ? 21.803 11.921 117.330 1.00 26.53 112 LEU D O 1
ATOM 12976 N N . PRO D 1 113 ? 20.824 10.712 118.949 1.00 26.03 113 PRO D N 1
ATOM 12977 C CA . PRO D 1 113 ? 19.500 10.737 118.344 1.00 24.04 113 PRO D CA 1
ATOM 12978 C C . PRO D 1 113 ? 19.010 12.171 118.290 1.00 22.70 113 PRO D C 1
ATOM 12979 O O . PRO D 1 113 ? 19.495 13.057 118.982 1.00 24.02 113 PRO D O 1
ATOM 12983 N N . PRO D 1 114 ? 18.029 12.430 117.430 1.00 24.15 114 PRO D N 1
ATOM 12984 C CA . PRO D 1 114 ? 17.659 13.791 117.192 1.00 22.26 114 PRO D CA 1
ATOM 12985 C C . PRO D 1 114 ? 16.942 14.397 118.418 1.00 24.86 114 PRO D C 1
ATOM 12986 O O . PRO D 1 114 ? 16.497 13.634 119.273 1.00 26.23 114 PRO D O 1
ATOM 12990 N N . ILE D 1 115 ? 16.944 15.698 118.478 1.00 23.06 115 ILE D N 1
ATOM 12991 C CA . ILE D 1 115 ? 16.287 16.425 119.618 1.00 24.88 115 ILE D CA 1
ATOM 12992 C C . ILE D 1 115 ? 15.193 17.351 119.105 1.00 24.26 115 ILE D C 1
ATOM 12993 O O . ILE D 1 115 ? 15.366 18.131 118.151 1.00 23.75 115 ILE D O 1
ATOM 12998 N N . THR D 1 116 ? 14.021 17.277 119.743 1.00 24.84 116 THR D N 1
ATOM 12999 C CA . THR D 1 116 ? 12.930 18.151 119.324 1.00 24.35 116 THR D CA 1
ATOM 13000 C C . THR D 1 116 ? 13.251 19.621 119.659 1.00 25.84 116 THR D C 1
ATOM 13001 O O . THR D 1 116 ? 13.675 19.892 120.788 1.00 27.76 116 THR D O 1
ATOM 13005 N N . VAL D 1 117 ? 13.010 20.571 118.758 1.00 23.93 117 VAL D N 1
ATOM 13006 C CA . VAL D 1 117 ? 13.162 21.992 119.031 1.00 24.72 117 VAL D CA 1
ATOM 13007 C C . VAL D 1 117 ? 11.799 22.634 118.844 1.00 26.09 117 VAL D C 1
ATOM 13008 O O . VAL D 1 117 ? 10.904 22.033 118.277 1.00 26.47 117 VAL D O 1
ATOM 13012 N N . PRO D 1 118 ? 11.604 23.889 119.359 1.00 27.85 118 PRO D N 1
ATOM 13013 C CA . PRO D 1 118 ? 10.307 24.526 119.170 1.00 28.72 118 PRO D CA 1
ATOM 13014 C C . PRO D 1 118 ? 9.925 24.791 117.732 1.00 29.15 118 PRO D C 1
ATOM 13015 O O . PRO D 1 118 ? 10.763 25.243 116.906 1.00 29.81 118 PRO D O 1
ATOM 13019 N N . VAL D 1 119 ? 8.654 24.558 117.458 1.00 29.52 119 VAL D N 1
ATOM 13020 C CA . VAL D 1 119 ? 8.152 24.888 116.087 1.00 33.26 119 VAL D CA 1
ATOM 13021 C C . VAL D 1 119 ? 8.329 26.349 115.767 1.00 34.48 119 VAL D C 1
ATOM 13022 O O . VAL D 1 119 ? 8.686 26.743 114.624 1.00 34.38 119 VAL D O 1
ATOM 13026 N N . SER D 1 120 ? 8.125 27.194 116.795 1.00 35.95 120 SER D N 1
ATOM 13027 C CA . SER D 1 120 ? 8.015 28.621 116.630 1.00 38.45 120 SER D CA 1
ATOM 13028 C C . SER D 1 120 ? 9.214 29.215 115.957 1.00 39.60 120 SER D C 1
ATOM 13029 O O . SER D 1 120 ? 9.127 30.227 115.245 1.00 42.86 120 SER D O 1
ATOM 13032 N N . SER D 1 121 ? 10.358 28.600 116.131 1.00 38.43 121 SER D N 1
ATOM 13033 C CA . SER D 1 121 ? 11.525 29.163 115.531 1.00 38.83 121 SER D CA 1
ATOM 13034 C C . SER D 1 121 ? 12.144 28.164 114.459 1.00 37.90 121 SER D C 1
ATOM 13035 O O . SER D 1 121 ? 13.249 28.388 113.972 1.00 40.07 121 SER D O 1
ATOM 13038 N N . ALA D 1 122 ? 11.439 27.077 114.116 1.00 32.44 122 ALA D N 1
ATOM 13039 C CA . ALA D 1 122 ? 11.943 26.132 113.050 1.00 28.09 122 ALA D CA 1
ATOM 13040 C C . ALA D 1 122 ? 11.653 26.756 111.700 1.00 27.01 122 ALA D C 1
ATOM 13041 O O . ALA D 1 122 ? 10.492 26.960 111.309 1.00 25.94 122 ALA D O 1
ATOM 13043 N N . PRO D 1 123 ? 12.689 26.998 110.905 1.00 27.74 123 PRO D N 1
ATOM 13044 C CA . PRO D 1 123 ? 12.365 27.689 109.641 1.00 27.83 123 PRO D CA 1
ATOM 13045 C C . PRO D 1 123 ? 11.470 26.870 108.718 1.00 26.94 123 PRO D C 1
ATOM 13046 O O . PRO D 1 123 ? 10.673 27.466 107.967 1.00 28.03 123 PRO D O 1
ATOM 13050 N N . CYS D 1 124 ? 11.536 25.538 108.791 1.00 25.95 124 CYS D N 1
ATOM 13051 C CA . CYS D 1 124 ? 10.694 24.706 107.890 1.00 25.63 124 CYS D CA 1
ATOM 13052 C C . CYS D 1 124 ? 9.207 24.855 108.156 1.00 27.32 124 CYS D C 1
ATOM 13053 O O . CYS D 1 124 ? 8.407 24.504 107.335 1.00 27.60 124 CYS D O 1
ATOM 13056 N N . LYS D 1 125 ? 8.832 25.472 109.297 1.00 26.06 125 LYS D N 1
ATOM 13057 C CA . LYS D 1 125 ? 7.424 25.670 109.631 1.00 27.20 125 LYS D CA 1
ATOM 13058 C C . LYS D 1 125 ? 6.917 27.103 109.343 1.00 27.98 125 LYS D C 1
ATOM 13059 O O . LYS D 1 125 ? 5.770 27.459 109.698 1.00 28.46 125 LYS D O 1
ATOM 13065 N N . THR D 1 126 ? 7.743 27.907 108.694 1.00 26.94 126 THR D N 1
ATOM 13066 C CA . THR D 1 126 ? 7.416 29.282 108.359 1.00 26.55 126 THR D CA 1
ATOM 13067 C C . THR D 1 126 ? 6.100 29.381 107.636 1.00 27.82 126 THR D C 1
ATOM 13068 O O . THR D 1 126 ? 5.246 30.244 107.977 1.00 27.33 126 THR D O 1
ATOM 13072 N N . HIS D 1 127 ? 5.887 28.537 106.628 1.00 24.07 127 HIS D N 1
ATOM 13073 C CA . HIS D 1 127 ? 4.636 28.495 105.842 1.00 26.73 127 HIS D CA 1
ATOM 13074 C C . HIS D 1 127 ? 4.167 27.091 105.927 1.00 27.30 127 HIS D C 1
ATOM 13075 O O . HIS D 1 127 ? 4.968 26.126 105.786 1.00 27.03 127 HIS D O 1
ATOM 13082 N N . ILE D 1 128 ? 2.865 26.907 106.190 1.00 28.04 128 ILE D N 1
ATOM 13083 C CA . ILE D 1 128 ? 2.303 25.629 106.303 1.00 28.88 128 ILE D CA 1
ATOM 13084 C C . ILE D 1 128 ? 1.097 25.528 105.438 1.00 29.88 128 ILE D C 1
ATOM 13085 O O . ILE D 1 128 ? 0.190 26.383 105.531 1.00 28.28 128 ILE D O 1
ATOM 13090 N N . LEU D 1 129 ? 1.029 24.492 104.586 1.00 26.75 129 LEU D N 1
ATOM 13091 C CA . LEU D 1 129 ? -0.100 24.326 103.679 1.00 28.24 129 LEU D CA 1
ATOM 13092 C C . LEU D 1 129 ? -0.890 23.135 104.058 1.00 28.32 129 LEU D C 1
ATOM 13093 O O . LEU D 1 129 ? -0.319 22.009 104.242 1.00 29.08 129 LEU D O 1
ATOM 13098 N N . SER D 1 130 ? -2.230 23.312 104.109 1.00 30.86 130 SER D N 1
ATOM 13099 C CA . SER D 1 130 ? -3.087 22.145 104.347 1.00 30.97 130 SER D CA 1
ATOM 13100 C C . SER D 1 130 ? -3.370 21.444 102.994 1.00 30.94 130 SER D C 1
ATOM 13101 O O . SER D 1 130 ? -2.982 21.975 101.939 1.00 31.09 130 SER D O 1
ATOM 13104 N N . GLU D 1 131 ? -4.066 20.307 103.037 1.00 31.23 131 GLU D N 1
ATOM 13105 C CA . GLU D 1 131 ? -4.281 19.478 101.840 1.00 30.40 131 GLU D CA 1
ATOM 13106 C C . GLU D 1 131 ? -4.793 20.253 100.587 1.00 32.84 131 GLU D C 1
ATOM 13107 O O . GLU D 1 131 ? -4.292 20.072 99.429 1.00 29.95 131 GLU D O 1
ATOM 13113 N N . GLU D 1 132 ? -5.829 21.089 100.808 1.00 33.73 132 GLU D N 1
ATOM 13114 C CA . GLU D 1 132 ? -6.544 21.640 99.682 1.00 34.88 132 GLU D CA 1
ATOM 13115 C C . GLU D 1 132 ? -5.660 22.667 99.044 1.00 33.01 132 GLU D C 1
ATOM 13116 O O . GLU D 1 132 ? -5.926 23.025 97.934 1.00 34.21 132 GLU D O 1
ATOM 13122 N N . LYS D 1 133 ? -4.552 23.091 99.689 1.00 30.77 133 LYS D N 1
ATOM 13123 C CA . LYS D 1 133 ? -3.665 24.131 99.156 1.00 28.96 133 LYS D CA 1
ATOM 13124 C C . LYS D 1 133 ? -2.410 23.476 98.356 1.00 27.18 133 LYS D C 1
ATOM 13125 O O . LYS D 1 133 ? -1.498 24.211 97.887 1.00 28.91 133 LYS D O 1
ATOM 13131 N N . ILE D 1 134 ? -2.402 22.157 98.254 1.00 27.00 134 ILE D N 1
ATOM 13132 C CA . ILE D 1 134 ? -1.259 21.409 97.650 1.00 25.75 134 ILE D CA 1
ATOM 13133 C C . ILE D 1 134 ? -1.553 21.397 96.159 1.00 25.12 134 ILE D C 1
ATOM 13134 O O . ILE D 1 134 ? -2.585 20.842 95.756 1.00 25.23 134 ILE D O 1
ATOM 13139 N N . HIS D 1 135 ? -0.637 22.009 95.398 1.00 26.29 135 HIS D N 1
ATOM 13140 C CA . HIS D 1 135 ? -0.711 22.064 93.933 1.00 28.19 135 HIS D CA 1
ATOM 13141 C C . HIS D 1 135 ? 0.645 21.766 93.301 1.00 24.04 135 HIS D C 1
ATOM 13142 O O . HIS D 1 135 ? 1.427 22.702 93.008 1.00 25.08 135 HIS D O 1
ATOM 13149 N N . LEU D 1 136 ? 0.964 20.471 93.244 1.00 25.83 136 LEU D N 1
ATOM 13150 C CA . LEU D 1 136 ? 2.364 20.166 92.868 1.00 24.53 136 LEU D CA 1
ATOM 13151 C C . LEU D 1 136 ? 2.648 20.649 91.448 1.00 24.41 136 LEU D C 1
ATOM 13152 O O . LEU D 1 136 ? 3.765 20.946 91.122 1.00 24.50 136 LEU D O 1
ATOM 13157 N N . GLN D 1 137 ? 1.626 20.676 90.596 1.00 24.61 137 GLN D N 1
ATOM 13158 C CA . GLN D 1 137 ? 1.907 21.086 89.211 1.00 28.13 137 GLN D CA 1
ATOM 13159 C C . GLN D 1 137 ? 2.223 22.549 89.064 1.00 28.17 137 GLN D C 1
ATOM 13160 O O . GLN D 1 137 ? 2.719 22.949 87.983 1.00 30.00 137 GLN D O 1
ATOM 13166 N N A SER D 1 138 ? 1.967 23.354 90.097 0.50 27.68 138 SER D N 1
ATOM 13167 N N B SER D 1 138 ? 1.966 23.348 90.095 0.50 27.87 138 SER D N 1
ATOM 13168 C CA A SER D 1 138 ? 2.299 24.766 90.057 0.50 28.27 138 SER D CA 1
ATOM 13169 C CA B SER D 1 138 ? 2.316 24.742 90.034 0.50 28.58 138 SER D CA 1
ATOM 13170 C C A SER D 1 138 ? 3.762 25.096 90.465 0.50 27.24 138 SER D C 1
ATOM 13171 C C B SER D 1 138 ? 3.790 25.048 90.342 0.50 27.28 138 SER D C 1
ATOM 13172 O O A SER D 1 138 ? 4.200 26.249 90.392 0.50 26.66 138 SER D O 1
ATOM 13173 O O B SER D 1 138 ? 4.267 26.135 90.057 0.50 26.83 138 SER D O 1
ATOM 13178 N N . LEU D 1 139 ? 4.497 24.088 90.962 1.00 26.57 139 LEU D N 1
ATOM 13179 C CA . LEU D 1 139 ? 5.861 24.312 91.341 1.00 25.36 139 LEU D CA 1
ATOM 13180 C C . LEU D 1 139 ? 6.711 24.336 90.063 1.00 25.26 139 LEU D C 1
ATOM 13181 O O . LEU D 1 139 ? 6.362 23.651 89.069 1.00 26.07 139 LEU D O 1
ATOM 13186 N N . PRO D 1 140 ? 7.862 25.022 90.117 1.00 24.29 140 PRO D N 1
ATOM 13187 C CA . PRO D 1 140 ? 8.743 25.130 88.891 1.00 23.57 140 PRO D CA 1
ATOM 13188 C C . PRO D 1 140 ? 9.712 23.917 88.868 1.00 23.92 140 PRO D C 1
ATOM 13189 O O . PRO D 1 140 ? 10.902 24.059 88.877 1.00 23.98 140 PRO D O 1
ATOM 13193 N N . THR D 1 141 ? 9.126 22.737 88.895 1.00 22.14 141 THR D N 1
ATOM 13194 C CA . THR D 1 141 ? 9.878 21.471 89.017 1.00 22.12 141 THR D CA 1
ATOM 13195 C C . THR D 1 141 ? 10.658 21.315 87.726 1.00 21.77 141 THR D C 1
ATOM 13196 O O . THR D 1 141 ? 10.092 21.579 86.665 1.00 24.35 141 THR D O 1
ATOM 13200 N N . PRO D 1 142 ? 11.931 20.902 87.817 1.00 20.94 142 PRO D N 1
ATOM 13201 C CA . PRO D 1 142 ? 12.718 20.835 86.587 1.00 20.95 142 PRO D CA 1
ATOM 13202 C C . PRO D 1 142 ? 12.385 19.611 85.764 1.00 20.39 142 PRO D C 1
ATOM 13203 O O . PRO D 1 142 ? 11.998 18.501 86.248 1.00 21.01 142 PRO D O 1
ATOM 13207 N N . TYR D 1 143 ? 12.490 19.806 84.451 1.00 19.32 143 TYR D N 1
ATOM 13208 C CA . TYR D 1 143 ? 12.424 18.650 83.513 1.00 18.35 143 TYR D CA 1
ATOM 13209 C C . TYR D 1 143 ? 13.868 18.500 83.052 1.00 19.13 143 TYR D C 1
ATOM 13210 O O . TYR D 1 143 ? 14.382 19.339 82.280 1.00 19.45 143 TYR D O 1
ATOM 13219 N N . LEU D 1 144 ? 14.567 17.505 83.609 1.00 19.80 144 LEU D N 1
ATOM 13220 C CA . LEU D 1 144 ? 16.031 17.548 83.657 1.00 17.46 144 LEU D CA 1
ATOM 13221 C C . LEU D 1 144 ? 16.744 17.016 82.393 1.00 19.21 144 LEU D C 1
ATOM 13222 O O . LEU D 1 144 ? 17.827 17.505 82.107 1.00 19.81 144 LEU D O 1
ATOM 13227 N N . HIS D 1 145 ? 16.223 15.948 81.819 1.00 18.45 145 HIS D N 1
ATOM 13228 C CA . HIS D 1 145 ? 16.796 15.389 80.563 1.00 17.93 145 HIS D CA 1
ATOM 13229 C C . HIS D 1 145 ? 15.678 15.273 79.535 1.00 17.19 145 HIS D C 1
ATOM 13230 O O . HIS D 1 145 ? 14.524 14.955 79.819 1.00 20.35 145 HIS D O 1
ATOM 13237 N N . VAL D 1 146 ? 16.135 15.379 78.279 1.00 17.26 146 VAL D N 1
ATOM 13238 C CA . VAL D 1 146 ? 15.286 15.018 77.131 1.00 16.82 146 VAL D CA 1
ATOM 13239 C C . VAL D 1 146 ? 14.797 13.568 77.303 1.00 20.53 146 VAL D C 1
ATOM 13240 O O . VAL D 1 146 ? 15.579 12.688 77.676 1.00 19.19 146 VAL D O 1
ATOM 13244 N N . SER D 1 147 ? 13.486 13.355 77.061 1.00 19.78 147 SER D N 1
ATOM 13245 C CA . SER D 1 147 ? 12.799 12.069 77.155 1.00 19.52 147 SER D CA 1
ATOM 13246 C C . SER D 1 147 ? 12.681 11.519 78.581 1.00 17.69 147 SER D C 1
ATOM 13247 O O . SER D 1 147 ? 12.154 10.436 78.709 1.00 17.78 147 SER D O 1
ATOM 13250 N N . ASP D 1 148 ? 12.931 12.353 79.612 1.00 17.45 148 ASP D N 1
ATOM 13251 C CA . ASP D 1 148 ? 12.517 11.889 80.994 1.00 19.07 148 ASP D CA 1
ATOM 13252 C C . ASP D 1 148 ? 10.961 11.694 80.990 1.00 20.97 148 ASP D C 1
ATOM 13253 O O . ASP D 1 148 ? 10.245 12.390 80.206 1.00 20.08 148 ASP D O 1
ATOM 13258 N N . GLY D 1 149 ? 10.470 10.752 81.803 1.00 19.29 149 GLY D N 1
ATOM 13259 C CA . GLY D 1 149 ? 9.039 10.386 81.826 1.00 19.35 149 GLY D CA 1
ATOM 13260 C C . GLY D 1 149 ? 8.249 11.465 82.624 1.00 21.39 149 GLY D C 1
ATOM 13261 O O . GLY D 1 149 ? 7.028 11.380 82.635 1.00 22.49 149 GLY D O 1
ATOM 13262 N N . GLY D 1 150 ? 8.901 12.446 83.246 1.00 20.75 150 GLY D N 1
ATOM 13263 C CA . GLY D 1 150 ? 8.234 13.442 84.097 1.00 21.01 150 GLY D CA 1
ATOM 13264 C C . GLY D 1 150 ? 9.196 14.445 84.623 1.00 20.74 150 GLY D C 1
ATOM 13265 O O . GLY D 1 150 ? 10.401 14.399 84.323 1.00 19.08 150 GLY D O 1
ATOM 13266 N N . LYS D 1 151 ? 8.628 15.414 85.378 1.00 20.36 151 LYS D N 1
ATOM 13267 C CA . LYS D 1 151 ? 9.461 16.379 86.007 1.00 18.53 151 LYS D CA 1
ATOM 13268 C C . LYS D 1 151 ? 9.874 15.815 87.380 1.00 19.79 151 LYS D C 1
ATOM 13269 O O . LYS D 1 151 ? 9.005 15.508 88.241 1.00 19.64 151 LYS D O 1
ATOM 13275 N N . TYR D 1 152 ? 11.173 15.789 87.617 1.00 18.45 152 TYR D N 1
ATOM 13276 C CA . TYR D 1 152 ? 11.675 15.132 88.865 1.00 19.32 152 TYR D CA 1
ATOM 13277 C C . TYR D 1 152 ? 11.946 16.149 89.922 1.00 19.90 152 TYR D C 1
ATOM 13278 O O . TYR D 1 152 ? 12.997 16.872 89.905 1.00 23.67 152 TYR D O 1
ATOM 13287 N N . LEU D 1 153 ? 10.975 16.198 90.826 1.00 19.66 153 LEU D N 1
ATOM 13288 C CA . LEU D 1 153 ? 11.127 17.085 92.025 1.00 19.80 153 LEU D CA 1
ATOM 13289 C C . LEU D 1 153 ? 12.158 16.533 93.020 1.00 19.81 153 LEU D C 1
ATOM 13290 O O . LEU D 1 153 ? 12.848 17.323 93.685 1.00 19.82 153 LEU D O 1
ATOM 13295 N N . GLN D 1 154 ? 12.181 15.213 93.179 1.00 19.15 154 GLN D N 1
ATOM 13296 C CA . GLN D 1 154 ? 12.980 14.585 94.251 1.00 17.46 154 GLN D CA 1
ATOM 13297 C C . GLN D 1 154 ? 14.177 13.955 93.504 1.00 18.91 154 GLN D C 1
ATOM 13298 O O . GLN D 1 154 ? 14.108 12.834 93.040 1.00 19.05 154 GLN D O 1
ATOM 13304 N N . THR D 1 155 ? 15.281 14.675 93.538 1.00 16.94 155 THR D N 1
ATOM 13305 C CA . THR D 1 155 ? 16.560 14.074 93.201 1.00 16.72 155 THR D CA 1
ATOM 13306 C C . THR D 1 155 ? 17.614 14.296 94.283 1.00 16.38 155 THR D C 1
ATOM 13307 O O . THR D 1 155 ? 18.691 13.637 94.248 1.00 19.93 155 THR D O 1
ATOM 13311 N N . TYR D 1 156 ? 17.344 15.164 95.298 1.00 18.29 156 TYR D N 1
ATOM 13312 C CA . TYR D 1 156 ? 18.405 15.346 96.282 1.00 18.04 156 TYR D CA 1
ATOM 13313 C C . TYR D 1 156 ? 17.711 15.728 97.648 1.00 18.45 156 TYR D C 1
ATOM 13314 O O . TYR D 1 156 ? 18.234 16.544 98.442 1.00 19.63 156 TYR D O 1
ATOM 13323 N N . GLY D 1 157 ? 16.531 15.142 97.832 1.00 16.71 157 GLY D N 1
ATOM 13324 C CA . GLY D 1 157 ? 15.880 15.287 99.193 1.00 17.08 157 GLY D CA 1
ATOM 13325 C C . GLY D 1 157 ? 15.837 13.914 99.861 1.00 18.24 157 GLY D C 1
ATOM 13326 O O . GLY D 1 157 ? 16.252 12.895 99.295 1.00 17.52 157 GLY D O 1
ATOM 13327 N N . MET D 1 158 ? 15.343 13.900 101.094 1.00 17.14 158 MET D N 1
ATOM 13328 C CA . MET D 1 158 ? 15.418 12.721 101.936 1.00 18.83 158 MET D CA 1
ATOM 13329 C C . MET D 1 158 ? 13.984 12.216 102.147 1.00 17.67 158 MET D C 1
ATOM 13330 O O . MET D 1 158 ? 13.146 13.018 102.681 1.00 18.80 158 MET D O 1
ATOM 13335 N N . TRP D 1 159 ? 13.748 10.971 101.832 1.00 17.26 159 TRP D N 1
ATOM 13336 C CA . TRP D 1 159 ? 12.509 10.300 102.234 1.00 18.46 159 TRP D CA 1
ATOM 13337 C C . TRP D 1 159 ? 12.720 9.815 103.687 1.00 17.61 159 TRP D C 1
ATOM 13338 O O . TRP D 1 159 ? 13.756 9.262 104.005 1.00 17.81 159 TRP D O 1
ATOM 13349 N N . ILE D 1 160 ? 11.688 10.060 104.512 1.00 16.52 160 ILE D N 1
ATOM 13350 C CA . ILE D 1 160 ? 11.664 9.583 105.905 1.00 16.24 160 ILE D CA 1
ATOM 13351 C C . ILE D 1 160 ? 10.499 8.610 106.043 1.00 16.34 160 ILE D C 1
ATOM 13352 O O . ILE D 1 160 ? 9.338 8.940 105.741 1.00 18.64 160 ILE D O 1
ATOM 13357 N N . LEU D 1 161 ? 10.850 7.384 106.354 1.00 17.13 161 LEU D N 1
ATOM 13358 C CA . LEU D 1 161 ? 9.862 6.282 106.659 1.00 18.90 161 LEU D CA 1
ATOM 13359 C C . LEU D 1 161 ? 10.286 5.634 107.954 1.00 19.00 161 LEU D C 1
ATOM 13360 O O . LEU D 1 161 ? 11.460 5.477 108.299 1.00 21.17 161 LEU D O 1
ATOM 13365 N N . GLN D 1 162 ? 9.267 5.246 108.716 1.00 18.42 162 GLN D N 1
ATOM 13366 C CA . GLN D 1 162 ? 9.586 4.555 109.992 1.00 18.66 162 GLN D CA 1
ATOM 13367 C C . GLN D 1 162 ? 8.803 3.220 110.040 1.00 19.89 162 GLN D C 1
ATOM 13368 O O . GLN D 1 162 ? 7.680 3.077 109.474 1.00 20.38 162 GLN D O 1
ATOM 13374 N N . THR D 1 163 ? 9.384 2.235 110.718 1.00 21.01 163 THR D N 1
ATOM 13375 C CA . THR D 1 163 ? 8.776 0.914 110.892 1.00 21.70 163 THR D CA 1
ATOM 13376 C C . THR D 1 163 ? 7.499 1.051 111.741 1.00 21.14 163 THR D C 1
ATOM 13377 O O . THR D 1 163 ? 7.350 2.024 112.530 1.00 22.63 163 THR D O 1
ATOM 13381 N N . PRO D 1 164 ? 6.541 0.145 111.542 1.00 23.24 164 PRO D N 1
ATOM 13382 C CA . PRO D 1 164 ? 5.296 0.210 112.300 1.00 25.13 164 PRO D CA 1
ATOM 13383 C C . PRO D 1 164 ? 5.590 0.153 113.843 1.00 24.99 164 PRO D C 1
ATOM 13384 O O . PRO D 1 164 ? 4.851 0.793 114.582 1.00 27.89 164 PRO D O 1
ATOM 13388 N N . ASP D 1 165 ? 6.626 -0.576 114.211 1.00 25.31 165 ASP D N 1
ATOM 13389 C CA . ASP D 1 165 ? 7.041 -0.739 115.675 1.00 26.90 165 ASP D CA 1
ATOM 13390 C C . ASP D 1 165 ? 7.819 0.511 116.197 1.00 26.90 165 ASP D C 1
ATOM 13391 O O . ASP D 1 165 ? 8.175 0.552 117.412 1.00 25.43 165 ASP D O 1
ATOM 13396 N N . LYS D 1 166 ? 8.069 1.502 115.320 1.00 23.98 166 LYS D N 1
ATOM 13397 C CA . LYS D 1 166 ? 8.778 2.780 115.619 1.00 24.25 166 LYS D CA 1
ATOM 13398 C C . LYS D 1 166 ? 10.223 2.599 116.015 1.00 23.38 166 LYS D C 1
ATOM 13399 O O . LYS D 1 166 ? 10.854 3.632 116.281 1.00 25.80 166 LYS D O 1
ATOM 13405 N N . LYS D 1 167 ? 10.773 1.382 115.946 1.00 22.66 167 LYS D N 1
ATOM 13406 C CA . LYS D 1 167 ? 12.166 1.197 116.327 1.00 22.79 167 LYS D CA 1
ATOM 13407 C C . LYS D 1 167 ? 13.213 1.789 115.373 1.00 24.14 167 LYS D C 1
ATOM 13408 O O . LYS D 1 167 ? 14.390 2.125 115.792 1.00 25.35 167 LYS D O 1
ATOM 13414 N N . TRP D 1 168 ? 12.804 1.901 114.098 1.00 20.90 168 TRP D N 1
ATOM 13415 C CA . TRP D 1 168 ? 13.784 2.249 113.117 1.00 21.13 168 TRP D CA 1
ATOM 13416 C C . TRP D 1 168 ? 13.166 3.312 112.198 1.00 19.73 168 TRP D C 1
ATOM 13417 O O . TRP D 1 168 ? 12.074 3.142 111.590 1.00 20.83 168 TRP D O 1
ATOM 13428 N N . THR D 1 169 ? 13.893 4.423 112.046 1.00 17.52 169 THR D N 1
ATOM 13429 C CA . THR D 1 169 ? 13.452 5.490 111.144 1.00 17.97 169 THR D CA 1
ATOM 13430 C C . THR D 1 169 ? 14.546 5.663 110.091 1.00 18.03 169 THR D C 1
ATOM 13431 O O . THR D 1 169 ? 15.702 5.827 110.412 1.00 19.00 169 THR D O 1
ATOM 13435 N N . ASN D 1 170 ? 14.133 5.453 108.862 1.00 18.56 170 ASN D N 1
ATOM 13436 C CA . ASN D 1 170 ? 15.189 5.421 107.801 1.00 18.72 170 ASN D CA 1
ATOM 13437 C C . ASN D 1 170 ? 15.090 6.740 107.059 1.00 16.57 170 ASN D C 1
ATOM 13438 O O . ASN D 1 170 ? 13.991 7.239 106.700 1.00 17.12 170 ASN D O 1
ATOM 13443 N N . TRP D 1 171 ? 16.270 7.279 106.724 1.00 16.42 171 TRP D N 1
ATOM 13444 C CA . TRP D 1 171 ? 16.388 8.432 105.845 1.00 15.48 171 TRP D CA 1
ATOM 13445 C C . TRP D 1 171 ? 17.155 7.960 104.551 1.00 16.70 171 TRP D C 1
ATOM 13446 O O . TRP D 1 171 ? 18.257 7.441 104.670 1.00 18.52 171 TRP D O 1
ATOM 13457 N N . SER D 1 172 ? 16.600 8.261 103.360 1.00 16.25 172 SER D N 1
ATOM 13458 C CA . SER D 1 172 ? 17.337 7.809 102.115 1.00 15.60 172 SER D CA 1
ATOM 13459 C C . SER D 1 172 ? 16.879 8.631 100.965 1.00 17.20 172 SER D C 1
ATOM 13460 O O . SER D 1 172 ? 15.792 9.276 100.965 1.00 18.20 172 SER D O 1
ATOM 13463 N N . ILE D 1 173 ? 17.733 8.559 99.921 1.00 16.38 173 ILE D N 1
ATOM 13464 C CA . ILE D 1 173 ? 17.367 9.284 98.676 1.00 15.99 173 ILE D CA 1
ATOM 13465 C C . ILE D 1 173 ? 16.877 8.219 97.694 1.00 16.51 173 ILE D C 1
ATOM 13466 O O . ILE D 1 173 ? 17.518 7.162 97.519 1.00 18.90 173 ILE D O 1
ATOM 13471 N N . ALA D 1 174 ? 15.720 8.528 97.016 1.00 17.33 174 ALA D N 1
ATOM 13472 C CA . ALA D 1 174 ? 15.273 7.601 95.909 1.00 16.93 174 ALA D CA 1
ATOM 13473 C C . ALA D 1 174 ? 14.553 8.638 94.991 1.00 16.87 174 ALA D C 1
ATOM 13474 O O . ALA D 1 174 ? 13.857 9.557 95.469 1.00 19.69 174 ALA D O 1
ATOM 13476 N N . ARG D 1 175 ? 14.725 8.497 93.678 1.00 17.00 175 ARG D N 1
ATOM 13477 C CA . ARG D 1 175 ? 14.129 9.502 92.776 1.00 16.93 175 ARG D CA 1
ATOM 13478 C C . ARG D 1 175 ? 12.595 9.558 92.859 1.00 17.12 175 ARG D C 1
ATOM 13479 O O . ARG D 1 175 ? 11.932 8.533 93.079 1.00 17.89 175 ARG D O 1
ATOM 13487 N N . GLY D 1 176 ? 12.080 10.744 92.560 1.00 15.15 176 GLY D N 1
ATOM 13488 C CA . GLY D 1 176 ? 10.595 10.809 92.503 1.00 18.59 176 GLY D CA 1
ATOM 13489 C C . GLY D 1 176 ? 10.154 11.916 91.536 1.00 16.77 176 GLY D C 1
ATOM 13490 O O . GLY D 1 176 ? 10.703 13.068 91.496 1.00 18.77 176 GLY D O 1
ATOM 13491 N N . MET D 1 177 ? 9.118 11.563 90.765 1.00 18.30 177 MET D N 1
ATOM 13492 C CA . MET D 1 177 ? 8.630 12.551 89.775 1.00 18.50 177 MET D CA 1
ATOM 13493 C C . MET D 1 177 ? 7.151 12.866 90.107 1.00 17.65 177 MET D C 1
ATOM 13494 O O . MET D 1 177 ? 6.393 12.071 90.592 1.00 19.62 177 MET D O 1
ATOM 13499 N N . VAL D 1 178 ? 6.797 14.089 89.725 1.00 20.08 178 VAL D N 1
ATOM 13500 C CA . VAL D 1 178 ? 5.399 14.555 89.846 1.00 19.13 178 VAL D CA 1
ATOM 13501 C C . VAL D 1 178 ? 4.501 13.868 88.883 1.00 19.38 178 VAL D C 1
ATOM 13502 O O . VAL D 1 178 ? 4.815 13.818 87.679 1.00 23.51 178 VAL D O 1
ATOM 13506 N N . VAL D 1 179 ? 3.416 13.290 89.410 1.00 20.50 179 VAL D N 1
ATOM 13507 C CA . VAL D 1 179 ? 2.374 12.668 88.637 1.00 22.08 179 VAL D CA 1
ATOM 13508 C C . VAL D 1 179 ? 1.210 13.631 88.358 1.00 23.53 179 VAL D C 1
ATOM 13509 O O . VAL D 1 179 ? 0.742 13.721 87.207 1.00 25.51 179 VAL D O 1
ATOM 13513 N N . ASP D 1 180 ? 0.851 14.420 89.337 1.00 23.64 180 ASP D N 1
ATOM 13514 C CA . ASP D 1 180 ? -0.344 15.307 89.215 1.00 25.42 180 ASP D CA 1
ATOM 13515 C C . ASP D 1 180 ? -0.330 16.262 90.373 1.00 28.16 180 ASP D C 1
ATOM 13516 O O . ASP D 1 180 ? 0.704 16.410 91.065 1.00 25.72 180 ASP D O 1
ATOM 13521 N N . ASP D 1 181 ? -1.426 17.007 90.608 1.00 24.15 181 ASP D N 1
ATOM 13522 C CA . ASP D 1 181 ? -1.241 18.073 91.586 1.00 24.67 181 ASP D CA 1
ATOM 13523 C C . ASP D 1 181 ? -1.080 17.579 93.011 1.00 23.82 181 ASP D C 1
ATOM 13524 O O . ASP D 1 181 ? -0.703 18.341 93.864 1.00 27.72 181 ASP D O 1
ATOM 13529 N N . LYS D 1 182 ? -1.388 16.326 93.268 1.00 25.65 182 LYS D N 1
ATOM 13530 C CA . LYS D 1 182 ? -1.264 15.749 94.612 1.00 24.11 182 LYS D CA 1
ATOM 13531 C C . LYS D 1 182 ? -0.327 14.548 94.743 1.00 22.88 182 LYS D C 1
ATOM 13532 O O . LYS D 1 182 ? -0.169 14.054 95.873 1.00 23.26 182 LYS D O 1
ATOM 13538 N N . HIS D 1 183 ? 0.221 14.061 93.621 1.00 21.04 183 HIS D N 1
ATOM 13539 C CA . HIS D 1 183 ? 0.935 12.796 93.732 1.00 22.11 183 HIS D CA 1
ATOM 13540 C C . HIS D 1 183 ? 2.320 12.858 93.168 1.00 19.08 183 HIS D C 1
ATOM 13541 O O . HIS D 1 183 ? 2.555 13.511 92.143 1.00 20.34 183 HIS D O 1
ATOM 13548 N N . ILE D 1 184 ? 3.184 12.045 93.797 1.00 18.56 184 ILE D N 1
ATOM 13549 C CA . ILE D 1 184 ? 4.543 11.795 93.227 1.00 19.77 184 ILE D CA 1
ATOM 13550 C C . ILE D 1 184 ? 4.669 10.272 93.066 1.00 18.95 184 ILE D C 1
ATOM 13551 O O . ILE D 1 184 ? 3.992 9.466 93.773 1.00 19.87 184 ILE D O 1
ATOM 13556 N N . THR D 1 185 ? 5.537 9.826 92.138 1.00 19.00 185 THR D N 1
ATOM 13557 C CA . THR D 1 185 ? 5.827 8.404 92.052 1.00 19.71 185 THR D CA 1
ATOM 13558 C C . THR D 1 185 ? 7.351 8.271 91.941 1.00 20.62 185 THR D C 1
ATOM 13559 O O . THR D 1 185 ? 8.001 9.092 91.447 1.00 19.86 185 THR D O 1
ATOM 13563 N N . GLY D 1 186 ? 7.874 7.181 92.424 1.00 22.10 186 GLY D N 1
ATOM 13564 C CA . GLY D 1 186 ? 9.306 6.940 92.252 1.00 21.61 186 GLY D CA 1
ATOM 13565 C C . GLY D 1 186 ? 9.733 5.562 92.672 1.00 21.66 186 GLY D C 1
ATOM 13566 O O . GLY D 1 186 ? 8.904 4.702 93.004 1.00 23.05 186 GLY D O 1
ATOM 13567 N N . LEU D 1 187 ? 11.039 5.328 92.564 1.00 21.89 187 LEU D N 1
ATOM 13568 C CA . LEU D 1 187 ? 11.574 3.967 92.756 1.00 21.67 187 LEU D CA 1
ATOM 13569 C C . LEU D 1 187 ? 11.527 3.597 94.249 1.00 20.15 187 LEU D C 1
ATOM 13570 O O . LEU D 1 187 ? 11.980 4.336 95.147 1.00 21.16 187 LEU D O 1
ATOM 13575 N N . VAL D 1 188 ? 10.973 2.439 94.499 1.00 19.24 188 VAL D N 1
ATOM 13576 C CA . VAL D 1 188 ? 10.886 1.859 95.859 1.00 19.19 188 VAL D CA 1
ATOM 13577 C C . VAL D 1 188 ? 11.274 0.374 95.628 1.00 19.15 188 VAL D C 1
ATOM 13578 O O . VAL D 1 188 ? 10.397 -0.518 95.496 1.00 19.67 188 VAL D O 1
ATOM 13582 N N . ILE D 1 189 ? 12.588 0.092 95.468 1.00 18.88 189 ILE D N 1
ATOM 13583 C CA . ILE D 1 189 ? 13.030 -1.241 95.044 1.00 18.95 189 ILE D CA 1
ATOM 13584 C C . ILE D 1 189 ? 13.839 -2.023 96.098 1.00 20.10 189 ILE D C 1
ATOM 13585 O O . ILE D 1 189 ? 14.592 -1.457 96.873 1.00 19.22 189 ILE D O 1
ATOM 13590 N N . LYS D 1 190 ? 13.722 -3.329 96.069 1.00 18.61 190 LYS D N 1
ATOM 13591 C CA . LYS D 1 190 ? 14.553 -4.173 96.875 1.00 19.23 190 LYS D CA 1
ATOM 13592 C C . LYS D 1 190 ? 15.963 -3.992 96.343 1.00 19.95 190 LYS D C 1
ATOM 13593 O O . LYS D 1 190 ? 16.160 -3.848 95.092 1.00 20.47 190 LYS D O 1
ATOM 13599 N N . PRO D 1 191 ? 16.959 -4.045 97.206 1.00 19.96 191 PRO D N 1
ATOM 13600 C CA . PRO D 1 191 ? 16.957 -4.333 98.635 1.00 17.50 191 PRO D CA 1
ATOM 13601 C C . PRO D 1 191 ? 16.934 -3.064 99.508 1.00 17.91 191 PRO D C 1
ATOM 13602 O O . PRO D 1 191 ? 17.406 -3.077 100.657 1.00 18.11 191 PRO D O 1
ATOM 13606 N N . GLN D 1 192 ? 16.518 -1.952 98.957 1.00 16.79 192 GLN D N 1
ATOM 13607 C CA . GLN D 1 192 ? 16.706 -0.652 99.628 1.00 15.80 192 GLN D CA 1
ATOM 13608 C C . GLN D 1 192 ? 15.828 -0.624 100.881 1.00 15.84 192 GLN D C 1
ATOM 13609 O O . GLN D 1 192 ? 14.756 -1.293 100.941 1.00 17.50 192 GLN D O 1
ATOM 13615 N N . HIS D 1 193 ? 16.273 0.136 101.887 1.00 17.40 193 HIS D N 1
ATOM 13616 C CA . HIS D 1 193 ? 15.441 0.169 103.125 1.00 16.40 193 HIS D CA 1
ATOM 13617 C C . HIS D 1 193 ? 14.110 0.850 102.993 1.00 18.52 193 HIS D C 1
ATOM 13618 O O . HIS D 1 193 ? 13.191 0.519 103.786 1.00 19.60 193 HIS D O 1
ATOM 13625 N N . ILE D 1 194 ? 13.942 1.755 102.043 1.00 16.58 194 ILE D N 1
ATOM 13626 C CA . ILE D 1 194 ? 12.592 2.385 101.821 1.00 19.05 194 ILE D CA 1
ATOM 13627 C C . ILE D 1 194 ? 11.608 1.245 101.482 1.00 19.84 194 ILE D C 1
ATOM 13628 O O . ILE D 1 194 ? 10.471 1.215 101.977 1.00 18.19 194 ILE D O 1
ATOM 13633 N N . ARG D 1 195 ? 12.073 0.293 100.671 1.00 18.84 195 ARG D N 1
ATOM 13634 C CA . ARG D 1 195 ? 11.177 -0.815 100.297 1.00 18.51 195 ARG D CA 1
ATOM 13635 C C . ARG D 1 195 ? 11.056 -1.820 101.470 1.00 16.76 195 ARG D C 1
ATOM 13636 O O . ARG D 1 195 ? 9.974 -2.377 101.721 1.00 19.26 195 ARG D O 1
ATOM 13644 N N . GLN D 1 196 ? 12.170 -2.066 102.186 1.00 17.78 196 GLN D N 1
ATOM 13645 C CA . GLN D 1 196 ? 12.100 -2.992 103.317 1.00 18.84 196 GLN D CA 1
ATOM 13646 C C . GLN D 1 196 ? 11.071 -2.465 104.338 1.00 17.87 196 GLN D C 1
ATOM 13647 O O . GLN D 1 196 ? 10.220 -3.249 104.828 1.00 19.79 196 GLN D O 1
ATOM 13653 N N . ILE D 1 197 ? 11.122 -1.199 104.671 1.00 17.46 197 ILE D N 1
ATOM 13654 C CA . ILE D 1 197 ? 10.192 -0.673 105.670 1.00 18.68 197 ILE D CA 1
ATOM 13655 C C . ILE D 1 197 ? 8.774 -0.645 105.099 1.00 19.30 197 ILE D C 1
ATOM 13656 O O . ILE D 1 197 ? 7.810 -1.091 105.782 1.00 19.46 197 ILE D O 1
ATOM 13661 N N . ALA D 1 198 ? 8.610 -0.176 103.851 1.00 19.21 198 ALA D N 1
ATOM 13662 C CA . ALA D 1 198 ? 7.260 -0.247 103.244 1.00 19.57 198 ALA D CA 1
ATOM 13663 C C . ALA D 1 198 ? 6.670 -1.633 103.282 1.00 17.79 198 ALA D C 1
ATOM 13664 O O . ALA D 1 198 ? 5.443 -1.804 103.613 1.00 19.51 198 ALA D O 1
ATOM 13666 N N . ASP D 1 199 ? 7.468 -2.643 102.923 1.00 18.39 199 ASP D N 1
ATOM 13667 C CA . ASP D 1 199 ? 7.052 -4.039 103.006 1.00 19.22 199 ASP D CA 1
ATOM 13668 C C . ASP D 1 199 ? 6.519 -4.481 104.451 1.00 19.50 199 ASP D C 1
ATOM 13669 O O . ASP D 1 199 ? 5.542 -5.247 104.553 1.00 21.31 199 ASP D O 1
ATOM 13674 N N A SER D 1 200 ? 7.179 -4.010 105.501 0.50 19.97 200 SER D N 1
ATOM 13675 N N B SER D 1 200 ? 7.184 -4.007 105.496 0.50 18.80 200 SER D N 1
ATOM 13676 C CA A SER D 1 200 ? 6.711 -4.235 106.871 0.50 21.17 200 SER D CA 1
ATOM 13677 C CA B SER D 1 200 ? 6.727 -4.185 106.877 0.50 19.03 200 SER D CA 1
ATOM 13678 C C A SER D 1 200 ? 5.290 -3.671 107.150 0.50 21.14 200 SER D C 1
ATOM 13679 C C B SER D 1 200 ? 5.300 -3.663 107.152 0.50 19.93 200 SER D C 1
ATOM 13680 O O A SER D 1 200 ? 4.516 -4.320 107.886 0.50 22.61 200 SER D O 1
ATOM 13681 O O B SER D 1 200 ? 4.535 -4.337 107.880 0.50 21.31 200 SER D O 1
ATOM 13686 N N . TRP D 1 201 ? 4.950 -2.508 106.597 1.00 18.75 201 TRP D N 1
ATOM 13687 C CA . TRP D 1 201 ? 3.584 -1.982 106.683 1.00 19.21 201 TRP D CA 1
ATOM 13688 C C . TRP D 1 201 ? 2.650 -2.875 105.875 1.00 19.83 201 TRP D C 1
ATOM 13689 O O . TRP D 1 201 ? 1.477 -3.159 106.328 1.00 21.42 201 TRP D O 1
ATOM 13700 N N . ALA D 1 202 ? 3.069 -3.278 104.662 1.00 19.56 202 ALA D N 1
ATOM 13701 C CA . ALA D 1 202 ? 2.135 -4.164 103.858 1.00 20.13 202 ALA D CA 1
ATOM 13702 C C . ALA D 1 202 ? 1.859 -5.450 104.596 1.00 22.28 202 ALA D C 1
ATOM 13703 O O . ALA D 1 202 ? 0.753 -5.999 104.436 1.00 23.37 202 ALA D O 1
ATOM 13705 N N . ALA D 1 203 ? 2.838 -5.937 105.355 1.00 20.31 203 ALA D N 1
ATOM 13706 C CA . ALA D 1 203 ? 2.666 -7.271 106.036 1.00 22.58 203 ALA D CA 1
ATOM 13707 C C . ALA D 1 203 ? 1.609 -7.137 107.159 1.00 22.67 203 ALA D C 1
ATOM 13708 O O . ALA D 1 203 ? 1.090 -8.168 107.602 1.00 24.37 203 ALA D O 1
ATOM 13710 N N . ILE D 1 204 ? 1.289 -5.937 107.605 1.00 22.63 204 ILE D N 1
ATOM 13711 C CA . ILE D 1 204 ? 0.235 -5.801 108.620 1.00 23.91 204 ILE D CA 1
ATOM 13712 C C . ILE D 1 204 ? -0.986 -5.122 108.067 1.00 24.70 204 ILE D C 1
ATOM 13713 O O . ILE D 1 204 ? -1.761 -4.412 108.793 1.00 27.83 204 ILE D O 1
ATOM 13718 N N . GLY D 1 205 ? -1.197 -5.263 106.751 1.00 22.61 205 GLY D N 1
ATOM 13719 C CA . GLY D 1 205 ? -2.445 -4.727 106.173 1.00 24.30 205 GLY D CA 1
ATOM 13720 C C . GLY D 1 205 ? -2.535 -3.242 105.869 1.00 24.06 205 GLY D C 1
ATOM 13721 O O . GLY D 1 205 ? -3.640 -2.653 105.629 1.00 24.34 205 GLY D O 1
ATOM 13722 N N . LYS D 1 206 ? -1.324 -2.557 105.869 1.00 22.06 206 LYS D N 1
ATOM 13723 C CA . LYS D 1 206 ? -1.298 -1.122 105.627 1.00 23.40 206 LYS D CA 1
ATOM 13724 C C . LYS D 1 206 ? -0.465 -0.812 104.396 1.00 22.42 206 LYS D C 1
ATOM 13725 O O . LYS D 1 206 ? 0.113 0.279 104.296 1.00 22.29 206 LYS D O 1
ATOM 13731 N N . ALA D 1 207 ? -0.526 -1.698 103.409 1.00 20.20 207 ALA D N 1
ATOM 13732 C CA . ALA D 1 207 ? 0.261 -1.473 102.185 1.00 21.01 207 ALA D CA 1
ATOM 13733 C C . ALA D 1 207 ? -0.139 -0.129 101.515 1.00 22.94 207 ALA D C 1
ATOM 13734 O O . ALA D 1 207 ? 0.644 0.448 100.771 1.00 26.27 207 ALA D O 1
ATOM 13736 N N . ASN D 1 208 ? -1.386 0.368 101.662 1.00 23.93 208 ASN D N 1
ATOM 13737 C CA . ASN D 1 208 ? -1.789 1.589 100.944 1.00 25.38 208 ASN D CA 1
ATOM 13738 C C . ASN D 1 208 ? -1.788 2.865 101.760 1.00 25.60 208 ASN D C 1
ATOM 13739 O O . ASN D 1 208 ? -2.199 3.908 101.214 1.00 24.73 208 ASN D O 1
ATOM 13744 N N . GLU D 1 209 ? -1.238 2.846 103.013 1.00 26.11 209 GLU D N 1
ATOM 13745 C CA . GLU D 1 209 ? -1.327 4.066 103.833 1.00 29.58 209 GLU D CA 1
ATOM 13746 C C . GLU D 1 209 ? -0.048 4.159 104.678 1.00 28.03 209 GLU D C 1
ATOM 13747 O O . GLU D 1 209 ? -0.050 4.090 105.878 1.00 30.60 209 GLU D O 1
ATOM 13753 N N . ILE D 1 210 ? 1.078 4.223 104.003 1.00 24.17 210 ILE D N 1
ATOM 13754 C CA . ILE D 1 210 ? 2.328 4.190 104.758 1.00 23.04 210 ILE D CA 1
ATOM 13755 C C . ILE D 1 210 ? 2.808 5.639 104.977 1.00 22.13 210 ILE D C 1
ATOM 13756 O O . ILE D 1 210 ? 2.968 6.406 104.036 1.00 20.61 210 ILE D O 1
ATOM 13761 N N . PRO D 1 211 ? 2.909 6.104 106.218 1.00 23.04 211 PRO D N 1
ATOM 13762 C CA . PRO D 1 211 ? 3.253 7.501 106.356 1.00 20.86 211 PRO D CA 1
ATOM 13763 C C . PRO D 1 211 ? 4.662 7.833 105.871 1.00 18.36 211 PRO D C 1
ATOM 13764 O O . PRO D 1 211 ? 5.572 7.006 105.969 1.00 19.78 211 PRO D O 1
ATOM 13768 N N . PHE D 1 212 ? 4.779 8.999 105.321 1.00 19.36 212 PHE D N 1
ATOM 13769 C CA . PHE D 1 212 ? 6.108 9.476 104.900 1.00 18.34 212 PHE D CA 1
ATOM 13770 C C . PHE D 1 212 ? 6.292 10.958 105.026 1.00 18.68 212 PHE D C 1
ATOM 13771 O O . PHE D 1 212 ? 5.303 11.766 105.146 1.00 20.19 212 PHE D O 1
ATOM 13779 N N . ALA D 1 213 ? 7.577 11.355 105.072 1.00 19.27 213 ALA D N 1
ATOM 13780 C CA . ALA D 1 213 ? 7.891 12.721 104.801 1.00 16.98 213 ALA D CA 1
ATOM 13781 C C . ALA D 1 213 ? 9.087 12.801 103.788 1.00 19.90 213 ALA D C 1
ATOM 13782 O O . ALA D 1 213 ? 9.766 11.814 103.584 1.00 19.63 213 ALA D O 1
ATOM 13784 N N . LEU D 1 214 ? 9.084 13.895 103.065 1.00 17.37 214 LEU D N 1
ATOM 13785 C CA . LEU D 1 214 ? 10.055 14.172 101.992 1.00 17.40 214 LEU D CA 1
ATOM 13786 C C . LEU D 1 214 ? 10.571 15.577 102.230 1.00 17.62 214 LEU D C 1
ATOM 13787 O O . LEU D 1 214 ? 9.856 16.539 102.251 1.00 18.36 214 LEU D O 1
ATOM 13792 N N . CYS D 1 215 ? 11.859 15.636 102.519 1.00 17.40 215 CYS D N 1
ATOM 13793 C CA . CYS D 1 215 ? 12.456 16.870 103.025 1.00 17.26 215 CYS D CA 1
ATOM 13794 C C . CYS D 1 215 ? 13.612 17.334 102.111 1.00 19.08 215 CYS D C 1
ATOM 13795 O O . CYS D 1 215 ? 14.448 16.522 101.755 1.00 20.05 215 CYS D O 1
ATOM 13798 N N . PHE D 1 216 ? 13.603 18.635 101.770 1.00 17.45 216 PHE D N 1
ATOM 13799 C CA . PHE D 1 216 ? 14.637 19.212 100.898 1.00 19.28 216 PHE D CA 1
ATOM 13800 C C . PHE D 1 216 ? 15.412 20.229 101.574 1.00 19.34 216 PHE D C 1
ATOM 13801 O O . PHE D 1 216 ? 14.862 21.019 102.368 1.00 21.69 216 PHE D O 1
ATOM 13809 N N . GLY D 1 217 ? 16.725 20.253 101.302 1.00 18.04 217 GLY D N 1
ATOM 13810 C CA . GLY D 1 217 ? 17.583 21.283 101.888 1.00 21.30 217 GLY D CA 1
ATOM 13811 C C . GLY D 1 217 ? 17.721 20.967 103.376 1.00 19.64 217 GLY D C 1
ATOM 13812 O O . GLY D 1 217 ? 17.827 21.877 104.233 1.00 20.76 217 GLY D O 1
ATOM 13813 N N . VAL D 1 218 ? 17.795 19.691 103.686 1.00 20.59 218 VAL D N 1
ATOM 13814 C CA . VAL D 1 218 ? 18.151 19.186 105.065 1.00 19.89 218 VAL D CA 1
ATOM 13815 C C . VAL D 1 218 ? 19.598 19.496 105.372 1.00 21.05 218 VAL D C 1
ATOM 13816 O O . VAL D 1 218 ? 20.394 19.905 104.464 1.00 20.84 218 VAL D O 1
ATOM 13820 N N . PRO D 1 219 ? 19.983 19.354 106.647 1.00 20.94 219 PRO D N 1
ATOM 13821 C CA . PRO D 1 219 ? 21.372 19.541 107.019 1.00 22.42 219 PRO D CA 1
ATOM 13822 C C . PRO D 1 219 ? 22.202 18.694 106.069 1.00 22.53 219 PRO D C 1
ATOM 13823 O O . PRO D 1 219 ? 21.889 17.522 105.828 1.00 23.31 219 PRO D O 1
ATOM 13827 N N . PRO D 1 220 ? 23.193 19.293 105.416 1.00 20.55 220 PRO D N 1
ATOM 13828 C CA . PRO D 1 220 ? 23.985 18.523 104.496 1.00 20.41 220 PRO D CA 1
ATOM 13829 C C . PRO D 1 220 ? 24.566 17.230 105.012 1.00 20.56 220 PRO D C 1
ATOM 13830 O O . PRO D 1 220 ? 24.583 16.190 104.283 1.00 19.53 220 PRO D O 1
ATOM 13834 N N . ALA D 1 221 ? 24.952 17.113 106.307 1.00 18.09 221 ALA D N 1
ATOM 13835 C CA . ALA D 1 221 ? 25.404 15.775 106.673 1.00 20.03 221 ALA D CA 1
ATOM 13836 C C . ALA D 1 221 ? 24.279 14.711 106.540 1.00 19.40 221 ALA D C 1
ATOM 13837 O O . ALA D 1 221 ? 24.556 13.514 106.404 1.00 19.87 221 ALA D O 1
ATOM 13839 N N . ALA D 1 222 ? 22.997 15.132 106.750 1.00 18.95 222 ALA D N 1
ATOM 13840 C CA . ALA D 1 222 ? 21.873 14.196 106.681 1.00 17.34 222 ALA D CA 1
ATOM 13841 C C . ALA D 1 222 ? 21.627 13.700 105.237 1.00 18.64 222 ALA D C 1
ATOM 13842 O O . ALA D 1 222 ? 21.281 12.542 105.053 1.00 18.20 222 ALA D O 1
ATOM 13844 N N . ILE D 1 223 ? 21.766 14.618 104.277 1.00 18.34 223 ILE D N 1
ATOM 13845 C CA . ILE D 1 223 ? 21.525 14.147 102.893 1.00 18.63 223 ILE D CA 1
ATOM 13846 C C . ILE D 1 223 ? 22.663 13.239 102.462 1.00 17.92 223 ILE D C 1
ATOM 13847 O O . ILE D 1 223 ? 22.420 12.207 101.794 1.00 17.36 223 ILE D O 1
ATOM 13852 N N . LEU D 1 224 ? 23.906 13.493 102.922 1.00 17.17 224 LEU D N 1
ATOM 13853 C CA . LEU D 1 224 ? 24.955 12.542 102.586 1.00 17.14 224 LEU D CA 1
ATOM 13854 C C . LEU D 1 224 ? 24.689 11.184 103.202 1.00 18.12 224 LEU D C 1
ATOM 13855 O O . LEU D 1 224 ? 24.793 10.106 102.502 1.00 19.42 224 LEU D O 1
ATOM 13860 N N . VAL D 1 225 ? 24.333 11.089 104.534 1.00 17.49 225 VAL D N 1
ATOM 13861 C CA . VAL D 1 225 ? 24.116 9.732 105.061 1.00 18.12 225 VAL D CA 1
ATOM 13862 C C . VAL D 1 225 ? 22.796 9.095 104.468 1.00 16.53 225 VAL D C 1
ATOM 13863 O O . VAL D 1 225 ? 22.647 7.888 104.429 1.00 18.39 225 VAL D O 1
ATOM 13867 N N . SER D 1 226 ? 21.882 9.951 104.018 1.00 16.18 226 SER D N 1
ATOM 13868 C CA . SER D 1 226 ? 20.690 9.393 103.327 1.00 16.49 226 SER D CA 1
ATOM 13869 C C . SER D 1 226 ? 21.113 8.605 102.066 1.00 17.16 226 SER D C 1
ATOM 13870 O O . SER D 1 226 ? 20.453 7.690 101.684 1.00 17.74 226 SER D O 1
ATOM 13873 N N A SER D 1 227 ? 22.197 9.016 101.425 0.50 16.51 227 SER D N 1
ATOM 13874 N N B SER D 1 227 ? 22.252 8.981 101.499 0.50 18.19 227 SER D N 1
ATOM 13875 C CA A SER D 1 227 ? 22.738 8.248 100.265 0.50 14.18 227 SER D CA 1
ATOM 13876 C CA B SER D 1 227 ? 22.853 8.327 100.304 0.50 17.57 227 SER D CA 1
ATOM 13877 C C A SER D 1 227 ? 23.725 7.131 100.660 0.50 16.79 227 SER D C 1
ATOM 13878 C C B SER D 1 227 ? 23.660 7.075 100.661 0.50 18.56 227 SER D C 1
ATOM 13879 O O A SER D 1 227 ? 24.373 6.560 99.768 0.50 17.88 227 SER D O 1
ATOM 13880 O O B SER D 1 227 ? 24.119 6.356 99.754 0.50 19.69 227 SER D O 1
ATOM 13885 N N . MET D 1 228 ? 23.840 6.801 101.966 1.00 15.52 228 MET D N 1
ATOM 13886 C CA . MET D 1 228 ? 24.826 5.800 102.403 1.00 16.69 228 MET D CA 1
ATOM 13887 C C . MET D 1 228 ? 24.139 4.532 102.840 1.00 17.77 228 MET D C 1
ATOM 13888 O O . MET D 1 228 ? 23.162 4.599 103.570 1.00 18.68 228 MET D O 1
ATOM 13893 N N . PRO D 1 229 ? 24.620 3.364 102.440 1.00 16.88 229 PRO D N 1
ATOM 13894 C CA . PRO D 1 229 ? 23.998 2.112 102.831 1.00 14.33 229 PRO D CA 1
ATOM 13895 C C . PRO D 1 229 ? 24.539 1.631 104.240 1.00 16.08 229 PRO D C 1
ATOM 13896 O O . PRO D 1 229 ? 25.160 0.573 104.324 1.00 18.79 229 PRO D O 1
ATOM 13900 N N . ILE D 1 230 ? 24.187 2.410 105.265 1.00 17.94 230 ILE D N 1
ATOM 13901 C CA . ILE D 1 230 ? 24.479 1.976 106.675 1.00 18.26 230 ILE D CA 1
ATOM 13902 C C . ILE D 1 230 ? 23.582 0.780 106.961 1.00 18.70 230 ILE D C 1
ATOM 13903 O O . ILE D 1 230 ? 22.599 0.427 106.241 1.00 18.32 230 ILE D O 1
ATOM 13908 N N . PRO D 1 231 ? 23.848 0.067 108.040 1.00 20.17 231 PRO D N 1
ATOM 13909 C CA . PRO D 1 231 ? 23.179 -1.178 108.253 1.00 20.82 231 PRO D CA 1
ATOM 13910 C C . PRO D 1 231 ? 21.646 -1.059 108.476 1.00 20.04 231 PRO D C 1
ATOM 13911 O O . PRO D 1 231 ? 21.180 -0.064 108.967 1.00 21.08 231 PRO D O 1
ATOM 13915 N N . GLU D 1 232 ? 20.967 -2.152 108.194 1.00 21.91 232 GLU D N 1
ATOM 13916 C CA . GLU D 1 232 ? 19.525 -2.222 108.489 1.00 23.59 232 GLU D CA 1
ATOM 13917 C C . GLU D 1 232 ? 19.304 -2.070 109.997 1.00 25.23 232 GLU D C 1
ATOM 13918 O O . GLU D 1 232 ? 20.152 -2.429 110.822 1.00 26.05 232 GLU D O 1
ATOM 13924 N N . GLY D 1 233 ? 18.163 -1.490 110.316 1.00 24.76 233 GLY D N 1
ATOM 13925 C CA . GLY D 1 233 ? 17.769 -1.238 111.718 1.00 24.55 233 GLY D CA 1
ATOM 13926 C C . GLY D 1 233 ? 18.476 -0.061 112.332 1.00 25.25 233 GLY D C 1
ATOM 13927 O O . GLY D 1 233 ? 18.091 0.354 113.472 1.00 28.91 233 GLY D O 1
ATOM 13928 N N . VAL D 1 234 ? 19.462 0.534 111.635 1.00 24.89 234 VAL D N 1
ATOM 13929 C CA . VAL D 1 234 ? 20.114 1.659 112.160 1.00 23.83 234 VAL D CA 1
ATOM 13930 C C . VAL D 1 234 ? 19.455 2.946 111.643 1.00 23.47 234 VAL D C 1
ATOM 13931 O O . VAL D 1 234 ? 19.364 3.147 110.415 1.00 22.73 234 VAL D O 1
ATOM 13935 N N . SER D 1 235 ? 19.040 3.863 112.559 1.00 21.82 235 SER D N 1
ATOM 13936 C CA . SER D 1 235 ? 18.420 5.057 112.072 1.00 20.51 235 SER D CA 1
ATOM 13937 C C . SER D 1 235 ? 19.510 6.011 111.666 1.00 22.34 235 SER D C 1
ATOM 13938 O O . SER D 1 235 ? 20.388 6.417 112.470 1.00 21.57 235 SER D O 1
ATOM 13941 N N . GLU D 1 236 ? 19.500 6.458 110.383 1.00 19.55 236 GLU D N 1
ATOM 13942 C CA . GLU D 1 236 ? 20.468 7.397 109.928 1.00 19.23 236 GLU D CA 1
ATOM 13943 C C . GLU D 1 236 ? 20.617 8.603 110.837 1.00 19.37 236 GLU D C 1
ATOM 13944 O O . GLU D 1 236 ? 21.788 9.069 110.980 1.00 18.83 236 GLU D O 1
ATOM 13950 N N . SER D 1 237 ? 19.517 9.180 111.338 1.00 20.70 237 SER D N 1
ATOM 13951 C CA . SER D 1 237 ? 19.601 10.380 112.158 1.00 22.05 237 SER D CA 1
ATOM 13952 C C . SER D 1 237 ? 20.663 10.211 113.292 1.00 20.22 237 SER D C 1
ATOM 13953 O O . SER D 1 237 ? 21.292 11.178 113.637 1.00 20.52 237 SER D O 1
ATOM 13956 N N . ASP D 1 238 ? 20.849 9.028 113.830 1.00 22.06 238 ASP D N 1
ATOM 13957 C CA . ASP D 1 238 ? 21.684 8.879 115.062 1.00 20.99 238 ASP D CA 1
ATOM 13958 C C . ASP D 1 238 ? 23.181 8.914 114.638 1.00 21.79 238 ASP D C 1
ATOM 13959 O O . ASP D 1 238 ? 24.029 9.482 115.303 1.00 20.58 238 ASP D O 1
ATOM 13964 N N . TYR D 1 239 ? 23.484 8.319 113.472 1.00 20.56 239 TYR D N 1
ATOM 13965 C CA . TYR D 1 239 ? 24.832 8.490 112.886 1.00 20.39 239 TYR D CA 1
ATOM 13966 C C . TYR D 1 239 ? 25.150 9.905 112.373 1.00 20.55 239 TYR D C 1
ATOM 13967 O O . TYR D 1 239 ? 26.277 10.386 112.554 1.00 21.36 239 TYR D O 1
ATOM 13976 N N . VAL D 1 240 ? 24.178 10.613 111.803 1.00 17.62 240 VAL D N 1
ATOM 13977 C CA . VAL D 1 240 ? 24.295 11.990 111.428 1.00 18.93 240 VAL D CA 1
ATOM 13978 C C . VAL D 1 240 ? 24.653 12.783 112.691 1.00 20.53 240 VAL D C 1
ATOM 13979 O O . VAL D 1 240 ? 25.508 13.631 112.621 1.00 19.00 240 VAL D O 1
ATOM 13983 N N . GLY D 1 241 ? 23.966 12.431 113.784 1.00 19.02 241 GLY D N 1
ATOM 13984 C CA . GLY D 1 241 ? 24.249 13.166 115.059 1.00 20.73 241 GLY D CA 1
ATOM 13985 C C . GLY D 1 241 ? 25.713 12.974 115.432 1.00 21.49 241 GLY D C 1
ATOM 13986 O O . GLY D 1 241 ? 26.373 13.951 115.780 1.00 22.58 241 GLY D O 1
ATOM 13987 N N . ALA D 1 242 ? 26.218 11.710 115.343 1.00 22.50 242 ALA D N 1
ATOM 13988 C CA . ALA D 1 242 ? 27.671 11.434 115.628 1.00 23.11 242 ALA D CA 1
ATOM 13989 C C . ALA D 1 242 ? 28.572 12.216 114.724 1.00 25.05 242 ALA D C 1
ATOM 13990 O O . ALA D 1 242 ? 29.606 12.756 115.147 1.00 23.94 242 ALA D O 1
ATOM 13992 N N . ILE D 1 243 ? 28.246 12.280 113.426 1.00 23.72 243 ILE D N 1
ATOM 13993 C CA . ILE D 1 243 ? 29.065 13.112 112.533 1.00 23.02 243 ILE D CA 1
ATOM 13994 C C . ILE D 1 243 ? 29.045 14.599 112.830 1.00 24.64 243 ILE D C 1
ATOM 13995 O O . ILE D 1 243 ? 30.096 15.262 112.735 1.00 26.45 243 ILE D O 1
ATOM 14000 N N . LEU D 1 244 ? 27.901 15.146 113.274 1.00 22.88 244 LEU D N 1
ATOM 14001 C CA . LEU D 1 244 ? 27.785 16.595 113.479 1.00 22.91 244 LEU D CA 1
ATOM 14002 C C . LEU D 1 244 ? 28.405 16.916 114.874 1.00 23.59 244 LEU D C 1
ATOM 14003 O O . LEU D 1 244 ? 28.672 18.095 115.129 1.00 27.17 244 LEU D O 1
ATOM 14008 N N . GLY D 1 245 ? 28.515 15.899 115.726 1.00 25.60 245 GLY D N 1
ATOM 14009 C CA . GLY D 1 245 ? 28.883 16.151 117.167 1.00 27.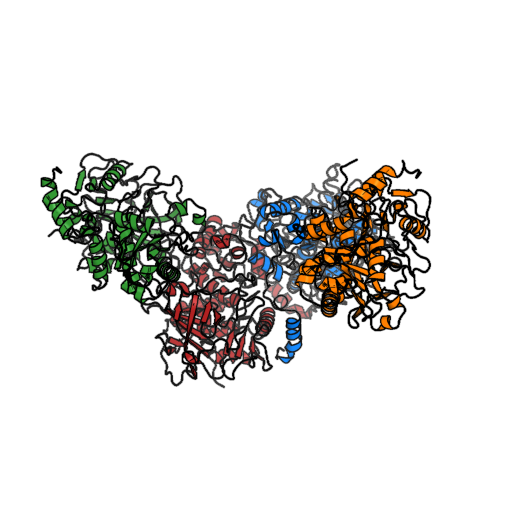41 245 GLY D CA 1
ATOM 14010 C C . GLY D 1 245 ? 27.717 16.771 117.938 1.00 29.37 245 GLY D C 1
ATOM 14011 O O . GLY D 1 245 ? 27.889 17.335 119.042 1.00 29.68 245 GLY D O 1
ATOM 14012 N N . GLU D 1 246 ? 26.496 16.726 117.398 1.00 26.86 246 GLU D N 1
ATOM 14013 C CA . GLU D 1 246 ? 25.347 17.187 118.116 1.00 26.31 246 GLU D CA 1
ATOM 14014 C C . GLU D 1 246 ? 24.094 16.569 117.480 1.00 26.52 246 GLU D C 1
ATOM 14015 O O . GLU D 1 246 ? 24.088 16.196 116.298 1.00 25.63 246 GLU D O 1
ATOM 14021 N N . SER D 1 247 ? 23.042 16.511 118.254 1.00 23.15 247 SER D N 1
ATOM 14022 C CA . SER D 1 247 ? 21.803 15.897 117.752 1.00 24.40 247 SER D CA 1
ATOM 14023 C C . SER D 1 247 ? 21.243 16.754 116.647 1.00 25.13 247 SER D C 1
ATOM 14024 O O . SER D 1 247 ? 21.285 17.985 116.692 1.00 25.41 247 SER D O 1
ATOM 14027 N N . VAL D 1 248 ? 20.617 16.132 115.653 1.00 23.89 248 VAL D N 1
ATOM 14028 C CA . VAL D 1 248 ? 19.943 16.923 114.623 1.00 22.25 248 VAL D CA 1
ATOM 14029 C C . VAL D 1 248 ? 18.647 17.539 115.221 1.00 21.33 248 VAL D C 1
ATOM 14030 O O . VAL D 1 248 ? 17.870 16.804 115.858 1.00 21.57 248 VAL D O 1
ATOM 14034 N N . PRO D 1 249 ? 18.460 18.822 115.060 1.00 22.38 249 PRO D N 1
ATOM 14035 C CA . PRO D 1 249 ? 17.231 19.437 115.561 1.00 23.18 249 PRO D CA 1
ATOM 14036 C C . PRO D 1 249 ? 16.077 19.104 114.679 1.00 21.88 249 PRO D C 1
ATOM 14037 O O . PRO D 1 249 ? 16.166 19.363 113.460 1.00 22.40 249 PRO D O 1
ATOM 14041 N N . VAL D 1 250 ? 14.988 18.618 115.311 1.00 19.95 250 VAL D N 1
ATOM 14042 C CA . VAL D 1 250 ? 13.785 18.172 114.553 1.00 19.73 250 VAL D CA 1
ATOM 14043 C C . VAL D 1 250 ? 12.525 18.713 115.111 1.00 20.85 250 VAL D C 1
ATOM 14044 O O . VAL D 1 250 ? 12.470 19.258 116.243 1.00 23.11 250 VAL D O 1
ATOM 14048 N N . VAL D 1 251 ? 11.518 18.683 114.249 1.00 21.56 251 VAL D N 1
ATOM 14049 C CA . VAL D 1 251 ? 10.174 19.055 114.610 1.00 21.90 251 VAL D CA 1
ATOM 14050 C C . VAL D 1 251 ? 9.200 18.020 114.048 1.00 23.31 251 VAL D C 1
ATOM 14051 O O . VAL D 1 251 ? 9.474 17.331 113.042 1.00 22.01 251 VAL D O 1
ATOM 14055 N N . LYS D 1 252 ? 8.028 17.844 114.683 1.00 23.16 252 LYS D N 1
ATOM 14056 C CA . LYS D 1 252 ? 7.081 16.867 114.166 1.00 20.82 252 LYS D CA 1
ATOM 14057 C C . LYS D 1 252 ? 6.315 17.370 112.922 1.00 22.66 252 LYS D C 1
ATOM 14058 O O . LYS D 1 252 ? 5.946 18.541 112.860 1.00 24.42 252 LYS D O 1
ATOM 14064 N N . CYS D 1 253 ? 6.024 16.436 112.033 1.00 22.87 253 CYS D N 1
ATOM 14065 C CA . CYS D 1 253 ? 5.161 16.723 110.849 1.00 24.48 253 CYS D CA 1
ATOM 14066 C C . CYS D 1 253 ? 3.803 17.250 111.372 1.00 24.27 253 CYS D C 1
ATOM 14067 O O . CYS D 1 253 ? 3.330 16.911 112.474 1.00 25.12 253 CYS D O 1
ATOM 14070 N N . GLU D 1 254 ? 3.147 18.046 110.525 1.00 26.31 254 GLU D N 1
ATOM 14071 C CA . GLU D 1 254 ? 1.698 18.425 110.779 1.00 27.10 254 GLU D CA 1
ATOM 14072 C C . GLU D 1 254 ? 0.796 17.245 110.796 1.00 28.80 254 GLU D C 1
ATOM 14073 O O . GLU D 1 254 ? -0.151 17.234 111.610 1.00 31.20 254 GLU D O 1
ATOM 14079 N N . THR D 1 255 ? 1.010 16.228 109.981 1.00 26.12 255 THR D N 1
ATOM 14080 C CA . THR D 1 255 ? -0.072 15.236 109.777 1.00 26.59 255 THR D CA 1
ATOM 14081 C C . THR D 1 255 ? 0.231 13.811 110.190 1.00 27.89 255 THR D C 1
ATOM 14082 O O . THR D 1 255 ? -0.600 12.926 109.986 1.00 26.92 255 THR D O 1
ATOM 14086 N N . ASN D 1 256 ? 1.433 13.563 110.727 1.00 24.22 256 ASN D N 1
ATOM 14087 C CA . ASN D 1 256 ? 1.814 12.248 111.196 1.00 25.62 256 ASN D CA 1
ATOM 14088 C C . ASN D 1 256 ? 2.917 12.455 112.234 1.00 24.56 256 ASN D C 1
ATOM 14089 O O . ASN D 1 256 ? 3.329 13.578 112.519 1.00 25.95 256 ASN D O 1
ATOM 14094 N N . ASP D 1 257 ? 3.412 11.357 112.766 1.00 25.98 257 ASP D N 1
ATOM 14095 C CA . ASP D 1 257 ? 4.290 11.469 113.906 1.00 26.79 257 ASP D CA 1
ATOM 14096 C C . ASP D 1 257 ? 5.774 11.525 113.481 1.00 26.60 257 ASP D C 1
ATOM 14097 O O . ASP D 1 257 ? 6.684 11.381 114.347 1.00 26.89 257 ASP D O 1
ATOM 14102 N N . LEU D 1 258 ? 6.077 11.559 112.172 1.00 24.12 258 LEU D N 1
ATOM 14103 C CA . LEU D 1 258 ? 7.503 11.554 111.836 1.00 20.79 258 LEU D CA 1
ATOM 14104 C C . LEU D 1 258 ? 8.122 12.902 112.162 1.00 21.17 258 LEU D C 1
ATOM 14105 O O . LEU D 1 258 ? 7.483 13.978 112.150 1.00 23.56 258 LEU D O 1
ATOM 14110 N N . MET D 1 259 ? 9.420 12.855 112.439 1.00 20.30 259 MET D N 1
ATOM 14111 C CA . MET D 1 259 ? 10.156 14.037 112.747 1.00 21.68 259 MET D CA 1
ATOM 14112 C C . MET D 1 259 ? 11.050 14.505 111.578 1.00 23.08 259 MET D C 1
ATOM 14113 O O . MET D 1 259 ? 11.740 13.666 111.023 1.00 25.58 259 MET D O 1
ATOM 14118 N N . VAL D 1 260 ? 10.989 15.776 111.256 1.00 22.12 260 VAL D N 1
ATOM 14119 C CA . VAL D 1 260 ? 11.787 16.343 110.159 1.00 19.67 260 VAL D CA 1
ATOM 14120 C C . VAL D 1 260 ? 12.807 17.326 110.659 1.00 20.83 260 VAL D C 1
ATOM 14121 O O . VAL D 1 260 ? 12.573 18.070 111.675 1.00 21.00 260 VAL D O 1
ATOM 14125 N N . PRO D 1 261 ? 13.897 17.493 109.943 1.00 20.14 261 PRO D N 1
ATOM 14126 C CA . PRO D 1 261 ? 14.918 18.457 110.333 1.00 20.58 261 PRO D CA 1
ATOM 14127 C C . PRO D 1 261 ? 14.279 19.859 110.338 1.00 23.39 261 PRO D C 1
ATOM 14128 O O . PRO D 1 261 ? 13.563 20.338 109.399 1.00 21.72 261 PRO D O 1
ATOM 14132 N N . ALA D 1 262 ? 14.471 20.541 111.458 1.00 22.02 262 ALA D N 1
ATOM 14133 C CA . ALA D 1 262 ? 13.879 21.865 111.602 1.00 22.51 262 ALA D CA 1
ATOM 14134 C C . ALA D 1 262 ? 14.335 22.914 110.611 1.00 22.59 262 ALA D C 1
ATOM 14135 O O . ALA D 1 262 ? 13.588 23.861 110.315 1.00 26.63 262 ALA D O 1
ATOM 14137 N N . THR D 1 263 ? 15.555 22.764 110.109 1.00 22.37 263 THR D N 1
ATOM 14138 C CA . THR D 1 263 ? 16.059 23.770 109.112 1.00 21.14 263 THR D CA 1
ATOM 14139 C C . THR D 1 263 ? 15.876 23.318 107.656 1.00 23.38 263 THR D C 1
ATOM 14140 O O . THR D 1 263 ? 16.350 24.004 106.752 1.00 26.04 263 THR D O 1
ATOM 14144 N N . SER D 1 264 ? 15.033 22.313 107.456 1.00 21.08 264 SER D N 1
ATOM 14145 C CA . SER D 1 264 ? 14.711 21.964 106.063 1.00 21.31 264 SER D CA 1
ATOM 14146 C C . SER D 1 264 ? 14.182 23.180 105.273 1.00 22.90 264 SER D C 1
ATOM 14147 O O . SER D 1 264 ? 13.418 24.048 105.798 1.00 24.26 264 SER D O 1
ATOM 14150 N N . GLU D 1 265 ? 14.504 23.245 104.003 1.00 20.61 265 GLU D N 1
ATOM 14151 C CA . GLU D 1 265 ? 13.887 24.223 103.116 1.00 19.81 265 GLU D CA 1
ATOM 14152 C C . GLU D 1 265 ? 12.405 23.980 102.823 1.00 22.45 265 GLU D C 1
ATOM 14153 O O . GLU D 1 265 ? 11.574 24.945 102.798 1.00 23.58 265 GLU D O 1
ATOM 14159 N N . MET D 1 266 ? 12.074 22.719 102.523 1.00 19.95 266 MET D N 1
ATOM 14160 C CA . MET D 1 266 ? 10.686 22.283 102.178 1.00 19.44 266 MET D CA 1
ATOM 14161 C C . MET D 1 266 ? 10.467 20.923 102.750 1.00 22.37 266 MET D C 1
ATOM 14162 O O . MET D 1 266 ? 11.376 20.084 102.735 1.00 19.79 266 MET D O 1
ATOM 14167 N N . VAL D 1 267 ? 9.235 20.680 103.181 1.00 20.07 267 VAL D N 1
ATOM 14168 C CA . VAL D 1 267 ? 8.824 19.406 103.704 1.00 20.73 267 VAL D CA 1
ATOM 14169 C C . VAL D 1 267 ? 7.476 19.089 103.058 1.00 22.50 267 VAL D C 1
ATOM 14170 O O . VAL D 1 267 ? 6.503 19.922 103.130 1.00 22.73 267 VAL D O 1
ATOM 14174 N N . PHE D 1 268 ? 7.384 17.867 102.501 1.00 20.32 268 PHE D N 1
ATOM 14175 C CA . PHE D 1 268 ? 6.117 17.300 102.021 1.00 20.16 268 PHE D CA 1
ATOM 14176 C C . PHE D 1 268 ? 5.806 16.141 102.877 1.00 21.53 268 PHE D C 1
ATOM 14177 O O . PHE D 1 268 ? 6.674 15.331 103.286 1.00 21.77 268 PHE D O 1
ATOM 14185 N N . GLU D 1 269 ? 4.534 16.009 103.230 1.00 19.06 269 GLU D N 1
ATOM 14186 C CA . GLU D 1 269 ? 4.171 14.878 104.102 1.00 21.54 269 GLU D CA 1
ATOM 14187 C C . GLU D 1 269 ? 2.996 14.208 103.441 1.00 21.10 269 GLU D C 1
ATOM 14188 O O . GLU D 1 269 ? 2.193 14.847 102.723 1.00 24.52 269 GLU D O 1
ATOM 14194 N N . GLY D 1 270 ? 2.864 12.924 103.694 1.00 21.22 270 GLY D N 1
ATOM 14195 C CA . GLY D 1 270 ? 1.641 12.195 103.279 1.00 20.21 270 GLY D CA 1
ATOM 14196 C C . GLY D 1 270 ? 1.661 10.723 103.462 1.00 23.11 270 GLY D C 1
ATOM 14197 O O . GLY D 1 270 ? 2.249 10.245 104.433 1.00 21.73 270 GLY D O 1
ATOM 14198 N N . THR D 1 271 ? 1.049 9.969 102.531 1.00 20.54 271 THR D N 1
ATOM 14199 C CA . THR D 1 271 ? 1.036 8.534 102.627 1.00 22.18 271 THR D CA 1
ATOM 14200 C C . THR D 1 271 ? 1.479 7.924 101.289 1.00 21.15 271 THR D C 1
ATOM 14201 O O . THR D 1 271 ? 1.229 8.462 100.212 1.00 21.37 271 THR D O 1
ATOM 14205 N N . LEU D 1 272 ? 2.238 6.855 101.457 1.00 19.83 272 LEU D N 1
ATOM 14206 C CA . LEU D 1 272 ? 2.704 6.047 100.351 1.00 20.89 272 LEU D CA 1
ATOM 14207 C C . LEU D 1 272 ? 1.808 4.813 100.195 1.00 20.92 272 LEU D C 1
ATOM 14208 O O . LEU D 1 272 ? 1.463 4.088 101.176 1.00 21.78 272 LEU D O 1
ATOM 14213 N N . SER D 1 273 ? 1.496 4.508 98.915 1.00 21.19 273 SER D N 1
ATOM 14214 C CA . SER D 1 273 ? 0.786 3.267 98.650 1.00 20.95 273 SER D CA 1
ATOM 14215 C C . SER D 1 273 ? 1.609 2.429 97.713 1.00 21.75 273 SER D C 1
ATOM 14216 O O . SER D 1 273 ? 1.900 2.836 96.579 1.00 22.16 273 SER D O 1
ATOM 14219 N N . LEU D 1 274 ? 1.904 1.212 98.156 1.00 21.11 274 LEU D N 1
ATOM 14220 C CA . LEU D 1 274 ? 2.680 0.230 97.351 1.00 20.54 274 LEU D CA 1
ATOM 14221 C C . LEU D 1 274 ? 1.817 -0.394 96.290 1.00 25.28 274 LEU D C 1
ATOM 14222 O O . LEU D 1 274 ? 2.362 -1.005 95.349 1.00 25.27 274 LEU D O 1
ATOM 14227 N N . THR D 1 275 ? 0.481 -0.378 96.509 1.00 23.49 275 THR D N 1
ATOM 14228 C CA . THR D 1 275 ? -0.402 -1.199 95.659 1.00 25.62 275 THR D CA 1
ATOM 14229 C C . THR D 1 275 ? -1.194 -0.297 94.656 1.00 25.20 275 THR D C 1
ATOM 14230 O O . THR D 1 275 ? -1.864 -0.803 93.758 1.00 28.25 275 THR D O 1
ATOM 14234 N N . ASP D 1 276 ? -1.132 1.018 94.835 1.00 24.42 276 ASP D N 1
ATOM 14235 C CA . ASP D 1 276 ? -1.599 1.997 93.784 1.00 24.60 276 ASP D CA 1
ATOM 14236 C C . ASP D 1 276 ? -0.336 2.457 93.066 1.00 26.50 276 ASP D C 1
ATOM 14237 O O . ASP D 1 276 ? 0.542 3.034 93.692 1.00 27.56 276 ASP D O 1
ATOM 14242 N N . THR D 1 277 ? -0.238 2.135 91.777 1.00 25.66 277 THR D N 1
ATOM 14243 C CA . THR D 1 277 ? 1.030 2.389 91.082 1.00 25.70 277 THR D CA 1
ATOM 14244 C C . THR D 1 277 ? 0.755 3.325 89.919 1.00 24.01 277 THR D C 1
ATOM 14245 O O . THR D 1 277 ? -0.428 3.573 89.513 1.00 25.81 277 THR D O 1
ATOM 14249 N N . HIS D 1 278 ? 1.812 3.875 89.388 1.00 24.58 278 HIS D N 1
ATOM 14250 C CA . HIS D 1 278 ? 1.733 4.752 88.229 1.00 22.50 278 HIS D CA 1
ATOM 14251 C C . HIS D 1 278 ? 2.992 4.533 87.368 1.00 22.77 278 HIS D C 1
ATOM 14252 O O . HIS D 1 278 ? 4.037 4.200 87.915 1.00 22.27 278 HIS D O 1
ATOM 14259 N N A LEU D 1 279 ? 2.880 4.852 86.060 0.50 23.58 279 LEU D N 1
ATOM 14260 N N B LEU D 1 279 ? 2.903 4.664 86.042 0.50 25.13 279 LEU D N 1
ATOM 14261 C CA A LEU D 1 279 ? 4.050 4.838 85.185 0.50 22.05 279 LEU D CA 1
ATOM 14262 C CA B LEU D 1 279 ? 4.102 4.435 85.228 0.50 24.54 279 LEU D CA 1
ATOM 14263 C C A LEU D 1 279 ? 5.094 5.807 85.738 0.50 21.02 279 LEU D C 1
ATOM 14264 C C B LEU D 1 279 ? 5.133 5.612 85.421 0.50 23.73 279 LEU D C 1
ATOM 14265 O O A LEU D 1 279 ? 4.794 6.994 85.985 0.50 20.31 279 LEU D O 1
ATOM 14266 O O B LEU D 1 279 ? 4.868 6.745 85.111 0.50 25.11 279 LEU D O 1
ATOM 14275 N N . GLU D 1 280 ? 6.307 5.300 85.965 1.00 22.05 280 GLU D N 1
ATOM 14276 C CA . GLU D 1 280 ? 7.341 6.225 86.447 1.00 18.85 280 GLU D CA 1
ATOM 14277 C C . GLU D 1 280 ? 8.537 6.066 85.516 1.00 19.63 280 GLU D C 1
ATOM 14278 O O . GLU D 1 280 ? 8.777 4.985 85.006 1.00 21.55 280 GLU D O 1
ATOM 14284 N N . GLY D 1 281 ? 9.246 7.161 85.288 1.00 21.22 281 GLY D N 1
ATOM 14285 C CA . GLY D 1 281 ? 10.446 7.109 84.466 1.00 19.20 281 GLY D CA 1
ATOM 14286 C C . GLY D 1 281 ? 10.014 7.143 82.992 1.00 18.94 281 GLY D C 1
ATOM 14287 O O . GLY D 1 281 ? 8.815 7.258 82.658 1.00 20.31 281 GLY D O 1
ATOM 14288 N N . PRO D 1 282 ? 10.986 7.016 82.105 1.00 19.63 282 PRO D N 1
ATOM 14289 C CA . PRO D 1 282 ? 12.395 6.852 82.459 1.00 17.97 282 PRO D CA 1
ATOM 14290 C C . PRO D 1 282 ? 13.028 8.133 83.012 1.00 18.42 282 PRO D C 1
ATOM 14291 O O . PRO D 1 282 ? 12.446 9.246 83.010 1.00 18.75 282 PRO D O 1
ATOM 14295 N N . PHE D 1 283 ? 14.271 7.961 83.512 1.00 18.39 283 PHE D N 1
ATOM 14296 C CA . PHE D 1 283 ? 14.969 9.103 84.054 1.00 18.80 283 PHE D CA 1
ATOM 14297 C C . PHE D 1 283 ? 16.412 8.890 83.641 1.00 20.42 283 PHE D C 1
ATOM 14298 O O . PHE D 1 283 ? 16.879 7.750 83.689 1.00 20.97 283 PHE D O 1
ATOM 14306 N N . GLY D 1 284 ? 17.024 9.996 83.234 1.00 19.69 284 GLY D N 1
ATOM 14307 C CA . GLY D 1 284 ? 18.473 9.947 82.890 1.00 19.61 284 GLY D CA 1
ATOM 14308 C C . GLY D 1 284 ? 19.202 9.598 84.161 1.00 21.15 284 GLY D C 1
ATOM 14309 O O . GLY D 1 284 ? 19.107 10.361 85.163 1.00 22.68 284 GLY D O 1
ATOM 14310 N N . GLU D 1 285 ? 20.008 8.534 84.123 1.00 20.14 285 GLU D N 1
ATOM 14311 C CA . GLU D 1 285 ? 20.462 7.994 85.386 1.00 21.51 285 GLU D CA 1
ATOM 14312 C C . GLU D 1 285 ? 21.978 7.927 85.434 1.00 19.14 285 GLU D C 1
ATOM 14313 O O . GLU D 1 285 ? 22.728 8.432 84.554 1.00 19.78 285 GLU D O 1
ATOM 14319 N N . MET D 1 286 ? 22.422 7.249 86.498 1.00 18.21 286 MET D N 1
ATOM 14320 C CA . MET D 1 286 ? 23.806 7.300 86.937 1.00 16.74 286 MET D CA 1
ATOM 14321 C C . MET D 1 286 ? 24.762 6.621 85.938 1.00 17.30 286 MET D C 1
ATOM 14322 O O . MET D 1 286 ? 26.011 6.823 86.037 1.00 18.28 286 MET D O 1
ATOM 14327 N N . HIS D 1 287 ? 24.183 5.875 84.986 1.00 16.55 287 HIS D N 1
ATOM 14328 C CA . HIS D 1 287 ? 25.104 5.241 84.002 1.00 16.21 287 HIS D CA 1
ATOM 14329 C C . HIS D 1 287 ? 25.147 5.994 82.665 1.00 17.03 287 HIS D C 1
ATOM 14330 O O . HIS D 1 287 ? 25.927 5.603 81.767 1.00 16.62 287 HIS D O 1
ATOM 14337 N N . GLY D 1 288 ? 24.405 7.070 82.570 1.00 15.83 288 GLY D N 1
ATOM 14338 C CA . GLY D 1 288 ? 24.561 8.028 81.436 1.00 15.16 288 GLY D CA 1
ATOM 14339 C C . GLY D 1 288 ? 23.490 7.965 80.346 1.00 16.64 288 GLY D C 1
ATOM 14340 O O . GLY D 1 288 ? 23.724 8.555 79.339 1.00 18.12 288 GLY D O 1
ATOM 14341 N N . TYR D 1 289 ? 22.327 7.302 80.560 1.00 14.65 289 TYR D N 1
ATOM 14342 C CA . TYR D 1 289 ? 21.342 7.117 79.475 1.00 16.52 289 TYR D CA 1
ATOM 14343 C C . TYR D 1 289 ? 19.964 7.556 79.985 1.00 17.30 289 TYR D C 1
ATOM 14344 O O . TYR D 1 289 ? 19.564 7.179 81.098 1.00 17.32 289 TYR D O 1
ATOM 14353 N N . VAL D 1 290 ? 19.176 8.016 79.007 1.00 18.01 290 VAL D N 1
ATOM 14354 C CA . VAL D 1 290 ? 17.681 7.873 79.094 1.00 16.80 290 VAL D CA 1
ATOM 14355 C C . VAL D 1 290 ? 17.294 6.881 78.035 1.00 17.86 290 VAL D C 1
ATOM 14356 O O . VAL D 1 290 ? 17.519 7.155 76.819 1.00 18.72 290 VAL D O 1
ATOM 14360 N N . PHE D 1 291 ? 16.712 5.790 78.472 1.00 16.07 291 PHE D N 1
ATOM 14361 C CA . PHE D 1 291 ? 16.145 4.815 77.568 1.00 17.71 291 PHE D CA 1
ATOM 14362 C C . PHE D 1 291 ? 14.684 5.171 77.377 1.00 19.89 291 PHE D C 1
ATOM 14363 O O . PHE D 1 291 ? 13.891 4.995 78.284 1.00 20.55 291 PHE D O 1
ATOM 14371 N N . LYS D 1 292 ? 14.398 5.695 76.181 1.00 23.89 292 LYS D N 1
ATOM 14372 C CA . LYS D 1 292 ? 13.045 6.321 75.887 1.00 25.01 292 LYS D CA 1
ATOM 14373 C C . LYS D 1 292 ? 11.969 5.346 76.042 1.00 26.41 292 LYS D C 1
ATOM 14374 O O . LYS D 1 292 ? 12.076 4.151 75.656 1.00 25.71 292 LYS D O 1
ATOM 14380 N N . SER D 1 293 ? 10.865 5.859 76.630 1.00 27.09 293 SER D N 1
ATOM 14381 C CA . SER D 1 293 ? 9.635 5.109 76.788 1.00 30.21 293 SER D CA 1
ATOM 14382 C C . SER D 1 293 ? 9.869 3.874 77.526 1.00 29.40 293 SER D C 1
ATOM 14383 O O . SER D 1 293 ? 9.095 2.935 77.413 1.00 32.10 293 SER D O 1
ATOM 14386 N N . GLN D 1 294 ? 10.904 3.816 78.356 1.00 28.73 294 GLN D N 1
ATOM 14387 C CA . GLN D 1 294 ? 11.117 2.620 79.123 1.00 29.56 294 GLN D CA 1
ATOM 14388 C C . GLN D 1 294 ? 10.753 2.849 80.613 1.00 31.64 294 GLN D C 1
ATOM 14389 O O . GLN D 1 294 ? 11.493 2.471 81.573 1.00 31.60 294 GLN D O 1
ATOM 14395 N N . GLY D 1 295 ? 9.647 3.538 80.787 1.00 30.41 295 GLY D N 1
ATOM 14396 C CA . GLY D 1 295 ? 9.019 3.697 82.154 1.00 31.30 295 GLY D CA 1
ATOM 14397 C C . GLY D 1 295 ? 8.363 2.384 82.638 1.00 32.46 295 GLY D C 1
ATOM 14398 O O . GLY D 1 295 ? 8.085 1.444 81.767 1.00 31.92 295 GLY D O 1
ATOM 14399 N N . HIS D 1 296 ? 8.084 2.302 83.985 1.00 28.41 296 HIS D N 1
ATOM 14400 C CA . HIS D 1 296 ? 7.601 1.043 84.643 1.00 28.31 296 HIS D CA 1
ATOM 14401 C C . HIS D 1 296 ? 6.768 1.470 85.832 1.00 26.54 296 HIS D C 1
ATOM 14402 O O . HIS D 1 296 ? 6.998 2.539 86.402 1.00 24.43 296 HIS D O 1
ATOM 14409 N N . PRO D 1 297 ? 5.873 0.628 86.272 1.00 27.49 297 PRO D N 1
ATOM 14410 C CA . PRO D 1 297 ? 4.912 1.014 87.370 1.00 27.03 297 PRO D CA 1
ATOM 14411 C C . PRO D 1 297 ? 5.644 1.084 88.696 1.00 26.23 297 PRO D C 1
ATOM 14412 O O . PRO D 1 297 ? 6.501 0.245 89.010 1.00 27.84 297 PRO D O 1
ATOM 14416 N N . CYS D 1 298 ? 5.422 2.185 89.413 1.00 25.04 298 CYS D N 1
ATOM 14417 C CA . CYS D 1 298 ? 6.041 2.340 90.673 1.00 21.28 298 CYS D CA 1
ATOM 14418 C C . CYS D 1 298 ? 4.938 2.804 91.656 1.00 21.57 298 CYS D C 1
ATOM 14419 O O . CYS D 1 298 ? 3.856 3.340 91.268 1.00 21.84 298 CYS D O 1
ATOM 14422 N N . PRO D 1 299 ? 5.281 2.737 92.960 1.00 21.10 299 PRO D N 1
ATOM 14423 C CA . PRO D 1 299 ? 4.276 3.228 93.925 1.00 21.47 299 PRO D CA 1
ATOM 14424 C C . PRO D 1 299 ? 3.958 4.718 93.840 1.00 21.52 299 PRO D C 1
ATOM 14425 O O . PRO D 1 299 ? 4.722 5.548 93.337 1.00 19.73 299 PRO D O 1
ATOM 14429 N N . LEU D 1 300 ? 2.782 5.081 94.375 1.00 21.93 300 LEU D N 1
ATOM 14430 C CA . LEU D 1 300 ? 2.317 6.453 94.404 1.00 20.66 300 LEU D CA 1
ATOM 14431 C C . LEU D 1 300 ? 2.334 7.061 95.833 1.00 19.71 300 LEU D C 1
ATOM 14432 O O . LEU D 1 300 ? 1.773 6.435 96.801 1.00 21.86 300 LEU D O 1
ATOM 14437 N N . TYR D 1 301 ? 2.956 8.198 95.995 1.00 19.19 301 TYR D N 1
ATOM 14438 C CA . TYR D 1 301 ? 2.948 8.969 97.231 1.00 17.94 301 TYR D CA 1
ATOM 14439 C C . TYR D 1 301 ? 1.883 10.076 97.062 1.00 19.35 301 TYR D C 1
ATOM 14440 O O . TYR D 1 301 ? 1.871 10.850 96.104 1.00 20.90 301 TYR D O 1
ATOM 14449 N N . THR D 1 302 ? 0.981 10.140 98.031 1.00 21.05 302 THR D N 1
ATOM 14450 C CA . THR D 1 302 ? -0.063 11.216 98.036 1.00 20.34 302 THR D CA 1
ATOM 14451 C C . THR D 1 302 ? 0.379 12.253 99.068 1.00 23.41 302 THR D C 1
ATOM 14452 O O . THR D 1 302 ? 0.626 11.928 100.284 1.00 21.96 302 THR D O 1
ATOM 14456 N N . VAL D 1 303 ? 0.589 13.445 98.580 1.00 21.27 303 VAL D N 1
ATOM 14457 C CA . VAL D 1 303 ? 1.001 14.560 99.438 1.00 22.69 303 VAL D CA 1
ATOM 14458 C C . VAL D 1 303 ? -0.242 15.159 100.077 1.00 23.89 303 VAL D C 1
ATOM 14459 O O . VAL D 1 303 ? -1.150 15.595 99.324 1.00 25.99 303 VAL D O 1
ATOM 14463 N N . LYS D 1 304 ? -0.234 15.238 101.379 1.00 24.82 304 LYS D N 1
ATOM 14464 C CA . LYS D 1 304 ? -1.352 15.823 102.146 1.00 25.38 304 LYS D CA 1
ATOM 14465 C C . LYS D 1 304 ? -1.021 17.063 102.895 1.00 25.60 304 LYS D C 1
ATOM 14466 O O . LYS D 1 304 ? -1.953 17.679 103.451 1.00 27.20 304 LYS D O 1
ATOM 14472 N N . ALA D 1 305 ? 0.255 17.465 103.016 1.00 22.24 305 ALA D N 1
ATOM 14473 C CA . ALA D 1 305 ? 0.581 18.676 103.670 1.00 24.37 305 ALA D CA 1
ATOM 14474 C C . ALA D 1 305 ? 1.944 19.104 103.173 1.00 23.46 305 ALA D C 1
ATOM 14475 O O . ALA D 1 305 ? 2.694 18.251 102.706 1.00 21.93 305 ALA D O 1
ATOM 14477 N N A MET D 1 306 ? 2.315 20.338 103.421 0.50 24.52 306 MET D N 1
ATOM 14478 N N B MET D 1 306 ? 2.228 20.402 103.148 0.50 23.92 306 MET D N 1
ATOM 14479 C CA A MET D 1 306 ? 3.597 20.852 103.011 0.50 23.85 306 MET D CA 1
ATOM 14480 C CA B MET D 1 306 ? 3.573 20.957 102.928 0.50 23.09 306 MET D CA 1
ATOM 14481 C C A MET D 1 306 ? 3.963 22.116 103.818 0.50 24.69 306 MET D C 1
ATOM 14482 C C B MET D 1 306 ? 3.921 21.940 104.037 0.50 24.46 306 MET D C 1
ATOM 14483 O O A MET D 1 306 ? 3.094 23.005 104.131 0.50 24.11 306 MET D O 1
ATOM 14484 O O B MET D 1 306 ? 2.995 22.499 104.697 0.50 24.88 306 MET D O 1
ATOM 14493 N N . SER D 1 307 ? 5.228 22.173 104.228 1.00 22.80 307 SER D N 1
ATOM 14494 C CA . SER D 1 307 ? 5.698 23.327 104.925 1.00 23.86 307 SER D CA 1
ATOM 14495 C C . SER D 1 307 ? 6.973 23.788 104.293 1.00 25.39 307 SER D C 1
ATOM 14496 O O . SER D 1 307 ? 7.672 22.968 103.661 1.00 24.33 307 SER D O 1
ATOM 14499 N N . TYR D 1 308 ? 7.303 25.068 104.457 1.00 22.32 308 TYR D N 1
ATOM 14500 C CA . TYR D 1 308 ? 8.539 25.554 103.831 1.00 21.12 308 TYR D CA 1
ATOM 14501 C C . TYR D 1 308 ? 9.009 26.866 104.346 1.00 24.67 308 TYR D C 1
ATOM 14502 O O . TYR D 1 308 ? 8.241 27.608 104.998 1.00 23.24 308 TYR D O 1
ATOM 14511 N N . ARG D 1 309 ? 10.297 27.114 104.163 1.00 22.86 309 ARG D N 1
ATOM 14512 C CA . ARG D 1 309 ? 10.946 28.392 104.552 1.00 26.58 309 ARG D CA 1
ATOM 14513 C C . ARG D 1 309 ? 10.599 29.531 103.590 1.00 25.16 309 ARG D C 1
ATOM 14514 O O . ARG D 1 309 ? 10.227 29.303 102.446 1.00 24.17 309 ARG D O 1
ATOM 14522 N N . ASP D 1 310 ? 10.820 30.800 104.035 1.00 25.88 310 ASP D N 1
ATOM 14523 C CA . ASP D 1 310 ? 10.786 31.898 103.031 1.00 24.75 310 ASP D CA 1
ATOM 14524 C C . ASP D 1 310 ? 11.932 31.671 102.027 1.00 21.80 310 ASP D C 1
ATOM 14525 O O . ASP D 1 310 ? 13.017 31.226 102.413 1.00 25.75 310 ASP D O 1
ATOM 14530 N N . ASN D 1 311 ? 11.653 32.000 100.754 1.00 23.59 311 ASN D N 1
ATOM 14531 C CA . ASN D 1 311 ? 12.682 31.966 99.693 1.00 24.94 311 ASN D CA 1
ATOM 14532 C C . ASN D 1 311 ? 13.389 30.557 99.626 1.00 21.79 311 ASN D C 1
ATOM 14533 O O . ASN D 1 311 ? 14.595 30.470 99.713 1.00 24.38 311 ASN D O 1
ATOM 14538 N N . ALA D 1 312 ? 12.543 29.548 99.595 1.00 23.27 312 ALA D N 1
ATOM 14539 C CA . ALA D 1 312 ? 13.043 28.154 99.664 1.00 21.23 312 ALA D CA 1
ATOM 14540 C C . ALA D 1 312 ? 13.900 27.778 98.450 1.00 23.30 312 ALA D C 1
ATOM 14541 O O . ALA D 1 312 ? 13.688 28.285 97.302 1.00 22.94 312 ALA D O 1
ATOM 14543 N N . ILE D 1 313 ? 14.865 26.894 98.741 1.00 22.61 313 ILE D N 1
ATOM 14544 C CA . ILE D 1 313 ? 15.787 26.391 97.744 1.00 22.68 313 ILE D CA 1
ATOM 14545 C C . ILE D 1 313 ? 15.566 24.872 97.602 1.00 22.94 313 ILE D C 1
ATOM 14546 O O . ILE D 1 313 ? 15.662 24.157 98.577 1.00 22.91 313 ILE D O 1
ATOM 14551 N N . LEU D 1 314 ? 15.403 24.403 96.350 1.00 21.34 314 LEU D N 1
ATOM 14552 C CA . LEU D 1 314 ? 15.388 22.984 96.072 1.00 20.10 314 LEU D CA 1
ATOM 14553 C C . LEU D 1 314 ? 16.796 22.568 95.609 1.00 20.04 314 LEU D C 1
ATOM 14554 O O . LEU D 1 314 ? 17.229 23.035 94.587 1.00 22.27 314 LEU D O 1
ATOM 14559 N N . PRO D 1 315 ? 17.486 21.709 96.317 1.00 18.45 315 PRO D N 1
ATOM 14560 C CA . PRO D 1 315 ? 18.774 21.203 95.745 1.00 17.92 315 PRO D CA 1
ATOM 14561 C C . PRO D 1 315 ? 18.399 20.093 94.743 1.00 18.92 315 PRO D C 1
ATOM 14562 O O . PRO D 1 315 ? 17.400 19.387 94.955 1.00 19.89 315 PRO D O 1
ATOM 14566 N N . VAL D 1 316 ? 19.177 20.006 93.628 1.00 17.15 316 VAL D N 1
ATOM 14567 C CA . VAL D 1 316 ? 18.840 19.102 92.568 1.00 16.98 316 VAL D CA 1
ATOM 14568 C C . VAL D 1 316 ? 20.114 18.419 92.109 1.00 17.10 316 VAL D C 1
ATOM 14569 O O . VAL D 1 316 ? 21.182 19.061 92.023 1.00 18.65 316 VAL D O 1
ATOM 14573 N N . SER D 1 317 ? 19.984 17.130 91.779 1.00 17.66 317 SER D N 1
ATOM 14574 C CA . SER D 1 317 ? 21.085 16.341 91.168 1.00 17.48 317 SER D CA 1
ATOM 14575 C C . SER D 1 317 ? 20.575 15.957 89.786 1.00 18.32 317 SER D C 1
ATOM 14576 O O . SER D 1 317 ? 19.453 15.468 89.645 1.00 19.73 317 SER D O 1
ATOM 14579 N N . ASN D 1 318 ? 21.389 16.184 88.736 1.00 17.62 318 ASN D N 1
ATOM 14580 C CA . ASN D 1 318 ? 20.945 15.759 87.369 1.00 18.63 318 ASN D CA 1
ATOM 14581 C C . ASN D 1 318 ? 21.915 14.743 86.807 1.00 19.10 318 ASN D C 1
ATOM 14582 O O . ASN D 1 318 ? 22.995 15.129 86.208 1.00 19.79 318 ASN D O 1
ATOM 14587 N N . PRO D 1 319 ? 21.599 13.462 87.004 1.00 17.76 319 PRO D N 1
ATOM 14588 C CA . PRO D 1 319 ? 22.653 12.437 86.736 1.00 19.67 319 PRO D CA 1
ATOM 14589 C C . PRO D 1 319 ? 22.950 12.247 85.290 1.00 18.93 319 PRO D C 1
ATOM 14590 O O . PRO D 1 319 ? 22.137 12.496 84.436 1.00 19.63 319 PRO D O 1
ATOM 14594 N N . GLY D 1 320 ? 24.105 11.641 85.057 1.00 19.82 320 GLY D N 1
ATOM 14595 C CA . GLY D 1 320 ? 24.416 11.207 83.657 1.00 17.11 320 GLY D CA 1
ATOM 14596 C C . GLY D 1 320 ? 25.821 10.743 83.619 1.00 17.45 320 GLY D C 1
ATOM 14597 O O . GLY D 1 320 ? 26.252 9.940 84.421 1.00 17.69 320 GLY D O 1
ATOM 14598 N N . LEU D 1 321 ? 26.478 11.159 82.567 1.00 18.05 321 LEU D N 1
ATOM 14599 C CA . LEU D 1 321 ? 27.884 10.789 82.475 1.00 18.06 321 LEU D CA 1
ATOM 14600 C C . LEU D 1 321 ? 28.658 11.292 83.717 1.00 18.94 321 LEU D C 1
ATOM 14601 O O . LEU D 1 321 ? 28.272 12.270 84.373 1.00 21.80 321 LEU D O 1
ATOM 14606 N N . CYS D 1 322 ? 29.817 10.683 84.003 1.00 19.51 322 CYS D N 1
ATOM 14607 C CA . CYS D 1 322 ? 30.622 11.191 85.116 1.00 19.67 322 CYS D CA 1
ATOM 14608 C C . CYS D 1 322 ? 31.001 12.646 84.937 1.00 23.29 322 CYS D C 1
ATOM 14609 O O . CYS D 1 322 ? 31.191 13.086 83.758 1.00 23.77 322 CYS D O 1
ATOM 14612 N N . THR D 1 323 ? 30.981 13.476 85.960 1.00 20.83 323 THR D N 1
ATOM 14613 C CA . THR D 1 323 ? 30.891 13.097 87.372 1.00 19.73 323 THR D CA 1
ATOM 14614 C C . THR D 1 323 ? 29.828 13.934 88.056 1.00 19.78 323 THR D C 1
ATOM 14615 O O . THR D 1 323 ? 29.837 15.170 87.993 1.00 21.20 323 THR D O 1
ATOM 14619 N N . ASP D 1 324 ? 28.866 13.262 88.731 1.00 17.30 324 ASP D N 1
ATOM 14620 C CA . ASP D 1 324 ? 27.837 14.005 89.529 1.00 17.67 324 ASP D CA 1
ATOM 14621 C C . ASP D 1 324 ? 27.601 13.218 90.817 1.00 16.38 324 ASP D C 1
ATOM 14622 O O . ASP D 1 324 ? 28.405 12.395 91.176 1.00 17.62 324 ASP D O 1
ATOM 14627 N N . GLU D 1 325 ? 26.579 13.619 91.555 1.00 15.58 325 GLU D N 1
ATOM 14628 C CA . GLU D 1 325 ? 26.308 13.036 92.926 1.00 18.17 325 GLU D CA 1
ATOM 14629 C C . GLU D 1 325 ? 26.084 11.536 92.871 1.00 18.70 325 GLU D C 1
ATOM 14630 O O . GLU D 1 325 ? 26.349 10.807 93.862 1.00 18.67 325 GLU D O 1
ATOM 14636 N N . THR D 1 326 ? 25.646 11.013 91.726 1.00 18.51 326 THR D N 1
ATOM 14637 C CA . THR D 1 326 ? 25.457 9.580 91.652 1.00 18.09 326 THR D CA 1
ATOM 14638 C C . THR D 1 326 ? 26.802 8.831 91.588 1.00 18.28 326 THR D C 1
ATOM 14639 O O . THR D 1 326 ? 26.779 7.514 91.647 1.00 22.04 326 THR D O 1
ATOM 14643 N N . HIS D 1 327 ? 27.902 9.575 91.351 1.00 17.01 327 HIS D N 1
ATOM 14644 C CA . HIS D 1 327 ? 29.224 8.925 91.356 1.00 17.81 327 HIS D CA 1
ATOM 14645 C C . HIS D 1 327 ? 29.976 9.322 92.615 1.00 18.40 327 HIS D C 1
ATOM 14646 O O . HIS D 1 327 ? 30.503 8.411 93.354 1.00 19.42 327 HIS D O 1
ATOM 14653 N N . THR D 1 328 ? 29.891 10.614 92.954 1.00 17.89 328 THR D N 1
ATOM 14654 C CA . THR D 1 328 ? 30.672 11.077 94.127 1.00 18.34 328 THR D CA 1
ATOM 14655 C C . THR D 1 328 ? 30.026 10.654 95.431 1.00 20.57 328 THR D C 1
ATOM 14656 O O . THR D 1 328 ? 30.761 10.394 96.365 1.00 22.42 328 THR D O 1
ATOM 14660 N N . LEU D 1 329 ? 28.693 10.628 95.558 1.00 17.45 329 LEU D N 1
ATOM 14661 C CA . LEU D 1 329 ? 28.085 10.124 96.779 1.00 18.28 329 LEU D CA 1
ATOM 14662 C C . LEU D 1 329 ? 27.762 8.677 96.682 1.00 18.24 329 LEU D C 1
ATOM 14663 O O . LEU D 1 329 ? 28.210 7.909 97.528 1.00 18.51 329 LEU D O 1
ATOM 14668 N N . ILE D 1 330 ? 26.972 8.240 95.697 1.00 18.86 330 ILE D N 1
ATOM 14669 C CA . ILE D 1 330 ? 26.566 6.805 95.688 1.00 17.42 330 ILE D CA 1
ATOM 14670 C C . ILE D 1 330 ? 27.791 5.903 95.651 1.00 19.19 330 ILE D C 1
ATOM 14671 O O . ILE D 1 330 ? 27.947 5.031 96.506 1.00 17.60 330 ILE D O 1
ATOM 14676 N N . GLY D 1 331 ? 28.723 6.185 94.761 1.00 17.75 331 GLY D N 1
ATOM 14677 C CA . GLY D 1 331 ? 29.897 5.303 94.676 1.00 18.00 331 GLY D CA 1
ATOM 14678 C C . GLY D 1 331 ? 30.810 5.350 95.927 1.00 15.57 331 GLY D C 1
ATOM 14679 O O . GLY D 1 331 ? 31.263 4.253 96.399 1.00 18.26 331 GLY D O 1
ATOM 14680 N N . SER D 1 332 ? 31.104 6.541 96.424 1.00 17.63 332 SER D N 1
ATOM 14681 C CA . SER D 1 332 ? 32.055 6.637 97.493 1.00 17.42 332 SER D CA 1
ATOM 14682 C C . SER D 1 332 ? 31.463 6.148 98.822 1.00 17.83 332 SER D C 1
ATOM 14683 O O . SER D 1 332 ? 32.185 5.643 99.645 1.00 18.10 332 SER D O 1
ATOM 14686 N N . LEU D 1 333 ? 30.154 6.268 98.934 1.00 17.26 333 LEU D N 1
ATOM 14687 C CA . LEU D 1 333 ? 29.526 5.736 100.161 1.00 17.22 333 LEU D CA 1
ATOM 14688 C C . LEU D 1 333 ? 29.368 4.238 100.124 1.00 18.42 333 LEU D C 1
ATOM 14689 O O . LEU D 1 333 ? 29.488 3.584 101.150 1.00 16.80 333 LEU D O 1
ATOM 14694 N N . VAL D 1 334 ? 29.138 3.631 98.934 1.00 15.47 334 VAL D N 1
ATOM 14695 C CA . VAL D 1 334 ? 29.268 2.174 98.788 1.00 14.80 334 VAL D CA 1
ATOM 14696 C C . VAL D 1 334 ? 30.740 1.828 99.197 1.00 16.60 334 VAL D C 1
ATOM 14697 O O . VAL D 1 334 ? 30.974 0.873 99.901 1.00 18.62 334 VAL D O 1
ATOM 14701 N N . ALA D 1 335 ? 31.684 2.542 98.646 1.00 15.99 335 ALA D N 1
ATOM 14702 C CA . ALA D 1 335 ? 33.110 2.119 98.926 1.00 16.13 335 ALA D CA 1
ATOM 14703 C C . ALA D 1 335 ? 33.363 2.180 100.450 1.00 17.18 335 ALA D C 1
ATOM 14704 O O . ALA D 1 335 ? 34.124 1.375 100.957 1.00 17.38 335 ALA D O 1
ATOM 14706 N N . THR D 1 336 ? 32.842 3.206 101.102 1.00 17.25 336 THR D N 1
ATOM 14707 C CA . THR D 1 336 ? 32.978 3.332 102.560 1.00 15.36 336 THR D CA 1
ATOM 14708 C C . THR D 1 336 ? 32.470 2.134 103.248 1.00 15.64 336 THR D C 1
ATOM 14709 O O . THR D 1 336 ? 33.131 1.524 104.104 1.00 16.03 336 THR D O 1
ATOM 14713 N N . GLU D 1 337 ? 31.218 1.736 102.951 1.00 15.71 337 GLU D N 1
ATOM 14714 C CA . GLU D 1 337 ? 30.710 0.578 103.590 1.00 16.74 337 GLU D CA 1
ATOM 14715 C C . GLU D 1 337 ? 31.358 -0.686 103.105 1.00 15.60 337 GLU D C 1
ATOM 14716 O O . GLU D 1 337 ? 31.390 -1.658 103.830 1.00 18.09 337 GLU D O 1
ATOM 14722 N N . ALA D 1 338 ? 31.973 -0.706 101.897 1.00 15.99 338 ALA D N 1
ATOM 14723 C CA . ALA D 1 338 ? 32.678 -1.879 101.464 1.00 15.92 338 ALA D CA 1
ATOM 14724 C C . ALA D 1 338 ? 34.010 -2.039 102.228 1.00 15.40 338 ALA D C 1
ATOM 14725 O O . ALA D 1 338 ? 34.372 -3.150 102.529 1.00 17.98 338 ALA D O 1
ATOM 14727 N N . LYS D 1 339 ? 34.595 -0.902 102.594 1.00 17.19 339 LYS D N 1
ATOM 14728 C CA . LYS D 1 339 ? 35.820 -0.992 103.423 1.00 18.06 339 LYS D CA 1
ATOM 14729 C C . LYS D 1 339 ? 35.415 -1.517 104.831 1.00 20.33 339 LYS D C 1
ATOM 14730 O O . LYS D 1 339 ? 36.105 -2.367 105.349 1.00 19.76 339 LYS D O 1
ATOM 14736 N N . GLU D 1 340 ? 34.323 -1.002 105.362 1.00 18.68 340 GLU D N 1
ATOM 14737 C CA . GLU D 1 340 ? 33.843 -1.490 106.691 1.00 22.10 340 GLU D CA 1
ATOM 14738 C C . GLU D 1 340 ? 33.606 -3.006 106.599 1.00 21.00 340 GLU D C 1
ATOM 14739 O O . GLU D 1 340 ? 33.944 -3.780 107.514 1.00 20.83 340 GLU D O 1
ATOM 14745 N N . LEU D 1 341 ? 32.902 -3.489 105.545 1.00 19.12 341 LEU D N 1
ATOM 14746 C CA . LEU D 1 341 ? 32.669 -4.897 105.420 1.00 19.06 341 LEU D CA 1
ATOM 14747 C C . LEU D 1 341 ? 33.930 -5.728 105.306 1.00 20.80 341 LEU D C 1
ATOM 14748 O O . LEU D 1 341 ? 34.035 -6.899 105.794 1.00 19.20 341 LEU D O 1
ATOM 14753 N N . ALA D 1 342 ? 34.944 -5.193 104.613 1.00 18.38 342 ALA D N 1
ATOM 14754 C CA . ALA D 1 342 ? 36.212 -5.960 104.562 1.00 18.64 342 ALA D CA 1
ATOM 14755 C C . ALA D 1 342 ? 36.833 -6.058 105.960 1.00 20.90 342 ALA D C 1
ATOM 14756 O O . ALA D 1 342 ? 37.378 -7.085 106.242 1.00 21.57 342 ALA D O 1
ATOM 14758 N N . ILE D 1 343 ? 36.757 -4.983 106.728 1.00 20.77 343 ILE D N 1
ATOM 14759 C CA . ILE D 1 343 ? 37.312 -5.052 108.139 1.00 21.94 343 ILE D CA 1
ATOM 14760 C C . ILE D 1 343 ? 36.522 -6.117 108.908 1.00 23.85 343 ILE D C 1
ATOM 14761 O O . ILE D 1 343 ? 37.117 -7.029 109.548 1.00 25.66 343 ILE D O 1
ATOM 14766 N N . GLU D 1 344 ? 35.173 -6.082 108.810 1.00 21.46 344 GLU D N 1
ATOM 14767 C CA . GLU D 1 344 ? 34.377 -7.043 109.619 1.00 20.72 344 GLU D CA 1
ATOM 14768 C C . GLU D 1 344 ? 34.545 -8.483 109.159 1.00 24.43 344 GLU D C 1
ATOM 14769 O O . GLU D 1 344 ? 34.496 -9.399 109.974 1.00 24.60 344 GLU D O 1
ATOM 14775 N N A SER D 1 345 ? 34.730 -8.712 107.857 0.50 19.26 345 SER D N 1
ATOM 14776 N N B SER D 1 345 ? 34.764 -8.696 107.860 0.50 23.61 345 SER D N 1
ATOM 14777 C CA A SER D 1 345 ? 34.856 -10.044 107.330 0.50 19.19 345 SER D CA 1
ATOM 14778 C CA B SER D 1 345 ? 34.919 -10.029 107.334 0.50 25.78 345 SER D CA 1
ATOM 14779 C C A SER D 1 345 ? 36.285 -10.532 107.299 0.50 20.22 345 SER D C 1
ATOM 14780 C C B SER D 1 345 ? 36.261 -10.593 107.548 0.50 25.29 345 SER D C 1
ATOM 14781 O O A SER D 1 345 ? 36.540 -11.614 106.721 0.50 20.86 345 SER D O 1
ATOM 14782 O O B SER D 1 345 ? 36.434 -11.808 107.402 0.50 28.31 345 SER D O 1
ATOM 14787 N N . GLY D 1 346 ? 37.237 -9.735 107.773 1.00 24.12 346 GLY D N 1
ATOM 14788 C CA . GLY D 1 346 ? 38.636 -10.240 107.863 1.00 25.72 346 GLY D CA 1
ATOM 14789 C C . GLY D 1 346 ? 39.407 -10.228 106.543 1.00 29.06 346 GLY D C 1
ATOM 14790 O O . GLY D 1 346 ? 40.494 -10.863 106.447 1.00 29.49 346 GLY D O 1
ATOM 14791 N N . LEU D 1 347 ? 38.924 -9.454 105.554 1.00 25.58 347 LEU D N 1
ATOM 14792 C CA . LEU D 1 347 ? 39.684 -9.431 104.304 1.00 23.23 347 LEU D CA 1
ATOM 14793 C C . LEU D 1 347 ? 40.858 -8.403 104.400 1.00 23.66 347 LEU D C 1
ATOM 14794 O O . LEU D 1 347 ? 40.699 -7.322 104.997 1.00 26.05 347 LEU D O 1
ATOM 14799 N N . PRO D 1 348 ? 42.007 -8.683 103.737 1.00 24.04 348 PRO D N 1
ATOM 14800 C CA . PRO D 1 348 ? 43.174 -7.808 103.907 1.00 24.35 348 PRO D CA 1
ATOM 14801 C C . PRO D 1 348 ? 43.108 -6.587 102.921 1.00 23.62 348 PRO D C 1
ATOM 14802 O O . PRO D 1 348 ? 43.920 -6.513 101.983 1.00 23.94 348 PRO D O 1
ATOM 14806 N N . ILE D 1 349 ? 42.155 -5.704 103.121 1.00 22.92 349 ILE D N 1
ATOM 14807 C CA . ILE D 1 349 ? 41.922 -4.597 102.203 1.00 22.63 349 ILE D CA 1
ATOM 14808 C C . ILE D 1 349 ? 42.334 -3.349 102.879 1.00 23.30 349 ILE D C 1
ATOM 14809 O O . ILE D 1 349 ? 41.915 -3.024 104.033 1.00 27.63 349 ILE D O 1
ATOM 14814 N N . LEU D 1 350 ? 43.137 -2.549 102.227 1.00 21.79 350 LEU D N 1
ATOM 14815 C CA . LEU D 1 350 ? 43.581 -1.269 102.744 1.00 21.63 350 LEU D CA 1
ATOM 14816 C C . LEU D 1 350 ? 42.575 -0.169 102.444 1.00 20.78 350 LEU D C 1
ATOM 14817 O O . LEU D 1 350 ? 42.321 0.706 103.278 1.00 23.19 350 LEU D O 1
ATOM 14822 N N . ASP D 1 351 ? 42.031 -0.127 101.211 1.00 20.32 351 ASP D N 1
ATOM 14823 C CA . ASP D 1 351 ? 41.093 0.924 100.840 1.00 19.91 351 ASP D CA 1
ATOM 14824 C C . ASP D 1 351 ? 40.186 0.374 99.710 1.00 17.26 351 ASP D C 1
ATOM 14825 O O . ASP D 1 351 ? 40.510 -0.626 99.065 1.00 17.14 351 ASP D O 1
ATOM 14830 N N . ALA D 1 352 ? 39.062 1.049 99.569 1.00 16.44 352 ALA D N 1
ATOM 14831 C CA . ALA D 1 352 ? 38.083 0.699 98.496 1.00 16.80 352 ALA D CA 1
ATOM 14832 C C . ALA D 1 352 ? 37.625 2.003 97.850 1.00 16.49 352 ALA D C 1
ATOM 14833 O O . ALA D 1 352 ? 37.548 3.066 98.460 1.00 17.00 352 ALA D O 1
ATOM 14835 N N . PHE D 1 353 ? 37.311 1.921 96.496 1.00 16.84 353 PHE D N 1
ATOM 14836 C CA . PHE D 1 353 ? 36.913 3.144 95.857 1.00 16.24 353 PHE D CA 1
ATOM 14837 C C . PHE D 1 353 ? 36.086 2.728 94.590 1.00 14.10 353 PHE D C 1
ATOM 14838 O O . PHE D 1 353 ? 36.389 1.700 94.028 1.00 15.79 353 PHE D O 1
ATOM 14846 N N . MET D 1 354 ? 35.098 3.540 94.251 1.00 14.32 354 MET D N 1
ATOM 14847 C CA . MET D 1 354 ? 34.375 3.298 92.930 1.00 15.44 354 MET D CA 1
ATOM 14848 C C . MET D 1 354 ? 34.723 4.454 91.988 1.00 14.90 354 MET D C 1
ATOM 14849 O O . MET D 1 354 ? 34.226 5.594 92.078 1.00 16.34 354 MET D O 1
ATOM 14854 N N . PRO D 1 355 ? 35.643 4.175 91.035 1.00 15.77 355 PRO D N 1
ATOM 14855 C CA . PRO D 1 355 ? 36.065 5.289 90.163 1.00 16.64 355 PRO D CA 1
ATOM 14856 C C . PRO D 1 355 ? 34.880 5.914 89.392 1.00 16.18 355 PRO D C 1
ATOM 14857 O O . PRO D 1 355 ? 33.996 5.203 88.893 1.00 16.54 355 PRO D O 1
ATOM 14861 N N . TYR D 1 356 ? 34.908 7.218 89.290 1.00 16.28 356 TYR D N 1
ATOM 14862 C CA . TYR D 1 356 ? 33.804 7.937 88.670 1.00 16.84 356 TYR D CA 1
ATOM 14863 C C . TYR D 1 356 ? 33.735 7.585 87.183 1.00 16.76 356 TYR D C 1
ATOM 14864 O O . TYR D 1 356 ? 32.612 7.499 86.626 1.00 18.44 356 TYR D O 1
ATOM 14873 N N . GLU D 1 357 ? 34.935 7.382 86.590 1.00 16.73 357 GLU D N 1
ATOM 14874 C CA . GLU D 1 357 ? 34.971 7.092 85.091 1.00 17.96 357 GLU D CA 1
ATOM 14875 C C . GLU D 1 357 ? 34.252 5.783 84.800 1.00 17.91 357 GLU D C 1
ATOM 14876 O O . GLU D 1 357 ? 33.828 5.532 83.641 1.00 17.11 357 GLU D O 1
ATOM 14882 N N . ALA D 1 358 ? 34.034 4.897 85.800 1.00 16.01 358 ALA D N 1
ATOM 14883 C CA . ALA D 1 358 ? 33.377 3.639 85.573 1.00 16.05 358 ALA D CA 1
ATOM 14884 C C . ALA D 1 358 ? 31.879 3.670 86.007 1.00 13.59 358 ALA D C 1
ATOM 14885 O O . ALA D 1 358 ? 31.230 2.622 86.104 1.00 16.46 358 ALA D O 1
ATOM 14887 N N . GLN D 1 359 ? 31.370 4.900 86.193 1.00 15.26 359 GLN D N 1
ATOM 14888 C CA . GLN D 1 359 ? 29.896 5.176 86.358 1.00 15.89 359 GLN D CA 1
ATOM 14889 C C . GLN D 1 359 ? 29.366 4.337 87.551 1.00 15.18 359 GLN D C 1
ATOM 14890 O O . GLN D 1 359 ? 28.250 3.814 87.547 1.00 17.44 359 GLN D O 1
ATOM 14896 N N . ALA D 1 360 ? 30.231 4.283 88.595 1.00 16.16 360 ALA D N 1
ATOM 14897 C CA . ALA D 1 360 ? 29.828 3.613 89.838 1.00 17.58 360 ALA D CA 1
ATOM 14898 C C . ALA D 1 360 ? 29.419 2.179 89.586 1.00 15.58 360 ALA D C 1
ATOM 14899 O O . ALA D 1 360 ? 28.611 1.584 90.340 1.00 17.36 360 ALA D O 1
ATOM 14901 N N . LEU D 1 361 ? 30.044 1.492 88.600 1.00 15.74 361 LEU D N 1
ATOM 14902 C CA . LEU D 1 361 ? 29.853 0.057 88.388 1.00 15.24 361 LEU D CA 1
ATOM 14903 C C . LEU D 1 361 ? 31.055 -0.784 88.866 1.00 15.27 361 LEU D C 1
ATOM 14904 O O . LEU D 1 361 ? 30.952 -1.992 89.066 1.00 15.95 361 LEU D O 1
ATOM 14909 N N . TRP D 1 362 ? 32.216 -0.144 89.016 1.00 14.87 362 TRP D N 1
ATOM 14910 C CA . TRP D 1 362 ? 33.449 -0.874 89.425 1.00 15.70 362 TRP D CA 1
ATOM 14911 C C . TRP D 1 362 ? 33.852 -0.496 90.837 1.00 13.46 362 TRP D C 1
ATOM 14912 O O . TRP D 1 362 ? 33.862 0.705 91.147 1.00 14.94 362 TRP D O 1
ATOM 14923 N N . LEU D 1 363 ? 34.097 -1.509 91.615 1.00 15.21 363 LEU D N 1
ATOM 14924 C CA . LEU D 1 363 ? 34.663 -1.295 92.994 1.00 13.27 363 LEU D CA 1
ATOM 14925 C C . LEU D 1 363 ? 36.083 -1.870 92.924 1.00 14.71 363 LEU D C 1
ATOM 14926 O O . LEU D 1 363 ? 36.294 -3.042 92.719 1.00 15.80 363 LEU D O 1
ATOM 14931 N N . ILE D 1 364 ? 36.976 -0.955 93.244 1.00 15.21 364 ILE D N 1
ATOM 14932 C CA . ILE D 1 364 ? 38.429 -1.331 93.323 1.00 14.13 364 ILE D CA 1
ATOM 14933 C C . ILE D 1 364 ? 38.758 -1.576 94.777 1.00 15.16 364 ILE D C 1
ATOM 14934 O O . ILE D 1 364 ? 38.439 -0.745 95.591 1.00 17.22 364 ILE D O 1
ATOM 14939 N N . LEU D 1 365 ? 39.421 -2.720 95.028 1.00 15.38 365 LEU D N 1
ATOM 14940 C CA . LEU D 1 365 ? 39.854 -3.099 96.445 1.00 16.07 365 LEU D CA 1
ATOM 14941 C C . LEU D 1 365 ? 41.372 -3.131 96.376 1.00 16.91 365 LEU D C 1
ATOM 14942 O O . LEU D 1 365 ? 41.916 -3.919 95.637 1.00 18.30 365 LEU D O 1
ATOM 14947 N N . LYS D 1 366 ? 41.965 -2.297 97.254 1.00 16.50 366 LYS D N 1
ATOM 14948 C CA . LYS D 1 366 ? 43.471 -2.224 97.324 1.00 17.46 366 LYS D CA 1
ATOM 14949 C C . LYS D 1 366 ? 43.858 -3.212 98.404 1.00 18.98 366 LYS D C 1
ATOM 14950 O O . LYS D 1 366 ? 43.464 -3.035 99.533 1.00 20.26 366 LYS D O 1
ATOM 14956 N N . VAL D 1 367 ? 44.618 -4.230 97.979 1.00 17.06 367 VAL D N 1
ATOM 14957 C CA . VAL D 1 367 ? 44.893 -5.413 98.802 1.00 18.77 367 VAL D CA 1
ATOM 14958 C C . VAL D 1 367 ? 46.307 -5.273 99.408 1.00 20.81 367 VAL D C 1
ATOM 14959 O O . VAL D 1 367 ? 47.254 -4.955 98.753 1.00 19.88 367 VAL D O 1
ATOM 14963 N N . ASP D 1 368 ? 46.351 -5.444 100.739 1.00 20.32 368 ASP D N 1
ATOM 14964 C CA . ASP D 1 368 ? 47.651 -5.369 101.498 1.00 21.64 368 ASP D CA 1
ATOM 14965 C C . ASP D 1 368 ? 48.322 -6.710 101.218 1.00 20.07 368 ASP D C 1
ATOM 14966 O O . ASP D 1 368 ? 47.891 -7.826 101.518 1.00 21.29 368 ASP D O 1
ATOM 14971 N N . LEU D 1 369 ? 49.438 -6.637 100.484 1.00 19.59 369 LEU D N 1
ATOM 14972 C CA . LEU D 1 369 ? 49.994 -7.885 100.009 1.00 18.82 369 LEU D CA 1
ATOM 14973 C C . LEU D 1 369 ? 50.590 -8.743 101.135 1.00 20.65 369 LEU D C 1
ATOM 14974 O O . LEU D 1 369 ? 50.544 -9.977 101.006 1.00 19.04 369 LEU D O 1
ATOM 14979 N N . LYS D 1 370 ? 51.169 -8.129 102.138 1.00 22.56 370 LYS D N 1
ATOM 14980 C CA . LYS D 1 370 ? 51.604 -9.023 103.329 1.00 24.97 370 LYS D CA 1
ATOM 14981 C C . LYS D 1 370 ? 50.440 -9.782 103.911 1.00 23.32 370 LYS D C 1
ATOM 14982 O O . LYS D 1 370 ? 50.540 -10.985 104.221 1.00 23.96 370 LYS D O 1
ATOM 14988 N N . GLY D 1 371 ? 49.309 -9.097 104.059 1.00 24.32 371 GLY D N 1
ATOM 14989 C CA . GLY D 1 371 ? 48.114 -9.760 104.518 1.00 22.90 371 GLY D CA 1
ATOM 14990 C C . GLY D 1 371 ? 47.551 -10.827 103.609 1.00 24.78 371 GLY D C 1
ATOM 14991 O O . GLY D 1 371 ? 47.223 -11.927 104.023 1.00 25.50 371 GLY D O 1
ATOM 14992 N N . LEU D 1 372 ? 47.588 -10.601 102.281 1.00 20.59 372 LEU D N 1
ATOM 14993 C CA . LEU D 1 372 ? 47.203 -11.651 101.381 1.00 18.23 372 LEU D CA 1
ATOM 14994 C C . LEU D 1 372 ? 48.107 -12.800 101.442 1.00 22.29 372 LEU D C 1
ATOM 14995 O O . LEU D 1 372 ? 47.689 -13.956 101.421 1.00 23.34 372 LEU D O 1
ATOM 15000 N N . GLN D 1 373 ? 49.421 -12.521 101.517 1.00 21.36 373 GLN D N 1
ATOM 15001 C CA . GLN D 1 373 ? 50.396 -13.624 101.470 1.00 21.09 373 GLN D CA 1
ATOM 15002 C C . GLN D 1 373 ? 50.291 -14.502 102.735 1.00 24.12 373 GLN D C 1
ATOM 15003 O O . GLN D 1 373 ? 50.525 -15.708 102.614 1.00 26.95 373 GLN D O 1
ATOM 15009 N N . ALA D 1 374 ? 49.808 -13.901 103.819 1.00 24.48 374 ALA D N 1
ATOM 15010 C CA . ALA D 1 374 ? 49.684 -14.645 105.134 1.00 27.56 374 ALA D CA 1
ATOM 15011 C C . ALA D 1 374 ? 48.494 -15.584 105.001 1.00 30.96 374 ALA D C 1
ATOM 15012 O O . ALA D 1 374 ? 48.444 -16.641 105.682 1.00 34.79 374 ALA D O 1
ATOM 15014 N N . LEU D 1 375 ? 47.511 -15.286 104.142 1.00 29.34 375 LEU D N 1
ATOM 15015 C CA . LEU D 1 375 ? 46.485 -16.271 103.834 1.00 28.64 375 LEU D CA 1
ATOM 15016 C C . LEU D 1 375 ? 46.932 -17.549 103.118 1.00 29.30 375 LEU D C 1
ATOM 15017 O O . LEU D 1 375 ? 46.206 -18.554 103.135 1.00 32.81 375 LEU D O 1
ATOM 15022 N N . LYS D 1 376 ? 48.103 -17.594 102.510 1.00 29.57 376 LYS D N 1
ATOM 15023 C CA . LYS D 1 376 ? 48.540 -18.754 101.756 1.00 31.28 376 LYS D CA 1
ATOM 15024 C C . LYS D 1 376 ? 47.443 -19.303 100.822 1.00 32.99 376 LYS D C 1
ATOM 15025 O O . LYS D 1 376 ? 47.029 -20.448 100.893 1.00 33.71 376 LYS D O 1
ATOM 15031 N N . THR D 1 377 ? 46.922 -18.435 99.967 1.00 31.25 377 THR D N 1
ATOM 15032 C CA . THR D 1 377 ? 45.752 -18.724 99.172 1.00 30.84 377 THR D CA 1
ATOM 15033 C C . THR D 1 377 ? 46.097 -18.684 97.665 1.00 30.19 377 THR D C 1
ATOM 15034 O O . THR D 1 377 ? 47.233 -18.510 97.258 1.00 31.63 377 THR D O 1
ATOM 15038 N N . THR D 1 378 ? 45.093 -18.861 96.821 1.00 29.68 378 THR D N 1
ATOM 15039 C CA . THR D 1 378 ? 45.276 -18.793 95.369 1.00 28.30 378 THR D CA 1
ATOM 15040 C C . THR D 1 378 ? 44.266 -17.743 94.868 1.00 25.98 378 THR D C 1
ATOM 15041 O O . THR D 1 378 ? 43.334 -17.413 95.570 1.00 23.93 378 THR D O 1
ATOM 15045 N N . PRO D 1 379 ? 44.486 -17.232 93.669 1.00 25.82 379 PRO D N 1
ATOM 15046 C CA . PRO D 1 379 ? 43.558 -16.251 93.077 1.00 25.80 379 PRO D CA 1
ATOM 15047 C C . PRO D 1 379 ? 42.142 -16.804 92.997 1.00 25.92 379 PRO D C 1
ATOM 15048 O O . PRO D 1 379 ? 41.185 -16.087 93.327 1.00 25.02 379 PRO D O 1
ATOM 15052 N N . GLU D 1 380 ? 41.997 -18.074 92.586 1.00 26.24 380 GLU D N 1
ATOM 15053 C CA . GLU D 1 380 ? 40.652 -18.604 92.450 1.00 28.89 380 GLU D CA 1
ATOM 15054 C C . GLU D 1 380 ? 39.943 -18.616 93.819 1.00 27.54 380 GLU D C 1
ATOM 15055 O O . GLU D 1 380 ? 38.764 -18.172 93.886 1.00 26.38 380 GLU D O 1
ATOM 15061 N N . GLU D 1 381 ? 40.597 -19.083 94.912 1.00 24.74 381 GLU D N 1
ATOM 15062 C CA . GLU D 1 381 ? 39.983 -19.061 96.189 1.00 23.35 381 GLU D CA 1
ATOM 15063 C C . GLU D 1 381 ? 39.688 -17.654 96.735 1.00 23.90 381 GLU D C 1
ATOM 15064 O O . GLU D 1 381 ? 38.630 -17.440 97.279 1.00 22.13 381 GLU D O 1
ATOM 15070 N N . PHE D 1 382 ? 40.655 -16.693 96.603 1.00 19.83 382 PHE D N 1
ATOM 15071 C CA . PHE D 1 382 ? 40.467 -15.370 97.078 1.00 19.48 382 PHE D CA 1
ATOM 15072 C C . PHE D 1 382 ? 39.365 -14.669 96.300 1.00 18.76 382 PHE D C 1
ATOM 15073 O O . PHE D 1 382 ? 38.519 -13.959 96.966 1.00 19.39 382 PHE D O 1
ATOM 15081 N N . CYS D 1 383 ? 39.339 -14.839 94.963 1.00 19.72 383 CYS D N 1
ATOM 15082 C CA . CYS D 1 383 ? 38.252 -14.154 94.216 1.00 18.86 383 CYS D CA 1
ATOM 15083 C C . CYS D 1 383 ? 36.877 -14.679 94.657 1.00 18.53 383 CYS D C 1
ATOM 15084 O O . CYS D 1 383 ? 35.904 -13.842 94.732 1.00 20.26 383 CYS D O 1
ATOM 15087 N N . LYS D 1 384 ? 36.781 -15.989 94.896 1.00 20.08 384 LYS D N 1
ATOM 15088 C CA . LYS D 1 384 ? 35.492 -16.567 95.404 1.00 20.29 384 LYS D CA 1
ATOM 15089 C C . LYS D 1 384 ? 35.135 -15.960 96.750 1.00 20.81 384 LYS D C 1
ATOM 15090 O O . LYS D 1 384 ? 34.014 -15.527 96.963 1.00 19.21 384 LYS D O 1
ATOM 15096 N N . LYS D 1 385 ? 36.078 -15.908 97.685 1.00 17.68 385 LYS D N 1
ATOM 15097 C CA . LYS D 1 385 ? 35.849 -15.327 98.966 1.00 19.09 385 LYS D CA 1
ATOM 15098 C C . LYS D 1 385 ? 35.375 -13.933 98.908 1.00 18.39 385 LYS D C 1
ATOM 15099 O O . LYS D 1 385 ? 34.397 -13.504 99.549 1.00 20.25 385 LYS D O 1
ATOM 15105 N N . VAL D 1 386 ? 36.037 -13.092 98.067 1.00 19.05 386 VAL D N 1
ATOM 15106 C CA . VAL D 1 386 ? 35.674 -11.697 97.954 1.00 17.65 386 VAL D CA 1
ATOM 15107 C C . VAL D 1 386 ? 34.289 -11.550 97.308 1.00 17.04 386 VAL D C 1
ATOM 15108 O O . VAL D 1 386 ? 33.517 -10.737 97.819 1.00 18.10 386 VAL D O 1
ATOM 15112 N N . GLY D 1 387 ? 34.058 -12.231 96.205 1.00 17.68 387 GLY D N 1
ATOM 15113 C CA . GLY D 1 387 ? 32.730 -12.041 95.529 1.00 18.55 387 GLY D CA 1
ATOM 15114 C C . GLY D 1 387 ? 31.568 -12.472 96.419 1.00 19.29 387 GLY D C 1
ATOM 15115 O O . GLY D 1 387 ? 30.503 -11.852 96.486 1.00 19.73 387 GLY D O 1
ATOM 15116 N N . ASP D 1 388 ? 31.792 -13.529 97.163 1.00 17.96 388 ASP D N 1
ATOM 15117 C CA . ASP D 1 388 ? 30.717 -14.037 98.099 1.00 18.68 388 ASP D CA 1
ATOM 15118 C C . ASP D 1 388 ? 30.442 -13.100 99.185 1.00 18.93 388 ASP D C 1
ATOM 15119 O O . ASP D 1 388 ? 29.247 -12.884 99.483 1.00 21.97 388 ASP D O 1
ATOM 15124 N N . ILE D 1 389 ? 31.474 -12.405 99.737 1.00 17.32 389 ILE D N 1
ATOM 15125 C CA . ILE D 1 389 ? 31.193 -11.412 100.718 1.00 17.59 389 ILE D CA 1
ATOM 15126 C C . ILE D 1 389 ? 30.426 -10.242 100.208 1.00 20.14 389 ILE D C 1
ATOM 15127 O O . ILE D 1 389 ? 29.584 -9.680 100.893 1.00 18.20 389 ILE D O 1
ATOM 15132 N N . TYR D 1 390 ? 30.793 -9.728 99.020 1.00 17.14 390 TYR D N 1
ATOM 15133 C CA . TYR D 1 390 ? 30.190 -8.477 98.592 1.00 18.12 390 TYR D CA 1
ATOM 15134 C C . TYR D 1 390 ? 28.894 -8.633 97.734 1.00 17.09 390 TYR D C 1
ATOM 15135 O O . TYR D 1 390 ? 27.939 -7.880 97.948 1.00 16.48 390 TYR D O 1
ATOM 15144 N N . PHE D 1 391 ? 28.904 -9.543 96.801 1.00 18.02 391 PHE D N 1
ATOM 15145 C CA . PHE D 1 391 ? 27.812 -9.530 95.827 1.00 17.11 391 PHE D CA 1
ATOM 15146 C C . PHE D 1 391 ? 26.585 -10.206 96.375 1.00 18.31 391 PHE D C 1
ATOM 15147 O O . PHE D 1 391 ? 25.481 -10.162 95.750 1.00 18.10 391 PHE D O 1
ATOM 15155 N N . ARG D 1 392 ? 26.715 -10.830 97.561 1.00 17.88 392 ARG D N 1
ATOM 15156 C CA . ARG D 1 392 ? 25.520 -11.458 98.155 1.00 18.15 392 ARG D CA 1
ATOM 15157 C C . ARG D 1 392 ? 24.917 -10.628 99.251 1.00 20.48 392 ARG D C 1
ATOM 15158 O O . ARG D 1 392 ? 23.999 -11.112 99.963 1.00 20.87 392 ARG D O 1
ATOM 15166 N N . THR D 1 393 ? 25.290 -9.388 99.375 1.00 17.35 393 THR D N 1
ATOM 15167 C CA . THR D 1 393 ? 24.692 -8.547 100.412 1.00 18.61 393 THR D CA 1
ATOM 15168 C C . THR D 1 393 ? 24.352 -7.176 99.804 1.00 17.21 393 THR D C 1
ATOM 15169 O O . THR D 1 393 ? 24.852 -6.786 98.690 1.00 18.37 393 THR D O 1
ATOM 15173 N N . LYS D 1 394 ? 23.575 -6.356 100.517 1.00 17.34 394 LYS D N 1
ATOM 15174 C CA . LYS D 1 394 ? 23.081 -5.089 99.976 1.00 17.69 394 LYS D CA 1
ATOM 15175 C C . LYS D 1 394 ? 24.174 -4.132 99.515 1.00 17.18 394 LYS D C 1
ATOM 15176 O O . LYS D 1 394 ? 24.050 -3.371 98.544 1.00 17.92 394 LYS D O 1
ATOM 15182 N N . VAL D 1 395 ? 25.268 -4.078 100.293 1.00 18.03 395 VAL D N 1
ATOM 15183 C CA . VAL D 1 395 ? 26.312 -3.081 99.953 1.00 17.63 395 VAL D CA 1
ATOM 15184 C C . VAL D 1 395 ? 26.901 -3.383 98.521 1.00 18.07 395 VAL D C 1
ATOM 15185 O O . VAL D 1 395 ? 27.325 -2.414 97.864 1.00 19.31 395 VAL D O 1
ATOM 15189 N N . GLY D 1 396 ? 26.909 -4.631 98.077 1.00 16.83 396 GLY D N 1
ATOM 15190 C CA . GLY D 1 396 ? 27.391 -4.906 96.700 1.00 17.11 396 GLY D CA 1
ATOM 15191 C C . GLY D 1 396 ? 26.338 -4.697 95.603 1.00 18.45 396 GLY D C 1
ATOM 15192 O O . GLY D 1 396 ? 26.647 -5.088 94.480 1.00 16.66 396 GLY D O 1
ATOM 15193 N N . PHE D 1 397 ? 25.135 -4.239 95.941 1.00 16.76 397 PHE D N 1
ATOM 15194 C CA . PHE D 1 397 ? 23.982 -4.295 94.948 1.00 17.41 397 PHE D CA 1
ATOM 15195 C C . PHE D 1 397 ? 24.357 -3.550 93.622 1.00 18.03 397 PHE D C 1
ATOM 15196 O O . PHE D 1 397 ? 24.140 -4.150 92.551 1.00 17.00 397 PHE D O 1
ATOM 15204 N N . ILE D 1 398 ? 24.904 -2.357 93.708 1.00 17.27 398 ILE D N 1
ATOM 15205 C CA . ILE D 1 398 ? 25.135 -1.520 92.471 1.00 15.77 398 ILE D CA 1
ATOM 15206 C C . ILE D 1 398 ? 26.372 -2.011 91.727 1.00 16.27 398 ILE D C 1
ATOM 15207 O O . ILE D 1 398 ? 26.592 -1.639 90.587 1.00 17.39 398 ILE D O 1
ATOM 15212 N N . VAL D 1 399 ? 27.205 -2.806 92.404 1.00 15.95 399 VAL D N 1
ATOM 15213 C CA . VAL D 1 399 ? 28.536 -3.032 91.876 1.00 15.25 399 VAL D CA 1
ATOM 15214 C C . VAL D 1 399 ? 28.509 -4.249 90.940 1.00 14.30 399 VAL D C 1
ATOM 15215 O O . VAL D 1 399 ? 28.051 -5.358 91.280 1.00 16.14 399 VAL D O 1
ATOM 15219 N N . HIS D 1 400 ? 28.983 -4.089 89.704 1.00 14.68 400 HIS D N 1
ATOM 15220 C CA . HIS D 1 400 ? 29.019 -5.256 88.836 1.00 13.70 400 HIS D CA 1
ATOM 15221 C C . HIS D 1 400 ? 30.412 -5.846 88.567 1.00 15.49 400 HIS D C 1
ATOM 15222 O O . HIS D 1 400 ? 30.525 -6.981 88.092 1.00 16.58 400 HIS D O 1
ATOM 15229 N N . GLU D 1 401 ? 31.450 -5.068 88.926 1.00 14.12 401 GLU D N 1
ATOM 15230 C CA . GLU D 1 401 ? 32.812 -5.674 88.778 1.00 14.73 401 GLU D CA 1
ATOM 15231 C C . GLU D 1 401 ? 33.661 -5.179 89.947 1.00 14.92 401 GLU D C 1
ATOM 15232 O O . GLU D 1 401 ? 33.745 -3.988 90.195 1.00 16.44 401 GLU D O 1
ATOM 15238 N N . ILE D 1 402 ? 34.227 -6.149 90.678 1.00 14.61 402 ILE D N 1
ATOM 15239 C CA . ILE D 1 402 ? 35.162 -5.879 91.795 1.00 14.34 402 ILE D CA 1
ATOM 15240 C C . ILE D 1 402 ? 36.549 -6.200 91.254 1.00 15.12 402 ILE D C 1
ATOM 15241 O O . ILE D 1 402 ? 36.775 -7.298 90.743 1.00 17.71 402 ILE D O 1
ATOM 15246 N N . ILE D 1 403 ? 37.429 -5.195 91.359 1.00 15.67 403 ILE D N 1
ATOM 15247 C CA . ILE D 1 403 ? 38.733 -5.368 90.761 1.00 14.67 403 ILE D CA 1
ATOM 15248 C C . ILE D 1 403 ? 39.773 -5.373 91.961 1.00 15.91 403 ILE D C 1
ATOM 15249 O O . ILE D 1 403 ? 39.733 -4.442 92.770 1.00 16.00 403 ILE D O 1
ATOM 15254 N N . LEU D 1 404 ? 40.572 -6.443 92.005 1.00 14.65 404 LEU D N 1
ATOM 15255 C CA . LEU D 1 404 ? 41.573 -6.616 93.100 1.00 15.22 404 LEU D CA 1
ATOM 15256 C C . LEU D 1 404 ? 42.904 -6.142 92.578 1.00 14.07 404 LEU D C 1
ATOM 15257 O O . LEU D 1 404 ? 43.410 -6.665 91.592 1.00 14.90 404 LEU D O 1
ATOM 15262 N N . VAL D 1 405 ? 43.520 -5.193 93.307 1.00 15.02 405 VAL D N 1
ATOM 15263 C CA . VAL D 1 405 ? 44.867 -4.740 92.901 1.00 15.04 405 VAL D CA 1
ATOM 15264 C C . VAL D 1 405 ? 45.752 -4.751 94.132 1.00 16.47 405 VAL D C 1
ATOM 15265 O O . VAL D 1 405 ? 45.288 -4.537 95.268 1.00 17.58 405 VAL D O 1
ATOM 15269 N N . ALA D 1 406 ? 47.054 -4.813 93.851 1.00 14.85 406 ALA D N 1
ATOM 15270 C CA . ALA D 1 406 ? 48.003 -4.719 94.992 1.00 16.97 406 ALA D CA 1
ATOM 15271 C C . ALA D 1 406 ? 48.133 -3.337 95.558 1.00 17.00 406 ALA D C 1
ATOM 15272 O O . ALA D 1 406 ? 47.753 -2.295 94.993 1.00 19.51 406 ALA D O 1
ATOM 15274 N N . ASP D 1 407 ? 48.862 -3.274 96.700 1.00 17.57 407 ASP D N 1
ATOM 15275 C CA . ASP D 1 407 ? 49.048 -2.000 97.365 1.00 20.22 407 ASP D CA 1
ATOM 15276 C C . ASP D 1 407 ? 50.019 -0.985 96.770 1.00 22.12 407 ASP D C 1
ATOM 15277 O O . ASP D 1 407 ? 50.228 -0.003 97.399 1.00 22.71 407 ASP D O 1
ATOM 15282 N N . ASP D 1 408 ? 50.547 -1.207 95.560 1.00 19.24 408 ASP D N 1
ATOM 15283 C CA . ASP D 1 408 ? 51.255 -0.166 94.845 1.00 19.23 408 ASP D CA 1
ATOM 15284 C C . ASP D 1 408 ? 50.345 0.698 93.972 1.00 19.71 408 ASP D C 1
ATOM 15285 O O . ASP D 1 408 ? 50.807 1.667 93.397 1.00 20.57 408 ASP D O 1
ATOM 15290 N N . ILE D 1 409 ? 49.042 0.396 93.946 1.00 17.86 409 ILE D N 1
ATOM 15291 C CA . ILE D 1 409 ? 48.127 1.233 93.122 1.00 16.78 409 ILE D CA 1
ATOM 15292 C C . ILE D 1 409 ? 47.399 2.213 93.957 1.00 18.58 409 ILE D C 1
ATOM 15293 O O . ILE D 1 409 ? 46.699 1.800 94.916 1.00 20.12 409 ILE D O 1
ATOM 15298 N N . ASP D 1 410 ? 47.459 3.480 93.534 1.00 18.15 410 ASP D N 1
ATOM 15299 C CA . ASP D 1 410 ? 46.624 4.541 94.187 1.00 18.69 410 ASP D CA 1
ATOM 15300 C C . ASP D 1 410 ? 45.239 4.468 93.566 1.00 19.85 410 ASP D C 1
ATOM 15301 O O . ASP D 1 410 ? 45.014 4.931 92.432 1.00 18.76 410 ASP D O 1
ATOM 15306 N N . ILE D 1 411 ? 44.324 3.793 94.275 1.00 18.02 411 ILE D N 1
ATOM 15307 C CA . ILE D 1 411 ? 43.027 3.427 93.639 1.00 15.83 411 ILE D CA 1
ATOM 15308 C C . ILE D 1 411 ? 42.162 4.664 93.497 1.00 18.35 411 ILE D C 1
ATOM 15309 O O . ILE D 1 411 ? 41.124 4.610 92.799 1.00 19.15 411 ILE D O 1
ATOM 15314 N N . PHE D 1 412 ? 42.545 5.833 94.063 1.00 18.50 412 PHE D N 1
ATOM 15315 C CA . PHE D 1 412 ? 41.806 7.048 93.962 1.00 18.40 412 PHE D CA 1
ATOM 15316 C C . PHE D 1 412 ? 42.198 7.840 92.682 1.00 18.84 412 PHE D C 1
ATOM 15317 O O . PHE D 1 412 ? 41.634 8.885 92.378 1.00 20.26 412 PHE D O 1
ATOM 15325 N N . ASN D 1 413 ? 43.252 7.300 91.983 1.00 18.10 413 ASN D N 1
ATOM 15326 C CA . ASN D 1 413 ? 43.742 7.907 90.732 1.00 18.47 413 ASN D CA 1
ATOM 15327 C C . ASN D 1 413 ? 43.486 6.934 89.564 1.00 14.80 413 ASN D C 1
ATOM 15328 O O . ASN D 1 413 ? 44.101 5.851 89.463 1.00 17.76 413 ASN D O 1
ATOM 15333 N N . PHE D 1 414 ? 42.500 7.362 88.751 1.00 17.88 414 PHE D N 1
ATOM 15334 C CA . PHE D 1 414 ? 42.073 6.382 87.676 1.00 17.89 414 PHE D CA 1
ATOM 15335 C C . PHE D 1 414 ? 43.189 6.128 86.675 1.00 19.55 414 PHE D C 1
ATOM 15336 O O . PHE D 1 414 ? 43.167 5.110 86.049 1.00 18.64 414 PHE D O 1
ATOM 15344 N N . LYS D 1 415 ? 44.177 7.020 86.534 1.00 19.64 415 LYS D N 1
ATOM 15345 C CA . LYS D 1 415 ? 45.297 6.678 85.653 1.00 20.48 415 LYS D CA 1
ATOM 15346 C C . LYS D 1 415 ? 46.028 5.444 86.170 1.00 21.02 415 LYS D C 1
ATOM 15347 O O . LYS D 1 415 ? 46.501 4.589 85.389 1.00 18.82 415 LYS D O 1
ATOM 15353 N N . GLU D 1 416 ? 46.102 5.291 87.505 1.00 16.30 416 GLU D N 1
ATOM 15354 C CA . GLU D 1 416 ? 46.776 4.073 88.003 1.00 15.84 416 GLU D CA 1
ATOM 15355 C C . GLU D 1 416 ? 45.863 2.832 87.926 1.00 14.72 416 GLU D C 1
ATOM 15356 O O . GLU D 1 416 ? 46.319 1.711 87.660 1.00 16.24 416 GLU D O 1
ATOM 15362 N N . VAL D 1 417 ? 44.567 3.069 88.150 1.00 14.77 417 VAL D N 1
ATOM 15363 C CA . VAL D 1 417 ? 43.588 1.966 88.102 1.00 14.72 417 VAL D CA 1
ATOM 15364 C C . VAL D 1 417 ? 43.485 1.394 86.675 1.00 15.41 417 VAL D C 1
ATOM 15365 O O . VAL D 1 417 ? 43.593 0.133 86.546 1.00 15.56 417 VAL D O 1
ATOM 15369 N N . ILE D 1 418 ? 43.348 2.270 85.642 1.00 15.46 418 ILE D N 1
ATOM 15370 C CA . ILE D 1 418 ? 43.224 1.681 84.306 1.00 14.61 418 ILE D CA 1
ATOM 15371 C C . ILE D 1 418 ? 44.501 0.920 83.881 1.00 13.78 418 ILE D C 1
ATOM 15372 O O . ILE D 1 418 ? 44.404 -0.117 83.228 1.00 14.40 418 ILE D O 1
ATOM 15377 N N . TRP D 1 419 ? 45.664 1.456 84.295 1.00 13.82 419 TRP D N 1
ATOM 15378 C CA . TRP D 1 419 ? 46.936 0.788 83.968 1.00 14.14 419 TRP D CA 1
ATOM 15379 C C . TRP D 1 419 ? 46.983 -0.602 84.629 1.00 15.75 419 TRP D C 1
ATOM 15380 O O . TRP D 1 419 ? 47.242 -1.564 83.981 1.00 15.05 419 TRP D O 1
ATOM 15391 N N . ALA D 1 420 ? 46.659 -0.695 85.928 1.00 16.60 420 ALA D N 1
ATOM 15392 C CA . ALA D 1 420 ? 46.639 -2.008 86.576 1.00 15.67 420 ALA D CA 1
ATOM 15393 C C . ALA D 1 420 ? 45.593 -2.901 85.984 1.00 14.49 420 ALA D C 1
ATOM 15394 O O . ALA D 1 420 ? 45.850 -4.055 85.786 1.00 15.95 420 ALA D O 1
ATOM 15396 N N . TYR D 1 421 ? 44.423 -2.337 85.610 1.00 14.17 421 TYR D N 1
ATOM 15397 C CA . TYR D 1 421 ? 43.374 -3.208 85.059 1.00 14.00 421 TYR D CA 1
ATOM 15398 C C . TYR D 1 421 ? 43.834 -3.870 83.735 1.00 15.54 421 TYR D C 1
ATOM 15399 O O . TYR D 1 421 ? 43.778 -5.101 83.568 1.00 16.41 421 TYR D O 1
ATOM 15408 N N . VAL D 1 422 ? 44.367 -3.069 82.802 1.00 13.92 422 VAL D N 1
ATOM 15409 C CA . VAL D 1 422 ? 44.671 -3.666 81.552 1.00 15.44 422 VAL D CA 1
ATOM 15410 C C . VAL D 1 422 ? 45.939 -4.488 81.569 1.00 15.92 422 VAL D C 1
ATOM 15411 O O . VAL D 1 422 ? 46.060 -5.384 80.792 1.00 15.73 422 VAL D O 1
ATOM 15415 N N . THR D 1 423 ? 46.901 -4.130 82.444 1.00 15.68 423 THR D N 1
ATOM 15416 C CA . THR D 1 423 ? 48.153 -4.866 82.336 1.00 14.30 423 THR D CA 1
ATOM 15417 C C . THR D 1 423 ? 48.255 -6.045 83.290 1.00 15.27 423 THR D C 1
ATOM 15418 O O . THR D 1 423 ? 49.145 -6.917 83.114 1.00 16.48 423 THR D O 1
ATOM 15422 N N . ARG D 1 424 ? 47.372 -6.114 84.295 1.00 14.69 424 ARG D N 1
ATOM 15423 C CA . ARG D 1 424 ? 47.538 -7.160 85.299 1.00 14.05 424 ARG D CA 1
ATOM 15424 C C . ARG D 1 424 ? 46.499 -8.254 85.358 1.00 18.59 424 ARG D C 1
ATOM 15425 O O . ARG D 1 424 ? 46.614 -9.121 86.186 1.00 19.39 424 ARG D O 1
ATOM 15433 N N . HIS D 1 425 ? 45.424 -8.163 84.540 1.00 17.24 425 HIS D N 1
ATOM 15434 C CA . HIS D 1 425 ? 44.547 -9.312 84.413 1.00 17.17 425 HIS D CA 1
ATOM 15435 C C . HIS D 1 425 ? 44.517 -9.858 83.014 1.00 16.14 425 HIS D C 1
ATOM 15436 O O . HIS D 1 425 ? 44.522 -9.106 82.040 1.00 16.47 425 HIS D O 1
ATOM 15443 N N . THR D 1 426 ? 44.498 -11.188 82.945 1.00 14.71 426 THR D N 1
ATOM 15444 C CA . THR D 1 426 ? 44.324 -11.850 81.673 1.00 12.75 426 THR D CA 1
ATOM 15445 C C . THR D 1 426 ? 42.781 -11.778 81.384 1.00 15.23 426 THR D C 1
ATOM 15446 O O . THR D 1 426 ? 41.956 -12.293 82.129 1.00 15.52 426 THR D O 1
ATOM 15450 N N . PRO D 1 427 ? 42.383 -11.180 80.215 1.00 15.13 427 PRO D N 1
ATOM 15451 C CA . PRO D 1 427 ? 40.957 -11.196 79.868 1.00 15.37 427 PRO D CA 1
ATOM 15452 C C . PRO D 1 427 ? 40.324 -12.610 79.894 1.00 15.28 427 PRO D C 1
ATOM 15453 O O . PRO D 1 427 ? 40.927 -13.592 79.429 1.00 16.80 427 PRO D O 1
ATOM 15457 N N . VAL D 1 428 ? 39.196 -12.651 80.629 1.00 16.38 428 VAL D N 1
ATOM 15458 C CA . VAL D 1 428 ? 38.329 -13.824 80.852 1.00 17.78 428 VAL D CA 1
ATOM 15459 C C . VAL D 1 428 ? 38.998 -14.770 81.837 1.00 17.10 428 VAL D C 1
ATOM 15460 O O . VAL D 1 428 ? 38.380 -15.100 82.858 1.00 17.77 428 VAL D O 1
ATOM 15464 N N . ALA D 1 429 ? 40.250 -15.176 81.576 1.00 17.91 429 ALA D N 1
ATOM 15465 C CA . ALA D 1 429 ? 40.900 -16.182 82.459 1.00 17.22 429 ALA D CA 1
ATOM 15466 C C . ALA D 1 429 ? 40.990 -15.716 83.935 1.00 18.84 429 ALA D C 1
ATOM 15467 O O . ALA D 1 429 ? 40.892 -16.536 84.876 1.00 19.01 429 ALA D O 1
ATOM 15469 N N . ASP D 1 430 ? 41.258 -14.448 84.146 1.00 16.07 430 ASP D N 1
ATOM 15470 C CA . ASP D 1 430 ? 41.385 -13.854 85.524 1.00 18.51 430 ASP D CA 1
ATOM 15471 C C . ASP D 1 430 ? 40.123 -13.167 85.983 1.00 18.27 430 ASP D C 1
ATOM 15472 O O . ASP D 1 430 ? 40.159 -12.401 86.922 1.00 19.85 430 ASP D O 1
ATOM 15477 N N . GLN D 1 431 ? 38.975 -13.533 85.406 1.00 15.92 431 GLN D N 1
ATOM 15478 C CA . GLN D 1 431 ? 37.684 -13.055 85.793 1.00 15.64 431 GLN D CA 1
ATOM 15479 C C . GLN D 1 431 ? 36.801 -14.200 86.279 1.00 19.08 431 GLN D C 1
ATOM 15480 O O . GLN D 1 431 ? 36.679 -15.220 85.621 1.00 22.12 431 GLN D O 1
ATOM 15486 N N . MET D 1 432 ? 36.214 -13.971 87.449 1.00 16.58 432 MET D N 1
ATOM 15487 C CA . MET D 1 432 ? 35.315 -15.026 88.022 1.00 15.60 432 MET D CA 1
ATOM 15488 C C . MET D 1 432 ? 33.917 -14.516 87.967 1.00 15.98 432 MET D C 1
ATOM 15489 O O . MET D 1 432 ? 33.534 -13.543 88.701 1.00 17.18 432 MET D O 1
ATOM 15494 N N . ALA D 1 433 ? 33.067 -15.162 87.176 1.00 17.69 433 ALA D N 1
ATOM 15495 C CA . ALA D 1 433 ? 31.647 -14.726 87.111 1.00 18.91 433 ALA D CA 1
ATOM 15496 C C . ALA D 1 433 ? 30.865 -15.182 88.322 1.00 20.11 433 ALA D C 1
ATOM 15497 O O . ALA D 1 433 ? 31.138 -16.273 88.831 1.00 20.26 433 ALA D O 1
ATOM 15499 N N . PHE D 1 434 ? 29.913 -14.359 88.726 1.00 19.38 434 PHE D N 1
ATOM 15500 C CA . PHE D 1 434 ? 28.984 -14.714 89.749 1.00 21.54 434 PHE D CA 1
ATOM 15501 C C . PHE D 1 434 ? 27.589 -14.671 89.050 1.00 21.00 434 PHE D C 1
ATOM 15502 O O . PHE D 1 434 ? 27.048 -13.607 88.800 1.00 21.18 434 PHE D O 1
ATOM 15510 N N . ASP D 1 435 ? 27.074 -15.856 88.799 1.00 24.77 435 ASP D N 1
ATOM 15511 C CA . ASP D 1 435 ? 25.862 -16.033 87.927 1.00 27.84 435 ASP D CA 1
ATOM 15512 C C . ASP D 1 435 ? 24.569 -15.993 88.658 1.00 26.35 435 ASP D C 1
ATOM 15513 O O . ASP D 1 435 ? 23.498 -15.829 88.013 1.00 26.11 435 ASP D O 1
ATOM 15518 N N . ASP D 1 436 ? 24.642 -16.218 89.965 1.00 27.66 436 ASP D N 1
ATOM 15519 C CA . ASP D 1 436 ? 23.439 -16.373 90.788 1.00 30.19 436 ASP D CA 1
ATOM 15520 C C . ASP D 1 436 ? 23.117 -15.231 91.712 1.00 29.18 436 ASP D C 1
ATOM 15521 O O . ASP D 1 436 ? 22.059 -15.247 92.358 1.00 32.21 436 ASP D O 1
ATOM 15526 N N . VAL D 1 437 ? 23.902 -14.165 91.724 1.00 21.72 437 VAL D N 1
ATOM 15527 C CA . VAL D 1 437 ? 23.656 -13.071 92.610 1.00 20.42 437 VAL D CA 1
ATOM 15528 C C . VAL D 1 437 ? 22.679 -12.093 92.008 1.00 19.20 437 VAL D C 1
ATOM 15529 O O . VAL D 1 437 ? 22.484 -12.117 90.794 1.00 22.76 437 VAL D O 1
ATOM 15533 N N . THR D 1 438 ? 22.148 -11.216 92.804 1.00 18.45 438 THR D N 1
ATOM 15534 C CA . THR D 1 438 ? 21.167 -10.240 92.315 1.00 19.69 438 THR D CA 1
ATOM 15535 C C . THR D 1 438 ? 21.936 -9.224 91.358 1.00 19.04 438 THR D C 1
ATOM 15536 O O . THR D 1 438 ? 22.991 -8.683 91.743 1.00 20.79 438 THR D O 1
ATOM 15540 N N A SER D 1 439 ? 21.354 -8.965 90.182 0.50 18.95 439 SER D N 1
ATOM 15541 N N B SER D 1 439 ? 21.407 -9.006 90.150 0.50 20.91 439 SER D N 1
ATOM 15542 C CA A SER D 1 439 ? 21.893 -7.949 89.256 0.50 17.30 439 SER D CA 1
ATOM 15543 C CA B SER D 1 439 ? 21.955 -7.955 89.259 0.50 20.75 439 SER D CA 1
ATOM 15544 C C A SER D 1 439 ? 21.374 -6.589 89.643 0.50 19.04 439 SER D C 1
ATOM 15545 C C B SER D 1 439 ? 21.415 -6.608 89.666 0.50 21.04 439 SER D C 1
ATOM 15546 O O A SER D 1 439 ? 20.318 -6.451 90.275 0.50 20.48 439 SER D O 1
ATOM 15547 O O B SER D 1 439 ? 20.388 -6.508 90.336 0.50 22.57 439 SER D O 1
ATOM 15552 N N . PHE D 1 440 ? 22.104 -5.531 89.275 1.00 18.07 440 PHE D N 1
ATOM 15553 C CA . PHE D 1 440 ? 21.623 -4.191 89.520 1.00 16.84 440 PHE D CA 1
ATOM 15554 C C . PHE D 1 440 ? 20.722 -3.847 88.335 1.00 20.52 440 PHE D C 1
ATOM 15555 O O . PHE D 1 440 ? 21.169 -3.783 87.173 1.00 19.69 440 PHE D O 1
ATOM 15563 N N . PRO D 1 441 ? 19.448 -3.557 88.589 1.00 19.58 441 PRO D N 1
ATOM 15564 C CA . PRO D 1 441 ? 18.512 -3.489 87.375 1.00 20.61 441 PRO D CA 1
ATOM 15565 C C . PRO D 1 441 ? 18.808 -2.241 86.578 1.00 19.93 441 PRO D C 1
ATOM 15566 O O . PRO D 1 441 ? 18.325 -2.170 85.439 1.00 21.78 441 PRO D O 1
ATOM 15570 N N . LEU D 1 442 ? 19.465 -1.235 87.134 1.00 19.88 442 LEU D N 1
ATOM 15571 C CA . LEU D 1 442 ? 19.694 -0.011 86.355 1.00 19.97 442 LEU D CA 1
ATOM 15572 C C . LEU D 1 442 ? 20.894 -0.173 85.400 1.00 19.03 442 LEU D C 1
ATOM 15573 O O . LEU D 1 442 ? 21.009 0.694 84.487 1.00 18.96 442 LEU D O 1
ATOM 15578 N N . ALA D 1 443 ? 21.779 -1.166 85.572 1.00 17.59 443 ALA D N 1
ATOM 15579 C CA . ALA D 1 443 ? 22.980 -1.243 84.695 1.00 17.75 443 ALA D CA 1
ATOM 15580 C C . ALA D 1 443 ? 22.427 -1.455 83.244 1.00 18.24 443 ALA D C 1
ATOM 15581 O O . ALA D 1 443 ? 21.652 -2.341 83.004 1.00 17.24 443 ALA D O 1
ATOM 15583 N N . PRO D 1 444 ? 22.927 -0.663 82.318 1.00 16.64 444 PRO D N 1
ATOM 15584 C CA . PRO D 1 444 ? 22.310 -0.710 80.994 1.00 16.84 444 PRO D CA 1
ATOM 15585 C C . PRO D 1 444 ? 22.470 -2.076 80.350 1.00 15.21 444 PRO D C 1
ATOM 15586 O O . PRO D 1 444 ? 21.602 -2.517 79.609 1.00 16.42 444 PRO D O 1
ATOM 15590 N N . PHE D 1 445 ? 23.649 -2.743 80.497 1.00 14.73 445 PHE D N 1
ATOM 15591 C CA . PHE D 1 445 ? 23.820 -4.046 79.929 1.00 13.47 445 PHE D CA 1
ATOM 15592 C C . PHE D 1 445 ? 22.890 -5.131 80.569 1.00 16.90 445 PHE D C 1
ATOM 15593 O O . PHE D 1 445 ? 22.664 -6.175 79.997 1.00 18.45 445 PHE D O 1
ATOM 15601 N N . VAL D 1 446 ? 22.319 -4.773 81.729 1.00 15.54 446 VAL D N 1
ATOM 15602 C CA . VAL D 1 446 ? 21.243 -5.647 82.339 1.00 15.73 446 VAL D CA 1
ATOM 15603 C C . VAL D 1 446 ? 19.881 -5.223 81.766 1.00 15.55 446 VAL D C 1
ATOM 15604 O O . VAL D 1 446 ? 19.150 -6.036 81.211 1.00 17.26 446 VAL D O 1
ATOM 15608 N N . SER D 1 447 ? 19.569 -3.952 81.924 1.00 16.80 447 SER D N 1
ATOM 15609 C CA . SER D 1 447 ? 18.192 -3.496 81.501 1.00 17.83 447 SER D CA 1
ATOM 15610 C C . SER D 1 447 ? 17.939 -3.718 80.020 1.00 18.90 447 SER D C 1
ATOM 15611 O O . SER D 1 447 ? 16.757 -3.943 79.661 1.00 19.34 447 SER D O 1
ATOM 15614 N N . GLN D 1 448 ? 18.963 -3.600 79.190 1.00 17.23 448 GLN D N 1
ATOM 15615 C CA . GLN D 1 448 ? 18.735 -3.725 77.754 1.00 16.32 448 GLN D CA 1
ATOM 15616 C C . GLN D 1 448 ? 19.053 -5.156 77.256 1.00 17.36 448 GLN D C 1
ATOM 15617 O O . GLN D 1 448 ? 19.426 -5.403 76.080 1.00 21.04 448 GLN D O 1
ATOM 15623 N N . SER D 1 449 ? 18.914 -6.151 78.120 1.00 18.64 449 SER D N 1
ATOM 15624 C CA . SER D 1 449 ? 19.104 -7.487 77.734 1.00 17.46 449 SER D CA 1
ATOM 15625 C C . SER D 1 449 ? 18.031 -8.374 78.447 1.00 19.97 449 SER D C 1
ATOM 15626 O O . SER D 1 449 ? 17.246 -7.919 79.288 1.00 20.46 449 SER D O 1
ATOM 15629 N N . SER D 1 450 ? 18.116 -9.632 78.101 1.00 22.81 450 SER D N 1
ATOM 15630 C CA . SER D 1 450 ? 17.185 -10.566 78.666 1.00 26.12 450 SER D CA 1
ATOM 15631 C C . SER D 1 450 ? 17.455 -10.886 80.114 1.00 25.01 450 SER D C 1
ATOM 15632 O O . SER D 1 450 ? 16.549 -11.383 80.823 1.00 25.37 450 SER D O 1
ATOM 15635 N N . ARG D 1 451 ? 18.606 -10.440 80.641 1.00 21.82 451 ARG D N 1
ATOM 15636 C CA . ARG D 1 451 ? 18.825 -10.493 82.102 1.00 21.61 451 ARG D CA 1
ATOM 15637 C C . ARG D 1 451 ? 17.876 -9.595 82.861 1.00 23.69 451 ARG D C 1
ATOM 15638 O O . ARG D 1 451 ? 17.745 -9.719 84.089 1.00 22.15 451 ARG D O 1
ATOM 15646 N N . SER D 1 452 ? 17.239 -8.573 82.197 1.00 22.82 452 SER D N 1
ATOM 15647 C CA . SER D 1 452 ? 16.271 -7.708 82.859 1.00 21.87 452 SER D CA 1
ATOM 15648 C C . SER D 1 452 ? 15.131 -8.602 83.472 1.00 23.75 452 SER D C 1
ATOM 15649 O O . SER D 1 452 ? 14.458 -8.118 84.388 1.00 26.88 452 SER D O 1
ATOM 15652 N N . LYS D 1 453 ? 14.893 -9.728 82.840 1.00 24.53 453 LYS D N 1
ATOM 15653 C CA . LYS D 1 453 ? 13.753 -10.612 83.220 1.00 27.90 453 LYS D CA 1
ATOM 15654 C C . LYS D 1 453 ? 14.193 -11.538 84.325 1.00 27.98 453 LYS D C 1
ATOM 15655 O O . LYS D 1 453 ? 13.331 -12.015 85.108 1.00 29.74 453 LYS D O 1
ATOM 15661 N N . THR D 1 454 ? 15.469 -11.893 84.373 1.00 22.69 454 THR D N 1
ATOM 15662 C CA . THR D 1 454 ? 15.901 -12.785 85.507 1.00 26.02 454 THR D CA 1
ATOM 15663 C C . THR D 1 454 ? 16.468 -12.021 86.710 1.00 25.44 454 THR D C 1
ATOM 15664 O O . THR D 1 454 ? 16.345 -12.481 87.878 1.00 26.39 454 THR D O 1
ATOM 15668 N N A MET D 1 455 ? 17.104 -10.873 86.505 0.38 23.46 455 MET D N 1
ATOM 15669 N N C MET D 1 455 ? 17.066 -10.858 86.451 0.62 23.23 455 MET D N 1
ATOM 15670 C CA A MET D 1 455 ? 17.556 -10.096 87.667 0.38 22.99 455 MET D CA 1
ATOM 15671 C CA C MET D 1 455 ? 17.711 -10.027 87.482 0.62 23.93 455 MET D CA 1
ATOM 15672 C C A MET D 1 455 ? 18.713 -10.829 88.396 0.38 22.42 455 MET D C 1
ATOM 15673 C C C MET D 1 455 ? 18.739 -10.792 88.341 0.62 22.59 455 MET D C 1
ATOM 15674 O O A MET D 1 455 ? 19.004 -10.486 89.541 0.38 22.66 455 MET D O 1
ATOM 15675 O O C MET D 1 455 ? 18.942 -10.432 89.508 0.62 22.48 455 MET D O 1
ATOM 15684 N N . LYS D 1 456 ? 19.308 -11.831 87.747 1.00 21.35 456 LYS D N 1
ATOM 15685 C CA . LYS D 1 456 ? 20.482 -12.574 88.284 1.00 22.40 456 LYS D CA 1
ATOM 15686 C C . LYS D 1 456 ? 21.737 -12.608 87.410 1.00 20.39 456 LYS D C 1
ATOM 15687 O O . LYS D 1 456 ? 21.682 -12.747 86.164 1.00 21.48 456 LYS D O 1
ATOM 15693 N N . GLY D 1 457 ? 22.887 -12.486 88.104 1.00 19.86 457 GLY D N 1
ATOM 15694 C CA . GLY D 1 457 ? 24.128 -12.695 87.453 1.00 18.52 457 GLY D CA 1
ATOM 15695 C C . GLY D 1 457 ? 24.648 -11.393 86.735 1.00 15.97 457 GLY D C 1
ATOM 15696 O O . GLY D 1 457 ? 24.283 -10.251 87.044 1.00 19.41 457 GLY D O 1
ATOM 15697 N N . GLY D 1 458 ? 25.680 -11.688 85.967 1.00 17.01 458 GLY D N 1
ATOM 15698 C CA . GLY D 1 458 ? 26.343 -10.586 85.228 1.00 18.77 458 GLY D CA 1
ATOM 15699 C C . GLY D 1 458 ? 27.303 -9.792 86.083 1.00 17.67 458 GLY D C 1
ATOM 15700 O O . GLY D 1 458 ? 27.681 -8.645 85.704 1.00 17.15 458 GLY D O 1
ATOM 15701 N N . LYS D 1 459 ? 27.790 -10.426 87.176 1.00 17.21 459 LYS D N 1
ATOM 15702 C CA . LYS D 1 459 ? 28.787 -9.771 88.017 1.00 15.24 459 LYS D CA 1
ATOM 15703 C C . LYS D 1 459 ? 30.079 -10.539 87.943 1.00 16.49 459 LYS D C 1
ATOM 15704 O O . LYS D 1 459 ? 30.082 -11.700 87.635 1.00 17.50 459 LYS D O 1
ATOM 15710 N N A CYS D 1 460 ? 31.159 -9.879 88.373 0.50 17.11 460 CYS D N 1
ATOM 15711 N N B CYS D 1 460 ? 31.226 -9.877 88.141 0.50 15.11 460 CYS D N 1
ATOM 15712 C CA A CYS D 1 460 ? 32.497 -10.471 88.218 0.50 18.44 460 CYS D CA 1
ATOM 15713 C CA B CYS D 1 460 ? 32.478 -10.695 88.300 0.50 15.28 460 CYS D CA 1
ATOM 15714 C C A CYS D 1 460 ? 33.500 -9.977 89.266 0.50 17.32 460 CYS D C 1
ATOM 15715 C C B CYS D 1 460 ? 33.455 -10.040 89.282 0.50 15.26 460 CYS D C 1
ATOM 15716 O O A CYS D 1 460 ? 33.445 -8.807 89.636 0.50 16.11 460 CYS D O 1
ATOM 15717 O O B CYS D 1 460 ? 33.351 -8.855 89.619 0.50 14.39 460 CYS D O 1
ATOM 15722 N N . VAL D 1 461 ? 34.393 -10.862 89.747 1.00 17.45 461 VAL D N 1
ATOM 15723 C CA . VAL D 1 461 ? 35.616 -10.364 90.413 1.00 16.24 461 VAL D CA 1
ATOM 15724 C C . VAL D 1 461 ? 36.778 -10.562 89.445 1.00 15.79 461 VAL D C 1
ATOM 15725 O O . VAL D 1 461 ? 36.947 -11.626 88.884 1.00 18.18 461 VAL D O 1
ATOM 15729 N N . THR D 1 462 ? 37.509 -9.488 89.225 1.00 16.63 462 THR D N 1
ATOM 15730 C CA . THR D 1 462 ? 38.664 -9.534 88.342 1.00 15.57 462 THR D CA 1
ATOM 15731 C C . THR D 1 462 ? 39.919 -9.434 89.147 1.00 15.48 462 THR D C 1
ATOM 15732 O O . THR D 1 462 ? 40.130 -8.454 89.889 1.00 16.80 462 THR D O 1
ATOM 15736 N N . ASN D 1 463 ? 40.769 -10.394 88.911 1.00 14.21 463 ASN D N 1
ATOM 15737 C CA . ASN D 1 463 ? 42.032 -10.485 89.683 1.00 15.60 463 ASN D CA 1
ATOM 15738 C C . ASN D 1 463 ? 43.114 -9.719 88.908 1.00 18.54 463 ASN D C 1
ATOM 15739 O O . ASN D 1 463 ? 43.642 -10.184 87.875 1.00 20.11 463 ASN D O 1
ATOM 15744 N N . CYS D 1 464 ? 43.561 -8.638 89.473 1.00 17.17 464 CYS D N 1
ATOM 15745 C CA . CYS D 1 464 ? 44.636 -7.822 88.860 1.00 16.04 464 CYS D CA 1
ATOM 15746 C C . CYS D 1 464 ? 45.869 -7.808 89.802 1.00 16.71 464 CYS D C 1
ATOM 15747 O O . CYS D 1 464 ? 46.571 -6.890 89.875 1.00 18.11 464 CYS D O 1
ATOM 15750 N N . ILE D 1 465 ? 45.968 -8.883 90.564 1.00 17.36 465 ILE D N 1
ATOM 15751 C CA . ILE D 1 465 ? 47.150 -9.141 91.435 1.00 16.89 465 ILE D CA 1
ATOM 15752 C C . ILE D 1 465 ? 47.944 -10.260 90.773 1.00 16.89 465 ILE D C 1
ATOM 15753 O O . ILE D 1 465 ? 47.496 -11.364 90.451 1.00 19.21 465 ILE D O 1
ATOM 15758 N N . PHE D 1 466 ? 49.233 -9.950 90.472 1.00 17.14 466 PHE D N 1
ATOM 15759 C CA . PHE D 1 466 ? 50.093 -10.939 89.815 1.00 16.54 466 PHE D CA 1
ATOM 15760 C C . PHE D 1 466 ? 50.221 -12.217 90.676 1.00 18.34 466 PHE D C 1
ATOM 15761 O O . PHE D 1 466 ? 50.136 -12.111 91.908 1.00 18.53 466 PHE D O 1
ATOM 15769 N N . ARG D 1 467 ? 50.299 -13.367 90.041 1.00 19.34 467 ARG D N 1
ATOM 15770 C CA . ARG D 1 467 ? 50.325 -14.641 90.817 1.00 20.73 467 ARG D CA 1
ATOM 15771 C C . ARG D 1 467 ? 51.441 -14.629 91.859 1.00 22.22 467 ARG D C 1
ATOM 15772 O O . ARG D 1 467 ? 51.152 -15.019 92.999 1.00 21.44 467 ARG D O 1
ATOM 15780 N N . GLN D 1 468 ? 52.593 -14.026 91.548 1.00 21.50 468 GLN D N 1
ATOM 15781 C CA . GLN D 1 468 ? 53.707 -14.040 92.530 1.00 22.35 468 GLN D CA 1
ATOM 15782 C C . GLN D 1 468 ? 53.310 -13.183 93.726 1.00 21.96 468 GLN D C 1
ATOM 15783 O O . GLN D 1 468 ? 53.741 -13.470 94.848 1.00 21.66 468 GLN D O 1
ATOM 15789 N N . GLN D 1 469 ? 52.481 -12.156 93.561 1.00 19.19 469 GLN D N 1
ATOM 15790 C CA . GLN D 1 469 ? 52.056 -11.352 94.678 1.00 17.76 469 GLN D CA 1
ATOM 15791 C C . GLN D 1 469 ? 51.198 -12.085 95.726 1.00 19.40 469 GLN D C 1
ATOM 15792 O O . GLN D 1 469 ? 51.091 -11.564 96.813 1.00 21.25 469 GLN D O 1
ATOM 15798 N N . TYR D 1 470 ? 50.629 -13.248 95.395 1.00 21.76 470 TYR D N 1
ATOM 15799 C CA . TYR D 1 470 ? 49.922 -14.057 96.396 1.00 21.03 470 TYR D CA 1
ATOM 15800 C C . TYR D 1 470 ? 50.960 -14.816 97.286 1.00 24.51 470 TYR D C 1
ATOM 15801 O O . TYR D 1 470 ? 50.599 -15.314 98.378 1.00 26.47 470 TYR D O 1
ATOM 15810 N N . GLU D 1 471 ? 52.211 -14.799 96.867 1.00 21.97 471 GLU D N 1
ATOM 15811 C CA . GLU D 1 471 ? 53.222 -15.654 97.515 1.00 26.67 471 GLU D CA 1
ATOM 15812 C C . GLU D 1 471 ? 54.279 -14.851 98.198 1.00 25.87 471 GLU D C 1
ATOM 15813 O O . GLU D 1 471 ? 54.629 -15.160 99.349 1.00 27.48 471 GLU D O 1
ATOM 15819 N N . ARG D 1 472 ? 54.880 -13.863 97.526 1.00 24.93 472 ARG D N 1
ATOM 15820 C CA . ARG D 1 472 ? 56.090 -13.272 98.084 1.00 26.35 472 ARG D CA 1
ATOM 15821 C C . ARG D 1 472 ? 56.349 -11.953 97.458 1.00 28.07 472 ARG D C 1
ATOM 15822 O O . ARG D 1 472 ? 55.586 -11.529 96.516 1.00 24.85 472 ARG D O 1
ATOM 15830 N N . SER D 1 473 ? 57.486 -11.341 97.878 1.00 28.14 473 SER D N 1
ATOM 15831 C CA . SER D 1 473 ? 57.799 -10.011 97.424 1.00 28.36 473 SER D CA 1
ATOM 15832 C C . SER D 1 473 ? 57.951 -10.130 95.876 1.00 25.63 473 SER D C 1
ATOM 15833 O O . SER D 1 473 ? 58.482 -11.131 95.359 1.00 25.35 473 SER D O 1
ATOM 15836 N N . PHE D 1 474 ? 57.564 -9.068 95.161 1.00 24.99 474 PHE D N 1
ATOM 15837 C CA . PHE D 1 474 ? 57.909 -9.139 93.744 1.00 24.03 474 PHE D CA 1
ATOM 15838 C C . PHE D 1 474 ? 58.210 -7.717 93.405 1.00 23.05 474 PHE D C 1
ATOM 15839 O O . PHE D 1 474 ? 57.309 -6.867 93.381 1.00 21.03 474 PHE D O 1
ATOM 15847 N N . ASP D 1 475 ? 59.495 -7.419 93.159 1.00 22.24 475 ASP D N 1
ATOM 15848 C CA . ASP D 1 475 ? 59.841 -6.013 92.965 1.00 23.19 475 ASP D CA 1
ATOM 15849 C C . ASP D 1 475 ? 60.044 -5.791 91.467 1.00 23.29 475 ASP D C 1
ATOM 15850 O O . ASP D 1 475 ? 60.939 -6.406 90.856 1.00 24.99 475 ASP D O 1
ATOM 15855 N N . TYR D 1 476 ? 59.302 -4.833 90.922 1.00 20.45 476 TYR D N 1
ATOM 15856 C CA . TYR D 1 476 ? 59.432 -4.445 89.503 1.00 19.21 476 TYR D CA 1
ATOM 15857 C C . TYR D 1 476 ? 59.449 -2.934 89.481 1.00 17.16 476 TYR D C 1
ATOM 15858 O O . TYR D 1 476 ? 59.088 -2.232 90.442 1.00 18.88 476 TYR D O 1
ATOM 15867 N N . ILE D 1 477 ? 59.932 -2.352 88.355 1.00 16.40 477 ILE D N 1
ATOM 15868 C CA . ILE D 1 477 ? 59.980 -0.952 88.211 1.00 15.92 477 ILE D CA 1
ATOM 15869 C C . ILE D 1 477 ? 58.748 -0.468 87.441 1.00 17.58 477 ILE D C 1
ATOM 15870 O O . ILE D 1 477 ? 58.382 -1.056 86.383 1.00 18.70 477 ILE D O 1
ATOM 15875 N N . THR D 1 478 ? 58.072 0.468 88.040 1.00 16.10 478 THR D N 1
ATOM 15876 C CA . THR D 1 478 ? 56.864 1.178 87.385 1.00 16.21 478 THR D CA 1
ATOM 15877 C C . THR D 1 478 ? 57.477 2.317 86.527 1.00 17.19 478 THR D C 1
ATOM 15878 O O . THR D 1 478 ? 58.133 3.284 87.049 1.00 17.23 478 THR D O 1
ATOM 15882 N N . CYS D 1 479 ? 57.270 2.234 85.201 1.00 16.10 479 CYS D N 1
ATOM 15883 C CA . CYS D 1 479 ? 57.979 3.129 84.248 1.00 16.95 479 CYS D CA 1
ATOM 15884 C C . CYS D 1 479 ? 57.227 4.478 84.062 1.00 18.30 479 CYS D C 1
ATOM 15885 O O . CYS D 1 479 ? 56.659 4.782 83.007 1.00 17.40 479 CYS D O 1
ATOM 15888 N N . ASN D 1 480 ? 57.186 5.315 85.139 1.00 16.32 480 ASN D N 1
ATOM 15889 C CA . ASN D 1 480 ? 56.706 6.637 84.974 1.00 18.03 480 ASN D CA 1
ATOM 15890 C C . ASN D 1 480 ? 57.695 7.542 85.694 1.00 21.03 480 ASN D C 1
ATOM 15891 O O . ASN D 1 480 ? 58.683 7.027 86.185 1.00 20.91 480 ASN D O 1
ATOM 15896 N N . PHE D 1 481 ? 57.434 8.832 85.730 1.00 20.02 481 PHE D N 1
ATOM 15897 C CA . PHE D 1 481 ? 58.476 9.740 86.249 1.00 17.78 481 PHE D CA 1
ATOM 15898 C C . PHE D 1 481 ? 58.534 9.643 87.804 1.00 21.07 481 PHE D C 1
ATOM 15899 O O . PHE D 1 481 ? 59.630 9.414 88.345 1.00 20.53 481 PHE D O 1
ATOM 15907 N N . GLU D 1 482 ? 57.380 9.699 88.466 1.00 20.79 482 GLU D N 1
ATOM 15908 C CA . GLU D 1 482 ? 57.483 9.783 89.971 1.00 22.93 482 GLU D CA 1
ATOM 15909 C C . GLU D 1 482 ? 57.880 8.462 90.614 1.00 24.91 482 GLU D C 1
ATOM 15910 O O . GLU D 1 482 ? 58.553 8.490 91.698 1.00 24.63 482 GLU D O 1
ATOM 15916 N N . LYS D 1 483 ? 57.488 7.309 90.075 1.00 21.67 483 LYS D N 1
ATOM 15917 C CA . LYS D 1 483 ? 57.786 6.019 90.659 1.00 22.44 483 LYS D CA 1
ATOM 15918 C C . LYS D 1 483 ? 58.959 5.381 90.039 1.00 21.44 483 LYS D C 1
ATOM 15919 O O . LYS D 1 483 ? 59.535 4.486 90.606 1.00 22.51 483 LYS D O 1
ATOM 15925 N N . GLY D 1 484 ? 59.343 5.827 88.842 1.00 21.02 484 GLY D N 1
ATOM 15926 C CA . GLY D 1 484 ? 60.337 5.032 88.117 1.00 19.67 484 GLY D CA 1
ATOM 15927 C C . GLY D 1 484 ? 61.771 5.408 88.487 1.00 20.30 484 GLY D C 1
ATOM 15928 O O . GLY D 1 484 ? 62.647 4.665 88.142 1.00 21.80 484 GLY D O 1
ATOM 15929 N N . TYR D 1 485 ? 61.956 6.543 89.135 1.00 18.36 485 TYR D N 1
ATOM 15930 C CA . TYR D 1 485 ? 63.332 7.039 89.328 1.00 20.55 485 TYR D CA 1
ATOM 15931 C C . TYR D 1 485 ? 63.577 7.314 90.765 1.00 21.54 485 TYR D C 1
ATOM 15932 O O . TYR D 1 485 ? 62.655 7.547 91.502 1.00 22.06 485 TYR D O 1
ATOM 15941 N N . PRO D 1 486 ? 64.872 7.299 91.126 1.00 22.70 486 PRO D N 1
ATOM 15942 C CA . PRO D 1 486 ? 65.145 7.584 92.568 1.00 23.31 486 PRO D CA 1
ATOM 15943 C C . PRO D 1 486 ? 64.608 8.914 92.983 1.00 23.94 486 PRO D C 1
ATOM 15944 O O . PRO D 1 486 ? 64.581 9.868 92.234 1.00 23.31 486 PRO D O 1
ATOM 15948 N N . LYS D 1 487 ? 64.118 9.032 94.216 1.00 24.29 487 LYS D N 1
ATOM 15949 C CA . LYS D 1 487 ? 63.535 10.248 94.729 1.00 26.71 487 LYS D CA 1
ATOM 15950 C C . LYS D 1 487 ? 64.427 11.472 94.513 1.00 24.38 487 LYS D C 1
ATOM 15951 O O . LYS D 1 487 ? 63.941 12.570 94.191 1.00 27.33 487 LYS D O 1
ATOM 15957 N N . GLY D 1 488 ? 65.732 11.301 94.701 1.00 25.20 488 GLY D N 1
ATOM 15958 C CA . GLY D 1 488 ? 66.627 12.463 94.585 1.00 24.85 488 GLY D CA 1
ATOM 15959 C C . GLY D 1 488 ? 66.714 13.000 93.141 1.00 25.49 488 GLY D C 1
ATOM 15960 O O . GLY D 1 488 ? 66.901 14.163 92.906 1.00 24.99 488 GLY D O 1
ATOM 15961 N N . LEU D 1 489 ? 66.570 12.074 92.174 1.00 23.74 489 LEU D N 1
ATOM 15962 C CA . LEU D 1 489 ? 66.497 12.549 90.789 1.00 23.17 489 LEU D CA 1
ATOM 15963 C C . LEU D 1 489 ? 65.185 13.212 90.429 1.00 21.33 489 LEU D C 1
ATOM 15964 O O . LEU D 1 489 ? 65.150 14.243 89.780 1.00 19.00 489 LEU D O 1
ATOM 15969 N N . VAL D 1 490 ? 64.079 12.598 90.867 1.00 21.46 490 VAL D N 1
ATOM 15970 C CA . VAL D 1 490 ? 62.784 13.244 90.696 1.00 22.23 490 VAL D CA 1
ATOM 15971 C C . VAL D 1 490 ? 62.846 14.667 91.249 1.00 21.82 490 VAL D C 1
ATOM 15972 O O . VAL D 1 490 ? 62.460 15.644 90.660 1.00 23.09 490 VAL D O 1
ATOM 15976 N N . ASP D 1 491 ? 63.412 14.763 92.480 1.00 23.18 491 ASP D N 1
ATOM 15977 C CA . ASP D 1 491 ? 63.404 16.123 93.054 1.00 23.55 491 ASP D CA 1
ATOM 15978 C C . ASP D 1 491 ? 64.304 17.079 92.305 1.00 20.49 491 ASP D C 1
ATOM 15979 O O . ASP D 1 491 ? 63.998 18.246 92.173 1.00 24.12 491 ASP D O 1
ATOM 15984 N N . LYS D 1 492 ? 65.440 16.611 91.766 1.00 19.98 492 LYS D N 1
ATOM 15985 C CA . LYS D 1 492 ? 66.346 17.496 91.074 1.00 20.88 492 LYS D CA 1
ATOM 15986 C C . LYS D 1 492 ? 65.694 17.975 89.783 1.00 21.73 492 LYS D C 1
ATOM 15987 O O . LYS D 1 492 ? 65.717 19.138 89.381 1.00 20.62 492 LYS D O 1
ATOM 15993 N N . VAL D 1 493 ? 65.110 16.992 89.059 1.00 22.13 493 VAL D N 1
ATOM 15994 C CA . VAL D 1 493 ? 64.402 17.450 87.864 1.00 20.76 493 VAL D CA 1
ATOM 15995 C C . VAL D 1 493 ? 63.299 18.444 88.140 1.00 19.83 493 VAL D C 1
ATOM 15996 O O . VAL D 1 493 ? 63.173 19.433 87.402 1.00 23.04 493 VAL D O 1
ATOM 16000 N N . ASN D 1 494 ? 62.499 18.245 89.171 1.00 20.80 494 ASN D N 1
ATOM 16001 C CA . ASN D 1 494 ? 61.441 19.180 89.482 1.00 23.53 494 ASN D CA 1
ATOM 16002 C C . ASN D 1 494 ? 62.044 20.544 89.879 1.00 26.03 494 ASN D C 1
ATOM 16003 O O . ASN D 1 494 ? 61.507 21.576 89.494 1.00 26.58 494 ASN D O 1
ATOM 16008 N N . GLU D 1 495 ? 63.171 20.506 90.598 1.00 25.29 495 GLU D N 1
ATOM 16009 C CA . GLU D 1 495 ? 63.832 21.772 90.987 1.00 25.78 495 GLU D CA 1
ATOM 16010 C C . GLU D 1 495 ? 64.323 22.532 89.796 1.00 26.98 495 GLU D C 1
ATOM 16011 O O . GLU D 1 495 ? 64.253 23.750 89.802 1.00 27.30 495 GLU D O 1
ATOM 16017 N N . ASN D 1 496 ? 64.781 21.839 88.718 1.00 23.93 496 ASN D N 1
ATOM 16018 C CA . ASN D 1 496 ? 65.434 22.425 87.589 1.00 21.01 496 ASN D CA 1
ATOM 16019 C C . ASN D 1 496 ? 64.507 22.667 86.402 1.00 22.83 496 ASN D C 1
ATOM 16020 O O . ASN D 1 496 ? 64.980 23.270 85.437 1.00 25.41 496 ASN D O 1
ATOM 16025 N N . TRP D 1 497 ? 63.239 22.276 86.541 1.00 22.62 497 TRP D N 1
ATOM 16026 C CA . TRP D 1 497 ? 62.333 22.254 85.320 1.00 24.20 497 TRP D CA 1
ATOM 16027 C C . TRP D 1 497 ? 62.247 23.618 84.668 1.00 25.68 497 TRP D C 1
ATOM 16028 O O . TRP D 1 497 ? 62.407 23.837 83.437 1.00 26.53 497 TRP D O 1
ATOM 16039 N N . LYS D 1 498 ? 62.011 24.663 85.499 1.00 26.93 498 LYS D N 1
ATOM 16040 C CA . LYS D 1 498 ? 61.999 26.003 84.937 1.00 29.76 498 LYS D CA 1
ATOM 16041 C C . LYS D 1 498 ? 63.319 26.487 84.302 1.00 29.76 498 LYS D C 1
ATOM 16042 O O . LYS D 1 498 ? 63.319 27.155 83.260 1.00 28.75 498 LYS D O 1
ATOM 16048 N N . ARG D 1 499 ? 64.436 26.211 84.959 1.00 28.46 499 ARG D N 1
ATOM 16049 C CA . ARG D 1 499 ? 65.727 26.547 84.434 1.00 29.81 499 ARG D CA 1
ATOM 16050 C C . ARG D 1 499 ? 66.009 25.815 83.118 1.00 30.01 499 ARG D C 1
ATOM 16051 O O . ARG D 1 499 ? 66.713 26.343 82.246 1.00 29.13 499 ARG D O 1
ATOM 16059 N N . TYR D 1 500 ? 65.518 24.564 82.984 1.00 28.77 500 TYR D N 1
ATOM 16060 C CA . TYR D 1 500 ? 65.724 23.904 81.687 1.00 28.14 500 TYR D CA 1
ATOM 16061 C C . TYR D 1 500 ? 65.134 24.681 80.536 1.00 28.01 500 TYR D C 1
ATOM 16062 O O . TYR D 1 500 ? 65.710 24.643 79.411 1.00 30.39 500 TYR D O 1
ATOM 16071 N N . GLY D 1 501 ? 64.032 25.374 80.816 1.00 30.37 501 GLY D N 1
ATOM 16072 C CA . GLY D 1 501 ? 63.296 26.196 79.865 1.00 31.41 501 GLY D CA 1
ATOM 16073 C C . GLY D 1 501 ? 61.809 25.870 79.787 1.00 31.51 501 GLY D C 1
ATOM 16074 O O . GLY D 1 501 ? 61.129 26.488 78.953 1.00 34.01 501 GLY D O 1
ATOM 16075 N N . TYR D 1 502 ? 61.267 24.928 80.570 1.00 30.47 502 TYR D N 1
ATOM 16076 C CA . TYR D 1 502 ? 59.833 24.627 80.580 1.00 31.57 502 TYR D CA 1
ATOM 16077 C C . TYR D 1 502 ? 59.051 25.790 81.154 1.00 38.20 502 TYR D C 1
ATOM 16078 O O . TYR D 1 502 ? 59.323 26.166 82.309 1.00 40.58 502 TYR D O 1
ATOM 16087 N N . LYS D 1 503 ? 58.129 26.348 80.341 1.00 42.22 503 LYS D N 1
ATOM 16088 C CA . LYS D 1 503 ? 57.377 27.639 80.609 1.00 46.04 503 LYS D CA 1
ATOM 16089 C C . LYS D 1 503 ? 56.013 27.458 81.289 1.00 47.87 503 LYS D C 1
ATOM 16090 O O . LYS D 1 503 ? 55.696 26.365 81.809 1.00 49.53 503 LYS D O 1
#

Radius of gyration: 43.91 Å; Cα contacts (8 Å, |Δi|>4): 5143; chains: 4; bounding box: 129×93×134 Å